Protein 4E2L (pdb70)

B-factor: mean 59.75, std 11.51, range [29.61, 111.66]

Foldseek 3Di:
DKKKFKWFQDDDVLCVVVVVPQVPVVVLVDHDHDDSVVLVVQLLVLLPDLVLQLVQLVPDVVNVPVVVVVVVSVVQSVFWDWAWDPPGTMIMTMGDDDALVVGLVSRLSSSVVSQVVSLVVRLVVVVVSLVVVLVVLVVVLVVVQVVVVVVLVVVLVLLVVLLVVLVVVVFADADDDRRDHRHHNVVSVVVSVVSVPDDGPCVPPPVSVVSVVSSVVSVVDDRDRDDGGSIDTPGRIDRD/DKWKFKWFQDDPVLCVVVVVQCVLVVVLVDNDDDDLVNLLVVLVVLLPDLVNLLVLQVPDPLNVVVVCVVVVSVVQSVQWDKDWDPPGTMIMTMGDDPALVVRLVSRLSSSVSSQVVSLVVVLVVVVVSLVVVLVVLVVVLVVVQVVLVVVLVVVLVLLVVLLVVLVVVVFADADDDRRDQRRGNPNSVVVSVVSVPDDGPVVPDPPSVVSVVSSVCSVVDDRDRDDGGSIDTPGRTDRD/DKKKFKWFQDDPVQCVLVVVQQVLVVVLVDHDDDPSVVLLVQLVVCQPDLVNQLVLLVVDPVNPVVPVVQPPVCVVVVSVVQSVQWDWAWDPPGTMIMTMGDDDALVVRQVSRLSSSVSSQVVSLVVSQVVVVVSLVVVLVVLVVVLVVVQVVLVVVLVVVLVLLVVLLVVLVVVVFADADDDRRDQNRHNVVSPVVSVVSVPDDGSCPPPDVSVVSVVSSVSSVVRDDDRDRGGSIDTPGRIDRD/DKKKFKWFQDDPVQCVVVVVQQVVVVVLVQRDDDDRVNLLVVLVVCLPPLVNLLVLLVPPVVNVVVVCVVVVSVVQSVQWDKAWPDPDGTMIMTMGDDDALVVRLVSSVSSSVVSQVVSLVVVVVVVVVSLVVVLVVLVVVLVVVQVVVVVVLVVVLVLLVVLLVVLVVVPFQPADPRHDNRNGNPVSVVVSVVSVPDDGSCPPPVVSVVSVVSNVVSVVDDDDSDRGGSIDTPGRTDRD/DKWKFKWFQDDVVLCVVVCVLQVVVVVLVANDDLDSVVLLVVLVVLLPDLVLQLVQQCPPPVNVPVVVVVVVSVVQSVQWDKAWDPPGTMIMTMGDDPALVVGLVSSVSSSVVSQVVSLVVSVVVVVVSLVVVQVVLVVVLVVVQVVQVVVLVVVLVLLVVLLVVLVVVPFADADVDDRRDNRRGNVRSVVVNVVSVVDDGSVPPPPVSVVSVVSSVVSVVRDRDSDDGGSIDTPGRIDRD/DKWKFKWFQDDDVLCVVVVVLQVLVVVLVFHDDDDSVNLLVVLVVQLPDLVVQLVQLVPDPVNVPPPDVCNVVVSVVQSVQWDKAWPPCDDGTMMMTIGDDDALVVGLVSRLSSSVVSQVVSLVVVLVVVVVSLVVVLVVLVVVLVVVQVVLVVVLVVVLVLLVVLLVVLVVVPFQAADDDRRDVNHHNPVSVVVSVVSVPDDGSCVPDVVSVVSVVSSVSSVVDDRDRDDGGSIDTPGRTDRD/DKKKFKWFQDDPVLCVVVVVLCVLVVVLVQNDDDDSVNLLVQLVVLLPDLVLQLVLQVPDPVNVVVVCVVVVSVVQSVQWDKDWDPPGTMIMTMGDDDALVCRLVSGLSSSVVSQVVSLVVVLVVVVVSLVVVLVVLVVVLVVVQVVVVVVLVVVLVLLVVLLVVLVVVPFQPADDDRRDNRRGNVVSVVVSVVSVPDDGPCVPPVVSVVSVVSSVSSVVDDRDSDDGGSIDTPGRIDRD/DKKKFKWFFDDVVQCVVVVVLCVLVVVLVQRDDDDRRNLQVQLVVCLPDLVLQLVLQVVPPVNPVVVCVVVVSVVQSVQWDKAWPPCDDGTMIMIMGDDDALVVRQVSVLSSSVVSQVVSLVVVVVVVVVSLVVCLVVLVVVLVVVQVVLVVVLVVVLVLLVVLLVVLVVVVFAPADDDRRDNRNHNPNSVVVSVVSVVDDGSVVVPPVSVVSVVSSVCSVVDDDDRDDGGSIDTPGRIDRD/DKWKWKWFQDDDVLCVVVVVLQVLVVVLVQRDDDDSVNLLVQLVVLQPDLVLQLVQCVPDPVNVVVVCVVVVSVVQSVQWDKAFPPCDPGTMMMTMGDDDAQVVGLPSSQSSSVSSQVVSLVVVQVVVQVSLVVVLVPLVVVLVVVQVVLVVVLVVVLVLLVVLLVVLVVVVFADADDDRRDNNRHNVVSVVVNVVSVPDPGSCVPPPVSVVSVVSSVSSVVDDGDSDDGGSIDTPGRTDRD

GO terms:
  GO:0042802 identical protein binding (F, IPI)

Structure (mmCIF, N/CA/C/O backbone):
data_4E2L
#
_entry.id   4E2L
#
_cell.length_a   208.307
_cell.length_b   141.257
_cell.length_c   136.888
_cell.angle_alpha   90.000
_cell.angle_beta   107.030
_cell.angle_gamma   90.000
#
_symmetry.space_group_name_H-M   'C 1 2 1'
#
loop_
_atom_site.group_PDB
_atom_site.id
_atom_site.type_symbol
_atom_site.label_atom_id
_atom_site.label_alt_id
_atom_site.label_comp_id
_atom_site.label_asym_id
_atom_site.label_entity_id
_atom_site.label_seq_id
_atom_site.pdbx_PDB_ins_code
_atom_site.Cartn_x
_atom_site.Cartn_y
_atom_site.Cartn_z
_atom_site.occupancy
_atom_site.B_iso_or_equiv
_atom_site.auth_seq_id
_atom_site.auth_comp_id
_atom_site.auth_asym_id
_atom_site.auth_atom_id
_atom_site.pdbx_PDB_model_num
ATOM 1 N N . TRP A 1 9 ? -4.053 11.194 -3.552 1.00 55.02 65 TRP A N 1
ATOM 2 C CA . TRP A 1 9 ? -3.163 10.350 -4.365 1.00 58.31 65 TRP A CA 1
ATOM 3 C C . TRP A 1 9 ? -3.845 9.437 -5.467 1.00 53.24 65 TRP A C 1
ATOM 4 O O . TRP A 1 9 ? -3.459 9.513 -6.631 1.00 51.76 65 TRP A O 1
ATOM 15 N N . THR A 1 10 ? -4.848 8.612 -5.147 1.00 50.08 66 THR A N 1
ATOM 16 C CA . THR A 1 10 ? -5.393 7.674 -6.165 1.00 51.02 66 THR A CA 1
ATOM 17 C C . THR A 1 10 ? -6.915 7.633 -6.412 1.00 45.81 66 THR A C 1
ATOM 18 O O . THR A 1 10 ? -7.697 7.368 -5.499 1.00 43.30 66 THR A O 1
ATOM 22 N N . SER A 1 11 ? -7.308 7.833 -7.673 1.00 45.92 67 SER A N 1
ATOM 23 C CA . SER A 1 11 ? -8.713 7.780 -8.109 1.00 42.79 67 SER A CA 1
ATOM 24 C C . SER A 1 11 ? -9.066 6.480 -8.864 1.00 44.73 67 SER A C 1
ATOM 25 O O . SER A 1 11 ? -8.288 5.983 -9.691 1.00 43.20 67 SER A O 1
ATOM 28 N N . ALA A 1 12 ? -10.246 5.932 -8.587 1.00 43.97 68 ALA A N 1
ATOM 29 C CA . ALA A 1 12 ? -10.662 4.691 -9.236 1.00 45.74 68 ALA A CA 1
ATOM 30 C C . ALA A 1 12 ? -12.076 4.756 -9.819 1.00 48.77 68 ALA A C 1
ATOM 31 O O . ALA A 1 12 ? -12.880 5.605 -9.433 1.00 47.52 68 ALA A O 1
ATOM 33 N N . ALA A 1 13 ? -12.365 3.841 -10.745 1.00 45.51 69 ALA A N 1
ATOM 34 C CA . ALA A 1 13 ? -13.682 3.721 -11.350 1.00 41.82 69 ALA A CA 1
ATOM 35 C C . ALA A 1 13 ? -14.046 2.263 -11.458 1.00 45.29 69 ALA A C 1
ATOM 36 O O . ALA A 1 13 ? -13.226 1.463 -11.906 1.00 48.15 69 ALA A O 1
ATOM 38 N N . VAL A 1 14 ? -15.266 1.904 -11.071 1.00 42.46 70 VAL A N 1
ATOM 39 C CA . VAL A 1 14 ? -15.713 0.524 -11.267 1.00 42.69 70 VAL A CA 1
ATOM 40 C C . VAL A 1 14 ? -16.670 0.388 -12.431 1.00 47.30 70 VAL A C 1
ATOM 41 O O . VAL A 1 14 ? -17.783 0.924 -12.415 1.00 48.29 70 VAL A O 1
ATOM 45 N N . VAL A 1 15 ? -16.232 -0.384 -13.419 1.00 49.16 71 VAL A N 1
ATOM 46 C CA . VAL A 1 15 ? -16.824 -0.413 -14.749 1.00 42.20 71 VAL A CA 1
ATOM 47 C C . VAL A 1 15 ? -17.423 -1.793 -15.080 1.00 43.76 71 VAL A C 1
ATOM 48 O O . VAL A 1 15 ? -16.786 -2.821 -14.868 1.00 45.19 71 VAL A O 1
ATOM 52 N N . THR A 1 16 ? -18.658 -1.808 -15.574 1.00 47.47 72 THR A N 1
ATOM 53 C CA . THR A 1 16 ? -19.352 -3.041 -15.994 1.00 49.61 72 THR A CA 1
ATOM 54 C C . THR A 1 16 ? -19.871 -2.916 -17.445 1.00 48.18 72 THR A C 1
ATOM 55 O O . THR A 1 16 ? -20.043 -1.804 -17.936 1.00 46.16 72 THR A O 1
ATOM 59 N N . PRO A 1 17 ? -20.099 -4.053 -18.143 1.00 50.40 73 PRO A N 1
ATOM 60 C CA . PRO A 1 17 ? -20.724 -4.062 -19.479 1.00 51.31 73 PRO A CA 1
ATOM 61 C C . PRO A 1 17 ? -22.111 -3.428 -19.500 1.00 51.66 73 PRO A C 1
ATOM 62 O O . PRO A 1 17 ? -22.924 -3.732 -18.621 1.00 52.99 73 PRO A O 1
ATOM 66 N N . PRO A 1 18 ? -22.372 -2.562 -20.502 1.00 50.79 74 PRO A N 1
ATOM 67 C CA . PRO A 1 18 ? -23.503 -1.627 -20.477 1.00 49.13 74 PRO A CA 1
ATOM 68 C C . PRO A 1 18 ? -24.840 -2.339 -20.535 1.00 57.71 74 PRO A C 1
ATOM 69 O O . PRO A 1 18 ? -24.949 -3.457 -21.036 1.00 57.32 74 PRO A O 1
ATOM 73 N N . GLU A 1 19 ? -25.859 -1.677 -20.010 1.00 60.21 75 GLU A N 1
ATOM 74 C CA . GLU A 1 19 ? -27.168 -2.285 -19.862 1.00 65.68 75 GLU A CA 1
ATOM 75 C C . GLU A 1 19 ? -28.106 -1.915 -21.006 1.00 61.44 75 GLU A C 1
ATOM 76 O O . GLU A 1 19 ? -27.874 -0.916 -21.673 1.00 59.17 75 GLU A O 1
ATOM 82 N N . PRO A 1 20 ? -29.182 -2.706 -21.216 1.00 64.94 76 PRO A N 1
ATOM 83 C CA . PRO A 1 20 ? -30.029 -2.567 -22.407 1.00 62.50 76 PRO A CA 1
ATOM 84 C C . PRO A 1 20 ? -30.467 -1.124 -22.667 1.00 64.38 76 PRO A C 1
ATOM 85 O O . PRO A 1 20 ? -30.222 -0.594 -23.754 1.00 62.85 76 PRO A O 1
ATOM 89 N N . VAL A 1 21 ? -31.093 -0.494 -21.682 1.00 61.00 77 VAL A N 1
ATOM 90 C CA . VAL A 1 21 ? -31.603 0.859 -21.867 1.00 57.76 77 VAL A CA 1
ATOM 91 C C . VAL A 1 21 ? -30.597 1.805 -22.521 1.00 58.61 77 VAL A C 1
ATOM 92 O O . VAL A 1 21 ? -30.992 2.751 -23.190 1.00 61.31 77 VAL A O 1
ATOM 96 N N . GLN A 1 22 ? -29.303 1.564 -22.320 1.00 61.09 78 GLN A N 1
ATOM 97 C CA . GLN A 1 22 ? -28.260 2.404 -22.924 1.00 61.23 78 GLN A CA 1
ATOM 98 C C . GLN A 1 22 ? -28.112 2.160 -24.420 1.00 60.03 78 GLN A C 1
ATOM 99 O O . GLN A 1 22 ? -27.312 2.811 -25.089 1.00 59.35 78 GLN A O 1
ATOM 105 N N . TRP A 1 23 ? -28.853 1.186 -24.927 1.00 57.89 79 TRP A N 1
ATOM 106 C CA . TRP A 1 23 ? -28.623 0.674 -26.264 1.00 57.85 79 TRP A CA 1
ATOM 107 C C . TRP A 1 23 ? -29.746 1.082 -27.211 1.00 64.43 79 TRP A C 1
ATOM 108 O O . TRP A 1 23 ? -29.747 0.699 -28.375 1.00 66.45 79 TRP A O 1
ATOM 119 N N . GLN A 1 24 ? -30.689 1.874 -26.711 1.00 62.89 80 GLN A N 1
ATOM 120 C CA . GLN A 1 24 ? -31.933 2.127 -27.423 1.00 60.35 80 GLN A CA 1
ATOM 121 C C . GLN A 1 24 ? -31.816 2.959 -28.717 1.00 68.05 80 GLN A C 1
ATOM 122 O O . GLN A 1 24 ? -32.539 2.699 -29.677 1.00 67.62 80 GLN A O 1
ATOM 128 N N . GLU A 1 25 ? -30.920 3.946 -28.762 1.00 68.00 81 GLU A N 1
ATOM 129 C CA . GLU A 1 25 ? -30.681 4.676 -30.015 1.00 62.79 81 GLU A CA 1
ATOM 130 C C . GLU A 1 25 ? -29.915 3.817 -31.017 1.00 65.06 81 GLU A C 1
ATOM 131 O O . GLU A 1 25 ? -29.989 4.040 -32.223 1.00 69.83 81 GLU A O 1
ATOM 137 N N . LEU A 1 26 ? -29.193 2.828 -30.498 1.00 68.64 82 LEU A N 1
ATOM 138 C CA . LEU A 1 26 ? -28.532 1.820 -31.315 1.00 68.22 82 LEU A CA 1
ATOM 139 C C . LEU A 1 26 ? -29.523 0.754 -31.796 1.00 73.70 82 LEU A C 1
ATOM 140 O O . LEU A 1 26 ? -29.287 0.100 -32.815 1.00 77.67 82 LEU A O 1
ATOM 145 N N . GLU A 1 27 ? -30.619 0.562 -31.065 1.00 71.23 83 GLU A N 1
ATOM 146 C CA . GLU A 1 27 ? -31.606 -0.432 -31.471 1.00 70.40 83 GLU A CA 1
ATOM 147 C C . GLU A 1 27 ? -32.624 0.170 -32.422 1.00 69.22 83 GLU A C 1
ATOM 148 O O . GLU A 1 27 ? -33.369 -0.558 -33.063 1.00 72.73 83 GLU A O 1
ATOM 154 N N . LYS A 1 28 ? -32.656 1.498 -32.506 1.00 68.79 84 LYS A N 1
ATOM 155 C CA . LYS A 1 28 ? -33.497 2.180 -33.484 1.00 66.57 84 LYS A CA 1
ATOM 156 C C . LYS A 1 28 ? -32.798 2.187 -34.836 1.00 67.23 84 LYS A C 1
ATOM 157 O O . LYS A 1 28 ? -33.435 2.054 -35.862 1.00 68.39 84 LYS A O 1
ATOM 161 N N . THR A 1 29 ? -31.478 2.294 -34.832 1.00 71.78 85 THR A N 1
ATOM 162 C CA . THR A 1 29 ? -30.723 2.243 -36.083 1.00 75.54 85 THR A CA 1
ATOM 163 C C . THR A 1 29 ? -30.528 0.818 -36.638 1.00 73.22 85 THR A C 1
ATOM 164 O O . THR A 1 29 ? -30.235 0.651 -37.812 1.00 74.39 85 THR A O 1
ATOM 168 N N . PHE A 1 30 ? -30.689 -0.209 -35.815 1.00 70.64 86 PHE A N 1
ATOM 169 C CA . PHE A 1 30 ? -30.564 -1.573 -36.330 1.00 77.50 86 PHE A CA 1
ATOM 170 C C . PHE A 1 30 ? -31.893 -2.177 -36.837 1.00 74.08 86 PHE A C 1
ATOM 171 O O . PHE A 1 30 ? -31.885 -3.145 -37.590 1.00 75.58 86 PHE A O 1
ATOM 179 N N . THR A 1 31 ? -33.024 -1.621 -36.418 1.00 68.47 87 THR A N 1
ATOM 180 C CA . THR A 1 31 ? -34.323 -2.084 -36.894 1.00 73.14 87 THR A CA 1
ATOM 181 C C . THR A 1 31 ? -34.506 -1.504 -38.307 1.00 74.47 87 THR A C 1
ATOM 182 O O . THR A 1 31 ? -34.992 -0.378 -38.490 1.00 73.67 87 THR A O 1
ATOM 186 N N . LYS A 1 32 ? -34.106 -2.302 -39.300 1.00 74.71 88 LYS A N 1
ATOM 187 C CA . LYS A 1 32 ? -33.497 -1.783 -40.529 1.00 74.07 88 LYS A CA 1
ATOM 188 C C . LYS A 1 32 ? -32.289 -1.029 -40.012 1.00 81.63 88 LYS A C 1
ATOM 189 O O . LYS A 1 32 ? -32.444 -0.156 -39.155 1.00 85.59 88 LYS A O 1
ATOM 191 N N . LEU A 1 33 ? -31.091 -1.347 -40.494 1.00 78.71 89 LEU A N 1
ATOM 192 C CA . LEU A 1 33 ? -30.875 -2.210 -41.644 1.00 73.28 89 LEU A CA 1
ATOM 193 C C . LEU A 1 33 ? -31.541 -3.626 -41.647 1.00 64.43 89 LEU A C 1
ATOM 194 O O . LEU A 1 33 ? -31.434 -4.354 -42.631 1.00 62.95 89 LEU A O 1
ATOM 196 N N . ARG A 1 34 ? -32.216 -4.013 -40.563 1.00 65.89 90 ARG A N 1
ATOM 197 C CA . ARG A 1 34 ? -32.865 -5.333 -40.472 1.00 69.90 90 ARG A CA 1
ATOM 198 C C . ARG A 1 34 ? -34.017 -5.468 -41.492 1.00 67.74 90 ARG A C 1
ATOM 199 O O . ARG A 1 34 ? -34.182 -6.509 -42.137 1.00 57.48 90 ARG A O 1
ATOM 207 N N . VAL A 1 35 ? -34.792 -4.397 -41.637 1.00 67.94 91 VAL A N 1
ATOM 208 C CA . VAL A 1 35 ? -35.828 -4.308 -42.660 1.00 59.49 91 VAL A CA 1
ATOM 209 C C . VAL A 1 35 ? -35.235 -4.421 -44.059 1.00 56.94 91 VAL A C 1
ATOM 210 O O . VAL A 1 35 ? -35.779 -5.110 -44.911 1.00 65.14 91 VAL A O 1
ATOM 214 N N . LEU A 1 36 ? -34.122 -3.737 -44.291 1.00 56.94 92 LEU A N 1
ATOM 215 C CA . LEU A 1 36 ? -33.376 -3.854 -45.537 1.00 54.37 92 LEU A CA 1
ATOM 216 C C . LEU A 1 36 ? -32.683 -5.200 -45.653 1.00 56.08 92 LEU A C 1
ATOM 217 O O . LEU A 1 36 ? -31.783 -5.368 -46.471 1.00 56.95 92 LEU A O 1
ATOM 222 N N . ASP A 1 37 ? -33.090 -6.151 -44.825 1.00 57.30 93 ASP A N 1
ATOM 223 C CA . ASP A 1 37 ? -32.586 -7.516 -44.920 1.00 60.92 93 ASP A CA 1
ATOM 224 C C . ASP A 1 37 ? -31.153 -7.647 -44.404 1.00 59.23 93 ASP A C 1
ATOM 225 O O . ASP A 1 37 ? -30.508 -8.674 -44.589 1.00 58.10 93 ASP A O 1
ATOM 230 N N . LEU A 1 38 ? -30.658 -6.598 -43.763 1.00 60.25 94 LEU A N 1
ATOM 231 C CA . LEU A 1 38 ? -29.341 -6.640 -43.153 1.00 59.12 94 LEU A CA 1
ATOM 232 C C . LEU A 1 38 ? -29.514 -6.844 -41.655 1.00 65.11 94 LEU A C 1
ATOM 233 O O . LEU A 1 38 ? -30.050 -5.989 -40.961 1.00 67.27 94 LEU A O 1
ATOM 238 N N . ASP A 1 39 ? -29.086 -7.987 -41.141 1.00 67.55 95 ASP A N 1
ATOM 239 C CA . ASP A 1 39 ? -29.142 -8.150 -39.705 1.00 71.28 95 ASP A CA 1
ATOM 240 C C . ASP A 1 39 ? -27.762 -8.030 -39.096 1.00 67.66 95 ASP A C 1
ATOM 241 O O . ASP A 1 39 ? -26.915 -8.905 -39.237 1.00 64.73 95 ASP A O 1
ATOM 246 N N . ILE A 1 40 ? -27.538 -6.907 -38.440 1.00 71.45 96 ILE A N 1
ATOM 247 C CA . ILE A 1 40 ? -26.297 -6.697 -37.721 1.00 78.48 96 ILE A CA 1
ATOM 248 C C . ILE A 1 40 ? -26.612 -6.187 -36.323 1.00 79.33 96 ILE A C 1
ATOM 249 O O . ILE A 1 40 ? -27.777 -6.057 -35.931 1.00 84.25 96 ILE A O 1
ATOM 254 N N . LYS A 1 41 ? -25.564 -5.895 -35.575 1.00 80.62 97 LYS A N 1
ATOM 255 C CA . LYS A 1 41 ? -25.726 -5.482 -34.208 1.00 74.06 97 LYS A CA 1
ATOM 256 C C . LYS A 1 41 ? -24.373 -5.132 -33.640 1.00 69.00 97 LYS A C 1
ATOM 257 O O . LYS A 1 41 ? -23.327 -5.339 -34.268 1.00 63.83 97 LYS A O 1
ATOM 263 N N . ILE A 1 42 ? -24.427 -4.620 -32.419 1.00 70.94 98 ILE A N 1
ATOM 264 C CA . ILE A 1 42 ? -23.271 -4.256 -31.627 1.00 59.51 98 ILE A CA 1
ATOM 265 C C . ILE A 1 42 ? -23.494 -4.933 -30.275 1.00 60.61 98 ILE A C 1
ATOM 266 O O . ILE A 1 42 ? -24.348 -4.496 -29.508 1.00 60.63 98 ILE A O 1
ATOM 271 N N . ASP A 1 43 ? -22.768 -6.025 -30.014 1.00 59.96 99 ASP A N 1
ATOM 272 C CA . ASP A 1 43 ? -22.971 -6.830 -28.805 1.00 62.09 99 ASP A CA 1
ATOM 273 C C . ASP A 1 43 ? -22.429 -6.131 -27.555 1.00 63.87 99 ASP A C 1
ATOM 274 O O . ASP A 1 43 ? -21.219 -5.959 -27.407 1.00 67.09 99 ASP A O 1
ATOM 279 N N . ARG A 1 44 ? -23.323 -5.746 -26.650 1.00 60.07 100 ARG A N 1
ATOM 280 C CA . ARG A 1 44 ? -22.919 -5.045 -25.440 1.00 56.55 100 ARG A CA 1
ATOM 281 C C . ARG A 1 44 ? -21.637 -5.584 -24.810 1.00 58.22 100 ARG A C 1
ATOM 282 O O . ARG A 1 44 ? -20.711 -4.810 -24.579 1.00 56.72 100 ARG A O 1
ATOM 290 N N . THR A 1 45 ? -21.562 -6.887 -24.535 1.00 59.34 101 THR A N 1
ATOM 291 C CA . THR A 1 45 ? -20.346 -7.419 -23.911 1.00 58.86 101 THR A CA 1
ATOM 292 C C . THR A 1 45 ? -19.125 -7.325 -24.829 1.00 56.92 101 THR A C 1
ATOM 293 O O . THR A 1 45 ? -18.002 -7.177 -24.355 1.00 51.28 101 THR A O 1
ATOM 297 N N . GLU A 1 46 ? -19.335 -7.387 -26.138 1.00 57.23 102 GLU A N 1
ATOM 298 C CA . GLU A 1 46 ? -18.206 -7.249 -27.048 1.00 59.56 102 GLU A CA 1
ATOM 299 C C . GLU A 1 46 ? -17.709 -5.812 -27.107 1.00 58.30 102 GLU A C 1
ATOM 300 O O . GLU A 1 46 ? -16.510 -5.572 -27.238 1.00 60.73 102 GLU A O 1
ATOM 306 N N . ALA A 1 47 ? -18.627 -4.857 -27.005 1.00 51.95 103 ALA A N 1
ATOM 307 C CA . ALA A 1 47 ? -18.252 -3.446 -26.936 1.00 54.28 103 ALA A CA 1
ATOM 308 C C . ALA A 1 47 ? -17.418 -3.140 -25.670 1.00 53.67 103 ALA A C 1
ATOM 309 O O . ALA A 1 47 ? -16.459 -2.362 -25.706 1.00 49.03 103 ALA A O 1
ATOM 311 N N . PHE A 1 48 ? -17.795 -3.770 -24.560 1.00 53.89 104 PHE A N 1
ATOM 312 C CA . PHE A 1 48 ? -17.116 -3.610 -23.282 1.00 45.34 104 PHE A CA 1
ATOM 313 C C . PHE A 1 48 ? -15.700 -4.178 -23.316 1.00 46.99 104 PHE A C 1
ATOM 314 O O . PHE A 1 48 ? -14.757 -3.548 -22.841 1.00 42.62 104 PHE A O 1
ATOM 322 N N . ASN A 1 49 ? -15.552 -5.369 -23.890 1.00 49.15 105 ASN A N 1
ATOM 323 C CA . ASN A 1 49 ? -14.240 -5.994 -24.030 1.00 47.91 105 ASN A CA 1
ATOM 324 C C . ASN A 1 49 ? -13.320 -5.172 -24.901 1.00 42.72 105 ASN A C 1
ATOM 325 O O . ASN A 1 49 ? -12.110 -5.234 -24.767 1.00 42.31 105 ASN A O 1
ATOM 330 N N . LEU A 1 50 ? -13.907 -4.421 -25.823 1.00 46.16 106 LEU A N 1
ATOM 331 C CA . LEU A 1 50 ? -13.130 -3.578 -26.715 1.00 44.04 106 LEU A CA 1
ATOM 332 C C . LEU A 1 50 ? -12.663 -2.324 -25.968 1.00 44.12 106 LEU A C 1
ATOM 333 O O . LEU A 1 50 ? -11.601 -1.768 -26.251 1.00 44.37 106 LEU A O 1
ATOM 338 N N . PHE A 1 51 ? -13.461 -1.891 -25.000 1.00 42.05 107 PHE A N 1
ATOM 339 C CA . PHE A 1 51 ? -13.058 -0.805 -24.128 1.00 43.54 107 PHE A CA 1
ATOM 340 C C . PHE A 1 51 ? -11.837 -1.196 -23.272 1.00 47.17 107 PHE A C 1
ATOM 341 O O . PHE A 1 51 ? -10.759 -0.594 -23.380 1.00 44.61 107 PHE A O 1
ATOM 349 N N . ILE A 1 52 ? -12.020 -2.211 -22.428 1.00 45.25 108 ILE A N 1
ATOM 350 C CA . ILE A 1 52 ? -10.967 -2.710 -21.571 1.00 37.47 108 ILE A CA 1
ATOM 351 C C . ILE A 1 52 ? -9.716 -2.983 -22.383 1.00 43.93 108 ILE A C 1
ATOM 352 O O . ILE A 1 52 ? -8.609 -2.832 -21.871 1.00 48.62 108 ILE A O 1
ATOM 357 N N . LYS A 1 53 ? -9.876 -3.385 -23.641 1.00 39.11 109 LYS A N 1
ATOM 358 C CA . LYS A 1 53 ? -8.717 -3.699 -24.473 1.00 41.21 109 LYS A CA 1
ATOM 359 C C . LYS A 1 53 ? -7.957 -2.456 -24.910 1.00 46.03 109 LYS A C 1
ATOM 360 O O . LYS A 1 53 ? -6.724 -2.437 -24.902 1.00 44.40 109 LYS A O 1
ATOM 366 N N . LYS A 1 54 ? -8.695 -1.427 -25.313 1.00 45.78 110 LYS A N 1
ATOM 367 C CA . LYS A 1 54 ? -8.082 -0.176 -25.752 1.00 48.17 110 LYS A CA 1
ATOM 368 C C . LYS A 1 54 ? -7.556 0.615 -24.537 1.00 47.59 110 LYS A C 1
ATOM 369 O O . LYS A 1 54 ? -6.492 1.249 -24.592 1.00 45.05 110 LYS A O 1
ATOM 371 N N . PHE A 1 55 ? -8.297 0.544 -23.434 1.00 45.93 111 PHE A N 1
ATOM 372 C CA . PHE A 1 55 ? -7.900 1.202 -22.191 1.00 44.88 111 PHE A CA 1
ATOM 373 C C . PHE A 1 55 ? -6.595 0.625 -21.656 1.00 44.32 111 PHE A C 1
ATOM 374 O O . PHE A 1 55 ? -5.870 1.288 -20.923 1.00 47.72 111 PHE A O 1
ATOM 382 N N . GLN A 1 56 ? -6.306 -0.619 -22.011 1.00 43.77 112 GLN A N 1
ATOM 383 C CA . GLN A 1 56 ? -5.047 -1.241 -21.621 1.00 42.51 112 GLN A CA 1
ATOM 384 C C . GLN A 1 56 ? -3.985 -0.992 -22.671 1.00 41.20 112 GLN A C 1
ATOM 385 O O . GLN A 1 56 ? -2.890 -1.534 -22.584 1.00 36.58 112 GLN A O 1
ATOM 391 N N . SER A 1 57 ? -4.301 -0.210 -23.693 1.00 42.64 113 SER A N 1
ATOM 392 C CA . SER A 1 57 ? -3.299 -0.002 -24.720 1.00 44.01 113 SER A CA 1
ATOM 393 C C . SER A 1 57 ? -2.353 1.114 -24.330 1.00 47.42 113 SER A C 1
ATOM 394 O O . SER A 1 57 ? -2.758 2.280 -24.209 1.00 42.87 113 SER A O 1
ATOM 397 N N . VAL A 1 58 ? -1.092 0.737 -24.139 1.00 45.58 114 VAL A N 1
ATOM 398 C CA . VAL A 1 58 ? -0.078 1.654 -23.665 1.00 45.82 114 VAL A CA 1
ATOM 399 C C . VAL A 1 58 ? 0.200 2.764 -24.674 1.00 45.69 114 VAL A C 1
ATOM 400 O O . VAL A 1 58 ? 0.401 3.909 -24.281 1.00 45.21 114 VAL A O 1
ATOM 404 N N . SER A 1 59 ? 0.202 2.437 -25.964 1.00 41.59 115 SER A N 1
ATOM 405 C CA . SER A 1 59 ? 0.343 3.476 -26.985 1.00 43.64 115 SER A CA 1
ATOM 406 C C . SER A 1 59 ? -0.845 4.453 -26.966 1.00 43.99 115 SER A C 1
ATOM 407 O O . SER A 1 59 ? -0.667 5.670 -27.049 1.00 42.90 115 SER A O 1
ATOM 410 N N . LEU A 1 60 ? -2.057 3.927 -26.832 1.00 42.51 116 LEU A N 1
ATOM 411 C CA . LEU A 1 60 ? -3.229 4.794 -26.743 1.00 42.86 116 LEU A CA 1
ATOM 412 C C . LEU A 1 60 ? -3.206 5.676 -25.501 1.00 50.33 116 LEU A C 1
ATOM 413 O O . LEU A 1 60 ? -3.824 6.738 -25.480 1.00 55.47 116 LEU A O 1
ATOM 418 N N . LEU A 1 61 ? -2.516 5.230 -24.458 1.00 48.33 117 LEU A N 1
ATOM 419 C CA . LEU A 1 61 ? -2.426 6.016 -23.237 1.00 46.82 117 LEU A CA 1
ATOM 420 C C . LEU A 1 61 ? -1.474 7.181 -23.460 1.00 51.26 117 LEU A C 1
ATOM 421 O O . LEU A 1 61 ? -1.823 8.317 -23.175 1.00 57.74 117 LEU A O 1
ATOM 426 N N . GLU A 1 62 ? -0.283 6.901 -23.983 1.00 49.94 118 GLU A N 1
ATOM 427 C CA . GLU A 1 62 ? 0.666 7.948 -24.341 1.00 52.71 118 GLU A CA 1
ATOM 428 C C . GLU A 1 62 ? 0.097 8.938 -25.364 1.00 53.58 118 GLU A C 1
ATOM 429 O O . GLU A 1 62 ? 0.367 10.134 -25.283 1.00 55.93 118 GLU A O 1
ATOM 435 N N . GLU A 1 63 ? -0.663 8.460 -26.342 1.00 49.94 119 GLU A N 1
ATOM 436 C CA . GLU A 1 63 ? -1.295 9.405 -27.272 1.00 63.33 119 GLU A CA 1
ATOM 437 C C . GLU A 1 63 ? -2.206 10.362 -26.503 1.00 61.68 119 GLU A C 1
ATOM 438 O O . GLU A 1 63 ? -2.281 11.554 -26.818 1.00 61.31 119 GLU A O 1
ATOM 440 N N . TYR A 1 64 ? -2.884 9.840 -25.487 1.00 56.04 120 TYR A N 1
ATOM 441 C CA . TYR A 1 64 ? -3.830 10.652 -24.743 1.00 57.84 120 TYR A CA 1
ATOM 442 C C . TYR A 1 64 ? -3.134 11.655 -23.837 1.00 53.23 120 TYR A C 1
ATOM 443 O O . TYR A 1 64 ? -3.470 12.823 -23.832 1.00 56.92 120 TYR A O 1
ATOM 452 N N . LEU A 1 65 ? -2.173 11.193 -23.060 1.00 57.43 121 LEU A N 1
ATOM 453 C CA . LEU A 1 65 ? -1.393 12.087 -22.209 1.00 60.41 121 LEU A CA 1
ATOM 454 C C . LEU A 1 65 ? -0.823 13.257 -23.022 1.00 60.11 121 LEU A C 1
ATOM 455 O O . LEU A 1 65 ? -1.094 14.414 -22.721 1.00 58.68 121 LEU A O 1
ATOM 460 N N . ARG A 1 66 ? -0.046 12.946 -24.056 1.00 60.62 122 ARG A N 1
ATOM 461 C CA . ARG A 1 66 ? 0.601 13.961 -24.876 1.00 61.29 122 ARG A CA 1
ATOM 462 C C . ARG A 1 66 ? -0.407 14.960 -25.486 1.00 60.45 122 ARG A C 1
ATOM 463 O O . ARG A 1 66 ? -0.100 16.143 -25.698 1.00 60.15 122 ARG A O 1
ATOM 470 N N . SER A 1 67 ? -1.624 14.497 -25.737 1.00 59.66 123 SER A N 1
ATOM 471 C CA . SER A 1 67 ? -2.638 15.369 -26.334 1.00 63.08 123 SER A CA 1
ATOM 472 C C . SER A 1 67 ? -3.399 16.192 -25.296 1.00 62.58 123 SER A C 1
ATOM 473 O O . SER A 1 67 ? -4.051 17.171 -25.636 1.00 65.31 123 SER A O 1
ATOM 476 N N . SER A 1 68 ? -3.329 15.783 -24.036 1.00 61.45 124 SER A N 1
ATOM 477 C CA . SER A 1 68 ? -4.088 16.431 -22.968 1.00 62.14 124 SER A CA 1
ATOM 478 C C . SER A 1 68 ? -3.439 17.756 -22.631 1.00 66.93 124 SER A C 1
ATOM 479 O O . SER A 1 68 ? -2.281 17.792 -22.207 1.00 66.31 124 SER A O 1
ATOM 482 N N . PRO A 1 69 ? -4.175 18.860 -22.821 1.00 71.74 125 PRO A N 1
ATOM 483 C CA . PRO A 1 69 ? -3.559 20.136 -22.459 1.00 71.45 125 PRO A CA 1
ATOM 484 C C . PRO A 1 69 ? -3.370 20.191 -20.940 1.00 69.49 125 PRO A C 1
ATOM 485 O O . PRO A 1 69 ? -2.390 20.749 -20.445 1.00 68.75 125 PRO A O 1
ATOM 489 N N . TYR A 1 70 ? -4.291 19.573 -20.213 1.00 67.80 126 TYR A N 1
ATOM 490 C CA . TYR A 1 70 ? -4.193 19.527 -18.769 1.00 63.20 126 TYR A CA 1
ATOM 491 C C . TYR A 1 70 ? -2.882 18.883 -18.324 1.00 67.71 126 TYR A C 1
ATOM 492 O O . TYR A 1 70 ? -2.246 19.341 -17.387 1.00 76.58 126 TYR A O 1
ATOM 501 N N . VAL A 1 71 ? -2.474 17.813 -18.986 1.00 64.60 127 VAL A N 1
ATOM 502 C CA . VAL A 1 71 ? -1.232 17.156 -18.618 1.00 64.05 127 VAL A CA 1
ATOM 503 C C . VAL A 1 71 ? -0.024 17.943 -19.128 1.00 67.05 127 VAL A C 1
ATOM 504 O O . VAL A 1 71 ? 1.002 18.010 -18.466 1.00 70.68 127 VAL A O 1
ATOM 508 N N . MET A 1 72 ? -0.160 18.564 -20.294 1.00 70.75 128 MET A N 1
ATOM 509 C CA . MET A 1 72 ? 0.959 19.276 -20.921 1.00 73.87 128 MET A CA 1
ATOM 510 C C . MET A 1 72 ? 1.234 20.681 -20.349 1.00 81.42 128 MET A C 1
ATOM 511 O O . MET A 1 72 ? 1.831 21.534 -21.029 1.00 82.18 128 MET A O 1
ATOM 516 N N . ASP A 1 73 ? 0.791 20.920 -19.113 1.00 83.57 129 ASP A N 1
ATOM 517 C CA . ASP A 1 73 ? 1.118 22.151 -18.388 1.00 82.76 129 ASP A CA 1
ATOM 518 C C . ASP A 1 73 ? 2.175 21.813 -17.342 1.00 85.91 129 ASP A C 1
ATOM 519 O O . ASP A 1 73 ? 3.350 22.203 -17.453 1.00 79.82 129 ASP A O 1
ATOM 524 N N . GLN A 1 74 ? 1.740 21.070 -16.331 1.00 82.00 130 GLN A N 1
ATOM 525 C CA . GLN A 1 74 ? 2.650 20.504 -15.351 1.00 88.13 130 GLN A CA 1
ATOM 526 C C . GLN A 1 74 ? 3.697 19.630 -16.043 1.00 87.47 130 GLN A C 1
ATOM 527 O O . GLN A 1 74 ? 4.268 20.012 -17.074 1.00 82.30 130 GLN A O 1
ATOM 533 N N . LEU A 1 83 ? 13.265 18.016 -24.311 1.00 74.00 139 LEU A N 1
ATOM 534 C CA . LEU A 1 83 ? 12.733 16.676 -24.597 1.00 85.20 139 LEU A CA 1
ATOM 535 C C . LEU A 1 83 ? 13.146 15.577 -23.586 1.00 88.58 139 LEU A C 1
ATOM 536 O O . LEU A 1 83 ? 13.451 14.428 -23.957 1.00 78.50 139 LEU A O 1
ATOM 541 N N . ASP A 1 84 ? 13.155 15.941 -22.307 1.00 80.71 140 ASP A N 1
ATOM 542 C CA . ASP A 1 84 ? 13.143 14.940 -21.254 1.00 77.52 140 ASP A CA 1
ATOM 543 C C . ASP A 1 84 ? 11.690 14.542 -21.083 1.00 72.29 140 ASP A C 1
ATOM 544 O O . ASP A 1 84 ? 11.368 13.650 -20.304 1.00 69.12 140 ASP A O 1
ATOM 546 N N . LEU A 1 85 ? 10.823 15.225 -21.832 1.00 76.08 141 LEU A N 1
ATOM 547 C CA . LEU A 1 85 ? 9.378 15.026 -21.786 1.00 72.50 141 LEU A CA 1
ATOM 548 C C . LEU A 1 85 ? 9.026 13.559 -21.978 1.00 68.12 141 LEU A C 1
ATOM 549 O O . LEU A 1 85 ? 8.220 12.990 -21.231 1.00 62.76 141 LEU A O 1
ATOM 554 N N . HIS A 1 86 ? 9.636 12.948 -22.986 1.00 65.35 142 HIS A N 1
ATOM 555 C CA . HIS A 1 86 ? 9.370 11.551 -23.267 1.00 64.89 142 HIS A CA 1
ATOM 556 C C . HIS A 1 86 ? 9.403 10.718 -21.980 1.00 69.94 142 HIS A C 1
ATOM 557 O O . HIS A 1 86 ? 8.515 9.888 -21.743 1.00 65.76 142 HIS A O 1
ATOM 564 N N . ARG A 1 87 ? 10.419 10.953 -21.145 1.00 67.03 143 ARG A N 1
ATOM 565 C CA . ARG A 1 87 ? 10.586 10.196 -19.902 1.00 61.86 143 ARG A CA 1
ATOM 566 C C . ARG A 1 87 ? 9.484 10.495 -18.884 1.00 59.28 143 ARG A C 1
ATOM 567 O O . ARG A 1 87 ? 9.166 9.652 -18.041 1.00 55.99 143 ARG A O 1
ATOM 569 N N . ALA A 1 88 ? 8.901 11.690 -18.971 1.00 59.63 144 ALA A N 1
ATOM 570 C CA . ALA A 1 88 ? 7.900 12.129 -18.003 1.00 55.85 144 ALA A CA 1
ATOM 571 C C . ALA A 1 88 ? 6.571 11.495 -18.325 1.00 60.39 144 ALA A C 1
ATOM 572 O O . ALA A 1 88 ? 5.816 11.115 -17.424 1.00 60.14 144 ALA A O 1
ATOM 574 N N . ILE A 1 89 ? 6.289 11.391 -19.622 1.00 60.02 145 ILE A N 1
ATOM 575 C CA . ILE A 1 89 ? 5.087 10.725 -20.102 1.00 58.06 145 ILE A CA 1
ATOM 576 C C . ILE A 1 89 ? 5.113 9.243 -19.709 1.00 57.88 145 ILE A C 1
ATOM 577 O O . ILE A 1 89 ? 4.191 8.748 -19.061 1.00 57.61 145 ILE A O 1
ATOM 582 N N . VAL A 1 90 ? 6.181 8.548 -20.091 1.00 53.48 146 VAL A N 1
ATOM 583 C CA . VAL A 1 90 ? 6.344 7.139 -19.762 1.00 53.99 146 VAL A CA 1
ATOM 584 C C . VAL A 1 90 ? 6.183 6.866 -18.262 1.00 54.26 146 VAL A C 1
ATOM 585 O O . VAL A 1 90 ? 5.680 5.819 -17.849 1.00 49.91 146 VAL A O 1
ATOM 589 N N . ALA A 1 91 ? 6.622 7.825 -17.456 1.00 61.29 147 ALA A N 1
ATOM 590 C CA . ALA A 1 91 ? 6.496 7.750 -16.010 1.00 59.62 147 ALA A CA 1
ATOM 591 C C . ALA A 1 91 ? 5.023 7.818 -15.633 1.00 56.63 147 ALA A C 1
ATOM 592 O O . ALA A 1 91 ? 4.549 7.058 -14.788 1.00 56.85 147 ALA A O 1
ATOM 594 N N . LEU A 1 92 ? 4.298 8.734 -16.260 1.00 51.12 148 LEU A N 1
ATOM 595 C CA . LEU A 1 92 ? 2.875 8.850 -15.999 1.00 54.32 148 LEU A CA 1
ATOM 596 C C . LEU A 1 92 ? 2.108 7.603 -16.459 1.00 52.36 148 LEU A C 1
ATOM 597 O O . LEU A 1 92 ? 1.152 7.184 -15.808 1.00 46.93 148 LEU A O 1
ATOM 602 N N . SER A 1 93 ? 2.532 7.005 -17.570 1.00 51.54 149 SER A N 1
ATOM 603 C CA . SER A 1 93 ? 1.742 5.937 -18.159 1.00 54.76 149 SER A CA 1
ATOM 604 C C . SER A 1 93 ? 1.873 4.664 -17.333 1.00 55.42 149 SER A C 1
ATOM 605 O O . SER A 1 93 ? 1.070 3.734 -17.471 1.00 58.92 149 SER A O 1
ATOM 608 N N . GLU A 1 94 ? 2.867 4.646 -16.451 1.00 57.68 150 GLU A N 1
ATOM 609 C CA . GLU A 1 94 ? 3.023 3.562 -15.480 1.00 58.76 150 GLU A CA 1
ATOM 610 C C . GLU A 1 94 ? 2.077 3.701 -14.279 1.00 57.28 150 GLU A C 1
ATOM 611 O O . GLU A 1 94 ? 2.061 2.843 -13.401 1.00 55.38 150 GLU A O 1
ATOM 617 N N . LYS A 1 95 ? 1.284 4.769 -14.249 1.00 53.53 151 LYS A N 1
ATOM 618 C CA . LYS A 1 95 ? 0.400 5.015 -13.122 1.00 49.11 151 LYS A CA 1
ATOM 619 C C . LYS A 1 95 ? -1.021 4.553 -13.353 1.00 54.67 151 LYS A C 1
ATOM 620 O O . LYS A 1 95 ? -1.825 4.559 -12.406 1.00 51.29 151 LYS A O 1
ATOM 626 N N . MET A 1 96 ? -1.336 4.196 -14.608 1.00 56.37 152 MET A N 1
ATOM 627 C CA . MET A 1 96 ? -2.701 3.792 -15.020 1.00 50.26 152 MET A CA 1
ATOM 628 C C . MET A 1 96 ? -2.947 2.301 -14.851 1.00 50.95 152 MET A C 1
ATOM 629 O O . MET A 1 96 ? -2.250 1.484 -15.442 1.00 51.55 152 MET A O 1
ATOM 634 N N . LYS A 1 97 ? -3.971 1.942 -14.092 1.00 47.28 153 LYS A N 1
ATOM 635 C CA . LYS A 1 97 ? -4.220 0.534 -13.835 1.00 51.91 153 LYS A CA 1
ATOM 636 C C . LYS A 1 97 ? -5.609 0.067 -14.262 1.00 48.75 153 LYS A C 1
ATOM 637 O O . LYS A 1 97 ? -6.584 0.803 -14.123 1.00 47.30 153 LYS A O 1
ATOM 643 N N . ALA A 1 98 ? -5.687 -1.141 -14.817 1.00 47.92 154 ALA A N 1
ATOM 644 C CA . ALA A 1 98 ? -6.979 -1.777 -15.079 1.00 43.31 154 ALA A CA 1
ATOM 645 C C . ALA A 1 98 ? -6.944 -3.223 -14.548 1.00 44.31 154 ALA A C 1
ATOM 646 O O . ALA A 1 98 ? -6.011 -3.971 -14.858 1.00 41.21 154 ALA A O 1
ATOM 648 N N . VAL A 1 99 ? -7.943 -3.630 -13.766 1.00 40.11 155 VAL A N 1
ATOM 649 C CA . VAL A 1 99 ? -7.971 -5.019 -13.294 1.00 44.25 155 VAL A CA 1
ATOM 650 C C . VAL A 1 99 ? -9.345 -5.692 -13.215 1.00 45.10 155 VAL A C 1
ATOM 651 O O . VAL A 1 99 ? -10.363 -5.061 -12.974 1.00 46.01 155 VAL A O 1
ATOM 655 N N . ASP A 1 100 ? -9.344 -6.999 -13.418 1.00 48.36 156 ASP A N 1
ATOM 656 C CA . ASP A 1 100 ? -10.550 -7.804 -13.357 1.00 49.60 156 ASP A CA 1
ATOM 657 C C . ASP A 1 100 ? -10.847 -8.118 -11.880 1.00 54.94 156 ASP A C 1
ATOM 658 O O . ASP A 1 100 ? -10.015 -7.867 -11.003 1.00 43.57 156 ASP A O 1
ATOM 663 N N . ASP A 1 101 ? -12.025 -8.671 -11.596 1.00 56.88 157 ASP A N 1
ATOM 664 C CA . ASP A 1 101 ? -12.392 -8.971 -10.208 1.00 53.00 157 ASP A CA 1
ATOM 665 C C . ASP A 1 101 ? -12.888 -10.430 -9.984 1.00 53.77 157 ASP A C 1
ATOM 666 O O . ASP A 1 101 ? -13.664 -11.022 -10.769 1.00 41.68 157 ASP A O 1
ATOM 671 N N . SER A 1 111 ? -19.299 -15.398 -10.738 1.00 62.66 167 SER A N 1
ATOM 672 C CA . SER A 1 111 ? -19.589 -13.998 -10.434 1.00 68.35 167 SER A CA 1
ATOM 673 C C . SER A 1 111 ? -20.878 -13.493 -11.100 1.00 66.17 167 SER A C 1
ATOM 674 O O . SER A 1 111 ? -21.174 -13.817 -12.255 1.00 61.90 167 SER A O 1
ATOM 677 N N . LEU A 1 112 ? -21.629 -12.688 -10.350 1.00 66.16 168 LEU A N 1
ATOM 678 C CA . LEU A 1 112 ? -22.957 -12.232 -10.742 1.00 64.52 168 LEU A CA 1
ATOM 679 C C . LEU A 1 112 ? -22.934 -11.281 -11.939 1.00 62.86 168 LEU A C 1
ATOM 680 O O . LEU A 1 112 ? -23.893 -11.215 -12.708 1.00 48.35 168 LEU A O 1
ATOM 685 N N . TYR A 1 113 ? -21.848 -10.525 -12.073 1.00 60.90 169 TYR A N 1
ATOM 686 C CA . TYR A 1 113 ? -21.619 -9.740 -13.280 1.00 53.93 169 TYR A CA 1
ATOM 687 C C . TYR A 1 113 ? -20.145 -9.444 -13.447 1.00 49.68 169 TYR A C 1
ATOM 688 O O . TYR A 1 113 ? -19.399 -9.452 -12.478 1.00 53.56 169 TYR A O 1
ATOM 697 N N . THR A 1 114 ? -19.728 -9.215 -14.685 1.00 46.19 170 THR A N 1
ATOM 698 C CA . THR A 1 114 ? -18.367 -8.808 -14.965 1.00 45.79 170 THR A CA 1
ATOM 699 C C . THR A 1 114 ? -18.162 -7.426 -14.369 1.00 50.73 170 THR A C 1
ATOM 700 O O . THR A 1 114 ? -19.109 -6.642 -14.285 1.00 50.19 170 THR A O 1
ATOM 704 N N . SER A 1 115 ? -16.940 -7.131 -13.928 1.00 47.15 171 SER A N 1
ATOM 705 C CA . SER A 1 115 ? -16.629 -5.795 -13.437 1.00 43.72 171 SER A CA 1
ATOM 706 C C . SER A 1 115 ? -15.127 -5.582 -13.472 1.00 48.60 171 SER A C 1
ATOM 707 O O . SER A 1 115 ? -14.368 -6.473 -13.091 1.00 55.83 171 SER A O 1
ATOM 710 N N . TRP A 1 116 ? -14.692 -4.424 -13.963 1.00 46.38 172 TRP A N 1
ATOM 711 C CA . TRP A 1 116 ? -13.274 -4.051 -13.902 1.00 47.12 172 TRP A CA 1
ATOM 712 C C . TRP A 1 116 ? -13.035 -2.817 -13.033 1.00 49.51 172 TRP A C 1
ATOM 713 O O . TRP A 1 116 ? -13.849 -1.882 -13.039 1.00 47.82 172 TRP A O 1
ATOM 724 N N . THR A 1 117 ? -11.935 -2.823 -12.275 1.00 50.32 173 THR A N 1
ATOM 725 C CA . THR A 1 117 ? -11.482 -1.614 -11.594 1.00 43.22 173 THR A CA 1
ATOM 726 C C . THR A 1 117 ? -10.366 -0.931 -12.373 1.00 43.62 173 THR A C 1
ATOM 727 O O . THR A 1 117 ? -9.313 -1.518 -12.651 1.00 39.68 173 THR A O 1
ATOM 731 N N . LEU A 1 118 ? -10.653 0.310 -12.754 1.00 41.21 174 LEU A N 1
ATOM 732 C CA . LEU A 1 118 ? -9.711 1.181 -13.436 1.00 44.35 174 LEU A CA 1
ATOM 733 C C . LEU A 1 118 ? -9.292 2.259 -12.450 1.00 43.68 174 LEU A C 1
ATOM 734 O O . LEU A 1 118 ? -10.110 2.722 -11.657 1.00 48.36 174 LEU A O 1
ATOM 739 N N . SER A 1 119 ? -8.034 2.676 -12.498 1.00 42.70 175 SER A N 1
ATOM 740 C CA . SER A 1 119 ? -7.537 3.622 -11.501 1.00 44.40 175 SER A CA 1
ATOM 741 C C . SER A 1 119 ? -6.343 4.402 -11.993 1.00 45.20 175 SER A C 1
ATOM 742 O O . SER A 1 119 ? -5.555 3.910 -12.804 1.00 47.43 175 SER A O 1
ATOM 745 N N . PHE A 1 120 ? -6.210 5.621 -11.487 1.00 43.58 176 PHE A N 1
ATOM 746 C CA . PHE A 1 120 ? -5.056 6.452 -11.794 1.00 46.49 176 PHE A CA 1
ATOM 747 C C . PHE A 1 120 ? -4.544 7.172 -10.558 1.00 47.05 176 PHE A C 1
ATOM 748 O O . PHE A 1 120 ? -5.331 7.620 -9.719 1.00 44.80 176 PHE A O 1
ATOM 756 N N . THR A 1 121 ? -3.224 7.293 -10.451 1.00 47.75 177 THR A N 1
ATOM 757 C CA . THR A 1 121 ? -2.639 7.888 -9.246 1.00 55.97 177 THR A CA 1
ATOM 758 C C . THR A 1 121 ? -1.800 9.161 -9.506 1.00 51.37 177 THR A C 1
ATOM 759 O O . THR A 1 121 ? -1.120 9.272 -10.519 1.00 53.23 177 THR A O 1
ATOM 763 N N . ALA A 1 122 ? -1.884 10.132 -8.602 1.00 51.32 178 ALA A N 1
ATOM 764 C CA . ALA A 1 122 ? -1.184 11.405 -8.803 1.00 58.12 178 ALA A CA 1
ATOM 765 C C . ALA A 1 122 ? -0.893 12.213 -7.517 1.00 59.09 178 ALA A C 1
ATOM 766 O O . ALA A 1 122 ? -1.470 11.952 -6.459 1.00 57.12 178 ALA A O 1
ATOM 768 N N . PRO A 1 123 ? 0.007 13.205 -7.613 1.00 61.09 179 PRO A N 1
ATOM 769 C CA . PRO A 1 123 ? 0.348 14.042 -6.454 1.00 62.69 179 PRO A CA 1
ATOM 770 C C . PRO A 1 123 ? -0.882 14.666 -5.797 1.00 59.44 179 PRO A C 1
ATOM 771 O O . PRO A 1 123 ? -1.148 14.419 -4.636 1.00 60.44 179 PRO A O 1
ATOM 775 N N . THR A 1 124 ? -1.633 15.470 -6.528 1.00 64.92 180 THR A N 1
ATOM 776 C CA . THR A 1 124 ? -2.866 16.017 -5.972 1.00 70.68 180 THR A CA 1
ATOM 777 C C . THR A 1 124 ? -4.004 14.988 -6.060 1.00 70.96 180 THR A C 1
ATOM 778 O O . THR A 1 124 ? -3.840 13.913 -6.639 1.00 68.69 180 THR A O 1
ATOM 782 N N . SER A 1 125 ? -5.153 15.311 -5.478 1.00 66.72 181 SER A N 1
ATOM 783 C CA . SER A 1 125 ? -6.300 14.419 -5.538 1.00 62.84 181 SER A CA 1
ATOM 784 C C . SER A 1 125 ? -7.185 14.754 -6.731 1.00 62.18 181 SER A C 1
ATOM 785 O O . SER A 1 125 ? -7.769 13.861 -7.338 1.00 56.96 181 SER A O 1
ATOM 788 N N . GLU A 1 126 ? -7.293 16.043 -7.055 1.00 63.69 182 GLU A N 1
ATOM 789 C CA . GLU A 1 126 ? -8.049 16.471 -8.231 1.00 60.22 182 GLU A CA 1
ATOM 790 C C . GLU A 1 126 ? -7.309 16.103 -9.507 1.00 60.81 182 GLU A C 1
ATOM 791 O O . GLU A 1 126 ? -7.931 15.737 -10.496 1.00 62.27 182 GLU A O 1
ATOM 793 N N . GLU A 1 127 ? -5.983 16.187 -9.490 1.00 63.63 183 GLU A N 1
ATOM 794 C CA . GLU A 1 127 ? -5.214 15.774 -10.656 1.00 63.11 183 GLU A CA 1
ATOM 795 C C . GLU A 1 127 ? -5.429 14.291 -10.971 1.00 60.56 183 GLU A C 1
ATOM 796 O O . GLU A 1 127 ? -5.380 13.877 -12.125 1.00 60.68 183 GLU A O 1
ATOM 802 N N . ALA A 1 128 ? -5.676 13.486 -9.947 1.00 62.06 184 ALA A N 1
ATOM 803 C CA . ALA A 1 128 ? -5.922 12.069 -10.178 1.00 56.65 184 ALA A CA 1
ATOM 804 C C . ALA A 1 128 ? -7.276 11.837 -10.855 1.00 52.86 184 ALA A C 1
ATOM 805 O O . ALA A 1 128 ? -7.352 11.189 -11.893 1.00 51.23 184 ALA A O 1
ATOM 807 N N . GLN A 1 129 ? -8.341 12.372 -10.268 1.00 51.40 185 GLN A N 1
ATOM 808 C CA . GLN A 1 129 ? -9.677 12.168 -10.803 1.00 46.34 185 GLN A CA 1
ATOM 809 C C . GLN A 1 129 ? -9.841 12.740 -12.205 1.00 50.39 185 GLN A C 1
ATOM 810 O O . GLN A 1 129 ? -10.477 12.121 -13.054 1.00 48.44 185 GLN A O 1
ATOM 816 N N . THR A 1 130 ? -9.277 13.912 -12.476 1.00 52.76 186 THR A N 1
ATOM 817 C CA . THR A 1 130 ? -9.421 14.431 -13.828 1.00 50.52 186 THR A CA 1
ATOM 818 C C . THR A 1 130 ? -8.608 13.627 -14.839 1.00 46.62 186 THR A C 1
ATOM 819 O O . THR A 1 130 ? -9.130 13.290 -15.881 1.00 49.72 186 THR A O 1
ATOM 823 N N . VAL A 1 131 ? -7.363 13.272 -14.548 1.00 49.38 187 VAL A N 1
ATOM 824 C CA . VAL A 1 131 ? -6.621 12.484 -15.545 1.00 50.07 187 VAL A CA 1
ATOM 825 C C . VAL A 1 131 ? -7.258 11.127 -15.889 1.00 43.37 187 VAL A C 1
ATOM 826 O O . VAL A 1 131 ? -7.250 10.731 -17.043 1.00 43.04 187 VAL A O 1
ATOM 830 N N . LEU A 1 132 ? -7.813 10.431 -14.902 1.00 42.63 188 LEU A N 1
ATOM 831 C CA . LEU A 1 132 ? -8.445 9.130 -15.135 1.00 42.66 188 LEU A CA 1
ATOM 832 C C . LEU A 1 132 ? -9.759 9.300 -15.871 1.00 43.86 188 LEU A C 1
ATOM 833 O O . LEU A 1 132 ? -9.998 8.645 -16.885 1.00 43.85 188 LEU A O 1
ATOM 838 N N . SER A 1 133 ? -10.604 10.187 -15.347 1.00 44.40 189 SER A N 1
ATOM 839 C CA . SER A 1 133 ? -11.886 10.542 -15.972 1.00 46.44 189 SER A CA 1
ATOM 840 C C . SER A 1 133 ? -11.750 10.900 -17.455 1.00 45.10 189 SER A C 1
ATOM 841 O O . SER A 1 133 ? -12.602 10.561 -18.287 1.00 45.99 189 SER A O 1
ATOM 844 N N . GLY A 1 134 ? -10.666 11.593 -17.765 1.00 40.98 190 GLY A N 1
ATOM 845 C CA . GLY A 1 134 ? -10.392 12.046 -19.104 1.00 40.31 190 GLY A CA 1
ATOM 846 C C . GLY A 1 134 ? -9.932 10.938 -20.017 1.00 44.78 190 GLY A C 1
ATOM 847 O O . GLY A 1 134 ? -10.206 10.955 -21.209 1.00 52.99 190 GLY A O 1
ATOM 848 N N . TYR A 1 135 ? -9.213 9.970 -19.479 1.00 43.81 191 TYR A N 1
ATOM 849 C CA . TYR A 1 135 ? -8.766 8.884 -20.315 1.00 43.97 191 TYR A CA 1
ATOM 850 C C . TYR A 1 135 ? -9.945 7.984 -20.658 1.00 48.37 191 TYR A C 1
ATOM 851 O O . TYR A 1 135 ? -10.115 7.586 -21.805 1.00 48.72 191 TYR A O 1
ATOM 860 N N . ILE A 1 136 ? -10.770 7.666 -19.665 1.00 48.68 192 ILE A N 1
ATOM 861 C CA . ILE A 1 136 ? -11.879 6.763 -19.925 1.00 48.12 192 ILE A CA 1
ATOM 862 C C . ILE A 1 136 ? -12.953 7.427 -20.766 1.00 49.11 192 ILE A C 1
ATOM 863 O O . ILE A 1 136 ? -13.939 6.772 -21.093 1.00 56.26 192 ILE A O 1
ATOM 868 N N . ASP A 1 137 ? -12.765 8.707 -21.121 1.00 47.82 193 ASP A N 1
ATOM 869 C CA . ASP A 1 137 ? -13.640 9.381 -22.108 1.00 48.62 193 ASP A CA 1
ATOM 870 C C . ASP A 1 137 ? -13.028 9.320 -23.494 1.00 47.30 193 ASP A C 1
ATOM 871 O O . ASP A 1 137 ? -13.725 9.110 -24.490 1.00 50.80 193 ASP A O 1
ATOM 876 N N . TYR A 1 138 ? -11.717 9.495 -23.535 1.00 41.77 194 TYR A N 1
ATOM 877 C CA . TYR A 1 138 ? -10.930 9.334 -24.745 1.00 46.25 194 TYR A CA 1
ATOM 878 C C . TYR A 1 138 ? -10.970 7.907 -25.309 1.00 47.64 194 TYR A C 1
ATOM 879 O O . TYR A 1 138 ? -10.971 7.706 -26.521 1.00 47.57 194 TYR A O 1
ATOM 888 N N . ILE A 1 139 ? -10.989 6.908 -24.444 1.00 44.04 195 ILE A N 1
ATOM 889 C CA . ILE A 1 139 ? -11.079 5.552 -24.954 1.00 47.67 195 ILE A CA 1
ATOM 890 C C . ILE A 1 139 ? -12.511 5.300 -25.399 1.00 50.43 195 ILE A C 1
ATOM 891 O O . ILE A 1 139 ? -12.743 4.834 -26.514 1.00 52.15 195 ILE A O 1
ATOM 896 N N . SER A 1 140 ? -13.476 5.631 -24.548 1.00 50.28 196 SER A N 1
ATOM 897 C CA . SER A 1 140 ? -14.870 5.468 -24.928 1.00 50.71 196 SER A CA 1
ATOM 898 C C . SER A 1 140 ? -15.141 6.159 -26.271 1.00 52.13 196 SER A C 1
ATOM 899 O O . SER A 1 140 ? -15.910 5.658 -27.093 1.00 48.08 196 SER A O 1
ATOM 902 N N . ALA A 1 141 ? -14.493 7.297 -26.501 1.00 51.55 197 ALA A N 1
ATOM 903 C CA . ALA A 1 141 ? -14.592 7.953 -27.806 1.00 52.28 197 ALA A CA 1
ATOM 904 C C . ALA A 1 141 ? -14.183 7.005 -28.927 1.00 50.26 197 ALA A C 1
ATOM 905 O O . ALA A 1 141 ? -14.891 6.879 -29.929 1.00 54.52 197 ALA A O 1
ATOM 907 N N . LEU A 1 142 ? -13.043 6.342 -28.754 1.00 44.30 198 LEU A N 1
ATOM 908 C CA . LEU A 1 142 ? -12.497 5.490 -29.792 1.00 43.60 198 LEU A CA 1
ATOM 909 C C . LEU A 1 142 ? -13.363 4.269 -30.042 1.00 48.58 198 LEU A C 1
ATOM 910 O O . LEU A 1 142 ? -13.358 3.709 -31.143 1.00 46.92 198 LEU A O 1
ATOM 915 N N . VAL A 1 143 ? -14.113 3.861 -29.023 1.00 48.12 199 VAL A N 1
ATOM 916 C CA . VAL A 1 143 ? -14.925 2.656 -29.143 1.00 48.48 199 VAL A CA 1
ATOM 917 C C . VAL A 1 143 ? -16.285 2.887 -29.819 1.00 48.15 199 VAL A C 1
ATOM 918 O O . VAL A 1 143 ? -16.821 1.965 -30.423 1.00 47.03 199 VAL A O 1
ATOM 922 N N . VAL A 1 144 ? -16.827 4.107 -29.754 1.00 51.57 200 VAL A N 1
ATOM 923 C CA . VAL A 1 144 ? -18.011 4.441 -30.562 1.00 48.45 200 VAL A CA 1
ATOM 924 C C . VAL A 1 144 ? -17.605 4.683 -32.014 1.00 49.09 200 VAL A C 1
ATOM 925 O O . VAL A 1 144 ? -18.244 4.192 -32.934 1.00 51.38 200 VAL A O 1
ATOM 929 N N . LYS A 1 145 ? -16.524 5.418 -32.220 1.00 49.51 201 LYS A N 1
ATOM 930 C CA . LYS A 1 145 ? -16.044 5.666 -33.570 1.00 48.33 201 LYS A CA 1
ATOM 931 C C . LYS A 1 145 ? -15.707 4.385 -34.340 1.00 49.83 201 LYS A C 1
ATOM 932 O O . LYS A 1 145 ? -16.041 4.286 -35.506 1.00 54.59 201 LYS A O 1
ATOM 938 N N . GLU A 1 146 ? -15.040 3.423 -33.700 1.00 51.21 202 GLU A N 1
ATOM 939 C CA . GLU A 1 146 ? -14.703 2.140 -34.331 1.00 50.81 202 GLU A CA 1
ATOM 940 C C . GLU A 1 146 ? -15.946 1.248 -34.454 1.00 54.17 202 GLU A C 1
ATOM 941 O O . GLU A 1 146 ? -16.098 0.511 -35.432 1.00 53.72 202 GLU A O 1
ATOM 947 N N . SER A 1 147 ? -16.825 1.308 -33.455 1.00 54.74 203 SER A N 1
ATOM 948 C CA . SER A 1 147 ? -18.061 0.521 -33.462 1.00 54.73 203 SER A CA 1
ATOM 949 C C . SER A 1 147 ? -18.931 0.939 -34.619 1.00 51.84 203 SER A C 1
ATOM 950 O O . SER A 1 147 ? -19.330 0.115 -35.430 1.00 52.88 203 SER A O 1
ATOM 953 N N . ILE A 1 148 ? -19.239 2.232 -34.661 1.00 51.86 204 ILE A N 1
ATOM 954 C CA . ILE A 1 148 ? -20.044 2.819 -35.722 1.00 50.91 204 ILE A CA 1
ATOM 955 C C . ILE A 1 148 ? -19.408 2.591 -37.083 1.00 49.95 204 ILE A C 1
ATOM 956 O O . ILE A 1 148 ? -20.094 2.150 -37.989 1.00 50.79 204 ILE A O 1
ATOM 961 N N . GLU A 1 149 ? -18.110 2.860 -37.233 1.00 48.59 205 GLU A N 1
ATOM 962 C CA . GLU A 1 149 ? -17.452 2.635 -38.524 1.00 48.82 205 GLU A CA 1
ATOM 963 C C . GLU A 1 149 ? -17.544 1.197 -38.966 1.00 51.60 205 GLU A C 1
ATOM 964 O O . GLU A 1 149 ? -17.380 0.879 -40.140 1.00 54.33 205 GLU A O 1
ATOM 970 N N . ASN A 1 150 ? -17.826 0.319 -38.020 1.00 54.97 206 ASN A N 1
ATOM 971 C CA . ASN A 1 150 ? -17.865 -1.102 -38.314 1.00 51.56 206 ASN A CA 1
ATOM 972 C C . ASN A 1 150 ? -19.214 -1.524 -38.834 1.00 46.59 206 ASN A C 1
ATOM 973 O O . ASN A 1 150 ? -19.286 -2.316 -39.753 1.00 48.08 206 ASN A O 1
ATOM 978 N N . VAL A 1 151 ? -20.274 -1.004 -38.220 1.00 49.80 207 VAL A N 1
ATOM 979 C CA . VAL A 1 151 ? -21.640 -1.172 -38.712 1.00 53.24 207 VAL A CA 1
ATOM 980 C C . VAL A 1 151 ? -21.809 -0.553 -40.106 1.00 50.03 207 VAL A C 1
ATOM 981 O O . VAL A 1 151 ? -22.565 -1.066 -40.921 1.00 51.05 207 VAL A O 1
ATOM 985 N N . ARG A 1 152 ? -21.093 0.536 -40.373 1.00 49.07 208 ARG A N 1
ATOM 986 C CA . ARG A 1 152 ? -21.137 1.201 -41.670 1.00 49.77 208 ARG A CA 1
ATOM 987 C C . ARG A 1 152 ? -20.407 0.392 -42.726 1.00 50.47 208 ARG A C 1
ATOM 988 O O . ARG A 1 152 ? -20.730 0.451 -43.902 1.00 49.27 208 ARG A O 1
ATOM 996 N N . ASN A 1 153 ? -19.391 -0.345 -42.314 1.00 51.25 209 ASN A N 1
ATOM 997 C CA . ASN A 1 153 ? -18.687 -1.202 -43.252 1.00 51.90 209 ASN A CA 1
ATOM 998 C C . ASN A 1 153 ? -19.553 -2.378 -43.703 1.00 52.39 209 ASN A C 1
ATOM 999 O O . ASN A 1 153 ? -19.509 -2.796 -44.861 1.00 49.26 209 ASN A O 1
ATOM 1004 N N . LYS A 1 154 ? -20.329 -2.906 -42.761 1.00 49.57 210 LYS A N 1
ATOM 1005 C CA . LYS A 1 154 ? -21.178 -4.048 -43.001 1.00 45.54 210 LYS A CA 1
ATOM 1006 C C . LYS A 1 154 ? -22.247 -3.704 -44.018 1.00 50.51 210 LYS A C 1
ATOM 1007 O O . LYS A 1 154 ? -22.617 -4.546 -44.833 1.00 48.20 210 LYS A O 1
ATOM 1013 N N . LEU A 1 155 ? -22.745 -2.466 -43.955 1.00 51.99 211 LEU A N 1
ATOM 1014 C CA . LEU A 1 155 ? -23.810 -1.985 -44.838 1.00 46.77 211 LEU A CA 1
ATOM 1015 C C . LEU A 1 155 ? -23.269 -1.623 -46.214 1.00 49.51 211 LEU A C 1
ATOM 1016 O O . LEU A 1 155 ? -23.994 -1.677 -47.201 1.00 53.04 211 LEU A O 1
ATOM 1021 N N . GLU A 1 156 ? -21.992 -1.256 -46.276 1.00 49.83 212 GLU A N 1
ATOM 1022 C CA . GLU A 1 156 ? -21.339 -0.963 -47.547 1.00 51.55 212 GLU A CA 1
ATOM 1023 C C . GLU A 1 156 ? -20.932 -2.240 -48.250 1.00 53.05 212 GLU A C 1
ATOM 1024 O O . GLU A 1 156 ? -20.616 -2.229 -49.428 1.00 55.55 212 GLU A O 1
ATOM 1030 N N . ILE A 1 157 ? -20.907 -3.343 -47.514 1.00 55.60 213 ILE A N 1
ATOM 1031 C CA . ILE A 1 157 ? -20.549 -4.625 -48.105 1.00 56.19 213 ILE A CA 1
ATOM 1032 C C . ILE A 1 157 ? -21.821 -5.313 -48.568 1.00 53.14 213 ILE A C 1
ATOM 1033 O O . ILE A 1 157 ? -21.815 -5.992 -49.583 1.00 55.40 213 ILE A O 1
ATOM 1038 N N . LYS A 1 158 ? -22.919 -5.120 -47.844 1.00 51.89 214 LYS A N 1
ATOM 1039 C CA . LYS A 1 158 ? -24.186 -5.688 -48.288 1.00 52.17 214 LYS A CA 1
ATOM 1040 C C . LYS A 1 158 ? -24.689 -4.923 -49.498 1.00 53.37 214 LYS A C 1
ATOM 1041 O O . LYS A 1 158 ? -25.225 -5.509 -50.440 1.00 50.21 214 LYS A O 1
ATOM 1047 N N . THR A 1 159 ? -24.510 -3.607 -49.461 1.00 53.74 215 THR A N 1
ATOM 1048 C CA . THR A 1 159 ? -24.961 -2.756 -50.549 1.00 56.09 215 THR A CA 1
ATOM 1049 C C . THR A 1 159 ? -24.218 -3.076 -51.827 1.00 55.11 215 THR A C 1
ATOM 1050 O O . THR A 1 159 ? -24.799 -3.036 -52.907 1.00 53.06 215 THR A O 1
ATOM 1054 N N . GLN A 1 160 ? -22.938 -3.408 -51.701 1.00 52.34 216 GLN A N 1
ATOM 1055 C CA . GLN A 1 160 ? -22.132 -3.690 -52.872 1.00 53.51 216 GLN A CA 1
ATOM 1056 C C . GLN A 1 160 ? -22.334 -5.126 -53.351 1.00 58.19 216 GLN A C 1
ATOM 1057 O O . GLN A 1 160 ? -22.096 -5.431 -54.516 1.00 58.79 216 GLN A O 1
ATOM 1063 N N . PHE A 1 161 ? -22.776 -6.010 -52.463 1.00 55.88 217 PHE A N 1
ATOM 1064 C CA . PHE A 1 161 ? -23.097 -7.364 -52.886 1.00 48.29 217 PHE A CA 1
ATOM 1065 C C . PHE A 1 161 ? -24.454 -7.401 -53.580 1.00 53.29 217 PHE A C 1
ATOM 1066 O O . PHE A 1 161 ? -24.554 -7.908 -54.689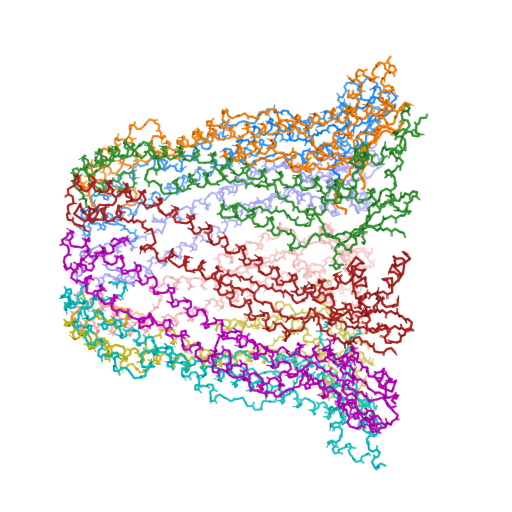 1.00 56.84 217 PHE A O 1
ATOM 1074 N N . GLU A 1 162 ? -25.501 -6.866 -52.960 1.00 50.20 218 GLU A N 1
ATOM 1075 C CA . GLU A 1 162 ? -26.799 -6.862 -53.622 1.00 50.55 218 GLU A CA 1
ATOM 1076 C C . GLU A 1 162 ? -26.725 -6.177 -55.002 1.00 52.60 218 GLU A C 1
ATOM 1077 O O . GLU A 1 162 ? -27.450 -6.567 -55.923 1.00 53.26 218 GLU A O 1
ATOM 1083 N N . LYS A 1 163 ? -25.842 -5.187 -55.143 1.00 49.58 219 LYS A N 1
ATOM 1084 C CA . LYS A 1 163 ? -25.669 -4.480 -56.410 1.00 46.68 219 LYS A CA 1
ATOM 1085 C C . LYS A 1 163 ? -25.050 -5.384 -57.430 1.00 45.68 219 LYS A C 1
ATOM 1086 O O . LYS A 1 163 ? -25.580 -5.549 -58.509 1.00 53.44 219 LYS A O 1
ATOM 1092 N N . GLU A 1 164 ? -23.929 -5.991 -57.085 1.00 49.15 220 GLU A N 1
ATOM 1093 C CA . GLU A 1 164 ? -23.195 -6.772 -58.066 1.00 48.69 220 GLU A CA 1
ATOM 1094 C C . GLU A 1 164 ? -23.959 -8.009 -58.452 1.00 47.07 220 GLU A C 1
ATOM 1095 O O . GLU A 1 164 ? -23.777 -8.499 -59.549 1.00 48.40 220 GLU A O 1
ATOM 1101 N N . LYS A 1 165 ? -24.818 -8.497 -57.558 1.00 44.81 221 LYS A N 1
ATOM 1102 C CA . LYS A 1 165 ? -25.586 -9.717 -57.789 1.00 48.89 221 LYS A CA 1
ATOM 1103 C C . LYS A 1 165 ? -26.776 -9.431 -58.695 1.00 52.35 221 LYS A C 1
ATOM 1104 O O . LYS A 1 165 ? -27.019 -10.161 -59.649 1.00 51.28 221 LYS A O 1
ATOM 1110 N N . LEU A 1 166 ? -27.513 -8.367 -58.389 1.00 51.56 222 LEU A N 1
ATOM 1111 C CA . LEU A 1 166 ? -28.586 -7.900 -59.257 1.00 49.84 222 LEU A CA 1
ATOM 1112 C C . LEU A 1 166 ? -28.086 -7.667 -60.673 1.00 50.41 222 LEU A C 1
ATOM 1113 O O . LEU A 1 166 ? -28.743 -8.064 -61.638 1.00 52.10 222 LEU A O 1
ATOM 1118 N N . ALA A 1 167 ? -26.937 -7.019 -60.813 1.00 46.56 223 ALA A N 1
ATOM 1119 C CA . ALA A 1 167 ? -26.409 -6.780 -62.145 1.00 49.04 223 ALA A CA 1
ATOM 1120 C C . ALA A 1 167 ? -26.043 -8.092 -62.830 1.00 51.62 223 ALA A C 1
ATOM 1121 O O . ALA A 1 167 ? -26.179 -8.215 -64.043 1.00 57.97 223 ALA A O 1
ATOM 1123 N N . GLN A 1 168 ? -25.610 -9.081 -62.058 1.00 48.92 224 GLN A N 1
ATOM 1124 C CA . GLN A 1 168 ? -25.242 -10.378 -62.617 1.00 48.94 224 GLN A CA 1
ATOM 1125 C C . GLN A 1 168 ? -26.455 -11.264 -62.945 1.00 55.42 224 GLN A C 1
ATOM 1126 O O . GLN A 1 168 ? -26.431 -12.032 -63.911 1.00 55.78 224 GLN A O 1
ATOM 1132 N N . ASP A 1 169 ? -27.506 -11.170 -62.133 1.00 54.60 225 ASP A N 1
ATOM 1133 C CA . ASP A 1 169 ? -28.715 -11.944 -62.387 1.00 50.13 225 ASP A CA 1
ATOM 1134 C C . ASP A 1 169 ? -29.415 -11.481 -63.647 1.00 54.51 225 ASP A C 1
ATOM 1135 O O . ASP A 1 169 ? -29.969 -12.297 -64.369 1.00 57.74 225 ASP A O 1
ATOM 1140 N N . ARG A 1 170 ? -29.377 -10.178 -63.923 1.00 58.16 226 ARG A N 1
ATOM 1141 C CA . ARG A 1 170 ? -29.961 -9.611 -65.146 1.00 49.79 226 ARG A CA 1
ATOM 1142 C C . ARG A 1 170 ? -29.324 -10.203 -66.380 1.00 45.28 226 ARG A C 1
ATOM 1143 O O . ARG A 1 170 ? -30.017 -10.716 -67.213 1.00 52.33 226 ARG A O 1
ATOM 1151 N N . ILE A 1 171 ? -28.010 -10.116 -66.513 1.00 44.70 227 ILE A N 1
ATOM 1152 C CA . ILE A 1 171 ? -27.343 -10.807 -67.607 1.00 45.05 227 ILE A CA 1
ATOM 1153 C C . ILE A 1 171 ? -27.731 -12.272 -67.664 1.00 50.67 227 ILE A C 1
ATOM 1154 O O . ILE A 1 171 ? -27.820 -12.838 -68.740 1.00 54.04 227 ILE A O 1
ATOM 1159 N N . LYS A 1 172 ? -27.933 -12.907 -66.515 1.00 53.47 228 LYS A N 1
ATOM 1160 C CA . LYS A 1 172 ? -28.211 -14.337 -66.525 1.00 52.88 228 LYS A CA 1
ATOM 1161 C C . LYS A 1 172 ? -29.582 -14.616 -67.126 1.00 55.88 228 LYS A C 1
ATOM 1162 O O . LYS A 1 172 ? -29.766 -15.651 -67.763 1.00 56.27 228 LYS A O 1
ATOM 1168 N N . MET A 1 173 ? -30.554 -13.722 -66.935 1.00 53.29 229 MET A N 1
ATOM 1169 C CA . MET A 1 173 ? -31.854 -13.965 -67.559 1.00 54.50 229 MET A CA 1
ATOM 1170 C C . MET A 1 173 ? -31.980 -13.369 -68.916 1.00 50.06 229 MET A C 1
ATOM 1171 O O . MET A 1 173 ? -32.853 -13.767 -69.662 1.00 53.89 229 MET A O 1
ATOM 1176 N N . LYS A 1 174 ? -31.184 -12.365 -69.226 1.00 43.92 230 LYS A N 1
ATOM 1177 C CA . LYS A 1 174 ? -31.087 -11.990 -70.617 1.00 49.16 230 LYS A CA 1
ATOM 1178 C C . LYS A 1 174 ? -30.621 -13.230 -71.376 1.00 51.90 230 LYS A C 1
ATOM 1179 O O . LYS A 1 174 ? -31.030 -13.469 -72.514 1.00 59.14 230 LYS A O 1
ATOM 1182 N N . ASN A 1 175 ? -29.786 -14.039 -70.740 1.00 49.13 231 ASN A N 1
ATOM 1183 C CA . ASN A 1 175 ? -29.319 -15.273 -71.368 1.00 52.29 231 ASN A CA 1
ATOM 1184 C C . ASN A 1 175 ? -30.360 -16.396 -71.493 1.00 54.41 231 ASN A C 1
ATOM 1185 O O . ASN A 1 175 ? -30.362 -17.138 -72.479 1.00 48.12 231 ASN A O 1
ATOM 1190 N N . GLN A 1 176 ? -31.233 -16.521 -70.496 1.00 55.65 232 GLN A N 1
ATOM 1191 C CA . GLN A 1 176 ? -32.335 -17.475 -70.576 1.00 56.02 232 GLN A CA 1
ATOM 1192 C C . GLN A 1 176 ? -33.387 -16.974 -71.553 1.00 56.47 232 GLN A C 1
ATOM 1193 O O . GLN A 1 176 ? -33.920 -17.755 -72.341 1.00 57.87 232 GLN A O 1
ATOM 1199 N N . LEU A 1 177 ? -33.691 -15.676 -71.484 1.00 54.24 233 LEU A N 1
ATOM 1200 C CA . LEU A 1 177 ? -34.688 -15.077 -72.356 1.00 53.49 233 LEU A CA 1
ATOM 1201 C C . LEU A 1 177 ? -34.278 -15.259 -73.824 1.00 56.72 233 LEU A C 1
ATOM 1202 O O . LEU A 1 177 ? -35.096 -15.666 -74.656 1.00 54.89 233 LEU A O 1
ATOM 1207 N N . ASP A 1 178 ? -33.016 -14.998 -74.146 1.00 49.67 234 ASP A N 1
ATOM 1208 C CA . ASP A 1 178 ? -32.577 -15.246 -75.507 1.00 51.35 234 ASP A CA 1
ATOM 1209 C C . ASP A 1 178 ? -32.731 -16.713 -75.971 1.00 53.74 234 ASP A C 1
ATOM 1210 O O . ASP A 1 178 ? -33.133 -16.961 -77.110 1.00 60.37 234 ASP A O 1
ATOM 1215 N N . ALA A 1 179 ? -32.418 -17.674 -75.107 1.00 52.12 235 ALA A N 1
ATOM 1216 C CA . ALA A 1 179 ? -32.496 -19.094 -75.469 1.00 53.24 235 ALA A CA 1
ATOM 1217 C C . ALA A 1 179 ? -33.935 -19.607 -75.620 1.00 56.03 235 ALA A C 1
ATOM 1218 O O . ALA A 1 179 ? -34.190 -20.533 -76.385 1.00 53.47 235 ALA A O 1
ATOM 1220 N N . ASN A 1 180 ? -34.859 -19.015 -74.869 1.00 55.92 236 ASN A N 1
ATOM 1221 C CA . ASN A 1 180 ? -36.278 -19.293 -75.022 1.00 55.50 236 ASN A CA 1
ATOM 1222 C C . ASN A 1 180 ? -36.822 -18.637 -76.271 1.00 58.86 236 ASN A C 1
ATOM 1223 O O . ASN A 1 180 ? -37.864 -19.037 -76.785 1.00 56.79 236 ASN A O 1
ATOM 1228 N N . ILE A 1 181 ? -36.133 -17.598 -76.734 1.00 58.66 237 ILE A N 1
ATOM 1229 C CA . ILE A 1 181 ? -36.474 -16.984 -78.003 1.00 55.27 237 ILE A CA 1
ATOM 1230 C C . ILE A 1 181 ? -36.152 -18.005 -79.086 1.00 56.71 237 ILE A C 1
ATOM 1231 O O . ILE A 1 181 ? -36.963 -18.231 -79.968 1.00 62.04 237 ILE A O 1
ATOM 1236 N N . GLN A 1 182 ? -34.990 -18.649 -79.002 1.00 54.28 238 GLN A N 1
ATOM 1237 C CA . GLN A 1 182 ? -34.606 -19.655 -79.996 1.00 54.71 238 GLN A CA 1
ATOM 1238 C C . GLN A 1 182 ? -35.520 -20.882 -79.953 1.00 55.16 238 GLN A C 1
ATOM 1239 O O . GLN A 1 182 ? -35.729 -21.573 -80.952 1.00 59.07 238 GLN A O 1
ATOM 1245 N N . ARG A 1 183 ? -36.069 -21.136 -78.781 1.00 53.93 239 ARG A N 1
ATOM 1246 C CA . ARG A 1 183 ? -36.897 -22.292 -78.567 1.00 53.74 239 ARG A CA 1
ATOM 1247 C C . ARG A 1 183 ? -38.219 -21.980 -79.216 1.00 53.38 239 ARG A C 1
ATOM 1248 O O . ARG A 1 183 ? -38.702 -22.750 -80.028 1.00 55.50 239 ARG A O 1
ATOM 1256 N N . LEU A 1 184 ? -38.784 -20.828 -78.869 1.00 52.87 240 LEU A N 1
ATOM 1257 C CA . LEU A 1 184 ? -40.061 -20.370 -79.411 1.00 51.62 240 LEU A CA 1
ATOM 1258 C C . LEU A 1 184 ? -40.020 -20.285 -80.945 1.00 54.60 240 LEU A C 1
ATOM 1259 O O . LEU A 1 184 ? -41.004 -20.552 -81.623 1.00 49.78 240 LEU A O 1
ATOM 1264 N N . ASN A 1 185 ? -38.859 -19.923 -81.472 1.00 56.83 241 ASN A N 1
ATOM 1265 C CA . ASN A 1 185 ? -38.599 -19.876 -82.903 1.00 55.07 241 ASN A CA 1
ATOM 1266 C C . ASN A 1 185 ? -38.712 -21.262 -83.533 1.00 58.71 241 ASN A C 1
ATOM 1267 O O . ASN A 1 185 ? -39.366 -21.454 -84.563 1.00 59.95 241 ASN A O 1
ATOM 1272 N N . TYR A 1 186 ? -38.068 -22.247 -82.924 1.00 58.55 242 TYR A N 1
ATOM 1273 C CA . TYR A 1 186 ? -38.205 -23.600 -83.448 1.00 57.82 242 TYR A CA 1
ATOM 1274 C C . TYR A 1 186 ? -39.619 -24.127 -83.219 1.00 56.27 242 TYR A C 1
ATOM 1275 O O . TYR A 1 186 ? -40.192 -24.750 -84.103 1.00 56.17 242 TYR A O 1
ATOM 1284 N N . SER A 1 187 ? -40.188 -23.863 -82.047 1.00 54.89 243 SER A N 1
ATOM 1285 C CA . SER A 1 187 ? -41.583 -24.212 -81.787 1.00 56.87 243 SER A CA 1
ATOM 1286 C C . SER A 1 187 ? -42.541 -23.702 -82.861 1.00 60.26 243 SER A C 1
ATOM 1287 O O . SER A 1 187 ? -43.636 -24.233 -83.001 1.00 61.91 243 SER A O 1
ATOM 1290 N N . LEU A 1 188 ? -42.146 -22.672 -83.611 1.00 60.53 244 LEU A N 1
ATOM 1291 C CA . LEU A 1 188 ? -42.995 -22.161 -84.691 1.00 56.75 244 LEU A CA 1
ATOM 1292 C C . LEU A 1 188 ? -42.944 -23.112 -85.894 1.00 56.32 244 LEU A C 1
ATOM 1293 O O . LEU A 1 188 ? -43.958 -23.702 -86.244 1.00 55.75 244 LEU A O 1
ATOM 1298 N N . ASP A 1 189 ? -41.768 -23.287 -86.496 1.00 54.86 245 ASP A N 1
ATOM 1299 C CA . ASP A 1 189 ? -41.597 -24.266 -87.576 1.00 59.40 245 ASP A CA 1
ATOM 1300 C C . ASP A 1 189 ? -42.415 -25.541 -87.363 1.00 62.49 245 ASP A C 1
ATOM 1301 O O . ASP A 1 189 ? -43.208 -25.914 -88.228 1.00 61.00 245 ASP A O 1
ATOM 1306 N N . ILE A 1 190 ? -42.214 -26.205 -86.221 1.00 58.07 246 ILE A N 1
ATOM 1307 C CA . ILE A 1 190 ? -42.978 -27.401 -85.882 1.00 55.84 246 ILE A CA 1
ATOM 1308 C C . ILE A 1 190 ? -44.482 -27.127 -85.970 1.00 59.32 246 ILE A C 1
ATOM 1309 O O . ILE A 1 190 ? -45.191 -27.802 -86.713 1.00 61.99 246 ILE A O 1
ATOM 1314 N N . ALA A 1 191 ? -44.976 -26.134 -85.241 1.00 57.51 247 ALA A N 1
ATOM 1315 C CA . ALA A 1 191 ? -46.404 -25.811 -85.308 1.00 62.85 247 ALA A CA 1
ATOM 1316 C C . ALA A 1 191 ? -46.913 -25.636 -86.761 1.00 66.08 247 ALA A C 1
ATOM 1317 O O . ALA A 1 191 ? -48.080 -25.906 -87.064 1.00 62.12 247 ALA A O 1
ATOM 1319 N N . ASN A 1 192 ? -46.022 -25.183 -87.645 1.00 63.66 248 ASN A N 1
ATOM 1320 C CA . ASN A 1 192 ? -46.309 -25.041 -89.070 1.00 62.20 248 ASN A CA 1
ATOM 1321 C C . ASN A 1 192 ? -46.272 -26.389 -89.786 1.00 66.01 248 ASN A C 1
ATOM 1322 O O . ASN A 1 192 ? -47.270 -26.825 -90.354 1.00 75.51 248 ASN A O 1
ATOM 1327 N N . ALA A 1 193 ? -45.112 -27.038 -89.773 1.00 65.27 249 ALA A N 1
ATOM 1328 C CA . ALA A 1 193 ? -44.990 -28.402 -90.288 1.00 69.52 249 ALA A CA 1
ATOM 1329 C C . ALA A 1 193 ? -46.159 -29.283 -89.840 1.00 70.03 249 ALA A C 1
ATOM 1330 O O . ALA A 1 193 ? -46.775 -29.957 -90.656 1.00 73.57 249 ALA A O 1
ATOM 1332 N N . ALA A 1 194 ? -46.457 -29.278 -88.545 1.00 67.30 250 ALA A N 1
ATOM 1333 C CA . ALA A 1 194 ? -47.599 -30.015 -88.016 1.00 67.46 250 ALA A CA 1
ATOM 1334 C C . ALA A 1 194 ? -48.927 -29.391 -88.438 1.00 69.37 250 ALA A C 1
ATOM 1335 O O . ALA A 1 194 ? -49.987 -29.979 -88.224 1.00 71.24 250 ALA A O 1
ATOM 1337 N N . GLY A 1 195 ? -48.870 -28.193 -89.014 1.00 69.04 251 GLY A N 1
ATOM 1338 C CA . GLY A 1 195 ? -50.067 -27.484 -89.443 1.00 70.29 251 GLY A CA 1
ATOM 1339 C C . GLY A 1 195 ? -51.096 -27.338 -88.336 1.00 71.07 251 GLY A C 1
ATOM 1340 O O . GLY A 1 195 ? -52.278 -27.634 -88.510 1.00 72.05 251 GLY A O 1
ATOM 1341 N N . ILE A 1 196 ? -50.644 -26.893 -87.175 1.00 72.76 252 ILE A N 1
ATOM 1342 C CA . ILE A 1 196 ? -51.556 -26.680 -86.069 1.00 73.72 252 ILE A CA 1
ATOM 1343 C C . ILE A 1 196 ? -51.587 -25.185 -85.743 1.00 71.46 252 ILE A C 1
ATOM 1344 O O . ILE A 1 196 ? -50.850 -24.699 -84.894 1.00 68.33 252 ILE A O 1
ATOM 1349 N N . LYS A 1 197 ? -52.439 -24.460 -86.458 1.00 71.08 253 LYS A N 1
ATOM 1350 C CA . LYS A 1 197 ? -52.456 -23.009 -86.391 1.00 69.50 253 LYS A CA 1
ATOM 1351 C C . LYS A 1 197 ? -53.145 -22.476 -85.136 1.00 67.04 253 LYS A C 1
ATOM 1352 O O . LYS A 1 197 ? -52.613 -21.601 -84.454 1.00 69.69 253 LYS A O 1
ATOM 1358 N N . LYS A 1 198 ? -54.331 -22.990 -84.839 1.00 65.66 254 LYS A N 1
ATOM 1359 C CA . LYS A 1 198 ? -55.056 -22.554 -83.657 1.00 68.47 254 LYS A CA 1
ATOM 1360 C C . LYS A 1 198 ? -54.673 -23.459 -82.484 1.00 70.61 254 LYS A C 1
ATOM 1361 O O . LYS A 1 198 ? -54.019 -24.483 -82.682 1.00 71.41 254 LYS A O 1
ATOM 1363 N N . PRO A 1 199 ? -55.059 -23.075 -81.256 1.00 71.53 255 PRO A N 1
ATOM 1364 C CA . PRO A 1 199 ? -54.684 -23.836 -80.052 1.00 77.73 255 PRO A CA 1
ATOM 1365 C C . PRO A 1 199 ? -55.317 -25.222 -79.938 1.00 82.15 255 PRO A C 1
ATOM 1366 O O . PRO A 1 199 ? -56.272 -25.533 -80.649 1.00 80.35 255 PRO A O 1
ATOM 1370 N N . VAL A 1 200 ? -54.781 -26.031 -79.024 1.00 86.76 256 VAL A N 1
ATOM 1371 C CA . VAL A 1 200 ? -55.194 -27.425 -78.847 1.00 86.56 256 VAL A CA 1
ATOM 1372 C C . VAL A 1 200 ? -55.922 -27.665 -77.515 1.00 86.40 256 VAL A C 1
ATOM 1373 O O . VAL A 1 200 ? -55.315 -28.008 -76.499 1.00 80.47 256 VAL A O 1
ATOM 1377 N N . ASP A 1 206 ? -45.828 -31.127 -75.832 1.00 75.19 266 ASP A N 1
ATOM 1378 C CA . ASP A 1 206 ? -44.430 -31.438 -76.148 1.00 81.82 266 ASP A CA 1
ATOM 1379 C C . ASP A 1 206 ? -43.423 -30.895 -75.115 1.00 80.50 266 ASP A C 1
ATOM 1380 O O . ASP A 1 206 ? -43.558 -29.769 -74.610 1.00 74.96 266 ASP A O 1
ATOM 1385 N N . PRO A 1 207 ? -42.396 -31.700 -74.809 1.00 83.39 267 PRO A N 1
ATOM 1386 C CA . PRO A 1 207 ? -41.432 -31.398 -73.741 1.00 80.61 267 PRO A CA 1
ATOM 1387 C C . PRO A 1 207 ? -40.331 -30.419 -74.141 1.00 77.34 267 PRO A C 1
ATOM 1388 O O . PRO A 1 207 ? -40.047 -29.502 -73.370 1.00 78.54 267 PRO A O 1
ATOM 1392 N N . ASP A 1 208 ? -39.717 -30.609 -75.307 1.00 75.97 268 ASP A N 1
ATOM 1393 C CA . ASP A 1 208 ? -38.653 -29.707 -75.748 1.00 74.75 268 ASP A CA 1
ATOM 1394 C C . ASP A 1 208 ? -39.254 -28.409 -76.291 1.00 71.88 268 ASP A C 1
ATOM 1395 O O . ASP A 1 208 ? -39.041 -27.339 -75.723 1.00 72.81 268 ASP A O 1
ATOM 1400 N N . PHE A 1 209 ? -40.014 -28.517 -77.382 1.00 67.36 269 PHE A N 1
ATOM 1401 C CA . PHE A 1 209 ? -40.617 -27.359 -78.042 1.00 63.37 269 PHE A CA 1
ATOM 1402 C C . PHE A 1 209 ? -42.152 -27.363 -77.964 1.00 65.04 269 PHE A C 1
ATOM 1403 O O . PHE A 1 209 ? -42.813 -27.976 -78.799 1.00 62.79 269 PHE A O 1
ATOM 1411 N N . SER A 1 210 ? -42.718 -26.658 -76.990 1.00 65.11 270 SER A N 1
ATOM 1412 C CA . SER A 1 210 ? -44.166 -26.643 -76.812 1.00 68.30 270 SER A CA 1
ATOM 1413 C C . SER A 1 210 ? -44.871 -26.189 -78.090 1.00 72.66 270 SER A C 1
ATOM 1414 O O . SER A 1 210 ? -44.285 -25.465 -78.901 1.00 70.32 270 SER A O 1
ATOM 1417 N N . ILE A 1 211 ? -46.130 -26.598 -78.259 1.00 73.12 271 ILE A N 1
ATOM 1418 C CA . ILE A 1 211 ? -46.843 -26.379 -79.519 1.00 68.12 271 ILE A CA 1
ATOM 1419 C C . ILE A 1 211 ? -48.335 -26.099 -79.350 1.00 66.76 271 ILE A C 1
ATOM 1420 O O . ILE A 1 211 ? -48.951 -25.456 -80.194 1.00 64.60 271 ILE A O 1
ATOM 1425 N N . SER A 1 212 ? -48.898 -26.583 -78.251 1.00 67.13 272 SER A N 1
ATOM 1426 C CA . SER A 1 212 ? -50.337 -26.551 -78.004 1.00 65.64 272 SER A CA 1
ATOM 1427 C C . SER A 1 212 ? -50.992 -25.172 -78.053 1.00 70.35 272 SER A C 1
ATOM 1428 O O . SER A 1 212 ? -52.185 -25.045 -77.800 1.00 73.59 272 SER A O 1
ATOM 1431 N N . LEU A 1 213 ? -50.213 -24.143 -78.367 1.00 76.22 273 LEU A N 1
ATOM 1432 C CA . LEU A 1 213 ? -50.733 -22.785 -78.518 1.00 72.07 273 LEU A CA 1
ATOM 1433 C C . LEU A 1 213 ? -51.205 -22.537 -79.955 1.00 71.81 273 LEU A C 1
ATOM 1434 O O . LEU A 1 213 ? -52.183 -21.825 -80.194 1.00 72.91 273 LEU A O 1
ATOM 1439 N N . GLY A 1 214 ? -50.506 -23.138 -80.912 1.00 70.28 274 GLY A N 1
ATOM 1440 C CA . GLY A 1 214 ? -50.782 -22.913 -82.319 1.00 64.07 274 GLY A CA 1
ATOM 1441 C C . GLY A 1 214 ? -49.733 -21.959 -82.831 1.00 62.57 274 GLY A C 1
ATOM 1442 O O . GLY A 1 214 ? -49.200 -21.188 -82.050 1.00 65.68 274 GLY A O 1
ATOM 1443 N N . ALA A 1 215 ? -49.415 -22.017 -84.120 1.00 66.52 275 ALA A N 1
ATOM 1444 C CA . ALA A 1 215 ? -48.437 -21.103 -84.700 1.00 62.41 275 ALA A CA 1
ATOM 1445 C C . ALA A 1 215 ? -49.030 -19.706 -84.806 1.00 64.65 275 ALA A C 1
ATOM 1446 O O . ALA A 1 215 ? -48.299 -18.725 -84.960 1.00 61.05 275 ALA A O 1
ATOM 1448 N N . ASP A 1 216 ? -50.354 -19.611 -84.721 1.00 66.93 276 ASP A N 1
ATOM 1449 C CA . ASP A 1 216 ? -50.995 -18.299 -84.703 1.00 68.43 276 ASP A CA 1
ATOM 1450 C C . ASP A 1 216 ? -50.611 -17.551 -83.419 1.00 60.59 276 ASP A C 1
ATOM 1451 O O . ASP A 1 216 ? -50.056 -16.454 -83.472 1.00 57.86 276 ASP A O 1
ATOM 1453 N N . GLY A 1 217 ? -50.887 -18.159 -82.270 1.00 62.30 277 GLY A N 1
ATOM 1454 C CA . GLY A 1 217 ? -50.432 -17.621 -80.993 1.00 62.08 277 GLY A CA 1
ATOM 1455 C C . GLY A 1 217 ? -48.920 -17.604 -80.750 1.00 55.47 277 GLY A C 1
ATOM 1456 O O . GLY A 1 217 ? -48.405 -16.673 -80.146 1.00 52.93 277 GLY A O 1
ATOM 1457 N N . ILE A 1 218 ? -48.211 -18.631 -81.206 1.00 53.82 278 ILE A N 1
ATOM 1458 C CA . ILE A 1 218 ? -46.771 -18.723 -81.011 1.00 53.87 278 ILE A CA 1
ATOM 1459 C C . ILE A 1 218 ? -46.041 -17.558 -81.630 1.00 54.65 278 ILE A C 1
ATOM 1460 O O . ILE A 1 218 ? -45.063 -17.058 -81.075 1.00 59.44 278 ILE A O 1
ATOM 1465 N N . GLU A 1 219 ? -46.500 -17.124 -82.789 1.00 57.83 279 GLU A N 1
ATOM 1466 C CA . GLU A 1 219 ? -45.777 -16.086 -83.509 1.00 60.22 279 GLU A CA 1
ATOM 1467 C C . GLU A 1 219 ? -45.964 -14.727 -82.852 1.00 52.37 279 GLU A C 1
ATOM 1468 O O . GLU A 1 219 ? -45.114 -13.846 -82.980 1.00 53.53 279 GLU A O 1
ATOM 1474 N N . ARG A 1 220 ? -47.075 -14.564 -82.148 1.00 46.80 280 ARG A N 1
ATOM 1475 C CA . ARG A 1 220 ? -47.316 -13.336 -81.420 1.00 53.79 280 ARG A CA 1
ATOM 1476 C C . ARG A 1 220 ? -46.388 -13.325 -80.195 1.00 60.27 280 ARG A C 1
ATOM 1477 O O . ARG A 1 220 ? -45.732 -12.324 -79.891 1.00 60.65 280 ARG A O 1
ATOM 1485 N N . LYS A 1 221 ? -46.317 -14.469 -79.519 1.00 60.56 281 LYS A N 1
ATOM 1486 C CA . LYS A 1 221 ? -45.466 -14.665 -78.352 1.00 56.89 281 LYS A CA 1
ATOM 1487 C C . LYS A 1 221 ? -43.997 -14.471 -78.720 1.00 55.53 281 LYS A C 1
ATOM 1488 O O . LYS A 1 221 ? -43.240 -13.880 -77.959 1.00 53.97 281 LYS A O 1
ATOM 1494 N N . LEU A 1 222 ? -43.592 -14.956 -79.889 1.00 50.88 282 LEU A N 1
ATOM 1495 C CA . LEU A 1 222 ? -42.207 -14.778 -80.313 1.00 52.92 282 LEU A CA 1
ATOM 1496 C C . LEU A 1 222 ? -41.875 -13.303 -80.481 1.00 56.22 282 LEU A C 1
ATOM 1497 O O . LEU A 1 222 ? -40.738 -12.884 -80.278 1.00 55.99 282 LEU A O 1
ATOM 1502 N N . GLU A 1 223 ? -42.877 -12.517 -80.859 1.00 59.48 283 GLU A N 1
ATOM 1503 C CA . GLU A 1 223 ? -42.654 -11.127 -81.230 1.00 57.95 283 GLU A CA 1
ATOM 1504 C C . GLU A 1 223 ? -42.620 -10.243 -79.992 1.00 58.22 283 GLU A C 1
ATOM 1505 O O . GLU A 1 223 ? -41.879 -9.260 -79.936 1.00 57.18 283 GLU A O 1
ATOM 1511 N N . ILE A 1 224 ? -43.418 -10.620 -79.000 1.00 55.52 284 ILE A N 1
ATOM 1512 C CA . ILE A 1 224 ? -43.429 -9.969 -77.695 1.00 58.05 284 ILE A CA 1
ATOM 1513 C C . ILE A 1 224 ? -42.107 -10.095 -76.920 1.00 54.98 284 ILE A C 1
ATOM 1514 O O . ILE A 1 224 ? -41.667 -9.142 -76.279 1.00 54.27 284 ILE A O 1
ATOM 1519 N N . GLU A 1 225 ? -41.494 -11.273 -76.980 1.00 49.93 285 GLU A N 1
ATOM 1520 C CA . GLU A 1 225 ? -40.266 -11.558 -76.257 1.00 51.36 285 GLU A CA 1
ATOM 1521 C C . GLU A 1 225 ? -39.039 -10.996 -76.958 1.00 56.01 285 GLU A C 1
ATOM 1522 O O . GLU A 1 225 ? -38.000 -10.742 -76.323 1.00 53.20 285 GLU A O 1
ATOM 1528 N N . LYS A 1 226 ? -39.150 -10.807 -78.270 1.00 56.64 286 LYS A N 1
ATOM 1529 C CA . LYS A 1 226 ? -38.097 -10.112 -79.005 1.00 57.70 286 LYS A CA 1
ATOM 1530 C C . LYS A 1 226 ? -38.138 -8.596 -78.693 1.00 55.90 286 LYS A C 1
ATOM 1531 O O . LYS A 1 226 ? -37.134 -7.893 -78.820 1.00 51.39 286 LYS A O 1
ATOM 1537 N N . ALA A 1 227 ? -39.308 -8.121 -78.262 1.00 56.22 287 ALA A N 1
ATOM 1538 C CA . ALA A 1 227 ? -39.559 -6.708 -77.967 1.00 52.88 287 ALA A CA 1
ATOM 1539 C C . ALA A 1 227 ? -39.196 -6.323 -76.520 1.00 58.79 287 ALA A C 1
ATOM 1540 O O . ALA A 1 227 ? -39.362 -5.160 -76.098 1.00 52.06 287 ALA A O 1
ATOM 1542 N N . VAL A 1 228 ? -38.704 -7.303 -75.766 1.00 54.65 288 VAL A N 1
ATOM 1543 C CA . VAL A 1 228 ? -38.342 -7.083 -74.377 1.00 54.01 288 VAL A CA 1
ATOM 1544 C C . VAL A 1 228 ? -37.041 -6.299 -74.289 1.00 57.79 288 VAL A C 1
ATOM 1545 O O . VAL A 1 228 ? -36.043 -6.634 -74.930 1.00 57.33 288 VAL A O 1
ATOM 1549 N N . THR A 1 229 ? -37.076 -5.236 -73.498 1.00 55.21 289 THR A N 1
ATOM 1550 C CA . THR A 1 229 ? -35.996 -4.269 -73.470 1.00 56.72 289 THR A CA 1
ATOM 1551 C C . THR A 1 229 ? -35.310 -4.329 -72.120 1.00 56.94 289 THR A C 1
ATOM 1552 O O . THR A 1 229 ? -34.088 -4.280 -72.031 1.00 54.34 289 THR A O 1
ATOM 1556 N N . ASP A 1 230 ? -36.131 -4.445 -71.081 1.00 59.22 290 ASP A N 1
ATOM 1557 C CA . ASP A 1 230 ? -35.689 -4.532 -69.701 1.00 56.13 290 ASP A CA 1
ATOM 1558 C C . ASP A 1 230 ? -36.224 -5.826 -69.091 1.00 56.18 290 ASP A C 1
ATOM 1559 O O . ASP A 1 230 ? -37.432 -5.965 -68.887 1.00 59.74 290 ASP A O 1
ATOM 1564 N N . VAL A 1 231 ? -35.334 -6.773 -68.804 1.00 53.92 291 VAL A N 1
ATOM 1565 C CA . VAL A 1 231 ? -35.748 -8.078 -68.263 1.00 54.85 291 VAL A CA 1
ATOM 1566 C C . VAL A 1 231 ? -36.631 -7.970 -67.009 1.00 52.86 291 VAL A C 1
ATOM 1567 O O . VAL A 1 231 ? -37.265 -8.933 -66.593 1.00 53.12 291 VAL A O 1
ATOM 1571 N N . ALA A 1 232 ? -36.671 -6.794 -66.405 1.00 53.62 292 ALA A N 1
ATOM 1572 C CA . ALA A 1 232 ? -37.415 -6.634 -65.167 1.00 57.61 292 ALA A CA 1
ATOM 1573 C C . ALA A 1 232 ? -38.863 -6.249 -65.407 1.00 55.15 292 ALA A C 1
ATOM 1574 O O . ALA A 1 232 ? -39.638 -6.138 -64.461 1.00 57.95 292 ALA A O 1
ATOM 1576 N N . GLU A 1 233 ? -39.231 -6.028 -66.663 1.00 60.06 293 GLU A N 1
ATOM 1577 C CA . GLU A 1 233 ? -40.581 -5.550 -66.954 1.00 62.63 293 GLU A CA 1
ATOM 1578 C C . GLU A 1 233 ? -41.589 -6.656 -66.695 1.00 62.65 293 GLU A C 1
ATOM 1579 O O . GLU A 1 233 ? -42.729 -6.404 -66.294 1.00 63.87 293 GLU A O 1
ATOM 1585 N N . LEU A 1 234 ? -41.152 -7.889 -66.908 1.00 60.26 294 LEU A N 1
ATOM 1586 C CA . LEU A 1 234 ? -42.014 -9.030 -66.684 1.00 62.94 294 LEU A CA 1
ATOM 1587 C C . LEU A 1 234 ? -41.685 -9.746 -65.376 1.00 65.03 294 LEU A C 1
ATOM 1588 O O . LEU A 1 234 ? -42.318 -10.738 -65.020 1.00 64.71 294 LEU A O 1
ATOM 1593 N N . ASN A 1 235 ? -40.709 -9.218 -64.648 1.00 63.55 295 ASN A N 1
ATOM 1594 C CA . ASN A 1 235 ? -40.195 -9.898 -63.471 1.00 58.30 295 ASN A CA 1
ATOM 1595 C C . ASN A 1 235 ? -40.357 -9.101 -62.160 1.00 59.69 295 ASN A C 1
ATOM 1596 O O . ASN A 1 235 ? -39.669 -8.103 -61.919 1.00 59.85 295 ASN A O 1
ATOM 1601 N N . GLY A 1 236 ? -41.288 -9.546 -61.323 1.00 59.03 296 GLY A N 1
ATOM 1602 C CA . GLY A 1 236 ? -41.490 -8.945 -60.019 1.00 55.30 296 GLY A CA 1
ATOM 1603 C C . GLY A 1 236 ? -40.266 -9.020 -59.122 1.00 56.99 296 GLY A C 1
ATOM 1604 O O . GLY A 1 236 ? -39.901 -8.025 -58.505 1.00 56.56 296 GLY A O 1
ATOM 1605 N N . GLU A 1 237 ? -39.638 -10.194 -59.034 1.00 62.09 297 GLU A N 1
ATOM 1606 C CA . GLU A 1 237 ? -38.490 -10.390 -58.140 1.00 60.88 297 GLU A CA 1
ATOM 1607 C C . GLU A 1 237 ? -37.457 -9.313 -58.396 1.00 58.95 297 GLU A C 1
ATOM 1608 O O . GLU A 1 237 ? -37.080 -8.580 -57.474 1.00 59.88 297 GLU A O 1
ATOM 1614 N N . LEU A 1 238 ? -37.019 -9.269 -59.661 1.00 57.47 298 LEU A N 1
ATOM 1615 C CA . LEU A 1 238 ? -36.075 -8.324 -60.249 1.00 51.53 298 LEU A CA 1
ATOM 1616 C C . LEU A 1 238 ? -36.453 -6.900 -59.959 1.00 52.01 298 LEU A C 1
ATOM 1617 O O . LEU A 1 238 ? -35.603 -6.017 -59.901 1.00 50.42 298 LEU A O 1
ATOM 1622 N N . ARG A 1 239 ? -37.746 -6.673 -59.778 1.00 58.17 299 ARG A N 1
ATOM 1623 C CA . ARG A 1 239 ? -38.230 -5.313 -59.583 1.00 60.40 299 ARG A CA 1
ATOM 1624 C C . ARG A 1 239 ? -37.981 -4.929 -58.150 1.00 52.35 299 ARG A C 1
ATOM 1625 O O . ARG A 1 239 ? -37.352 -3.917 -57.868 1.00 51.60 299 ARG A O 1
ATOM 1628 N N . ASN A 1 240 ? -38.467 -5.767 -57.248 1.00 50.86 300 ASN A N 1
ATOM 1629 C CA . ASN A 1 240 ? -38.244 -5.550 -55.839 1.00 50.44 300 ASN A CA 1
ATOM 1630 C C . ASN A 1 240 ? -36.780 -5.639 -55.412 1.00 49.36 300 ASN A C 1
ATOM 1631 O O . ASN A 1 240 ? -36.376 -4.972 -54.468 1.00 51.27 300 ASN A O 1
ATOM 1636 N N . ARG A 1 241 ? -35.983 -6.435 -56.114 1.00 43.82 301 ARG A N 1
ATOM 1637 C CA . ARG A 1 241 ? -34.539 -6.433 -55.922 1.00 43.98 301 ARG A CA 1
ATOM 1638 C C . ARG A 1 241 ? -33.884 -5.083 -56.246 1.00 47.94 301 ARG A C 1
ATOM 1639 O O . ARG A 1 241 ? -33.026 -4.606 -55.505 1.00 46.25 301 ARG A O 1
ATOM 1647 N N . GLN A 1 242 ? -34.267 -4.467 -57.357 1.00 52.39 302 GLN A N 1
ATOM 1648 C CA . GLN A 1 242 ? -33.797 -3.105 -57.639 1.00 55.77 302 GLN A CA 1
ATOM 1649 C C . GLN A 1 242 ? -34.143 -2.163 -56.473 1.00 54.53 302 GLN A C 1
ATOM 1650 O O . GLN A 1 242 ? -33.329 -1.310 -56.076 1.00 52.82 302 GLN A O 1
ATOM 1656 N N . TYR A 1 243 ? -35.350 -2.334 -55.935 1.00 48.80 303 TYR A N 1
ATOM 1657 C CA . TYR A 1 243 ? -35.865 -1.502 -54.854 1.00 51.13 303 TYR A CA 1
ATOM 1658 C C . TYR A 1 243 ? -35.019 -1.665 -53.583 1.00 53.06 303 TYR A C 1
ATOM 1659 O O . TYR A 1 243 ? -34.765 -0.699 -52.857 1.00 48.89 303 TYR A O 1
ATOM 1668 N N . LEU A 1 244 ? -34.587 -2.898 -53.327 1.00 50.67 304 LEU A N 1
ATOM 1669 C CA . LEU A 1 244 ? -33.669 -3.176 -52.237 1.00 47.16 304 LEU A CA 1
ATOM 1670 C C . LEU A 1 244 ? -32.373 -2.396 -52.423 1.00 50.64 304 LEU A C 1
ATOM 1671 O O . LEU A 1 244 ? -32.017 -1.559 -51.593 1.00 55.75 304 LEU A O 1
ATOM 1676 N N . VAL A 1 245 ? -31.669 -2.666 -53.513 1.00 45.51 305 VAL A N 1
ATOM 1677 C CA . VAL A 1 245 ? -30.466 -1.911 -53.837 1.00 48.71 305 VAL A CA 1
ATOM 1678 C C . VAL A 1 245 ? -30.631 -0.372 -53.761 1.00 53.09 305 VAL A C 1
ATOM 1679 O O . VAL A 1 245 ? -29.674 0.350 -53.482 1.00 51.71 305 VAL A O 1
ATOM 1683 N N . GLU A 1 246 ? -31.832 0.138 -53.998 1.00 50.68 306 GLU A N 1
ATOM 1684 C CA . GLU A 1 246 ? -32.018 1.575 -53.898 1.00 51.50 306 GLU A CA 1
ATOM 1685 C C . GLU A 1 246 ? -32.148 1.944 -52.437 1.00 50.50 306 GLU A C 1
ATOM 1686 O O . GLU A 1 246 ? -31.496 2.868 -51.978 1.00 53.05 306 GLU A O 1
ATOM 1692 N N . GLN A 1 247 ? -32.994 1.227 -51.707 1.00 47.23 307 GLN A N 1
ATOM 1693 C CA . GLN A 1 247 ? -33.140 1.470 -50.269 1.00 58.13 307 GLN A CA 1
ATOM 1694 C C . GLN A 1 247 ? -31.837 1.342 -49.457 1.00 56.56 307 GLN A C 1
ATOM 1695 O O . GLN A 1 247 ? -31.603 2.114 -48.523 1.00 52.10 307 GLN A O 1
ATOM 1701 N N . LEU A 1 248 ? -31.009 0.364 -49.821 1.00 53.08 308 LEU A N 1
ATOM 1702 C CA . LEU A 1 248 ? -29.694 0.163 -49.212 1.00 49.93 308 LEU A CA 1
ATOM 1703 C C . LEU A 1 248 ? -28.783 1.352 -49.463 1.00 48.32 308 LEU A C 1
ATOM 1704 O O . LEU A 1 248 ? -28.223 1.931 -48.527 1.00 53.54 308 LEU A O 1
ATOM 1709 N N . THR A 1 249 ? -28.631 1.697 -50.737 1.00 49.40 309 THR A N 1
ATOM 1710 C CA . THR A 1 249 ? -27.839 2.846 -51.173 1.00 51.41 309 THR A CA 1
ATOM 1711 C C . THR A 1 249 ? -28.222 4.170 -50.506 1.00 49.69 309 THR A C 1
ATOM 1712 O O . THR A 1 249 ? -27.351 4.983 -50.201 1.00 51.53 309 THR A O 1
ATOM 1716 N N . LYS A 1 250 ? -29.513 4.372 -50.268 1.00 45.51 310 LYS A N 1
ATOM 1717 C CA . LYS A 1 250 ? -29.996 5.592 -49.631 1.00 47.86 310 LYS A CA 1
ATOM 1718 C C . LYS A 1 250 ? -29.750 5.592 -48.118 1.00 58.15 310 LYS A C 1
ATOM 1719 O O . LYS A 1 250 ? -29.359 6.613 -47.540 1.00 59.33 310 LYS A O 1
ATOM 1722 N N . ALA A 1 251 ? -29.975 4.442 -47.484 1.00 58.29 311 ALA A N 1
ATOM 1723 C CA . ALA A 1 251 ? -29.841 4.295 -46.033 1.00 51.12 311 ALA A CA 1
ATOM 1724 C C . ALA A 1 251 ? -28.452 4.682 -45.508 1.00 56.96 311 ALA A C 1
ATOM 1725 O O . ALA A 1 251 ? -27.428 4.430 -46.167 1.00 54.86 311 ALA A O 1
ATOM 1727 N N . ASN A 1 252 ? -28.451 5.288 -44.314 1.00 55.77 312 ASN A N 1
ATOM 1728 C CA . ASN A 1 252 ? -27.273 5.889 -43.678 1.00 55.23 312 ASN A CA 1
ATOM 1729 C C . ASN A 1 252 ? -27.162 5.458 -42.223 1.00 59.24 312 ASN A C 1
ATOM 1730 O O . ASN A 1 252 ? -28.180 5.315 -41.545 1.00 61.16 312 ASN A O 1
ATOM 1735 N N . ILE A 1 253 ? -25.941 5.266 -41.727 1.00 53.37 313 ILE A N 1
ATOM 1736 C CA . ILE A 1 253 ? -25.767 5.122 -40.284 1.00 57.04 313 ILE A CA 1
ATOM 1737 C C . ILE A 1 253 ? -25.260 6.439 -39.723 1.00 57.37 313 ILE A C 1
ATOM 1738 O O . ILE A 1 253 ? -24.128 6.836 -39.993 1.00 55.32 313 ILE A O 1
ATOM 1743 N N . ASN A 1 254 ? -26.096 7.116 -38.947 1.00 60.40 314 ASN A N 1
ATOM 1744 C CA . ASN A 1 254 ? -25.747 8.424 -38.391 1.00 68.33 314 ASN A CA 1
ATOM 1745 C C . ASN A 1 254 ? -24.903 8.343 -37.093 1.00 67.01 314 ASN A C 1
ATOM 1746 O O . ASN A 1 254 ? -24.872 7.303 -36.434 1.00 64.99 314 ASN A O 1
ATOM 1751 N N . ASP A 1 255 ? -24.201 9.426 -36.748 1.00 67.22 315 ASP A N 1
ATOM 1752 C CA . ASP A 1 255 ? -23.345 9.443 -35.551 1.00 68.00 315 ASP A CA 1
ATOM 1753 C C . ASP A 1 255 ? -24.152 9.340 -34.250 1.00 66.96 315 ASP A C 1
ATOM 1754 O O . ASP A 1 255 ? -24.565 10.350 -33.674 1.00 65.31 315 ASP A O 1
ATOM 1759 N N . VAL A 1 256 ? -24.375 8.112 -33.795 1.00 63.30 316 VAL A N 1
ATOM 1760 C CA . VAL A 1 256 ? -25.099 7.885 -32.561 1.00 62.33 316 VAL A CA 1
ATOM 1761 C C . VAL A 1 256 ? -24.079 7.825 -31.455 1.00 71.96 316 VAL A C 1
ATOM 1762 O O . VAL A 1 256 ? -22.960 7.346 -31.661 1.00 71.98 316 VAL A O 1
ATOM 1766 N N . ASN A 1 257 ? -24.451 8.309 -30.276 1.00 76.09 317 ASN A N 1
ATOM 1767 C CA . ASN A 1 257 ? -23.576 8.148 -29.127 1.00 70.37 317 ASN A CA 1
ATOM 1768 C C . ASN A 1 257 ? -24.107 7.103 -28.150 1.00 70.28 317 ASN A C 1
ATOM 1769 O O . ASN A 1 257 ? -25.322 6.973 -27.934 1.00 67.24 317 ASN A O 1
ATOM 1774 N N . PHE A 1 258 ? -23.174 6.333 -27.601 1.00 64.85 318 PHE A N 1
ATOM 1775 C CA . PHE A 1 258 ? -23.458 5.362 -26.560 1.00 56.38 318 PHE A CA 1
ATOM 1776 C C . PHE A 1 258 ? -22.174 5.258 -25.765 1.00 58.08 318 PHE A C 1
ATOM 1777 O O . PHE A 1 258 ? -21.131 5.750 -26.204 1.00 55.45 318 PHE A O 1
ATOM 1785 N N . THR A 1 259 ? -22.269 4.626 -24.597 1.00 55.26 319 THR A N 1
ATOM 1786 C CA . THR A 1 259 ? -21.146 4.403 -23.708 1.00 49.08 319 THR A CA 1
ATOM 1787 C C . THR A 1 259 ? -20.909 2.902 -23.585 1.00 51.00 319 THR A C 1
ATOM 1788 O O . THR A 1 259 ? -21.777 2.169 -23.095 1.00 54.95 319 THR A O 1
ATOM 1792 N N . PRO A 1 260 ? -19.737 2.425 -24.014 1.00 46.30 320 PRO A N 1
ATOM 1793 C CA . PRO A 1 260 ? -19.584 0.966 -24.056 1.00 43.45 320 PRO A CA 1
ATOM 1794 C C . PRO A 1 260 ? -19.513 0.301 -22.673 1.00 46.85 320 PRO A C 1
ATOM 1795 O O . PRO A 1 260 ? -19.041 -0.824 -22.594 1.00 51.10 320 PRO A O 1
ATOM 1799 N N . PHE A 1 261 ? -19.963 0.972 -21.614 1.00 45.63 321 PHE A N 1
ATOM 1800 C CA . PHE A 1 261 ? -19.918 0.418 -20.252 1.00 45.69 321 PHE A CA 1
ATOM 1801 C C . PHE A 1 261 ? -20.973 1.086 -19.373 1.00 46.90 321 PHE A C 1
ATOM 1802 O O . PHE A 1 261 ? -21.663 2.007 -19.813 1.00 43.38 321 PHE A O 1
ATOM 1810 N N . LYS A 1 262 ? -21.080 0.611 -18.132 1.00 47.67 322 LYS A N 1
ATOM 1811 C CA . LYS A 1 262 ? -21.945 1.199 -17.111 1.00 44.45 322 LYS A CA 1
ATOM 1812 C C . LYS A 1 262 ? -21.097 1.429 -15.867 1.00 45.47 322 LYS A C 1
ATOM 1813 O O . LYS A 1 262 ? -20.208 0.643 -15.575 1.00 46.63 322 LYS A O 1
ATOM 1819 N N . TYR A 1 263 ? -21.369 2.508 -15.144 1.00 47.02 323 TYR A N 1
ATOM 1820 C CA . TYR A 1 263 ? -20.609 2.842 -13.954 1.00 40.55 323 TYR A CA 1
ATOM 1821 C C . TYR A 1 263 ? -21.293 2.254 -12.736 1.00 42.34 323 TYR A C 1
ATOM 1822 O O . TYR A 1 263 ? -22.436 2.593 -12.413 1.00 36.79 323 TYR A O 1
ATOM 1831 N N . GLN A 1 264 ? -20.582 1.355 -12.067 1.00 48.27 324 GLN A N 1
ATOM 1832 C CA . GLN A 1 264 ? -20.876 1.033 -10.687 1.00 44.86 324 GLN A CA 1
ATOM 1833 C C . GLN A 1 264 ? -20.230 2.156 -9.897 1.00 48.34 324 GLN A C 1
ATOM 1834 O O . GLN A 1 264 ? -20.853 2.744 -9.014 1.00 50.38 324 GLN A O 1
ATOM 1840 N N . LEU A 1 265 ? -18.988 2.481 -10.255 1.00 46.60 325 LEU A N 1
ATOM 1841 C CA . LEU A 1 265 ? -18.292 3.626 -9.665 1.00 48.77 325 LEU A CA 1
ATOM 1842 C C . LEU A 1 265 ? -17.698 4.584 -10.696 1.00 50.62 325 LEU A C 1
ATOM 1843 O O . LEU A 1 265 ? -16.699 4.256 -11.352 1.00 52.59 325 LEU A O 1
ATOM 1848 N N . SER A 1 266 ? -18.294 5.770 -10.817 1.00 44.70 326 SER A N 1
ATOM 1849 C CA . SER A 1 266 ? -17.695 6.856 -11.588 1.00 42.74 326 SER A CA 1
ATOM 1850 C C . SER A 1 266 ? -16.420 7.394 -10.897 1.00 50.05 326 SER A C 1
ATOM 1851 O O . SER A 1 266 ? -16.352 7.447 -9.649 1.00 47.54 326 SER A O 1
ATOM 1854 N N . PRO A 1 267 ? -15.414 7.815 -11.698 1.00 47.61 327 PRO A N 1
ATOM 1855 C CA . PRO A 1 267 ? -14.115 8.236 -11.155 1.00 46.90 327 PRO A CA 1
ATOM 1856 C C . PRO A 1 267 ? -14.250 9.035 -9.867 1.00 46.16 327 PRO A C 1
ATOM 1857 O O . PRO A 1 267 ? -14.982 10.020 -9.786 1.00 47.86 327 PRO A O 1
ATOM 1861 N N . SER A 1 268 ? -13.530 8.581 -8.853 1.00 47.88 328 SER A N 1
ATOM 1862 C CA . SER A 1 268 ? -13.715 9.048 -7.489 1.00 46.41 328 SER A CA 1
ATOM 1863 C C . SER A 1 268 ? -12.894 10.284 -7.211 1.00 48.23 328 SER A C 1
ATOM 1864 O O . SER A 1 268 ? -11.920 10.563 -7.906 1.00 50.78 328 SER A O 1
ATOM 1867 N N . LEU A 1 269 ? -13.292 11.028 -6.190 1.00 48.47 329 LEU A N 1
ATOM 1868 C CA . LEU A 1 269 ? -12.422 12.054 -5.646 1.00 50.83 329 LEU A CA 1
ATOM 1869 C C . LEU A 1 269 ? -11.907 11.565 -4.298 1.00 52.10 329 LEU A C 1
ATOM 1870 O O . LEU A 1 269 ? -12.595 11.695 -3.289 1.00 54.85 329 LEU A O 1
ATOM 1875 N N . PRO A 1 270 ? -10.693 10.994 -4.285 1.00 50.63 330 PRO A N 1
ATOM 1876 C CA . PRO A 1 270 ? -10.148 10.197 -3.165 1.00 55.90 330 PRO A CA 1
ATOM 1877 C C . PRO A 1 270 ? -10.002 10.882 -1.783 1.00 53.72 330 PRO A C 1
ATOM 1878 O O . PRO A 1 270 ? -9.918 12.106 -1.632 1.00 53.85 330 PRO A O 1
ATOM 1882 N N . TRP B 1 9 ? -27.812 -0.948 15.690 1.00 67.77 65 TRP B N 1
ATOM 1883 C CA . TRP B 1 9 ? -26.529 -0.428 15.259 1.00 64.41 65 TRP B CA 1
ATOM 1884 C C . TRP B 1 9 ? -26.052 -1.201 14.046 1.00 60.50 65 TRP B C 1
ATOM 1885 O O . TRP B 1 9 ? -25.183 -0.746 13.312 1.00 60.05 65 TRP B O 1
ATOM 1896 N N . THR B 1 10 ? -26.625 -2.375 13.830 1.00 51.08 66 THR B N 1
ATOM 1897 C CA . THR B 1 10 ? -26.649 -2.915 12.479 1.00 57.34 66 THR B CA 1
ATOM 1898 C C . THR B 1 10 ? -28.035 -3.460 12.144 1.00 51.49 66 THR B C 1
ATOM 1899 O O . THR B 1 10 ? -28.504 -4.413 12.765 1.00 48.96 66 THR B O 1
ATOM 1903 N N . SER B 1 11 ? -28.692 -2.811 11.187 1.00 45.28 67 SER B N 1
ATOM 1904 C CA . SER B 1 11 ? -29.981 -3.256 10.701 1.00 47.23 67 SER B CA 1
ATOM 1905 C C . SER B 1 11 ? -29.716 -4.231 9.560 1.00 50.25 67 SER B C 1
ATOM 1906 O O . SER B 1 11 ? -28.752 -4.074 8.796 1.00 48.35 67 SER B O 1
ATOM 1909 N N . ALA B 1 12 ? -30.564 -5.246 9.442 1.00 49.05 68 ALA B N 1
ATOM 1910 C CA . ALA B 1 12 ? -30.363 -6.251 8.407 1.00 48.92 68 ALA B CA 1
ATOM 1911 C C . ALA B 1 12 ? -31.626 -6.606 7.657 1.00 47.05 68 ALA B C 1
ATOM 1912 O O . ALA B 1 12 ? -32.704 -6.682 8.237 1.00 50.27 68 ALA B O 1
ATOM 1914 N N . ALA B 1 13 ? -31.482 -6.819 6.355 1.00 46.77 69 ALA B N 1
ATOM 1915 C CA . ALA B 1 13 ? -32.557 -7.383 5.557 1.00 44.97 69 ALA B CA 1
ATOM 1916 C C . ALA B 1 13 ? -32.051 -8.653 4.921 1.00 44.52 69 ALA B C 1
ATOM 1917 O O . ALA B 1 13 ? -30.864 -8.761 4.599 1.00 43.32 69 ALA B O 1
ATOM 1919 N N . VAL B 1 14 ? -32.946 -9.626 4.776 1.00 45.05 70 VAL B N 1
ATOM 1920 C CA . VAL B 1 14 ? -32.679 -10.784 3.932 1.00 47.66 70 VAL B CA 1
ATOM 1921 C C . VAL B 1 14 ? -33.681 -10.766 2.771 1.00 45.05 70 VAL B C 1
ATOM 1922 O O . VAL B 1 14 ? -34.892 -10.799 2.984 1.00 44.39 70 VAL B O 1
ATOM 1926 N N . VAL B 1 15 ? -33.165 -10.691 1.548 1.00 43.23 71 VAL B N 1
ATOM 1927 C CA . VAL B 1 15 ? -34.004 -10.591 0.361 1.00 45.52 71 VAL B CA 1
ATOM 1928 C C . VAL B 1 15 ? -33.886 -11.820 -0.520 1.00 47.41 71 VAL B C 1
ATOM 1929 O O . VAL B 1 15 ? -32.821 -12.416 -0.636 1.00 52.07 71 VAL B O 1
ATOM 1933 N N . THR B 1 16 ? -34.986 -12.182 -1.160 1.00 47.34 72 THR B N 1
ATOM 1934 C CA . THR B 1 16 ? -35.015 -13.328 -2.052 1.00 51.41 72 THR B CA 1
ATOM 1935 C C . THR B 1 16 ? -35.675 -12.939 -3.387 1.00 48.24 72 THR B C 1
ATOM 1936 O O . THR B 1 16 ? -36.458 -12.002 -3.423 1.00 46.81 72 THR B O 1
ATOM 1940 N N . PRO B 1 17 ? -35.336 -13.636 -4.491 1.00 50.49 73 PRO B N 1
ATOM 1941 C CA . PRO B 1 17 ? -36.021 -13.452 -5.781 1.00 51.01 73 PRO B CA 1
ATOM 1942 C C . PRO B 1 17 ? -37.536 -13.529 -5.637 1.00 48.45 73 PRO B C 1
ATOM 1943 O O . PRO B 1 17 ? -38.034 -14.420 -4.966 1.00 52.80 73 PRO B O 1
ATOM 1947 N N . PRO B 1 18 ? -38.261 -12.609 -6.277 1.00 46.16 74 PRO B N 1
ATOM 1948 C CA . PRO B 1 18 ? -39.679 -12.379 -5.973 1.00 45.63 74 PRO B CA 1
ATOM 1949 C C . PRO B 1 18 ? -40.605 -13.500 -6.431 1.00 50.20 74 PRO B C 1
ATOM 1950 O O . PRO B 1 18 ? -40.360 -14.170 -7.442 1.00 48.12 74 PRO B O 1
ATOM 1954 N N . GLU B 1 19 ? -41.667 -13.707 -5.662 1.00 52.44 75 GLU B N 1
ATOM 1955 C CA . GLU B 1 19 ? -42.610 -14.797 -5.909 1.00 57.42 75 GLU B CA 1
ATOM 1956 C C . GLU B 1 19 ? -43.549 -14.493 -7.081 1.00 56.41 75 GLU B C 1
ATOM 1957 O O . GLU B 1 19 ? -43.838 -13.325 -7.373 1.00 54.12 75 GLU B O 1
ATOM 1963 N N . PRO B 1 20 ? -44.068 -15.548 -7.730 1.00 58.38 76 PRO B N 1
ATOM 1964 C CA . PRO B 1 20 ? -44.974 -15.392 -8.875 1.00 57.82 76 PRO B CA 1
ATOM 1965 C C . PRO B 1 20 ? -46.110 -14.389 -8.621 1.00 54.91 76 PRO B C 1
ATOM 1966 O O . PRO B 1 20 ? -46.254 -13.457 -9.401 1.00 52.93 76 PRO B O 1
ATOM 1970 N N . VAL B 1 21 ? -46.873 -14.554 -7.544 1.00 54.12 77 VAL B N 1
ATOM 1971 C CA . VAL B 1 21 ? -47.988 -13.650 -7.249 1.00 56.02 77 VAL B CA 1
ATOM 1972 C C . VAL B 1 21 ? -47.651 -12.151 -7.250 1.00 57.00 77 VAL B C 1
ATOM 1973 O O . VAL B 1 21 ? -48.551 -11.312 -7.318 1.00 53.96 77 VAL B O 1
ATOM 1977 N N . GLN B 1 22 ? -46.366 -11.815 -7.164 1.00 57.59 78 GLN B N 1
ATOM 1978 C CA . GLN B 1 22 ? -45.939 -10.416 -7.219 1.00 57.28 78 GLN B CA 1
ATOM 1979 C C . GLN B 1 22 ? -45.830 -9.923 -8.653 1.00 59.56 78 GLN B C 1
ATOM 1980 O O . GLN B 1 22 ? -45.493 -8.765 -8.896 1.00 63.27 78 GLN B O 1
ATOM 1986 N N . TRP B 1 23 ? -46.084 -10.810 -9.603 1.00 59.70 79 TRP B N 1
ATOM 1987 C CA . TRP B 1 23 ? -45.818 -10.518 -10.999 1.00 58.88 79 TRP B CA 1
ATOM 1988 C C . TRP B 1 23 ? -47.120 -10.375 -11.772 1.00 64.45 79 TRP B C 1
ATOM 1989 O O . TRP B 1 23 ? -47.106 -10.138 -12.976 1.00 68.43 79 TRP B O 1
ATOM 2000 N N . GLN B 1 24 ? -48.247 -10.501 -11.075 1.00 65.60 80 GLN B N 1
ATOM 2001 C CA . GLN B 1 24 ? -49.551 -10.541 -11.739 1.00 64.29 80 GLN B CA 1
ATOM 2002 C C . GLN B 1 24 ? -49.908 -9.268 -12.528 1.00 64.40 80 GLN B C 1
ATOM 2003 O O . GLN B 1 24 ? -50.429 -9.371 -13.625 1.00 66.02 80 GLN B O 1
ATOM 2009 N N . GLU B 1 25 ? -49.628 -8.077 -12.008 1.00 67.00 81 GLU B N 1
ATOM 2010 C CA . GLU B 1 25 ? -49.922 -6.874 -12.796 1.00 63.67 81 GLU B CA 1
ATOM 2011 C C . GLU B 1 25 ? -49.024 -6.799 -14.033 1.00 63.64 81 GLU B C 1
ATOM 2012 O O . GLU B 1 25 ? -49.440 -6.320 -15.082 1.00 69.18 81 GLU B O 1
ATOM 2014 N N . LEU B 1 26 ? -47.800 -7.293 -13.920 1.00 61.07 82 LEU B N 1
ATOM 2015 C CA . LEU B 1 26 ? -46.883 -7.293 -15.057 1.00 64.53 82 LEU B CA 1
ATOM 2016 C C . LEU B 1 26 ? -47.251 -8.366 -16.083 1.00 67.83 82 LEU B C 1
ATOM 2017 O O . LEU B 1 26 ? -46.768 -8.363 -17.220 1.00 67.22 82 LEU B O 1
ATOM 2022 N N . GLU B 1 27 ? -48.085 -9.306 -15.664 1.00 67.33 83 GLU B N 1
ATOM 2023 C CA . GLU B 1 27 ? -48.413 -10.442 -16.506 1.00 68.05 83 GLU B CA 1
ATOM 2024 C C . GLU B 1 27 ? -49.641 -10.106 -17.345 1.00 68.17 83 GLU B C 1
ATOM 2025 O O . GLU B 1 27 ? -49.760 -10.555 -18.482 1.00 72.45 83 GLU B O 1
ATOM 2031 N N . LYS B 1 28 ? -50.543 -9.303 -16.781 1.00 65.49 84 LYS B N 1
ATOM 2032 C CA . LYS B 1 28 ? -51.712 -8.813 -17.503 1.00 63.62 84 LYS B CA 1
ATOM 2033 C C . LYS B 1 28 ? -51.275 -7.888 -18.630 1.00 66.43 84 LYS B C 1
ATOM 2034 O O . LYS B 1 28 ? -51.904 -7.824 -19.679 1.00 73.60 84 LYS B O 1
ATOM 2040 N N . THR B 1 29 ? -50.179 -7.180 -18.398 1.00 71.73 85 THR B N 1
ATOM 2041 C CA . THR B 1 29 ? -49.592 -6.284 -19.384 1.00 67.58 85 THR B CA 1
ATOM 2042 C C . THR B 1 29 ? -48.885 -7.045 -20.508 1.00 66.72 85 THR B C 1
ATOM 2043 O O . THR B 1 29 ? -49.154 -6.817 -21.685 1.00 65.13 85 THR B O 1
ATOM 2047 N N . PHE B 1 30 ? -47.979 -7.948 -20.150 1.00 70.28 86 PHE B N 1
ATOM 2048 C CA . PHE B 1 30 ? -47.231 -8.685 -21.161 1.00 71.39 86 PHE B CA 1
ATOM 2049 C C . PHE B 1 30 ? -48.169 -9.551 -22.003 1.00 71.45 86 PHE B C 1
ATOM 2050 O O . PHE B 1 30 ? -47.851 -9.894 -23.142 1.00 72.58 86 PHE B O 1
ATOM 2052 N N . THR B 1 31 ? -49.330 -9.883 -21.441 1.00 70.67 87 THR B N 1
ATOM 2053 C CA . THR B 1 31 ? -50.336 -10.657 -22.159 1.00 69.83 87 THR B CA 1
ATOM 2054 C C . THR B 1 31 ? -51.050 -9.804 -23.206 1.00 69.35 87 THR B C 1
ATOM 2055 O O . THR B 1 31 ? -51.343 -10.280 -24.309 1.00 70.60 87 THR B O 1
ATOM 2059 N N . LYS B 1 32 ? -51.322 -8.547 -22.868 1.00 64.39 88 LYS B N 1
ATOM 2060 C CA . LYS B 1 32 ? -51.857 -7.615 -23.852 1.00 67.79 88 LYS B CA 1
ATOM 2061 C C . LYS B 1 32 ? -50.950 -7.581 -25.093 1.00 66.92 88 LYS B C 1
ATOM 2062 O O . LYS B 1 32 ? -51.431 -7.539 -26.231 1.00 62.61 88 LYS B O 1
ATOM 2064 N N . LEU B 1 33 ? -49.640 -7.637 -24.863 1.00 65.31 89 LEU B N 1
ATOM 2065 C CA . LEU B 1 33 ? -48.647 -7.498 -25.925 1.00 63.10 89 LEU B CA 1
ATOM 2066 C C . LEU B 1 33 ? -48.356 -8.790 -26.677 1.00 62.87 89 LEU B C 1
ATOM 2067 O O . LEU B 1 33 ? -47.934 -8.760 -27.833 1.00 57.51 89 LEU B O 1
ATOM 2072 N N . ARG B 1 34 ? -48.526 -9.918 -25.997 1.00 64.65 90 ARG B N 1
ATOM 2073 C CA . ARG B 1 34 ? -48.270 -11.213 -26.605 1.00 65.74 90 ARG B CA 1
ATOM 2074 C C . ARG B 1 34 ? -49.262 -11.359 -27.751 1.00 68.13 90 ARG B C 1
ATOM 2075 O O . ARG B 1 34 ? -48.922 -11.830 -28.840 1.00 66.48 90 ARG B O 1
ATOM 2083 N N . VAL B 1 35 ? -50.490 -10.923 -27.490 1.00 67.31 91 VAL B N 1
ATOM 2084 C CA . VAL B 1 35 ? -51.539 -10.882 -28.492 1.00 60.49 91 VAL B CA 1
ATOM 2085 C C . VAL B 1 35 ? -51.093 -10.121 -29.735 1.00 59.65 91 VAL B C 1
ATOM 2086 O O . VAL B 1 35 ? -51.386 -10.534 -30.851 1.00 72.83 91 VAL B O 1
ATOM 2090 N N . LEU B 1 36 ? -50.393 -9.010 -29.540 1.00 54.51 92 LEU B N 1
ATOM 2091 C CA . LEU B 1 36 ? -49.881 -8.201 -30.642 1.00 53.83 92 LEU B CA 1
ATOM 2092 C C . LEU B 1 36 ? -48.555 -8.755 -31.137 1.00 54.73 92 LEU B C 1
ATOM 2093 O O . LEU B 1 36 ? -47.709 -8.012 -31.639 1.00 53.02 92 LEU B O 1
ATOM 2098 N N . ASP B 1 37 ? -48.395 -10.068 -30.984 1.00 55.09 93 ASP B N 1
ATOM 2099 C CA . ASP B 1 37 ? -47.145 -10.794 -31.279 1.00 62.72 93 ASP B CA 1
ATOM 2100 C C . ASP B 1 37 ? -45.848 -10.107 -30.771 1.00 61.38 93 ASP B C 1
ATOM 2101 O O . ASP B 1 37 ? -44.832 -9.997 -31.477 1.00 54.21 93 ASP B O 1
ATOM 2106 N N . LEU B 1 38 ? -45.906 -9.661 -29.518 1.00 62.56 94 LEU B N 1
ATOM 2107 C CA . LEU B 1 38 ? -44.737 -9.149 -28.819 1.00 61.04 94 LEU B CA 1
ATOM 2108 C C . LEU B 1 38 ? -44.432 -10.019 -27.587 1.00 61.73 94 LEU B C 1
ATOM 2109 O O . LEU B 1 38 ? -44.990 -9.804 -26.506 1.00 63.41 94 LEU B O 1
ATOM 2114 N N . ASP B 1 39 ? -43.559 -11.011 -27.751 1.00 59.48 95 ASP B N 1
ATOM 2115 C CA . ASP B 1 39 ? -43.233 -11.919 -26.644 1.00 70.26 95 ASP B CA 1
ATOM 2116 C C . ASP B 1 39 ? -42.151 -11.338 -25.712 1.00 68.94 95 ASP B C 1
ATOM 2117 O O . ASP B 1 39 ? -40.954 -11.565 -25.910 1.00 61.82 95 ASP B O 1
ATOM 2122 N N . ILE B 1 40 ? -42.599 -10.602 -24.693 1.00 67.56 96 ILE B N 1
ATOM 2123 C CA . ILE B 1 40 ? -41.732 -9.788 -23.835 1.00 70.22 96 ILE B CA 1
ATOM 2124 C C . ILE B 1 40 ? -41.938 -10.127 -22.349 1.00 73.37 96 ILE B C 1
ATOM 2125 O O . ILE B 1 40 ? -43.033 -9.945 -21.798 1.00 77.59 96 ILE B O 1
ATOM 2130 N N . LYS B 1 41 ? -40.891 -10.617 -21.696 1.00 66.69 97 LYS B N 1
ATOM 2131 C CA . LYS B 1 41 ? -40.976 -10.886 -20.266 1.00 61.58 97 LYS B CA 1
ATOM 2132 C C . LYS B 1 41 ? -39.877 -10.185 -19.483 1.00 70.00 97 LYS B C 1
ATOM 2133 O O . LYS B 1 41 ? -38.813 -9.866 -20.022 1.00 69.72 97 LYS B O 1
ATOM 2139 N N . ILE B 1 42 ? -40.153 -9.955 -18.200 1.00 73.71 98 ILE B N 1
ATOM 2140 C CA . ILE B 1 42 ? -39.159 -9.533 -17.221 1.00 60.61 98 ILE B CA 1
ATOM 2141 C C . ILE B 1 42 ? -38.919 -10.723 -16.300 1.00 58.52 98 ILE B C 1
ATOM 2142 O O . ILE B 1 42 ? -39.764 -11.038 -15.466 1.00 59.85 98 ILE B O 1
ATOM 2147 N N . ASP B 1 43 ? -37.792 -11.405 -16.472 1.00 56.78 99 ASP B N 1
ATOM 2148 C CA . ASP B 1 43 ? -37.460 -12.558 -15.635 1.00 57.28 99 ASP B CA 1
ATOM 2149 C C . ASP B 1 43 ? -37.333 -12.122 -14.165 1.00 59.26 99 ASP B C 1
ATOM 2150 O O . ASP B 1 43 ? -36.590 -11.195 -13.861 1.00 59.15 99 ASP B O 1
ATOM 2155 N N . ARG B 1 44 ? -38.060 -12.771 -13.257 1.00 55.77 100 ARG B N 1
ATOM 2156 C CA . ARG B 1 44 ? -38.002 -12.394 -11.853 1.00 51.46 100 ARG B CA 1
ATOM 2157 C C . ARG B 1 44 ? -36.576 -12.513 -11.295 1.00 54.74 100 ARG B C 1
ATOM 2158 O O . ARG B 1 44 ? -36.155 -11.681 -10.496 1.00 52.24 100 ARG B O 1
ATOM 2166 N N . THR B 1 45 ? -35.838 -13.545 -11.706 1.00 51.87 101 THR B N 1
ATOM 2167 C CA . THR B 1 45 ? -34.459 -13.703 -11.253 1.00 55.84 101 THR B CA 1
ATOM 2168 C C . THR B 1 45 ? -33.526 -12.672 -11.880 1.00 58.90 101 THR B C 1
ATOM 2169 O O . THR B 1 45 ? -32.531 -12.274 -11.267 1.00 58.56 101 THR B O 1
ATOM 2173 N N . GLU B 1 46 ? -33.844 -12.225 -13.089 1.00 58.03 102 GLU B N 1
ATOM 2174 C CA . GLU B 1 46 ? -33.078 -11.137 -13.692 1.00 56.97 102 GLU B CA 1
ATOM 2175 C C . GLU B 1 46 ? -33.284 -9.807 -12.955 1.00 54.69 102 GLU B C 1
ATOM 2176 O O . GLU B 1 46 ? -32.316 -9.093 -12.693 1.00 54.13 102 GLU B O 1
ATOM 2179 N N . ALA B 1 47 ? -34.529 -9.484 -12.612 1.00 50.81 103 ALA B N 1
ATOM 2180 C CA . ALA B 1 47 ? -34.813 -8.274 -11.848 1.00 49.35 103 ALA B CA 1
ATOM 2181 C C . ALA B 1 47 ? -34.179 -8.356 -10.456 1.00 54.32 103 ALA B C 1
ATOM 2182 O O . ALA B 1 47 ? -33.657 -7.369 -9.928 1.00 49.25 103 ALA B O 1
ATOM 2184 N N . PHE B 1 48 ? -34.217 -9.539 -9.856 1.00 55.91 104 PHE B N 1
ATOM 2185 C CA . PHE B 1 48 ? -33.532 -9.713 -8.591 1.00 52.60 104 PHE B CA 1
ATOM 2186 C C . PHE B 1 48 ? -32.039 -9.419 -8.738 1.00 52.98 104 PHE B C 1
ATOM 2187 O O . PHE B 1 48 ? -31.465 -8.727 -7.898 1.00 51.45 104 PHE B O 1
ATOM 2195 N N . ASN B 1 49 ? -31.410 -9.917 -9.801 1.00 51.97 105 ASN B N 1
ATOM 2196 C CA . ASN B 1 49 ? -29.980 -9.663 -9.993 1.00 53.64 105 ASN B CA 1
ATOM 2197 C C . ASN B 1 49 ? -29.630 -8.202 -10.264 1.00 54.27 105 ASN B C 1
ATOM 2198 O O . ASN B 1 49 ? -28.662 -7.678 -9.710 1.00 56.23 105 ASN B O 1
ATOM 2203 N N . LEU B 1 50 ? -30.410 -7.543 -11.108 1.00 49.68 106 LEU B N 1
ATOM 2204 C CA . LEU B 1 50 ? -30.185 -6.135 -11.352 1.00 45.29 106 LEU B CA 1
ATOM 2205 C C . LEU B 1 50 ? -30.408 -5.356 -10.064 1.00 49.18 106 LEU B C 1
ATOM 2206 O O . LEU B 1 50 ? -29.756 -4.336 -9.845 1.00 51.91 106 LEU B O 1
ATOM 2211 N N . PHE B 1 51 ? -31.322 -5.824 -9.211 1.00 48.30 107 PHE B N 1
ATOM 2212 C CA . PHE B 1 51 ? -31.505 -5.189 -7.901 1.00 47.83 107 PHE B CA 1
ATOM 2213 C C . PHE B 1 51 ? -30.198 -5.181 -7.094 1.00 46.64 107 PHE B C 1
ATOM 2214 O O . PHE B 1 51 ? -29.761 -4.130 -6.630 1.00 44.33 107 PHE B O 1
ATOM 2222 N N . ILE B 1 52 ? -29.579 -6.354 -6.946 1.00 47.04 108 ILE B N 1
ATOM 2223 C CA . ILE B 1 52 ? -28.317 -6.490 -6.217 1.00 45.14 108 ILE B CA 1
ATOM 2224 C C . ILE B 1 52 ? -27.182 -5.764 -6.926 1.00 44.97 108 ILE B C 1
ATOM 2225 O O . ILE B 1 52 ? -26.286 -5.249 -6.275 1.00 47.01 108 ILE B O 1
ATOM 2230 N N . LYS B 1 53 ? -27.214 -5.704 -8.253 1.00 45.48 109 LYS B N 1
ATOM 2231 C CA . LYS B 1 53 ? -26.183 -4.966 -8.985 1.00 48.88 109 LYS B CA 1
ATOM 2232 C C . LYS B 1 53 ? -26.247 -3.474 -8.662 1.00 47.99 109 LYS B C 1
ATOM 2233 O O . LYS B 1 53 ? -25.227 -2.832 -8.408 1.00 44.49 109 LYS B O 1
ATOM 2239 N N . LYS B 1 54 ? -27.450 -2.913 -8.675 1.00 50.04 110 LYS B N 1
ATOM 2240 C CA . LYS B 1 54 ? -27.586 -1.492 -8.365 1.00 50.68 110 LYS B CA 1
ATOM 2241 C C . LYS B 1 54 ? -27.214 -1.290 -6.907 1.00 45.50 110 LYS B C 1
ATOM 2242 O O . LYS B 1 54 ? -26.346 -0.483 -6.581 1.00 47.61 110 LYS B O 1
ATOM 2244 N N . PHE B 1 55 ? -27.843 -2.061 -6.031 1.00 45.94 111 PHE B N 1
ATOM 2245 C CA . PHE B 1 55 ? -27.564 -1.964 -4.597 1.00 48.57 111 PHE B CA 1
ATOM 2246 C C . PHE B 1 55 ? -26.080 -1.941 -4.250 1.00 44.59 111 PHE B C 1
ATOM 2247 O O . PHE B 1 55 ? -25.679 -1.225 -3.353 1.00 42.73 111 PHE B O 1
ATOM 2255 N N . GLN B 1 56 ? -25.270 -2.722 -4.952 1.00 44.24 112 GLN B N 1
ATOM 2256 C CA . GLN B 1 56 ? -23.826 -2.689 -4.738 1.00 42.85 112 GLN B CA 1
ATOM 2257 C C . GLN B 1 56 ? -23.130 -1.485 -5.369 1.00 45.87 112 GLN B C 1
ATOM 2258 O O . GLN B 1 56 ? -21.902 -1.408 -5.356 1.00 44.11 112 GLN B O 1
ATOM 2264 N N . SER B 1 57 ? -23.887 -0.549 -5.934 1.00 44.93 113 SER B N 1
ATOM 2265 C CA . SER B 1 57 ? -23.240 0.554 -6.638 1.00 46.74 113 SER B CA 1
ATOM 2266 C C . SER B 1 57 ? -22.892 1.740 -5.735 1.00 52.96 113 SER B C 1
ATOM 2267 O O . SER B 1 57 ? -23.766 2.439 -5.222 1.00 49.21 113 SER B O 1
ATOM 2270 N N . VAL B 1 58 ? -21.596 1.962 -5.556 1.00 52.88 114 VAL B N 1
ATOM 2271 C CA . VAL B 1 58 ? -21.132 3.032 -4.699 1.00 51.71 114 VAL B CA 1
ATOM 2272 C C . VAL B 1 58 ? -21.676 4.352 -5.196 1.00 52.50 114 VAL B C 1
ATOM 2273 O O . VAL B 1 58 ? -22.235 5.123 -4.420 1.00 56.07 114 VAL B O 1
ATOM 2277 N N . SER B 1 59 ? -21.516 4.611 -6.491 1.00 53.15 115 SER B N 1
ATOM 2278 C CA . SER B 1 59 ? -22.031 5.845 -7.086 1.00 50.04 115 SER B CA 1
ATOM 2279 C C . SER B 1 59 ? -23.501 6.058 -6.739 1.00 48.41 115 SER B C 1
ATOM 2280 O O . SER B 1 59 ? -23.875 7.112 -6.233 1.00 50.03 115 SER B O 1
ATOM 2283 N N . LEU B 1 60 ? -24.323 5.044 -6.985 1.00 48.54 116 LEU B N 1
ATOM 2284 C CA . LEU B 1 60 ? -25.747 5.122 -6.664 1.00 51.58 116 LEU B CA 1
ATOM 2285 C C . LEU B 1 60 ? -25.992 5.349 -5.175 1.00 54.86 116 LEU B C 1
ATOM 2286 O O . LEU B 1 60 ? -26.906 6.082 -4.795 1.00 58.04 116 LEU B O 1
ATOM 2291 N N . LEU B 1 61 ? -25.182 4.717 -4.330 1.00 50.77 117 LEU B N 1
ATOM 2292 C CA . LEU B 1 61 ? -25.359 4.824 -2.884 1.00 51.05 117 LEU B CA 1
ATOM 2293 C C . LEU B 1 61 ? -25.072 6.249 -2.385 1.00 50.42 117 LEU B C 1
ATOM 2294 O O . LEU B 1 61 ? -25.808 6.771 -1.547 1.00 48.56 117 LEU B O 1
ATOM 2299 N N . GLU B 1 62 ? -24.012 6.871 -2.900 1.00 51.92 118 GLU B N 1
ATOM 2300 C CA . GLU B 1 62 ? -23.662 8.218 -2.498 1.00 54.75 118 GLU B CA 1
ATOM 2301 C C . GLU B 1 62 ? -24.718 9.196 -2.984 1.00 60.03 118 GLU B C 1
ATOM 2302 O O . GLU B 1 62 ? -25.072 10.143 -2.290 1.00 61.85 118 GLU B O 1
ATOM 2308 N N . GLU B 1 63 ? -25.205 8.987 -4.198 1.00 56.02 119 GLU B N 1
ATOM 2309 C CA . GLU B 1 63 ? -26.318 9.797 -4.671 1.00 62.37 119 GLU B CA 1
ATOM 2310 C C . GLU B 1 63 ? -27.460 9.726 -3.677 1.00 61.94 119 GLU B C 1
ATOM 2311 O O . GLU B 1 63 ? -27.891 10.755 -3.166 1.00 67.63 119 GLU B O 1
ATOM 2317 N N . TYR B 1 64 ? -27.940 8.518 -3.389 1.00 58.31 120 TYR B N 1
ATOM 2318 C CA . TYR B 1 64 ? -28.995 8.353 -2.392 1.00 59.02 120 TYR B CA 1
ATOM 2319 C C . TYR B 1 64 ? -28.705 9.133 -1.094 1.00 57.82 120 TYR B C 1
ATOM 2320 O O . TYR B 1 64 ? -29.545 9.915 -0.624 1.00 56.59 120 TYR B O 1
ATOM 2329 N N . LEU B 1 65 ? -27.518 8.932 -0.529 1.00 56.76 121 LEU B N 1
ATOM 2330 C CA . LEU B 1 65 ? -27.143 9.610 0.714 1.00 59.92 121 LEU B CA 1
ATOM 2331 C C . LEU B 1 65 ? -27.145 11.135 0.586 1.00 62.69 121 LEU B C 1
ATOM 2332 O O . LEU B 1 65 ? -27.745 11.830 1.409 1.00 63.40 121 LEU B O 1
ATOM 2337 N N . ARG B 1 66 ? -26.488 11.653 -0.450 1.00 65.72 122 ARG B N 1
ATOM 2338 C CA . ARG B 1 66 ? -26.413 13.100 -0.644 1.00 65.26 122 ARG B CA 1
ATOM 2339 C C . ARG B 1 66 ? -27.786 13.704 -0.862 1.00 57.18 122 ARG B C 1
ATOM 2340 O O . ARG B 1 66 ? -27.992 14.877 -0.596 1.00 60.56 122 ARG B O 1
ATOM 2348 N N . SER B 1 67 ? -28.733 12.895 -1.308 1.00 55.76 123 SER B N 1
ATOM 2349 C CA . SER B 1 67 ? -30.049 13.420 -1.635 1.00 62.34 123 SER B CA 1
ATOM 2350 C C . SER B 1 67 ? -31.107 13.090 -0.594 1.00 65.10 123 SER B C 1
ATOM 2351 O O . SER B 1 67 ? -32.214 13.607 -0.655 1.00 68.19 123 SER B O 1
ATOM 2354 N N . SER B 1 68 ? -30.790 12.220 0.351 1.00 64.08 124 SER B N 1
ATOM 2355 C CA . SER B 1 68 ? -31.725 11.974 1.440 1.00 67.80 124 SER B CA 1
ATOM 2356 C C . SER B 1 68 ? -31.687 13.142 2.415 1.00 75.43 124 SER B C 1
ATOM 2357 O O . SER B 1 68 ? -30.607 13.593 2.806 1.00 72.58 124 SER B O 1
ATOM 2360 N N . PRO B 1 69 ? -32.869 13.635 2.818 1.00 79.82 125 PRO B N 1
ATOM 2361 C CA . PRO B 1 69 ? -32.914 14.683 3.843 1.00 75.51 125 PRO B CA 1
ATOM 2362 C C . PRO B 1 69 ? -32.528 14.106 5.202 1.00 75.97 125 PRO B C 1
ATOM 2363 O O . PRO B 1 69 ? -31.855 14.775 5.994 1.00 84.20 125 PRO B O 1
ATOM 2367 N N . TYR B 1 70 ? -32.935 12.867 5.459 1.00 72.65 126 TYR B N 1
ATOM 2368 C CA . TYR B 1 70 ? -32.683 12.242 6.750 1.00 70.71 126 TYR B CA 1
ATOM 2369 C C . TYR B 1 70 ? -31.203 12.067 7.033 1.00 72.23 126 TYR B C 1
ATOM 2370 O O . TYR B 1 70 ? -30.785 12.111 8.186 1.00 79.16 126 TYR B O 1
ATOM 2379 N N . VAL B 1 71 ? -30.410 11.866 5.989 1.00 73.15 127 VAL B N 1
ATOM 2380 C CA . VAL B 1 71 ? -28.962 11.765 6.152 1.00 70.61 127 VAL B CA 1
ATOM 2381 C C . VAL B 1 71 ? -28.291 13.140 6.232 1.00 77.46 127 VAL B C 1
ATOM 2382 O O . VAL B 1 71 ? -27.301 13.314 6.941 1.00 84.38 127 VAL B O 1
ATOM 2386 N N . MET B 1 72 ? -28.844 14.124 5.531 1.00 77.20 128 MET B N 1
ATOM 2387 C CA . MET B 1 72 ? -28.205 15.433 5.457 1.00 79.63 128 MET B CA 1
ATOM 2388 C C . MET B 1 72 ? -28.354 16.240 6.737 1.00 89.40 128 MET B C 1
ATOM 2389 O O . MET B 1 72 ? -27.384 16.851 7.191 1.00 98.86 128 MET B O 1
ATOM 2394 N N . ASP B 1 73 ? -29.543 16.244 7.334 1.00 85.36 129 ASP B N 1
ATOM 2395 C CA . ASP B 1 73 ? -29.690 16.885 8.641 1.00 92.45 129 ASP B CA 1
ATOM 2396 C C . ASP B 1 73 ? -28.477 16.506 9.526 1.00 94.29 129 ASP B C 1
ATOM 2397 O O . ASP B 1 73 ? -27.790 17.377 10.092 1.00 90.05 129 ASP B O 1
ATOM 2399 N N . GLN B 1 74 ? -28.212 15.200 9.590 1.00 92.07 130 GLN B N 1
ATOM 2400 C CA . GLN B 1 74 ? -27.122 14.635 10.363 1.00 90.92 130 GLN B CA 1
ATOM 2401 C C . GLN B 1 74 ? -25.855 14.512 9.533 1.00 87.32 130 GLN B C 1
ATOM 2402 O O . GLN B 1 74 ? -25.365 15.490 8.973 1.00 81.03 130 GLN B O 1
ATOM 2408 N N . LEU B 1 83 ? -17.072 22.012 3.360 1.00 65.88 139 LEU B N 1
ATOM 2409 C CA . LEU B 1 83 ? -17.315 20.842 2.511 1.00 83.54 139 LEU B CA 1
ATOM 2410 C C . LEU B 1 83 ? -16.437 19.640 2.892 1.00 89.23 139 LEU B C 1
ATOM 2411 O O . LEU B 1 83 ? -15.815 18.990 2.030 1.00 84.84 139 LEU B O 1
ATOM 2413 N N . ASP B 1 84 ? -16.394 19.371 4.198 1.00 80.65 140 ASP B N 1
ATOM 2414 C CA . ASP B 1 84 ? -15.955 18.090 4.735 1.00 77.48 140 ASP B CA 1
ATOM 2415 C C . ASP B 1 84 ? -17.050 17.043 4.493 1.00 79.73 140 ASP B C 1
ATOM 2416 O O . ASP B 1 84 ? -16.987 15.925 5.002 1.00 74.12 140 ASP B O 1
ATOM 2421 N N . LEU B 1 85 ? -18.062 17.429 3.717 1.00 86.50 141 LEU B N 1
ATOM 2422 C CA . LEU B 1 85 ? -19.226 16.592 3.459 1.00 74.53 141 LEU B CA 1
ATOM 2423 C C . LEU B 1 85 ? -18.846 15.347 2.670 1.00 75.07 141 LEU B C 1
ATOM 2424 O O . LEU B 1 85 ? -19.143 14.230 3.084 1.00 76.53 141 LEU B O 1
ATOM 2429 N N . HIS B 1 86 ? -18.196 15.548 1.530 1.00 72.93 142 HIS B N 1
ATOM 2430 C CA . HIS B 1 86 ? -17.670 14.445 0.733 1.00 67.95 142 HIS B CA 1
ATOM 2431 C C . HIS B 1 86 ? -16.978 13.355 1.581 1.00 71.85 142 HIS B C 1
ATOM 2432 O O . HIS B 1 86 ? -17.150 12.164 1.304 1.00 70.79 142 HIS B O 1
ATOM 2439 N N . ARG B 1 87 ? -16.222 13.756 2.611 1.00 69.43 143 ARG B N 1
ATOM 2440 C CA . ARG B 1 87 ? -15.514 12.812 3.495 1.00 67.43 143 ARG B CA 1
ATOM 2441 C C . ARG B 1 87 ? -16.447 12.054 4.429 1.00 63.20 143 ARG B C 1
ATOM 2442 O O . ARG B 1 87 ? -16.145 10.941 4.853 1.00 58.69 143 ARG B O 1
ATOM 2450 N N . ALA B 1 88 ? -17.564 12.680 4.776 1.00 63.66 144 ALA B N 1
ATOM 2451 C CA . ALA B 1 88 ? -18.555 12.052 5.635 1.00 62.59 144 ALA B CA 1
ATOM 2452 C C . ALA B 1 88 ? -19.357 11.043 4.827 1.00 61.20 144 ALA B C 1
ATOM 2453 O O . ALA B 1 88 ? -19.613 9.921 5.280 1.00 52.74 144 ALA B O 1
ATOM 2455 N N . ILE B 1 89 ? -19.735 11.462 3.619 1.00 59.10 145 ILE B N 1
ATOM 2456 C CA . ILE B 1 89 ? -20.501 10.630 2.706 1.00 61.17 145 ILE B CA 1
ATOM 2457 C C . ILE B 1 89 ? -19.715 9.407 2.244 1.00 62.66 145 ILE B C 1
ATOM 2458 O O . ILE B 1 89 ? -20.295 8.331 2.057 1.00 61.64 145 ILE B O 1
ATOM 2463 N N . VAL B 1 90 ? -18.404 9.564 2.064 1.00 59.96 146 VAL B N 1
ATOM 2464 C CA . VAL B 1 90 ? -17.552 8.427 1.716 1.00 57.66 146 VAL B CA 1
ATOM 2465 C C . VAL B 1 90 ? -17.474 7.436 2.865 1.00 55.60 146 VAL B C 1
ATOM 2466 O O . VAL B 1 90 ? -17.255 6.243 2.656 1.00 54.37 146 VAL B O 1
ATOM 2470 N N . ALA B 1 91 ? -17.677 7.938 4.080 1.00 59.33 147 ALA B N 1
ATOM 2471 C CA . ALA B 1 91 ? -17.544 7.119 5.283 1.00 61.05 147 ALA B CA 1
ATOM 2472 C C . ALA B 1 91 ? -18.809 6.322 5.544 1.00 58.69 147 ALA B C 1
ATOM 2473 O O . ALA B 1 91 ? -18.754 5.118 5.783 1.00 59.36 147 ALA B O 1
ATOM 2475 N N . LEU B 1 92 ? -19.951 7.001 5.504 1.00 59.23 148 LEU B N 1
ATOM 2476 C CA . LEU B 1 92 ? -21.238 6.318 5.573 1.00 58.74 148 LEU B CA 1
ATOM 2477 C C . LEU B 1 92 ? -21.333 5.238 4.496 1.00 55.93 148 LEU B C 1
ATOM 2478 O O . LEU B 1 92 ? -21.865 4.156 4.734 1.00 52.77 148 LEU B O 1
ATOM 2483 N N . SER B 1 93 ? -20.790 5.536 3.319 1.00 55.11 149 SER B N 1
ATOM 2484 C CA . SER B 1 93 ? -20.881 4.631 2.182 1.00 55.14 149 SER B CA 1
ATOM 2485 C C . SER B 1 93 ? -20.084 3.335 2.388 1.00 56.69 149 SER B C 1
ATOM 2486 O O . SER B 1 93 ? -20.247 2.365 1.636 1.00 58.36 149 SER B O 1
ATOM 2489 N N . GLU B 1 94 ? -19.233 3.315 3.410 1.00 59.80 150 GLU B N 1
ATOM 2490 C CA . GLU B 1 94 ? -18.476 2.108 3.742 1.00 57.56 150 GLU B CA 1
ATOM 2491 C C . GLU B 1 94 ? -19.229 1.208 4.742 1.00 59.79 150 GLU B C 1
ATOM 2492 O O . GLU B 1 94 ? -18.763 0.122 5.084 1.00 65.37 150 GLU B O 1
ATOM 2498 N N . LYS B 1 95 ? -20.403 1.645 5.190 1.00 59.28 151 LYS B N 1
ATOM 2499 C CA . LYS B 1 95 ? -21.177 0.869 6.161 1.00 55.94 151 LYS B CA 1
ATOM 2500 C C . LYS B 1 95 ? -22.351 0.098 5.549 1.00 54.81 151 LYS B C 1
ATOM 2501 O O . LYS B 1 95 ? -23.021 -0.667 6.248 1.00 54.40 151 LYS B O 1
ATOM 2507 N N . MET B 1 96 ? -22.597 0.313 4.254 1.00 56.41 152 MET B N 1
ATOM 2508 C CA . MET B 1 96 ? -23.540 -0.502 3.475 1.00 52.30 152 MET B CA 1
ATOM 2509 C C . MET B 1 96 ? -22.829 -1.746 2.997 1.00 53.52 152 MET B C 1
ATOM 2510 O O . MET B 1 96 ? -21.725 -1.664 2.439 1.00 52.15 152 MET B O 1
ATOM 2515 N N . LYS B 1 97 ? -23.459 -2.895 3.212 1.00 50.24 153 LYS B N 1
ATOM 2516 C CA . LYS B 1 97 ? -22.881 -4.155 2.780 1.00 50.34 153 LYS B CA 1
ATOM 2517 C C . LYS B 1 97 ? -23.945 -5.046 2.185 1.00 48.25 153 LYS B C 1
ATOM 2518 O O . LYS B 1 97 ? -25.120 -4.988 2.575 1.00 45.80 153 LYS B O 1
ATOM 2524 N N . ALA B 1 98 ? -23.526 -5.856 1.219 1.00 49.83 154 ALA B N 1
ATOM 2525 C CA . ALA B 1 98 ? -24.387 -6.895 0.658 1.00 50.04 154 ALA B CA 1
ATOM 2526 C C . ALA B 1 98 ? -23.600 -8.209 0.448 1.00 49.98 154 ALA B C 1
ATOM 2527 O O . ALA B 1 98 ? -22.632 -8.257 -0.325 1.00 48.54 154 ALA B O 1
ATOM 2529 N N . VAL B 1 99 ? -23.996 -9.260 1.166 1.00 42.44 155 VAL B N 1
ATOM 2530 C CA . VAL B 1 99 ? -23.387 -10.565 0.977 1.00 43.41 155 VAL B CA 1
ATOM 2531 C C . VAL B 1 99 ? -24.402 -11.610 0.515 1.00 50.58 155 VAL B C 1
ATOM 2532 O O . VAL B 1 99 ? -25.571 -11.586 0.917 1.00 51.50 155 VAL B O 1
ATOM 2536 N N . ASP B 1 100 ? -23.936 -12.530 -0.326 1.00 46.85 156 ASP B N 1
ATOM 2537 C CA . ASP B 1 100 ? -24.725 -13.678 -0.749 1.00 45.00 156 ASP B CA 1
ATOM 2538 C C . ASP B 1 100 ? -24.562 -14.851 0.229 1.00 50.92 156 ASP B C 1
ATOM 2539 O O . ASP B 1 100 ? -23.446 -15.293 0.510 1.00 57.17 156 ASP B O 1
ATOM 2544 N N . ASP B 1 101 ? -25.674 -15.368 0.739 1.00 50.22 157 ASP B N 1
ATOM 2545 C CA . ASP B 1 101 ? -25.616 -16.397 1.785 1.00 51.25 157 ASP B CA 1
ATOM 2546 C C . ASP B 1 101 ? -25.054 -17.775 1.357 1.00 54.76 157 ASP B C 1
ATOM 2547 O O . ASP B 1 101 ? -24.994 -18.135 0.152 1.00 55.79 157 ASP B O 1
ATOM 2552 N N . SER B 1 111 ? -28.579 -25.560 -2.394 1.00 78.43 167 SER B N 1
ATOM 2553 C CA . SER B 1 111 ? -29.244 -24.458 -1.700 1.00 77.58 167 SER B CA 1
ATOM 2554 C C . SER B 1 111 ? -30.672 -24.304 -2.191 1.00 71.69 167 SER B C 1
ATOM 2555 O O . SER B 1 111 ? -30.899 -24.072 -3.377 1.00 72.31 167 SER B O 1
ATOM 2558 N N . LEU B 1 112 ? -31.631 -24.415 -1.277 1.00 67.33 168 LEU B N 1
ATOM 2559 C CA . LEU B 1 112 ? -33.038 -24.412 -1.659 1.00 61.67 168 LEU B CA 1
ATOM 2560 C C . LEU B 1 112 ? -33.366 -23.238 -2.572 1.00 63.23 168 LEU B C 1
ATOM 2561 O O . LEU B 1 112 ? -33.606 -23.432 -3.761 1.00 64.38 168 LEU B O 1
ATOM 2566 N N . TYR B 1 113 ? -33.361 -22.024 -2.022 1.00 66.16 169 TYR B N 1
ATOM 2567 C CA . TYR B 1 113 ? -33.610 -20.806 -2.806 1.00 58.80 169 TYR B CA 1
ATOM 2568 C C . TYR B 1 113 ? -32.413 -19.866 -2.710 1.00 55.85 169 TYR B C 1
ATOM 2569 O O . TYR B 1 113 ? -31.523 -20.087 -1.898 1.00 56.87 169 TYR B O 1
ATOM 2578 N N . THR B 1 114 ? -32.382 -18.832 -3.547 1.00 49.69 170 THR B N 1
ATOM 2579 C CA . THR B 1 114 ? -31.301 -17.855 -3.508 1.00 51.88 170 THR B CA 1
ATOM 2580 C C . THR B 1 114 ? -31.667 -16.724 -2.572 1.00 54.83 170 THR B C 1
ATOM 2581 O O . THR B 1 114 ? -32.804 -16.264 -2.599 1.00 53.82 170 THR B O 1
ATOM 2585 N N . SER B 1 115 ? -30.719 -16.285 -1.740 1.00 46.83 171 SER B N 1
ATOM 2586 C CA . SER B 1 115 ? -30.991 -15.187 -0.812 1.00 45.77 171 SER B CA 1
ATOM 2587 C C . SER B 1 115 ? -29.750 -14.377 -0.430 1.00 50.71 171 SER B C 1
ATOM 2588 O O . SER B 1 115 ? -28.661 -14.927 -0.223 1.00 48.98 171 SER B O 1
ATOM 2591 N N . TRP B 1 116 ? -29.927 -13.060 -0.356 1.00 48.54 172 TRP B N 1
ATOM 2592 C CA . TRP B 1 116 ? -28.842 -12.144 -0.017 1.00 50.27 172 TRP B CA 1
ATOM 2593 C C . TRP B 1 116 ? -29.183 -11.391 1.263 1.00 50.04 172 TRP B C 1
ATOM 2594 O O . TRP B 1 116 ? -30.343 -11.058 1.512 1.00 48.79 172 TRP B O 1
ATOM 2605 N N . THR B 1 117 ? -28.166 -11.138 2.078 1.00 48.97 173 THR B N 1
ATOM 2606 C CA . THR B 1 117 ? -28.347 -10.361 3.290 1.00 46.97 173 THR B CA 1
ATOM 2607 C C . THR B 1 117 ? -27.770 -8.970 3.074 1.00 47.50 173 THR B C 1
ATOM 2608 O O . THR B 1 117 ? -26.591 -8.825 2.739 1.00 49.15 173 THR B O 1
ATOM 2612 N N . LEU B 1 118 ? -28.621 -7.957 3.240 1.00 43.90 174 LEU B N 1
ATOM 2613 C CA . LEU B 1 118 ? -28.218 -6.562 3.114 1.00 45.30 174 LEU B CA 1
ATOM 2614 C C . LEU B 1 118 ? -28.187 -5.906 4.486 1.00 46.00 174 LEU B C 1
ATOM 2615 O O . LEU B 1 118 ? -29.108 -6.068 5.295 1.00 43.23 174 LEU B O 1
ATOM 2620 N N . SER B 1 119 ? -27.129 -5.149 4.735 1.00 45.29 175 SER B N 1
ATOM 2621 C CA . SER B 1 119 ? -26.918 -4.568 6.046 1.00 47.70 175 SER B CA 1
ATOM 2622 C C . SER B 1 119 ? -26.358 -3.161 5.974 1.00 47.85 175 SER B C 1
ATOM 2623 O O . SER B 1 119 ? -25.704 -2.768 4.999 1.00 45.25 175 SER B O 1
ATOM 2626 N N . PHE B 1 120 ? -26.612 -2.418 7.041 1.00 51.29 176 PHE B N 1
ATOM 2627 C CA . PHE B 1 120 ? -26.023 -1.103 7.250 1.00 50.75 176 PHE B CA 1
ATOM 2628 C C . PHE B 1 120 ? -25.825 -0.852 8.738 1.00 54.11 176 PHE B C 1
ATOM 2629 O O . PHE B 1 120 ? -26.657 -1.240 9.563 1.00 52.29 176 PHE B O 1
ATOM 2637 N N . THR B 1 121 ? -24.726 -0.193 9.083 1.00 55.13 177 THR B N 1
ATOM 2638 C CA . THR B 1 121 ? -24.439 0.067 10.484 1.00 59.58 177 THR B CA 1
ATOM 2639 C C . THR B 1 121 ? -24.371 1.572 10.776 1.00 58.50 177 THR B C 1
ATOM 2640 O O . THR B 1 121 ? -23.676 2.317 10.078 1.00 58.72 177 THR B O 1
ATOM 2644 N N . ALA B 1 122 ? -25.102 2.009 11.803 1.00 60.61 178 ALA B N 1
ATOM 2645 C CA . ALA B 1 122 ? -25.078 3.408 12.255 1.00 62.60 178 ALA B CA 1
ATOM 2646 C C . ALA B 1 122 ? -25.003 3.566 13.787 1.00 59.40 178 ALA B C 1
ATOM 2647 O O . ALA B 1 122 ? -25.311 2.651 14.543 1.00 62.60 178 ALA B O 1
ATOM 2649 N N . PRO B 1 123 ? -24.582 4.740 14.252 1.00 62.12 179 PRO B N 1
ATOM 2650 C CA . PRO B 1 123 ? -24.437 4.976 15.691 1.00 65.84 179 PRO B CA 1
ATOM 2651 C C . PRO B 1 123 ? -25.696 4.696 16.504 1.00 63.57 179 PRO B C 1
ATOM 2652 O O . PRO B 1 123 ? -25.597 4.280 17.648 1.00 69.93 179 PRO B O 1
ATOM 2656 N N . THR B 1 124 ? -26.862 4.938 15.933 1.00 64.17 180 THR B N 1
ATOM 2657 C CA . THR B 1 124 ? -28.117 4.682 16.623 1.00 65.99 180 THR B CA 1
ATOM 2658 C C . THR B 1 124 ? -28.722 3.489 15.925 1.00 66.94 180 THR B C 1
ATOM 2659 O O . THR B 1 124 ? -28.303 3.171 14.821 1.00 69.52 180 THR B O 1
ATOM 2663 N N . SER B 1 125 ? -29.699 2.828 16.541 1.00 65.71 181 SER B N 1
ATOM 2664 C CA . SER B 1 125 ? -30.341 1.685 15.895 1.00 59.90 181 SER B CA 1
ATOM 2665 C C . SER B 1 125 ? -31.475 2.108 14.957 1.00 63.53 181 SER B C 1
ATOM 2666 O O . SER B 1 125 ? -31.695 1.477 13.924 1.00 61.30 181 SER B O 1
ATOM 2669 N N . GLU B 1 126 ? -32.198 3.165 15.315 1.00 63.88 182 GLU B N 1
ATOM 2670 C CA . GLU B 1 126 ? -33.264 3.668 14.453 1.00 65.19 182 GLU B CA 1
ATOM 2671 C C . GLU B 1 126 ? -32.691 4.417 13.257 1.00 62.36 182 GLU B C 1
ATOM 2672 O O . GLU B 1 126 ? -33.392 4.669 12.280 1.00 59.69 182 GLU B O 1
ATOM 2678 N N . GLU B 1 127 ? -31.419 4.784 13.335 1.00 62.45 183 GLU B N 1
ATOM 2679 C CA . GLU B 1 127 ? -30.759 5.354 12.175 1.00 62.10 183 GLU B CA 1
ATOM 2680 C C . GLU B 1 127 ? -30.372 4.209 11.259 1.00 61.25 183 GLU B C 1
ATOM 2681 O O . GLU B 1 127 ? -30.645 4.233 10.062 1.00 61.54 183 GLU B O 1
ATOM 2687 N N . ALA B 1 128 ? -29.744 3.195 11.837 1.00 59.76 184 ALA B N 1
ATOM 2688 C CA . ALA B 1 128 ? -29.310 2.033 11.079 1.00 56.81 184 ALA B CA 1
ATOM 2689 C C . ALA B 1 128 ? -30.423 1.422 10.211 1.00 57.17 184 ALA B C 1
ATOM 2690 O O . ALA B 1 128 ? -30.178 1.069 9.065 1.00 58.89 184 ALA B O 1
ATOM 2692 N N . GLN B 1 129 ? -31.634 1.289 10.754 1.00 56.13 185 GLN B N 1
ATOM 2693 C CA . GLN B 1 129 ? -32.746 0.683 10.017 1.00 51.85 185 GLN B CA 1
ATOM 2694 C C . GLN B 1 129 ? -33.366 1.631 8.994 1.00 54.61 185 GLN B C 1
ATOM 2695 O O . GLN B 1 129 ? -33.659 1.231 7.876 1.00 52.75 185 GLN B O 1
ATOM 2701 N N . THR B 1 130 ? -33.574 2.880 9.386 1.00 56.10 186 THR B N 1
ATOM 2702 C CA . THR B 1 130 ? -34.110 3.885 8.479 1.00 54.26 186 THR B CA 1
ATOM 2703 C C . THR B 1 130 ? -33.221 4.125 7.241 1.00 56.28 186 THR B C 1
ATOM 2704 O O . THR B 1 130 ? -33.728 4.211 6.123 1.00 54.26 186 THR B O 1
ATOM 2708 N N . VAL B 1 131 ? -31.906 4.215 7.414 1.00 53.96 187 VAL B N 1
ATOM 2709 C CA . VAL B 1 131 ? -31.052 4.383 6.241 1.00 51.28 187 VAL B CA 1
ATOM 2710 C C . VAL B 1 131 ? -30.937 3.116 5.388 1.00 50.86 187 VAL B C 1
ATOM 2711 O O . VAL B 1 131 ? -30.805 3.201 4.178 1.00 51.19 187 VAL B O 1
ATOM 2715 N N . LEU B 1 132 ? -31.015 1.935 5.984 1.00 49.22 188 LEU B N 1
ATOM 2716 C CA . LEU B 1 132 ? -31.066 0.749 5.130 1.00 52.91 188 LEU B CA 1
ATOM 2717 C C . LEU B 1 132 ? -32.409 0.640 4.385 1.00 53.26 188 LEU B C 1
ATOM 2718 O O . LEU B 1 132 ? -32.431 0.549 3.159 1.00 53.68 188 LEU B O 1
ATOM 2723 N N . SER B 1 133 ? -33.512 0.652 5.132 1.00 53.00 189 SER B N 1
ATOM 2724 C CA . SER B 1 133 ? -34.868 0.723 4.573 1.00 48.10 189 SER B CA 1
ATOM 2725 C C . SER B 1 133 ? -34.990 1.677 3.382 1.00 54.06 189 SER B C 1
ATOM 2726 O O . SER B 1 133 ? -35.578 1.332 2.352 1.00 50.99 189 SER B O 1
ATOM 2729 N N . GLY B 1 134 ? -34.461 2.887 3.538 1.00 52.74 190 GLY B N 1
ATOM 2730 C CA . GLY B 1 134 ? -34.581 3.906 2.516 1.00 46.37 190 GLY B CA 1
ATOM 2731 C C . GLY B 1 134 ? -33.720 3.653 1.292 1.00 48.69 190 GLY B C 1
ATOM 2732 O O . GLY B 1 134 ? -34.116 3.985 0.180 1.00 52.84 190 GLY B O 1
ATOM 2733 N N . TYR B 1 135 ? -32.542 3.072 1.479 1.00 47.88 191 TYR B N 1
ATOM 2734 C CA . TYR B 1 135 ? -31.676 2.796 0.342 1.00 47.90 191 TYR B CA 1
ATOM 2735 C C . TYR B 1 135 ? -32.203 1.623 -0.476 1.00 48.17 191 TYR B C 1
ATOM 2736 O O . TYR B 1 135 ? -31.974 1.539 -1.678 1.00 47.74 191 TYR B O 1
ATOM 2745 N N . ILE B 1 136 ? -32.905 0.715 0.187 1.00 49.41 192 ILE B N 1
ATOM 2746 C CA . ILE B 1 136 ? -33.575 -0.383 -0.493 1.00 45.96 192 ILE B CA 1
ATOM 2747 C C . ILE B 1 136 ? -34.701 0.152 -1.378 1.00 49.17 192 ILE B C 1
ATOM 2748 O O . ILE B 1 136 ? -34.822 -0.236 -2.538 1.00 51.07 192 ILE B O 1
ATOM 2753 N N . ASP B 1 137 ? -35.508 1.063 -0.841 1.00 48.46 193 ASP B N 1
ATOM 2754 C CA . ASP B 1 137 ? -36.605 1.643 -1.602 1.00 47.20 193 ASP B CA 1
ATOM 2755 C C . ASP B 1 137 ? -36.095 2.540 -2.714 1.00 48.15 193 ASP B C 1
ATOM 2756 O O . ASP B 1 137 ? -36.698 2.617 -3.766 1.00 46.38 193 ASP B O 1
ATOM 2761 N N . TYR B 1 138 ? -34.980 3.220 -2.494 1.00 47.60 194 TYR B N 1
ATOM 2762 C CA . TYR B 1 138 ? -34.402 4.041 -3.555 1.00 47.38 194 TYR B CA 1
ATOM 2763 C C . TYR B 1 138 ? -33.900 3.173 -4.709 1.00 47.90 194 TYR B C 1
ATOM 2764 O O . TYR B 1 138 ? -34.021 3.551 -5.872 1.00 48.79 194 TYR B O 1
ATOM 2773 N N . ILE B 1 139 ? -33.332 2.013 -4.386 1.00 45.16 195 ILE B N 1
ATOM 2774 C CA . ILE B 1 139 ? -32.850 1.093 -5.409 1.00 45.00 195 ILE B CA 1
ATOM 2775 C C . ILE B 1 139 ? -34.009 0.369 -6.091 1.00 48.92 195 ILE B C 1
ATOM 2776 O O . ILE B 1 139 ? -34.064 0.276 -7.318 1.00 49.82 195 ILE B O 1
ATOM 2781 N N . SER B 1 140 ? -34.941 -0.129 -5.290 1.00 47.95 196 SER B N 1
ATOM 2782 C CA . SER B 1 140 ? -36.130 -0.787 -5.813 1.00 49.61 196 SER B CA 1
ATOM 2783 C C . SER B 1 140 ? -36.887 0.090 -6.830 1.00 51.97 196 SER B C 1
ATOM 2784 O O . SER B 1 140 ? -37.512 -0.418 -7.772 1.00 49.08 196 SER B O 1
ATOM 2787 N N . ALA B 1 141 ? -36.823 1.402 -6.621 1.00 48.48 197 ALA B N 1
ATOM 2788 C CA . ALA B 1 141 ? -37.482 2.368 -7.485 1.00 48.47 197 ALA B CA 1
ATOM 2789 C C . ALA B 1 141 ? -36.751 2.496 -8.812 1.00 49.77 197 ALA B C 1
ATOM 2790 O O . ALA B 1 141 ? -37.374 2.544 -9.873 1.00 50.20 197 ALA B O 1
ATOM 2792 N N . LEU B 1 142 ? -35.428 2.567 -8.751 1.00 48.37 198 LEU B N 1
ATOM 2793 C CA . LEU B 1 142 ? -34.619 2.616 -9.961 1.00 49.95 198 LEU B CA 1
ATOM 2794 C C . LEU B 1 142 ? -34.903 1.410 -10.834 1.00 51.95 198 LEU B C 1
ATOM 2795 O O . LEU B 1 142 ? -35.149 1.534 -12.034 1.00 48.95 198 LEU B O 1
ATOM 2800 N N . VAL B 1 143 ? -34.862 0.233 -10.223 1.00 52.18 199 VAL B N 1
ATOM 2801 C CA . VAL B 1 143 ? -35.036 -0.989 -10.989 1.00 53.21 199 VAL B CA 1
ATOM 2802 C C . VAL B 1 143 ? -36.428 -1.070 -11.609 1.00 53.93 199 VAL B C 1
ATOM 2803 O O . VAL B 1 143 ? -36.570 -1.555 -12.727 1.00 55.13 199 VAL B O 1
ATOM 2807 N N . VAL B 1 144 ? -37.446 -0.583 -10.899 1.00 55.03 200 VAL B N 1
ATOM 2808 C CA . VAL B 1 144 ? -38.801 -0.560 -11.455 1.00 54.52 200 VAL B CA 1
ATOM 2809 C C . VAL B 1 144 ? -38.918 0.436 -12.606 1.00 53.66 200 VAL B C 1
ATOM 2810 O O . VAL B 1 144 ? -39.595 0.167 -13.585 1.00 58.05 200 VAL B O 1
ATOM 2814 N N . LYS B 1 145 ? -38.245 1.574 -12.505 1.00 55.27 201 LYS B N 1
ATOM 2815 C CA . LYS B 1 145 ? -38.262 2.531 -13.605 1.00 53.16 201 LYS B CA 1
ATOM 2816 C C . LYS B 1 145 ? -37.541 1.953 -14.834 1.00 52.48 201 LYS B C 1
ATOM 2817 O O . LYS B 1 145 ? -38.141 1.825 -15.892 1.00 59.08 201 LYS B O 1
ATOM 2823 N N . GLU B 1 146 ? -36.275 1.581 -14.693 1.00 52.74 202 GLU B N 1
ATOM 2824 C CA . GLU B 1 146 ? -35.541 0.918 -15.774 1.00 57.56 202 GLU B CA 1
ATOM 2825 C C . GLU B 1 146 ? -36.321 -0.199 -16.479 1.00 59.29 202 GLU B C 1
ATOM 2826 O O . GLU B 1 146 ? -36.295 -0.293 -17.703 1.00 58.77 202 GLU B O 1
ATOM 2832 N N . SER B 1 147 ? -36.984 -1.053 -15.699 1.00 57.91 203 SER B N 1
ATOM 2833 C CA . SER B 1 147 ? -37.667 -2.242 -16.214 1.00 53.16 203 SER B CA 1
ATOM 2834 C C . SER B 1 147 ? -38.887 -1.874 -17.039 1.00 58.59 203 SER B C 1
ATOM 2835 O O . SER B 1 147 ? -39.184 -2.512 -18.037 1.00 59.31 203 SER B O 1
ATOM 2838 N N . ILE B 1 148 ? -39.601 -0.851 -16.584 1.00 61.14 204 ILE B N 1
ATOM 2839 C CA . ILE B 1 148 ? -40.754 -0.307 -17.279 1.00 52.70 204 ILE B CA 1
ATOM 2840 C C . ILE B 1 148 ? -40.325 0.414 -18.551 1.00 56.63 204 ILE B C 1
ATOM 2841 O O . ILE B 1 148 ? -41.030 0.393 -19.548 1.00 62.08 204 ILE B O 1
ATOM 2846 N N . GLU B 1 149 ? -39.157 1.035 -18.535 1.00 59.90 205 GLU B N 1
ATOM 2847 C CA . GLU B 1 149 ? -38.646 1.679 -19.741 1.00 58.40 205 GLU B CA 1
ATOM 2848 C C . GLU B 1 149 ? -38.075 0.678 -20.763 1.00 59.38 205 GLU B C 1
ATOM 2849 O O . GLU B 1 149 ? -38.082 0.927 -21.959 1.00 59.43 205 GLU B O 1
ATOM 2855 N N . ASN B 1 150 ? -37.569 -0.452 -20.289 1.00 61.75 206 ASN B N 1
ATOM 2856 C CA . ASN B 1 150 ? -37.043 -1.471 -21.184 1.00 61.72 206 ASN B CA 1
ATOM 2857 C C . ASN B 1 150 ? -38.147 -2.003 -22.066 1.00 63.01 206 ASN B C 1
ATOM 2858 O O . ASN B 1 150 ? -37.960 -2.164 -23.265 1.00 65.86 206 ASN B O 1
ATOM 2863 N N . VAL B 1 151 ? -39.293 -2.287 -21.453 1.00 59.37 207 VAL B N 1
ATOM 2864 C CA . VAL B 1 151 ? -40.448 -2.844 -22.145 1.00 59.62 207 VAL B CA 1
ATOM 2865 C C . VAL B 1 151 ? -41.042 -1.841 -23.151 1.00 66.24 207 VAL B C 1
ATOM 2866 O O . VAL B 1 151 ? -41.409 -2.223 -24.263 1.00 64.64 207 VAL B O 1
ATOM 2870 N N . ARG B 1 152 ? -41.136 -0.567 -22.769 1.00 62.72 208 ARG B N 1
ATOM 2871 C CA . ARG B 1 152 ? -41.574 0.449 -23.708 1.00 58.44 208 ARG B CA 1
ATOM 2872 C C . ARG B 1 152 ? -40.595 0.510 -24.854 1.00 60.07 208 ARG B C 1
ATOM 2873 O O . ARG B 1 152 ? -40.977 0.622 -26.000 1.00 60.75 208 ARG B O 1
ATOM 2881 N N . ASN B 1 153 ? -39.316 0.438 -24.537 1.00 61.23 209 ASN B N 1
ATOM 2882 C CA . ASN B 1 153 ? -38.303 0.467 -25.573 1.00 63.30 209 ASN B CA 1
ATOM 2883 C C . ASN B 1 153 ? -38.509 -0.624 -26.618 1.00 61.67 209 ASN B C 1
ATOM 2884 O O . ASN B 1 153 ? -38.288 -0.413 -27.809 1.00 63.86 209 ASN B O 1
ATOM 2889 N N . LYS B 1 154 ? -38.953 -1.791 -26.165 1.00 63.78 210 LYS B N 1
ATOM 2890 C CA . LYS B 1 154 ? -39.209 -2.924 -27.048 1.00 61.91 210 LYS B CA 1
ATOM 2891 C C . LYS B 1 154 ? -40.469 -2.703 -27.871 1.00 58.19 210 LYS B C 1
ATOM 2892 O O . LYS B 1 154 ? -40.545 -3.185 -28.994 1.00 63.91 210 LYS B O 1
ATOM 2898 N N . LEU B 1 155 ? -41.438 -1.964 -27.324 1.00 54.61 211 LEU B N 1
ATOM 2899 C CA . LEU B 1 155 ? -42.668 -1.638 -28.048 1.00 56.33 211 LEU B CA 1
ATOM 2900 C C . LEU B 1 155 ? -42.400 -0.619 -29.168 1.00 59.16 211 LEU B C 1
ATOM 2901 O O . LEU B 1 155 ? -42.926 -0.741 -30.275 1.00 61.81 211 LEU B O 1
ATOM 2906 N N . GLU B 1 156 ? -41.574 0.378 -28.876 1.00 57.59 212 GLU B N 1
ATOM 2907 C CA . GLU B 1 156 ? -41.153 1.350 -29.876 1.00 59.31 212 GLU B CA 1
ATOM 2908 C C . GLU B 1 156 ? -40.245 0.734 -30.950 1.00 62.16 212 GLU B C 1
ATOM 2909 O O . GLU B 1 156 ? -40.065 1.296 -32.023 1.00 66.52 212 GLU B O 1
ATOM 2915 N N . ILE B 1 157 ? -39.656 -0.415 -30.672 1.00 61.33 213 ILE B N 1
ATOM 2916 C CA . ILE B 1 157 ? -38.848 -1.061 -31.692 1.00 63.40 213 ILE B CA 1
ATOM 2917 C C . ILE B 1 157 ? -39.753 -1.947 -32.532 1.00 62.47 213 ILE B C 1
ATOM 2918 O O . ILE B 1 157 ? -39.595 -2.035 -33.746 1.00 63.43 213 ILE B O 1
ATOM 2923 N N . LYS B 1 158 ? -40.703 -2.591 -31.860 1.00 58.81 214 LYS B N 1
ATOM 2924 C CA . LYS B 1 158 ? -41.710 -3.417 -32.504 1.00 60.37 214 LYS B CA 1
ATOM 2925 C C . LYS B 1 158 ? -42.618 -2.583 -33.438 1.00 61.37 214 LYS B C 1
ATOM 2926 O O . LYS B 1 158 ? -42.705 -2.865 -34.635 1.00 56.03 214 LYS B O 1
ATOM 2932 N N . THR B 1 159 ? -43.280 -1.559 -32.897 1.00 58.98 215 THR B N 1
ATOM 2933 C CA . THR B 1 159 ? -44.114 -0.695 -33.721 1.00 53.87 215 THR B CA 1
ATOM 2934 C C . THR B 1 159 ? -43.295 -0.111 -34.847 1.00 56.04 215 THR B C 1
ATOM 2935 O O . THR B 1 159 ? -43.763 -0.049 -35.975 1.00 58.05 215 THR B O 1
ATOM 2939 N N . GLN B 1 160 ? -42.071 0.320 -34.562 1.00 55.29 216 GLN B N 1
ATOM 2940 C CA . GLN B 1 160 ? -41.251 0.848 -35.640 1.00 57.05 216 GLN B CA 1
ATOM 2941 C C . GLN B 1 160 ? -41.100 -0.191 -36.733 1.00 62.50 216 GLN B C 1
ATOM 2942 O O . GLN B 1 160 ? -41.482 0.043 -37.883 1.00 65.28 216 GLN B O 1
ATOM 2948 N N . PHE B 1 161 ? -40.550 -1.344 -36.377 1.00 57.84 217 PHE B N 1
ATOM 2949 C CA . PHE B 1 161 ? -40.337 -2.384 -37.365 1.00 56.04 217 PHE B CA 1
ATOM 2950 C C . PHE B 1 161 ? -41.547 -2.613 -38.282 1.00 60.08 217 PHE B C 1
ATOM 2951 O O . PHE B 1 161 ? -41.440 -2.430 -39.487 1.00 60.77 217 PHE B O 1
ATOM 2959 N N . GLU B 1 162 ? -42.687 -2.996 -37.703 1.00 61.28 218 GLU B N 1
ATOM 2960 C CA . GLU B 1 162 ? -43.900 -3.365 -38.451 1.00 56.30 218 GLU B CA 1
ATOM 2961 C C . GLU B 1 162 ? -44.403 -2.311 -39.447 1.00 55.70 218 GLU B C 1
ATOM 2962 O O . GLU B 1 162 ? -45.006 -2.675 -40.459 1.00 58.60 218 GLU B O 1
ATOM 2968 N N . LYS B 1 163 ? -44.174 -1.028 -39.162 1.00 52.03 219 LYS B N 1
ATOM 2969 C CA . LYS B 1 163 ? -44.609 0.045 -40.050 1.00 50.98 219 LYS B CA 1
ATOM 2970 C C . LYS B 1 163 ? -43.718 0.148 -41.253 1.00 53.82 219 LYS B C 1
ATOM 2971 O O . LYS B 1 163 ? -44.194 0.336 -42.363 1.00 53.08 219 LYS B O 1
ATOM 2977 N N . GLU B 1 164 ? -42.415 0.051 -41.029 1.00 57.22 220 GLU B N 1
ATOM 2978 C CA . GLU B 1 164 ? -41.460 0.153 -42.132 1.00 60.01 220 GLU B CA 1
ATOM 2979 C C . GLU B 1 164 ? -41.522 -1.072 -43.027 1.00 54.68 220 GLU B C 1
ATOM 2980 O O . GLU B 1 164 ? -41.172 -1.004 -44.197 1.00 53.74 220 GLU B O 1
ATOM 2986 N N . LYS B 1 165 ? -41.952 -2.192 -42.464 1.00 50.92 221 LYS B N 1
ATOM 2987 C CA . LYS B 1 165 ? -42.006 -3.432 -43.199 1.00 54.72 221 LYS B CA 1
ATOM 2988 C C . LYS B 1 165 ? -43.226 -3.420 -44.075 1.00 58.78 221 LYS B C 1
ATOM 2989 O O . LYS B 1 165 ? -43.146 -3.851 -45.224 1.00 58.27 221 LYS B O 1
ATOM 2995 N N . LEU B 1 166 ? -44.355 -2.929 -43.569 1.00 54.67 222 LEU B N 1
ATOM 2996 C CA . LEU B 1 166 ? -45.501 -2.851 -44.468 1.00 57.12 222 LEU B CA 1
ATOM 2997 C C . LEU B 1 166 ? -45.293 -1.793 -45.545 1.00 53.70 222 LEU B C 1
ATOM 2998 O O . LEU B 1 166 ? -45.492 -2.066 -46.724 1.00 59.39 222 LEU B O 1
ATOM 3003 N N . ALA B 1 167 ? -44.856 -0.610 -45.149 1.00 49.71 223 ALA B N 1
ATOM 3004 C CA . ALA B 1 167 ? -44.504 0.407 -46.118 1.00 51.06 223 ALA B CA 1
ATOM 3005 C C . ALA B 1 167 ? -43.636 -0.210 -47.203 1.00 55.75 223 ALA B C 1
ATOM 3006 O O . ALA B 1 167 ? -43.774 0.109 -48.383 1.00 64.92 223 ALA B O 1
ATOM 3008 N N . GLN B 1 168 ? -42.762 -1.120 -46.811 1.00 52.78 224 GLN B N 1
ATOM 3009 C CA . GLN B 1 168 ? -41.840 -1.717 -47.756 1.00 55.43 224 GLN B CA 1
ATOM 3010 C C . GLN B 1 168 ? -42.481 -2.861 -48.543 1.00 61.39 224 GLN B C 1
ATOM 3011 O O . GLN B 1 168 ? -42.120 -3.098 -49.691 1.00 63.00 224 GLN B O 1
ATOM 3017 N N . ASP B 1 169 ? -43.422 -3.576 -47.929 1.00 62.62 225 ASP B N 1
ATOM 3018 C CA . ASP B 1 169 ? -44.112 -4.672 -48.611 1.00 58.15 225 ASP B CA 1
ATOM 3019 C C . ASP B 1 169 ? -45.199 -4.099 -49.521 1.00 64.01 225 ASP B C 1
ATOM 3020 O O . ASP B 1 169 ? -45.611 -4.727 -50.495 1.00 67.33 225 ASP B O 1
ATOM 3025 N N . ARG B 1 170 ? -45.655 -2.892 -49.220 1.00 62.01 226 ARG B N 1
ATOM 3026 C CA . ARG B 1 170 ? -46.657 -2.253 -50.061 1.00 61.55 226 ARG B CA 1
ATOM 3027 C C . ARG B 1 170 ? -46.086 -1.826 -51.420 1.00 59.64 226 ARG B C 1
ATOM 3028 O O . ARG B 1 170 ? -46.751 -1.923 -52.439 1.00 62.41 226 ARG B O 1
ATOM 3036 N N . ILE B 1 171 ? -44.849 -1.351 -51.416 1.00 59.89 227 ILE B N 1
ATOM 3037 C CA . ILE B 1 171 ? -44.131 -1.024 -52.637 1.00 53.70 227 ILE B CA 1
ATOM 3038 C C . ILE B 1 171 ? -43.652 -2.287 -53.361 1.00 57.16 227 ILE B C 1
ATOM 3039 O O . ILE B 1 171 ? -43.202 -2.222 -54.495 1.00 57.39 227 ILE B O 1
ATOM 3044 N N . LYS B 1 172 ? -43.732 -3.440 -52.709 1.00 59.09 228 LYS B N 1
ATOM 3045 C CA . LYS B 1 172 ? -43.319 -4.679 -53.359 1.00 60.28 228 LYS B CA 1
ATOM 3046 C C . LYS B 1 172 ? -44.550 -5.325 -53.981 1.00 63.83 228 LYS B C 1
ATOM 3047 O O . LYS B 1 172 ? -44.464 -5.984 -55.019 1.00 65.89 228 LYS B O 1
ATOM 3053 N N . MET B 1 173 ? -45.698 -5.131 -53.340 1.00 63.39 229 MET B N 1
ATOM 3054 C CA . MET B 1 173 ? -46.951 -5.606 -53.903 1.00 62.32 229 MET B CA 1
ATOM 3055 C C . MET B 1 173 ? -47.288 -4.759 -55.123 1.00 65.05 229 MET B C 1
ATOM 3056 O O . MET B 1 173 ? -47.645 -5.301 -56.174 1.00 67.93 229 MET B O 1
ATOM 3061 N N . LYS B 1 174 ? -47.163 -3.439 -54.997 1.00 56.88 230 LYS B N 1
ATOM 3062 C CA . LYS B 1 174 ? -47.372 -2.578 -56.151 1.00 56.46 230 LYS B CA 1
ATOM 3063 C C . LYS B 1 174 ? -46.467 -3.005 -57.306 1.00 58.19 230 LYS B C 1
ATOM 3064 O O . LYS B 1 174 ? -46.941 -3.251 -58.405 1.00 61.55 230 LYS B O 1
ATOM 3070 N N . ASN B 1 175 ? -45.173 -3.134 -57.066 1.00 55.73 231 ASN B N 1
ATOM 3071 C CA . ASN B 1 175 ? -44.286 -3.566 -58.136 1.00 56.22 231 ASN B CA 1
ATOM 3072 C C . ASN B 1 175 ? -44.661 -4.889 -58.791 1.00 59.39 231 ASN B C 1
ATOM 3073 O O . ASN B 1 175 ? -44.467 -5.057 -59.989 1.00 55.94 231 ASN B O 1
ATOM 3078 N N . GLN B 1 176 ? -45.164 -5.838 -58.006 1.00 59.80 232 GLN B N 1
ATOM 3079 C CA . GLN B 1 176 ? -45.551 -7.137 -58.544 1.00 59.65 232 GLN B CA 1
ATOM 3080 C C . GLN B 1 176 ? -46.803 -6.989 -59.401 1.00 61.87 232 GLN B C 1
ATOM 3081 O O . GLN B 1 176 ? -46.864 -7.489 -60.523 1.00 60.36 232 GLN B O 1
ATOM 3087 N N . LEU B 1 177 ? -47.802 -6.297 -58.867 1.00 60.83 233 LEU B N 1
ATOM 3088 C CA . LEU B 1 177 ? -48.990 -5.964 -59.632 1.00 56.06 233 LEU B CA 1
ATOM 3089 C C . LEU B 1 177 ? -48.615 -5.317 -60.970 1.00 57.69 233 LEU B C 1
ATOM 3090 O O . LEU B 1 177 ? -49.211 -5.629 -62.010 1.00 59.12 233 LEU B O 1
ATOM 3095 N N . ASP B 1 178 ? -47.620 -4.437 -60.946 1.00 53.50 234 ASP B N 1
ATOM 3096 C CA . ASP B 1 178 ? -47.109 -3.845 -62.175 1.00 52.90 234 ASP B CA 1
ATOM 3097 C C . ASP B 1 178 ? -46.572 -4.835 -63.204 1.00 54.59 234 ASP B C 1
ATOM 3098 O O . ASP B 1 178 ? -46.851 -4.694 -64.384 1.00 61.18 234 ASP B O 1
ATOM 3103 N N . ALA B 1 179 ? -45.831 -5.843 -62.774 1.00 54.40 235 ALA B N 1
ATOM 3104 C CA . ALA B 1 179 ? -45.307 -6.822 -63.724 1.00 56.07 235 ALA B CA 1
ATOM 3105 C C . ALA B 1 179 ? -46.419 -7.767 -64.164 1.00 59.17 235 ALA B C 1
ATOM 3106 O O . ALA B 1 179 ? -46.357 -8.362 -65.239 1.00 57.02 235 ALA B O 1
ATOM 3108 N N . ASN B 1 180 ? -47.445 -7.874 -63.325 1.00 58.79 236 ASN B N 1
ATOM 3109 C CA . ASN B 1 180 ? -48.606 -8.708 -63.598 1.00 60.01 236 ASN B CA 1
ATOM 3110 C C . ASN B 1 180 ? -49.541 -8.046 -64.586 1.00 61.95 236 ASN B C 1
ATOM 3111 O O . ASN B 1 180 ? -50.249 -8.714 -65.345 1.00 61.91 236 ASN B O 1
ATOM 3116 N N . ILE B 1 181 ? -49.555 -6.723 -64.566 1.00 60.09 237 ILE B N 1
ATOM 3117 C CA . ILE B 1 181 ? -50.268 -5.997 -65.592 1.00 56.58 237 ILE B CA 1
ATOM 3118 C C . ILE B 1 181 ? -49.515 -6.156 -66.910 1.00 53.76 237 ILE B C 1
ATOM 3119 O O . ILE B 1 181 ? -50.094 -6.602 -67.879 1.00 57.79 237 ILE B O 1
ATOM 3124 N N . GLN B 1 182 ? -48.227 -5.844 -66.951 1.00 51.06 238 GLN B N 1
ATOM 3125 C CA . GLN B 1 182 ? -47.484 -6.006 -68.194 1.00 49.26 238 GLN B CA 1
ATOM 3126 C C . GLN B 1 182 ? -47.602 -7.412 -68.741 1.00 52.87 238 GLN B C 1
ATOM 3127 O O . GLN B 1 182 ? -47.430 -7.630 -69.928 1.00 54.24 238 GLN B O 1
ATOM 3133 N N . ARG B 1 183 ? -47.881 -8.379 -67.880 1.00 55.71 239 ARG B N 1
ATOM 3134 C CA . ARG B 1 183 ? -47.988 -9.757 -68.342 1.00 58.00 239 ARG B CA 1
ATOM 3135 C C . ARG B 1 183 ? -49.372 -9.992 -68.958 1.00 54.58 239 ARG B C 1
ATOM 3136 O O . ARG B 1 183 ? -49.498 -10.579 -70.020 1.00 52.72 239 ARG B O 1
ATOM 3144 N N . LEU B 1 184 ? -50.397 -9.521 -68.267 1.00 52.18 240 LEU B N 1
ATOM 3145 C CA . LEU B 1 184 ? -51.766 -9.594 -68.720 1.00 50.85 240 LEU B CA 1
ATOM 3146 C C . LEU B 1 184 ? -51.902 -8.818 -70.027 1.00 57.51 240 LEU B C 1
ATOM 3147 O O . LEU B 1 184 ? -52.671 -9.185 -70.914 1.00 56.90 240 LEU B O 1
ATOM 3152 N N . ASN B 1 185 ? -51.155 -7.730 -70.145 1.00 57.87 241 ASN B N 1
ATOM 3153 C CA . ASN B 1 185 ? -51.136 -6.954 -71.373 1.00 58.12 241 ASN B CA 1
ATOM 3154 C C . ASN B 1 185 ? -50.701 -7.841 -72.550 1.00 56.80 241 ASN B C 1
ATOM 3155 O O . ASN B 1 185 ? -51.332 -7.853 -73.604 1.00 56.78 241 ASN B O 1
ATOM 3160 N N . TYR B 1 186 ? -49.621 -8.591 -72.359 1.00 57.88 242 TYR B N 1
ATOM 3161 C CA . TYR B 1 186 ? -49.134 -9.510 -73.391 1.00 60.29 242 TYR B CA 1
ATOM 3162 C C . TYR B 1 186 ? -49.992 -10.781 -73.504 1.00 57.80 242 TYR B C 1
ATOM 3163 O O . TYR B 1 186 ? -49.738 -11.633 -74.352 1.00 57.77 242 TYR B O 1
ATOM 3172 N N . SER B 1 187 ? -51.004 -10.900 -72.651 1.00 56.32 243 SER B N 1
ATOM 3173 C CA . SER B 1 187 ? -51.917 -12.040 -72.680 1.00 56.09 243 SER B CA 1
ATOM 3174 C C . SER B 1 187 ? -53.062 -11.709 -73.615 1.00 58.24 243 SER B C 1
ATOM 3175 O O . SER B 1 187 ? -53.427 -12.513 -74.471 1.00 58.96 243 SER B O 1
ATOM 3178 N N . LEU B 1 188 ? -53.620 -10.513 -73.440 1.00 61.68 244 LEU B N 1
ATOM 3179 C CA . LEU B 1 188 ? -54.606 -9.971 -74.361 1.00 55.72 244 LEU B CA 1
ATOM 3180 C C . LEU B 1 188 ? -54.106 -10.121 -75.778 1.00 52.17 244 LEU B C 1
ATOM 3181 O O . LEU B 1 188 ? -54.772 -10.727 -76.600 1.00 54.94 244 LEU B O 1
ATOM 3186 N N . ASP B 1 189 ? -52.922 -9.587 -76.054 1.00 49.19 245 ASP B N 1
ATOM 3187 C CA . ASP B 1 189 ? -52.365 -9.619 -77.405 1.00 54.89 245 ASP B CA 1
ATOM 3188 C C . ASP B 1 189 ? -52.183 -11.024 -77.988 1.00 62.74 245 ASP B C 1
ATOM 3189 O O . ASP B 1 189 ? -52.281 -11.202 -79.204 1.00 65.39 245 ASP B O 1
ATOM 3194 N N . ILE B 1 190 ? -51.908 -12.016 -77.142 1.00 62.37 246 ILE B N 1
ATOM 3195 C CA . ILE B 1 190 ? -51.758 -13.386 -77.634 1.00 57.67 246 ILE B CA 1
ATOM 3196 C C . ILE B 1 190 ? -53.109 -14.103 -77.710 1.00 59.08 246 ILE B C 1
ATOM 3197 O O . ILE B 1 190 ? -53.305 -14.944 -78.579 1.00 62.25 246 ILE B O 1
ATOM 3202 N N . ALA B 1 191 ? -54.049 -13.758 -76.830 1.00 59.79 247 ALA B N 1
ATOM 3203 C CA . ALA B 1 191 ? -55.411 -14.299 -76.938 1.00 61.40 247 ALA B CA 1
ATOM 3204 C C . ALA B 1 191 ? -56.055 -13.898 -78.276 1.00 64.28 247 ALA B C 1
ATOM 3205 O O . ALA B 1 191 ? -56.703 -14.712 -78.936 1.00 64.07 247 ALA B O 1
ATOM 3207 N N . ASN B 1 192 ? -55.859 -12.640 -78.672 1.00 63.25 248 ASN B N 1
ATOM 3208 C CA . ASN B 1 192 ? -56.377 -12.124 -79.936 1.00 58.61 248 ASN B CA 1
ATOM 3209 C C . ASN B 1 192 ? -55.649 -12.655 -81.161 1.00 61.22 248 ASN B C 1
ATOM 3210 O O . ASN B 1 192 ? -56.217 -12.710 -82.235 1.00 69.76 248 ASN B O 1
ATOM 3215 N N . ALA B 1 193 ? -54.390 -13.036 -81.012 1.00 64.34 249 ALA B N 1
ATOM 3216 C CA . ALA B 1 193 ? -53.634 -13.539 -82.147 1.00 61.06 249 ALA B CA 1
ATOM 3217 C C . ALA B 1 193 ? -53.943 -15.003 -82.405 1.00 61.36 249 ALA B C 1
ATOM 3218 O O . ALA B 1 193 ? -53.461 -15.578 -83.369 1.00 63.57 249 ALA B O 1
ATOM 3220 N N . ALA B 1 194 ? -54.736 -15.614 -81.540 1.00 62.81 250 ALA B N 1
ATOM 3221 C CA . ALA B 1 194 ? -55.066 -17.022 -81.708 1.00 64.20 250 ALA B CA 1
ATOM 3222 C C . ALA B 1 194 ? -56.567 -17.146 -81.657 1.00 62.95 250 ALA B C 1
ATOM 3223 O O . ALA B 1 194 ? -57.119 -18.240 -81.593 1.00 65.40 250 ALA B O 1
ATOM 3225 N N . GLY B 1 195 ? -57.225 -15.996 -81.666 1.00 64.63 251 GLY B N 1
ATOM 3226 C CA . GLY B 1 195 ? -58.667 -15.943 -81.783 1.00 69.36 251 GLY B CA 1
ATOM 3227 C C . GLY B 1 195 ? -59.404 -16.743 -80.731 1.00 73.96 251 GLY B C 1
ATOM 3228 O O . GLY B 1 195 ? -60.347 -17.475 -81.046 1.00 82.46 251 GLY B O 1
ATOM 3229 N N . ILE B 1 196 ? -58.965 -16.624 -79.484 1.00 66.01 252 ILE B N 1
ATOM 3230 C CA . ILE B 1 196 ? -59.742 -17.130 -78.366 1.00 69.61 252 ILE B CA 1
ATOM 3231 C C . ILE B 1 196 ? -60.338 -15.932 -77.657 1.00 71.22 252 ILE B C 1
ATOM 3232 O O . ILE B 1 196 ? -59.629 -15.165 -77.008 1.00 70.62 252 ILE B O 1
ATOM 3237 N N . LYS B 1 197 ? -61.642 -15.753 -77.800 1.00 73.99 253 LYS B N 1
ATOM 3238 C CA . LYS B 1 197 ? -62.277 -14.549 -77.293 1.00 73.18 253 LYS B CA 1
ATOM 3239 C C . LYS B 1 197 ? -63.254 -14.902 -76.183 1.00 72.84 253 LYS B C 1
ATOM 3240 O O . LYS B 1 197 ? -63.670 -14.050 -75.417 1.00 76.06 253 LYS B O 1
ATOM 3246 N N . LYS B 1 198 ? -63.616 -16.171 -76.094 1.00 76.05 254 LYS B N 1
ATOM 3247 C CA . LYS B 1 198 ? -64.370 -16.649 -74.945 1.00 79.01 254 LYS B CA 1
ATOM 3248 C C . LYS B 1 198 ? -63.486 -17.663 -74.212 1.00 79.91 254 LYS B C 1
ATOM 3249 O O . LYS B 1 198 ? -62.488 -18.130 -74.777 1.00 75.83 254 LYS B O 1
ATOM 3255 N N . PRO B 1 199 ? -63.822 -17.969 -72.942 1.00 77.60 255 PRO B N 1
ATOM 3256 C CA . PRO B 1 199 ? -63.068 -18.883 -72.071 1.00 69.66 255 PRO B CA 1
ATOM 3257 C C . PRO B 1 199 ? -62.622 -20.190 -72.741 1.00 77.03 255 PRO B C 1
ATOM 3258 O O . PRO B 1 199 ? -62.802 -20.378 -73.944 1.00 79.16 255 PRO B O 1
ATOM 3262 N N . VAL B 1 200 ? -62.032 -21.085 -71.955 1.00 80.14 256 VAL B N 1
ATOM 3263 C CA . VAL B 1 200 ? -61.605 -22.391 -72.450 1.00 81.52 256 VAL B CA 1
ATOM 3264 C C . VAL B 1 200 ? -61.999 -23.512 -71.484 1.00 85.65 256 VAL B C 1
ATOM 3265 O O . VAL B 1 200 ? -61.517 -23.577 -70.346 1.00 75.32 256 VAL B O 1
ATOM 3269 N N . ASP B 1 206 ? -51.208 -22.310 -71.017 1.00 52.71 266 ASP B N 1
ATOM 3270 C CA . ASP B 1 206 ? -49.880 -21.734 -71.285 1.00 76.97 266 ASP B CA 1
ATOM 3271 C C . ASP B 1 206 ? -49.187 -21.109 -70.048 1.00 76.80 266 ASP B C 1
ATOM 3272 O O . ASP B 1 206 ? -49.780 -20.298 -69.339 1.00 76.41 266 ASP B O 1
ATOM 3277 N N . PRO B 1 207 ? -47.916 -21.481 -69.795 1.00 76.03 267 PRO B N 1
ATOM 3278 C CA . PRO B 1 207 ? -47.219 -21.193 -68.525 1.00 73.74 267 PRO B CA 1
ATOM 3279 C C . PRO B 1 207 ? -46.848 -19.719 -68.286 1.00 75.40 267 PRO B C 1
ATOM 3280 O O . PRO B 1 207 ? -46.924 -19.263 -67.145 1.00 70.28 267 PRO B O 1
ATOM 3284 N N . ASP B 1 208 ? -46.461 -18.992 -69.335 1.00 77.22 268 ASP B N 1
ATOM 3285 C CA . ASP B 1 208 ? -46.053 -17.592 -69.186 1.00 71.24 268 ASP B CA 1
ATOM 3286 C C . ASP B 1 208 ? -47.240 -16.638 -69.280 1.00 69.00 268 ASP B C 1
ATOM 3287 O O . ASP B 1 208 ? -47.555 -15.926 -68.327 1.00 71.19 268 ASP B O 1
ATOM 3292 N N . PHE B 1 209 ? -47.892 -16.622 -70.437 1.00 70.18 269 PHE B N 1
ATOM 3293 C CA . PHE B 1 209 ? -49.030 -15.742 -70.656 1.00 64.33 269 PHE B CA 1
ATOM 3294 C C . PHE B 1 209 ? -50.293 -16.597 -70.711 1.00 66.35 269 PHE B C 1
ATOM 3295 O O . PHE B 1 209 ? -50.562 -17.259 -71.710 1.00 62.62 269 PHE B O 1
ATOM 3303 N N . SER B 1 210 ? -51.050 -16.616 -69.619 1.00 66.00 270 SER B N 1
ATOM 3304 C CA . SER B 1 210 ? -52.257 -17.442 -69.553 1.00 67.18 270 SER B CA 1
ATOM 3305 C C . SER B 1 210 ? -53.371 -16.875 -70.437 1.00 70.73 270 SER B C 1
ATOM 3306 O O . SER B 1 210 ? -53.790 -15.727 -70.265 1.00 67.83 270 SER B O 1
ATOM 3309 N N . ILE B 1 211 ? -53.868 -17.690 -71.360 1.00 72.11 271 ILE B N 1
ATOM 3310 C CA . ILE B 1 211 ? -54.831 -17.241 -72.358 1.00 66.39 271 ILE B CA 1
ATOM 3311 C C . ILE B 1 211 ? -56.243 -17.756 -72.045 1.00 65.66 271 ILE B C 1
ATOM 3312 O O . ILE B 1 211 ? -57.233 -17.199 -72.502 1.00 60.03 271 ILE B O 1
ATOM 3317 N N . SER B 1 212 ? -56.311 -18.823 -71.254 1.00 71.12 272 SER B N 1
ATOM 3318 C CA . SER B 1 212 ? -57.567 -19.467 -70.891 1.00 69.91 272 SER B CA 1
ATOM 3319 C C . SER B 1 212 ? -58.755 -18.512 -70.893 1.00 67.88 272 SER B C 1
ATOM 3320 O O . SER B 1 212 ? -59.585 -18.559 -71.785 1.00 72.50 272 SER B O 1
ATOM 3323 N N . LEU B 1 213 ? -58.830 -17.634 -69.898 1.00 67.13 273 LEU B N 1
ATOM 3324 C CA . LEU B 1 213 ? -59.962 -16.709 -69.756 1.00 68.04 273 LEU B CA 1
ATOM 3325 C C . LEU B 1 213 ? -60.496 -16.186 -71.112 1.00 68.21 273 LEU B C 1
ATOM 3326 O O . LEU B 1 213 ? -61.692 -15.886 -71.270 1.00 70.12 273 LEU B O 1
ATOM 3331 N N . GLY B 1 214 ? -59.600 -16.087 -72.091 1.00 63.81 274 GLY B N 1
ATOM 3332 C CA . GLY B 1 214 ? -59.952 -15.571 -73.401 1.00 67.32 274 GLY B CA 1
ATOM 3333 C C . GLY B 1 214 ? -60.072 -14.060 -73.506 1.00 69.20 274 GLY B C 1
ATOM 3334 O O . GLY B 1 214 ? -60.477 -13.374 -72.566 1.00 66.43 274 GLY B O 1
ATOM 3335 N N . ALA B 1 215 ? -59.741 -13.555 -74.689 1.00 67.73 275 ALA B N 1
ATOM 3336 C CA . ALA B 1 215 ? -59.677 -12.122 -74.970 1.00 71.09 275 ALA B CA 1
ATOM 3337 C C . ALA B 1 215 ? -60.780 -11.241 -74.352 1.00 71.49 275 ALA B C 1
ATOM 3338 O O . ALA B 1 215 ? -60.566 -10.052 -74.132 1.00 70.50 275 ALA B O 1
ATOM 3340 N N . ASP B 1 216 ? -61.946 -11.810 -74.063 1.00 71.72 276 ASP B N 1
ATOM 3341 C CA . ASP B 1 216 ? -63.047 -11.032 -73.483 1.00 70.48 276 ASP B CA 1
ATOM 3342 C C . ASP B 1 216 ? -62.885 -10.769 -71.982 1.00 68.85 276 ASP B C 1
ATOM 3343 O O . ASP B 1 216 ? -63.038 -9.635 -71.531 1.00 62.49 276 ASP B O 1
ATOM 3348 N N . GLY B 1 217 ? -62.611 -11.826 -71.216 1.00 67.50 277 GLY B N 1
ATOM 3349 C CA . GLY B 1 217 ? -62.347 -11.686 -69.796 1.00 67.76 277 GLY B CA 1
ATOM 3350 C C . GLY B 1 217 ? -61.035 -10.950 -69.540 1.00 65.13 277 GLY B C 1
ATOM 3351 O O . GLY B 1 217 ? -61.011 -9.931 -68.852 1.00 59.63 277 GLY B O 1
ATOM 3352 N N . ILE B 1 218 ? -59.945 -11.468 -70.099 1.00 62.95 278 ILE B N 1
ATOM 3353 C CA . ILE B 1 218 ? -58.640 -10.820 -70.044 1.00 59.23 278 ILE B CA 1
ATOM 3354 C C . ILE B 1 218 ? -58.710 -9.320 -70.308 1.00 62.86 278 ILE B C 1
ATOM 3355 O O . ILE B 1 218 ? -57.780 -8.595 -69.969 1.00 63.69 278 ILE B O 1
ATOM 3360 N N . GLU B 1 219 ? -59.800 -8.846 -70.911 1.00 61.62 279 GLU B N 1
ATOM 3361 C CA . GLU B 1 219 ? -59.932 -7.410 -71.202 1.00 65.37 279 GLU B CA 1
ATOM 3362 C C . GLU B 1 219 ? -60.572 -6.616 -70.055 1.00 64.49 279 GLU B C 1
ATOM 3363 O O . GLU B 1 219 ? -60.089 -5.535 -69.682 1.00 64.39 279 GLU B O 1
ATOM 3369 N N . ARG B 1 220 ? -61.658 -7.145 -69.501 1.00 61.87 280 ARG B N 1
ATOM 3370 C CA . ARG B 1 220 ? -62.295 -6.508 -68.352 1.00 66.24 280 ARG B CA 1
ATOM 3371 C C . ARG B 1 220 ? -61.343 -6.592 -67.152 1.00 62.93 280 ARG B C 1
ATOM 3372 O O . ARG B 1 220 ? -61.242 -5.666 -66.340 1.00 60.24 280 ARG B O 1
ATOM 3380 N N . LYS B 1 221 ? -60.627 -7.710 -67.085 1.00 62.79 281 LYS B N 1
ATOM 3381 C CA . LYS B 1 221 ? -59.647 -7.978 -66.048 1.00 60.25 281 LYS B CA 1
ATOM 3382 C C . LYS B 1 221 ? -58.445 -7.066 -66.231 1.00 62.17 281 LYS B C 1
ATOM 3383 O O . LYS B 1 221 ? -58.012 -6.412 -65.281 1.00 62.61 281 LYS B O 1
ATOM 3389 N N . LEU B 1 222 ? -57.901 -7.015 -67.444 1.00 58.47 282 LEU B N 1
ATOM 3390 C CA . LEU B 1 222 ? -56.727 -6.181 -67.683 1.00 59.13 282 LEU B CA 1
ATOM 3391 C C . LEU B 1 222 ? -56.988 -4.780 -67.184 1.00 57.28 282 LEU B C 1
ATOM 3392 O O . LEU B 1 222 ? -56.059 -4.033 -66.913 1.00 56.41 282 LEU B O 1
ATOM 3397 N N . GLU B 1 223 ? -58.262 -4.436 -67.046 1.00 55.67 283 GLU B N 1
ATOM 3398 C CA . GLU B 1 223 ? -58.626 -3.066 -66.766 1.00 59.61 283 GLU B CA 1
ATOM 3399 C C . GLU B 1 223 ? -59.142 -2.808 -65.361 1.00 63.11 283 GLU B C 1
ATOM 3400 O O . GLU B 1 223 ? -59.192 -1.660 -64.925 1.00 65.73 283 GLU B O 1
ATOM 3406 N N . ILE B 1 224 ? -59.537 -3.859 -64.656 1.00 62.93 284 ILE B N 1
ATOM 3407 C CA . ILE B 1 224 ? -59.814 -3.732 -63.227 1.00 62.71 284 ILE B CA 1
ATOM 3408 C C . ILE B 1 224 ? -58.490 -3.612 -62.467 1.00 60.05 284 ILE B C 1
ATOM 3409 O O . ILE B 1 224 ? -58.381 -2.891 -61.458 1.00 54.06 284 ILE B O 1
ATOM 3414 N N . GLU B 1 225 ? -57.485 -4.306 -62.991 1.00 54.74 285 GLU B N 1
ATOM 3415 C CA . GLU B 1 225 ? -56.134 -4.234 -62.471 1.00 57.00 285 GLU B CA 1
ATOM 3416 C C . GLU B 1 225 ? -55.433 -2.918 -62.778 1.00 62.22 285 GLU B C 1
ATOM 3417 O O . GLU B 1 225 ? -54.453 -2.578 -62.121 1.00 64.11 285 GLU B O 1
ATOM 3423 N N . LYS B 1 226 ? -55.898 -2.188 -63.786 1.00 62.92 286 LYS B N 1
ATOM 3424 C CA . LYS B 1 226 ? -55.289 -0.899 -64.091 1.00 57.09 286 LYS B CA 1
ATOM 3425 C C . LYS B 1 226 ? -55.890 0.214 -63.218 1.00 54.45 286 LYS B C 1
ATOM 3426 O O . LYS B 1 226 ? -55.325 1.301 -63.112 1.00 51.10 286 LYS B O 1
ATOM 3432 N N . ALA B 1 227 ? -57.016 -0.079 -62.571 1.00 54.54 287 ALA B N 1
ATOM 3433 C CA . ALA B 1 227 ? -57.718 0.906 -61.757 1.00 51.58 287 ALA B CA 1
ATOM 3434 C C . ALA B 1 227 ? -57.448 0.763 -60.252 1.00 65.42 287 ALA B C 1
ATOM 3435 O O . ALA B 1 227 ? -57.923 1.594 -59.467 1.00 63.77 287 ALA B O 1
ATOM 3437 N N . VAL B 1 228 ? -56.705 -0.265 -59.832 1.00 64.15 288 VAL B N 1
ATOM 3438 C CA . VAL B 1 228 ? -56.342 -0.359 -58.411 1.00 65.74 288 VAL B CA 1
ATOM 3439 C C . VAL B 1 228 ? -55.447 0.800 -57.985 1.00 68.03 288 VAL B C 1
ATOM 3440 O O . VAL B 1 228 ? -54.508 1.176 -58.694 1.00 63.06 288 VAL B O 1
ATOM 3444 N N . THR B 1 229 ? -55.776 1.376 -56.832 1.00 70.76 289 THR B N 1
ATOM 3445 C CA . THR B 1 229 ? -55.070 2.547 -56.337 1.00 73.18 289 THR B CA 1
ATOM 3446 C C . THR B 1 229 ? -54.254 2.171 -55.122 1.00 71.30 289 THR B C 1
ATOM 3447 O O . THR B 1 229 ? -53.129 2.637 -54.975 1.00 76.68 289 THR B O 1
ATOM 3451 N N . ASP B 1 230 ? -54.814 1.333 -54.250 1.00 71.29 290 ASP B N 1
ATOM 3452 C CA . ASP B 1 230 ? -54.006 0.705 -53.195 1.00 72.19 290 ASP B CA 1
ATOM 3453 C C . ASP B 1 230 ? -54.116 -0.814 -53.229 1.00 62.63 290 ASP B C 1
ATOM 3454 O O . ASP B 1 230 ? -55.213 -1.380 -53.215 1.00 60.29 290 ASP B O 1
ATOM 3459 N N . VAL B 1 231 ? -52.961 -1.461 -53.289 1.00 57.70 291 VAL B N 1
ATOM 3460 C CA . VAL B 1 231 ? -52.885 -2.916 -53.300 1.00 59.31 291 VAL B CA 1
ATOM 3461 C C . VAL B 1 231 ? -53.618 -3.579 -52.121 1.00 58.73 291 VAL B C 1
ATOM 3462 O O . VAL B 1 231 ? -53.896 -4.771 -52.147 1.00 62.00 291 VAL B O 1
ATOM 3466 N N . ALA B 1 232 ? -53.942 -2.797 -51.101 1.00 62.42 292 ALA B N 1
ATOM 3467 C CA . ALA B 1 232 ? -54.600 -3.316 -49.906 1.00 65.30 292 ALA B CA 1
ATOM 3468 C C . ALA B 1 232 ? -56.062 -3.723 -50.127 1.00 68.39 292 ALA B C 1
ATOM 3469 O O . ALA B 1 232 ? -56.650 -4.415 -49.294 1.00 70.46 292 ALA B O 1
ATOM 3471 N N . GLU B 1 233 ? -56.644 -3.289 -51.239 1.00 67.13 293 GLU B N 1
ATOM 3472 C CA . GLU B 1 233 ? -58.049 -3.562 -51.538 1.00 66.17 293 GLU B CA 1
ATOM 3473 C C . GLU B 1 233 ? -58.319 -5.051 -51.745 1.00 62.50 293 GLU B C 1
ATOM 3474 O O . GLU B 1 233 ? -59.313 -5.595 -51.259 1.00 58.34 293 GLU B O 1
ATOM 3480 N N . LEU B 1 234 ? -57.425 -5.702 -52.477 1.00 61.22 294 LEU B N 1
ATOM 3481 C CA . LEU B 1 234 ? -57.565 -7.117 -52.776 1.00 63.63 294 LEU B CA 1
ATOM 3482 C C . LEU B 1 234 ? -56.536 -7.951 -52.030 1.00 70.94 294 LEU B C 1
ATOM 3483 O O . LEU B 1 234 ? -55.784 -8.714 -52.648 1.00 73.17 294 LEU B O 1
ATOM 3488 N N . ASN B 1 235 ? -56.505 -7.815 -50.706 1.00 72.09 295 ASN B N 1
ATOM 3489 C CA . ASN B 1 235 ? -55.471 -8.472 -49.907 1.00 71.20 295 ASN B CA 1
ATOM 3490 C C . ASN B 1 235 ? -55.723 -8.405 -48.399 1.00 67.36 295 ASN B C 1
ATOM 3491 O O . ASN B 1 235 ? -55.375 -7.420 -47.755 1.00 65.44 295 ASN B O 1
ATOM 3496 N N . GLY B 1 236 ? -56.323 -9.457 -47.845 1.00 68.90 296 GLY B N 1
ATOM 3497 C CA . GLY B 1 236 ? -56.612 -9.514 -46.422 1.00 64.18 296 GLY B CA 1
ATOM 3498 C C . GLY B 1 236 ? -55.351 -9.310 -45.603 1.00 65.72 296 GLY B C 1
ATOM 3499 O O . GLY B 1 236 ? -55.341 -8.546 -44.627 1.00 64.29 296 GLY B O 1
ATOM 3500 N N . GLU B 1 237 ? -54.277 -9.984 -46.008 1.00 65.06 297 GLU B N 1
ATOM 3501 C CA . GLU B 1 237 ? -52.983 -9.853 -45.333 1.00 66.33 297 GLU B CA 1
ATOM 3502 C C . GLU B 1 237 ? -52.579 -8.393 -45.057 1.00 58.49 297 GLU B C 1
ATOM 3503 O O . GLU B 1 237 ? -52.544 -7.981 -43.915 1.00 54.69 297 GLU B O 1
ATOM 3509 N N . LEU B 1 238 ? -52.296 -7.624 -46.104 1.00 59.17 298 LEU B N 1
ATOM 3510 C CA . LEU B 1 238 ? -51.951 -6.212 -45.979 1.00 53.08 298 LEU B CA 1
ATOM 3511 C C . LEU B 1 238 ? -52.940 -5.390 -45.181 1.00 54.41 298 LEU B C 1
ATOM 3512 O O . LEU B 1 238 ? -52.555 -4.394 -44.591 1.00 57.33 298 LEU B O 1
ATOM 3517 N N . ARG B 1 239 ? -54.214 -5.757 -45.180 1.00 55.42 299 ARG B N 1
ATOM 3518 C CA . ARG B 1 239 ? -55.178 -4.979 -44.404 1.00 59.54 299 ARG B CA 1
ATOM 3519 C C . ARG B 1 239 ? -55.014 -5.339 -42.949 1.00 60.03 299 ARG B C 1
ATOM 3520 O O . ARG B 1 239 ? -54.958 -4.471 -42.083 1.00 63.04 299 ARG B O 1
ATOM 3528 N N . ASN B 1 240 ? -54.931 -6.633 -42.680 1.00 61.29 300 ASN B N 1
ATOM 3529 C CA . ASN B 1 240 ? -54.632 -7.090 -41.331 1.00 61.46 300 ASN B CA 1
ATOM 3530 C C . ASN B 1 240 ? -53.301 -6.550 -40.782 1.00 57.48 300 ASN B C 1
ATOM 3531 O O . ASN B 1 240 ? -53.197 -6.229 -39.594 1.00 59.15 300 ASN B O 1
ATOM 3536 N N . ARG B 1 241 ? -52.289 -6.444 -41.642 1.00 56.45 301 ARG B N 1
ATOM 3537 C CA . ARG B 1 241 ? -50.991 -5.916 -41.220 1.00 55.73 301 ARG B CA 1
ATOM 3538 C C . ARG B 1 241 ? -51.099 -4.469 -40.772 1.00 55.78 301 ARG B C 1
ATOM 3539 O O . ARG B 1 241 ? -50.435 -4.074 -39.820 1.00 45.50 301 ARG B O 1
ATOM 3547 N N . GLN B 1 242 ? -51.956 -3.688 -41.432 1.00 56.47 302 GLN B N 1
ATOM 3548 C CA . GLN B 1 242 ? -52.231 -2.329 -40.960 1.00 55.23 302 GLN B CA 1
ATOM 3549 C C . GLN B 1 242 ? -52.973 -2.330 -39.622 1.00 53.29 302 GLN B C 1
ATOM 3550 O O . GLN B 1 242 ? -52.797 -1.430 -38.811 1.00 55.35 302 GLN B O 1
ATOM 3556 N N . TYR B 1 243 ? -53.802 -3.338 -39.391 1.00 53.17 303 TYR B N 1
ATOM 3557 C CA . TYR B 1 243 ? -54.500 -3.459 -38.117 1.00 55.17 303 TYR B CA 1
ATOM 3558 C C . TYR B 1 243 ? -53.514 -3.612 -36.946 1.00 59.84 303 TYR B C 1
ATOM 3559 O O . TYR B 1 243 ? -53.670 -2.979 -35.893 1.00 59.67 303 TYR B O 1
ATOM 3568 N N . LEU B 1 244 ? -52.513 -4.470 -37.145 1.00 57.27 304 LEU B N 1
ATOM 3569 C CA . LEU B 1 244 ? -51.429 -4.679 -36.194 1.00 55.32 304 LEU B CA 1
ATOM 3570 C C . LEU B 1 244 ? -50.704 -3.366 -35.940 1.00 53.46 304 LEU B C 1
ATOM 3571 O O . LEU B 1 244 ? -50.704 -2.846 -34.828 1.00 58.18 304 LEU B O 1
ATOM 3576 N N . VAL B 1 245 ? -50.085 -2.842 -36.990 1.00 48.01 305 VAL B N 1
ATOM 3577 C CA . VAL B 1 245 ? -49.383 -1.581 -36.928 1.00 48.89 305 VAL B CA 1
ATOM 3578 C C . VAL B 1 245 ? -50.251 -0.485 -36.315 1.00 53.50 305 VAL B C 1
ATOM 3579 O O . VAL B 1 245 ? -49.744 0.558 -35.903 1.00 54.76 305 VAL B O 1
ATOM 3583 N N . GLU B 1 246 ? -51.554 -0.720 -36.238 1.00 49.53 306 GLU B N 1
ATOM 3584 C CA . GLU B 1 246 ? -52.434 0.225 -35.571 1.00 52.89 306 GLU B CA 1
ATOM 3585 C C . GLU B 1 246 ? -52.456 0.035 -34.055 1.00 59.91 306 GLU B C 1
ATOM 3586 O O . GLU B 1 246 ? -52.076 0.940 -33.307 1.00 56.52 306 GLU B O 1
ATOM 3592 N N . GLN B 1 247 ? -52.898 -1.140 -33.612 1.00 61.92 307 GLN B N 1
ATOM 3593 C CA . GLN B 1 247 ? -52.904 -1.490 -32.190 1.00 62.69 307 GLN B CA 1
ATOM 3594 C C . GLN B 1 247 ? -51.558 -1.235 -31.504 1.00 62.40 307 GLN B C 1
ATOM 3595 O O . GLN B 1 247 ? -51.515 -0.723 -30.386 1.00 61.68 307 GLN B O 1
ATOM 3601 N N . LEU B 1 248 ? -50.472 -1.601 -32.181 1.00 59.91 308 LEU B N 1
ATOM 3602 C CA . LEU B 1 248 ? -49.113 -1.352 -31.707 1.00 57.34 308 LEU B CA 1
ATOM 3603 C C . LEU B 1 248 ? -48.855 0.134 -31.477 1.00 58.30 308 LEU B C 1
ATOM 3604 O O . LEU B 1 248 ? -48.122 0.525 -30.563 1.00 61.61 308 LEU B O 1
ATOM 3609 N N . THR B 1 249 ? -49.444 0.973 -32.317 1.00 62.58 309 THR B N 1
ATOM 3610 C CA . THR B 1 249 ? -49.275 2.412 -32.162 1.00 61.43 309 THR B CA 1
ATOM 3611 C C . THR B 1 249 ? -50.183 2.989 -31.073 1.00 58.95 309 THR B C 1
ATOM 3612 O O . THR B 1 249 ? -49.861 4.004 -30.493 1.00 69.04 309 THR B O 1
ATOM 3616 N N . LYS B 1 250 ? -51.298 2.339 -30.770 1.00 58.73 310 LYS B N 1
ATOM 3617 C CA . LYS B 1 250 ? -52.223 2.915 -29.808 1.00 63.10 310 LYS B CA 1
ATOM 3618 C C . LYS B 1 250 ? -52.041 2.279 -28.440 1.00 69.24 310 LYS B C 1
ATOM 3619 O O . LYS B 1 250 ? -52.616 2.738 -27.450 1.00 73.60 310 LYS B O 1
ATOM 3625 N N . ALA B 1 251 ? -51.210 1.238 -28.389 1.00 72.77 311 ALA B N 1
ATOM 3626 C CA . ALA B 1 251 ? -50.910 0.532 -27.135 1.00 69.80 311 ALA B CA 1
ATOM 3627 C C . ALA B 1 251 ? -49.943 1.296 -26.224 1.00 71.01 311 ALA B C 1
ATOM 3628 O O . ALA B 1 251 ? -48.981 1.919 -26.703 1.00 66.87 311 ALA B O 1
ATOM 3630 N N . ASN B 1 252 ? -50.216 1.213 -24.917 1.00 70.95 312 ASN B N 1
ATOM 3631 C CA . ASN B 1 252 ? -49.468 1.913 -23.868 1.00 67.26 312 ASN B CA 1
ATOM 3632 C C . ASN B 1 252 ? -48.938 0.938 -22.832 1.00 67.82 312 ASN B C 1
ATOM 3633 O O . ASN B 1 252 ? -49.644 0.009 -22.456 1.00 69.89 312 ASN B O 1
ATOM 3638 N N . ILE B 1 253 ? -47.697 1.134 -22.381 1.00 68.41 313 ILE B N 1
ATOM 3639 C CA . ILE B 1 253 ? -47.227 0.456 -21.167 1.00 66.82 313 ILE B CA 1
ATOM 3640 C C . ILE B 1 253 ? -47.378 1.432 -20.015 1.00 69.04 313 ILE B C 1
ATOM 3641 O O . ILE B 1 253 ? -46.733 2.486 -19.975 1.00 69.03 313 ILE B O 1
ATOM 3646 N N . ASN B 1 254 ? -48.254 1.094 -19.085 1.00 67.62 314 ASN B N 1
ATOM 3647 C CA . ASN B 1 254 ? -48.542 1.993 -17.985 1.00 71.31 314 ASN B CA 1
ATOM 3648 C C . ASN B 1 254 ? -47.682 1.679 -16.757 1.00 76.79 314 ASN B C 1
ATOM 3649 O O . ASN B 1 254 ? -47.466 0.513 -16.426 1.00 71.73 314 ASN B O 1
ATOM 3654 N N . ASP B 1 255 ? -47.180 2.724 -16.103 1.00 76.33 315 ASP B N 1
ATOM 3655 C CA . ASP B 1 255 ? -46.359 2.573 -14.908 1.00 73.92 315 ASP B CA 1
ATOM 3656 C C . ASP B 1 255 ? -46.910 1.475 -13.999 1.00 74.55 315 ASP B C 1
ATOM 3657 O O . ASP B 1 255 ? -47.910 1.672 -13.308 1.00 73.64 315 ASP B O 1
ATOM 3662 N N . VAL B 1 256 ? -46.264 0.311 -14.027 1.00 75.20 316 VAL B N 1
ATOM 3663 C CA . VAL B 1 256 ? -46.600 -0.795 -13.134 1.00 69.85 316 VAL B CA 1
ATOM 3664 C C . VAL B 1 256 ? -45.729 -0.652 -11.903 1.00 71.11 316 VAL B C 1
ATOM 3665 O O . VAL B 1 256 ? -44.615 -0.135 -11.991 1.00 70.14 316 VAL B O 1
ATOM 3669 N N . ASN B 1 257 ? -46.232 -1.105 -10.760 1.00 71.13 317 ASN B N 1
ATOM 3670 C CA . ASN B 1 257 ? -45.495 -0.980 -9.514 1.00 69.65 317 ASN B CA 1
ATOM 3671 C C . ASN B 1 257 ? -45.166 -2.327 -8.874 1.00 65.49 317 ASN B C 1
ATOM 3672 O O . ASN B 1 257 ? -45.976 -2.883 -8.136 1.00 68.89 317 ASN B O 1
ATOM 3677 N N . PHE B 1 258 ? -43.975 -2.847 -9.145 1.00 59.75 318 PHE B N 1
ATOM 3678 C CA . PHE B 1 258 ? -43.575 -4.137 -8.580 1.00 59.52 318 PHE B CA 1
ATOM 3679 C C . PHE B 1 258 ? -42.362 -4.059 -7.612 1.00 58.16 318 PHE B C 1
ATOM 3680 O O . PHE B 1 258 ? -41.856 -2.975 -7.306 1.00 60.09 318 PHE B O 1
ATOM 3688 N N . THR B 1 259 ? -41.913 -5.216 -7.126 1.00 55.72 319 THR B N 1
ATOM 3689 C CA . THR B 1 259 ? -40.786 -5.281 -6.200 1.00 47.74 319 THR B CA 1
ATOM 3690 C C . THR B 1 259 ? -39.796 -6.372 -6.615 1.00 49.31 319 THR B C 1
ATOM 3691 O O . THR B 1 259 ? -40.064 -7.567 -6.463 1.00 50.31 319 THR B O 1
ATOM 3695 N N . PRO B 1 260 ? -38.629 -5.960 -7.120 1.00 47.09 320 PRO B N 1
ATOM 3696 C CA . PRO B 1 260 ? -37.653 -6.865 -7.752 1.00 45.04 320 PRO B CA 1
ATOM 3697 C C . PRO B 1 260 ? -37.155 -7.967 -6.837 1.00 45.62 320 PRO B C 1
ATOM 3698 O O . PRO B 1 260 ? -36.255 -8.705 -7.238 1.00 43.24 320 PRO B O 1
ATOM 3702 N N . PHE B 1 261 ? -37.718 -8.043 -5.629 1.00 47.46 321 PHE B N 1
ATOM 3703 C CA . PHE B 1 261 ? -37.340 -9.024 -4.610 1.00 46.56 321 PHE B CA 1
ATOM 3704 C C . PHE B 1 261 ? -38.512 -9.353 -3.679 1.00 48.41 321 PHE B C 1
ATOM 3705 O O . PHE B 1 261 ? -39.611 -8.796 -3.800 1.00 47.12 321 PHE B O 1
ATOM 3713 N N . LYS B 1 262 ? -38.237 -10.259 -2.742 1.00 47.45 322 LYS B N 1
ATOM 3714 C CA . LYS B 1 262 ? -39.182 -10.732 -1.738 1.00 46.16 322 LYS B CA 1
ATOM 3715 C C . LYS B 1 262 ? -38.463 -10.763 -0.379 1.00 48.68 322 LYS B C 1
ATOM 3716 O O . LYS B 1 262 ? -37.343 -11.268 -0.268 1.00 48.64 322 LYS B O 1
ATOM 3722 N N . TYR B 1 263 ? -39.098 -10.212 0.649 1.00 49.63 323 TYR B N 1
ATOM 3723 C CA . TYR B 1 263 ? -38.517 -10.195 1.995 1.00 46.61 323 TYR B CA 1
ATOM 3724 C C . TYR B 1 263 ? -38.620 -11.530 2.765 1.00 45.32 323 TYR B C 1
ATOM 3725 O O . TYR B 1 263 ? -39.711 -12.072 2.964 1.00 42.97 323 TYR B O 1
ATOM 3734 N N . GLN B 1 264 ? -37.474 -12.057 3.195 1.00 47.34 324 GLN B N 1
ATOM 3735 C CA . GLN B 1 264 ? -37.462 -13.040 4.274 1.00 45.36 324 GLN B CA 1
ATOM 3736 C C . GLN B 1 264 ? -37.457 -12.225 5.564 1.00 46.92 324 GLN B C 1
ATOM 3737 O O . GLN B 1 264 ? -38.279 -12.436 6.457 1.00 46.33 324 GLN B O 1
ATOM 3743 N N . LEU B 1 265 ? -36.539 -11.262 5.625 1.00 46.19 325 LEU B N 1
ATOM 3744 C CA . LEU B 1 265 ? -36.412 -10.361 6.765 1.00 47.43 325 LEU B CA 1
ATOM 3745 C C . LEU B 1 265 ? -36.513 -8.912 6.314 1.00 48.25 325 LEU B C 1
ATOM 3746 O O . LEU B 1 265 ? -35.593 -8.404 5.674 1.00 50.26 325 LEU B O 1
ATOM 3751 N N . SER B 1 266 ? -37.612 -8.235 6.634 1.00 47.04 326 SER B N 1
ATOM 3752 C CA . SER B 1 266 ? -37.652 -6.794 6.380 1.00 49.94 326 SER B CA 1
ATOM 3753 C C . SER B 1 266 ? -36.567 -6.134 7.239 1.00 52.53 326 SER B C 1
ATOM 3754 O O . SER B 1 266 ? -36.181 -6.679 8.286 1.00 49.98 326 SER B O 1
ATOM 3757 N N . PRO B 1 267 ? -36.051 -4.975 6.790 1.00 53.11 327 PRO B N 1
ATOM 3758 C CA . PRO B 1 267 ? -34.931 -4.358 7.506 1.00 52.85 327 PRO B CA 1
ATOM 3759 C C . PRO B 1 267 ? -35.256 -4.256 8.989 1.00 55.42 327 PRO B C 1
ATOM 3760 O O . PRO B 1 267 ? -36.307 -3.707 9.366 1.00 51.82 327 PRO B O 1
ATOM 3764 N N . SER B 1 268 ? -34.354 -4.810 9.802 1.00 50.92 328 SER B N 1
ATOM 3765 C CA . SER B 1 268 ? -34.585 -5.033 11.223 1.00 48.62 328 SER B CA 1
ATOM 3766 C C . SER B 1 268 ? -34.478 -3.750 12.024 1.00 51.97 328 SER B C 1
ATOM 3767 O O . SER B 1 268 ? -33.966 -2.734 11.532 1.00 49.51 328 SER B O 1
ATOM 3770 N N . LEU B 1 269 ? -34.991 -3.811 13.253 1.00 54.34 329 LEU B N 1
ATOM 3771 C CA . LEU B 1 269 ? -34.713 -2.810 14.279 1.00 53.43 329 LEU B CA 1
ATOM 3772 C C . LEU B 1 269 ? -33.767 -3.462 15.250 1.00 49.12 329 LEU B C 1
ATOM 3773 O O . LEU B 1 269 ? -34.201 -4.179 16.133 1.00 52.65 329 LEU B O 1
ATOM 3778 N N . PRO B 1 270 ? -32.466 -3.215 15.082 1.00 54.85 330 PRO B N 1
ATOM 3779 C CA . PRO B 1 270 ? -31.384 -3.906 15.796 1.00 58.72 330 PRO B CA 1
ATOM 3780 C C . PRO B 1 270 ? -31.307 -3.482 17.251 1.00 57.43 330 PRO B C 1
ATOM 3781 O O . PRO B 1 270 ? -31.833 -2.417 17.573 1.00 58.80 330 PRO B O 1
ATOM 3785 N N . TRP C 1 9 ? -39.912 -28.916 26.928 1.00 66.29 65 TRP C N 1
ATOM 3786 C CA . TRP C 1 9 ? -38.724 -28.099 26.734 1.00 62.34 65 TRP C CA 1
ATOM 3787 C C . TRP C 1 9 ? -38.330 -27.930 25.240 1.00 53.99 65 TRP C C 1
ATOM 3788 O O . TRP C 1 9 ? -38.097 -26.819 24.782 1.00 54.43 65 TRP C O 1
ATOM 3799 N N . THR C 1 10 ? -38.256 -29.020 24.483 1.00 52.63 66 THR C N 1
ATOM 3800 C CA . THR C 1 10 ? -38.060 -28.929 23.032 1.00 51.49 66 THR C CA 1
ATOM 3801 C C . THR C 1 10 ? -39.031 -29.815 22.256 1.00 51.83 66 THR C C 1
ATOM 3802 O O . THR C 1 10 ? -38.949 -31.039 22.327 1.00 42.96 66 THR C O 1
ATOM 3806 N N . SER C 1 11 ? -39.940 -29.179 21.511 1.00 56.53 67 SER C N 1
ATOM 3807 C CA . SER C 1 11 ? -40.908 -29.886 20.672 1.00 52.26 67 SER C CA 1
ATOM 3808 C C . SER C 1 11 ? -40.367 -30.027 19.252 1.00 52.22 67 SER C C 1
ATOM 3809 O O . SER C 1 11 ? -39.832 -29.076 18.675 1.00 53.59 67 SER C O 1
ATOM 3812 N N . ALA C 1 12 ? -40.491 -31.221 18.692 1.00 48.08 68 ALA C N 1
ATOM 3813 C CA . ALA C 1 12 ? -40.056 -31.440 17.329 1.00 48.14 68 ALA C CA 1
ATOM 3814 C C . ALA C 1 12 ? -41.222 -31.920 16.465 1.00 53.34 68 ALA C C 1
ATOM 3815 O O . ALA C 1 12 ? -42.174 -32.518 16.969 1.00 51.95 68 ALA C O 1
ATOM 3817 N N . ALA C 1 13 ? -41.154 -31.628 15.168 1.00 51.54 69 ALA C N 1
ATOM 3818 C CA . ALA C 1 13 ? -42.025 -32.271 14.197 1.00 48.98 69 ALA C CA 1
ATOM 3819 C C . ALA C 1 13 ? -41.170 -32.599 12.994 1.00 47.73 69 ALA C C 1
ATOM 3820 O O . ALA C 1 13 ? -40.240 -31.858 12.667 1.00 49.54 69 ALA C O 1
ATOM 3822 N N . VAL C 1 14 ? -41.450 -33.729 12.361 1.00 41.56 70 VAL C N 1
ATOM 3823 C CA . VAL C 1 14 ? -40.693 -34.115 11.185 1.00 46.70 70 VAL C CA 1
ATOM 3824 C C . VAL C 1 14 ? -41.609 -34.024 9.978 1.00 49.76 70 VAL C C 1
ATOM 3825 O O . VAL C 1 14 ? -42.767 -34.438 10.012 1.00 49.09 70 VAL C O 1
ATOM 3829 N N . VAL C 1 15 ? -41.086 -33.461 8.908 1.00 48.00 71 VAL C N 1
ATOM 3830 C CA . VAL C 1 15 ? -41.957 -32.967 7.874 1.00 53.26 71 VAL C CA 1
ATOM 3831 C C . VAL C 1 15 ? -41.466 -33.404 6.503 1.00 55.88 71 VAL C C 1
ATOM 3832 O O . VAL C 1 15 ? -40.263 -33.616 6.299 1.00 52.09 71 VAL C O 1
ATOM 3836 N N . THR C 1 16 ? -42.407 -33.566 5.578 1.00 53.67 72 THR C N 1
ATOM 3837 C CA . THR C 1 16 ? -42.104 -34.229 4.319 1.00 56.95 72 THR C CA 1
ATOM 3838 C C . THR C 1 16 ? -43.030 -33.752 3.209 1.00 54.07 72 THR C C 1
ATOM 3839 O O . THR C 1 16 ? -44.166 -33.375 3.481 1.00 53.03 72 THR C O 1
ATOM 3843 N N . PRO C 1 17 ? -42.539 -33.744 1.954 1.00 54.81 73 PRO C N 1
ATOM 3844 C CA . PRO C 1 17 ? -43.382 -33.377 0.803 1.00 54.01 73 PRO C CA 1
ATOM 3845 C C . PRO C 1 17 ? -44.655 -34.208 0.825 1.00 54.74 73 PRO C C 1
ATOM 3846 O O . PRO C 1 17 ? -44.572 -35.395 1.135 1.00 56.26 73 PRO C O 1
ATOM 3850 N N . PRO C 1 18 ? -45.812 -33.594 0.524 1.00 52.84 74 PRO C N 1
ATOM 3851 C CA . PRO C 1 18 ? -47.134 -34.219 0.678 1.00 51.74 74 PRO C CA 1
ATOM 3852 C C . PRO C 1 18 ? -47.290 -35.386 -0.274 1.00 57.44 74 PRO C C 1
ATOM 3853 O O . PRO C 1 18 ? -46.598 -35.410 -1.291 1.00 58.55 74 PRO C O 1
ATOM 3857 N N . GLU C 1 19 ? -48.172 -36.334 0.044 1.00 59.45 75 GLU C N 1
ATOM 3858 C CA . GLU C 1 19 ? -48.363 -37.520 -0.799 1.00 61.39 75 GLU C CA 1
ATOM 3859 C C . GLU C 1 19 ? -49.574 -37.344 -1.720 1.00 62.66 75 GLU C C 1
ATOM 3860 O O . GLU C 1 19 ? -50.498 -36.594 -1.390 1.00 60.54 75 GLU C O 1
ATOM 3866 N N . PRO C 1 20 ? -49.571 -38.027 -2.883 1.00 66.55 76 PRO C N 1
ATOM 3867 C CA . PRO C 1 20 ? -50.650 -37.903 -3.876 1.00 58.98 76 PRO C CA 1
ATOM 3868 C C . PRO C 1 20 ? -52.041 -37.936 -3.259 1.00 54.36 76 PRO C C 1
ATOM 3869 O O . PRO C 1 20 ? -52.883 -37.121 -3.605 1.00 55.24 76 PRO C O 1
ATOM 3873 N N . VAL C 1 21 ? -52.280 -38.858 -2.344 1.00 52.59 77 VAL C N 1
ATOM 3874 C CA . VAL C 1 21 ? -53.616 -38.999 -1.777 1.00 56.24 77 VAL C CA 1
ATOM 3875 C C . VAL C 1 21 ? -54.193 -37.721 -1.135 1.00 59.81 77 VAL C C 1
ATOM 3876 O O . VAL C 1 21 ? -55.391 -37.643 -0.868 1.00 62.42 77 VAL C O 1
ATOM 3880 N N . GLN C 1 22 ? -53.356 -36.713 -0.914 1.00 60.52 78 GLN C N 1
ATOM 3881 C CA . GLN C 1 22 ? -53.809 -35.486 -0.256 1.00 61.69 78 GLN C CA 1
ATOM 3882 C C . GLN C 1 22 ? -54.278 -34.444 -1.252 1.00 65.09 78 GLN C C 1
ATOM 3883 O O . GLN C 1 22 ? -54.933 -33.457 -0.891 1.00 63.27 78 GLN C O 1
ATOM 3889 N N . TRP C 1 23 ? -53.907 -34.667 -2.504 1.00 63.05 79 TRP C N 1
ATOM 3890 C CA . TRP C 1 23 ? -54.082 -33.679 -3.542 1.00 58.40 79 TRP C CA 1
ATOM 3891 C C . TRP C 1 23 ? -55.460 -33.789 -4.178 1.00 65.56 79 TRP C C 1
ATOM 3892 O O . TRP C 1 23 ? -55.883 -32.883 -4.873 1.00 69.95 79 TRP C O 1
ATOM 3903 N N . GLN C 1 24 ? -56.169 -34.880 -3.891 1.00 68.61 80 GLN C N 1
ATOM 3904 C CA . GLN C 1 24 ? -57.417 -35.235 -4.575 1.00 66.65 80 GLN C CA 1
ATOM 3905 C C . GLN C 1 24 ? -58.415 -34.098 -4.796 1.00 73.77 80 GLN C C 1
ATOM 3906 O O . GLN C 1 24 ? -59.088 -34.044 -5.825 1.00 73.05 80 GLN C O 1
ATOM 3912 N N . GLU C 1 25 ? -58.538 -33.222 -3.808 1.00 74.69 81 GLU C N 1
ATOM 3913 C CA . GLU C 1 25 ? -59.411 -32.055 -3.880 1.00 66.77 81 GLU C CA 1
ATOM 3914 C C . GLU C 1 25 ? -58.871 -31.071 -4.910 1.00 65.04 81 GLU C C 1
ATOM 3915 O O . GLU C 1 25 ? -59.622 -30.421 -5.622 1.00 73.30 81 GLU C O 1
ATOM 3921 N N . LEU C 1 26 ? -57.551 -30.983 -4.986 1.00 66.10 82 LEU C N 1
ATOM 3922 C CA . LEU C 1 26 ? -56.862 -30.098 -5.916 1.00 69.47 82 LEU C CA 1
ATOM 3923 C C . LEU C 1 26 ? -56.822 -30.656 -7.331 1.00 72.63 82 LEU C C 1
ATOM 3924 O O . LEU C 1 26 ? -56.620 -29.915 -8.291 1.00 74.98 82 LEU C O 1
ATOM 3929 N N . GLU C 1 27 ? -56.979 -31.969 -7.452 1.00 73.08 83 GLU C N 1
ATOM 3930 C CA . GLU C 1 27 ? -56.970 -32.618 -8.755 1.00 75.19 83 GLU C CA 1
ATOM 3931 C C . GLU C 1 27 ? -58.373 -32.622 -9.382 1.00 71.99 83 GLU C C 1
ATOM 3932 O O . GLU C 1 27 ? -58.520 -32.851 -10.583 1.00 69.87 83 GLU C O 1
ATOM 3938 N N . LYS C 1 28 ? -59.391 -32.356 -8.564 1.00 68.52 84 LYS C N 1
ATOM 3939 C CA . LYS C 1 28 ? -60.771 -32.264 -9.034 1.00 69.92 84 LYS C CA 1
ATOM 3940 C C . LYS C 1 28 ? -61.069 -30.854 -9.515 1.00 74.53 84 LYS C C 1
ATOM 3941 O O . LYS C 1 28 ? -62.159 -30.544 -10.001 1.00 74.86 84 LYS C O 1
ATOM 3947 N N . THR C 1 29 ? -60.074 -29.997 -9.375 1.00 73.48 85 THR C N 1
ATOM 3948 C CA . THR C 1 29 ? -60.201 -28.616 -9.779 1.00 73.07 85 THR C CA 1
ATOM 3949 C C . THR C 1 29 ? -59.403 -28.422 -11.055 1.00 71.66 85 THR C C 1
ATOM 3950 O O . THR C 1 29 ? -59.903 -27.846 -12.012 1.00 77.22 85 THR C O 1
ATOM 3954 N N . PHE C 1 30 ? -58.175 -28.931 -11.077 1.00 71.35 86 PHE C N 1
ATOM 3955 C CA . PHE C 1 30 ? -57.319 -28.848 -12.263 1.00 78.41 86 PHE C CA 1
ATOM 3956 C C . PHE C 1 30 ? -57.908 -29.502 -13.527 1.00 77.86 86 PHE C C 1
ATOM 3957 O O . PHE C 1 30 ? -57.414 -29.271 -14.637 1.00 78.44 86 PHE C O 1
ATOM 3965 N N . THR C 1 31 ? -58.940 -30.328 -13.356 1.00 75.16 87 THR C N 1
ATOM 3966 C CA . THR C 1 31 ? -59.524 -31.053 -14.481 1.00 76.83 87 THR C CA 1
ATOM 3967 C C . THR C 1 31 ? -60.573 -30.216 -15.188 1.00 77.95 87 THR C C 1
ATOM 3968 O O . THR C 1 31 ? -60.566 -30.108 -16.415 1.00 76.83 87 THR C O 1
ATOM 3972 N N . LYS C 1 32 ? -61.484 -29.626 -14.420 1.00 75.14 88 LYS C N 1
ATOM 3973 C CA . LYS C 1 32 ? -62.495 -28.773 -15.025 1.00 69.94 88 LYS C CA 1
ATOM 3974 C C . LYS C 1 32 ? -61.789 -27.686 -15.841 1.00 70.79 88 LYS C C 1
ATOM 3975 O O . LYS C 1 32 ? -62.404 -27.016 -16.667 1.00 68.49 88 LYS C O 1
ATOM 3981 N N . LEU C 1 33 ? -60.480 -27.555 -15.627 1.00 69.98 89 LEU C N 1
ATOM 3982 C CA . LEU C 1 33 ? -59.655 -26.608 -16.363 1.00 69.24 89 LEU C CA 1
ATOM 3983 C C . LEU C 1 33 ? -58.838 -27.286 -17.449 1.00 68.26 89 LEU C C 1
ATOM 3984 O O . LEU C 1 33 ? -58.392 -26.644 -18.389 1.00 70.05 89 LEU C O 1
ATOM 3989 N N . ARG C 1 34 ? -58.615 -28.582 -17.310 1.00 69.28 90 ARG C N 1
ATOM 3990 C CA . ARG C 1 34 ? -57.887 -29.325 -18.329 1.00 77.93 90 ARG C CA 1
ATOM 3991 C C . ARG C 1 34 ? -58.803 -29.663 -19.526 1.00 75.85 90 ARG C C 1
ATOM 3992 O O . ARG C 1 34 ? -58.349 -29.764 -20.671 1.00 72.37 90 ARG C O 1
ATOM 4000 N N . VAL C 1 35 ? -60.093 -29.835 -19.253 1.00 71.70 91 VAL C N 1
ATOM 4001 C CA . VAL C 1 35 ? -61.067 -29.953 -20.319 1.00 68.48 91 VAL C CA 1
ATOM 4002 C C . VAL C 1 35 ? -60.968 -28.707 -21.193 1.00 71.46 91 VAL C C 1
ATOM 4003 O O . VAL C 1 35 ? -60.967 -28.813 -22.423 1.00 73.64 91 VAL C O 1
ATOM 4007 N N . LEU C 1 36 ? -60.878 -27.538 -20.552 1.00 67.83 92 LEU C N 1
ATOM 4008 C CA . LEU C 1 36 ? -60.758 -26.250 -21.247 1.00 64.27 92 LEU C CA 1
ATOM 4009 C C . LEU C 1 36 ? -59.340 -25.995 -21.738 1.00 66.76 92 LEU C C 1
ATOM 4010 O O . LEU C 1 36 ? -58.939 -24.848 -21.900 1.00 61.34 92 LEU C O 1
ATOM 4015 N N . ASP C 1 37 ? -58.589 -27.079 -21.937 1.00 72.96 93 ASP C N 1
ATOM 4016 C CA . ASP C 1 37 ? -57.222 -27.063 -22.482 1.00 75.81 93 ASP C CA 1
ATOM 4017 C C . ASP C 1 37 ? -56.168 -26.246 -21.701 1.00 82.69 93 ASP C C 1
ATOM 4018 O O . ASP C 1 37 ? -55.096 -25.937 -22.230 1.00 86.61 93 ASP C O 1
ATOM 4023 N N . LEU C 1 38 ? -56.467 -25.907 -20.447 1.00 81.68 94 LEU C N 1
ATOM 4024 C CA . LEU C 1 38 ? -55.511 -25.200 -19.591 1.00 73.13 94 LEU C CA 1
ATOM 4025 C C . LEU C 1 38 ? -54.852 -26.169 -18.606 1.00 80.66 94 LEU C C 1
ATOM 4026 O O . LEU C 1 38 ? -55.502 -26.711 -17.701 1.00 81.28 94 LEU C O 1
ATOM 4031 N N . ASP C 1 39 ? -53.556 -26.397 -18.789 1.00 80.24 95 ASP C N 1
ATOM 4032 C CA . ASP C 1 39 ? -52.833 -27.306 -17.911 1.00 80.36 95 ASP C CA 1
ATOM 4033 C C . ASP C 1 39 ? -52.127 -26.583 -16.772 1.00 81.19 95 ASP C C 1
ATOM 4034 O O . ASP C 1 39 ? -51.032 -26.047 -16.943 1.00 81.29 95 ASP C O 1
ATOM 4039 N N . ILE C 1 40 ? -52.765 -26.581 -15.606 1.00 80.61 96 ILE C N 1
ATOM 4040 C CA . ILE C 1 40 ? -52.178 -26.001 -14.405 1.00 84.36 96 ILE C CA 1
ATOM 4041 C C . ILE C 1 40 ? -52.021 -27.062 -13.328 1.00 82.14 96 ILE C C 1
ATOM 4042 O O . ILE C 1 40 ? -52.857 -27.958 -13.190 1.00 81.28 96 ILE C O 1
ATOM 4047 N N . LYS C 1 41 ? -50.939 -26.946 -12.569 1.00 78.21 97 LYS C N 1
ATOM 4048 C CA . LYS C 1 41 ? -50.653 -27.869 -11.489 1.00 77.37 97 LYS C CA 1
ATOM 4049 C C . LYS C 1 41 ? -50.157 -27.040 -10.307 1.00 78.51 97 LYS C C 1
ATOM 4050 O O . LYS C 1 41 ? -49.721 -25.897 -10.484 1.00 77.03 97 LYS C O 1
ATOM 4056 N N . ILE C 1 42 ? -50.283 -27.594 -9.103 1.00 75.40 98 ILE C N 1
ATOM 4057 C CA . ILE C 1 42 ? -49.522 -27.134 -7.958 1.00 64.72 98 ILE C CA 1
ATOM 4058 C C . ILE C 1 42 ? -48.594 -28.293 -7.668 1.00 64.26 98 ILE C C 1
ATOM 4059 O O . ILE C 1 42 ? -49.025 -29.291 -7.101 1.00 66.88 98 ILE C O 1
ATOM 4064 N N . ASP C 1 43 ? -47.337 -28.189 -8.086 1.00 65.68 99 ASP C N 1
ATOM 4065 C CA . ASP C 1 43 ? -46.390 -29.277 -7.870 1.00 67.59 99 ASP C CA 1
ATOM 4066 C C . ASP C 1 43 ? -46.275 -29.539 -6.364 1.00 64.96 99 ASP C C 1
ATOM 4067 O O . ASP C 1 43 ? -46.040 -28.615 -5.593 1.00 61.59 99 ASP C O 1
ATOM 4072 N N . ARG C 1 44 ? -46.476 -30.784 -5.940 1.00 64.78 100 ARG C N 1
ATOM 4073 C CA . ARG C 1 44 ? -46.445 -31.098 -4.511 1.00 62.35 100 ARG C CA 1
ATOM 4074 C C . ARG C 1 44 ? -45.104 -30.762 -3.861 1.00 56.22 100 ARG C C 1
ATOM 4075 O O . ARG C 1 44 ? -45.076 -30.293 -2.740 1.00 55.69 100 ARG C O 1
ATOM 4083 N N . THR C 1 45 ? -44.002 -30.976 -4.572 1.00 58.07 101 THR C N 1
ATOM 4084 C CA . THR C 1 45 ? -42.678 -30.672 -4.041 1.00 59.88 101 THR C CA 1
ATOM 4085 C C . THR C 1 45 ? -42.478 -29.163 -3.932 1.00 56.45 101 THR C C 1
ATOM 4086 O O . THR C 1 45 ? -42.014 -28.636 -2.925 1.00 54.39 101 THR C O 1
ATOM 4090 N N . GLU C 1 46 ? -42.830 -28.484 -5.005 1.00 56.85 102 GLU C N 1
ATOM 4091 C CA . GLU C 1 46 ? -42.761 -27.040 -5.104 1.00 57.38 102 GLU C CA 1
ATOM 4092 C C . GLU C 1 46 ? -43.613 -26.350 -4.023 1.00 56.15 102 GLU C C 1
ATOM 4093 O O . GLU C 1 46 ? -43.359 -25.204 -3.678 1.00 57.73 102 GLU C O 1
ATOM 4099 N N . ALA C 1 47 ? -44.618 -27.047 -3.492 1.00 51.59 103 ALA C N 1
ATOM 4100 C CA . ALA C 1 47 ? -45.522 -26.488 -2.485 1.00 44.46 103 ALA C CA 1
ATOM 4101 C C . ALA C 1 47 ? -44.945 -26.712 -1.102 1.00 54.64 103 ALA C C 1
ATOM 4102 O O . ALA C 1 47 ? -45.270 -26.009 -0.136 1.00 52.10 103 ALA C O 1
ATOM 4104 N N . PHE C 1 48 ? -44.103 -27.733 -1.020 1.00 53.31 104 PHE C N 1
ATOM 4105 C CA . PHE C 1 48 ? -43.382 -28.055 0.188 1.00 49.65 104 PHE C CA 1
ATOM 4106 C C . PHE C 1 48 ? -42.224 -27.085 0.326 1.00 48.88 104 PHE C C 1
ATOM 4107 O O . PHE C 1 48 ? -42.060 -26.464 1.359 1.00 48.02 104 PHE C O 1
ATOM 4115 N N . ASN C 1 49 ? -41.434 -26.957 -0.734 1.00 48.60 105 ASN C N 1
ATOM 4116 C CA . ASN C 1 49 ? -40.304 -26.049 -0.745 1.00 47.47 105 ASN C CA 1
ATOM 4117 C C . ASN C 1 49 ? -40.722 -24.618 -0.427 1.00 52.02 105 ASN C C 1
ATOM 4118 O O . ASN C 1 49 ? -39.900 -23.807 0.018 1.00 46.29 105 ASN C O 1
ATOM 4123 N N . LEU C 1 50 ? -41.999 -24.308 -0.666 1.00 51.09 106 LEU C N 1
ATOM 4124 C CA . LEU C 1 50 ? -42.530 -22.993 -0.343 1.00 43.52 106 LEU C CA 1
ATOM 4125 C C . LEU C 1 50 ? -42.960 -22.964 1.111 1.00 46.85 106 LEU C C 1
ATOM 4126 O O . LEU C 1 50 ? -42.858 -21.938 1.765 1.00 51.78 106 LEU C O 1
ATOM 4131 N N . PHE C 1 51 ? -43.431 -24.092 1.627 1.00 49.18 107 PHE C N 1
ATOM 4132 C CA . PHE C 1 51 ? -43.679 -24.204 3.062 1.00 44.92 107 PHE C CA 1
ATOM 4133 C C . PHE C 1 51 ? -42.413 -23.993 3.860 1.00 42.27 107 PHE C C 1
ATOM 4134 O O . PHE C 1 51 ? -42.435 -23.300 4.854 1.00 42.96 107 PHE C O 1
ATOM 4142 N N . ILE C 1 52 ? -41.319 -24.609 3.429 1.00 41.22 108 ILE C N 1
ATOM 4143 C CA . ILE C 1 52 ? -40.060 -24.523 4.153 1.00 44.48 108 ILE C CA 1
ATOM 4144 C C . ILE C 1 52 ? -39.425 -23.136 4.054 1.00 49.72 108 ILE C C 1
ATOM 4145 O O . ILE C 1 52 ? -38.826 -22.645 5.024 1.00 46.59 108 ILE C O 1
ATOM 4150 N N . LYS C 1 53 ? -39.573 -22.500 2.896 1.00 47.17 109 LYS C N 1
ATOM 4151 C CA . LYS C 1 53 ? -39.085 -21.138 2.714 1.00 47.40 109 LYS C CA 1
ATOM 4152 C C . LYS C 1 53 ? -39.865 -20.137 3.568 1.00 47.68 109 LYS C C 1
ATOM 4153 O O . LYS C 1 53 ? -39.278 -19.305 4.268 1.00 48.02 109 LYS C O 1
ATOM 4159 N N . LYS C 1 54 ? -41.187 -20.205 3.521 1.00 43.73 110 LYS C N 1
ATOM 4160 C CA . LYS C 1 54 ? -41.974 -19.326 4.373 1.00 46.94 110 LYS C CA 1
ATOM 4161 C C . LYS C 1 54 ? -41.731 -19.532 5.878 1.00 44.35 110 LYS C C 1
ATOM 4162 O O . LYS C 1 54 ? -41.825 -18.598 6.660 1.00 46.01 110 LYS C O 1
ATOM 4168 N N . PHE C 1 55 ? -41.413 -20.760 6.269 1.00 46.31 111 PHE C N 1
ATOM 4169 C CA . PHE C 1 55 ? -41.182 -21.114 7.669 1.00 45.07 111 PHE C CA 1
ATOM 4170 C C . PHE C 1 55 ? -39.841 -20.587 8.153 1.00 46.32 111 PHE C C 1
ATOM 4171 O O . PHE C 1 55 ? -39.724 -20.206 9.297 1.00 49.25 111 PHE C O 1
ATOM 4179 N N . GLN C 1 56 ? -38.839 -20.574 7.281 1.00 45.68 112 GLN C N 1
ATOM 4180 C CA . GLN C 1 56 ? -37.546 -19.975 7.581 1.00 41.81 112 GLN C CA 1
ATOM 4181 C C . GLN C 1 56 ? -37.571 -18.428 7.598 1.00 49.00 112 GLN C C 1
ATOM 4182 O O . GLN C 1 56 ? -36.533 -17.773 7.772 1.00 48.54 112 GLN C O 1
ATOM 4188 N N . SER C 1 57 ? -38.752 -17.840 7.429 1.00 47.41 113 SER C N 1
ATOM 4189 C CA . SER C 1 57 ? -38.853 -16.381 7.386 1.00 49.49 113 SER C CA 1
ATOM 4190 C C . SER C 1 57 ? -38.918 -15.748 8.772 1.00 48.41 113 SER C C 1
ATOM 4191 O O . SER C 1 57 ? -39.934 -15.879 9.456 1.00 50.31 113 SER C O 1
ATOM 4194 N N . VAL C 1 58 ? -37.861 -15.040 9.177 1.00 42.35 114 VAL C N 1
ATOM 4195 C CA . VAL C 1 58 ? -37.858 -14.422 10.509 1.00 49.22 114 VAL C CA 1
ATOM 4196 C C . VAL C 1 58 ? -38.990 -13.401 10.646 1.00 49.40 114 VAL C C 1
ATOM 4197 O O . VAL C 1 58 ? -39.687 -13.361 11.663 1.00 50.06 114 VAL C O 1
ATOM 4201 N N . SER C 1 59 ? -39.162 -12.574 9.619 1.00 50.27 115 SER C N 1
ATOM 4202 C CA . SER C 1 59 ? -40.222 -11.571 9.608 1.00 50.88 115 SER C CA 1
ATOM 4203 C C . SER C 1 59 ? -41.600 -12.239 9.746 1.00 51.91 115 SER C C 1
ATOM 4204 O O . SER C 1 59 ? -42.464 -11.754 10.478 1.00 53.50 115 SER C O 1
ATOM 4207 N N . LEU C 1 60 ? -41.800 -13.358 9.055 1.00 46.73 116 LEU C N 1
ATOM 4208 C CA . LEU C 1 60 ? -43.045 -14.101 9.185 1.00 48.03 116 LEU C CA 1
ATOM 4209 C C . LEU C 1 60 ? -43.235 -14.657 10.587 1.00 53.96 116 LEU C C 1
ATOM 4210 O O . LEU C 1 60 ? -44.350 -14.640 11.126 1.00 56.67 116 LEU C O 1
ATOM 4215 N N . LEU C 1 61 ? -42.140 -15.163 11.159 1.00 52.74 117 LEU C N 1
ATOM 4216 C CA . LEU C 1 61 ? -42.121 -15.691 12.522 1.00 49.59 117 LEU C CA 1
ATOM 4217 C C . LEU C 1 61 ? -42.536 -14.618 13.530 1.00 53.01 117 LEU C C 1
ATOM 4218 O O . LEU C 1 61 ? -43.496 -14.807 14.284 1.00 50.22 117 LEU C O 1
ATOM 4223 N N . GLU C 1 62 ? -41.800 -13.501 13.532 1.00 54.56 118 GLU C N 1
ATOM 4224 C CA . GLU C 1 62 ? -42.099 -12.371 14.403 1.00 53.07 118 GLU C CA 1
ATOM 4225 C C . GLU C 1 62 ? -43.580 -12.035 14.268 1.00 53.04 118 GLU C C 1
ATOM 4226 O O . GLU C 1 62 ? -44.286 -11.892 15.261 1.00 53.60 118 GLU C O 1
ATOM 4232 N N . GLU C 1 63 ? -44.058 -11.931 13.034 1.00 51.14 119 GLU C N 1
ATOM 4233 C CA . GLU C 1 63 ? -45.450 -11.571 12.804 1.00 57.69 119 GLU C CA 1
ATOM 4234 C C . GLU C 1 63 ? -46.400 -12.555 13.488 1.00 58.98 119 GLU C C 1
ATOM 4235 O O . GLU C 1 63 ? -47.303 -12.139 14.221 1.00 58.67 119 GLU C O 1
ATOM 4241 N N . TYR C 1 64 ? -46.201 -13.852 13.247 1.00 56.08 120 TYR C N 1
ATOM 4242 C CA . TYR C 1 64 ? -46.997 -14.867 13.927 1.00 51.44 120 TYR C CA 1
ATOM 4243 C C . TYR C 1 64 ? -46.968 -14.688 15.447 1.00 55.70 120 TYR C C 1
ATOM 4244 O O . TYR C 1 64 ? -48.012 -14.734 16.096 1.00 56.90 120 TYR C O 1
ATOM 4253 N N . LEU C 1 65 ? -45.782 -14.501 16.026 1.00 53.12 121 LEU C N 1
ATOM 4254 C CA . LEU C 1 65 ? -45.704 -14.341 17.479 1.00 56.05 121 LEU C CA 1
ATOM 4255 C C . LEU C 1 65 ? -46.546 -13.136 17.923 1.00 59.66 121 LEU C C 1
ATOM 4256 O O . LEU C 1 65 ? -47.464 -13.279 18.720 1.00 61.43 121 LEU C O 1
ATOM 4261 N N . ARG C 1 66 ? -46.254 -11.958 17.386 1.00 56.89 122 ARG C N 1
ATOM 4262 C CA . ARG C 1 66 ? -47.051 -10.782 17.704 1.00 63.01 122 ARG C CA 1
ATOM 4263 C C . ARG C 1 66 ? -48.535 -11.044 17.484 1.00 61.95 122 ARG C C 1
ATOM 4264 O O . ARG C 1 66 ? -49.393 -10.394 18.078 1.00 65.96 122 ARG C O 1
ATOM 4272 N N . SER C 1 67 ? -48.845 -11.977 16.603 1.00 56.86 123 SER C N 1
ATOM 4273 C CA . SER C 1 67 ? -50.233 -12.253 16.303 1.00 54.62 123 SER C CA 1
ATOM 4274 C C . SER C 1 67 ? -50.901 -13.010 17.448 1.00 59.52 123 SER C C 1
ATOM 4275 O O . SER C 1 67 ? -52.019 -12.694 17.842 1.00 55.65 123 SER C O 1
ATOM 4278 N N . SER C 1 68 ? -50.184 -13.989 17.996 1.00 62.77 124 SER C N 1
ATOM 4279 C CA . SER C 1 68 ? -50.747 -14.975 18.925 1.00 64.49 124 SER C CA 1
ATOM 4280 C C . SER C 1 68 ? -51.023 -14.502 20.355 1.00 67.62 124 SER C C 1
ATOM 4281 O O . SER C 1 68 ? -50.113 -14.077 21.063 1.00 69.71 124 SER C O 1
ATOM 4284 N N . PRO C 1 69 ? -52.286 -14.614 20.793 1.00 70.81 125 PRO C N 1
ATOM 4285 C CA . PRO C 1 69 ? -52.715 -14.320 22.166 1.00 69.73 125 PRO C CA 1
ATOM 4286 C C . PRO C 1 69 ? -51.940 -15.136 23.202 1.00 67.27 125 PRO C C 1
ATOM 4287 O O . PRO C 1 69 ? -51.526 -14.596 24.224 1.00 67.27 125 PRO C O 1
ATOM 4291 N N . TYR C 1 70 ? -51.753 -16.424 22.925 1.00 68.54 126 TYR C N 1
ATOM 4292 C CA . TYR C 1 70 ? -51.034 -17.347 23.810 1.00 66.34 126 TYR C CA 1
ATOM 4293 C C . TYR C 1 70 ? -49.590 -16.912 24.065 1.00 67.94 126 TYR C C 1
ATOM 4294 O O . TYR C 1 70 ? -49.123 -16.908 25.203 1.00 66.46 126 TYR C O 1
ATOM 4303 N N . VAL C 1 71 ? -48.880 -16.554 23.006 1.00 67.79 127 VAL C N 1
ATOM 4304 C CA . VAL C 1 71 ? -47.513 -16.101 23.154 1.00 67.35 127 VAL C CA 1
ATOM 4305 C C . VAL C 1 71 ? -47.478 -14.684 23.734 1.00 69.83 127 VAL C C 1
ATOM 4306 O O . VAL C 1 71 ? -46.458 -14.250 24.252 1.00 70.14 127 VAL C O 1
ATOM 4310 N N . MET C 1 72 ? -48.599 -13.973 23.684 1.00 71.19 128 MET C N 1
ATOM 4311 C CA . MET C 1 72 ? -48.590 -12.586 24.138 1.00 73.08 128 MET C CA 1
ATOM 4312 C C . MET C 1 72 ? -49.417 -12.315 25.378 1.00 78.20 128 MET C C 1
ATOM 4313 O O . MET C 1 72 ? -49.752 -11.171 25.657 1.00 77.29 128 MET C O 1
ATOM 4318 N N . ASP C 1 73 ? -49.766 -13.371 26.103 1.00 84.36 129 ASP C N 1
ATOM 4319 C CA . ASP C 1 73 ? -50.177 -13.219 27.493 1.00 88.50 129 ASP C CA 1
ATOM 4320 C C . ASP C 1 73 ? -48.890 -13.047 28.290 1.00 83.21 129 ASP C C 1
ATOM 4321 O O . ASP C 1 73 ? -48.760 -12.132 29.097 1.00 83.10 129 ASP C O 1
ATOM 4323 N N . GLN C 1 74 ? -47.931 -13.929 28.020 1.00 80.60 130 GLN C N 1
ATOM 4324 C CA . GLN C 1 74 ? -46.674 -13.979 28.745 1.00 84.08 130 GLN C CA 1
ATOM 4325 C C . GLN C 1 74 ? -45.764 -12.771 28.468 1.00 87.53 130 GLN C C 1
ATOM 4326 O O . GLN C 1 74 ? -44.574 -12.816 28.774 1.00 95.88 130 GLN C O 1
ATOM 4328 N N . LEU C 1 75 ? -46.303 -11.690 27.909 1.00 78.34 131 LEU C N 1
ATOM 4329 C CA . LEU C 1 75 ? -45.476 -10.507 27.692 1.00 73.69 131 LEU C CA 1
ATOM 4330 C C . LEU C 1 75 ? -45.944 -9.234 28.432 1.00 77.08 131 LEU C C 1
ATOM 4331 O O . LEU C 1 75 ? -45.354 -8.160 28.270 1.00 75.65 131 LEU C O 1
ATOM 4333 N N . LYS C 1 76 ? -46.985 -9.359 29.258 1.00 78.22 132 LYS C N 1
ATOM 4334 C CA . LYS C 1 76 ? -47.289 -8.338 30.277 1.00 76.72 132 LYS C CA 1
ATOM 4335 C C . LYS C 1 76 ? -46.325 -8.455 31.484 1.00 81.43 132 LYS C C 1
ATOM 4336 O O . LYS C 1 76 ? -46.564 -7.897 32.564 1.00 72.54 132 LYS C O 1
ATOM 4338 N N . GLU C 1 77 ? -45.244 -9.204 31.290 1.00 78.32 133 GLU C N 1
ATOM 4339 C CA . GLU C 1 77 ? -44.184 -9.309 32.277 1.00 69.67 133 GLU C CA 1
ATOM 4340 C C . GLU C 1 77 ? -42.979 -8.506 31.810 1.00 68.19 133 GLU C C 1
ATOM 4341 O O . GLU C 1 77 ? -41.954 -8.456 32.493 1.00 59.31 133 GLU C O 1
ATOM 4343 N N . ALA C 1 78 ? -43.114 -7.883 30.637 1.00 70.74 134 ALA C N 1
ATOM 4344 C CA . ALA C 1 78 ? -42.000 -7.193 29.988 1.00 67.11 134 ALA C CA 1
ATOM 4345 C C . ALA C 1 78 ? -42.089 -5.666 30.139 1.00 65.99 134 ALA C C 1
ATOM 4346 O O . ALA C 1 78 ? -43.188 -5.116 30.271 1.00 67.92 134 ALA C O 1
ATOM 4348 N N . LYS C 1 79 ? -40.924 -5.008 30.119 1.00 65.28 135 LYS C N 1
ATOM 4349 C CA . LYS C 1 79 ? -40.755 -3.578 30.462 1.00 70.41 135 LYS C CA 1
ATOM 4350 C C . LYS C 1 79 ? -39.506 -3.352 31.342 1.00 68.67 135 LYS C C 1
ATOM 4351 O O . LYS C 1 79 ? -38.959 -2.242 31.380 1.00 56.60 135 LYS C O 1
ATOM 4353 N N . GLU C 1 82 ? -43.069 -0.009 27.028 1.00 70.45 138 GLU C N 1
ATOM 4354 C CA . GLU C 1 82 ? -42.006 -0.725 27.690 1.00 71.85 138 GLU C CA 1
ATOM 4355 C C . GLU C 1 82 ? -41.216 -1.518 26.648 1.00 74.38 138 GLU C C 1
ATOM 4356 O O . GLU C 1 82 ? -40.728 -2.585 26.973 1.00 75.15 138 GLU C O 1
ATOM 4362 N N . LEU C 1 83 ? -41.102 -1.019 25.409 1.00 79.22 139 LEU C N 1
ATOM 4363 C CA . LEU C 1 83 ? -40.649 -1.803 24.215 1.00 69.31 139 LEU C CA 1
ATOM 4364 C C . LEU C 1 83 ? -40.204 -3.252 24.413 1.00 71.46 139 LEU C C 1
ATOM 4365 O O . LEU C 1 83 ? -40.496 -4.097 23.566 1.00 74.00 139 LEU C O 1
ATOM 4370 N N . ASP C 1 84 ? -39.431 -3.515 25.469 1.00 62.75 140 ASP C N 1
ATOM 4371 C CA . ASP C 1 84 ? -38.761 -4.810 25.692 1.00 65.61 140 ASP C CA 1
ATOM 4372 C C . ASP C 1 84 ? -39.416 -6.011 25.021 1.00 65.45 140 ASP C C 1
ATOM 4373 O O . ASP C 1 84 ? -38.718 -6.945 24.624 1.00 68.27 140 ASP C O 1
ATOM 4375 N N . LEU C 1 85 ? -40.747 -6.006 24.964 1.00 61.96 141 LEU C N 1
ATOM 4376 C CA . LEU C 1 85 ? -41.490 -6.823 24.016 1.00 59.29 141 LEU C CA 1
ATOM 4377 C C . LEU C 1 85 ? -40.658 -7.193 22.787 1.00 58.34 141 LEU C C 1
ATOM 4378 O O . LEU C 1 85 ? -40.449 -8.369 22.503 1.00 58.36 141 LEU C O 1
ATOM 4383 N N . HIS C 1 86 ? -40.163 -6.195 22.069 1.00 58.11 142 HIS C N 1
ATOM 4384 C CA . HIS C 1 86 ? -39.366 -6.468 20.879 1.00 57.86 142 HIS C CA 1
ATOM 4385 C C . HIS C 1 86 ? -38.074 -7.253 21.138 1.00 59.30 142 HIS C C 1
ATOM 4386 O O . HIS C 1 86 ? -37.586 -7.938 20.249 1.00 61.89 142 HIS C O 1
ATOM 4393 N N . ARG C 1 87 ? -37.507 -7.162 22.336 1.00 62.46 143 ARG C N 1
ATOM 4394 C CA . ARG C 1 87 ? -36.308 -7.958 22.623 1.00 61.26 143 ARG C CA 1
ATOM 4395 C C . ARG C 1 87 ? -36.630 -9.386 23.027 1.00 58.80 143 ARG C C 1
ATOM 4396 O O . ARG C 1 87 ? -35.835 -10.288 22.786 1.00 59.06 143 ARG C O 1
ATOM 4404 N N . ALA C 1 88 ? -37.806 -9.595 23.607 1.00 59.69 144 ALA C N 1
ATOM 4405 C CA . ALA C 1 88 ? -38.295 -10.950 23.844 1.00 59.87 144 ALA C CA 1
ATOM 4406 C C . ALA C 1 88 ? -38.618 -11.655 22.527 1.00 59.16 144 ALA C C 1
ATOM 4407 O O . ALA C 1 88 ? -38.273 -12.824 22.345 1.00 56.36 144 ALA C O 1
ATOM 4409 N N . ILE C 1 89 ? -39.292 -10.939 21.622 1.00 60.01 145 ILE C N 1
ATOM 4410 C CA . ILE C 1 89 ? -39.709 -11.498 20.338 1.00 57.53 145 ILE C CA 1
ATOM 4411 C C . ILE C 1 89 ? -38.507 -11.926 19.520 1.00 58.07 145 ILE C C 1
ATOM 4412 O O . ILE C 1 89 ? -38.475 -13.037 18.994 1.00 58.44 145 ILE C O 1
ATOM 4417 N N . VAL C 1 90 ? -37.517 -11.049 19.410 1.00 55.82 146 VAL C N 1
ATOM 4418 C CA . VAL C 1 90 ? -36.258 -11.438 18.786 1.00 59.36 146 VAL C CA 1
ATOM 4419 C C . VAL C 1 90 ? -35.647 -12.608 19.556 1.00 55.16 146 VAL C C 1
ATOM 4420 O O . VAL C 1 90 ? -34.879 -13.399 19.017 1.00 52.88 146 VAL C O 1
ATOM 4424 N N . ALA C 1 91 ? -36.014 -12.735 20.820 1.00 52.55 147 ALA C N 1
ATOM 4425 C CA . ALA C 1 91 ? -35.485 -13.830 21.612 1.00 55.94 147 ALA C CA 1
ATOM 4426 C C . ALA C 1 91 ? -36.144 -15.137 21.204 1.00 55.09 147 ALA C C 1
ATOM 4427 O O . ALA C 1 91 ? -35.468 -16.072 20.776 1.00 57.74 147 ALA C O 1
ATOM 4429 N N . LEU C 1 92 ? -37.463 -15.203 21.340 1.00 51.91 148 LEU C N 1
ATOM 4430 C CA . LEU C 1 92 ? -38.203 -16.419 21.013 1.00 51.24 148 LEU C CA 1
ATOM 4431 C C . LEU C 1 92 ? -37.899 -16.962 19.601 1.00 53.23 148 LEU C C 1
ATOM 4432 O O . LEU C 1 92 ? -37.719 -18.164 19.423 1.00 48.64 148 LEU C O 1
ATOM 4437 N N . SER C 1 93 ? -37.831 -16.073 18.611 1.00 53.69 149 SER C N 1
ATOM 4438 C CA . SER C 1 93 ? -37.520 -16.469 17.240 1.00 52.14 149 SER C CA 1
ATOM 4439 C C . SER C 1 93 ? -36.141 -17.121 17.075 1.00 53.71 149 SER C C 1
ATOM 4440 O O . SER C 1 93 ? -35.906 -17.816 16.096 1.00 60.67 149 SER C O 1
ATOM 4443 N N . GLU C 1 94 ? -35.214 -16.892 17.993 1.00 49.36 150 GLU C N 1
ATOM 4444 C CA . GLU C 1 94 ? -33.931 -17.563 17.874 1.00 53.30 150 GLU C CA 1
ATOM 4445 C C . GLU C 1 94 ? -34.093 -19.015 18.329 1.00 57.71 150 GLU C C 1
ATOM 4446 O O . GLU C 1 94 ? -33.178 -19.822 18.214 1.00 59.15 150 GLU C O 1
ATOM 4448 N N . LYS C 1 95 ? -35.281 -19.351 18.818 1.00 53.67 151 LYS C N 1
ATOM 4449 C CA . LYS C 1 95 ? -35.528 -20.683 19.350 1.00 49.56 151 LYS C CA 1
ATOM 4450 C C . LYS C 1 95 ? -36.348 -21.588 18.422 1.00 56.49 151 LYS C C 1
ATOM 4451 O O . LYS C 1 95 ? -36.569 -22.763 18.743 1.00 53.55 151 LYS C O 1
ATOM 4453 N N . MET C 1 96 ? -36.810 -21.028 17.296 1.00 56.47 152 MET C N 1
ATOM 4454 C CA . MET C 1 96 ? -37.521 -21.762 16.239 1.00 46.59 152 MET C CA 1
ATOM 4455 C C . MET C 1 96 ? -36.527 -22.211 15.200 1.00 50.69 152 MET C C 1
ATOM 4456 O O . MET C 1 96 ? -35.782 -21.383 14.672 1.00 56.48 152 MET C O 1
ATOM 4461 N N . LYS C 1 97 ? -36.526 -23.500 14.871 1.00 47.25 153 LYS C N 1
ATOM 4462 C CA . LYS C 1 97 ? -35.479 -24.035 14.010 1.00 45.68 153 LYS C CA 1
ATOM 4463 C C . LYS C 1 97 ? -36.010 -25.000 12.948 1.00 48.08 153 LYS C C 1
ATOM 4464 O O . LYS C 1 97 ? -36.902 -25.815 13.208 1.00 48.83 153 LYS C O 1
ATOM 4466 N N . ALA C 1 98 ? -35.447 -24.912 11.749 1.00 46.12 154 ALA C N 1
ATOM 4467 C CA . ALA C 1 98 ? -35.777 -25.860 10.691 1.00 48.20 154 ALA C CA 1
ATOM 4468 C C . ALA C 1 98 ? -34.510 -26.514 10.147 1.00 44.12 154 ALA C C 1
ATOM 4469 O O . ALA C 1 98 ? -33.580 -25.829 9.711 1.00 40.58 154 ALA C O 1
ATOM 4471 N N . VAL C 1 99 ? -34.465 -27.838 10.159 1.00 40.93 155 VAL C N 1
ATOM 4472 C CA . VAL C 1 99 ? -33.308 -28.505 9.585 1.00 48.86 155 VAL C CA 1
ATOM 4473 C C . VAL C 1 99 ? -33.646 -29.561 8.520 1.00 53.56 155 VAL C C 1
ATOM 4474 O O . VAL C 1 99 ? -34.625 -30.316 8.633 1.00 51.02 155 VAL C O 1
ATOM 4478 N N . ASP C 1 100 ? -32.819 -29.592 7.479 1.00 52.68 156 ASP C N 1
ATOM 4479 C CA . ASP C 1 100 ? -32.910 -30.620 6.446 1.00 57.03 156 ASP C CA 1
ATOM 4480 C C . ASP C 1 100 ? -32.012 -31.832 6.761 1.00 56.84 156 ASP C C 1
ATOM 4481 O O . ASP C 1 100 ? -30.852 -31.675 7.132 1.00 55.58 156 ASP C O 1
ATOM 4486 N N . ASP C 1 101 ? -32.537 -33.039 6.590 1.00 52.04 157 ASP C N 1
ATOM 4487 C CA . ASP C 1 101 ? -31.838 -34.226 7.072 1.00 50.98 157 ASP C CA 1
ATOM 4488 C C . ASP C 1 101 ? -30.903 -34.893 6.054 1.00 48.71 157 ASP C C 1
ATOM 4489 O O . ASP C 1 101 ? -30.541 -34.323 5.013 1.00 46.44 157 ASP C O 1
ATOM 4494 N N . SER C 1 111 ? -30.827 -40.377 -1.581 1.00 64.32 167 SER C N 1
ATOM 4495 C CA . SER C 1 111 ? -31.651 -40.583 -0.379 1.00 68.89 167 SER C CA 1
ATOM 4496 C C . SER C 1 111 ? -33.130 -40.824 -0.696 1.00 69.17 167 SER C C 1
ATOM 4497 O O . SER C 1 111 ? -33.644 -40.299 -1.687 1.00 65.39 167 SER C O 1
ATOM 4500 N N . LEU C 1 112 ? -33.814 -41.589 0.160 1.00 59.58 168 LEU C N 1
ATOM 4501 C CA . LEU C 1 112 ? -35.077 -42.217 -0.231 1.00 62.46 168 LEU C CA 1
ATOM 4502 C C . LEU C 1 112 ? -36.295 -41.290 -0.261 1.00 63.57 168 LEU C C 1
ATOM 4503 O O . LEU C 1 112 ? -37.096 -41.345 -1.190 1.00 61.29 168 LEU C O 1
ATOM 4508 N N . TYR C 1 113 ? -36.455 -40.455 0.752 1.00 64.63 169 TYR C N 1
ATOM 4509 C CA . TYR C 1 113 ? -37.429 -39.369 0.647 1.00 61.36 169 TYR C CA 1
ATOM 4510 C C . TYR C 1 113 ? -36.852 -38.097 1.270 1.00 60.57 169 TYR C C 1
ATOM 4511 O O . TYR C 1 113 ? -35.850 -38.139 1.973 1.00 60.54 169 TYR C O 1
ATOM 4520 N N . THR C 1 114 ? -37.477 -36.966 0.987 1.00 57.69 170 THR C N 1
ATOM 4521 C CA . THR C 1 114 ? -37.034 -35.689 1.518 1.00 55.89 170 THR C CA 1
ATOM 4522 C C . THR C 1 114 ? -37.708 -35.423 2.849 1.00 56.33 170 THR C C 1
ATOM 4523 O O . THR C 1 114 ? -38.913 -35.613 2.992 1.00 56.21 170 THR C O 1
ATOM 4527 N N . SER C 1 115 ? -36.934 -34.983 3.829 1.00 50.94 171 SER C N 1
ATOM 4528 C CA . SER C 1 115 ? -37.503 -34.751 5.142 1.00 51.73 171 SER C CA 1
ATOM 4529 C C . SER C 1 115 ? -36.792 -33.619 5.882 1.00 51.88 171 SER C C 1
ATOM 4530 O O . SER C 1 115 ? -35.565 -33.522 5.862 1.00 51.21 171 SER C O 1
ATOM 4533 N N . TRP C 1 116 ? -37.579 -32.749 6.509 1.00 50.59 172 TRP C N 1
ATOM 4534 C CA . TRP C 1 116 ? -37.035 -31.667 7.322 1.00 53.75 172 TRP C CA 1
ATOM 4535 C C . TRP C 1 116 ? -37.529 -31.818 8.751 1.00 53.04 172 TRP C C 1
ATOM 4536 O O . TRP C 1 116 ? -38.675 -32.213 8.972 1.00 52.02 172 TRP C O 1
ATOM 4547 N N . THR C 1 117 ? -36.667 -31.512 9.717 1.00 48.08 173 THR C N 1
ATOM 4548 C CA . THR C 1 117 ? -37.075 -31.523 11.119 1.00 46.77 173 THR C CA 1
ATOM 4549 C C . THR C 1 117 ? -37.320 -30.101 11.609 1.00 46.57 173 THR C C 1
ATOM 4550 O O . THR C 1 117 ? -36.484 -29.214 11.426 1.00 47.20 173 THR C O 1
ATOM 4554 N N . LEU C 1 118 ? -38.480 -29.884 12.215 1.00 46.44 174 LEU C N 1
ATOM 4555 C CA . LEU C 1 118 ? -38.863 -28.550 12.674 1.00 50.32 174 LEU C CA 1
ATOM 4556 C C . LEU C 1 118 ? -39.029 -28.551 14.179 1.00 52.65 174 LEU C C 1
ATOM 4557 O O . LEU C 1 118 ? -39.781 -29.367 14.727 1.00 52.94 174 LEU C O 1
ATOM 4562 N N . SER C 1 119 ? -38.367 -27.608 14.840 1.00 48.68 175 SER C N 1
ATOM 4563 C CA . SER C 1 119 ? -38.309 -27.608 16.291 1.00 51.66 175 SER C CA 1
ATOM 4564 C C . SER C 1 119 ? -38.510 -26.234 16.895 1.00 49.08 175 SER C C 1
ATOM 4565 O O . SER C 1 119 ? -38.093 -25.225 16.333 1.00 48.87 175 SER C O 1
ATOM 4568 N N . PHE C 1 120 ? -39.148 -26.217 18.058 1.00 50.27 176 PHE C N 1
ATOM 4569 C CA . PHE C 1 120 ? -39.228 -25.027 18.892 1.00 47.52 176 PHE C CA 1
ATOM 4570 C C . PHE C 1 120 ? -38.984 -25.403 20.337 1.00 55.28 176 PHE C C 1
ATOM 4571 O O . PHE C 1 120 ? -39.568 -26.372 20.848 1.00 50.70 176 PHE C O 1
ATOM 4579 N N . THR C 1 121 ? -38.125 -24.620 20.993 1.00 58.54 177 THR C N 1
ATOM 4580 C CA . THR C 1 121 ? -37.748 -24.876 22.379 1.00 53.91 177 THR C CA 1
ATOM 4581 C C . THR C 1 121 ? -38.274 -23.785 23.327 1.00 46.81 177 THR C C 1
ATOM 4582 O O . THR C 1 121 ? -38.153 -22.607 23.044 1.00 46.14 177 THR C O 1
ATOM 4586 N N . ALA C 1 122 ? -38.904 -24.200 24.423 1.00 51.04 178 ALA C N 1
ATOM 4587 C CA . ALA C 1 122 ? -39.524 -23.274 25.374 1.00 55.80 178 ALA C CA 1
ATOM 4588 C C . ALA C 1 122 ? -39.558 -23.832 26.816 1.00 59.50 178 ALA C C 1
ATOM 4589 O O . ALA C 1 122 ? -39.548 -25.041 27.011 1.00 63.48 178 ALA C O 1
ATOM 4591 N N . PRO C 1 123 ? -39.559 -22.942 27.828 1.00 62.60 179 PRO C N 1
ATOM 4592 C CA . PRO C 1 123 ? -39.684 -23.229 29.261 1.00 60.22 179 PRO C CA 1
ATOM 4593 C C . PRO C 1 123 ? -40.403 -24.526 29.643 1.00 63.20 179 PRO C C 1
ATOM 4594 O O . PRO C 1 123 ? -39.777 -25.382 30.265 1.00 64.74 179 PRO C O 1
ATOM 4598 N N . THR C 1 124 ? -41.683 -24.657 29.309 1.00 60.50 180 THR C N 1
ATOM 4599 C CA . THR C 1 124 ? -42.441 -25.887 29.577 1.00 63.36 180 THR C CA 1
ATOM 4600 C C . THR C 1 124 ? -42.629 -26.747 28.308 1.00 62.85 180 THR C C 1
ATOM 4601 O O . THR C 1 124 ? -42.586 -26.238 27.194 1.00 60.15 180 THR C O 1
ATOM 4605 N N . SER C 1 125 ? -42.844 -28.047 28.471 1.00 62.32 181 SER C N 1
ATOM 4606 C CA . SER C 1 125 ? -42.994 -28.916 27.308 1.00 61.57 181 SER C CA 1
ATOM 4607 C C . SER C 1 125 ? -44.284 -28.583 26.600 1.00 65.59 181 SER C C 1
ATOM 4608 O O . SER C 1 125 ? -44.361 -28.618 25.369 1.00 65.79 181 SER C O 1
ATOM 4611 N N . GLU C 1 126 ? -45.299 -28.252 27.386 1.00 66.05 182 GLU C N 1
ATOM 4612 C CA . GLU C 1 126 ? -46.597 -27.867 26.839 1.00 66.35 182 GLU C CA 1
ATOM 4613 C C . GLU C 1 126 ? -46.615 -26.483 26.166 1.00 62.40 182 GLU C C 1
ATOM 4614 O O . GLU C 1 126 ? -47.557 -26.155 25.465 1.00 64.72 182 GLU C O 1
ATOM 4620 N N . GLU C 1 127 ? -45.586 -25.669 26.388 1.00 62.38 183 GLU C N 1
ATOM 4621 C CA . GLU C 1 127 ? -45.443 -24.439 25.622 1.00 58.61 183 GLU C CA 1
ATOM 4622 C C . GLU C 1 127 ? -44.856 -24.811 24.272 1.00 59.86 183 GLU C C 1
ATOM 4623 O O . GLU C 1 127 ? -45.457 -24.533 23.233 1.00 59.01 183 GLU C O 1
ATOM 4625 N N . ALA C 1 128 ? -43.694 -25.466 24.294 1.00 60.13 184 ALA C N 1
ATOM 4626 C CA . ALA C 1 128 ? -42.999 -25.875 23.070 1.00 56.58 184 ALA C CA 1
ATOM 4627 C C . ALA C 1 128 ? -43.911 -26.574 22.065 1.00 59.37 184 ALA C C 1
ATOM 4628 O O . ALA C 1 128 ? -43.748 -26.415 20.859 1.00 57.92 184 ALA C O 1
ATOM 4630 N N . GLN C 1 129 ? -44.871 -27.351 22.549 1.00 58.05 185 GLN C N 1
ATOM 4631 C CA . GLN C 1 129 ? -45.827 -27.934 21.632 1.00 53.58 185 GLN C CA 1
ATOM 4632 C C . GLN C 1 129 ? -46.697 -26.840 21.055 1.00 54.54 185 GLN C C 1
ATOM 4633 O O . GLN C 1 129 ? -46.576 -26.519 19.882 1.00 61.04 185 GLN C O 1
ATOM 4639 N N . THR C 1 130 ? -47.569 -26.245 21.855 1.00 53.63 186 THR C N 1
ATOM 4640 C CA . THR C 1 130 ? -48.542 -25.341 21.247 1.00 57.37 186 THR C CA 1
ATOM 4641 C C . THR C 1 130 ? -47.944 -24.252 20.316 1.00 57.37 186 THR C C 1
ATOM 4642 O O . THR C 1 130 ? -48.529 -23.957 19.272 1.00 59.82 186 THR C O 1
ATOM 4646 N N . VAL C 1 131 ? -46.790 -23.677 20.662 1.00 53.01 187 VAL C N 1
ATOM 4647 C CA . VAL C 1 131 ? -46.189 -22.635 19.818 1.00 48.39 187 VAL C CA 1
ATOM 4648 C C . VAL C 1 131 ? -45.708 -23.159 18.472 1.00 49.76 187 VAL C C 1
ATOM 4649 O O . VAL C 1 131 ? -45.794 -22.460 17.475 1.00 54.39 187 VAL C O 1
ATOM 4653 N N . LEU C 1 132 ? -45.198 -24.384 18.438 1.00 51.95 188 LEU C N 1
ATOM 4654 C CA . LEU C 1 132 ? -44.767 -24.991 17.181 1.00 47.36 188 LEU C CA 1
ATOM 4655 C C . LEU C 1 132 ? -45.962 -25.420 16.354 1.00 50.90 188 LEU C C 1
ATOM 4656 O O . LEU C 1 132 ? -46.017 -25.170 15.156 1.00 52.29 188 LEU C O 1
ATOM 4661 N N . SER C 1 133 ? -46.927 -26.078 16.980 1.00 50.36 189 SER C N 1
ATOM 4662 C CA . SER C 1 133 ? -48.141 -26.430 16.254 1.00 51.05 189 SER C CA 1
ATOM 4663 C C . SER C 1 133 ? -48.886 -25.177 15.731 1.00 50.71 189 SER C C 1
ATOM 4664 O O . SER C 1 133 ? -49.344 -25.141 14.598 1.00 48.90 189 SER C O 1
ATOM 4667 N N . GLY C 1 134 ? -49.000 -24.142 16.550 1.00 51.67 190 GLY C N 1
ATOM 4668 C CA . GLY C 1 134 ? -49.654 -22.930 16.104 1.00 51.57 190 GLY C CA 1
ATOM 4669 C C . GLY C 1 134 ? -48.944 -22.240 14.949 1.00 49.78 190 GLY C C 1
ATOM 4670 O O . GLY C 1 134 ? -49.587 -21.604 14.124 1.00 46.24 190 GLY C O 1
ATOM 4671 N N . TYR C 1 135 ? -47.619 -22.354 14.897 1.00 47.10 191 TYR C N 1
ATOM 4672 C CA . TYR C 1 135 ? -46.829 -21.689 13.869 1.00 43.31 191 TYR C CA 1
ATOM 4673 C C . TYR C 1 135 ? -46.798 -22.473 12.568 1.00 46.59 191 TYR C C 1
ATOM 4674 O O . TYR C 1 135 ? -46.646 -21.900 11.495 1.00 45.94 191 TYR C O 1
ATOM 4683 N N . ILE C 1 136 ? -46.903 -23.792 12.660 1.00 48.06 192 ILE C N 1
ATOM 4684 C CA . ILE C 1 136 ? -46.894 -24.626 11.466 1.00 46.23 192 ILE C CA 1
ATOM 4685 C C . ILE C 1 136 ? -48.220 -24.409 10.738 1.00 44.26 192 ILE C C 1
ATOM 4686 O O . ILE C 1 136 ? -48.262 -24.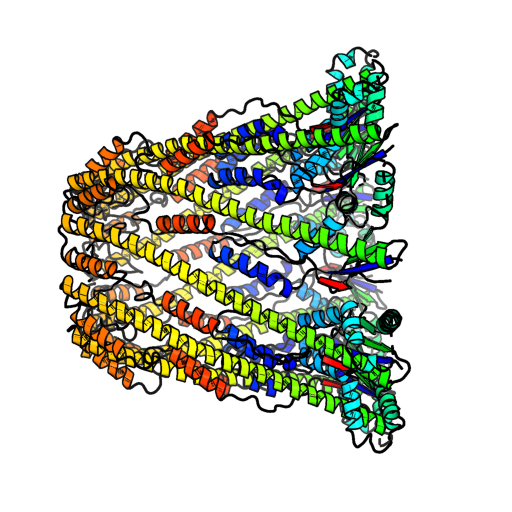309 9.517 1.00 43.23 192 ILE C O 1
ATOM 4691 N N . ASP C 1 137 ? -49.285 -24.273 11.515 1.00 42.36 193 ASP C N 1
ATOM 4692 C CA . ASP C 1 137 ? -50.588 -23.899 10.991 1.00 46.39 193 ASP C CA 1
ATOM 4693 C C . ASP C 1 137 ? -50.587 -22.530 10.340 1.00 45.52 193 ASP C C 1
ATOM 4694 O O . ASP C 1 137 ? -51.175 -22.329 9.292 1.00 49.81 193 ASP C O 1
ATOM 4699 N N . TYR C 1 138 ? -49.950 -21.575 10.985 1.00 46.72 194 TYR C N 1
ATOM 4700 C CA . TYR C 1 138 ? -49.892 -20.235 10.456 1.00 43.07 194 TYR C CA 1
ATOM 4701 C C . TYR C 1 138 ? -49.215 -20.206 9.077 1.00 48.03 194 TYR C C 1
ATOM 4702 O O . TYR C 1 138 ? -49.730 -19.576 8.151 1.00 52.89 194 TYR C O 1
ATOM 4711 N N . ILE C 1 139 ? -48.088 -20.894 8.919 1.00 42.12 195 ILE C N 1
ATOM 4712 C CA . ILE C 1 139 ? -47.367 -20.844 7.649 1.00 44.73 195 ILE C CA 1
ATOM 4713 C C . ILE C 1 139 ? -48.095 -21.662 6.588 1.00 53.81 195 ILE C C 1
ATOM 4714 O O . ILE C 1 139 ? -48.159 -21.282 5.418 1.00 53.51 195 ILE C O 1
ATOM 4719 N N . SER C 1 140 ? -48.642 -22.798 7.006 1.00 55.68 196 SER C N 1
ATOM 4720 C CA . SER C 1 140 ? -49.468 -23.621 6.132 1.00 47.76 196 SER C CA 1
ATOM 4721 C C . SER C 1 140 ? -50.569 -22.801 5.477 1.00 48.40 196 SER C C 1
ATOM 4722 O O . SER C 1 140 ? -50.734 -22.838 4.263 1.00 51.29 196 SER C O 1
ATOM 4725 N N . ALA C 1 141 ? -51.330 -22.077 6.290 1.00 47.78 197 ALA C N 1
ATOM 4726 C CA . ALA C 1 141 ? -52.429 -21.253 5.804 1.00 48.54 197 ALA C CA 1
ATOM 4727 C C . ALA C 1 141 ? -51.962 -20.250 4.747 1.00 52.82 197 ALA C C 1
ATOM 4728 O O . ALA C 1 141 ? -52.681 -19.960 3.796 1.00 53.65 197 ALA C O 1
ATOM 4730 N N . LEU C 1 142 ? -50.753 -19.726 4.916 1.00 55.71 198 LEU C N 1
ATOM 4731 C CA . LEU C 1 142 ? -50.185 -18.768 3.972 1.00 50.53 198 LEU C CA 1
ATOM 4732 C C . LEU C 1 142 ? -49.801 -19.437 2.646 1.00 53.54 198 LEU C C 1
ATOM 4733 O O . LEU C 1 142 ? -49.983 -18.854 1.583 1.00 60.02 198 LEU C O 1
ATOM 4738 N N . VAL C 1 143 ? -49.277 -20.657 2.702 1.00 50.71 199 VAL C N 1
ATOM 4739 C CA . VAL C 1 143 ? -48.938 -21.397 1.484 1.00 53.97 199 VAL C CA 1
ATOM 4740 C C . VAL C 1 143 ? -50.202 -21.704 0.655 1.00 56.36 199 VAL C C 1
ATOM 4741 O O . VAL C 1 143 ? -50.268 -21.390 -0.534 1.00 55.29 199 VAL C O 1
ATOM 4745 N N . VAL C 1 144 ? -51.198 -22.315 1.294 1.00 54.24 200 VAL C N 1
ATOM 4746 C CA . VAL C 1 144 ? -52.502 -22.520 0.683 1.00 51.49 200 VAL C CA 1
ATOM 4747 C C . VAL C 1 144 ? -53.056 -21.228 0.067 1.00 57.44 200 VAL C C 1
ATOM 4748 O O . VAL C 1 144 ? -53.400 -21.202 -1.112 1.00 60.88 200 VAL C O 1
ATOM 4752 N N . LYS C 1 145 ? -53.143 -20.155 0.845 1.00 55.64 201 LYS C N 1
ATOM 4753 C CA . LYS C 1 145 ? -53.624 -18.894 0.290 1.00 53.33 201 LYS C CA 1
ATOM 4754 C C . LYS C 1 145 ? -52.833 -18.524 -0.962 1.00 53.38 201 LYS C C 1
ATOM 4755 O O . LYS C 1 145 ? -53.399 -18.434 -2.048 1.00 56.78 201 LYS C O 1
ATOM 4757 N N . GLU C 1 146 ? -51.528 -18.330 -0.821 1.00 51.01 202 GLU C N 1
ATOM 4758 C CA . GLU C 1 146 ? -50.712 -17.907 -1.955 1.00 54.03 202 GLU C CA 1
ATOM 4759 C C . GLU C 1 146 ? -50.835 -18.866 -3.143 1.00 57.45 202 GLU C C 1
ATOM 4760 O O . GLU C 1 146 ? -50.901 -18.431 -4.294 1.00 58.71 202 GLU C O 1
ATOM 4766 N N . SER C 1 147 ? -50.886 -20.166 -2.858 1.00 58.31 203 SER C N 1
ATOM 4767 C CA . SER C 1 147 ? -50.964 -21.201 -3.902 1.00 56.08 203 SER C CA 1
ATOM 4768 C C . SER C 1 147 ? -52.285 -21.223 -4.695 1.00 49.87 203 SER C C 1
ATOM 4769 O O . SER C 1 147 ? -52.266 -21.409 -5.900 1.00 48.95 203 SER C O 1
ATOM 4772 N N . ILE C 1 148 ? -53.412 -21.038 -4.015 1.00 49.51 204 ILE C N 1
ATOM 4773 C CA . ILE C 1 148 ? -54.717 -20.908 -4.668 1.00 53.54 204 ILE C CA 1
ATOM 4774 C C . ILE C 1 148 ? -54.852 -19.605 -5.488 1.00 61.67 204 ILE C C 1
ATOM 4775 O O . ILE C 1 148 ? -55.446 -19.593 -6.574 1.00 61.67 204 ILE C O 1
ATOM 4780 N N . GLU C 1 149 ? -54.303 -18.514 -4.966 1.00 60.71 205 GLU C N 1
ATOM 4781 C CA . GLU C 1 149 ? -54.238 -17.262 -5.706 1.00 59.64 205 GLU C CA 1
ATOM 4782 C C . GLU C 1 149 ? -53.423 -17.443 -6.986 1.00 59.29 205 GLU C C 1
ATOM 4783 O O . GLU C 1 149 ? -53.739 -16.874 -8.019 1.00 61.95 205 GLU C O 1
ATOM 4789 N N . ASN C 1 150 ? -52.369 -18.240 -6.906 1.00 58.52 206 ASN C N 1
ATOM 4790 C CA . ASN C 1 150 ? -51.511 -18.510 -8.049 1.00 58.77 206 ASN C CA 1
ATOM 4791 C C . ASN C 1 150 ? -52.258 -19.112 -9.231 1.00 61.24 206 ASN C C 1
ATOM 4792 O O . ASN C 1 150 ? -52.028 -18.755 -10.391 1.00 60.41 206 ASN C O 1
ATOM 4797 N N . VAL C 1 151 ? -53.124 -20.069 -8.917 1.00 61.27 207 VAL C N 1
ATOM 4798 C CA . VAL C 1 151 ? -53.892 -20.791 -9.904 1.00 56.25 207 VAL C CA 1
ATOM 4799 C C . VAL C 1 151 ? -54.882 -19.822 -10.520 1.00 59.87 207 VAL C C 1
ATOM 4800 O O . VAL C 1 151 ? -54.973 -19.707 -11.744 1.00 56.32 207 VAL C O 1
ATOM 4804 N N . ARG C 1 152 ? -55.593 -19.105 -9.652 1.00 59.58 208 ARG C N 1
ATOM 4805 C CA . ARG C 1 152 ? -56.522 -18.074 -10.072 1.00 53.38 208 ARG C CA 1
ATOM 4806 C C . ARG C 1 152 ? -55.857 -17.105 -11.035 1.00 56.88 208 ARG C C 1
ATOM 4807 O O . ARG C 1 152 ? -56.473 -16.682 -12.007 1.00 61.39 208 ARG C O 1
ATOM 4815 N N . ASN C 1 153 ? -54.601 -16.760 -10.781 1.00 56.25 209 ASN C N 1
ATOM 4816 C CA . ASN C 1 153 ? -53.873 -15.858 -11.672 1.00 59.22 209 ASN C CA 1
ATOM 4817 C C . ASN C 1 153 ? -53.585 -16.496 -13.039 1.00 58.97 209 ASN C C 1
ATOM 4818 O O . ASN C 1 153 ? -53.583 -15.825 -14.067 1.00 60.13 209 ASN C O 1
ATOM 4823 N N . LYS C 1 154 ? -53.322 -17.792 -13.063 1.00 59.56 210 LYS C N 1
ATOM 4824 C CA . LYS C 1 154 ? -53.121 -18.441 -14.349 1.00 61.69 210 LYS C CA 1
ATOM 4825 C C . LYS C 1 154 ? -54.417 -18.482 -15.153 1.00 56.97 210 LYS C C 1
ATOM 4826 O O . LYS C 1 154 ? -54.400 -18.319 -16.367 1.00 55.39 210 LYS C O 1
ATOM 4832 N N . LEU C 1 155 ? -55.536 -18.670 -14.458 1.00 57.40 211 LEU C N 1
ATOM 4833 C CA . LEU C 1 155 ? -56.864 -18.669 -15.079 1.00 57.76 211 LEU C CA 1
ATOM 4834 C C . LEU C 1 155 ? -57.237 -17.297 -15.654 1.00 59.12 211 LEU C C 1
ATOM 4835 O O . LEU C 1 155 ? -57.723 -17.194 -16.782 1.00 60.27 211 LEU C O 1
ATOM 4840 N N . GLU C 1 156 ? -57.016 -16.246 -14.874 1.00 57.25 212 GLU C N 1
ATOM 4841 C CA . GLU C 1 156 ? -57.287 -14.896 -15.337 1.00 56.15 212 GLU C CA 1
ATOM 4842 C C . GLU C 1 156 ? -56.466 -14.586 -16.585 1.00 56.41 212 GLU C C 1
ATOM 4843 O O . GLU C 1 156 ? -57.002 -14.131 -17.584 1.00 64.08 212 GLU C O 1
ATOM 4849 N N . ILE C 1 157 ? -55.168 -14.847 -16.536 1.00 57.55 213 ILE C N 1
ATOM 4850 C CA . ILE C 1 157 ? -54.292 -14.581 -17.678 1.00 60.15 213 ILE C CA 1
ATOM 4851 C C . ILE C 1 157 ? -54.707 -15.402 -18.896 1.00 57.35 213 ILE C C 1
ATOM 4852 O O . ILE C 1 157 ? -54.553 -14.974 -20.047 1.00 53.09 213 ILE C O 1
ATOM 4857 N N . LYS C 1 158 ? -55.240 -16.587 -18.633 1.00 57.75 214 LYS C N 1
ATOM 4858 C CA . LYS C 1 158 ? -55.688 -17.456 -19.704 1.00 57.81 214 LYS C CA 1
ATOM 4859 C C . LYS C 1 158 ? -56.976 -16.901 -20.294 1.00 60.17 214 LYS C C 1
ATOM 4860 O O . LYS C 1 158 ? -57.061 -16.658 -21.498 1.00 61.96 214 LYS C O 1
ATOM 4866 N N . THR C 1 159 ? -57.973 -16.681 -19.445 1.00 57.89 215 THR C N 1
ATOM 4867 C CA . THR C 1 159 ? -59.207 -16.069 -19.906 1.00 57.71 215 THR C CA 1
ATOM 4868 C C . THR C 1 159 ? -58.906 -14.811 -20.709 1.00 59.02 215 THR C C 1
ATOM 4869 O O . THR C 1 159 ? -59.334 -14.696 -21.846 1.00 62.11 215 THR C O 1
ATOM 4873 N N . GLN C 1 160 ? -58.164 -13.872 -20.130 1.00 60.92 216 GLN C N 1
ATOM 4874 C CA . GLN C 1 160 ? -57.881 -12.624 -20.829 1.00 60.19 216 GLN C CA 1
ATOM 4875 C C . GLN C 1 160 ? -57.243 -12.855 -22.193 1.00 59.47 216 GLN C C 1
ATOM 4876 O O . GLN C 1 160 ? -57.711 -12.325 -23.191 1.00 65.76 216 GLN C O 1
ATOM 4882 N N . PHE C 1 161 ? -56.181 -13.644 -22.245 1.00 54.88 217 PHE C N 1
ATOM 4883 C CA . PHE C 1 161 ? -55.492 -13.879 -23.505 1.00 54.36 217 PHE C CA 1
ATOM 4884 C C . PHE C 1 161 ? -56.416 -14.445 -24.588 1.00 61.96 217 PHE C C 1
ATOM 4885 O O . PHE C 1 161 ? -56.424 -13.976 -25.729 1.00 63.49 217 PHE C O 1
ATOM 4893 N N . GLU C 1 162 ? -57.189 -15.464 -24.230 1.00 63.03 218 GLU C N 1
ATOM 4894 C CA . GLU C 1 162 ? -58.157 -16.057 -25.153 1.00 63.48 218 GLU C CA 1
ATOM 4895 C C . GLU C 1 162 ? -59.232 -15.079 -25.642 1.00 60.03 218 GLU C C 1
ATOM 4896 O O . GLU C 1 162 ? -59.720 -15.190 -26.762 1.00 61.56 218 GLU C O 1
ATOM 4902 N N . LYS C 1 163 ? -59.602 -14.139 -24.784 1.00 57.15 219 LYS C N 1
ATOM 4903 C CA . LYS C 1 163 ? -60.641 -13.175 -25.082 1.00 58.25 219 LYS C CA 1
ATOM 4904 C C . LYS C 1 163 ? -60.092 -12.114 -26.026 1.00 61.58 219 LYS C C 1
ATOM 4905 O O . LYS C 1 163 ? -60.752 -11.694 -26.983 1.00 61.25 219 LYS C O 1
ATOM 4908 N N . GLU C 1 164 ? -58.870 -11.679 -25.772 1.00 59.66 220 GLU C N 1
ATOM 4909 C CA . GLU C 1 164 ? -58.302 -10.638 -26.607 1.00 62.15 220 GLU C CA 1
ATOM 4910 C C . GLU C 1 164 ? -57.836 -11.214 -27.941 1.00 59.61 220 GLU C C 1
ATOM 4911 O O . GLU C 1 164 ? -57.719 -10.499 -28.923 1.00 58.50 220 GLU C O 1
ATOM 4913 N N . LYS C 1 165 ? -57.576 -12.510 -27.985 1.00 58.60 221 LYS C N 1
ATOM 4914 C CA . LYS C 1 165 ? -57.121 -13.102 -29.231 1.00 62.77 221 LYS C CA 1
ATOM 4915 C C . LYS C 1 165 ? -58.296 -13.287 -30.172 1.00 64.36 221 LYS C C 1
ATOM 4916 O O . LYS C 1 165 ? -58.140 -13.166 -31.379 1.00 64.15 221 LYS C O 1
ATOM 4922 N N . LEU C 1 166 ? -59.466 -13.586 -29.610 1.00 64.72 222 LEU C N 1
ATOM 4923 C CA . LEU C 1 166 ? -60.699 -13.720 -30.386 1.00 62.33 222 LEU C CA 1
ATOM 4924 C C . LEU C 1 166 ? -61.087 -12.364 -30.964 1.00 65.49 222 LEU C C 1
ATOM 4925 O O . LEU C 1 166 ? -61.217 -12.213 -32.180 1.00 66.89 222 LEU C O 1
ATOM 4930 N N . ALA C 1 167 ? -61.261 -11.382 -30.080 1.00 64.74 223 ALA C N 1
ATOM 4931 C CA . ALA C 1 167 ? -61.600 -10.026 -30.488 1.00 58.51 223 ALA C CA 1
ATOM 4932 C C . ALA C 1 167 ? -60.729 -9.570 -31.653 1.00 61.84 223 ALA C C 1
ATOM 4933 O O . ALA C 1 167 ? -61.198 -8.863 -32.544 1.00 72.12 223 ALA C O 1
ATOM 4935 N N . GLN C 1 168 ? -59.473 -9.996 -31.672 1.00 59.98 224 GLN C N 1
ATOM 4936 C CA . GLN C 1 168 ? -58.565 -9.610 -32.753 1.00 63.74 224 GLN C CA 1
ATOM 4937 C C . GLN C 1 168 ? -58.698 -10.506 -34.005 1.00 62.66 224 GLN C C 1
ATOM 4938 O O . GLN C 1 168 ? -58.381 -10.076 -35.111 1.00 64.94 224 GLN C O 1
ATOM 4944 N N . ASP C 1 169 ? -59.179 -11.731 -33.843 1.00 57.71 225 ASP C N 1
ATOM 4945 C CA . ASP C 1 169 ? -59.359 -12.582 -35.001 1.00 62.96 225 ASP C CA 1
ATOM 4946 C C . ASP C 1 169 ? -60.720 -12.325 -35.665 1.00 67.82 225 ASP C C 1
ATOM 4947 O O . ASP C 1 169 ? -60.808 -12.206 -36.887 1.00 65.32 225 ASP C O 1
ATOM 4952 N N . ARG C 1 170 ? -61.767 -12.181 -34.860 1.00 65.13 226 ARG C N 1
ATOM 4953 C CA . ARG C 1 170 ? -63.044 -11.701 -35.380 1.00 59.15 226 ARG C CA 1
ATOM 4954 C C . ARG C 1 170 ? -62.814 -10.512 -36.324 1.00 66.01 226 ARG C C 1
ATOM 4955 O O . ARG C 1 170 ? -63.491 -10.377 -37.341 1.00 68.47 226 ARG C O 1
ATOM 4963 N N . ILE C 1 171 ? -61.856 -9.649 -35.999 1.00 66.51 227 ILE C N 1
ATOM 4964 C CA . ILE C 1 171 ? -61.582 -8.487 -36.843 1.00 65.62 227 ILE C CA 1
ATOM 4965 C C . ILE C 1 171 ? -60.765 -8.857 -38.072 1.00 65.86 227 ILE C C 1
ATOM 4966 O O . ILE C 1 171 ? -61.010 -8.347 -39.159 1.00 67.60 227 ILE C O 1
ATOM 4971 N N . LYS C 1 172 ? -59.790 -9.740 -37.913 1.00 62.95 228 LYS C N 1
ATOM 4972 C CA . LYS C 1 172 ? -58.998 -10.135 -39.065 1.00 63.59 228 LYS C CA 1
ATOM 4973 C C . LYS C 1 172 ? -59.879 -10.829 -40.115 1.00 65.84 228 LYS C C 1
ATOM 4974 O O . LYS C 1 172 ? -59.587 -10.775 -41.308 1.00 64.93 228 LYS C O 1
ATOM 4978 N N . MET C 1 173 ? -60.954 -11.475 -39.658 1.00 67.81 229 MET C N 1
ATOM 4979 C CA . MET C 1 173 ? -61.906 -12.146 -40.543 1.00 62.31 229 MET C CA 1
ATOM 4980 C C . MET C 1 173 ? -62.612 -11.105 -41.368 1.00 65.16 229 MET C C 1
ATOM 4981 O O . MET C 1 173 ? -62.589 -11.165 -42.592 1.00 67.78 229 MET C O 1
ATOM 4985 N N . LYS C 1 174 ? -63.237 -10.146 -40.687 1.00 66.80 230 LYS C N 1
ATOM 4986 C CA . LYS C 1 174 ? -63.924 -9.044 -41.351 1.00 63.39 230 LYS C CA 1
ATOM 4987 C C . LYS C 1 174 ? -63.070 -8.453 -42.473 1.00 65.42 230 LYS C C 1
ATOM 4988 O O . LYS C 1 174 ? -63.588 -8.126 -43.537 1.00 66.54 230 LYS C O 1
ATOM 4991 N N . ASN C 1 175 ? -61.763 -8.334 -42.254 1.00 62.97 231 ASN C N 1
ATOM 4992 C CA . ASN C 1 175 ? -60.873 -7.834 -43.305 1.00 65.87 231 ASN C CA 1
ATOM 4993 C C . ASN C 1 175 ? -60.735 -8.773 -44.504 1.00 65.24 231 ASN C C 1
ATOM 4994 O O . ASN C 1 175 ? -60.718 -8.333 -45.652 1.00 65.21 231 ASN C O 1
ATOM 4999 N N . GLN C 1 176 ? -60.625 -10.066 -44.232 1.00 63.92 232 GLN C N 1
ATOM 5000 C CA . GLN C 1 176 ? -60.607 -11.063 -45.295 1.00 66.68 232 GLN C CA 1
ATOM 5001 C C . GLN C 1 176 ? -61.940 -11.140 -46.044 1.00 61.73 232 GLN C C 1
ATOM 5002 O O . GLN C 1 176 ? -61.963 -11.298 -47.259 1.00 59.44 232 GLN C O 1
ATOM 5008 N N . LEU C 1 177 ? -63.038 -11.026 -45.306 1.00 56.49 233 LEU C N 1
ATOM 5009 C CA . LEU C 1 177 ? -64.362 -10.962 -45.896 1.00 61.86 233 LEU C CA 1
ATOM 5010 C C . LEU C 1 177 ? -64.508 -9.712 -46.785 1.00 64.80 233 LEU C C 1
ATOM 5011 O O . LEU C 1 177 ? -65.046 -9.786 -47.883 1.00 57.10 233 LEU C O 1
ATOM 5016 N N . ASP C 1 178 ? -64.018 -8.568 -46.314 1.00 65.77 234 ASP C N 1
ATOM 5017 C CA . ASP C 1 178 ? -64.010 -7.363 -47.138 1.00 61.32 234 ASP C CA 1
ATOM 5018 C C . ASP C 1 178 ? -63.112 -7.503 -48.364 1.00 63.24 234 ASP C C 1
ATOM 5019 O O . ASP C 1 178 ? -63.569 -7.321 -49.485 1.00 68.52 234 ASP C O 1
ATOM 5024 N N . ALA C 1 179 ? -61.840 -7.822 -48.164 1.00 64.03 235 ALA C N 1
ATOM 5025 C CA . ALA C 1 179 ? -60.957 -8.094 -49.297 1.00 67.38 235 ALA C CA 1
ATOM 5026 C C . ALA C 1 179 ? -61.634 -9.026 -50.305 1.00 69.49 235 ALA C C 1
ATOM 5027 O O . ALA C 1 179 ? -61.448 -8.884 -51.516 1.00 64.81 235 ALA C O 1
ATOM 5029 N N . ASN C 1 180 ? -62.420 -9.977 -49.801 1.00 67.67 236 ASN C N 1
ATOM 5030 C CA . ASN C 1 180 ? -63.067 -10.966 -50.663 1.00 67.89 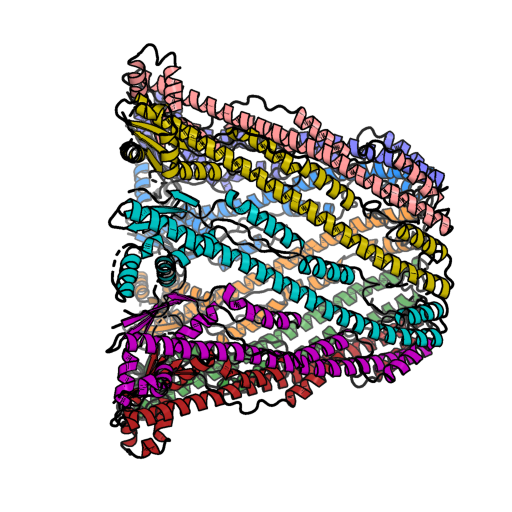236 ASN C CA 1
ATOM 5031 C C . ASN C 1 180 ? -64.268 -10.414 -51.434 1.00 66.96 236 ASN C C 1
ATOM 5032 O O . ASN C 1 180 ? -64.395 -10.638 -52.632 1.00 69.04 236 ASN C O 1
ATOM 5037 N N . ILE C 1 181 ? -65.138 -9.691 -50.745 1.00 64.67 237 ILE C N 1
ATOM 5038 C CA . ILE C 1 181 ? -66.202 -8.960 -51.405 1.00 64.82 237 ILE C CA 1
ATOM 5039 C C . ILE C 1 181 ? -65.683 -8.127 -52.600 1.00 68.47 237 ILE C C 1
ATOM 5040 O O . ILE C 1 181 ? -66.235 -8.208 -53.692 1.00 68.65 237 ILE C O 1
ATOM 5045 N N . GLN C 1 182 ? -64.624 -7.342 -52.414 1.00 70.14 238 GLN C N 1
ATOM 5046 C CA . GLN C 1 182 ? -64.041 -6.614 -53.546 1.00 68.07 238 GLN C CA 1
ATOM 5047 C C . GLN C 1 182 ? -63.582 -7.567 -54.637 1.00 66.86 238 GLN C C 1
ATOM 5048 O O . GLN C 1 182 ? -63.617 -7.227 -55.811 1.00 71.95 238 GLN C O 1
ATOM 5054 N N . ARG C 1 183 ? -63.127 -8.752 -54.251 1.00 65.82 239 ARG C N 1
ATOM 5055 C CA . ARG C 1 183 ? -62.652 -9.711 -55.231 1.00 64.06 239 ARG C CA 1
ATOM 5056 C C . ARG C 1 183 ? -63.850 -10.317 -55.948 1.00 66.44 239 ARG C C 1
ATOM 5057 O O . ARG C 1 183 ? -63.830 -10.489 -57.167 1.00 66.68 239 ARG C O 1
ATOM 5065 N N . LEU C 1 184 ? -64.899 -10.616 -55.184 1.00 68.87 240 LEU C N 1
ATOM 5066 C CA . LEU C 1 184 ? -66.111 -11.226 -55.724 1.00 68.96 240 LEU C CA 1
ATOM 5067 C C . LEU C 1 184 ? -66.788 -10.236 -56.655 1.00 67.22 240 LEU C C 1
ATOM 5068 O O . LEU C 1 184 ? -67.287 -10.589 -57.721 1.00 68.31 240 LEU C O 1
ATOM 5073 N N . ASN C 1 185 ? -66.775 -8.983 -56.233 1.00 66.86 241 ASN C N 1
ATOM 5074 C CA . ASN C 1 185 ? -67.291 -7.869 -57.007 1.00 64.54 241 ASN C CA 1
ATOM 5075 C C . ASN C 1 185 ? -66.620 -7.680 -58.376 1.00 65.23 241 ASN C C 1
ATOM 5076 O O . ASN C 1 185 ? -67.281 -7.349 -59.346 1.00 68.70 241 ASN C O 1
ATOM 5081 N N . TYR C 1 186 ? -65.313 -7.890 -58.464 1.00 65.09 242 TYR C N 1
ATOM 5082 C CA . TYR C 1 186 ? -64.634 -7.808 -59.753 1.00 62.79 242 TYR C CA 1
ATOM 5083 C C . TYR C 1 186 ? -64.735 -9.104 -60.530 1.00 65.71 242 TYR C C 1
ATOM 5084 O O . TYR C 1 186 ? -64.289 -9.179 -61.669 1.00 67.16 242 TYR C O 1
ATOM 5093 N N . SER C 1 187 ? -65.289 -10.140 -59.914 1.00 68.47 243 SER C N 1
ATOM 5094 C CA . SER C 1 187 ? -65.537 -11.382 -60.640 1.00 69.01 243 SER C CA 1
ATOM 5095 C C . SER C 1 187 ? -66.883 -11.271 -61.351 1.00 65.14 243 SER C C 1
ATOM 5096 O O . SER C 1 187 ? -67.050 -11.721 -62.487 1.00 63.00 243 SER C O 1
ATOM 5099 N N . LEU C 1 188 ? -67.831 -10.643 -60.668 1.00 65.98 244 LEU C N 1
ATOM 5100 C CA . LEU C 1 188 ? -69.109 -10.305 -61.258 1.00 66.79 244 LEU C CA 1
ATOM 5101 C C . LEU C 1 188 ? -68.917 -9.576 -62.580 1.00 66.67 244 LEU C C 1
ATOM 5102 O O . LEU C 1 188 ? -69.611 -9.865 -63.540 1.00 70.33 244 LEU C O 1
ATOM 5107 N N . ASP C 1 189 ? -67.975 -8.642 -62.633 1.00 64.89 245 ASP C N 1
ATOM 5108 C CA . ASP C 1 189 ? -67.699 -7.916 -63.872 1.00 64.50 245 ASP C CA 1
ATOM 5109 C C . ASP C 1 189 ? -66.943 -8.728 -64.936 1.00 65.16 245 ASP C C 1
ATOM 5110 O O . ASP C 1 189 ? -67.234 -8.601 -66.123 1.00 65.99 245 ASP C O 1
ATOM 5115 N N . ILE C 1 190 ? -65.983 -9.556 -64.530 1.00 62.54 246 ILE C N 1
ATOM 5116 C CA . ILE C 1 190 ? -65.265 -10.376 -65.506 1.00 63.65 246 ILE C CA 1
ATOM 5117 C C . ILE C 1 190 ? -66.142 -11.510 -66.009 1.00 70.10 246 ILE C C 1
ATOM 5118 O O . ILE C 1 190 ? -66.069 -11.892 -67.182 1.00 74.20 246 ILE C O 1
ATOM 5123 N N . ALA C 1 191 ? -66.975 -12.051 -65.125 1.00 69.29 247 ALA C N 1
ATOM 5124 C CA . ALA C 1 191 ? -67.993 -13.009 -65.553 1.00 71.68 247 ALA C CA 1
ATOM 5125 C C . ALA C 1 191 ? -68.798 -12.415 -66.724 1.00 69.43 247 ALA C C 1
ATOM 5126 O O . ALA C 1 191 ? -68.719 -12.897 -67.853 1.00 69.26 247 ALA C O 1
ATOM 5128 N N . ASN C 1 192 ? -69.551 -11.357 -66.430 1.00 64.24 248 ASN C N 1
ATOM 5129 C CA . ASN C 1 192 ? -70.297 -10.588 -67.420 1.00 63.44 248 ASN C CA 1
ATOM 5130 C C . ASN C 1 192 ? -69.571 -10.374 -68.752 1.00 70.54 248 ASN C C 1
ATOM 5131 O O . ASN C 1 192 ? -70.005 -10.886 -69.771 1.00 80.68 248 ASN C O 1
ATOM 5136 N N . ALA C 1 193 ? -68.478 -9.620 -68.761 1.00 74.16 249 ALA C N 1
ATOM 5137 C CA . ALA C 1 193 ? -67.779 -9.330 -70.016 1.00 68.96 249 ALA C CA 1
ATOM 5138 C C . ALA C 1 193 ? -67.295 -10.560 -70.813 1.00 70.90 249 ALA C C 1
ATOM 5139 O O . ALA C 1 193 ? -66.909 -10.417 -71.969 1.00 73.80 249 ALA C O 1
ATOM 5141 N N . ALA C 1 194 ? -67.307 -11.756 -70.221 1.00 73.38 250 ALA C N 1
ATOM 5142 C CA . ALA C 1 194 ? -66.938 -12.969 -70.972 1.00 75.08 250 ALA C CA 1
ATOM 5143 C C . ALA C 1 194 ? -68.153 -13.770 -71.465 1.00 82.26 250 ALA C C 1
ATOM 5144 O O . ALA C 1 194 ? -68.002 -14.825 -72.094 1.00 84.22 250 ALA C O 1
ATOM 5146 N N . GLY C 1 195 ? -69.350 -13.261 -71.179 1.00 77.75 251 GLY C N 1
ATOM 5147 C CA . GLY C 1 195 ? -70.587 -13.908 -71.576 1.00 75.96 251 GLY C CA 1
ATOM 5148 C C . GLY C 1 195 ? -71.090 -14.952 -70.588 1.00 82.24 251 GLY C C 1
ATOM 5149 O O . GLY C 1 195 ? -72.290 -15.260 -70.553 1.00 77.46 251 GLY C O 1
ATOM 5150 N N . ILE C 1 196 ? -70.182 -15.496 -69.776 1.00 83.49 252 ILE C N 1
ATOM 5151 C CA . ILE C 1 196 ? -70.525 -16.605 -68.887 1.00 74.67 252 ILE C CA 1
ATOM 5152 C C . ILE C 1 196 ? -71.581 -16.267 -67.850 1.00 75.46 252 ILE C C 1
ATOM 5153 O O . ILE C 1 196 ? -71.260 -15.818 -66.747 1.00 72.21 252 ILE C O 1
ATOM 5158 N N . LYS C 1 197 ? -72.840 -16.492 -68.215 1.00 79.52 253 LYS C N 1
ATOM 5159 C CA . LYS C 1 197 ? -73.957 -16.191 -67.336 1.00 80.53 253 LYS C CA 1
ATOM 5160 C C . LYS C 1 197 ? -74.254 -17.390 -66.424 1.00 77.32 253 LYS C C 1
ATOM 5161 O O . LYS C 1 197 ? -74.413 -17.216 -65.221 1.00 79.95 253 LYS C O 1
ATOM 5163 N N . LYS C 1 198 ? -74.290 -18.601 -66.975 1.00 72.97 254 LYS C N 1
ATOM 5164 C CA . LYS C 1 198 ? -74.578 -19.768 -66.146 1.00 78.26 254 LYS C CA 1
ATOM 5165 C C . LYS C 1 198 ? -73.335 -20.573 -65.755 1.00 77.08 254 LYS C C 1
ATOM 5166 O O . LYS C 1 198 ? -72.290 -20.472 -66.396 1.00 72.46 254 LYS C O 1
ATOM 5169 N N . PRO C 1 199 ? -73.449 -21.366 -64.672 1.00 78.08 255 PRO C N 1
ATOM 5170 C CA . PRO C 1 199 ? -72.424 -22.307 -64.199 1.00 76.59 255 PRO C CA 1
ATOM 5171 C C . PRO C 1 199 ? -71.719 -23.032 -65.344 1.00 82.43 255 PRO C C 1
ATOM 5172 O O . PRO C 1 199 ? -72.365 -23.528 -66.267 1.00 83.02 255 PRO C O 1
ATOM 5176 N N . VAL C 1 200 ? -70.397 -23.104 -65.271 1.00 81.82 256 VAL C N 1
ATOM 5177 C CA . VAL C 1 200 ? -69.606 -23.712 -66.329 1.00 82.28 256 VAL C CA 1
ATOM 5178 C C . VAL C 1 200 ? -69.353 -25.185 -66.030 1.00 80.86 256 VAL C C 1
ATOM 5179 O O . VAL C 1 200 ? -69.016 -25.551 -64.903 1.00 79.81 256 VAL C O 1
ATOM 5183 N N . ASP C 1 206 ? -60.165 -19.729 -63.132 1.00 73.25 266 ASP C N 1
ATOM 5184 C CA . ASP C 1 206 ? -59.393 -18.492 -62.964 1.00 86.81 266 ASP C CA 1
ATOM 5185 C C . ASP C 1 206 ? -58.732 -18.396 -61.571 1.00 90.41 266 ASP C C 1
ATOM 5186 O O . ASP C 1 206 ? -59.375 -18.698 -60.558 1.00 88.58 266 ASP C O 1
ATOM 5191 N N . PRO C 1 207 ? -57.449 -17.963 -61.521 1.00 89.80 267 PRO C N 1
ATOM 5192 C CA . PRO C 1 207 ? -56.626 -17.935 -60.300 1.00 83.98 267 PRO C CA 1
ATOM 5193 C C . PRO C 1 207 ? -56.922 -16.741 -59.401 1.00 85.37 267 PRO C C 1
ATOM 5194 O O . PRO C 1 207 ? -56.964 -16.904 -58.182 1.00 82.14 267 PRO C O 1
ATOM 5198 N N . ASP C 1 208 ? -57.123 -15.566 -59.998 1.00 89.50 268 ASP C N 1
ATOM 5199 C CA . ASP C 1 208 ? -57.282 -14.319 -59.245 1.00 84.59 268 ASP C CA 1
ATOM 5200 C C . ASP C 1 208 ? -58.738 -13.897 -59.060 1.00 79.56 268 ASP C C 1
ATOM 5201 O O . ASP C 1 208 ? -59.098 -13.363 -58.011 1.00 78.14 268 ASP C O 1
ATOM 5206 N N . PHE C 1 209 ? -59.560 -14.126 -60.083 1.00 78.46 269 PHE C N 1
ATOM 5207 C CA . PHE C 1 209 ? -60.990 -13.833 -60.007 1.00 77.94 269 PHE C CA 1
ATOM 5208 C C . PHE C 1 209 ? -61.802 -14.971 -60.632 1.00 81.07 269 PHE C C 1
ATOM 5209 O O . PHE C 1 209 ? -62.196 -14.877 -61.796 1.00 79.37 269 PHE C O 1
ATOM 5217 N N . SER C 1 210 ? -62.070 -16.038 -59.881 1.00 82.00 270 SER C N 1
ATOM 5218 C CA . SER C 1 210 ? -62.779 -17.188 -60.463 1.00 85.13 270 SER C CA 1
ATOM 5219 C C . SER C 1 210 ? -64.224 -16.851 -60.875 1.00 77.97 270 SER C C 1
ATOM 5220 O O . SER C 1 210 ? -64.973 -16.252 -60.098 1.00 73.73 270 SER C O 1
ATOM 5223 N N . ILE C 1 211 ? -64.593 -17.241 -62.100 1.00 76.93 271 ILE C N 1
ATOM 5224 C CA . ILE C 1 211 ? -65.911 -16.943 -62.686 1.00 74.84 271 ILE C CA 1
ATOM 5225 C C . ILE C 1 211 ? -66.748 -18.214 -62.882 1.00 73.95 271 ILE C C 1
ATOM 5226 O O . ILE C 1 211 ? -67.928 -18.130 -63.212 1.00 69.23 271 ILE C O 1
ATOM 5231 N N . SER C 1 212 ? -66.124 -19.373 -62.667 1.00 73.89 272 SER C N 1
ATOM 5232 C CA . SER C 1 212 ? -66.797 -20.664 -62.681 1.00 67.64 272 SER C CA 1
ATOM 5233 C C . SER C 1 212 ? -68.295 -20.595 -62.458 1.00 68.72 272 SER C C 1
ATOM 5234 O O . SER C 1 212 ? -69.073 -20.998 -63.311 1.00 75.54 272 SER C O 1
ATOM 5237 N N . LEU C 1 213 ? -68.692 -20.104 -61.294 1.00 65.69 273 LEU C N 1
ATOM 5238 C CA . LEU C 1 213 ? -70.097 -20.106 -60.889 1.00 66.53 273 LEU C CA 1
ATOM 5239 C C . LEU C 1 213 ? -71.016 -19.313 -61.835 1.00 72.69 273 LEU C C 1
ATOM 5240 O O . LEU C 1 213 ? -72.243 -19.444 -61.781 1.00 74.75 273 LEU C O 1
ATOM 5245 N N . GLY C 1 214 ? -70.438 -18.488 -62.699 1.00 70.07 274 GLY C N 1
ATOM 5246 C CA . GLY C 1 214 ? -71.242 -17.714 -63.628 1.00 72.83 274 GLY C CA 1
ATOM 5247 C C . GLY C 1 214 ? -72.057 -16.603 -62.985 1.00 74.37 274 GLY C C 1
ATOM 5248 O O . GLY C 1 214 ? -72.529 -16.727 -61.851 1.00 72.53 274 GLY C O 1
ATOM 5249 N N . ALA C 1 215 ? -72.247 -15.529 -63.749 1.00 75.46 275 ALA C N 1
ATOM 5250 C CA . ALA C 1 215 ? -72.840 -14.278 -63.270 1.00 77.38 275 ALA C CA 1
ATOM 5251 C C . ALA C 1 215 ? -74.121 -14.362 -62.417 1.00 75.48 275 ALA C C 1
ATOM 5252 O O . ALA C 1 215 ? -74.265 -13.600 -61.462 1.00 78.24 275 ALA C O 1
ATOM 5254 N N . ASP C 1 216 ? -75.054 -15.253 -62.744 1.00 75.02 276 ASP C N 1
ATOM 5255 C CA . ASP C 1 216 ? -76.311 -15.290 -61.988 1.00 78.47 276 ASP C CA 1
ATOM 5256 C C . ASP C 1 216 ? -76.069 -15.785 -60.567 1.00 73.07 276 ASP C C 1
ATOM 5257 O O . ASP C 1 216 ? -76.667 -15.287 -59.605 1.00 65.71 276 ASP C O 1
ATOM 5262 N N . GLY C 1 217 ? -75.191 -16.776 -60.451 1.00 73.90 277 GLY C N 1
ATOM 5263 C CA . GLY C 1 217 ? -74.740 -17.236 -59.155 1.00 73.29 277 GLY C CA 1
ATOM 5264 C C . GLY C 1 217 ? -73.959 -16.142 -58.442 1.00 75.02 277 GLY C C 1
ATOM 5265 O O . GLY C 1 217 ? -74.392 -15.615 -57.409 1.00 70.18 277 GLY C O 1
ATOM 5266 N N . ILE C 1 218 ? -72.816 -15.783 -59.018 1.00 70.65 278 ILE C N 1
ATOM 5267 C CA . ILE C 1 218 ? -71.897 -14.842 -58.395 1.00 68.21 278 ILE C CA 1
ATOM 5268 C C . ILE C 1 218 ? -72.571 -13.580 -57.877 1.00 70.43 278 ILE C C 1
ATOM 5269 O O . ILE C 1 218 ? -72.041 -12.912 -56.985 1.00 72.52 278 ILE C O 1
ATOM 5274 N N . GLU C 1 219 ? -73.736 -13.253 -58.424 1.00 67.92 279 GLU C N 1
ATOM 5275 C CA . GLU C 1 219 ? -74.422 -12.030 -58.025 1.00 71.66 279 GLU C CA 1
ATOM 5276 C C . GLU C 1 219 ? -75.207 -12.193 -56.719 1.00 68.46 279 GLU C C 1
ATOM 5277 O O . GLU C 1 219 ? -75.207 -11.293 -55.885 1.00 68.53 279 GLU C O 1
ATOM 5279 N N . ARG C 1 220 ? -75.881 -13.327 -56.542 1.00 66.95 280 ARG C N 1
ATOM 5280 C CA . ARG C 1 220 ? -76.658 -13.549 -55.326 1.00 68.77 280 ARG C CA 1
ATOM 5281 C C . ARG C 1 220 ? -75.653 -13.745 -54.196 1.00 72.34 280 ARG C C 1
ATOM 5282 O O . ARG C 1 220 ? -75.826 -13.224 -53.093 1.00 75.11 280 ARG C O 1
ATOM 5290 N N . LYS C 1 221 ? -74.584 -14.477 -54.499 1.00 69.96 281 LYS C N 1
ATOM 5291 C CA . LYS C 1 221 ? -73.476 -14.700 -53.576 1.00 66.80 281 LYS C CA 1
ATOM 5292 C C . LYS C 1 221 ? -72.848 -13.386 -53.119 1.00 70.98 281 LYS C C 1
ATOM 5293 O O . LYS C 1 221 ? -72.606 -13.195 -51.930 1.00 72.51 281 LYS C O 1
ATOM 5299 N N . LEU C 1 222 ? -72.584 -12.478 -54.053 1.00 67.26 282 LEU C N 1
ATOM 5300 C CA . LEU C 1 222 ? -72.005 -11.194 -53.685 1.00 63.55 282 LEU C CA 1
ATOM 5301 C C . LEU C 1 222 ? -72.905 -10.410 -52.744 1.00 65.25 282 LEU C C 1
ATOM 5302 O O . LEU C 1 222 ? -72.432 -9.543 -52.018 1.00 66.56 282 LEU C O 1
ATOM 5307 N N . GLU C 1 223 ? -74.199 -10.704 -52.743 1.00 66.59 283 GLU C N 1
ATOM 5308 C CA . GLU C 1 223 ? -75.104 -9.970 -51.857 1.00 75.05 283 GLU C CA 1
ATOM 5309 C C . GLU C 1 223 ? -75.427 -10.726 -50.562 1.00 73.18 283 GLU C C 1
ATOM 5310 O O . GLU C 1 223 ? -76.001 -10.175 -49.622 1.00 77.17 283 GLU C O 1
ATOM 5316 N N . ILE C 1 224 ? -75.032 -11.988 -50.519 1.00 69.91 284 ILE C N 1
ATOM 5317 C CA . ILE C 1 224 ? -75.029 -12.744 -49.276 1.00 73.40 284 ILE C CA 1
ATOM 5318 C C . ILE C 1 224 ? -73.856 -12.304 -48.376 1.00 73.11 284 ILE C C 1
ATOM 5319 O O . ILE C 1 224 ? -74.017 -12.091 -47.172 1.00 72.91 284 ILE C O 1
ATOM 5324 N N . GLU C 1 225 ? -72.683 -12.147 -48.981 1.00 70.78 285 GLU C N 1
ATOM 5325 C CA . GLU C 1 225 ? -71.485 -11.788 -48.248 1.00 65.81 285 GLU C CA 1
ATOM 5326 C C . GLU C 1 225 ? -71.428 -10.320 -47.921 1.00 71.67 285 GLU C C 1
ATOM 5327 O O . GLU C 1 225 ? -70.546 -9.895 -47.179 1.00 75.35 285 GLU C O 1
ATOM 5333 N N . LYS C 1 226 ? -72.345 -9.538 -48.490 1.00 75.94 286 LYS C N 1
ATOM 5334 C CA . LYS C 1 226 ? -72.461 -8.114 -48.148 1.00 74.61 286 LYS C CA 1
ATOM 5335 C C . LYS C 1 226 ? -73.432 -7.954 -46.974 1.00 72.90 286 LYS C C 1
ATOM 5336 O O . LYS C 1 226 ? -73.372 -6.980 -46.216 1.00 61.23 286 LYS C O 1
ATOM 5339 N N . ALA C 1 227 ? -74.311 -8.943 -46.825 1.00 75.36 287 ALA C N 1
ATOM 5340 C CA . ALA C 1 227 ? -75.317 -8.927 -45.775 1.00 75.14 287 ALA C CA 1
ATOM 5341 C C . ALA C 1 227 ? -74.912 -9.796 -44.586 1.00 79.50 287 ALA C C 1
ATOM 5342 O O . ALA C 1 227 ? -75.666 -9.909 -43.616 1.00 84.38 287 ALA C O 1
ATOM 5344 N N . VAL C 1 228 ? -73.734 -10.416 -44.660 1.00 76.40 288 VAL C N 1
ATOM 5345 C CA . VAL C 1 228 ? -73.147 -11.018 -43.458 1.00 83.11 288 VAL C CA 1
ATOM 5346 C C . VAL C 1 228 ? -72.802 -9.911 -42.464 1.00 82.05 288 VAL C C 1
ATOM 5347 O O . VAL C 1 228 ? -72.092 -8.952 -42.798 1.00 79.59 288 VAL C O 1
ATOM 5351 N N . THR C 1 229 ? -73.329 -10.042 -41.251 1.00 82.32 289 THR C N 1
ATOM 5352 C CA . THR C 1 229 ? -73.181 -9.015 -40.221 1.00 83.80 289 THR C CA 1
ATOM 5353 C C . THR C 1 229 ? -72.159 -9.438 -39.164 1.00 85.54 289 THR C C 1
ATOM 5354 O O . THR C 1 229 ? -71.452 -8.605 -38.587 1.00 81.37 289 THR C O 1
ATOM 5358 N N . ASP C 1 230 ? -72.086 -10.747 -38.939 1.00 85.26 290 ASP C N 1
ATOM 5359 C CA . ASP C 1 230 ? -71.252 -11.352 -37.908 1.00 76.14 290 ASP C CA 1
ATOM 5360 C C . ASP C 1 230 ? -70.438 -12.491 -38.537 1.00 75.30 290 ASP C C 1
ATOM 5361 O O . ASP C 1 230 ? -71.006 -13.468 -39.028 1.00 76.28 290 ASP C O 1
ATOM 5366 N N . VAL C 1 231 ? -69.113 -12.371 -38.520 1.00 73.80 291 VAL C N 1
ATOM 5367 C CA . VAL C 1 231 ? -68.254 -13.312 -39.240 1.00 70.21 291 VAL C CA 1
ATOM 5368 C C . VAL C 1 231 ? -68.341 -14.733 -38.697 1.00 70.66 291 VAL C C 1
ATOM 5369 O O . VAL C 1 231 ? -67.680 -15.644 -39.196 1.00 71.25 291 VAL C O 1
ATOM 5373 N N . ALA C 1 232 ? -69.156 -14.926 -37.672 1.00 69.56 292 ALA C N 1
ATOM 5374 C CA . ALA C 1 232 ? -69.197 -16.211 -37.007 1.00 70.94 292 ALA C CA 1
ATOM 5375 C C . ALA C 1 232 ? -70.415 -17.023 -37.415 1.00 73.45 292 ALA C C 1
ATOM 5376 O O . ALA C 1 232 ? -70.438 -18.238 -37.217 1.00 71.05 292 ALA C O 1
ATOM 5378 N N . GLU C 1 233 ? -71.418 -16.354 -37.987 1.00 77.89 293 GLU C N 1
ATOM 5379 C CA . GLU C 1 233 ? -72.626 -17.029 -38.479 1.00 73.42 293 GLU C CA 1
ATOM 5380 C C . GLU C 1 233 ? -72.237 -18.263 -39.272 1.00 69.15 293 GLU C C 1
ATOM 5381 O O . GLU C 1 233 ? -72.663 -19.373 -38.965 1.00 69.54 293 GLU C O 1
ATOM 5383 N N . LEU C 1 234 ? -71.394 -18.063 -40.278 1.00 70.09 294 LEU C N 1
ATOM 5384 C CA . LEU C 1 234 ? -70.947 -19.161 -41.131 1.00 72.01 294 LEU C CA 1
ATOM 5385 C C . LEU C 1 234 ? -69.857 -20.006 -40.489 1.00 69.81 294 LEU C C 1
ATOM 5386 O O . LEU C 1 234 ? -69.650 -21.163 -40.862 1.00 67.58 294 LEU C O 1
ATOM 5391 N N . ASN C 1 235 ? -69.164 -19.439 -39.511 1.00 74.57 295 ASN C N 1
ATOM 5392 C CA . ASN C 1 235 ? -67.963 -20.105 -39.016 1.00 74.45 295 ASN C CA 1
ATOM 5393 C C . ASN C 1 235 ? -68.061 -20.985 -37.751 1.00 73.95 295 ASN C C 1
ATOM 5394 O O . ASN C 1 235 ? -68.609 -20.574 -36.722 1.00 72.44 295 ASN C O 1
ATOM 5399 N N . GLY C 1 236 ? -67.511 -22.194 -37.847 1.00 72.02 296 GLY C N 1
ATOM 5400 C CA . GLY C 1 236 ? -67.580 -23.162 -36.770 1.00 70.54 296 GLY C CA 1
ATOM 5401 C C . GLY C 1 236 ? -66.543 -22.906 -35.697 1.00 70.32 296 GLY C C 1
ATOM 5402 O O . GLY C 1 236 ? -66.872 -22.868 -34.510 1.00 66.99 296 GLY C O 1
ATOM 5403 N N . GLU C 1 237 ? -65.291 -22.725 -36.111 1.00 70.94 297 GLU C N 1
ATOM 5404 C CA . GLU C 1 237 ? -64.220 -22.437 -35.161 1.00 72.28 297 GLU C CA 1
ATOM 5405 C C . GLU C 1 237 ? -64.619 -21.274 -34.259 1.00 75.77 297 GLU C C 1
ATOM 5406 O O . GLU C 1 237 ? -64.589 -21.398 -33.032 1.00 75.17 297 GLU C O 1
ATOM 5412 N N . LEU C 1 238 ? -64.985 -20.149 -34.872 1.00 71.99 298 LEU C N 1
ATOM 5413 C CA . LEU C 1 238 ? -65.312 -18.949 -34.125 1.00 68.60 298 LEU C CA 1
ATOM 5414 C C . LEU C 1 238 ? -66.497 -19.172 -33.198 1.00 71.32 298 LEU C C 1
ATOM 5415 O O . LEU C 1 238 ? -66.553 -18.571 -32.124 1.00 71.03 298 LEU C O 1
ATOM 5420 N N . ARG C 1 239 ? -67.441 -20.024 -33.604 1.00 69.45 299 ARG C N 1
ATOM 5421 C CA . ARG C 1 239 ? -68.582 -20.352 -32.737 1.00 71.53 299 ARG C CA 1
ATOM 5422 C C . ARG C 1 239 ? -68.103 -21.093 -31.486 1.00 70.14 299 ARG C C 1
ATOM 5423 O O . ARG C 1 239 ? -68.661 -20.948 -30.389 1.00 66.91 299 ARG C O 1
ATOM 5431 N N . ASN C 1 240 ? -67.044 -21.872 -31.662 1.00 69.01 300 ASN C N 1
ATOM 5432 C CA . ASN C 1 240 ? -66.473 -22.636 -30.574 1.00 64.11 300 ASN C CA 1
ATOM 5433 C C . ASN C 1 240 ? -65.467 -21.847 -29.754 1.00 66.42 300 ASN C C 1
ATOM 5434 O O . ASN C 1 240 ? -65.374 -22.037 -28.539 1.00 68.00 300 ASN C O 1
ATOM 5439 N N . ARG C 1 241 ? -64.701 -20.974 -30.399 1.00 63.20 301 ARG C N 1
ATOM 5440 C CA . ARG C 1 241 ? -63.763 -20.166 -29.639 1.00 58.45 301 ARG C CA 1
ATOM 5441 C C . ARG C 1 241 ? -64.563 -19.298 -28.676 1.00 58.76 301 ARG C C 1
ATOM 5442 O O . ARG C 1 241 ? -64.258 -19.245 -27.491 1.00 56.12 301 ARG C O 1
ATOM 5450 N N . GLN C 1 242 ? -65.623 -18.673 -29.177 1.00 59.55 302 GLN C N 1
ATOM 5451 C CA . GLN C 1 242 ? -66.562 -17.941 -28.331 1.00 61.03 302 GLN C CA 1
ATOM 5452 C C . GLN C 1 242 ? -66.950 -18.781 -27.114 1.00 59.88 302 GLN C C 1
ATOM 5453 O O . GLN C 1 242 ? -66.976 -18.296 -25.976 1.00 55.84 302 GLN C O 1
ATOM 5459 N N . TYR C 1 243 ? -67.269 -20.042 -27.374 1.00 59.12 303 TYR C N 1
ATOM 5460 C CA . TYR C 1 243 ? -67.708 -20.966 -26.341 1.00 55.62 303 TYR C CA 1
ATOM 5461 C C . TYR C 1 243 ? -66.591 -21.191 -25.319 1.00 59.11 303 TYR C C 1
ATOM 5462 O O . TYR C 1 243 ? -66.796 -21.023 -24.117 1.00 60.74 303 TYR C O 1
ATOM 5471 N N . LEU C 1 244 ? -65.410 -21.560 -25.807 1.00 57.38 304 LEU C N 1
ATOM 5472 C CA . LEU C 1 244 ? -64.213 -21.651 -24.976 1.00 57.02 304 LEU C CA 1
ATOM 5473 C C . LEU C 1 244 ? -64.089 -20.480 -23.996 1.00 55.55 304 LEU C C 1
ATOM 5474 O O . LEU C 1 244 ? -64.057 -20.677 -22.782 1.00 58.62 304 LEU C O 1
ATOM 5479 N N . VAL C 1 245 ? -64.013 -19.265 -24.522 1.00 51.16 305 VAL C N 1
ATOM 5480 C CA . VAL C 1 245 ? -63.983 -18.076 -23.680 1.00 51.96 305 VAL C CA 1
ATOM 5481 C C . VAL C 1 245 ? -65.164 -18.013 -22.699 1.00 55.19 305 VAL C C 1
ATOM 5482 O O . VAL C 1 245 ? -65.007 -17.585 -21.561 1.00 56.31 305 VAL C O 1
ATOM 5486 N N . GLU C 1 246 ? -66.348 -18.441 -23.123 1.00 59.83 306 GLU C N 1
ATOM 5487 C CA . GLU C 1 246 ? -67.497 -18.424 -22.218 1.00 58.78 306 GLU C CA 1
ATOM 5488 C C . GLU C 1 246 ? -67.289 -19.443 -21.095 1.00 62.12 306 GLU C C 1
ATOM 5489 O O . GLU C 1 246 ? -67.852 -19.322 -20.006 1.00 63.29 306 GLU C O 1
ATOM 5491 N N . GLN C 1 247 ? -66.457 -20.439 -21.366 1.00 59.08 307 GLN C N 1
ATOM 5492 C CA . GLN C 1 247 ? -66.221 -21.510 -20.417 1.00 60.24 307 GLN C CA 1
ATOM 5493 C C . GLN C 1 247 ? -65.056 -21.212 -19.466 1.00 60.86 307 GLN C C 1
ATOM 5494 O O . GLN C 1 247 ? -65.057 -21.668 -18.319 1.00 57.37 307 GLN C O 1
ATOM 5500 N N . LEU C 1 248 ? -64.078 -20.435 -19.932 1.00 58.78 308 LEU C N 1
ATOM 5501 C CA . LEU C 1 248 ? -63.029 -19.922 -19.054 1.00 53.88 308 LEU C CA 1
ATOM 5502 C C . LEU C 1 248 ? -63.608 -18.897 -18.091 1.00 57.50 308 LEU C C 1
ATOM 5503 O O . LEU C 1 248 ? -63.423 -18.985 -16.880 1.00 65.62 308 LEU C O 1
ATOM 5508 N N . THR C 1 249 ? -64.305 -17.917 -18.645 1.00 56.78 309 THR C N 1
ATOM 5509 C CA . THR C 1 249 ? -64.950 -16.881 -17.857 1.00 56.11 309 THR C CA 1
ATOM 5510 C C . THR C 1 249 ? -65.787 -17.453 -16.723 1.00 60.62 309 THR C C 1
ATOM 5511 O O . THR C 1 249 ? -65.672 -17.022 -15.570 1.00 65.91 309 THR C O 1
ATOM 5515 N N . LYS C 1 250 ? -66.627 -18.428 -17.055 1.00 62.03 310 LYS C N 1
ATOM 5516 C CA . LYS C 1 250 ? -67.629 -18.926 -16.117 1.00 64.13 310 LYS C CA 1
ATOM 5517 C C . LYS C 1 250 ? -67.049 -19.912 -15.113 1.00 61.06 310 LYS C C 1
ATOM 5518 O O . LYS C 1 250 ? -67.664 -20.179 -14.080 1.00 64.95 310 LYS C O 1
ATOM 5520 N N . ALA C 1 251 ? -65.862 -20.431 -15.416 1.00 58.19 311 ALA C N 1
ATOM 5521 C CA . ALA C 1 251 ? -65.134 -21.307 -14.486 1.00 70.77 311 ALA C CA 1
ATOM 5522 C C . ALA C 1 251 ? -64.485 -20.572 -13.302 1.00 73.12 311 ALA C C 1
ATOM 5523 O O . ALA C 1 251 ? -63.963 -19.456 -13.439 1.00 71.69 311 ALA C O 1
ATOM 5525 N N . ASN C 1 252 ? -64.511 -21.220 -12.141 1.00 72.29 312 ASN C N 1
ATOM 5526 C CA . ASN C 1 252 ? -63.859 -20.685 -10.950 1.00 73.08 312 ASN C CA 1
ATOM 5527 C C . ASN C 1 252 ? -63.052 -21.731 -10.168 1.00 69.35 312 ASN C C 1
ATOM 5528 O O . ASN C 1 252 ? -63.230 -22.935 -10.358 1.00 66.93 312 ASN C O 1
ATOM 5533 N N . ILE C 1 253 ? -62.147 -21.261 -9.312 1.00 70.68 313 ILE C N 1
ATOM 5534 C CA . ILE C 1 253 ? -61.403 -22.143 -8.414 1.00 71.84 313 ILE C CA 1
ATOM 5535 C C . ILE C 1 253 ? -61.828 -21.844 -6.982 1.00 73.55 313 ILE C C 1
ATOM 5536 O O . ILE C 1 253 ? -61.478 -20.793 -6.435 1.00 71.11 313 ILE C O 1
ATOM 5541 N N . ASN C 1 254 ? -62.589 -22.744 -6.368 1.00 73.80 314 ASN C N 1
ATOM 5542 C CA . ASN C 1 254 ? -63.089 -22.468 -5.027 1.00 81.85 314 ASN C CA 1
ATOM 5543 C C . ASN C 1 254 ? -62.017 -22.705 -3.968 1.00 81.53 314 ASN C C 1
ATOM 5544 O O . ASN C 1 254 ? -61.062 -23.438 -4.215 1.00 77.32 314 ASN C O 1
ATOM 5549 N N . ASP C 1 255 ? -62.167 -22.071 -2.804 1.00 79.60 315 ASP C N 1
ATOM 5550 C CA . ASP C 1 255 ? -61.272 -22.312 -1.674 1.00 80.08 315 ASP C CA 1
ATOM 5551 C C . ASP C 1 255 ? -61.103 -23.825 -1.404 1.00 81.99 315 ASP C C 1
ATOM 5552 O O . ASP C 1 255 ? -62.016 -24.508 -0.931 1.00 80.02 315 ASP C O 1
ATOM 5557 N N . VAL C 1 256 ? -59.937 -24.350 -1.757 1.00 73.97 316 VAL C N 1
ATOM 5558 C CA . VAL C 1 256 ? -59.613 -25.731 -1.464 1.00 72.69 316 VAL C CA 1
ATOM 5559 C C . VAL C 1 256 ? -58.597 -25.706 -0.337 1.00 70.40 316 VAL C C 1
ATOM 5560 O O . VAL C 1 256 ? -57.678 -24.891 -0.357 1.00 72.42 316 VAL C O 1
ATOM 5562 N N . ASN C 1 257 ? -58.778 -26.582 0.648 1.00 71.56 317 ASN C N 1
ATOM 5563 C CA . ASN C 1 257 ? -57.886 -26.671 1.805 1.00 68.48 317 ASN C CA 1
ATOM 5564 C C . ASN C 1 257 ? -57.008 -27.915 1.712 1.00 61.21 317 ASN C C 1
ATOM 5565 O O . ASN C 1 257 ? -57.517 -29.027 1.678 1.00 66.61 317 ASN C O 1
ATOM 5570 N N . PHE C 1 258 ? -55.695 -27.739 1.665 1.00 60.29 318 PHE C N 1
ATOM 5571 C CA . PHE C 1 258 ? -54.785 -28.889 1.674 1.00 63.27 318 PHE C CA 1
ATOM 5572 C C . PHE C 1 258 ? -53.664 -28.702 2.700 1.00 58.66 318 PHE C C 1
ATOM 5573 O O . PHE C 1 258 ? -53.803 -27.919 3.634 1.00 67.55 318 PHE C O 1
ATOM 5581 N N . THR C 1 259 ? -52.562 -29.426 2.541 1.00 54.95 319 THR C N 1
ATOM 5582 C CA . THR C 1 259 ? -51.423 -29.274 3.441 1.00 53.69 319 THR C CA 1
ATOM 5583 C C . THR C 1 259 ? -50.149 -29.427 2.635 1.00 51.42 319 THR C C 1
ATOM 5584 O O . THR C 1 259 ? -49.956 -30.451 1.993 1.00 53.84 319 THR C O 1
ATOM 5588 N N . PRO C 1 260 ? -49.277 -28.406 2.651 1.00 46.60 320 PRO C N 1
ATOM 5589 C CA . PRO C 1 260 ? -48.104 -28.444 1.771 1.00 45.05 320 PRO C CA 1
ATOM 5590 C C . PRO C 1 260 ? -47.059 -29.419 2.262 1.00 47.94 320 PRO C C 1
ATOM 5591 O O . PRO C 1 260 ? -45.911 -29.350 1.827 1.00 52.13 320 PRO C O 1
ATOM 5595 N N . PHE C 1 261 ? -47.460 -30.328 3.145 1.00 46.49 321 PHE C N 1
ATOM 5596 C CA . PHE C 1 261 ? -46.537 -31.312 3.688 1.00 48.11 321 PHE C CA 1
ATOM 5597 C C . PHE C 1 261 ? -47.280 -32.515 4.250 1.00 50.05 321 PHE C C 1
ATOM 5598 O O . PHE C 1 261 ? -48.491 -32.454 4.490 1.00 44.22 321 PHE C O 1
ATOM 5606 N N . LYS C 1 262 ? -46.523 -33.597 4.461 1.00 56.84 322 LYS C N 1
ATOM 5607 C CA . LYS C 1 262 ? -46.959 -34.803 5.176 1.00 51.53 322 LYS C CA 1
ATOM 5608 C C . LYS C 1 262 ? -46.171 -34.895 6.477 1.00 50.47 322 LYS C C 1
ATOM 5609 O O . LYS C 1 262 ? -44.961 -34.639 6.486 1.00 50.39 322 LYS C O 1
ATOM 5615 N N . TYR C 1 263 ? -46.853 -35.239 7.571 1.00 52.22 323 TYR C N 1
ATOM 5616 C CA . TYR C 1 263 ? -46.177 -35.467 8.860 1.00 50.71 323 TYR C CA 1
ATOM 5617 C C . TYR C 1 263 ? -45.612 -36.876 8.953 1.00 45.83 323 TYR C C 1
ATOM 5618 O O . TYR C 1 263 ? -46.361 -37.848 8.907 1.00 51.17 323 TYR C O 1
ATOM 5627 N N . GLN C 1 264 ? -44.296 -36.997 9.090 1.00 50.41 324 GLN C N 1
ATOM 5628 C CA . GLN C 1 264 ? -43.720 -38.245 9.615 1.00 52.96 324 GLN C CA 1
ATOM 5629 C C . GLN C 1 264 ? -43.945 -38.253 11.119 1.00 46.38 324 GLN C C 1
ATOM 5630 O O . GLN C 1 264 ? -44.235 -39.280 11.719 1.00 47.68 324 GLN C O 1
ATOM 5636 N N . LEU C 1 265 ? -43.824 -37.069 11.705 1.00 46.60 325 LEU C N 1
ATOM 5637 C CA . LEU C 1 265 ? -43.944 -36.871 13.134 1.00 47.83 325 LEU C CA 1
ATOM 5638 C C . LEU C 1 265 ? -44.645 -35.552 13.371 1.00 50.54 325 LEU C C 1
ATOM 5639 O O . LEU C 1 265 ? -44.081 -34.496 13.100 1.00 53.26 325 LEU C O 1
ATOM 5644 N N . SER C 1 266 ? -45.876 -35.609 13.868 1.00 49.68 326 SER C N 1
ATOM 5645 C CA . SER C 1 266 ? -46.573 -34.399 14.286 1.00 51.85 326 SER C CA 1
ATOM 5646 C C . SER C 1 266 ? -45.902 -33.814 15.545 1.00 52.68 326 SER C C 1
ATOM 5647 O O . SER C 1 266 ? -45.280 -34.546 16.314 1.00 50.41 326 SER C O 1
ATOM 5650 N N . PRO C 1 267 ? -46.025 -32.492 15.752 1.00 51.87 327 PRO C N 1
ATOM 5651 C CA . PRO C 1 267 ? -45.316 -31.813 16.840 1.00 50.64 327 PRO C CA 1
ATOM 5652 C C . PRO C 1 267 ? -45.386 -32.572 18.154 1.00 54.07 327 PRO C C 1
ATOM 5653 O O . PRO C 1 267 ? -46.460 -32.973 18.612 1.00 51.39 327 PRO C O 1
ATOM 5657 N N . SER C 1 268 ? -44.220 -32.742 18.766 1.00 55.42 328 SER C N 1
ATOM 5658 C CA . SER C 1 268 ? -44.085 -33.613 19.916 1.00 48.19 328 SER C CA 1
ATOM 5659 C C . SER C 1 268 ? -44.430 -32.915 21.205 1.00 49.10 328 SER C C 1
ATOM 5660 O O . SER C 1 268 ? -44.468 -31.685 21.286 1.00 48.06 328 SER C O 1
ATOM 5663 N N . LEU C 1 269 ? -44.713 -33.741 22.198 1.00 49.53 329 LEU C N 1
ATOM 5664 C CA . LEU C 1 269 ? -44.868 -33.325 23.569 1.00 49.75 329 LEU C CA 1
ATOM 5665 C C . LEU C 1 269 ? -43.732 -34.024 24.297 1.00 54.94 329 LEU C C 1
ATOM 5666 O O . LEU C 1 269 ? -43.717 -35.254 24.389 1.00 55.76 329 LEU C O 1
ATOM 5671 N N . PRO C 1 270 ? -42.751 -33.252 24.786 1.00 58.56 330 PRO C N 1
ATOM 5672 C CA . PRO C 1 270 ? -41.566 -33.864 25.399 1.00 57.29 330 PRO C CA 1
ATOM 5673 C C . PRO C 1 270 ? -41.776 -34.319 26.861 1.00 54.73 330 PRO C C 1
ATOM 5674 O O . PRO C 1 270 ? -41.511 -35.491 27.201 1.00 47.79 330 PRO C O 1
ATOM 5678 N N . TRP D 1 9 ? -32.545 -59.215 23.804 1.00 56.97 65 TRP D N 1
ATOM 5679 C CA . TRP D 1 9 ? -33.698 -59.696 23.034 1.00 61.06 65 TRP D CA 1
ATOM 5680 C C . TRP D 1 9 ? -34.125 -58.780 21.875 1.00 55.01 65 TRP D C 1
ATOM 5681 O O . TRP D 1 9 ? -34.941 -57.875 22.052 1.00 50.21 65 TRP D O 1
ATOM 5692 N N . THR D 1 10 ? -33.597 -59.037 20.687 1.00 56.43 66 THR D N 1
ATOM 5693 C CA . THR D 1 10 ? -33.945 -58.251 19.509 1.00 52.74 66 THR D CA 1
ATOM 5694 C C . THR D 1 10 ? -34.558 -59.123 18.409 1.00 55.14 66 THR D C 1
ATOM 5695 O O . THR D 1 10 ? -33.888 -60.016 17.876 1.00 51.68 66 THR D O 1
ATOM 5699 N N . SER D 1 11 ? -35.831 -58.863 18.088 1.00 55.66 67 SER D N 1
ATOM 5700 C CA . SER D 1 11 ? -36.511 -59.485 16.938 1.00 54.93 67 SER D CA 1
ATOM 5701 C C . SER D 1 11 ? -36.167 -58.747 15.639 1.00 53.79 67 SER D C 1
ATOM 5702 O O . SER D 1 11 ? -36.088 -57.517 15.614 1.00 50.70 67 SER D O 1
ATOM 5705 N N . ALA D 1 12 ? -35.961 -59.494 14.563 1.00 53.25 68 ALA D N 1
ATOM 5706 C CA . ALA D 1 12 ? -35.555 -58.887 13.301 1.00 48.68 68 ALA D CA 1
ATOM 5707 C C . ALA D 1 12 ? -36.365 -59.401 12.095 1.00 54.85 68 ALA D C 1
ATOM 5708 O O . ALA D 1 12 ? -36.855 -60.539 12.093 1.00 55.72 68 ALA D O 1
ATOM 5710 N N . ALA D 1 13 ? -36.503 -58.549 11.081 1.00 50.19 69 ALA D N 1
ATOM 5711 C CA . ALA D 1 13 ? -37.125 -58.911 9.826 1.00 41.09 69 ALA D CA 1
ATOM 5712 C C . ALA D 1 13 ? -36.285 -58.294 8.725 1.00 44.47 69 ALA D C 1
ATOM 5713 O O . ALA D 1 13 ? -35.800 -57.179 8.870 1.00 44.96 69 ALA D O 1
ATOM 5715 N N . VAL D 1 14 ? -36.079 -59.021 7.635 1.00 45.70 70 VAL D N 1
ATOM 5716 C CA . VAL D 1 14 ? -35.434 -58.444 6.448 1.00 48.19 70 VAL D CA 1
ATOM 5717 C C . VAL D 1 14 ? -36.388 -58.412 5.232 1.00 46.02 70 VAL D C 1
ATOM 5718 O O . VAL D 1 14 ? -36.730 -59.453 4.677 1.00 44.88 70 VAL D O 1
ATOM 5722 N N . VAL D 1 15 ? -36.806 -57.217 4.823 1.00 43.70 71 VAL D N 1
ATOM 5723 C CA . VAL D 1 15 ? -37.797 -57.084 3.766 1.00 43.88 71 VAL D CA 1
ATOM 5724 C C . VAL D 1 15 ? -37.216 -56.521 2.478 1.00 47.54 71 VAL D C 1
ATOM 5725 O O . VAL D 1 15 ? -36.130 -55.940 2.472 1.00 50.39 71 VAL D O 1
ATOM 5729 N N . THR D 1 16 ? -37.958 -56.702 1.390 1.00 45.77 72 THR D N 1
ATOM 5730 C CA . THR D 1 16 ? -37.451 -56.462 0.045 1.00 47.84 72 THR D CA 1
ATOM 5731 C C . THR D 1 16 ? -38.624 -56.044 -0.872 1.00 48.21 72 THR D C 1
ATOM 5732 O O . THR D 1 16 ? -39.772 -56.389 -0.591 1.00 48.99 72 THR D O 1
ATOM 5736 N N . PRO D 1 17 ? -38.357 -55.273 -1.946 1.00 49.17 73 PRO D N 1
ATOM 5737 C CA . PRO D 1 17 ? -39.429 -54.897 -2.896 1.00 54.16 73 PRO D CA 1
ATOM 5738 C C . PRO D 1 17 ? -40.214 -56.112 -3.411 1.00 52.20 73 PRO D C 1
ATOM 5739 O O . PRO D 1 17 ? -39.584 -57.094 -3.836 1.00 49.88 73 PRO D O 1
ATOM 5743 N N . PRO D 1 18 ? -41.566 -56.041 -3.379 1.00 49.65 74 PRO D N 1
ATOM 5744 C CA . PRO D 1 18 ? -42.433 -57.190 -3.668 1.00 48.20 74 PRO D CA 1
ATOM 5745 C C . PRO D 1 18 ? -42.210 -57.778 -5.049 1.00 50.85 74 PRO D C 1
ATOM 5746 O O . PRO D 1 18 ? -41.860 -57.077 -6.005 1.00 51.34 74 PRO D O 1
ATOM 5750 N N . GLU D 1 19 ? -42.415 -59.086 -5.125 1.00 51.50 75 GLU D N 1
ATOM 5751 C CA . GLU D 1 19 ? -42.078 -59.876 -6.297 1.00 53.80 75 GLU D CA 1
ATOM 5752 C C . GLU D 1 19 ? -43.295 -59.908 -7.255 1.00 52.86 75 GLU D C 1
ATOM 5753 O O . GLU D 1 19 ? -44.441 -59.862 -6.796 1.00 50.48 75 GLU D O 1
ATOM 5755 N N . PRO D 1 20 ? -43.051 -59.975 -8.584 1.00 55.94 76 PRO D N 1
ATOM 5756 C CA . PRO D 1 20 ? -44.128 -59.852 -9.578 1.00 55.39 76 PRO D CA 1
ATOM 5757 C C . PRO D 1 20 ? -45.306 -60.756 -9.257 1.00 53.32 76 PRO D C 1
ATOM 5758 O O . PRO D 1 20 ? -46.458 -60.357 -9.365 1.00 48.25 76 PRO D O 1
ATOM 5762 N N . VAL D 1 21 ? -44.998 -61.973 -8.843 1.00 52.90 77 VAL D N 1
ATOM 5763 C CA . VAL D 1 21 ? -46.021 -62.960 -8.558 1.00 56.10 77 VAL D CA 1
ATOM 5764 C C . VAL D 1 21 ? -47.100 -62.461 -7.584 1.00 57.06 77 VAL D C 1
ATOM 5765 O O . VAL D 1 21 ? -48.242 -62.914 -7.635 1.00 56.04 77 VAL D O 1
ATOM 5769 N N . GLN D 1 22 ? -46.740 -61.527 -6.707 1.00 56.58 78 GLN D N 1
ATOM 5770 C CA . GLN D 1 22 ? -47.663 -61.039 -5.677 1.00 60.31 78 GLN D CA 1
ATOM 5771 C C . GLN D 1 22 ? -48.615 -59.980 -6.213 1.00 61.93 78 GLN D C 1
ATOM 5772 O O . GLN D 1 22 ? -49.656 -59.683 -5.621 1.00 62.51 78 GLN D O 1
ATOM 5778 N N . TRP D 1 23 ? -48.232 -59.397 -7.334 1.00 58.53 79 TRP D N 1
ATOM 5779 C CA . TRP D 1 23 ? -48.987 -58.311 -7.910 1.00 61.26 79 TRP D CA 1
ATOM 5780 C C . TRP D 1 23 ? -50.194 -58.800 -8.702 1.00 65.74 79 TRP D C 1
ATOM 5781 O O . TRP D 1 23 ? -51.149 -58.060 -8.894 1.00 68.73 79 TRP D O 1
ATOM 5792 N N . GLN D 1 24 ? -50.157 -60.053 -9.142 1.00 65.46 80 GLN D N 1
ATOM 5793 C CA . GLN D 1 24 ? -51.117 -60.563 -10.123 1.00 63.35 80 GLN D CA 1
ATOM 5794 C C . GLN D 1 24 ? -52.591 -60.161 -9.936 1.00 66.23 80 GLN D C 1
ATOM 5795 O O . GLN D 1 24 ? -53.295 -59.983 -10.923 1.00 70.14 80 GLN D O 1
ATOM 5801 N N . GLU D 1 25 ? -53.067 -60.030 -8.700 1.00 65.04 81 GLU D N 1
ATOM 5802 C CA . GLU D 1 25 ? -54.469 -59.658 -8.481 1.00 68.30 81 GLU D CA 1
ATOM 5803 C C . GLU D 1 25 ? -54.717 -58.148 -8.642 1.00 68.10 81 GLU D C 1
ATOM 5804 O O . GLU D 1 25 ? -55.810 -57.697 -9.011 1.00 65.75 81 GLU D O 1
ATOM 5810 N N . LEU D 1 26 ? -53.703 -57.357 -8.334 1.00 70.64 82 LEU D N 1
ATOM 5811 C CA . LEU D 1 26 ? -53.745 -55.958 -8.701 1.00 68.74 82 LEU D CA 1
ATOM 5812 C C . LEU D 1 26 ? -53.804 -55.877 -10.216 1.00 68.59 82 LEU D C 1
ATOM 5813 O O . LEU D 1 26 ? -54.720 -55.289 -10.787 1.00 69.32 82 LEU D O 1
ATOM 5818 N N . GLU D 1 27 ? -52.803 -56.464 -10.857 1.00 67.69 83 GLU D N 1
ATOM 5819 C CA . GLU D 1 27 ? -52.688 -56.431 -12.296 1.00 66.64 83 GLU D CA 1
ATOM 5820 C C . GLU D 1 27 ? -54.005 -56.818 -12.976 1.00 67.07 83 GLU D C 1
ATOM 5821 O O . GLU D 1 27 ? -54.261 -56.412 -14.107 1.00 65.78 83 GLU D O 1
ATOM 5827 N N . LYS D 1 28 ? -54.838 -57.600 -12.292 1.00 64.17 84 LYS D N 1
ATOM 5828 C CA . LYS D 1 28 ? -56.150 -57.936 -12.837 1.00 64.43 84 LYS D CA 1
ATOM 5829 C C . LYS D 1 28 ? -57.055 -56.714 -12.881 1.00 69.37 84 LYS D C 1
ATOM 5830 O O . LYS D 1 28 ? -57.738 -56.463 -13.867 1.00 75.34 84 LYS D O 1
ATOM 5835 N N . THR D 1 29 ? -57.048 -55.948 -11.803 1.00 72.23 85 THR D N 1
ATOM 5836 C CA . THR D 1 29 ? -57.857 -54.739 -11.710 1.00 70.69 85 THR D CA 1
ATOM 5837 C C . THR D 1 29 ? -57.422 -53.637 -12.681 1.00 68.37 85 THR D C 1
ATOM 5838 O O . THR D 1 29 ? -58.260 -53.016 -13.322 1.00 66.50 85 THR D O 1
ATOM 5842 N N . PHE D 1 30 ? -56.117 -53.395 -12.783 1.00 70.73 86 PHE D N 1
ATOM 5843 C CA . PHE D 1 30 ? -55.578 -52.347 -13.660 1.00 73.81 86 PHE D CA 1
ATOM 5844 C C . PHE D 1 30 ? -55.764 -52.679 -15.134 1.00 72.49 86 PHE D C 1
ATOM 5845 O O . PHE D 1 30 ? -55.540 -51.840 -16.022 1.00 68.37 86 PHE D O 1
ATOM 5853 N N . THR D 1 31 ? -56.157 -53.920 -15.387 1.00 72.15 87 THR D N 1
ATOM 5854 C CA . THR D 1 31 ? -56.286 -54.399 -16.751 1.00 71.15 87 THR D CA 1
ATOM 5855 C C . THR D 1 31 ? -57.722 -54.277 -17.281 1.00 65.69 87 THR D C 1
ATOM 5856 O O . THR D 1 31 ? -57.920 -54.168 -18.487 1.00 64.77 87 THR D O 1
ATOM 5860 N N . LYS D 1 32 ? -58.708 -54.270 -16.384 1.00 61.88 88 LYS D N 1
ATOM 5861 C CA . LYS D 1 32 ? -60.085 -53.967 -16.771 1.00 62.21 88 LYS D CA 1
ATOM 5862 C C . LYS D 1 32 ? -60.220 -52.475 -16.971 1.00 68.07 88 LYS D C 1
ATOM 5863 O O . LYS D 1 32 ? -61.219 -52.001 -17.508 1.00 64.30 88 LYS D O 1
ATOM 5869 N N . LEU D 1 33 ? -59.193 -51.743 -16.545 1.00 67.02 89 LEU D N 1
ATOM 5870 C CA . LEU D 1 33 ? -59.157 -50.296 -16.703 1.00 61.33 89 LEU D CA 1
ATOM 5871 C C . LEU D 1 33 ? -58.268 -49.881 -17.856 1.00 57.76 89 LEU D C 1
ATOM 5872 O O . LEU D 1 33 ? -58.525 -48.874 -18.480 1.00 61.61 89 LEU D O 1
ATOM 5877 N N . ARG D 1 34 ? -57.204 -50.629 -18.125 1.00 61.50 90 ARG D N 1
ATOM 5878 C CA . ARG D 1 34 ? -56.310 -50.269 -19.225 1.00 66.86 90 ARG D CA 1
ATOM 5879 C C . ARG D 1 34 ? -57.111 -50.252 -20.531 1.00 67.31 90 ARG D C 1
ATOM 5880 O O . ARG D 1 34 ? -56.730 -49.584 -21.501 1.00 64.15 90 ARG D O 1
ATOM 5888 N N . VAL D 1 35 ? -58.233 -50.983 -20.508 1.00 65.61 91 VAL D N 1
ATOM 5889 C CA . VAL D 1 35 ? -59.178 -51.118 -21.617 1.00 65.67 91 VAL D CA 1
ATOM 5890 C C . VAL D 1 35 ? -60.072 -49.889 -21.761 1.00 63.93 91 VAL D C 1
ATOM 5891 O O . VAL D 1 35 ? -60.561 -49.571 -22.849 1.00 64.07 91 VAL D O 1
ATOM 5895 N N . LEU D 1 36 ? -60.286 -49.209 -20.645 1.00 59.42 92 LEU D N 1
ATOM 5896 C CA . LEU D 1 36 ? -61.020 -47.965 -20.635 1.00 56.76 92 LEU D CA 1
ATOM 5897 C C . LEU D 1 36 ? -60.096 -46.766 -20.876 1.00 59.32 92 LEU D C 1
ATOM 5898 O O . LEU D 1 36 ? -60.414 -45.655 -20.464 1.00 64.32 92 LEU D O 1
ATOM 5903 N N . ASP D 1 37 ? -58.954 -46.991 -21.530 1.00 58.36 93 ASP D N 1
ATOM 5904 C CA . ASP D 1 37 ? -58.038 -45.904 -21.916 1.00 62.87 93 ASP D CA 1
ATOM 5905 C C . ASP D 1 37 ? -57.397 -45.181 -20.709 1.00 63.00 93 ASP D C 1
ATOM 5906 O O . ASP D 1 37 ? -56.927 -44.039 -20.811 1.00 58.61 93 ASP D O 1
ATOM 5911 N N . LEU D 1 38 ? -57.375 -45.868 -19.573 1.00 60.32 94 LEU D N 1
ATOM 5912 C CA . LEU D 1 38 ? -56.819 -45.341 -18.334 1.00 63.16 94 LEU D CA 1
ATOM 5913 C C . LEU D 1 38 ? -55.572 -46.133 -17.941 1.00 65.20 94 LEU D C 1
ATOM 5914 O O . LEU D 1 38 ? -55.689 -47.187 -17.317 1.00 64.09 94 LEU D O 1
ATOM 5919 N N . ASP D 1 39 ? -54.382 -45.650 -18.298 1.00 64.20 95 ASP D N 1
ATOM 5920 C CA . ASP D 1 39 ? -53.183 -46.458 -18.043 1.00 72.50 95 ASP D CA 1
ATOM 5921 C C . ASP D 1 39 ? -52.607 -46.268 -16.633 1.00 69.02 95 ASP D C 1
ATOM 5922 O O . ASP D 1 39 ? -51.913 -45.298 -16.340 1.00 62.86 95 ASP D O 1
ATOM 5927 N N . ILE D 1 40 ? -52.904 -47.237 -15.775 1.00 69.09 96 ILE D N 1
ATOM 5928 C CA . ILE D 1 40 ? -52.644 -47.140 -14.348 1.00 68.70 96 ILE D CA 1
ATOM 5929 C C . ILE D 1 40 ? -51.690 -48.245 -13.892 1.00 76.01 96 ILE D C 1
ATOM 5930 O O . ILE D 1 40 ? -51.726 -49.369 -14.404 1.00 77.44 96 ILE D O 1
ATOM 5935 N N . LYS D 1 41 ? -50.851 -47.917 -12.917 1.00 74.53 97 LYS D N 1
ATOM 5936 C CA . LYS D 1 41 ? -50.010 -48.895 -12.260 1.00 67.93 97 LYS D CA 1
ATOM 5937 C C . LYS D 1 41 ? -49.851 -48.535 -10.790 1.00 68.53 97 LYS D C 1
ATOM 5938 O O . LYS D 1 41 ? -50.187 -47.419 -10.368 1.00 60.98 97 LYS D O 1
ATOM 5944 N N . ILE D 1 42 ? -49.371 -49.506 -10.011 1.00 70.81 98 ILE D N 1
ATOM 5945 C CA . ILE D 1 42 ? -48.789 -49.249 -8.697 1.00 59.84 98 ILE D CA 1
ATOM 5946 C C . ILE D 1 42 ? -47.413 -49.852 -8.785 1.00 58.94 98 ILE D C 1
ATOM 5947 O O . ILE D 1 42 ? -47.270 -51.065 -8.687 1.00 60.24 98 ILE D O 1
ATOM 5952 N N . ASP D 1 43 ? -46.401 -49.019 -8.998 1.00 59.77 99 ASP D N 1
ATOM 5953 C CA . ASP D 1 43 ? -45.049 -49.531 -9.106 1.00 63.61 99 ASP D CA 1
ATOM 5954 C C . ASP D 1 43 ? -44.774 -50.416 -7.883 1.00 64.42 99 ASP D C 1
ATOM 5955 O O . ASP D 1 43 ? -45.365 -50.220 -6.819 1.00 59.95 99 ASP D O 1
ATOM 5960 N N . ARG D 1 44 ? -43.918 -51.419 -8.044 1.00 66.55 100 ARG D N 1
ATOM 5961 C CA . ARG D 1 44 ? -43.632 -52.328 -6.946 1.00 61.31 100 ARG D CA 1
ATOM 5962 C C . ARG D 1 44 ? -42.530 -51.746 -6.075 1.00 59.33 100 ARG D C 1
ATOM 5963 O O . ARG D 1 44 ? -42.658 -51.705 -4.855 1.00 56.51 100 ARG D O 1
ATOM 5971 N N . THR D 1 45 ? -41.454 -51.278 -6.699 1.00 59.08 101 THR D N 1
ATOM 5972 C CA . THR D 1 45 ? -40.419 -50.566 -5.952 1.00 59.85 101 THR D CA 1
ATOM 5973 C C . THR D 1 45 ? -40.967 -49.306 -5.265 1.00 59.14 101 THR D C 1
ATOM 5974 O O . THR D 1 45 ? -40.371 -48.810 -4.311 1.00 58.40 101 THR D O 1
ATOM 5978 N N . GLU D 1 46 ? -42.107 -48.795 -5.722 1.00 56.83 102 GLU D N 1
ATOM 5979 C CA . GLU D 1 46 ? -42.686 -47.613 -5.080 1.00 59.00 102 GLU D CA 1
ATOM 5980 C C . GLU D 1 46 ? -43.638 -47.938 -3.930 1.00 55.15 102 GLU D C 1
ATOM 5981 O O . GLU D 1 46 ? -43.767 -47.156 -2.991 1.00 53.08 102 GLU D O 1
ATOM 5987 N N . ALA D 1 47 ? -44.309 -49.080 -3.995 1.00 50.60 103 ALA D N 1
ATOM 5988 C CA . ALA D 1 47 ? -45.139 -49.497 -2.869 1.00 53.23 103 ALA D CA 1
ATOM 5989 C C . ALA D 1 47 ? -44.215 -49.829 -1.693 1.00 55.29 103 ALA D C 1
ATOM 5990 O O . ALA D 1 47 ? -44.462 -49.448 -0.537 1.00 50.87 103 ALA D O 1
ATOM 5992 N N . PHE D 1 48 ? -43.141 -50.543 -2.010 1.00 53.99 104 PHE D N 1
ATOM 5993 C CA . PHE D 1 48 ? -42.125 -50.874 -1.040 1.00 48.43 104 PHE D CA 1
ATOM 5994 C C . PHE D 1 48 ? -41.570 -49.598 -0.438 1.00 48.51 104 PHE D C 1
ATOM 5995 O O . PHE D 1 48 ? -41.657 -49.401 0.771 1.00 47.91 104 PHE D O 1
ATOM 6003 N N . ASN D 1 49 ? -41.016 -48.731 -1.286 1.00 50.55 105 ASN D N 1
ATOM 6004 C CA . ASN D 1 49 ? -40.443 -47.463 -0.832 1.00 51.99 105 ASN D CA 1
ATOM 6005 C C . ASN D 1 49 ? -41.394 -46.655 0.047 1.00 49.87 105 ASN D C 1
ATOM 6006 O O . ASN D 1 49 ? -40.960 -45.955 0.952 1.00 55.60 105 ASN D O 1
ATOM 6011 N N . LEU D 1 50 ? -42.688 -46.755 -0.215 1.00 45.57 106 LEU D N 1
ATOM 6012 C CA . LEU D 1 50 ? -43.675 -46.070 0.606 1.00 46.35 106 LEU D CA 1
ATOM 6013 C C . LEU D 1 50 ? -43.875 -46.777 1.943 1.00 49.36 106 LEU D C 1
ATOM 6014 O O . LEU D 1 50 ? -44.103 -46.133 2.970 1.00 51.44 106 LEU D O 1
ATOM 6019 N N . PHE D 1 51 ? -43.816 -48.106 1.920 1.00 51.78 107 PHE D N 1
ATOM 6020 C CA . PHE D 1 51 ? -43.898 -48.913 3.136 1.00 48.54 107 PHE D CA 1
ATOM 6021 C C . PHE D 1 51 ? -42.816 -48.500 4.132 1.00 47.56 107 PHE D C 1
ATOM 6022 O O . PHE D 1 51 ? -43.121 -48.154 5.277 1.00 46.05 107 PHE D O 1
ATOM 6030 N N . ILE D 1 52 ? -41.558 -48.557 3.688 1.00 46.30 108 ILE D N 1
ATOM 6031 C CA . ILE D 1 52 ? -40.431 -48.156 4.517 1.00 44.93 108 ILE D CA 1
ATOM 6032 C C . ILE D 1 52 ? -40.722 -46.785 5.107 1.00 45.42 108 ILE D C 1
ATOM 6033 O O . ILE D 1 52 ? -40.645 -46.609 6.309 1.00 43.42 108 ILE D O 1
ATOM 6038 N N . LYS D 1 53 ? -41.093 -45.822 4.269 1.00 47.22 109 LYS D N 1
ATOM 6039 C CA . LYS D 1 53 ? -41.387 -44.477 4.761 1.00 48.99 109 LYS D CA 1
ATOM 6040 C C . LYS D 1 53 ? -42.440 -44.461 5.867 1.00 46.03 109 LYS D C 1
ATOM 6041 O O . LYS D 1 53 ? -42.205 -43.914 6.942 1.00 46.45 109 LYS D O 1
ATOM 6047 N N . LYS D 1 54 ? -43.610 -45.037 5.609 1.00 45.86 110 LYS D N 1
ATOM 6048 C CA . LYS D 1 54 ? -44.645 -45.070 6.638 1.00 46.77 110 LYS D CA 1
ATOM 6049 C C . LYS D 1 54 ? -44.141 -45.641 7.950 1.00 42.81 110 LYS D C 1
ATOM 6050 O O . LYS D 1 54 ? -44.444 -45.123 9.005 1.00 36.65 110 LYS D O 1
ATOM 6056 N N . PHE D 1 55 ? -43.389 -46.730 7.846 1.00 43.82 111 PHE D N 1
ATOM 6057 C CA . PHE D 1 55 ? -42.786 -47.452 8.977 1.00 45.03 111 PHE D CA 1
ATOM 6058 C C . PHE D 1 55 ? -41.909 -46.548 9.841 1.00 46.57 111 PHE D C 1
ATOM 6059 O O . PHE D 1 55 ? -42.184 -46.357 11.015 1.00 42.50 111 PHE D O 1
ATOM 6067 N N . GLN D 1 56 ? -40.854 -46.003 9.242 1.00 41.43 112 GLN D N 1
ATOM 6068 C CA . GLN D 1 56 ? -40.048 -44.966 9.840 1.00 37.64 112 GLN D CA 1
ATOM 6069 C C . GLN D 1 56 ? -40.836 -43.774 10.402 1.00 46.30 112 GLN D C 1
ATOM 6070 O O . GLN D 1 56 ? -40.259 -42.721 10.678 1.00 52.99 112 GLN D O 1
ATOM 6076 N N . SER D 1 57 ? -42.140 -43.894 10.576 1.00 46.61 113 SER D N 1
ATOM 6077 C CA . SER D 1 57 ? -42.880 -42.731 11.056 1.00 49.29 113 SER D CA 1
ATOM 6078 C C . SER D 1 57 ? -43.163 -42.823 12.533 1.00 47.92 113 SER D C 1
ATOM 6079 O O . SER D 1 57 ? -43.962 -43.658 12.968 1.00 47.14 113 SER D O 1
ATOM 6082 N N . VAL D 1 58 ? -42.518 -41.950 13.298 1.00 47.45 114 VAL D N 1
ATOM 6083 C CA . VAL D 1 58 ? -42.618 -42.030 14.751 1.00 53.46 114 VAL D CA 1
ATOM 6084 C C . VAL D 1 58 ? -44.062 -41.816 15.174 1.00 53.65 114 VAL D C 1
ATOM 6085 O O . VAL D 1 58 ? -44.519 -42.390 16.164 1.00 56.25 114 VAL D O 1
ATOM 6089 N N . SER D 1 59 ? -44.781 -41.000 14.413 1.00 46.00 115 SER D N 1
ATOM 6090 C CA . SER D 1 59 ? -46.187 -40.762 14.702 1.00 51.42 115 SER D CA 1
ATOM 6091 C C . SER D 1 59 ? -47.040 -42.006 14.425 1.00 55.33 115 SER D C 1
ATOM 6092 O O . SER D 1 59 ? -47.959 -42.302 15.184 1.00 58.22 115 SER D O 1
ATOM 6095 N N . LEU D 1 60 ? -46.733 -42.738 13.353 1.00 52.02 116 LEU D N 1
ATOM 6096 C CA . LEU D 1 60 ? -47.524 -43.921 12.990 1.00 56.41 116 LEU D CA 1
ATOM 6097 C C . LEU D 1 60 ? -47.341 -45.041 13.993 1.00 60.22 116 LEU D C 1
ATOM 6098 O O . LEU D 1 60 ? -48.258 -45.821 14.264 1.00 62.27 116 LEU D O 1
ATOM 6103 N N . LEU D 1 61 ? -46.132 -45.116 14.522 1.00 56.30 117 LEU D N 1
ATOM 6104 C CA . LEU D 1 61 ? -45.765 -46.141 15.478 1.00 58.59 117 LEU D CA 1
ATOM 6105 C C . LEU D 1 61 ? -46.443 -45.908 16.818 1.00 62.46 117 LEU D C 1
ATOM 6106 O O . LEU D 1 61 ? -47.028 -46.830 17.376 1.00 61.15 117 LEU D O 1
ATOM 6111 N N . GLU D 1 62 ? -46.352 -44.681 17.337 1.00 64.03 118 GLU D N 1
ATOM 6112 C CA . GLU D 1 62 ? -47.049 -44.322 18.567 1.00 62.58 118 GLU D CA 1
ATOM 6113 C C . GLU D 1 62 ? -48.524 -44.647 18.406 1.00 65.91 118 GLU D C 1
ATOM 6114 O O . GLU D 1 62 ? -49.170 -45.146 19.319 1.00 71.03 118 GLU D O 1
ATOM 6120 N N . GLU D 1 63 ? -49.060 -44.365 17.232 1.00 60.65 119 GLU D N 1
ATOM 6121 C CA . GLU D 1 63 ? -50.457 -44.655 17.003 1.00 69.30 119 GLU D CA 1
ATOM 6122 C C . GLU D 1 63 ? -50.690 -46.156 17.186 1.00 70.15 119 GLU D C 1
ATOM 6123 O O . GLU D 1 63 ? -51.608 -46.562 17.893 1.00 73.42 119 GLU D O 1
ATOM 6129 N N . TYR D 1 64 ? -49.835 -46.971 16.575 1.00 68.32 120 TYR D N 1
ATOM 6130 C CA . TYR D 1 64 ? -49.891 -48.430 16.721 1.00 65.78 120 TYR D CA 1
ATOM 6131 C C . TYR D 1 64 ? -49.862 -48.929 18.174 1.00 67.37 120 TYR D C 1
ATOM 6132 O O . TYR D 1 64 ? -50.779 -49.614 18.639 1.00 67.80 120 TYR D O 1
ATOM 6141 N N . LEU D 1 65 ? -48.781 -48.612 18.872 1.00 65.74 121 LEU D N 1
ATOM 6142 C CA . LEU D 1 65 ? -48.635 -49.000 20.267 1.00 65.86 121 LEU D CA 1
ATOM 6143 C C . LEU D 1 65 ? -49.877 -48.650 21.077 1.00 67.62 121 LEU D C 1
ATOM 6144 O O . LEU D 1 65 ? -50.459 -49.508 21.732 1.00 67.57 121 LEU D O 1
ATOM 6149 N N . ARG D 1 66 ? -50.297 -47.393 21.002 1.00 72.52 122 ARG D N 1
ATOM 6150 C CA . ARG D 1 66 ? -51.383 -46.902 21.848 1.00 76.27 122 ARG D CA 1
ATOM 6151 C C . ARG D 1 66 ? -52.713 -47.607 21.604 1.00 70.72 122 ARG D C 1
ATOM 6152 O O . ARG D 1 66 ? -53.612 -47.552 22.441 1.00 68.86 122 ARG D O 1
ATOM 6160 N N . SER D 1 67 ? -52.833 -48.281 20.469 1.00 68.72 123 SER D N 1
ATOM 6161 C CA . SER D 1 67 ? -54.094 -48.920 20.118 1.00 72.67 123 SER D CA 1
ATOM 6162 C C . SER D 1 67 ? -54.059 -50.461 20.146 1.00 74.56 123 SER D C 1
ATOM 6163 O O . SER D 1 67 ? -55.081 -51.105 20.395 1.00 71.76 123 SER D O 1
ATOM 6166 N N . SER D 1 68 ? -52.896 -51.053 19.892 1.00 71.30 124 SER D N 1
ATOM 6167 C CA . SER D 1 68 ? -52.743 -52.492 20.103 1.00 74.99 124 SER D CA 1
ATOM 6168 C C . SER D 1 68 ? -52.965 -52.849 21.579 1.00 78.00 124 SER D C 1
ATOM 6169 O O . SER D 1 68 ? -52.229 -52.385 22.448 1.00 69.65 124 SER D O 1
ATOM 6172 N N . PRO D 1 69 ? -53.967 -53.703 21.858 1.00 80.98 125 PRO D N 1
ATOM 6173 C CA . PRO D 1 69 ? -54.404 -54.002 23.223 1.00 78.65 125 PRO D CA 1
ATOM 6174 C C . PRO D 1 69 ? -53.395 -54.904 23.926 1.00 78.37 125 PRO D C 1
ATOM 6175 O O . PRO D 1 69 ? -53.404 -54.979 25.158 1.00 78.71 125 PRO D O 1
ATOM 6179 N N . TYR D 1 70 ? -52.553 -55.585 23.145 1.00 76.07 126 TYR D N 1
ATOM 6180 C CA . TYR D 1 70 ? -51.429 -56.364 23.676 1.00 78.69 126 TYR D CA 1
ATOM 6181 C C . TYR D 1 70 ? -50.430 -55.456 24.398 1.00 78.85 126 TYR D C 1
ATOM 6182 O O . TYR D 1 70 ? -50.215 -55.588 25.602 1.00 81.00 126 TYR D O 1
ATOM 6191 N N . VAL D 1 71 ? -49.833 -54.530 23.651 1.00 77.08 127 VAL D N 1
ATOM 6192 C CA . VAL D 1 71 ? -48.941 -53.526 24.215 1.00 72.09 127 VAL D CA 1
ATOM 6193 C C . VAL D 1 71 ? -49.590 -52.781 25.377 1.00 74.52 127 VAL D C 1
ATOM 6194 O O . VAL D 1 71 ? -48.916 -52.408 26.340 1.00 79.19 127 VAL D O 1
ATOM 6198 N N . MET D 1 72 ? -50.899 -52.576 25.286 1.00 73.88 128 MET D N 1
ATOM 6199 C CA . MET D 1 72 ? -51.645 -51.879 26.329 1.00 78.93 128 MET D CA 1
ATOM 6200 C C . MET D 1 72 ? -51.843 -52.751 27.567 1.00 82.51 128 MET D C 1
ATOM 6201 O O . MET D 1 72 ? -52.425 -52.305 28.558 1.00 82.12 128 MET D O 1
ATOM 6206 N N . ASP D 1 73 ? -51.368 -53.994 27.505 1.00 84.41 129 ASP D N 1
ATOM 6207 C CA . ASP D 1 73 ? -51.290 -54.844 28.696 1.00 84.11 129 ASP D CA 1
A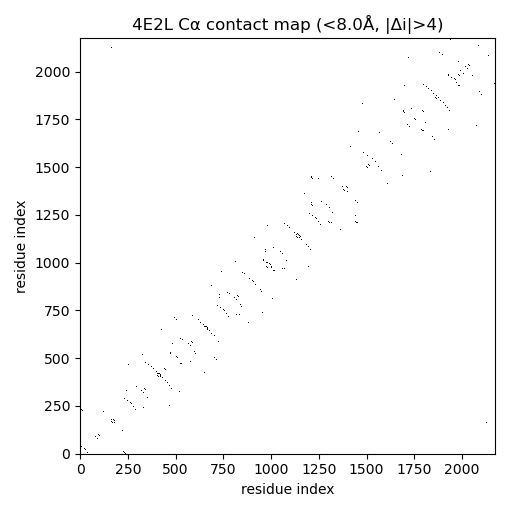TOM 6208 C C . ASP D 1 73 ? -50.100 -54.422 29.572 1.00 82.72 129 ASP D C 1
ATOM 6209 O O . ASP D 1 73 ? -50.285 -53.983 30.712 1.00 82.56 129 ASP D O 1
ATOM 6211 N N . GLN D 1 74 ? -48.887 -54.547 29.030 1.00 83.58 130 GLN D N 1
ATOM 6212 C CA . GLN D 1 74 ? -47.679 -54.029 29.681 1.00 84.11 130 GLN D CA 1
ATOM 6213 C C . GLN D 1 74 ? -47.672 -52.489 29.704 1.00 82.72 130 GLN D C 1
ATOM 6214 O O . GLN D 1 74 ? -48.425 -51.844 30.444 1.00 73.81 130 GLN D O 1
ATOM 6220 N N . LEU D 1 83 ? -50.388 -41.385 34.123 1.00 85.20 139 LEU D N 1
ATOM 6221 C CA . LEU D 1 83 ? -50.261 -40.697 32.846 1.00 96.70 139 LEU D CA 1
ATOM 6222 C C . LEU D 1 83 ? -48.875 -40.893 32.244 1.00 98.32 139 LEU D C 1
ATOM 6223 O O . LEU D 1 83 ? -48.561 -40.336 31.176 1.00 96.66 139 LEU D O 1
ATOM 6228 N N . ASP D 1 84 ? -48.044 -41.684 32.924 1.00 96.07 140 ASP D N 1
ATOM 6229 C CA . ASP D 1 84 ? -46.701 -41.998 32.422 1.00 91.92 140 ASP D CA 1
ATOM 6230 C C . ASP D 1 84 ? -46.781 -42.832 31.135 1.00 89.84 140 ASP D C 1
ATOM 6231 O O . ASP D 1 84 ? -45.769 -43.021 30.447 1.00 87.58 140 ASP D O 1
ATOM 6236 N N . LEU D 1 85 ? -47.984 -43.330 30.829 1.00 83.58 141 LEU D N 1
ATOM 6237 C CA . LEU D 1 85 ? -48.276 -43.968 29.548 1.00 86.48 141 LEU D CA 1
ATOM 6238 C C . LEU D 1 85 ? -47.519 -43.271 28.425 1.00 82.27 141 LEU D C 1
ATOM 6239 O O . LEU D 1 85 ? -46.882 -43.918 27.590 1.00 76.90 141 LEU D O 1
ATOM 6241 N N . HIS D 1 86 ? -47.580 -41.946 28.414 1.00 75.56 142 HIS D N 1
ATOM 6242 C CA . HIS D 1 86 ? -46.872 -41.205 27.397 1.00 73.95 142 HIS D CA 1
ATOM 6243 C C . HIS D 1 86 ? -45.402 -41.618 27.303 1.00 72.69 142 HIS D C 1
ATOM 6244 O O . HIS D 1 86 ? -44.979 -42.120 26.265 1.00 72.84 142 HIS D O 1
ATOM 6251 N N . ARG D 1 87 ? -44.619 -41.420 28.363 1.00 72.21 143 ARG D N 1
ATOM 6252 C CA . ARG D 1 87 ? -43.192 -41.763 28.281 1.00 75.70 143 ARG D CA 1
ATOM 6253 C C . ARG D 1 87 ? -42.972 -43.258 28.070 1.00 73.43 143 ARG D C 1
ATOM 6254 O O . ARG D 1 87 ? -42.017 -43.667 27.409 1.00 70.95 143 ARG D O 1
ATOM 6262 N N . ALA D 1 88 ? -43.858 -44.075 28.624 1.00 73.74 144 ALA D N 1
ATOM 6263 C CA . ALA D 1 88 ? -43.815 -45.503 28.345 1.00 69.09 144 ALA D CA 1
ATOM 6264 C C . ALA D 1 88 ? -43.753 -45.683 26.834 1.00 69.80 144 ALA D C 1
ATOM 6265 O O . ALA D 1 88 ? -42.918 -46.432 26.306 1.00 64.26 144 ALA D O 1
ATOM 6267 N N . ILE D 1 89 ? -44.656 -44.970 26.159 1.00 71.02 145 ILE D N 1
ATOM 6268 C CA . ILE D 1 89 ? -44.807 -45.015 24.709 1.00 66.62 145 ILE D CA 1
ATOM 6269 C C . ILE D 1 89 ? -43.564 -44.487 24.018 1.00 65.45 145 ILE D C 1
ATOM 6270 O O . ILE D 1 89 ? -42.959 -45.187 23.199 1.00 64.78 145 ILE D O 1
ATOM 6275 N N . VAL D 1 90 ? -43.188 -43.254 24.351 1.00 60.79 146 VAL D N 1
ATOM 6276 C CA . VAL D 1 90 ? -42.014 -42.637 23.756 1.00 58.54 146 VAL D CA 1
ATOM 6277 C C . VAL D 1 90 ? -40.815 -43.541 23.945 1.00 59.15 146 VAL D C 1
ATOM 6278 O O . VAL D 1 90 ? -39.867 -43.497 23.168 1.00 63.21 146 VAL D O 1
ATOM 6282 N N . ALA D 1 91 ? -40.861 -44.382 24.970 1.00 58.15 147 ALA D N 1
ATOM 6283 C CA . ALA D 1 91 ? -39.737 -45.266 25.229 1.00 62.21 147 ALA D CA 1
ATOM 6284 C C . ALA D 1 91 ? -39.799 -46.495 24.319 1.00 62.38 147 ALA D C 1
ATOM 6285 O O . ALA D 1 91 ? -38.825 -46.835 23.637 1.00 61.44 147 ALA D O 1
ATOM 6287 N N . LEU D 1 92 ? -40.943 -47.158 24.296 1.00 55.66 148 LEU D N 1
ATOM 6288 C CA . LEU D 1 92 ? -41.100 -48.262 23.376 1.00 58.51 148 LEU D CA 1
ATOM 6289 C C . LEU D 1 92 ? -40.677 -47.872 21.961 1.00 57.60 148 LEU D C 1
ATOM 6290 O O . LEU D 1 92 ? -39.904 -48.587 21.326 1.00 56.27 148 LEU D O 1
ATOM 6295 N N . SER D 1 93 ? -41.156 -46.727 21.486 1.00 51.69 149 SER D N 1
ATOM 6296 C CA . SER D 1 93 ? -40.980 -46.370 20.083 1.00 60.71 149 SER D CA 1
ATOM 6297 C C . SER D 1 93 ? -39.540 -46.028 19.690 1.00 62.28 149 SER D C 1
ATOM 6298 O O . SER D 1 93 ? -39.226 -45.916 18.496 1.00 63.24 149 SER D O 1
ATOM 6301 N N . GLU D 1 94 ? -38.662 -45.858 20.674 1.00 61.24 150 GLU D N 1
ATOM 6302 C CA . GLU D 1 94 ? -37.246 -45.629 20.375 1.00 61.89 150 GLU D CA 1
ATOM 6303 C C . GLU D 1 94 ? -36.588 -46.979 20.033 1.00 59.24 150 GLU D C 1
ATOM 6304 O O . GLU D 1 94 ? -35.538 -47.035 19.402 1.00 59.82 150 GLU D O 1
ATOM 6306 N N . LYS D 1 95 ? -37.246 -48.067 20.416 1.00 58.53 151 LYS D N 1
ATOM 6307 C CA . LYS D 1 95 ? -36.697 -49.392 20.209 1.00 54.08 151 LYS D CA 1
ATOM 6308 C C . LYS D 1 95 ? -36.949 -49.968 18.809 1.00 61.43 151 LYS D C 1
ATOM 6309 O O . LYS D 1 95 ? -36.475 -51.074 18.505 1.00 60.24 151 LYS D O 1
ATOM 6315 N N . MET D 1 96 ? -37.708 -49.240 17.975 1.00 59.70 152 MET D N 1
ATOM 6316 C CA . MET D 1 96 ? -37.996 -49.653 16.580 1.00 50.77 152 MET D CA 1
ATOM 6317 C C . MET D 1 96 ? -36.963 -49.112 15.629 1.00 48.68 152 MET D C 1
ATOM 6318 O O . MET D 1 96 ? -36.658 -47.935 15.679 1.00 57.09 152 MET D O 1
ATOM 6323 N N . LYS D 1 97 ? -36.441 -49.928 14.733 1.00 46.57 153 LYS D N 1
ATOM 6324 C CA . LYS D 1 97 ? -35.474 -49.384 13.794 1.00 51.11 153 LYS D CA 1
ATOM 6325 C C . LYS D 1 97 ? -35.648 -49.902 12.386 1.00 55.17 153 LYS D C 1
ATOM 6326 O O . LYS D 1 97 ? -36.215 -50.980 12.175 1.00 58.27 153 LYS D O 1
ATOM 6332 N N . ALA D 1 98 ? -35.177 -49.126 11.418 1.00 52.98 154 ALA D N 1
ATOM 6333 C CA . ALA D 1 98 ? -35.173 -49.574 10.037 1.00 51.68 154 ALA D CA 1
ATOM 6334 C C . ALA D 1 98 ? -33.825 -49.214 9.463 1.00 53.45 154 ALA D C 1
ATOM 6335 O O . ALA D 1 98 ? -33.333 -48.106 9.674 1.00 57.18 154 ALA D O 1
ATOM 6337 N N . VAL D 1 99 ? -33.228 -50.149 8.739 1.00 49.46 155 VAL D N 1
ATOM 6338 C CA . VAL D 1 99 ? -31.883 -49.946 8.233 1.00 52.32 155 VAL D CA 1
ATOM 6339 C C . VAL D 1 99 ? -31.784 -50.466 6.822 1.00 52.86 155 VAL D C 1
ATOM 6340 O O . VAL D 1 99 ? -32.242 -51.560 6.516 1.00 53.28 155 VAL D O 1
ATOM 6344 N N . ASP D 1 100 ? -31.176 -49.670 5.964 1.00 50.51 156 ASP D N 1
ATOM 6345 C CA . ASP D 1 100 ? -30.914 -50.085 4.611 1.00 55.05 156 ASP D CA 1
ATOM 6346 C C . ASP D 1 100 ? -29.574 -50.786 4.533 1.00 60.50 156 ASP D C 1
ATOM 6347 O O . ASP D 1 100 ? -28.529 -50.168 4.694 1.00 71.17 156 ASP D O 1
ATOM 6352 N N . ASP D 1 101 ? -29.602 -52.087 4.279 1.00 56.55 157 ASP D N 1
ATOM 6353 C CA . ASP D 1 101 ? -28.383 -52.836 3.965 1.00 55.20 157 ASP D CA 1
ATOM 6354 C C . ASP D 1 101 ? -27.789 -52.262 2.662 1.00 64.64 157 ASP D C 1
ATOM 6355 O O . ASP D 1 101 ? -28.262 -52.531 1.554 1.00 71.41 157 ASP D O 1
ATOM 6360 N N . ASN D 1 102 ? -26.745 -51.459 2.810 1.00 71.46 158 ASN D N 1
ATOM 6361 C CA . ASN D 1 102 ? -26.176 -50.631 1.732 1.00 73.32 158 ASN D CA 1
ATOM 6362 C C . ASN D 1 102 ? -26.218 -49.134 2.142 1.00 74.59 158 ASN D C 1
ATOM 6363 O O . ASN D 1 102 ? -25.542 -48.694 3.096 1.00 65.67 158 ASN D O 1
ATOM 6365 N N . SER D 1 111 ? -24.899 -53.801 -5.820 1.00 49.96 167 SER D N 1
ATOM 6366 C CA . SER D 1 111 ? -25.913 -54.455 -4.993 1.00 62.43 167 SER D CA 1
ATOM 6367 C C . SER D 1 111 ? -26.998 -55.163 -5.815 1.00 67.81 167 SER D C 1
ATOM 6368 O O . SER D 1 111 ? -27.741 -54.515 -6.558 1.00 67.49 167 SER D O 1
ATOM 6371 N N . LEU D 1 112 ? -27.093 -56.485 -5.662 1.00 64.19 168 LEU D N 1
ATOM 6372 C CA . LEU D 1 112 ? -28.050 -57.306 -6.419 1.00 62.07 168 LEU D CA 1
ATOM 6373 C C . LEU D 1 112 ? -29.508 -56.868 -6.295 1.00 58.27 168 LEU D C 1
ATOM 6374 O O . LEU D 1 112 ? -30.135 -56.451 -7.262 1.00 49.68 168 LEU D O 1
ATOM 6379 N N . TYR D 1 113 ? -30.054 -56.997 -5.099 1.00 57.23 169 TYR D N 1
ATOM 6380 C CA . TYR D 1 113 ? -31.424 -56.589 -4.859 1.00 57.06 169 TYR D CA 1
ATOM 6381 C C . TYR D 1 113 ? -31.461 -55.589 -3.710 1.00 59.60 169 TYR D C 1
ATOM 6382 O O . TYR D 1 113 ? -30.477 -55.440 -2.974 1.00 60.96 169 TYR D O 1
ATOM 6391 N N . THR D 1 114 ? -32.588 -54.899 -3.558 1.00 52.01 170 THR D N 1
ATOM 6392 C CA . THR D 1 114 ? -32.751 -53.970 -2.449 1.00 50.99 170 THR D CA 1
ATOM 6393 C C . THR D 1 114 ? -33.274 -54.697 -1.202 1.00 52.55 170 THR D C 1
ATOM 6394 O O . THR D 1 114 ? -34.248 -55.445 -1.295 1.00 49.12 170 THR D O 1
ATOM 6398 N N . SER D 1 115 ? -32.616 -54.508 -0.052 1.00 44.63 171 SER D N 1
ATOM 6399 C CA . SER D 1 115 ? -33.129 -55.076 1.199 1.00 45.03 171 SER D CA 1
ATOM 6400 C C . SER D 1 115 ? -32.975 -54.146 2.404 1.00 52.19 171 SER D C 1
ATOM 6401 O O . SER D 1 115 ? -32.023 -53.373 2.493 1.00 55.69 171 SER D O 1
ATOM 6404 N N . TRP D 1 116 ? -33.929 -54.229 3.326 1.00 48.73 172 TRP D N 1
ATOM 6405 C CA . TRP D 1 116 ? -33.954 -53.380 4.509 1.00 50.51 172 TRP D CA 1
ATOM 6406 C C . TRP D 1 116 ? -34.131 -54.255 5.743 1.00 49.83 172 TRP D C 1
ATOM 6407 O O . TRP D 1 116 ? -35.004 -55.112 5.753 1.00 49.94 172 TRP D O 1
ATOM 6418 N N . THR D 1 117 ? -33.327 -54.048 6.782 1.00 48.35 173 THR D N 1
ATOM 6419 C CA . THR D 1 117 ? -33.527 -54.791 8.026 1.00 47.57 173 THR D CA 1
ATOM 6420 C C . THR D 1 117 ? -34.404 -54.030 8.994 1.00 48.23 173 THR D C 1
ATOM 6421 O O . THR D 1 117 ? -34.133 -52.872 9.310 1.00 52.67 173 THR D O 1
ATOM 6425 N N . LEU D 1 118 ? -35.451 -54.687 9.476 1.00 46.45 174 LEU D N 1
ATOM 6426 C CA . LEU D 1 118 ? -36.307 -54.113 10.511 1.00 51.99 174 LEU D CA 1
ATOM 6427 C C . LEU D 1 118 ? -36.021 -54.765 11.869 1.00 49.84 174 LEU D C 1
ATOM 6428 O O . LEU D 1 118 ? -35.698 -55.949 11.938 1.00 51.59 174 LEU D O 1
ATOM 6433 N N . SER D 1 119 ? -36.136 -54.009 12.952 1.00 45.61 175 SER D N 1
ATOM 6434 C CA . SER D 1 119 ? -35.857 -54.590 14.263 1.00 49.75 175 SER D CA 1
ATOM 6435 C C . SER D 1 119 ? -36.560 -53.914 15.407 1.00 48.87 175 SER D C 1
ATOM 6436 O O . SER D 1 119 ? -36.865 -52.725 15.377 1.00 50.77 175 SER D O 1
ATOM 6439 N N . PHE D 1 120 ? -36.807 -54.705 16.432 1.00 46.94 176 PHE D N 1
ATOM 6440 C CA . PHE D 1 120 ? -37.436 -54.197 17.618 1.00 47.30 176 PHE D CA 1
ATOM 6441 C C . PHE D 1 120 ? -37.012 -55.080 18.741 1.00 51.78 176 PHE D C 1
ATOM 6442 O O . PHE D 1 120 ? -37.081 -56.305 18.646 1.00 53.19 176 PHE D O 1
ATOM 6450 N N . THR D 1 121 ? -36.554 -54.442 19.805 1.00 55.45 177 THR D N 1
ATOM 6451 C CA . THR D 1 121 ? -35.999 -55.152 20.931 1.00 51.27 177 THR D CA 1
ATOM 6452 C C . THR D 1 121 ? -36.853 -54.917 22.171 1.00 50.17 177 THR D C 1
ATOM 6453 O O . THR D 1 121 ? -37.385 -53.827 22.390 1.00 45.54 177 THR D O 1
ATOM 6457 N N . ALA D 1 122 ? -36.990 -55.957 22.979 1.00 54.67 178 ALA D N 1
ATOM 6458 C CA . ALA D 1 122 ? -37.836 -55.878 24.160 1.00 59.65 178 ALA D CA 1
ATOM 6459 C C . ALA D 1 122 ? -37.449 -56.910 25.244 1.00 56.50 178 ALA D C 1
ATOM 6460 O O . ALA D 1 122 ? -36.586 -57.758 25.019 1.00 50.07 178 ALA D O 1
ATOM 6462 N N . PRO D 1 123 ? -38.069 -56.812 26.434 1.00 58.28 179 PRO D N 1
ATOM 6463 C CA . PRO D 1 123 ? -37.832 -57.707 27.576 1.00 57.28 179 PRO D CA 1
ATOM 6464 C C . PRO D 1 123 ? -37.901 -59.203 27.269 1.00 61.90 179 PRO D C 1
ATOM 6465 O O . PRO D 1 123 ? -37.015 -59.935 27.668 1.00 55.35 179 PRO D O 1
ATOM 6469 N N . THR D 1 124 ? -38.942 -59.649 26.580 1.00 66.65 180 THR D N 1
ATOM 6470 C CA . THR D 1 124 ? -39.107 -61.069 26.258 1.00 63.70 180 THR D CA 1
ATOM 6471 C C . THR D 1 124 ? -38.677 -61.397 24.818 1.00 59.77 180 THR D C 1
ATOM 6472 O O . THR D 1 124 ? -38.622 -60.512 23.971 1.00 60.60 180 THR D O 1
ATOM 6476 N N . SER D 1 125 ? -38.394 -62.659 24.522 1.00 59.75 181 SER D N 1
ATOM 6477 C CA . SER D 1 125 ? -38.125 -63.013 23.135 1.00 62.02 181 SER D CA 1
ATOM 6478 C C . SER D 1 125 ? -39.413 -62.871 22.341 1.00 61.57 181 SER D C 1
ATOM 6479 O O . SER D 1 125 ? -39.422 -62.394 21.202 1.00 58.48 181 SER D O 1
ATOM 6482 N N . GLU D 1 126 ? -40.509 -63.280 22.963 1.00 60.13 182 GLU D N 1
ATOM 6483 C CA . GLU D 1 126 ? -41.791 -63.284 22.294 1.00 60.74 182 GLU D CA 1
ATOM 6484 C C . GLU D 1 126 ? -42.389 -61.895 22.180 1.00 64.46 182 GLU D C 1
ATOM 6485 O O . GLU D 1 126 ? -43.123 -61.625 21.229 1.00 65.73 182 GLU D O 1
ATOM 6491 N N . GLU D 1 127 ? -42.114 -61.017 23.142 1.00 64.12 183 GLU D N 1
ATOM 6492 C CA . GLU D 1 127 ? -42.652 -59.664 23.046 1.00 61.74 183 GLU D CA 1
ATOM 6493 C C . GLU D 1 127 ? -41.996 -58.937 21.867 1.00 60.35 183 GLU D C 1
ATOM 6494 O O . GLU D 1 127 ? -42.672 -58.272 21.076 1.00 59.96 183 GLU D O 1
ATOM 6500 N N . ALA D 1 128 ? -40.685 -59.091 21.728 1.00 55.72 184 ALA D N 1
ATOM 6501 C CA . ALA D 1 128 ? -39.972 -58.494 20.596 1.00 57.95 184 ALA D CA 1
ATOM 6502 C C . ALA D 1 128 ? -40.530 -58.881 19.214 1.00 56.09 184 ALA D C 1
ATOM 6503 O O . ALA D 1 128 ? -40.597 -58.050 18.322 1.00 55.45 184 ALA D O 1
ATOM 6505 N N . GLN D 1 129 ? -40.925 -60.137 19.042 1.00 56.72 185 GLN D N 1
ATOM 6506 C CA . GLN D 1 129 ? -41.441 -60.612 17.766 1.00 48.72 185 GLN D CA 1
ATOM 6507 C C . GLN D 1 129 ? -42.894 -60.190 17.572 1.00 55.49 185 GLN D C 1
ATOM 6508 O O . GLN D 1 129 ? -43.298 -59.746 16.489 1.00 52.17 185 GLN D O 1
ATOM 6514 N N . THR D 1 130 ? -43.684 -60.328 18.627 1.00 55.60 186 THR D N 1
ATOM 6515 C CA . THR D 1 130 ? -45.095 -59.971 18.564 1.00 54.19 186 THR D CA 1
ATOM 6516 C C . THR D 1 130 ? -45.329 -58.494 18.213 1.00 54.55 186 THR D C 1
ATOM 6517 O O . THR D 1 130 ? -46.198 -58.174 17.416 1.00 52.81 186 THR D O 1
ATOM 6521 N N . VAL D 1 131 ? -44.560 -57.590 18.809 1.00 58.70 187 VAL D N 1
ATOM 6522 C CA . VAL D 1 131 ? -44.726 -56.169 18.515 1.00 52.27 187 VAL D CA 1
ATOM 6523 C C . VAL D 1 131 ? -44.246 -55.837 17.104 1.00 50.99 187 VAL D C 1
ATOM 6524 O O . VAL D 1 131 ? -44.985 -55.226 16.339 1.00 51.34 187 VAL D O 1
ATOM 6528 N N . LEU D 1 132 ? -43.030 -56.255 16.755 1.00 48.89 188 LEU D N 1
ATOM 6529 C CA . LEU D 1 132 ? -42.505 -56.063 15.398 1.00 44.84 188 LEU D CA 1
ATOM 6530 C C . LEU D 1 132 ? -43.422 -56.567 14.283 1.00 50.08 188 LEU D C 1
ATOM 6531 O O . LEU D 1 132 ? -43.568 -55.915 13.259 1.00 51.20 188 LEU D O 1
ATOM 6536 N N . SER D 1 133 ? -44.012 -57.745 14.457 1.00 52.62 189 SER D N 1
ATOM 6537 C CA . SER D 1 133 ? -44.955 -58.240 13.464 1.00 52.60 189 SER D CA 1
ATOM 6538 C C . SER D 1 133 ? -46.225 -57.414 13.528 1.00 56.17 189 SER D C 1
ATOM 6539 O O . SER D 1 133 ? -46.684 -56.897 12.514 1.00 59.11 189 SER D O 1
ATOM 6542 N N . GLY D 1 134 ? -46.792 -57.280 14.720 1.00 54.02 190 GLY D N 1
ATOM 6543 C CA . GLY D 1 134 ? -47.961 -56.439 14.894 1.00 55.28 190 GLY D CA 1
ATOM 6544 C C . GLY D 1 134 ? -47.835 -55.116 14.158 1.00 53.18 190 GLY D C 1
ATOM 6545 O O . GLY D 1 134 ? -48.803 -54.638 13.577 1.00 54.08 190 GLY D O 1
ATOM 6546 N N . TYR D 1 135 ? -46.641 -54.531 14.176 1.00 52.39 191 TYR D N 1
ATOM 6547 C CA . TYR D 1 135 ? -46.403 -53.259 13.521 1.00 50.20 191 TYR D CA 1
ATOM 6548 C C . TYR D 1 135 ? -46.351 -53.456 12.009 1.00 53.44 191 TYR D C 1
ATOM 6549 O O . TYR D 1 135 ? -47.160 -52.880 11.280 1.00 53.93 191 TYR D O 1
ATOM 6558 N N . ILE D 1 136 ? -45.416 -54.268 11.527 1.00 47.92 192 ILE D N 1
ATOM 6559 C CA . ILE D 1 136 ? -45.334 -54.513 10.086 1.00 49.23 192 ILE D CA 1
ATOM 6560 C C . ILE D 1 136 ? -46.718 -54.799 9.442 1.00 49.08 192 ILE D C 1
ATOM 6561 O O . ILE D 1 136 ? -47.033 -54.249 8.397 1.00 52.43 192 ILE D O 1
ATOM 6566 N N . ASP D 1 137 ? -47.544 -55.635 10.069 1.00 49.65 193 ASP D N 1
ATOM 6567 C CA . ASP D 1 137 ? -48.922 -55.842 9.615 1.00 46.29 193 ASP D CA 1
ATOM 6568 C C . ASP D 1 137 ? -49.694 -54.539 9.577 1.00 50.02 193 ASP D C 1
ATOM 6569 O O . ASP D 1 137 ? -50.433 -54.274 8.639 1.00 49.55 193 ASP D O 1
ATOM 6574 N N . TYR D 1 138 ? -49.534 -53.731 10.618 1.00 51.35 194 TYR D N 1
ATOM 6575 C CA . TYR D 1 138 ? -50.193 -52.430 10.699 1.00 51.39 194 TYR D CA 1
ATOM 6576 C C . TYR D 1 138 ? -49.782 -51.466 9.574 1.00 51.43 194 TYR D C 1
ATOM 6577 O O . TYR D 1 138 ? -50.622 -50.760 9.030 1.00 53.69 194 TYR D O 1
ATOM 6586 N N . ILE D 1 139 ? -48.504 -51.439 9.216 1.00 46.58 195 ILE D N 1
ATOM 6587 C CA . ILE D 1 139 ? -48.053 -50.555 8.148 1.00 46.87 195 ILE D CA 1
ATOM 6588 C C . ILE D 1 139 ? -48.429 -51.081 6.749 1.00 51.40 195 ILE D C 1
ATOM 6589 O O . ILE D 1 139 ? -48.881 -50.322 5.882 1.00 43.62 195 ILE D O 1
ATOM 6594 N N . SER D 1 140 ? -48.269 -52.385 6.542 1.00 52.60 196 SER D N 1
ATOM 6595 C CA . SER D 1 140 ? -48.759 -53.030 5.322 1.00 53.36 196 SER D CA 1
ATOM 6596 C C . SER D 1 140 ? -50.234 -52.654 5.024 1.00 51.14 196 SER D C 1
ATOM 6597 O O . SER D 1 140 ? -50.592 -52.318 3.889 1.00 50.10 196 SER D O 1
ATOM 6600 N N . ALA D 1 141 ? -51.071 -52.701 6.059 1.00 50.68 197 ALA D N 1
ATOM 6601 C CA . ALA D 1 141 ? -52.491 -52.379 5.941 1.00 51.34 197 ALA D CA 1
ATOM 6602 C C . ALA D 1 141 ? -52.704 -50.954 5.439 1.00 56.64 197 ALA D C 1
ATOM 6603 O O . ALA D 1 141 ? -53.382 -50.739 4.425 1.00 57.04 197 ALA D O 1
ATOM 6605 N N . LEU D 1 142 ? -52.140 -49.985 6.158 1.00 50.87 198 LEU D N 1
ATOM 6606 C CA . LEU D 1 142 ? -52.170 -48.598 5.717 1.00 50.39 198 LEU D CA 1
ATOM 6607 C C . LEU D 1 142 ? -51.660 -48.423 4.285 1.00 52.81 198 LEU D C 1
ATOM 6608 O O . LEU D 1 142 ? -52.204 -47.617 3.540 1.00 53.45 198 LEU D O 1
ATOM 6613 N N . VAL D 1 143 ? -50.637 -49.178 3.887 1.00 54.16 199 VAL D N 1
ATOM 6614 C CA . VAL D 1 143 ? -50.119 -49.064 2.521 1.00 50.39 199 VAL D CA 1
ATOM 6615 C C . VAL D 1 143 ? -51.123 -49.579 1.484 1.00 56.19 199 VAL D C 1
ATOM 6616 O O . VAL D 1 143 ? -51.341 -48.925 0.456 1.00 54.47 199 VAL D O 1
ATOM 6620 N N . VAL D 1 144 ? -51.748 -50.731 1.745 1.00 56.07 200 VAL D N 1
ATOM 6621 C CA . VAL D 1 144 ? -52.756 -51.237 0.801 1.00 59.69 200 VAL D CA 1
ATOM 6622 C C . VAL D 1 144 ? -54.024 -50.384 0.790 1.00 55.96 200 VAL D C 1
ATOM 6623 O O . VAL D 1 144 ? -54.715 -50.331 -0.216 1.00 57.58 200 VAL D O 1
ATOM 6627 N N . LYS D 1 145 ? -54.333 -49.721 1.897 1.00 50.25 201 LYS D N 1
ATOM 6628 C CA . LYS D 1 145 ? -55.541 -48.913 1.947 1.00 52.30 201 LYS D CA 1
ATOM 6629 C C . LYS D 1 145 ? -55.393 -47.610 1.152 1.00 56.19 201 LYS D C 1
ATOM 6630 O O . LYS D 1 145 ? -56.240 -47.265 0.311 1.00 60.92 201 LYS D O 1
ATOM 6636 N N . GLU D 1 146 ? -54.314 -46.891 1.419 1.00 56.17 202 GLU D N 1
ATOM 6637 C CA . GLU D 1 146 ? -53.976 -45.696 0.656 1.00 57.17 202 GLU D CA 1
ATOM 6638 C C . GLU D 1 146 ? -53.779 -46.007 -0.826 1.00 52.74 202 GLU D C 1
ATOM 6639 O O . GLU D 1 146 ? -54.140 -45.219 -1.687 1.00 56.47 202 GLU D O 1
ATOM 6645 N N . SER D 1 147 ? -53.173 -47.145 -1.121 1.00 50.97 203 SER D N 1
ATOM 6646 C CA . SER D 1 147 ? -52.780 -47.415 -2.489 1.00 54.82 203 SER D CA 1
ATOM 6647 C C . SER D 1 147 ? -53.983 -47.638 -3.404 1.00 57.83 203 SER D C 1
ATOM 6648 O O . SER D 1 147 ? -54.042 -47.063 -4.492 1.00 55.64 203 SER D O 1
ATOM 6651 N N . ILE D 1 148 ? -54.945 -48.452 -2.975 1.00 54.95 204 ILE D N 1
ATOM 6652 C CA . ILE D 1 148 ? -56.170 -48.576 -3.749 1.00 56.28 204 ILE D CA 1
ATOM 6653 C C . ILE D 1 148 ? -56.970 -47.270 -3.703 1.00 62.47 204 ILE D C 1
ATOM 6654 O O . ILE D 1 148 ? -57.745 -46.997 -4.618 1.00 65.23 204 ILE D O 1
ATOM 6659 N N . GLU D 1 149 ? -56.790 -46.440 -2.678 1.00 62.12 205 GLU D N 1
ATOM 6660 C CA . GLU D 1 149 ? -57.469 -45.141 -2.740 1.00 64.47 205 GLU D CA 1
ATOM 6661 C C . GLU D 1 149 ? -56.896 -44.249 -3.833 1.00 58.07 205 GLU D C 1
ATOM 6662 O O . GLU D 1 149 ? -57.632 -43.598 -4.555 1.00 62.68 205 GLU D O 1
ATOM 6668 N N . ASN D 1 150 ? -55.585 -44.270 -3.981 1.00 55.43 206 ASN D N 1
ATOM 6669 C CA . ASN D 1 150 ? -54.943 -43.625 -5.106 1.00 58.07 206 ASN D CA 1
ATOM 6670 C C . ASN D 1 150 ? -55.525 -44.061 -6.426 1.00 58.53 206 ASN D C 1
ATOM 6671 O O . ASN D 1 150 ? -55.696 -43.255 -7.331 1.00 59.87 206 ASN D O 1
ATOM 6676 N N . VAL D 1 151 ? -55.804 -45.353 -6.550 1.00 64.19 207 VAL D N 1
ATOM 6677 C CA . VAL D 1 151 ? -56.305 -45.892 -7.810 1.00 56.14 207 VAL D CA 1
ATOM 6678 C C . VAL D 1 151 ? -57.754 -45.479 -8.018 1.00 53.69 207 VAL D C 1
ATOM 6679 O O . VAL D 1 151 ? -58.118 -45.063 -9.105 1.00 52.27 207 VAL D O 1
ATOM 6683 N N . ARG D 1 152 ? -58.564 -45.560 -6.966 1.00 55.53 208 ARG D N 1
ATOM 6684 C CA . ARG D 1 152 ? -59.956 -45.142 -7.055 1.00 54.64 208 ARG D CA 1
ATOM 6685 C C . ARG D 1 152 ? -60.055 -43.687 -7.452 1.00 62.95 208 ARG D C 1
ATOM 6686 O O . ARG D 1 152 ? -60.949 -43.315 -8.225 1.00 61.13 208 ARG D O 1
ATOM 6694 N N . ASN D 1 153 ? -59.144 -42.872 -6.915 1.00 59.09 209 ASN D N 1
ATOM 6695 C CA . ASN D 1 153 ? -59.038 -41.469 -7.299 1.00 55.80 209 ASN D CA 1
ATOM 6696 C C . ASN D 1 153 ? -58.679 -41.264 -8.773 1.00 57.50 209 ASN D C 1
ATOM 6697 O O . ASN D 1 153 ? -59.401 -40.576 -9.491 1.00 57.13 209 ASN D O 1
ATOM 6702 N N . LYS D 1 154 ? -57.566 -41.837 -9.226 1.00 56.25 210 LYS D N 1
ATOM 6703 C CA . LYS D 1 154 ? -57.198 -41.715 -10.634 1.00 56.03 210 LYS D CA 1
ATOM 6704 C C . LYS D 1 154 ? -58.420 -42.004 -11.515 1.00 62.69 210 LYS D C 1
ATOM 6705 O O . LYS D 1 154 ? -58.657 -41.303 -12.508 1.00 58.98 210 LYS D O 1
ATOM 6708 N N . LEU D 1 155 ? -59.201 -43.017 -11.121 1.00 58.95 211 LEU D N 1
ATOM 6709 C CA . LEU D 1 155 ? -60.451 -43.378 -11.796 1.00 58.85 211 LEU D CA 1
ATOM 6710 C C . LEU D 1 155 ? -61.514 -42.271 -11.755 1.00 61.10 211 LEU D C 1
ATOM 6711 O O . LEU D 1 155 ? -62.034 -41.869 -12.789 1.00 63.78 211 LEU D O 1
ATOM 6716 N N . GLU D 1 156 ? -61.851 -41.787 -10.568 1.00 64.26 212 GLU D N 1
ATOM 6717 C CA . GLU D 1 156 ? -62.827 -40.706 -10.466 1.00 66.10 212 GLU D CA 1
ATOM 6718 C C . GLU D 1 156 ? -62.439 -39.463 -11.270 1.00 61.16 212 GLU D C 1
ATOM 6719 O O . GLU D 1 156 ? -63.302 -38.773 -11.799 1.00 62.16 212 GLU D O 1
ATOM 6725 N N . ILE D 1 157 ? -61.147 -39.185 -11.372 1.00 58.43 213 ILE D N 1
ATOM 6726 C CA . ILE D 1 157 ? -60.703 -38.126 -12.265 1.00 61.70 213 ILE D CA 1
ATOM 6727 C C . ILE D 1 157 ? -61.021 -38.501 -13.710 1.00 62.89 213 ILE D C 1
ATOM 6728 O O . ILE D 1 157 ? -61.773 -37.791 -14.377 1.00 63.17 213 ILE D O 1
ATOM 6733 N N . LYS D 1 158 ? -60.476 -39.621 -14.187 1.00 62.64 214 LYS D N 1
ATOM 6734 C CA . LYS D 1 158 ? -60.726 -40.035 -15.565 1.00 55.13 214 LYS D CA 1
ATOM 6735 C C . LYS D 1 158 ? -62.203 -39.985 -15.874 1.00 56.37 214 LYS D C 1
ATOM 6736 O O . LYS D 1 158 ? -62.581 -39.554 -16.946 1.00 60.78 214 LYS D O 1
ATOM 6742 N N . THR D 1 159 ? -63.049 -40.409 -14.947 1.00 55.14 215 THR D N 1
ATOM 6743 C CA . THR D 1 159 ? -64.477 -40.356 -15.225 1.00 61.23 215 THR D CA 1
ATOM 6744 C C . THR D 1 159 ? -64.937 -38.931 -15.432 1.00 60.20 215 THR D C 1
ATOM 6745 O O . THR D 1 159 ? -65.313 -38.556 -16.538 1.00 66.98 215 THR D O 1
ATOM 6749 N N . GLN D 1 160 ? -64.917 -38.132 -14.377 1.00 55.99 216 GLN D N 1
ATOM 6750 C CA . GLN D 1 160 ? -65.397 -36.765 -14.495 1.00 58.74 216 GLN D CA 1
ATOM 6751 C C . GLN D 1 160 ? -64.700 -35.945 -15.605 1.00 61.31 216 GLN D C 1
ATOM 6752 O O . GLN D 1 160 ? -65.207 -34.909 -15.996 1.00 62.32 216 GLN D O 1
ATOM 6758 N N . PHE D 1 161 ? -63.566 -36.409 -16.131 1.00 62.81 217 PHE D N 1
ATOM 6759 C CA . PHE D 1 161 ? -62.908 -35.724 -17.256 1.00 58.38 217 PHE D CA 1
ATOM 6760 C C . PHE D 1 161 ? -63.419 -36.183 -18.629 1.00 61.03 217 PHE D C 1
ATOM 6761 O O . PHE D 1 161 ? -63.563 -35.377 -19.546 1.00 60.93 217 PHE D O 1
ATOM 6769 N N . GLU D 1 162 ? -63.663 -37.478 -18.788 1.00 61.68 218 GLU D N 1
ATOM 6770 C CA . GLU D 1 162 ? -64.254 -37.957 -20.032 1.00 63.48 218 GLU D CA 1
ATOM 6771 C C . GLU D 1 162 ? -65.670 -37.462 -20.102 1.00 62.99 218 GLU D C 1
ATOM 6772 O O . GLU D 1 162 ? -66.184 -37.177 -21.182 1.00 62.18 218 GLU D O 1
ATOM 6778 N N . LYS D 1 163 ? -66.285 -37.338 -18.932 1.00 58.84 219 LYS D N 1
ATOM 6779 C CA . LYS D 1 163 ? -67.637 -36.818 -18.831 1.00 57.64 219 LYS D CA 1
ATOM 6780 C C . LYS D 1 163 ? -67.738 -35.341 -19.225 1.00 56.45 219 LYS D C 1
ATOM 6781 O O . LYS D 1 163 ? -68.519 -34.989 -20.100 1.00 54.44 219 LYS D O 1
ATOM 6787 N N . GLU D 1 164 ? -66.951 -34.477 -18.590 1.00 56.90 220 GLU D N 1
ATOM 6788 C CA . GLU D 1 164 ? -66.980 -33.060 -18.938 1.00 57.20 220 GLU D CA 1
ATOM 6789 C C . GLU D 1 164 ? -66.492 -32.825 -20.367 1.00 58.33 220 GLU D C 1
ATOM 6790 O O . GLU D 1 164 ? -66.962 -31.910 -21.026 1.00 54.14 220 GLU D O 1
ATOM 6792 N N . LYS D 1 165 ? -65.565 -33.650 -20.849 1.00 57.96 221 LYS D N 1
ATOM 6793 C CA . LYS D 1 165 ? -65.105 -33.531 -22.231 1.00 56.77 221 LYS D CA 1
ATOM 6794 C C . LYS D 1 165 ? -66.240 -33.758 -23.215 1.00 57.98 221 LYS D C 1
ATOM 6795 O O . LYS D 1 165 ? -66.363 -33.023 -24.191 1.00 55.64 221 LYS D O 1
ATOM 6801 N N . LEU D 1 166 ? -67.053 -34.786 -22.965 1.00 56.73 222 LEU D N 1
ATOM 6802 C CA . LEU D 1 166 ? -68.086 -35.201 -23.917 1.00 58.42 222 LEU D CA 1
ATOM 6803 C C . LEU D 1 166 ? -69.183 -34.149 -24.058 1.00 58.52 222 LEU D C 1
ATOM 6804 O O . LEU D 1 166 ? -69.532 -33.761 -25.166 1.00 56.50 222 LEU D O 1
ATOM 6809 N N . ALA D 1 167 ? -69.727 -33.697 -22.931 1.00 60.95 223 ALA D N 1
ATOM 6810 C CA . ALA D 1 167 ? -70.694 -32.602 -22.925 1.00 59.72 223 ALA D CA 1
ATOM 6811 C C . ALA D 1 167 ? -70.176 -31.439 -23.769 1.00 56.67 223 ALA D C 1
ATOM 6812 O O . ALA D 1 167 ? -70.906 -30.876 -24.590 1.00 52.32 223 ALA D O 1
ATOM 6814 N N . GLN D 1 168 ? -68.907 -31.095 -23.554 1.00 56.79 224 GLN D N 1
ATOM 6815 C CA . GLN D 1 168 ? -68.236 -30.056 -24.323 1.00 58.54 224 GLN D CA 1
ATOM 6816 C C . GLN D 1 168 ? -68.221 -30.413 -25.803 1.00 57.90 224 GLN D C 1
ATOM 6817 O O . GLN D 1 168 ? -68.760 -29.677 -26.617 1.00 62.22 224 GLN D O 1
ATOM 6823 N N . ASP D 1 169 ? -67.612 -31.541 -26.150 1.00 58.10 225 ASP D N 1
ATOM 6824 C CA . ASP D 1 169 ? -67.519 -31.957 -27.549 1.00 59.06 225 ASP D CA 1
ATOM 6825 C C . ASP D 1 169 ? -68.873 -31.987 -28.258 1.00 59.38 225 ASP D C 1
ATOM 6826 O O . ASP D 1 169 ? -68.916 -31.915 -29.471 1.00 59.23 225 ASP D O 1
ATOM 6831 N N . ARG D 1 170 ? -69.972 -32.093 -27.514 1.00 57.42 226 ARG D N 1
ATOM 6832 C CA . ARG D 1 170 ? -71.302 -32.106 -28.124 1.00 56.78 226 ARG D CA 1
ATOM 6833 C C . ARG D 1 170 ? -71.777 -30.712 -28.527 1.00 62.51 226 ARG D C 1
ATOM 6834 O O . ARG D 1 170 ? -72.422 -30.533 -29.567 1.00 63.47 226 ARG D O 1
ATOM 6842 N N . ILE D 1 171 ? -71.479 -29.732 -27.685 1.00 55.63 227 ILE D N 1
ATOM 6843 C CA . ILE D 1 171 ? -71.787 -28.360 -28.006 1.00 53.76 227 ILE D CA 1
ATOM 6844 C C . ILE D 1 171 ? -70.877 -27.907 -29.143 1.00 60.84 227 ILE D C 1
ATOM 6845 O O . ILE D 1 171 ? -71.340 -27.324 -30.121 1.00 60.54 227 ILE D O 1
ATOM 6850 N N . LYS D 1 172 ? -69.585 -28.204 -29.028 1.00 60.93 228 LYS D N 1
ATOM 6851 C CA . LYS D 1 172 ? -68.624 -27.849 -30.074 1.00 62.11 228 LYS D CA 1
ATOM 6852 C C . LYS D 1 172 ? -69.033 -28.428 -31.432 1.00 64.26 228 LYS D C 1
ATOM 6853 O O . LYS D 1 172 ? -68.508 -28.034 -32.480 1.00 61.27 228 LYS D O 1
ATOM 6859 N N . MET D 1 173 ? -69.979 -29.361 -31.397 1.00 62.10 229 MET D N 1
ATOM 6860 C CA . MET D 1 173 ? -70.509 -29.952 -32.607 1.00 59.57 229 MET D CA 1
ATOM 6861 C C . MET D 1 173 ? -71.857 -29.356 -32.946 1.00 62.27 229 MET D C 1
ATOM 6862 O O . MET D 1 173 ? -72.066 -28.928 -34.076 1.00 63.20 229 MET D O 1
ATOM 6867 N N . LYS D 1 174 ? -72.772 -29.308 -31.983 1.00 62.52 230 LYS D N 1
ATOM 6868 C CA . LYS D 1 174 ? -74.044 -28.637 -32.239 1.00 60.04 230 LYS D CA 1
ATOM 6869 C C . LYS D 1 174 ? -73.762 -27.279 -32.872 1.00 62.23 230 LYS D C 1
ATOM 6870 O O . LYS D 1 174 ? -74.468 -26.872 -33.781 1.00 64.44 230 LYS D O 1
ATOM 6872 N N . ASN D 1 175 ? -72.712 -26.600 -32.408 1.00 60.20 231 ASN D N 1
ATOM 6873 C CA . ASN D 1 175 ? -72.249 -25.355 -33.022 1.00 59.83 231 ASN D CA 1
ATOM 6874 C C . ASN D 1 175 ? -71.783 -25.529 -34.460 1.00 64.63 231 ASN D C 1
ATOM 6875 O O . ASN D 1 175 ? -72.164 -24.758 -35.346 1.00 65.37 231 ASN D O 1
ATOM 6880 N N . GLN D 1 176 ? -70.927 -26.522 -34.682 1.00 64.82 232 GLN D N 1
ATOM 6881 C CA . GLN D 1 176 ? -70.416 -26.784 -36.017 1.00 62.18 232 GLN D CA 1
ATOM 6882 C C . GLN D 1 176 ? -71.584 -27.066 -36.948 1.00 60.92 232 GLN D C 1
ATOM 6883 O O . GLN D 1 176 ? -71.521 -26.781 -38.136 1.00 62.29 232 GLN D O 1
ATOM 6889 N N . LEU D 1 177 ? -72.653 -27.606 -36.375 1.00 60.48 233 LEU D N 1
ATOM 6890 C CA . LEU D 1 177 ? -73.850 -28.002 -37.107 1.00 62.24 233 LEU D CA 1
ATOM 6891 C C . LEU D 1 177 ? -74.720 -26.803 -37.506 1.00 65.51 233 LEU D C 1
ATOM 6892 O O . LEU D 1 177 ? -75.241 -26.765 -38.616 1.00 64.74 233 LEU D O 1
ATOM 6897 N N . ASP D 1 178 ? -74.867 -25.831 -36.603 1.00 66.52 234 ASP D N 1
ATOM 6898 C CA . ASP D 1 178 ? -75.614 -24.594 -36.875 1.00 65.17 234 ASP D CA 1
ATOM 6899 C C . ASP D 1 178 ? -75.012 -23.749 -38.001 1.00 65.27 234 ASP D C 1
ATOM 6900 O O . ASP D 1 178 ? -75.735 -23.296 -38.896 1.00 68.21 234 ASP D O 1
ATOM 6905 N N . ALA D 1 179 ? -73.700 -23.527 -37.949 1.00 61.95 235 ALA D N 1
ATOM 6906 C CA . ALA D 1 179 ? -73.007 -22.764 -38.989 1.00 67.56 235 ALA D CA 1
ATOM 6907 C C . ALA D 1 179 ? -72.989 -23.508 -40.331 1.00 66.36 235 ALA D C 1
ATOM 6908 O O . ALA D 1 179 ? -72.662 -22.943 -41.377 1.00 68.07 235 ALA D O 1
ATOM 6910 N N . ASN D 1 180 ? -73.355 -24.777 -40.307 1.00 60.57 236 ASN D N 1
ATOM 6911 C CA . ASN D 1 180 ? -73.453 -25.508 -41.552 1.00 62.90 236 ASN D CA 1
ATOM 6912 C C . ASN D 1 180 ? -74.872 -25.597 -42.081 1.00 60.35 236 ASN D C 1
ATOM 6913 O O . ASN D 1 180 ? -75.086 -26.002 -43.207 1.00 60.25 236 ASN D O 1
ATOM 6918 N N . ILE D 1 181 ? -75.835 -25.212 -41.257 1.00 61.01 237 ILE D N 1
ATOM 6919 C CA . ILE D 1 181 ? -77.191 -24.985 -41.727 1.00 62.91 237 ILE D CA 1
ATOM 6920 C C . ILE D 1 181 ? -77.232 -23.614 -42.411 1.00 65.70 237 ILE D C 1
ATOM 6921 O O . ILE D 1 181 ? -77.671 -23.489 -43.544 1.00 67.62 237 ILE D O 1
ATOM 6926 N N . GLN D 1 182 ? -76.750 -22.590 -41.721 1.00 65.80 238 GLN D N 1
ATOM 6927 C CA . GLN D 1 182 ? -76.645 -21.260 -42.293 1.00 59.90 238 GLN D CA 1
ATOM 6928 C C . GLN D 1 182 ? -75.931 -21.273 -43.645 1.00 61.50 238 GLN D C 1
ATOM 6929 O O . GLN D 1 182 ? -76.243 -20.468 -44.510 1.00 71.09 238 GLN D O 1
ATOM 6935 N N . ARG D 1 183 ? -74.990 -22.195 -43.830 1.00 62.89 239 ARG D N 1
ATOM 6936 C CA . ARG D 1 183 ? -74.223 -22.293 -45.073 1.00 60.80 239 ARG D CA 1
ATOM 6937 C C . ARG D 1 183 ? -75.040 -23.011 -46.125 1.00 65.47 239 ARG D C 1
ATOM 6938 O O . ARG D 1 183 ? -75.023 -22.646 -47.300 1.00 68.70 239 ARG D O 1
ATOM 6946 N N . LEU D 1 184 ? -75.758 -24.042 -45.694 1.00 65.17 240 LEU D N 1
ATOM 6947 C CA . LEU D 1 184 ? -76.685 -24.748 -46.569 1.00 63.16 240 LEU D CA 1
ATOM 6948 C C . LEU D 1 184 ? -77.844 -23.837 -46.970 1.00 68.28 240 LEU D C 1
ATOM 6949 O O . LEU D 1 184 ? -78.327 -23.908 -48.090 1.00 69.87 240 LEU D O 1
ATOM 6954 N N . ASN D 1 185 ? -78.284 -22.982 -46.052 1.00 68.07 241 ASN D N 1
ATOM 6955 C CA . ASN D 1 185 ? -79.351 -22.031 -46.322 1.00 64.48 241 ASN D CA 1
ATOM 6956 C C . ASN D 1 185 ? -78.936 -21.059 -47.415 1.00 67.85 241 ASN D C 1
ATOM 6957 O O . ASN D 1 185 ? -79.765 -20.540 -48.155 1.00 66.64 241 ASN D O 1
ATOM 6962 N N . TYR D 1 186 ? -77.639 -20.804 -47.508 1.00 69.86 242 TYR D N 1
ATOM 6963 C CA . TYR D 1 186 ? -77.133 -19.932 -48.555 1.00 71.36 242 TYR D CA 1
ATOM 6964 C C . TYR D 1 186 ? -76.894 -20.716 -49.846 1.00 69.90 242 TYR D C 1
ATOM 6965 O O . TYR D 1 186 ? -77.276 -20.268 -50.922 1.00 71.31 242 TYR D O 1
ATOM 6974 N N . SER D 1 187 ? -76.283 -21.893 -49.745 1.00 69.04 243 SER D N 1
ATOM 6975 C CA . SER D 1 187 ? -76.090 -22.737 -50.926 1.00 72.00 243 SER D CA 1
ATOM 6976 C C . SER D 1 187 ? -77.404 -22.994 -51.689 1.00 71.43 243 SER D C 1
ATOM 6977 O O . SER D 1 187 ? -77.389 -23.326 -52.875 1.00 67.30 243 SER D O 1
ATOM 6980 N N . LEU D 1 188 ? -78.532 -22.829 -51.001 1.00 70.08 244 LEU D N 1
ATOM 6981 C CA . LEU D 1 188 ? -79.844 -22.947 -51.623 1.00 67.52 244 LEU D CA 1
ATOM 6982 C C . LEU D 1 188 ? -80.171 -21.674 -52.380 1.00 71.05 244 LEU D C 1
ATOM 6983 O O . LEU D 1 188 ? -80.763 -21.720 -53.456 1.00 73.99 244 LEU D O 1
ATOM 6988 N N . ASP D 1 189 ? -79.787 -20.538 -51.807 1.00 70.97 245 ASP D N 1
ATOM 6989 C CA . ASP D 1 189 ? -80.027 -19.239 -52.424 1.00 68.39 245 ASP D CA 1
ATOM 6990 C C . ASP D 1 189 ? -79.174 -19.017 -53.663 1.00 70.61 245 ASP D C 1
ATOM 6991 O O . ASP D 1 189 ? -79.600 -18.320 -54.579 1.00 76.90 245 ASP D O 1
ATOM 6996 N N . ILE D 1 190 ? -77.975 -19.595 -53.699 1.00 68.62 246 ILE D N 1
ATOM 6997 C CA . ILE D 1 190 ? -77.161 -19.518 -54.907 1.00 67.68 246 ILE D CA 1
ATOM 6998 C C . ILE D 1 190 ? -77.649 -20.522 -55.962 1.00 72.31 246 ILE D C 1
ATOM 6999 O O . ILE D 1 190 ? -77.633 -20.225 -57.159 1.00 72.20 246 ILE D O 1
ATOM 7004 N N . ALA D 1 191 ? -78.107 -21.691 -55.519 1.00 71.86 247 ALA D N 1
ATOM 7005 C CA . ALA D 1 191 ? -78.608 -22.716 -56.440 1.00 72.44 247 ALA D CA 1
ATOM 7006 C C . ALA D 1 191 ? -79.754 -22.197 -57.319 1.00 75.78 247 ALA D C 1
ATOM 7007 O O . ALA D 1 191 ? -79.736 -22.355 -58.539 1.00 75.13 247 ALA D O 1
ATOM 7009 N N . ASN D 1 192 ? -80.746 -21.578 -56.689 1.00 71.41 248 ASN D N 1
ATOM 7010 C CA . ASN D 1 192 ? -81.886 -21.025 -57.403 1.00 71.15 248 ASN D CA 1
ATOM 7011 C C . ASN D 1 192 ? -81.503 -19.917 -58.392 1.00 75.08 248 ASN D C 1
ATOM 7012 O O . ASN D 1 192 ? -81.900 -19.950 -59.555 1.00 74.10 248 ASN D O 1
ATOM 7017 N N . ALA D 1 193 ? -80.725 -18.947 -57.926 1.00 73.04 249 ALA D N 1
ATOM 7018 C CA . ALA D 1 193 ? -80.274 -17.851 -58.775 1.00 73.66 249 ALA D CA 1
ATOM 7019 C C . ALA D 1 193 ? -79.533 -18.305 -60.042 1.00 78.46 249 ALA D C 1
ATOM 7020 O O . ALA D 1 193 ? -79.754 -17.752 -61.120 1.00 83.82 249 ALA D O 1
ATOM 7022 N N . ALA D 1 194 ? -78.642 -19.281 -59.930 1.00 73.63 250 ALA D N 1
ATOM 7023 C CA . ALA D 1 194 ? -77.948 -19.753 -61.121 1.00 72.86 250 ALA D CA 1
ATOM 7024 C C . ALA D 1 194 ? -78.850 -20.749 -61.820 1.00 80.41 250 ALA D C 1
ATOM 7025 O O . ALA D 1 194 ? -78.574 -21.178 -62.947 1.00 83.99 250 ALA D O 1
ATOM 7027 N N . GLY D 1 195 ? -79.930 -21.116 -61.132 1.00 79.91 251 GLY D N 1
ATOM 7028 C CA . GLY D 1 195 ? -80.968 -21.970 -61.692 1.00 80.44 251 GLY D CA 1
ATOM 7029 C C . GLY D 1 195 ? -80.694 -23.467 -61.724 1.00 80.68 251 GLY D C 1
ATOM 7030 O O . GLY D 1 195 ? -81.193 -24.165 -62.605 1.00 80.50 251 GLY D O 1
ATOM 7031 N N . ILE D 1 196 ? -79.917 -23.966 -60.763 1.00 84.88 252 ILE D N 1
ATOM 7032 C CA . ILE D 1 196 ? -79.574 -25.387 -60.711 1.00 84.64 252 ILE D CA 1
ATOM 7033 C C . ILE D 1 196 ? -80.502 -26.152 -59.765 1.00 82.09 252 ILE D C 1
ATOM 7034 O O . ILE D 1 196 ? -80.268 -26.209 -58.557 1.00 75.72 252 ILE D O 1
ATOM 7039 N N . LYS D 1 197 ? -81.560 -26.727 -60.341 1.00 86.46 253 LYS D N 1
ATOM 7040 C CA . LYS D 1 197 ? -82.585 -27.454 -59.589 1.00 86.78 253 LYS D CA 1
ATOM 7041 C C . LYS D 1 197 ? -82.251 -28.941 -59.512 1.00 84.94 253 LYS D C 1
ATOM 7042 O O . LYS D 1 197 ? -82.433 -29.581 -58.476 1.00 84.29 253 LYS D O 1
ATOM 7047 N N . LYS D 1 198 ? -81.774 -29.483 -60.626 1.00 89.27 254 LYS D N 1
ATOM 7048 C CA . LYS D 1 198 ? -81.274 -30.852 -60.668 1.00 87.89 254 LYS D CA 1
ATOM 7049 C C . LYS D 1 198 ? -79.745 -30.857 -60.504 1.00 85.97 254 LYS D C 1
ATOM 7050 O O . LYS D 1 198 ? -79.078 -29.868 -60.837 1.00 82.20 254 LYS D O 1
ATOM 7055 N N . PRO D 1 199 ? -79.191 -31.964 -59.973 1.00 87.00 255 PRO D N 1
ATOM 7056 C CA . PRO D 1 199 ? -77.755 -32.151 -59.692 1.00 88.33 255 PRO D CA 1
ATOM 7057 C C . PRO D 1 199 ? -76.797 -31.788 -60.840 1.00 92.32 255 PRO D C 1
ATOM 7058 O O . PRO D 1 199 ? -77.228 -31.288 -61.886 1.00 89.04 255 PRO D O 1
ATOM 7062 N N . VAL D 1 200 ? -75.503 -32.038 -60.628 1.00 91.82 256 VAL D N 1
ATOM 7063 C CA . VAL D 1 200 ? -74.458 -31.661 -61.588 1.00 92.99 256 VAL D CA 1
ATOM 7064 C C . VAL D 1 200 ? -73.421 -32.764 -61.817 1.00 86.61 256 VAL D C 1
ATOM 7065 O O . VAL D 1 200 ? -72.721 -33.179 -60.896 1.00 79.73 256 VAL D O 1
ATOM 7069 N N . PRO D 1 207 ? -65.934 -23.968 -53.119 1.00 93.24 267 PRO D N 1
ATOM 7070 C CA . PRO D 1 207 ? -65.303 -23.848 -51.797 1.00 86.81 267 PRO D CA 1
ATOM 7071 C C . PRO D 1 207 ? -66.217 -23.200 -50.752 1.00 88.51 267 PRO D C 1
ATOM 7072 O O . PRO D 1 207 ? -66.419 -23.783 -49.681 1.00 82.13 267 PRO D O 1
ATOM 7076 N N . ASP D 1 208 ? -66.757 -22.021 -51.075 1.00 90.43 268 ASP D N 1
ATOM 7077 C CA . ASP D 1 208 ? -67.594 -21.231 -50.163 1.00 87.13 268 ASP D CA 1
ATOM 7078 C C . ASP D 1 208 ? -68.950 -21.883 -49.895 1.00 86.04 268 ASP D C 1
ATOM 7079 O O . ASP D 1 208 ? -69.260 -22.257 -48.761 1.00 86.06 268 ASP D O 1
ATOM 7084 N N . PHE D 1 209 ? -69.766 -21.982 -50.941 1.00 81.36 269 PHE D N 1
ATOM 7085 C CA . PHE D 1 209 ? -71.085 -22.597 -50.844 1.00 77.07 269 PHE D CA 1
ATOM 7086 C C . PHE D 1 209 ? -71.243 -23.538 -52.037 1.00 80.89 269 PHE D C 1
ATOM 7087 O O . PHE D 1 209 ? -71.104 -23.102 -53.185 1.00 79.15 269 PHE D O 1
ATOM 7095 N N . SER D 1 210 ? -71.536 -24.815 -51.787 1.00 82.21 270 SER D N 1
ATOM 7096 C CA . SER D 1 210 ? -71.600 -25.804 -52.879 1.00 85.04 270 SER D CA 1
ATOM 7097 C C . SER D 1 210 ? -73.004 -25.923 -53.492 1.00 78.91 270 SER D C 1
ATOM 7098 O O . SER D 1 210 ? -73.996 -26.008 -52.765 1.00 77.00 270 SER D O 1
ATOM 7101 N N . ILE D 1 211 ? -73.079 -25.929 -54.824 1.00 71.16 271 ILE D N 1
ATOM 7102 C CA . ILE D 1 211 ? -74.371 -25.921 -55.522 1.00 81.30 271 ILE D CA 1
ATOM 7103 C C . ILE D 1 211 ? -74.738 -27.254 -56.213 1.00 78.32 271 ILE D C 1
ATOM 7104 O O . ILE D 1 211 ? -75.917 -27.552 -56.412 1.00 72.81 271 ILE D O 1
ATOM 7106 N N . SER D 1 212 ? -73.723 -28.045 -56.559 1.00 77.24 272 SER D N 1
ATOM 7107 C CA . SER D 1 212 ? -73.880 -29.323 -57.271 1.00 82.94 272 SER D CA 1
ATOM 7108 C C . SER D 1 212 ? -75.168 -30.143 -57.022 1.00 85.84 272 SER D C 1
ATOM 7109 O O . SER D 1 212 ? -75.880 -30.486 -57.975 1.00 84.39 272 SER D O 1
ATOM 7112 N N . LEU D 1 213 ? -75.458 -30.477 -55.764 1.00 80.93 273 LEU D N 1
ATOM 7113 C CA . LEU D 1 213 ? -76.646 -31.281 -55.463 1.00 80.97 273 LEU D CA 1
ATOM 7114 C C . LEU D 1 213 ? -77.927 -30.676 -56.064 1.00 77.17 273 LEU D C 1
ATOM 7115 O O . LEU D 1 213 ? -78.908 -31.381 -56.295 1.00 80.63 273 LEU D O 1
ATOM 7117 N N . GLY D 1 214 ? -77.913 -29.374 -56.325 1.00 71.54 274 GLY D N 1
ATOM 7118 C CA . GLY D 1 214 ? -79.062 -28.713 -56.915 1.00 74.82 274 GLY D CA 1
ATOM 7119 C C . GLY D 1 214 ? -80.110 -28.317 -55.894 1.00 73.09 274 GLY D C 1
ATOM 7120 O O . GLY D 1 214 ? -80.218 -28.927 -54.837 1.00 75.43 274 GLY D O 1
ATOM 7121 N N . ALA D 1 215 ? -80.893 -27.294 -56.215 1.00 72.25 275 ALA D N 1
ATOM 7122 C CA . ALA D 1 215 ? -81.847 -26.735 -55.266 1.00 71.25 275 ALA D CA 1
ATOM 7123 C C . ALA D 1 215 ? -82.847 -27.766 -54.779 1.00 69.95 275 ALA D C 1
ATOM 7124 O O . ALA D 1 215 ? -83.547 -27.545 -53.794 1.00 65.91 275 ALA D O 1
ATOM 7126 N N . ASP D 1 216 ? -82.917 -28.890 -55.481 1.00 73.34 276 ASP D N 1
ATOM 7127 C CA . ASP D 1 216 ? -83.987 -29.852 -55.258 1.00 76.29 276 ASP D CA 1
ATOM 7128 C C . ASP D 1 216 ? -83.741 -30.666 -54.004 1.00 72.44 276 ASP D C 1
ATOM 7129 O O . ASP D 1 216 ? -84.629 -30.815 -53.159 1.00 67.07 276 ASP D O 1
ATOM 7131 N N . GLY D 1 217 ? -82.522 -31.184 -53.898 1.00 78.70 277 GLY D N 1
ATOM 7132 C CA . GLY D 1 217 ? -82.083 -31.925 -52.727 1.00 74.71 277 GLY D CA 1
ATOM 7133 C C . GLY D 1 217 ? -81.529 -31.035 -51.629 1.00 75.77 277 GLY D C 1
ATOM 7134 O O . GLY D 1 217 ? -81.766 -31.278 -50.443 1.00 73.33 277 GLY D O 1
ATOM 7135 N N . ILE D 1 218 ? -80.789 -30.002 -52.021 1.00 72.94 278 ILE D N 1
ATOM 7136 C CA . ILE D 1 218 ? -80.267 -29.040 -51.065 1.00 69.95 278 ILE D CA 1
ATOM 7137 C C . ILE D 1 218 ? -81.361 -28.573 -50.115 1.00 70.69 278 ILE D C 1
ATOM 7138 O O . ILE D 1 218 ? -81.087 -28.202 -48.974 1.00 75.34 278 ILE D O 1
ATOM 7143 N N . GLU D 1 219 ? -82.603 -28.590 -50.578 1.00 68.76 279 GLU D N 1
ATOM 7144 C CA . GLU D 1 219 ? -83.700 -28.126 -49.748 1.00 72.09 279 GLU D CA 1
ATOM 7145 C C . GLU D 1 219 ? -84.164 -29.226 -48.793 1.00 72.54 279 GLU D C 1
ATOM 7146 O O . GLU D 1 219 ? -84.680 -28.950 -47.709 1.00 69.06 279 GLU D O 1
ATOM 7152 N N . ARG D 1 220 ? -83.975 -30.474 -49.210 1.00 72.37 280 ARG D N 1
ATOM 7153 C CA . ARG D 1 220 ? -84.359 -31.624 -48.401 1.00 73.09 280 ARG D CA 1
ATOM 7154 C C . ARG D 1 220 ? -83.300 -31.897 -47.317 1.00 73.69 280 ARG D C 1
ATOM 7155 O O . ARG D 1 220 ? -83.638 -32.314 -46.204 1.00 71.10 280 ARG D O 1
ATOM 7163 N N . LYS D 1 221 ? -82.028 -31.650 -47.645 1.00 75.64 281 LYS D N 1
ATOM 7164 C CA . LYS D 1 221 ? -80.931 -31.703 -46.660 1.00 73.61 281 LYS D CA 1
ATOM 7165 C C . LYS D 1 221 ? -81.165 -30.675 -45.562 1.00 70.27 281 LYS D C 1
ATOM 7166 O O . LYS D 1 221 ? -81.149 -31.002 -44.376 1.00 72.36 281 LYS D O 1
ATOM 7172 N N . LEU D 1 222 ? -81.389 -29.434 -45.978 1.00 64.52 282 LEU D N 1
ATOM 7173 C CA . LEU D 1 222 ? -81.693 -28.349 -45.060 1.00 67.57 282 LEU D CA 1
ATOM 7174 C C . LEU D 1 222 ? -82.784 -28.710 -44.044 1.00 68.20 282 LEU D C 1
ATOM 7175 O O . LEU D 1 222 ? -82.603 -28.527 -42.844 1.00 66.56 282 LEU D O 1
ATOM 7180 N N . GLU D 1 223 ? -83.916 -29.222 -44.517 1.00 75.85 283 GLU D N 1
ATOM 7181 C CA . GLU D 1 223 ? -85.037 -29.510 -43.622 1.00 77.31 283 GLU D CA 1
ATOM 7182 C C . GLU D 1 223 ? -84.815 -30.817 -42.876 1.00 76.89 283 GLU D C 1
ATOM 7183 O O . GLU D 1 223 ? -85.606 -31.195 -42.006 1.00 77.07 283 GLU D O 1
ATOM 7189 N N . ILE D 1 224 ? -83.736 -31.504 -43.240 1.00 73.91 284 ILE D N 1
ATOM 7190 C CA . ILE D 1 224 ? -83.302 -32.701 -42.534 1.00 77.48 284 ILE D CA 1
ATOM 7191 C C . ILE D 1 224 ? -82.413 -32.326 -41.352 1.00 72.65 284 ILE D C 1
ATOM 7192 O O . ILE D 1 224 ? -82.617 -32.829 -40.245 1.00 70.42 284 ILE D O 1
ATOM 7197 N N . GLU D 1 225 ? -81.444 -31.439 -41.603 1.00 72.93 285 GLU D N 1
ATOM 7198 C CA . GLU D 1 225 ? -80.488 -30.973 -40.589 1.00 73.45 285 GLU D CA 1
ATOM 7199 C C . GLU D 1 225 ? -81.106 -30.064 -39.535 1.00 72.92 285 GLU D C 1
ATOM 7200 O O . GLU D 1 225 ? -80.700 -30.089 -38.379 1.00 75.64 285 GLU D O 1
ATOM 7206 N N . LYS D 1 226 ? -82.082 -29.256 -39.932 1.00 74.01 286 LYS D N 1
ATOM 7207 C CA . LYS D 1 226 ? -82.772 -28.393 -38.980 1.00 73.78 286 LYS D CA 1
ATOM 7208 C C . LYS D 1 226 ? -83.519 -29.226 -37.934 1.00 74.55 286 LYS D C 1
ATOM 7209 O O . LYS D 1 226 ? -83.649 -28.809 -36.780 1.00 78.40 286 LYS D O 1
ATOM 7211 N N . ALA D 1 227 ? -83.990 -30.407 -38.338 1.00 75.47 287 ALA D N 1
ATOM 7212 C CA . ALA D 1 227 ? -84.775 -31.284 -37.460 1.00 75.72 287 ALA D CA 1
ATOM 7213 C C . ALA D 1 227 ? -83.941 -32.285 -36.649 1.00 85.62 287 ALA D C 1
ATOM 7214 O O . ALA D 1 227 ? -84.503 -33.133 -35.947 1.00 89.31 287 ALA D O 1
ATOM 7216 N N . VAL D 1 228 ? -82.614 -32.209 -36.759 1.00 80.48 288 VAL D N 1
ATOM 7217 C CA . VAL D 1 228 ? -81.739 -33.074 -35.975 1.00 74.92 288 VAL D CA 1
ATOM 7218 C C . VAL D 1 228 ? -81.691 -32.502 -34.554 1.00 76.56 288 VAL D C 1
ATOM 7219 O O . VAL D 1 228 ? -81.456 -31.308 -34.361 1.00 76.22 288 VAL D O 1
ATOM 7223 N N . THR D 1 229 ? -81.965 -33.342 -33.563 1.00 72.40 289 THR D N 1
ATOM 7224 C CA . THR D 1 229 ? -82.111 -32.865 -32.192 1.00 75.53 289 THR D CA 1
ATOM 7225 C C . THR D 1 229 ? -81.005 -33.391 -31.279 1.00 78.97 289 THR D C 1
ATOM 7226 O O . THR D 1 229 ? -80.723 -32.823 -30.212 1.00 76.67 289 THR D O 1
ATOM 7230 N N . ASP D 1 230 ? -80.383 -34.481 -31.709 1.00 72.45 290 ASP D N 1
ATOM 7231 C CA . ASP D 1 230 ? -79.224 -35.009 -31.023 1.00 68.77 290 ASP D CA 1
ATOM 7232 C C . ASP D 1 230 ? -78.091 -35.123 -32.025 1.00 65.71 290 ASP D C 1
ATOM 7233 O O . ASP D 1 230 ? -78.237 -35.771 -33.057 1.00 70.06 290 ASP D O 1
ATOM 7238 N N . VAL D 1 231 ? -76.962 -34.493 -31.728 1.00 64.59 291 VAL D N 1
ATOM 7239 C CA . VAL D 1 231 ? -75.873 -34.430 -32.694 1.00 63.52 291 VAL D CA 1
ATOM 7240 C C . VAL D 1 231 ? -75.112 -35.746 -32.789 1.00 63.86 291 VAL D C 1
ATOM 7241 O O . VAL D 1 231 ? -74.191 -35.893 -33.596 1.00 66.40 291 VAL D O 1
ATOM 7245 N N . ALA D 1 232 ? -75.521 -36.707 -31.974 1.00 60.22 292 ALA D N 1
ATOM 7246 C CA . ALA D 1 232 ? -74.879 -38.012 -31.958 1.00 67.18 292 ALA D CA 1
ATOM 7247 C C . ALA D 1 232 ? -75.556 -39.017 -32.882 1.00 69.16 292 ALA D C 1
ATOM 7248 O O . ALA D 1 232 ? -74.920 -39.971 -33.320 1.00 69.84 292 ALA D O 1
ATOM 7250 N N . GLU D 1 233 ? -76.842 -38.808 -33.161 1.00 71.07 293 GLU D N 1
ATOM 7251 C CA . GLU D 1 233 ? -77.604 -39.666 -34.078 1.00 73.41 293 GLU D CA 1
ATOM 7252 C C . GLU D 1 233 ? -76.833 -40.023 -35.351 1.00 69.59 293 GLU D C 1
ATOM 7253 O O . GLU D 1 233 ? -76.816 -41.175 -35.776 1.00 64.86 293 GLU D O 1
ATOM 7259 N N . LEU D 1 234 ? -76.192 -39.038 -35.964 1.00 67.25 294 LEU D N 1
ATOM 7260 C CA . LEU D 1 234 ? -75.390 -39.323 -37.143 1.00 70.27 294 LEU D CA 1
ATOM 7261 C C . LEU D 1 234 ? -73.937 -39.598 -36.801 1.00 72.36 294 LEU D C 1
ATOM 7262 O O . LEU D 1 234 ? -73.244 -40.290 -37.549 1.00 76.02 294 LEU D O 1
ATOM 7267 N N . ASN D 1 235 ? -73.473 -39.060 -35.676 1.00 72.49 295 ASN D N 1
ATOM 7268 C CA . ASN D 1 235 ? -72.066 -39.187 -35.317 1.00 74.72 295 ASN D CA 1
ATOM 7269 C C . ASN D 1 235 ? -71.711 -40.429 -34.477 1.00 74.28 295 ASN D C 1
ATOM 7270 O O . ASN D 1 235 ? -72.105 -40.558 -33.314 1.00 71.31 295 ASN D O 1
ATOM 7275 N N . GLY D 1 236 ? -70.966 -41.345 -35.084 1.00 73.52 296 GLY D N 1
ATOM 7276 C CA . GLY D 1 236 ? -70.588 -42.565 -34.400 1.00 73.09 296 GLY D CA 1
ATOM 7277 C C . GLY D 1 236 ? -69.645 -42.298 -33.240 1.00 71.63 296 GLY D C 1
ATOM 7278 O O . GLY D 1 236 ? -69.790 -42.899 -32.176 1.00 67.29 296 GLY D O 1
ATOM 7279 N N . GLU D 1 237 ? -68.684 -41.395 -33.440 1.00 71.16 297 GLU D N 1
ATOM 7280 C CA . GLU D 1 237 ? -67.678 -41.127 -32.416 1.00 71.84 297 GLU D CA 1
ATOM 7281 C C . GLU D 1 237 ? -68.324 -40.679 -31.111 1.00 69.15 297 GLU D C 1
ATOM 7282 O O . GLU D 1 237 ? -67.911 -41.124 -30.041 1.00 68.83 297 GLU D O 1
ATOM 7288 N N . LEU D 1 238 ? -69.338 -39.817 -31.194 1.00 69.19 298 LEU D N 1
ATOM 7289 C CA . LEU D 1 238 ? -69.987 -39.292 -29.988 1.00 65.77 298 LEU D CA 1
ATOM 7290 C C . LEU D 1 238 ? -71.022 -40.254 -29.364 1.00 65.02 298 LEU D C 1
ATOM 7291 O O . LEU D 1 238 ? -71.610 -39.944 -28.324 1.00 60.36 298 LEU D O 1
ATOM 7293 N N . ARG D 1 239 ? -71.240 -41.412 -29.990 1.00 65.22 299 ARG D N 1
ATOM 7294 C CA . ARG D 1 239 ? -72.018 -42.482 -29.359 1.00 63.88 299 ARG D CA 1
ATOM 7295 C C . ARG D 1 239 ? -71.043 -43.395 -28.617 1.00 63.75 299 ARG D C 1
ATOM 7296 O O . ARG D 1 239 ? -71.356 -43.977 -27.573 1.00 60.66 299 ARG D O 1
ATOM 7298 N N . ASN D 1 240 ? -69.844 -43.508 -29.167 1.00 61.19 300 ASN D N 1
ATOM 7299 C CA . ASN D 1 240 ? -68.800 -44.265 -28.516 1.00 54.54 300 ASN D CA 1
ATOM 7300 C C . ASN D 1 240 ? -68.234 -43.506 -27.318 1.00 61.14 300 ASN D C 1
ATOM 7301 O O . ASN D 1 240 ? -68.070 -44.090 -26.251 1.00 63.55 300 ASN D O 1
ATOM 7306 N N . ARG D 1 241 ? -67.934 -42.214 -27.481 1.00 61.64 301 ARG D N 1
ATOM 7307 C CA . ARG D 1 241 ? -67.535 -41.397 -26.333 1.00 57.85 301 ARG D CA 1
ATOM 7308 C C . ARG D 1 241 ? -68.576 -41.590 -25.223 1.00 54.75 301 ARG D C 1
ATOM 7309 O O . ARG D 1 241 ? -68.228 -41.826 -24.080 1.00 51.85 301 ARG D O 1
ATOM 7317 N N . GLN D 1 242 ? -69.858 -41.526 -25.564 1.00 58.82 302 GLN D N 1
ATOM 7318 C CA . GLN D 1 242 ? -70.908 -41.761 -24.572 1.00 59.66 302 GLN D CA 1
ATOM 7319 C C . GLN D 1 242 ? -70.775 -43.131 -23.921 1.00 60.09 302 GLN D C 1
ATOM 7320 O O . GLN D 1 242 ? -70.989 -43.286 -22.716 1.00 57.69 302 GLN D O 1
ATOM 7326 N N . TYR D 1 243 ? -70.450 -44.130 -24.732 1.00 59.22 303 TYR D N 1
ATOM 7327 C CA . TYR D 1 243 ? -70.301 -45.487 -24.234 1.00 54.64 303 TYR D CA 1
ATOM 7328 C C . TYR D 1 243 ? -69.149 -45.589 -23.227 1.00 58.01 303 TYR D C 1
ATOM 7329 O O . TYR D 1 243 ? -69.328 -46.105 -22.116 1.00 58.47 303 TYR D O 1
ATOM 7338 N N . LEU D 1 244 ? -67.970 -45.102 -23.616 1.00 57.31 304 LEU D N 1
ATOM 7339 C CA . LEU D 1 244 ? -66.836 -45.008 -22.703 1.00 51.69 304 LEU D CA 1
ATOM 7340 C C . LEU D 1 244 ? -67.313 -44.519 -21.344 1.00 49.09 304 LEU D C 1
ATOM 7341 O O . LEU D 1 244 ? -67.182 -45.215 -20.358 1.00 50.74 304 LEU D O 1
ATOM 7346 N N . VAL D 1 245 ? -67.901 -43.331 -21.306 1.00 49.10 305 VAL D N 1
ATOM 7347 C CA . VAL D 1 245 ? -68.336 -42.723 -20.055 1.00 46.98 305 VAL D CA 1
ATOM 7348 C C . VAL D 1 245 ? -69.326 -43.556 -19.256 1.00 49.74 305 VAL D C 1
ATOM 7349 O O . VAL D 1 245 ? -69.439 -43.392 -18.049 1.00 54.48 305 VAL D O 1
ATOM 7353 N N . GLU D 1 246 ? -70.063 -44.442 -19.903 1.00 47.13 306 GLU D N 1
ATOM 7354 C CA . GLU D 1 246 ? -71.051 -45.199 -19.154 1.00 49.80 306 GLU D CA 1
ATOM 7355 C C . GLU D 1 246 ? -70.387 -46.396 -18.481 1.00 56.10 306 GLU D C 1
ATOM 7356 O O . GLU D 1 246 ? -70.816 -46.854 -17.419 1.00 52.91 306 GLU D O 1
ATOM 7358 N N . GLN D 1 247 ? -69.333 -46.898 -19.114 1.00 55.71 307 GLN D N 1
ATOM 7359 C CA . GLN D 1 247 ? -68.504 -47.935 -18.517 1.00 55.88 307 GLN D CA 1
ATOM 7360 C C . GLN D 1 247 ? -67.714 -47.360 -17.348 1.00 57.67 307 GLN D C 1
ATOM 7361 O O . GLN D 1 247 ? -67.802 -47.854 -16.226 1.00 57.71 307 GLN D O 1
ATOM 7367 N N . LEU D 1 248 ? -66.945 -46.312 -17.631 1.00 54.16 308 LEU D N 1
ATOM 7368 C CA . LEU D 1 248 ? -66.120 -45.653 -16.640 1.00 51.56 308 LEU D CA 1
ATOM 7369 C C . LEU D 1 248 ? -66.903 -45.429 -15.367 1.00 53.87 308 LEU D C 1
ATOM 7370 O O . LEU D 1 248 ? -66.488 -45.854 -14.294 1.00 61.42 308 LEU D O 1
ATOM 7375 N N . THR D 1 249 ? -68.042 -44.769 -15.475 1.00 53.05 309 THR D N 1
ATOM 7376 C CA . THR D 1 249 ? -68.863 -44.547 -14.300 1.00 55.24 309 THR D CA 1
ATOM 7377 C C . THR D 1 249 ? -69.124 -45.867 -13.591 1.00 60.72 309 THR D C 1
ATOM 7378 O O . THR D 1 249 ? -68.892 -45.988 -12.384 1.00 71.89 309 THR D O 1
ATOM 7382 N N . LYS D 1 250 ? -69.559 -46.866 -14.355 1.00 56.54 310 LYS D N 1
ATOM 7383 C CA . LYS D 1 250 ? -70.016 -48.130 -13.794 1.00 54.36 310 LYS D CA 1
ATOM 7384 C C . LYS D 1 250 ? -68.895 -49.043 -13.258 1.00 61.92 310 LYS D C 1
ATOM 7385 O O . LYS D 1 250 ? -69.168 -49.971 -12.497 1.00 61.99 310 LYS D O 1
ATOM 7387 N N . ALA D 1 251 ? -67.645 -48.776 -13.638 1.00 64.82 311 ALA D N 1
ATOM 7388 C CA . ALA D 1 251 ? -66.496 -49.530 -13.114 1.00 57.80 311 ALA D CA 1
ATOM 7389 C C . ALA D 1 251 ? -66.250 -49.242 -11.634 1.00 64.25 311 ALA D C 1
ATOM 7390 O O . ALA D 1 251 ? -66.565 -48.152 -11.131 1.00 60.55 311 ALA D O 1
ATOM 7392 N N . ASN D 1 252 ? -65.685 -50.237 -10.950 1.00 71.95 312 ASN D N 1
ATOM 7393 C CA . ASN D 1 252 ? -65.399 -50.184 -9.513 1.00 65.61 312 ASN D CA 1
ATOM 7394 C C . ASN D 1 252 ? -64.080 -50.873 -9.186 1.00 65.20 312 ASN D C 1
ATOM 7395 O O . ASN D 1 252 ? -63.858 -52.010 -9.597 1.00 69.93 312 ASN D O 1
ATOM 7400 N N . ILE D 1 253 ? -63.210 -50.191 -8.447 1.00 65.53 313 ILE D N 1
ATOM 7401 C CA . ILE D 1 253 ? -61.973 -50.807 -7.976 1.00 65.10 313 ILE D CA 1
ATOM 7402 C C . ILE D 1 253 ? -62.252 -51.437 -6.616 1.00 68.71 313 ILE D C 1
ATOM 7403 O O . ILE D 1 253 ? -62.518 -50.731 -5.645 1.00 69.18 313 ILE D O 1
ATOM 7408 N N . ASN D 1 254 ? -62.216 -52.768 -6.559 1.00 75.40 314 ASN D N 1
ATOM 7409 C CA . ASN D 1 254 ? -62.616 -53.499 -5.348 1.00 79.77 314 ASN D CA 1
ATOM 7410 C C . ASN D 1 254 ? -61.465 -53.929 -4.439 1.00 78.10 314 ASN D C 1
ATOM 7411 O O . ASN D 1 254 ? -60.461 -54.438 -4.930 1.00 80.62 314 ASN D O 1
ATOM 7416 N N . ASP D 1 255 ? -61.625 -53.717 -3.127 1.00 72.89 315 ASP D N 1
ATOM 7417 C CA . ASP D 1 255 ? -60.595 -54.014 -2.107 1.00 76.32 315 ASP D CA 1
ATOM 7418 C C . ASP D 1 255 ? -59.604 -55.157 -2.397 1.00 71.14 315 ASP D C 1
ATOM 7419 O O . ASP D 1 255 ? -59.773 -56.257 -1.892 1.00 68.81 315 ASP D O 1
ATOM 7424 N N . VAL D 1 256 ? -58.555 -54.873 -3.170 1.00 73.96 316 VAL D N 1
ATOM 7425 C CA . VAL D 1 256 ? -57.535 -55.868 -3.526 1.00 74.19 316 VAL D CA 1
ATOM 7426 C C . VAL D 1 256 ? -56.473 -55.937 -2.446 1.00 75.34 316 VAL D C 1
ATOM 7427 O O . VAL D 1 256 ? -55.742 -54.975 -2.233 1.00 78.74 316 VAL D O 1
ATOM 7431 N N . ASN D 1 257 ? -56.356 -57.069 -1.774 1.00 76.23 317 ASN D N 1
ATOM 7432 C CA . ASN D 1 257 ? -55.333 -57.203 -0.751 1.00 71.64 317 ASN D CA 1
ATOM 7433 C C . ASN D 1 257 ? -53.983 -57.647 -1.337 1.00 70.35 317 ASN D C 1
ATOM 7434 O O . ASN D 1 257 ? -53.928 -58.533 -2.197 1.00 71.54 317 ASN D O 1
ATOM 7439 N N . PHE D 1 258 ? -52.900 -57.022 -0.884 1.00 64.08 318 PHE D N 1
ATOM 7440 C CA . PHE D 1 258 ? -51.551 -57.450 -1.266 1.00 61.20 318 PHE D CA 1
ATOM 7441 C C . PHE D 1 258 ? -50.534 -57.167 -0.160 1.00 61.73 318 PHE D C 1
ATOM 7442 O O . PHE D 1 258 ? -50.907 -56.874 0.980 1.00 66.21 318 PHE D O 1
ATOM 7450 N N . THR D 1 259 ? -49.251 -57.281 -0.491 1.00 57.17 319 THR D N 1
ATOM 7451 C CA . THR D 1 259 ? -48.188 -56.946 0.451 1.00 52.99 319 THR D CA 1
ATOM 7452 C C . THR D 1 259 ? -47.066 -56.197 -0.247 1.00 48.23 319 THR D C 1
ATOM 7453 O O . THR D 1 259 ? -46.471 -56.708 -1.194 1.00 47.37 319 THR D O 1
ATOM 7457 N N . PRO D 1 260 ? -46.774 -54.977 0.224 1.00 47.16 320 PRO D N 1
ATOM 7458 C CA . PRO D 1 260 ? -45.798 -54.106 -0.439 1.00 46.66 320 PRO D CA 1
ATOM 7459 C C . PRO D 1 260 ? -44.340 -54.513 -0.211 1.00 48.76 320 PRO D C 1
ATOM 7460 O O . PRO D 1 260 ? -43.464 -53.662 -0.392 1.00 47.76 320 PRO D O 1
ATOM 7464 N N . PHE D 1 261 ? -44.095 -55.774 0.165 1.00 45.00 321 PHE D N 1
ATOM 7465 C CA . PHE D 1 261 ? -42.736 -56.321 0.301 1.00 46.03 321 PHE D CA 1
ATOM 7466 C C . PHE D 1 261 ? -42.728 -57.851 0.231 1.00 47.17 321 PHE D C 1
ATOM 7467 O O . PHE D 1 261 ? -43.765 -58.496 0.394 1.00 44.52 321 PHE D O 1
ATOM 7475 N N . LYS D 1 262 ? -41.542 -58.412 -0.010 1.00 47.01 322 LYS D N 1
ATOM 7476 C CA . LYS D 1 262 ? -41.260 -59.839 0.148 1.00 45.85 322 LYS D CA 1
ATOM 7477 C C . LYS D 1 262 ? -40.365 -59.981 1.381 1.00 51.30 322 LYS D C 1
ATOM 7478 O O . LYS D 1 262 ? -39.505 -59.122 1.597 1.00 50.67 322 LYS D O 1
ATOM 7484 N N . TYR D 1 263 ? -40.555 -61.034 2.189 1.00 50.31 323 TYR D N 1
ATOM 7485 C CA . TYR D 1 263 ? -39.624 -61.331 3.296 1.00 41.39 323 TYR D CA 1
ATOM 7486 C C . TYR D 1 263 ? -38.454 -62.160 2.830 1.00 42.29 323 TYR D C 1
ATOM 7487 O O . TYR D 1 263 ? -38.620 -63.301 2.396 1.00 45.73 323 TYR D O 1
ATOM 7496 N N . GLN D 1 264 ? -37.262 -61.601 2.945 1.00 45.04 324 GLN D N 1
ATOM 7497 C CA . GLN D 1 264 ? -36.066 -62.423 2.968 1.00 46.41 324 GLN D CA 1
ATOM 7498 C C . GLN D 1 264 ? -35.994 -63.184 4.300 1.00 46.70 324 GLN D C 1
ATOM 7499 O O . GLN D 1 264 ? -35.597 -64.349 4.333 1.00 47.82 324 GLN D O 1
ATOM 7505 N N . LEU D 1 265 ? -36.411 -62.525 5.384 1.00 45.42 325 LEU D N 1
ATOM 7506 C CA . LEU D 1 265 ? -36.481 -63.129 6.717 1.00 44.81 325 LEU D CA 1
ATOM 7507 C C . LEU D 1 265 ? -37.670 -62.562 7.474 1.00 43.99 325 LEU D C 1
ATOM 7508 O O . LEU D 1 265 ? -37.657 -61.408 7.857 1.00 51.88 325 LEU D O 1
ATOM 7513 N N . SER D 1 266 ? -38.701 -63.363 7.686 1.00 43.09 326 SER D N 1
ATOM 7514 C CA . SER D 1 266 ? -39.876 -62.913 8.422 1.00 44.03 326 SER D CA 1
ATOM 7515 C C . SER D 1 266 ? -39.491 -62.720 9.869 1.00 45.66 326 SER D C 1
ATOM 7516 O O . SER D 1 266 ? -38.509 -63.301 10.302 1.00 52.92 326 SER D O 1
ATOM 7519 N N . PRO D 1 267 ? -40.262 -61.918 10.631 1.00 48.02 327 PRO D N 1
ATOM 7520 C CA . PRO D 1 267 ? -39.925 -61.591 12.026 1.00 49.67 327 PRO D CA 1
ATOM 7521 C C . PRO D 1 267 ? -39.509 -62.808 12.844 1.00 54.65 327 PRO D C 1
ATOM 7522 O O . PRO D 1 267 ? -40.215 -63.831 12.886 1.00 51.06 327 PRO D O 1
ATOM 7526 N N . SER D 1 268 ? -38.357 -62.675 13.497 1.00 51.18 328 SER D N 1
ATOM 7527 C CA . SER D 1 268 ? -37.674 -63.813 14.076 1.00 51.50 328 SER D CA 1
ATOM 7528 C C . SER D 1 268 ? -38.129 -64.084 15.495 1.00 50.70 328 SER D C 1
ATOM 7529 O O . SER D 1 268 ? -38.651 -63.205 16.171 1.00 50.48 328 SER D O 1
ATOM 7532 N N . LEU D 1 269 ? -37.949 -65.322 15.930 1.00 54.32 329 LEU D N 1
ATOM 7533 C CA . LEU D 1 269 ? -37.865 -65.599 17.361 1.00 64.14 329 LEU D CA 1
ATOM 7534 C C . LEU D 1 269 ? -36.385 -65.532 17.750 1.00 57.56 329 LEU D C 1
ATOM 7535 O O . LEU D 1 269 ? -35.562 -66.286 17.228 1.00 59.02 329 LEU D O 1
ATOM 7540 N N . PRO D 1 270 ? -36.042 -64.600 18.641 1.00 55.24 330 PRO D N 1
ATOM 7541 C CA . PRO D 1 270 ? -34.664 -64.238 19.008 1.00 54.08 330 PRO D CA 1
ATOM 7542 C C . PRO D 1 270 ? -33.853 -65.340 19.710 1.00 50.96 330 PRO D C 1
ATOM 7543 O O . PRO D 1 270 ? -34.338 -66.072 20.583 1.00 48.37 330 PRO D O 1
ATOM 7547 N N . TRP E 1 9 ? -14.324 -79.368 6.938 1.00 63.08 65 TRP E N 1
ATOM 7548 C CA . TRP E 1 9 ? -15.451 -79.842 6.143 1.00 58.12 65 TRP E CA 1
ATOM 7549 C C . TRP E 1 9 ? -16.372 -78.710 5.619 1.00 58.48 65 TRP E C 1
ATOM 7550 O O . TRP E 1 9 ? -17.479 -78.476 6.126 1.00 58.59 65 TRP E O 1
ATOM 7561 N N . THR E 1 10 ? -15.877 -78.001 4.607 1.00 51.72 66 THR E N 1
ATOM 7562 C CA . THR E 1 10 ? -16.680 -77.058 3.835 1.00 52.59 66 THR E CA 1
ATOM 7563 C C . THR E 1 10 ? -16.913 -77.611 2.419 1.00 49.25 66 THR E C 1
ATOM 7564 O O . THR E 1 10 ? -15.959 -77.829 1.660 1.00 39.67 66 THR E O 1
ATOM 7568 N N . SER E 1 11 ? -18.171 -77.857 2.058 1.00 50.05 67 SER E N 1
ATOM 7569 C CA . SER E 1 11 ? -18.480 -78.177 0.662 1.00 54.43 67 SER E CA 1
ATOM 7570 C C . SER E 1 11 ? -18.738 -76.894 -0.146 1.00 50.10 67 SER E C 1
ATOM 7571 O O . SER E 1 11 ? -19.439 -75.975 0.309 1.00 43.83 67 SER E O 1
ATOM 7574 N N . ALA E 1 12 ? -18.135 -76.826 -1.328 1.00 50.23 68 ALA E N 1
ATOM 7575 C CA . ALA E 1 12 ? -18.263 -75.635 -2.168 1.00 55.30 68 ALA E CA 1
ATOM 7576 C C . ALA E 1 12 ? -18.953 -75.934 -3.502 1.00 49.41 68 ALA E C 1
ATOM 7577 O O . ALA E 1 12 ? -18.718 -76.978 -4.105 1.00 48.13 68 ALA E O 1
ATOM 7579 N N . ALA E 1 13 ? -19.813 -75.018 -3.944 1.00 50.44 69 ALA E N 1
ATOM 7580 C CA . ALA E 1 13 ? -20.316 -75.030 -5.316 1.00 49.51 69 ALA E CA 1
ATOM 7581 C C . ALA E 1 13 ? -19.941 -73.719 -5.959 1.00 48.54 69 ALA E C 1
ATOM 7582 O O . ALA E 1 13 ? -19.918 -72.694 -5.293 1.00 49.18 69 ALA E O 1
ATOM 7584 N N . VAL E 1 14 ? -19.626 -73.751 -7.248 1.00 51.62 70 VAL E N 1
ATOM 7585 C CA . VAL E 1 14 ? -19.487 -72.513 -8.010 1.00 49.14 70 VAL E CA 1
ATOM 7586 C C . VAL E 1 14 ? -20.571 -72.426 -9.092 1.00 49.50 70 VAL E C 1
ATOM 7587 O O . VAL E 1 14 ? -20.726 -73.312 -9.922 1.00 49.10 70 VAL E O 1
ATOM 7591 N N . VAL E 1 15 ? -21.303 -71.325 -9.080 1.00 51.08 71 VAL E N 1
ATOM 7592 C CA . VAL E 1 15 ? -22.554 -71.219 -9.799 1.00 43.62 71 VAL E CA 1
ATOM 7593 C C . VAL E 1 15 ? -22.539 -70.007 -10.727 1.00 48.33 71 VAL E C 1
ATOM 7594 O O . VAL E 1 15 ? -22.052 -68.946 -10.355 1.00 50.84 71 VAL E O 1
ATOM 7598 N N . THR E 1 16 ? -23.063 -70.183 -11.943 1.00 54.18 72 THR E N 1
ATOM 7599 C CA . THR E 1 16 ? -22.998 -69.189 -13.022 1.00 48.48 72 THR E CA 1
ATOM 7600 C C . THR E 1 16 ? -24.389 -69.006 -13.661 1.00 45.62 72 THR E C 1
ATOM 7601 O O . THR E 1 16 ? -25.244 -69.868 -13.518 1.00 45.84 72 THR E O 1
ATOM 7605 N N . PRO E 1 17 ? -24.635 -67.883 -14.356 1.00 47.68 73 PRO E N 1
ATOM 7606 C CA . PRO E 1 17 ? -25.928 -67.739 -15.053 1.00 50.68 73 PRO E CA 1
ATOM 7607 C C . PRO E 1 17 ? -25.979 -68.682 -16.251 1.00 51.18 73 PRO E C 1
ATOM 7608 O O . PRO E 1 17 ? -24.944 -68.808 -16.921 1.00 49.12 73 PRO E O 1
ATOM 7612 N N . PRO E 1 18 ? -27.149 -69.327 -16.510 1.00 51.98 74 PRO E N 1
ATOM 7613 C CA . PRO E 1 18 ? -27.294 -70.471 -17.432 1.00 48.45 74 PRO E CA 1
ATOM 7614 C C . PRO E 1 18 ? -26.921 -70.202 -18.880 1.00 50.72 74 PRO E C 1
ATOM 7615 O O . PRO E 1 18 ? -27.137 -69.098 -19.373 1.00 50.97 74 PRO E O 1
ATOM 7619 N N . GLU E 1 19 ? -26.340 -71.215 -19.526 1.00 53.93 75 GLU E N 1
ATOM 7620 C CA . GLU E 1 19 ? -25.980 -71.172 -20.945 1.00 58.19 75 GLU E CA 1
ATOM 7621 C C . GLU E 1 19 ? -27.237 -71.189 -21.817 1.00 63.49 75 GLU E C 1
ATOM 7622 O O . GLU E 1 19 ? -28.290 -71.685 -21.393 1.00 59.42 75 GLU E O 1
ATOM 7628 N N . PRO E 1 20 ? -27.137 -70.672 -23.055 1.00 65.49 76 PRO E N 1
ATOM 7629 C CA . PRO E 1 20 ? -28.374 -70.673 -23.830 1.00 61.88 76 PRO E CA 1
ATOM 7630 C C . PRO E 1 20 ? -28.893 -72.103 -23.991 1.00 64.53 76 PRO E C 1
ATOM 7631 O O . PRO E 1 20 ? -30.102 -72.310 -23.855 1.00 66.76 76 PRO E O 1
ATOM 7635 N N . VAL E 1 21 ? -28.011 -73.077 -24.215 1.00 56.26 77 VAL E N 1
ATOM 7636 C CA . VAL E 1 21 ? -28.475 -74.439 -24.464 1.00 57.76 77 VAL E CA 1
ATOM 7637 C C . VAL E 1 21 ? -29.311 -75.026 -23.327 1.00 59.37 77 VAL E C 1
ATOM 7638 O O . VAL E 1 21 ? -29.839 -76.128 -23.441 1.00 59.16 77 VAL E O 1
ATOM 7642 N N . GLN E 1 22 ? -29.439 -74.292 -22.230 1.00 62.93 78 GLN E N 1
ATOM 7643 C CA . GLN E 1 22 ? -30.294 -74.751 -21.139 1.00 66.53 78 GLN E CA 1
ATOM 7644 C C . GLN E 1 22 ? -31.715 -74.173 -21.253 1.00 62.83 78 GLN E C 1
ATOM 7645 O O . GLN E 1 22 ? -32.633 -74.588 -20.545 1.00 60.16 78 GLN E O 1
ATOM 7647 N N . TRP E 1 23 ? -31.892 -73.239 -22.179 1.00 62.41 79 TRP E N 1
ATOM 7648 C CA . TRP E 1 23 ? -33.167 -72.543 -22.324 1.00 67.32 79 TRP E CA 1
ATOM 7649 C C . TRP E 1 23 ? -34.028 -73.066 -23.483 1.00 66.56 79 TRP E C 1
ATOM 7650 O O . TRP E 1 23 ? -35.118 -72.549 -23.722 1.00 66.11 79 TRP E O 1
ATOM 7661 N N . GLN E 1 24 ? -33.553 -74.091 -24.190 1.00 67.18 80 GLN E N 1
ATOM 7662 C CA . GLN E 1 24 ? -34.237 -74.577 -25.400 1.00 69.70 80 GLN E CA 1
ATOM 7663 C C . GLN E 1 24 ? -35.668 -75.095 -25.177 1.00 68.34 80 GLN E C 1
ATOM 7664 O O . GLN E 1 24 ? -36.602 -74.648 -25.832 1.00 62.48 80 GLN E O 1
ATOM 7670 N N . GLU E 1 25 ? -35.836 -76.048 -24.269 1.00 70.08 81 GLU E N 1
ATOM 7671 C CA . GLU E 1 25 ? -37.170 -76.499 -23.902 1.00 64.85 81 GLU E CA 1
ATOM 7672 C C . GLU E 1 25 ? -38.078 -75.325 -23.600 1.00 65.77 81 GLU E C 1
ATOM 7673 O O . GLU E 1 25 ? -39.251 -75.342 -23.938 1.00 71.01 81 GLU E O 1
ATOM 7679 N N . LEU E 1 26 ? -37.542 -74.306 -22.942 1.00 67.82 82 LEU E N 1
ATOM 7680 C CA . LEU E 1 26 ? -38.322 -73.104 -22.674 1.00 68.86 82 LEU E CA 1
ATOM 7681 C C . LEU E 1 26 ? -38.641 -72.377 -23.979 1.00 69.59 82 LEU E C 1
ATOM 7682 O O . LEU E 1 26 ? -39.796 -72.048 -24.267 1.00 68.72 82 LEU E O 1
ATOM 7687 N N . GLU E 1 27 ? -37.607 -72.139 -24.775 1.00 72.13 83 GLU E N 1
ATOM 7688 C CA . GLU E 1 27 ? -37.739 -71.333 -25.983 1.00 71.54 83 GLU E CA 1
ATOM 7689 C C . GLU E 1 27 ? -38.679 -71.960 -27.036 1.00 68.34 83 GLU E C 1
ATOM 7690 O O . GLU E 1 27 ? -38.877 -71.375 -28.093 1.00 72.15 83 GLU E O 1
ATOM 7696 N N . LYS E 1 28 ? -39.245 -73.132 -26.732 1.00 65.82 84 LYS E N 1
ATOM 7697 C CA . LYS E 1 28 ? -40.276 -73.752 -27.554 1.00 65.41 84 LYS E CA 1
ATOM 7698 C C . LYS E 1 28 ? -41.605 -73.176 -27.120 1.00 72.76 84 LYS E C 1
ATOM 7699 O O . LYS E 1 28 ? -42.186 -72.328 -27.813 1.00 78.45 84 LYS E O 1
ATOM 7705 N N . THR E 1 29 ? -42.072 -73.652 -25.967 1.00 69.42 85 THR E N 1
ATOM 7706 C CA . THR E 1 29 ? -43.211 -73.073 -25.250 1.00 71.70 85 THR E CA 1
ATOM 7707 C C . THR E 1 29 ? -43.341 -71.556 -25.504 1.00 74.55 85 THR E C 1
ATOM 7708 O O . THR E 1 29 ? -44.406 -71.071 -25.905 1.00 73.21 85 THR E O 1
ATOM 7712 N N . PHE E 1 30 ? -42.255 -70.810 -25.308 1.00 71.86 86 PHE E N 1
ATOM 7713 C CA . PHE E 1 30 ? -42.319 -69.358 -25.435 1.00 78.75 86 PHE E CA 1
ATOM 7714 C C . PHE E 1 30 ? -42.600 -68.970 -26.901 1.00 73.36 86 PHE E C 1
ATOM 7715 O O . PHE E 1 30 ? -43.307 -68.000 -27.181 1.00 72.75 86 PHE E O 1
ATOM 7717 N N . THR E 1 31 ? -42.062 -69.766 -27.820 1.00 72.13 87 THR E N 1
ATOM 7718 C CA . THR E 1 31 ? -42.250 -69.573 -29.253 1.00 71.82 87 THR E CA 1
ATOM 7719 C C . THR E 1 31 ? -43.716 -69.739 -29.684 1.00 71.69 87 THR E C 1
ATOM 7720 O O . THR E 1 31 ? -44.231 -68.926 -30.451 1.00 67.16 87 THR E O 1
ATOM 7724 N N . LYS E 1 32 ? -44.383 -70.784 -29.195 1.00 70.95 88 LYS E N 1
ATOM 7725 C CA . LYS E 1 32 ? -45.809 -70.972 -29.470 1.00 66.91 88 LYS E CA 1
ATOM 7726 C C . LYS E 1 32 ? -46.598 -69.722 -29.073 1.00 70.95 88 LYS E C 1
ATOM 7727 O O . LYS E 1 32 ? -47.592 -69.367 -29.722 1.00 72.19 88 LYS E O 1
ATOM 7729 N N . LEU E 1 33 ? -46.145 -69.054 -28.012 1.00 69.05 89 LEU E N 1
ATOM 7730 C CA . LEU E 1 33 ? -46.819 -67.864 -27.500 1.00 63.96 89 LEU E CA 1
ATOM 7731 C C . LEU E 1 33 ? -46.502 -66.636 -28.332 1.00 62.94 89 LEU E C 1
ATOM 7732 O O . LEU E 1 33 ? -47.288 -65.695 -28.373 1.00 64.27 89 LEU E O 1
ATOM 7737 N N . ARG E 1 34 ? -45.346 -66.646 -28.988 1.00 64.00 90 ARG E N 1
ATOM 7738 C CA . ARG E 1 34 ? -44.943 -65.533 -29.843 1.00 66.34 90 ARG E CA 1
ATOM 7739 C C . ARG E 1 34 ? -45.905 -65.383 -31.020 1.00 62.76 90 ARG E C 1
ATOM 7740 O O . ARG E 1 34 ? -46.434 -64.303 -31.262 1.00 62.33 90 ARG E O 1
ATOM 7748 N N . VAL E 1 35 ? -46.103 -66.485 -31.738 1.00 59.42 91 VAL E N 1
ATOM 7749 C CA . VAL E 1 35 ? -47.146 -66.650 -32.749 1.00 60.43 91 VAL E CA 1
ATOM 7750 C C . VAL E 1 35 ? -48.495 -65.974 -32.435 1.00 60.52 91 VAL E C 1
ATOM 7751 O O . VAL E 1 35 ? -49.211 -65.539 -33.343 1.00 57.14 91 VAL E O 1
ATOM 7755 N N . LEU E 1 36 ? -48.839 -65.893 -31.155 1.00 59.78 92 LEU E N 1
ATOM 7756 C CA . LEU E 1 36 ? -50.075 -65.249 -30.731 1.00 57.72 92 LEU E CA 1
ATOM 7757 C C . LEU E 1 36 ? -49.861 -63.808 -30.271 1.00 60.52 92 LEU E C 1
ATOM 7758 O O . LEU E 1 36 ? -50.603 -63.319 -29.416 1.00 61.62 92 LEU E O 1
ATOM 7763 N N . ASP E 1 37 ? -48.856 -63.139 -30.839 1.00 62.35 93 ASP E N 1
ATOM 7764 C CA . ASP E 1 37 ? -48.561 -61.726 -30.549 1.00 65.04 93 ASP E CA 1
ATOM 7765 C C . ASP E 1 37 ? -48.328 -61.439 -29.055 1.00 65.29 93 ASP E C 1
ATOM 7766 O O . ASP E 1 37 ? -48.873 -60.479 -28.504 1.00 64.43 93 ASP E O 1
ATOM 7768 N N . LEU E 1 38 ? -47.525 -62.275 -28.404 1.00 68.46 94 LEU E N 1
ATOM 7769 C CA . LEU E 1 38 ? -47.242 -62.122 -26.976 1.00 68.84 94 LEU E CA 1
ATOM 7770 C C . LEU E 1 38 ? -45.742 -62.293 -26.713 1.00 69.80 94 LEU E C 1
ATOM 7771 O O . LEU E 1 38 ? -45.256 -63.418 -26.591 1.00 68.66 94 LEU E O 1
ATOM 7776 N N . ASP E 1 39 ? -45.009 -61.186 -26.627 1.00 67.40 95 ASP E N 1
ATOM 7777 C CA . ASP E 1 39 ? -43.554 -61.271 -26.521 1.00 78.94 95 ASP E CA 1
ATOM 7778 C C . ASP E 1 39 ? -43.057 -61.437 -25.082 1.00 75.36 95 ASP E C 1
ATOM 7779 O O . ASP E 1 39 ? -42.632 -60.468 -24.455 1.00 72.14 95 ASP E O 1
ATOM 7784 N N . ILE E 1 40 ? -43.107 -62.673 -24.579 1.00 73.64 96 ILE E N 1
ATOM 7785 C CA . ILE E 1 40 ? -42.616 -62.999 -23.237 1.00 76.43 96 ILE E CA 1
ATOM 7786 C C . ILE E 1 40 ? -41.288 -63.771 -23.254 1.00 78.74 96 ILE E C 1
ATOM 7787 O O . ILE E 1 40 ? -41.120 -64.756 -23.984 1.00 80.78 96 ILE E O 1
ATOM 7792 N N . LYS E 1 41 ? -40.346 -63.306 -22.443 1.00 78.31 97 LYS E N 1
ATOM 7793 C CA . LYS E 1 41 ? -39.118 -64.038 -22.187 1.00 70.86 97 LYS E CA 1
ATOM 7794 C C . LYS E 1 41 ? -39.126 -64.460 -20.716 1.00 74.20 97 LYS E C 1
ATOM 7795 O O . LYS E 1 41 ? -39.959 -63.986 -19.937 1.00 74.10 97 LYS E O 1
ATOM 7797 N N . ILE E 1 42 ? -38.237 -65.386 -20.354 1.00 76.73 98 ILE E N 1
ATOM 7798 C CA . ILE E 1 42 ? -37.759 -65.518 -18.976 1.00 65.57 98 ILE E CA 1
ATOM 7799 C C . ILE E 1 42 ? -36.269 -65.296 -19.104 1.00 61.32 98 ILE E C 1
ATOM 7800 O O . ILE E 1 42 ? -35.583 -66.104 -19.725 1.00 63.30 98 ILE E O 1
ATOM 7805 N N . ASP E 1 43 ? -35.769 -64.189 -18.567 1.00 56.57 99 ASP E N 1
ATOM 7806 C CA . ASP E 1 43 ? -34.380 -63.843 -18.811 1.00 57.63 99 ASP E CA 1
ATOM 7807 C C . ASP E 1 43 ? -33.452 -64.798 -18.077 1.00 56.77 99 ASP E C 1
ATOM 7808 O O . ASP E 1 43 ? -33.651 -65.065 -16.898 1.00 57.43 99 ASP E O 1
ATOM 7813 N N . ARG E 1 44 ? -32.447 -65.325 -18.775 1.00 57.80 100 ARG E N 1
ATOM 7814 C CA . ARG E 1 44 ? -31.485 -66.220 -18.139 1.00 58.15 100 ARG E CA 1
ATOM 7815 C C . ARG E 1 44 ? -30.868 -65.483 -16.953 1.00 58.72 100 ARG E C 1
ATOM 7816 O O . ARG E 1 44 ? -30.927 -65.952 -15.823 1.00 55.62 100 ARG E O 1
ATOM 7824 N N . THR E 1 45 ? -30.329 -64.295 -17.195 1.00 59.99 101 THR E N 1
ATOM 7825 C CA . THR E 1 45 ? -29.714 -63.546 -16.107 1.00 63.15 101 THR E CA 1
ATOM 7826 C C . THR E 1 45 ? -30.710 -63.085 -15.010 1.00 60.67 101 THR E C 1
ATOM 7827 O O . THR E 1 45 ? -30.306 -62.888 -13.864 1.00 59.65 101 THR E O 1
ATOM 7831 N N . GLU E 1 46 ? -31.996 -62.939 -15.333 1.00 58.42 102 GLU E N 1
ATOM 7832 C CA . GLU E 1 46 ? -32.992 -62.643 -14.289 1.00 60.31 102 GLU E CA 1
ATOM 7833 C C . GLU E 1 46 ? -33.126 -63.830 -13.359 1.00 55.30 102 GLU E C 1
ATOM 7834 O O . GLU E 1 46 ? -33.272 -63.674 -12.151 1.00 54.95 102 GLU E O 1
ATOM 7840 N N . ALA E 1 47 ? -33.111 -65.022 -13.937 1.00 53.90 103 ALA E N 1
ATOM 7841 C CA . ALA E 1 47 ? -33.434 -66.216 -13.177 1.00 55.35 103 ALA E CA 1
ATOM 7842 C C . ALA E 1 47 ? -32.248 -66.656 -12.329 1.00 53.44 103 ALA E C 1
ATOM 7843 O O . ALA E 1 47 ? -32.403 -67.360 -11.331 1.00 53.26 103 ALA E O 1
ATOM 7845 N N . PHE E 1 48 ? -31.058 -66.242 -12.733 1.00 49.76 104 PHE E N 1
ATOM 7846 C CA . PHE E 1 48 ? -29.887 -66.563 -11.961 1.00 47.55 104 PHE E CA 1
ATOM 7847 C C . PHE E 1 48 ? -29.813 -65.597 -10.793 1.00 51.99 104 PHE E C 1
ATOM 7848 O O . PHE E 1 48 ? -29.444 -65.976 -9.686 1.00 55.44 104 PHE E O 1
ATOM 7856 N N . ASN E 1 49 ? -30.174 -64.345 -11.054 1.00 52.32 105 ASN E N 1
ATOM 7857 C CA . ASN E 1 49 ? -30.250 -63.321 -10.025 1.00 49.56 105 ASN E CA 1
ATOM 7858 C C . ASN E 1 49 ? -31.392 -63.577 -9.044 1.00 47.89 105 ASN E C 1
ATOM 7859 O O . ASN E 1 49 ? -31.347 -63.132 -7.909 1.00 50.84 105 ASN E O 1
ATOM 7864 N N . LEU E 1 50 ? -32.422 -64.294 -9.467 1.00 48.03 106 LEU E N 1
ATOM 7865 C CA . LEU E 1 50 ? -33.497 -64.618 -8.542 1.00 47.90 106 LEU E CA 1
ATOM 7866 C C . LEU E 1 50 ? -33.042 -65.777 -7.656 1.00 51.30 106 LEU E C 1
ATOM 7867 O O . LEU E 1 50 ? -33.326 -65.811 -6.447 1.00 47.25 106 LEU E O 1
ATOM 7872 N N . PHE E 1 51 ? -32.323 -66.720 -8.267 1.00 50.88 107 PHE E N 1
ATOM 7873 C CA . PHE E 1 51 ? -31.785 -67.867 -7.546 1.00 47.85 107 PHE E CA 1
ATOM 7874 C C . PHE E 1 51 ? -30.960 -67.422 -6.337 1.00 48.30 107 PHE E C 1
ATOM 7875 O O . PHE E 1 51 ? -31.202 -67.869 -5.214 1.00 47.77 107 PHE E O 1
ATOM 7883 N N . ILE E 1 52 ? -29.988 -66.545 -6.582 1.00 47.95 108 ILE E N 1
ATOM 7884 C CA . ILE E 1 52 ? -29.178 -65.958 -5.524 1.00 43.81 108 ILE E CA 1
ATOM 7885 C C . ILE E 1 52 ? -30.055 -65.349 -4.431 1.00 43.32 108 ILE E C 1
ATOM 7886 O O . ILE E 1 52 ? -29.947 -65.715 -3.271 1.00 47.51 108 ILE E O 1
ATOM 7891 N N . LYS E 1 53 ? -30.944 -64.440 -4.797 1.00 45.55 109 LYS E N 1
ATOM 7892 C CA . LYS E 1 53 ? -31.832 -63.806 -3.816 1.00 50.45 109 LYS E CA 1
ATOM 7893 C C . LYS E 1 53 ? -32.647 -64.778 -2.941 1.00 48.08 109 LYS E C 1
ATOM 7894 O O . LYS E 1 53 ? -32.917 -64.481 -1.788 1.00 48.30 109 LYS E O 1
ATOM 7900 N N . LYS E 1 54 ? -33.073 -65.911 -3.492 1.00 50.49 110 LYS E N 1
ATOM 7901 C CA . LYS E 1 54 ? -33.841 -66.884 -2.714 1.00 52.09 110 LYS E CA 1
ATOM 7902 C C . LYS E 1 54 ? -32.886 -67.669 -1.811 1.00 48.13 110 LYS E C 1
ATOM 7903 O O . LYS E 1 54 ? -33.177 -67.913 -0.637 1.00 44.10 110 LYS E O 1
ATOM 7909 N N . PHE E 1 55 ? -31.754 -68.069 -2.389 1.00 46.85 111 PHE E N 1
ATOM 7910 C CA . PHE E 1 55 ? -30.708 -68.814 -1.688 1.00 50.48 111 PHE E CA 1
ATOM 7911 C C . PHE E 1 55 ? -30.223 -68.054 -0.470 1.00 48.59 111 PHE E C 1
ATOM 7912 O O . PHE E 1 55 ? -29.907 -68.644 0.553 1.00 48.76 111 PHE E O 1
ATOM 7920 N N . GLN E 1 56 ? -30.160 -66.736 -0.600 1.00 46.96 112 GLN E N 1
ATOM 7921 C CA . GLN E 1 56 ? -29.759 -65.875 0.493 1.00 46.17 112 GLN E CA 1
ATOM 7922 C C . GLN E 1 56 ? -30.878 -65.630 1.496 1.00 45.65 112 GLN E C 1
ATOM 7923 O O . GLN E 1 56 ? -30.701 -64.861 2.423 1.00 49.22 112 GLN E O 1
ATOM 7929 N N . SER E 1 57 ? -32.030 -66.267 1.331 1.00 47.56 113 SER E N 1
ATOM 7930 C CA . SER E 1 57 ? -33.143 -65.976 2.233 1.00 48.09 113 SER E CA 1
ATOM 7931 C C . SER E 1 57 ? -33.166 -66.872 3.451 1.00 46.67 113 SER E C 1
ATOM 7932 O O . SER E 1 57 ? -33.459 -68.062 3.345 1.00 45.43 113 SER E O 1
ATOM 7935 N N . VAL E 1 58 ? -32.900 -66.275 4.608 1.00 44.73 114 VAL E N 1
ATOM 7936 C CA . VAL E 1 58 ? -32.746 -67.032 5.842 1.00 51.21 114 VAL E CA 1
ATOM 7937 C C . VAL E 1 58 ? -34.002 -67.820 6.179 1.00 49.06 114 VAL E C 1
ATOM 7938 O O . VAL E 1 58 ? -33.913 -68.957 6.630 1.00 48.37 114 VAL E O 1
ATOM 7942 N N . SER E 1 59 ? -35.164 -67.222 5.942 1.00 48.29 115 SER E N 1
ATOM 7943 C CA . SER E 1 59 ? -36.423 -67.918 6.172 1.00 48.20 115 SER E CA 1
ATOM 7944 C C . SER E 1 59 ? -36.514 -69.159 5.293 1.00 49.29 115 SER E C 1
ATOM 7945 O O . SER E 1 59 ? -37.024 -70.192 5.721 1.00 48.62 115 SER E O 1
ATOM 7948 N N . LEU E 1 60 ? -36.009 -69.062 4.068 1.00 49.93 116 LEU E N 1
ATOM 7949 C CA . LEU E 1 60 ? -36.023 -70.220 3.177 1.00 54.80 116 LEU E CA 1
ATOM 7950 C C . LEU E 1 60 ? -35.049 -71.330 3.615 1.00 50.65 116 LEU E C 1
ATOM 7951 O O . LEU E 1 60 ? -35.362 -72.512 3.480 1.00 50.13 116 LEU E O 1
ATOM 7956 N N . LEU E 1 61 ? -33.884 -70.950 4.137 1.00 49.45 117 LEU E N 1
ATOM 7957 C CA . LEU E 1 61 ? -32.946 -71.924 4.713 1.00 49.96 117 LEU E CA 1
ATOM 7958 C C . LEU E 1 61 ? -33.567 -72.672 5.898 1.00 50.04 117 LEU E C 1
ATOM 7959 O O . LEU E 1 61 ? -33.398 -73.875 6.024 1.00 47.36 117 LEU E O 1
ATOM 7964 N N . GLU E 1 62 ? -34.285 -71.955 6.761 1.00 51.14 118 GLU E N 1
ATOM 7965 C CA . GLU E 1 62 ? -34.978 -72.578 7.886 1.00 50.53 118 GLU E CA 1
ATOM 7966 C C . GLU E 1 62 ? -36.107 -73.487 7.406 1.00 54.84 118 GLU E C 1
ATOM 7967 O O . GLU E 1 62 ? -36.226 -74.616 7.865 1.00 58.27 118 GLU E O 1
ATOM 7973 N N . GLU E 1 63 ? -36.935 -73.003 6.483 1.00 55.20 119 GLU E N 1
ATOM 7974 C CA . GLU E 1 63 ? -38.028 -73.822 5.943 1.00 58.29 119 GLU E CA 1
ATOM 7975 C C . GLU E 1 63 ? -37.493 -75.108 5.330 1.00 58.54 119 GLU E C 1
ATOM 7976 O O . GLU E 1 63 ? -38.142 -76.146 5.400 1.00 61.55 119 GLU E O 1
ATOM 7978 N N . TYR E 1 64 ? -36.306 -75.030 4.735 1.00 54.99 120 TYR E N 1
ATOM 7979 C CA . TYR E 1 64 ? -35.655 -76.199 4.153 1.00 53.95 120 TYR E CA 1
ATOM 7980 C C . TYR E 1 64 ? -35.123 -77.162 5.204 1.00 55.88 120 TYR E C 1
ATOM 7981 O O . TYR E 1 64 ? -35.335 -78.365 5.120 1.00 60.62 120 TYR E O 1
ATOM 7990 N N . LEU E 1 65 ? -34.418 -76.628 6.189 1.00 56.55 121 LEU E N 1
ATOM 7991 C CA . LEU E 1 65 ? -33.775 -77.465 7.184 1.00 57.51 121 LEU E CA 1
ATOM 7992 C C . LEU E 1 65 ? -34.794 -78.229 8.009 1.00 61.29 121 LEU E C 1
ATOM 7993 O O . LEU E 1 65 ? -34.693 -79.445 8.126 1.00 69.69 121 LEU E O 1
ATOM 7998 N N . ARG E 1 66 ? -35.774 -77.534 8.575 1.00 57.83 122 ARG E N 1
ATOM 7999 C CA . ARG E 1 66 ? -36.727 -78.189 9.465 1.00 59.50 122 ARG E CA 1
ATOM 8000 C C . ARG E 1 66 ? -37.568 -79.244 8.724 1.00 69.12 122 ARG E C 1
ATOM 8001 O O . ARG E 1 66 ? -38.296 -80.034 9.345 1.00 68.95 122 ARG E O 1
ATOM 8003 N N . SER E 1 67 ? -37.437 -79.272 7.398 1.00 64.85 123 SER E N 1
ATOM 8004 C CA . SER E 1 67 ? -38.222 -80.186 6.570 1.00 67.92 123 SER E CA 1
ATOM 8005 C C . SER E 1 67 ? -37.404 -81.264 5.866 1.00 68.75 123 SER E C 1
ATOM 8006 O O . SER E 1 67 ? -37.954 -82.279 5.427 1.00 69.51 123 SER E O 1
ATOM 8009 N N . SER E 1 68 ? -36.100 -81.044 5.748 1.00 66.67 124 SER E N 1
ATOM 8010 C CA . SER E 1 68 ? -35.196 -82.099 5.289 1.00 73.39 124 SER E CA 1
ATOM 8011 C C . SER E 1 68 ? -35.169 -83.236 6.312 1.00 74.13 124 SER E C 1
ATOM 8012 O O . SER E 1 68 ? -34.771 -83.034 7.455 1.00 65.05 124 SER E O 1
ATOM 8015 N N . PRO E 1 69 ? -35.604 -84.440 5.901 1.00 79.94 125 PRO E N 1
ATOM 8016 C CA . PRO E 1 69 ? -35.644 -85.579 6.822 1.00 76.45 125 PRO E CA 1
ATOM 8017 C C . PRO E 1 69 ? -34.230 -85.925 7.250 1.00 72.42 125 PRO E C 1
ATOM 8018 O O . PRO E 1 69 ? -33.991 -86.295 8.401 1.00 75.88 125 PRO E O 1
ATOM 8022 N N . TYR E 1 70 ? -33.302 -85.793 6.305 1.00 72.80 126 TYR E N 1
ATOM 8023 C CA . TYR E 1 70 ? -31.897 -86.131 6.512 1.00 72.52 126 TYR E CA 1
ATOM 8024 C C . TYR E 1 70 ? -31.278 -85.292 7.624 1.00 71.85 126 TYR E C 1
ATOM 8025 O O . TYR E 1 70 ? -30.617 -85.814 8.516 1.00 76.07 126 TYR E O 1
ATOM 8034 N N . VAL E 1 71 ? -31.502 -83.987 7.556 1.00 69.98 127 VAL E N 1
ATOM 8035 C CA . VAL E 1 71 ? -31.007 -83.053 8.555 1.00 69.34 127 VAL E CA 1
ATOM 8036 C C . VAL E 1 71 ? -31.707 -83.191 9.913 1.00 73.27 127 VAL E C 1
ATOM 8037 O O . VAL E 1 71 ? -31.043 -83.268 10.949 1.00 80.41 127 VAL E O 1
ATOM 8041 N N . MET E 1 72 ? -33.038 -83.234 9.906 1.00 68.40 128 MET E N 1
ATOM 8042 C CA . MET E 1 72 ? -33.820 -83.349 11.140 1.00 72.58 128 MET E CA 1
ATOM 8043 C C . MET E 1 72 ? -33.489 -84.575 12.001 1.00 81.46 128 MET E C 1
ATOM 8044 O O . MET E 1 72 ? -33.835 -84.616 13.186 1.00 80.16 128 MET E O 1
ATOM 8049 N N . ASP E 1 73 ? -32.824 -85.565 11.411 1.00 84.20 129 ASP E N 1
ATOM 8050 C CA . ASP E 1 73 ? -32.518 -86.804 12.123 1.00 86.64 129 ASP E CA 1
ATOM 8051 C C . ASP E 1 73 ? -31.633 -86.580 13.358 1.00 85.44 129 ASP E C 1
ATOM 8052 O O . ASP E 1 73 ? -31.897 -87.147 14.425 1.00 86.79 129 ASP E O 1
ATOM 8057 N N . GLN E 1 74 ? -30.599 -85.749 13.222 1.00 86.11 130 GLN E N 1
ATOM 8058 C CA . GLN E 1 74 ? -29.685 -85.477 14.345 1.00 89.86 130 GLN E CA 1
ATOM 8059 C C . GLN E 1 74 ? -30.094 -84.280 15.208 1.00 82.80 130 GLN E C 1
ATOM 8060 O O . GLN E 1 74 ? -30.787 -84.436 16.219 1.00 77.00 130 GLN E O 1
ATOM 8066 N N . LEU E 1 83 ? -38.052 -79.116 23.207 1.00 90.49 139 LEU E N 1
ATOM 8067 C CA . LEU E 1 83 ? -37.911 -78.342 21.978 1.00 97.75 139 LEU E CA 1
ATOM 8068 C C . LEU E 1 83 ? -36.763 -77.327 22.091 1.00 97.75 139 LEU E C 1
ATOM 8069 O O . LEU E 1 83 ? -36.930 -76.175 22.550 1.00 91.92 139 LEU E O 1
ATOM 8074 N N . ASP E 1 84 ? -35.585 -77.784 21.676 1.00 94.78 140 ASP E N 1
ATOM 8075 C CA . ASP E 1 84 ? -34.433 -76.909 21.542 1.00 91.86 140 ASP E CA 1
ATOM 8076 C C . ASP E 1 84 ? -34.078 -76.837 20.080 1.00 89.12 140 ASP E C 1
ATOM 8077 O O . ASP E 1 84 ? -33.082 -76.209 19.733 1.00 84.35 140 ASP E O 1
ATOM 8082 N N . LEU E 1 85 ? -34.875 -77.498 19.234 1.00 89.74 141 LEU E N 1
ATOM 8083 C CA . LEU E 1 85 ? -34.639 -77.524 17.791 1.00 81.78 141 LEU E CA 1
ATOM 8084 C C . LEU E 1 85 ? -34.256 -76.115 17.344 1.00 70.47 141 LEU E C 1
ATOM 8085 O O . LEU E 1 85 ? -33.349 -75.911 16.554 1.00 66.68 141 LEU E O 1
ATOM 8087 N N . HIS E 1 86 ? -34.942 -75.144 17.910 1.00 66.84 142 HIS E N 1
ATOM 8088 C CA . HIS E 1 86 ? -34.790 -73.776 17.516 1.00 72.05 142 HIS E CA 1
ATOM 8089 C C . HIS E 1 86 ? -33.339 -73.256 17.431 1.00 70.53 142 HIS E C 1
ATOM 8090 O O . HIS E 1 86 ? -32.885 -72.816 16.359 1.00 65.72 142 HIS E O 1
ATOM 8097 N N . ARG E 1 87 ? -32.610 -73.266 18.547 1.00 75.18 143 ARG E N 1
ATOM 8098 C CA . ARG E 1 87 ? -31.221 -72.789 18.516 1.00 67.80 143 ARG E CA 1
ATOM 8099 C C . ARG E 1 87 ? -30.375 -73.599 17.532 1.00 65.78 143 ARG E C 1
ATOM 8100 O O . ARG E 1 87 ? -29.405 -73.082 16.975 1.00 63.38 143 ARG E O 1
ATOM 8102 N N . ALA E 1 88 ? -30.763 -74.860 17.328 1.00 64.20 144 ALA E N 1
ATOM 8103 C CA . ALA E 1 88 ? -30.052 -75.793 16.462 1.00 59.12 144 ALA E CA 1
ATOM 8104 C C . ALA E 1 88 ? -30.100 -75.312 15.018 1.00 64.56 144 ALA E C 1
ATOM 8105 O O . ALA E 1 88 ? -29.077 -75.236 14.334 1.00 63.03 144 ALA E O 1
ATOM 8107 N N . ILE E 1 89 ? -31.312 -74.994 14.569 1.00 66.66 145 ILE E N 1
ATOM 8108 C CA . ILE E 1 89 ? -31.568 -74.524 13.214 1.00 60.89 145 ILE E CA 1
ATOM 8109 C C . ILE E 1 89 ? -30.879 -73.181 12.939 1.00 59.44 145 ILE E C 1
ATOM 8110 O O . ILE E 1 89 ? -30.141 -73.043 11.958 1.00 55.41 145 ILE E O 1
ATOM 8115 N N . VAL E 1 90 ? -31.114 -72.205 13.816 1.00 59.64 146 VAL E N 1
ATOM 8116 C CA . VAL E 1 90 ? -30.485 -70.885 13.711 1.00 59.79 146 VAL E CA 1
ATOM 8117 C C . VAL E 1 90 ? -28.966 -71.002 13.625 1.00 54.12 146 VAL E C 1
ATOM 8118 O O . VAL E 1 90 ? -28.298 -70.169 13.015 1.00 52.45 146 VAL E O 1
ATOM 8122 N N . ALA E 1 91 ? -28.428 -72.047 14.242 1.00 57.57 147 ALA E N 1
ATOM 8123 C CA . ALA E 1 91 ? -26.992 -72.298 14.221 1.00 54.00 147 ALA E CA 1
ATOM 8124 C C . ALA E 1 91 ? -26.562 -72.645 12.814 1.00 52.27 147 ALA E C 1
ATOM 8125 O O . ALA E 1 91 ? -25.808 -71.911 12.193 1.00 48.82 147 ALA E O 1
ATOM 8127 N N . LEU E 1 92 ? -27.067 -73.777 12.325 1.00 59.16 148 LEU E N 1
ATOM 8128 C CA . LEU E 1 92 ? -26.740 -74.325 11.002 1.00 53.95 148 LEU E CA 1
ATOM 8129 C C . LEU E 1 92 ? -26.842 -73.299 9.880 1.00 59.54 148 LEU E C 1
ATOM 8130 O O . LEU E 1 92 ? -25.947 -73.181 9.026 1.00 55.60 148 LEU E O 1
ATOM 8135 N N . SER E 1 93 ? -27.945 -72.559 9.890 1.00 57.55 149 SER E N 1
ATOM 8136 C CA . SER E 1 93 ? -28.139 -71.485 8.948 1.00 50.83 149 SER E CA 1
ATOM 8137 C C . SER E 1 93 ? -26.909 -70.577 8.899 1.00 51.98 149 SER E C 1
ATOM 8138 O O . SER E 1 93 ? -26.474 -70.187 7.825 1.00 58.68 149 SER E O 1
ATOM 8141 N N . GLU E 1 94 ? -26.337 -70.238 10.048 1.00 52.56 150 GLU E N 1
ATOM 8142 C CA . GLU E 1 94 ? -25.197 -69.316 10.047 1.00 55.65 150 GLU E CA 1
ATOM 8143 C C . GLU E 1 94 ? -24.014 -69.875 9.243 1.00 51.68 150 GLU E C 1
ATOM 8144 O O . GLU E 1 94 ? -23.082 -69.142 8.902 1.00 45.60 150 GLU E O 1
ATOM 8146 N N . LYS E 1 95 ? -24.066 -71.162 8.910 1.00 46.96 151 LYS E N 1
ATOM 8147 C CA . LYS E 1 95 ? -22.965 -71.767 8.173 1.00 47.30 151 LYS E CA 1
ATOM 8148 C C . LYS E 1 95 ? -23.193 -71.923 6.651 1.00 51.27 151 LYS E C 1
ATOM 8149 O O . LYS E 1 95 ? -22.287 -72.374 5.936 1.00 47.83 151 LYS E O 1
ATOM 8151 N N . MET E 1 96 ? -24.392 -71.543 6.177 1.00 55.72 152 MET E N 1
ATOM 8152 C CA . MET E 1 96 ? -24.747 -71.446 4.730 1.00 52.76 152 MET E CA 1
ATOM 8153 C C . MET E 1 96 ? -24.365 -70.106 4.121 1.00 56.40 152 MET E C 1
ATOM 8154 O O . MET E 1 96 ? -24.897 -69.054 4.512 1.00 57.14 152 MET E O 1
ATOM 8159 N N . LYS E 1 97 ? -23.477 -70.131 3.138 1.00 52.82 153 LYS E N 1
ATOM 8160 C CA . LYS E 1 97 ? -22.899 -68.880 2.664 1.00 55.45 153 LYS E CA 1
ATOM 8161 C C . LYS E 1 97 ? -22.891 -68.784 1.136 1.00 51.17 153 LYS E C 1
ATOM 8162 O O . LYS E 1 97 ? -22.761 -69.801 0.446 1.00 51.97 153 LYS E O 1
ATOM 8164 N N . ALA E 1 98 ? -23.031 -67.562 0.616 1.00 49.74 154 ALA E N 1
ATOM 8165 C CA . ALA E 1 98 ? -22.961 -67.306 -0.833 1.00 52.81 154 ALA E CA 1
ATOM 8166 C C . ALA E 1 98 ? -22.285 -65.964 -1.143 1.00 48.70 154 ALA E C 1
ATOM 8167 O O . ALA E 1 98 ? -22.776 -64.908 -0.732 1.00 49.38 154 ALA E O 1
ATOM 8169 N N . VAL E 1 99 ? -21.177 -65.994 -1.878 1.00 42.66 155 VAL E N 1
ATOM 8170 C CA . VAL E 1 99 ? -20.504 -64.743 -2.233 1.00 47.91 155 VAL E CA 1
ATOM 8171 C C . VAL E 1 99 ? -20.284 -64.529 -3.734 1.00 47.16 155 VAL E C 1
ATOM 8172 O O . VAL E 1 99 ? -20.109 -65.468 -4.487 1.00 49.38 155 VAL E O 1
ATOM 8176 N N . ASP E 1 100 ? -20.297 -63.277 -4.162 1.00 50.88 156 ASP E N 1
ATOM 8177 C CA . ASP E 1 100 ? -19.862 -62.925 -5.504 1.00 48.20 156 ASP E CA 1
ATOM 8178 C C . ASP E 1 100 ? -18.353 -63.220 -5.582 1.00 52.20 156 ASP E C 1
ATOM 8179 O O . ASP E 1 100 ? -17.633 -63.068 -4.586 1.00 50.01 156 ASP E O 1
ATOM 8184 N N . ASP E 1 101 ? -17.887 -63.675 -6.744 1.00 48.43 157 ASP E N 1
ATOM 8185 C CA . ASP E 1 101 ? -16.486 -64.050 -6.933 1.00 45.95 157 ASP E CA 1
ATOM 8186 C C . ASP E 1 101 ? -15.640 -62.848 -7.349 1.00 46.23 157 ASP E C 1
ATOM 8187 O O . ASP E 1 101 ? -16.144 -61.898 -7.979 1.00 54.63 157 ASP E O 1
ATOM 8192 N N . SER E 1 111 ? -14.609 -58.716 -15.139 1.00 70.00 167 SER E N 1
ATOM 8193 C CA . SER E 1 111 ? -14.771 -60.174 -15.067 1.00 73.14 167 SER E CA 1
ATOM 8194 C C . SER E 1 111 ? -15.320 -60.769 -16.373 1.00 74.37 167 SER E C 1
ATOM 8195 O O . SER E 1 111 ? -16.229 -60.202 -17.001 1.00 68.67 167 SER E O 1
ATOM 8198 N N . LEU E 1 112 ? -14.777 -61.920 -16.767 1.00 68.86 168 LEU E N 1
ATOM 8199 C CA . LEU E 1 112 ? -15.148 -62.548 -18.034 1.00 56.99 168 LEU E CA 1
ATOM 8200 C C . LEU E 1 112 ? -16.530 -63.187 -17.989 1.00 53.85 168 LEU E C 1
ATOM 8201 O O . LEU E 1 112 ? -17.087 -63.528 -19.020 1.00 54.76 168 LEU E O 1
ATOM 8206 N N . TYR E 1 113 ? -17.078 -63.359 -16.794 1.00 57.62 169 TYR E N 1
ATOM 8207 C CA . TYR E 1 113 ? -18.441 -63.860 -16.635 1.00 55.25 169 TYR E CA 1
ATOM 8208 C C . TYR E 1 113 ? -18.827 -63.746 -15.171 1.00 52.51 169 TYR E C 1
ATOM 8209 O O . TYR E 1 113 ? -17.954 -63.608 -14.326 1.00 52.67 169 TYR E O 1
ATOM 8218 N N . THR E 1 114 ? -20.122 -63.773 -14.870 1.00 46.90 170 THR E N 1
ATOM 8219 C CA . THR E 1 114 ? -20.562 -63.767 -13.477 1.00 48.33 170 THR E CA 1
ATOM 8220 C C . THR E 1 114 ? -20.351 -65.139 -12.865 1.00 52.38 170 THR E C 1
ATOM 8221 O O . THR E 1 114 ? -20.642 -66.142 -13.517 1.00 54.23 170 THR E O 1
ATOM 8225 N N . SER E 1 115 ? -19.841 -65.189 -11.630 1.00 51.29 171 SER E N 1
ATOM 8226 C CA . SER E 1 115 ? -19.725 -66.444 -10.874 1.00 50.64 171 SER E CA 1
ATOM 8227 C C . SER E 1 115 ? -19.812 -66.224 -9.372 1.00 46.66 171 SER E C 1
ATOM 8228 O O . SER E 1 115 ? -19.181 -65.338 -8.831 1.00 44.65 171 SER E O 1
ATOM 8231 N N . TRP E 1 116 ? -20.619 -67.037 -8.711 1.00 47.92 172 TRP E N 1
ATOM 8232 C CA . TRP E 1 116 ? -20.739 -66.985 -7.272 1.00 47.96 172 TRP E CA 1
ATOM 8233 C C . TRP E 1 116 ? -20.238 -68.298 -6.717 1.00 50.19 172 TRP E C 1
ATOM 8234 O O . TRP E 1 116 ? -20.377 -69.326 -7.373 1.00 51.03 172 TRP E O 1
ATOM 8245 N N . THR E 1 117 ? -19.626 -68.250 -5.531 1.00 46.57 173 THR E N 1
ATOM 8246 C CA . THR E 1 117 ? -19.299 -69.445 -4.771 1.00 44.64 173 THR E CA 1
ATOM 8247 C C . THR E 1 117 ? -20.321 -69.667 -3.667 1.00 48.44 173 THR E C 1
ATOM 8248 O O . THR E 1 117 ? -20.532 -68.797 -2.816 1.00 48.89 173 THR E O 1
ATOM 8252 N N . LEU E 1 118 ? -20.957 -70.836 -3.697 1.00 50.90 174 LEU E N 1
ATOM 8253 C CA . LEU E 1 118 ? -21.852 -71.278 -2.629 1.00 53.20 174 LEU E CA 1
ATOM 8254 C C . LEU E 1 118 ? -21.145 -72.320 -1.766 1.00 50.05 174 LEU E C 1
ATOM 8255 O O . LEU E 1 118 ? -20.541 -73.257 -2.285 1.00 50.30 174 LEU E O 1
ATOM 8260 N N . SER E 1 119 ? -21.227 -72.180 -0.452 1.00 47.43 175 SER E N 1
ATOM 8261 C CA . SER E 1 119 ? -20.574 -73.154 0.412 1.00 48.46 175 SER E CA 1
ATOM 8262 C C . SER E 1 119 ? -21.417 -73.504 1.615 1.00 45.93 175 SER E C 1
ATOM 8263 O O . SER E 1 119 ? -22.289 -72.733 2.027 1.00 46.63 175 SER E O 1
ATOM 8266 N N . PHE E 1 120 ? -21.156 -74.692 2.147 1.00 45.41 176 PHE E N 1
ATOM 8267 C CA . PHE E 1 120 ? -21.705 -75.119 3.424 1.00 47.83 176 PHE E CA 1
ATOM 8268 C C . PHE E 1 120 ? -20.653 -75.872 4.236 1.00 54.73 176 PHE E C 1
ATOM 8269 O O . PHE E 1 120 ? -19.767 -76.520 3.668 1.00 54.37 176 PHE E O 1
ATOM 8277 N N . THR E 1 121 ? -20.758 -75.774 5.561 1.00 53.91 177 THR E N 1
ATOM 8278 C CA . THR E 1 121 ? -19.799 -76.379 6.484 1.00 53.94 177 THR E CA 1
ATOM 8279 C C . THR E 1 121 ? -20.518 -77.276 7.487 1.00 52.69 177 THR E C 1
ATOM 8280 O O . THR E 1 121 ? -21.506 -76.873 8.107 1.00 52.65 177 THR E O 1
ATOM 8284 N N . ALA E 1 122 ? -20.020 -78.491 7.663 1.00 54.36 178 ALA E N 1
ATOM 8285 C CA . ALA E 1 122 ? -20.642 -79.396 8.617 1.00 58.60 178 ALA E CA 1
ATOM 8286 C C . ALA E 1 122 ? -19.623 -80.301 9.298 1.00 55.56 178 ALA E C 1
ATOM 8287 O O . ALA E 1 122 ? -18.457 -80.351 8.893 1.00 49.45 178 ALA E O 1
ATOM 8289 N N . PRO E 1 123 ? -20.066 -81.000 10.355 1.00 62.56 179 PRO E N 1
ATOM 8290 C CA . PRO E 1 123 ? -19.237 -81.928 11.130 1.00 58.88 179 PRO E CA 1
ATOM 8291 C C . PRO E 1 123 ? -18.593 -82.971 10.236 1.00 58.61 179 PRO E C 1
ATOM 8292 O O . PRO E 1 123 ? -17.380 -83.134 10.281 1.00 56.65 179 PRO E O 1
ATOM 8296 N N . THR E 1 124 ? -19.385 -83.671 9.432 1.00 60.71 180 THR E N 1
ATOM 8297 C CA . THR E 1 124 ? -18.819 -84.680 8.541 1.00 62.88 180 THR E CA 1
ATOM 8298 C C . THR E 1 124 ? -18.635 -84.068 7.148 1.00 62.26 180 THR E C 1
ATOM 8299 O O . THR E 1 124 ? -19.033 -82.933 6.916 1.00 60.52 180 THR E O 1
ATOM 8303 N N . SER E 1 125 ? -18.017 -84.793 6.227 1.00 60.83 181 SER E N 1
ATOM 8304 C CA . SER E 1 125 ? -17.807 -84.240 4.892 1.00 55.19 181 SER E CA 1
ATOM 8305 C C . SER E 1 125 ? -18.880 -84.668 3.889 1.00 60.08 181 SER E C 1
ATOM 8306 O O . SER E 1 125 ? -19.118 -83.990 2.900 1.00 61.65 181 SER E O 1
ATOM 8309 N N . GLU E 1 126 ? -19.505 -85.810 4.137 1.00 62.16 182 GLU E N 1
ATOM 8310 C CA . GLU E 1 126 ? -20.700 -86.196 3.418 1.00 53.21 182 GLU E CA 1
ATOM 8311 C C . GLU E 1 126 ? -21.846 -85.341 3.914 1.00 59.89 182 GLU E C 1
ATOM 8312 O O . GLU E 1 126 ? -22.697 -84.935 3.143 1.00 66.24 182 GLU E O 1
ATOM 8318 N N . GLU E 1 127 ? -21.886 -85.059 5.208 1.00 64.09 183 GLU E N 1
ATOM 8319 C CA . GLU E 1 127 ? -22.968 -84.235 5.724 1.00 65.60 183 GLU E CA 1
ATOM 8320 C C . GLU E 1 127 ? -22.896 -82.855 5.072 1.00 62.60 183 GLU E C 1
ATOM 8321 O O . GLU E 1 127 ? -23.918 -82.280 4.717 1.00 60.28 183 GLU E O 1
ATOM 8327 N N . ALA E 1 128 ? -21.684 -82.336 4.892 1.00 63.93 184 ALA E N 1
ATOM 8328 C CA . ALA E 1 128 ? -21.506 -81.023 4.271 1.00 57.74 184 ALA E CA 1
ATOM 8329 C C . ALA E 1 128 ? -22.041 -81.004 2.851 1.00 56.21 184 ALA E C 1
ATOM 8330 O O . ALA E 1 128 ? -22.963 -80.252 2.558 1.00 64.18 184 ALA E O 1
ATOM 8332 N N . GLN E 1 129 ? -21.483 -81.833 1.972 1.00 55.59 185 GLN E N 1
ATOM 8333 C CA . GLN E 1 129 ? -21.944 -81.884 0.576 1.00 52.16 185 GLN E CA 1
ATOM 8334 C C . GLN E 1 129 ? -23.423 -82.201 0.382 1.00 47.25 185 GLN E C 1
ATOM 8335 O O . GLN E 1 129 ? -24.069 -81.611 -0.468 1.00 48.22 185 GLN E O 1
ATOM 8341 N N . THR E 1 130 ? -23.974 -83.135 1.139 1.00 47.22 186 THR E N 1
ATOM 8342 C CA . THR E 1 130 ? -25.372 -83.447 0.888 1.00 49.92 186 THR E CA 1
ATOM 8343 C C . THR E 1 130 ? -26.298 -82.272 1.232 1.00 47.03 186 THR E C 1
ATOM 8344 O O . THR E 1 130 ? -27.176 -81.955 0.461 1.00 48.03 186 THR E O 1
ATOM 8348 N N . VAL E 1 131 ? -26.073 -81.598 2.351 1.00 48.57 187 VAL E N 1
ATOM 8349 C CA . VAL E 1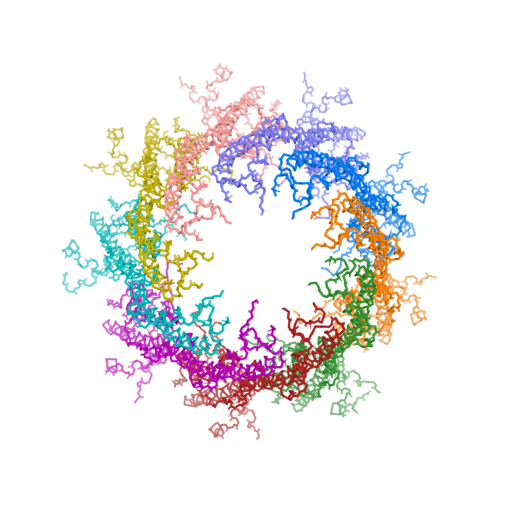 131 ? -26.934 -80.480 2.753 1.00 50.75 187 VAL E CA 1
ATOM 8350 C C . VAL E 1 131 ? -26.892 -79.317 1.742 1.00 49.30 187 VAL E C 1
ATOM 8351 O O . VAL E 1 131 ? -27.914 -78.658 1.502 1.00 44.42 187 VAL E O 1
ATOM 8355 N N . LEU E 1 132 ? -25.715 -79.076 1.158 1.00 47.10 188 LEU E N 1
ATOM 8356 C CA . LEU E 1 132 ? -25.542 -78.054 0.126 1.00 44.53 188 LEU E CA 1
ATOM 8357 C C . LEU E 1 132 ? -26.378 -78.401 -1.098 1.00 52.41 188 LEU E C 1
ATOM 8358 O O . LEU E 1 132 ? -27.257 -77.627 -1.490 1.00 55.16 188 LEU E O 1
ATOM 8363 N N . SER E 1 133 ? -26.105 -79.569 -1.691 1.00 51.80 189 SER E N 1
ATOM 8364 C CA . SER E 1 133 ? -26.916 -80.131 -2.783 1.00 46.52 189 SER E CA 1
ATOM 8365 C C . SER E 1 133 ? -28.423 -80.027 -2.534 1.00 44.31 189 SER E C 1
ATOM 8366 O O . SER E 1 133 ? -29.158 -79.478 -3.340 1.00 48.17 189 SER E O 1
ATOM 8369 N N . GLY E 1 134 ? -28.872 -80.559 -1.409 1.00 42.38 190 GLY E N 1
ATOM 8370 C CA . GLY E 1 134 ? -30.262 -80.470 -1.014 1.00 47.22 190 GLY E CA 1
ATOM 8371 C C . GLY E 1 134 ? -30.858 -79.068 -1.020 1.00 51.13 190 GLY E C 1
ATOM 8372 O O . GLY E 1 134 ? -32.022 -78.872 -1.362 1.00 52.49 190 GLY E O 1
ATOM 8373 N N . TYR E 1 135 ? -30.071 -78.078 -0.634 1.00 50.75 191 TYR E N 1
ATOM 8374 C CA . TYR E 1 135 ? -30.586 -76.723 -0.593 1.00 48.79 191 TYR E CA 1
ATOM 8375 C C . TYR E 1 135 ? -30.535 -76.094 -1.972 1.00 49.76 191 TYR E C 1
ATOM 8376 O O . TYR E 1 135 ? -31.481 -75.433 -2.382 1.00 52.19 191 TYR E O 1
ATOM 8385 N N . ILE E 1 136 ? -29.437 -76.296 -2.694 1.00 47.57 192 ILE E N 1
ATOM 8386 C CA . ILE E 1 136 ? -29.361 -75.784 -4.050 1.00 48.10 192 ILE E CA 1
ATOM 8387 C C . ILE E 1 136 ? -30.615 -76.225 -4.779 1.00 47.32 192 ILE E C 1
ATOM 8388 O O . ILE E 1 136 ? -31.346 -75.401 -5.310 1.00 45.50 192 ILE E O 1
ATOM 8393 N N . ASP E 1 137 ? -30.886 -77.526 -4.743 1.00 48.80 193 ASP E N 1
ATOM 8394 C CA . ASP E 1 137 ? -32.047 -78.098 -5.422 1.00 48.60 193 ASP E CA 1
ATOM 8395 C C . ASP E 1 137 ? -33.374 -77.523 -4.921 1.00 46.67 193 ASP E C 1
ATOM 8396 O O . ASP E 1 137 ? -34.236 -77.192 -5.708 1.00 51.44 193 ASP E O 1
ATOM 8401 N N . TYR E 1 138 ? -33.541 -77.410 -3.616 1.00 45.79 194 TYR E N 1
ATOM 8402 C CA . TYR E 1 138 ? -34.771 -76.861 -3.049 1.00 50.12 194 TYR E CA 1
ATOM 8403 C C . TYR E 1 138 ? -35.024 -75.396 -3.472 1.00 53.06 194 TYR E C 1
ATOM 8404 O O . TYR E 1 138 ? -36.161 -75.004 -3.744 1.00 50.30 194 TYR E O 1
ATOM 8413 N N . ILE E 1 139 ? -33.968 -74.591 -3.527 1.00 48.40 195 ILE E N 1
ATOM 8414 C CA . ILE E 1 139 ? -34.103 -73.235 -4.034 1.00 49.44 195 ILE E CA 1
ATOM 8415 C C . ILE E 1 139 ? -34.329 -73.282 -5.543 1.00 52.55 195 ILE E C 1
ATOM 8416 O O . ILE E 1 139 ? -35.236 -72.640 -6.070 1.00 51.71 195 ILE E O 1
ATOM 8421 N N . SER E 1 140 ? -33.498 -74.052 -6.231 1.00 49.42 196 SER E N 1
ATOM 8422 C CA . SER E 1 140 ? -33.623 -74.227 -7.664 1.00 48.33 196 SER E CA 1
ATOM 8423 C C . SER E 1 140 ? -35.079 -74.468 -8.089 1.00 52.18 196 SER E C 1
ATOM 8424 O O . SER E 1 140 ? -35.574 -73.852 -9.038 1.00 48.40 196 SER E O 1
ATOM 8427 N N . ALA E 1 141 ? -35.764 -75.363 -7.386 1.00 51.84 197 ALA E N 1
ATOM 8428 C CA . ALA E 1 141 ? -37.150 -75.687 -7.712 1.00 49.46 197 ALA E CA 1
ATOM 8429 C C . ALA E 1 141 ? -38.143 -74.623 -7.224 1.00 54.88 197 ALA E C 1
ATOM 8430 O O . ALA E 1 141 ? -39.310 -74.621 -7.605 1.00 59.56 197 ALA E O 1
ATOM 8432 N N . LEU E 1 142 ? -37.690 -73.714 -6.377 1.00 56.99 198 LEU E N 1
ATOM 8433 C CA . LEU E 1 142 ? -38.543 -72.594 -6.024 1.00 55.73 198 LEU E CA 1
ATOM 8434 C C . LEU E 1 142 ? -38.543 -71.623 -7.189 1.00 53.73 198 LEU E C 1
ATOM 8435 O O . LEU E 1 142 ? -39.601 -71.265 -7.697 1.00 53.73 198 LEU E O 1
ATOM 8440 N N . VAL E 1 143 ? -37.351 -71.234 -7.635 1.00 51.91 199 VAL E N 1
ATOM 8441 C CA . VAL E 1 143 ? -37.237 -70.360 -8.793 1.00 52.65 199 VAL E CA 1
ATOM 8442 C C . VAL E 1 143 ? -37.986 -70.883 -10.023 1.00 51.51 199 VAL E C 1
ATOM 8443 O O . VAL E 1 143 ? -38.923 -70.218 -10.455 1.00 51.44 199 VAL E O 1
ATOM 8447 N N . VAL E 1 144 ? -37.642 -72.053 -10.572 1.00 54.72 200 VAL E N 1
ATOM 8448 C CA . VAL E 1 144 ? -38.348 -72.481 -11.797 1.00 54.74 200 VAL E CA 1
ATOM 8449 C C . VAL E 1 144 ? -39.857 -72.417 -11.621 1.00 51.71 200 VAL E C 1
ATOM 8450 O O . VAL E 1 144 ? -40.546 -72.070 -12.549 1.00 54.54 200 VAL E O 1
ATOM 8454 N N . LYS E 1 145 ? -40.368 -72.715 -10.430 1.00 51.91 201 LYS E N 1
ATOM 8455 C CA . LYS E 1 145 ? -41.816 -72.744 -10.228 1.00 49.87 201 LYS E CA 1
ATOM 8456 C C . LYS E 1 145 ? -42.456 -71.354 -10.194 1.00 54.19 201 LYS E C 1
ATOM 8457 O O . LYS E 1 145 ? -43.560 -71.137 -10.728 1.00 58.77 201 LYS E O 1
ATOM 8463 N N . GLU E 1 146 ? -41.768 -70.401 -9.582 1.00 55.76 202 GLU E N 1
ATOM 8464 C CA . GLU E 1 146 ? -42.205 -69.009 -9.674 1.00 59.60 202 GLU E CA 1
ATOM 8465 C C . GLU E 1 146 ? -42.043 -68.506 -11.109 1.00 56.56 202 GLU E C 1
ATOM 8466 O O . GLU E 1 146 ? -42.978 -67.970 -11.690 1.00 54.93 202 GLU E O 1
ATOM 8472 N N . SER E 1 147 ? -40.836 -68.671 -11.645 1.00 51.10 203 SER E N 1
ATOM 8473 C CA . SER E 1 147 ? -40.514 -68.353 -13.015 1.00 47.85 203 SER E CA 1
ATOM 8474 C C . SER E 1 147 ? -41.613 -68.704 -14.017 1.00 55.56 203 SER E C 1
ATOM 8475 O O . SER E 1 147 ? -41.966 -67.856 -14.836 1.00 61.64 203 SER E O 1
ATOM 8478 N N . ILE E 1 148 ? -42.147 -69.931 -13.996 1.00 52.52 204 ILE E N 1
ATOM 8479 C CA . ILE E 1 148 ? -43.203 -70.263 -14.969 1.00 55.93 204 ILE E CA 1
ATOM 8480 C C . ILE E 1 148 ? -44.582 -69.794 -14.517 1.00 54.42 204 ILE E C 1
ATOM 8481 O O . ILE E 1 148 ? -45.465 -69.610 -15.341 1.00 55.33 204 ILE E O 1
ATOM 8486 N N . GLU E 1 149 ? -44.764 -69.593 -13.217 1.00 55.46 205 GLU E N 1
ATOM 8487 C CA . GLU E 1 149 ? -45.994 -68.963 -12.722 1.00 61.06 205 GLU E CA 1
ATOM 8488 C C . GLU E 1 149 ? -46.135 -67.493 -13.190 1.00 60.82 205 GLU E C 1
ATOM 8489 O O . GLU E 1 149 ? -47.242 -66.949 -13.289 1.00 56.23 205 GLU E O 1
ATOM 8495 N N . ASN E 1 150 ? -44.996 -66.859 -13.455 1.00 59.02 206 ASN E N 1
ATOM 8496 C CA . ASN E 1 150 ? -44.952 -65.561 -14.102 1.00 56.88 206 ASN E CA 1
ATOM 8497 C C . ASN E 1 150 ? -45.605 -65.612 -15.463 1.00 57.41 206 ASN E C 1
ATOM 8498 O O . ASN E 1 150 ? -46.569 -64.893 -15.748 1.00 53.94 206 ASN E O 1
ATOM 8503 N N . VAL E 1 151 ? -45.032 -66.452 -16.316 1.00 56.44 207 VAL E N 1
ATOM 8504 C CA . VAL E 1 151 ? -45.518 -66.601 -17.666 1.00 55.76 207 VAL E CA 1
ATOM 8505 C C . VAL E 1 151 ? -47.022 -66.884 -17.651 1.00 51.93 207 VAL E C 1
ATOM 8506 O O . VAL E 1 151 ? -47.776 -66.141 -18.265 1.00 46.74 207 VAL E O 1
ATOM 8510 N N . ARG E 1 152 ? -47.461 -67.916 -16.924 1.00 50.31 208 ARG E N 1
ATOM 8511 C CA . ARG E 1 152 ? -48.897 -68.190 -16.801 1.00 49.64 208 ARG E CA 1
ATOM 8512 C C . ARG E 1 152 ? -49.684 -66.953 -16.393 1.00 53.39 208 ARG E C 1
ATOM 8513 O O . ARG E 1 152 ? -50.803 -66.761 -16.841 1.00 53.60 208 ARG E O 1
ATOM 8521 N N . ASN E 1 153 ? -49.124 -66.124 -15.521 1.00 56.96 209 ASN E N 1
ATOM 8522 C CA . ASN E 1 153 ? -49.808 -64.889 -15.145 1.00 54.83 209 ASN E CA 1
ATOM 8523 C C . ASN E 1 153 ? -49.887 -63.898 -16.310 1.00 58.34 209 ASN E C 1
ATOM 8524 O O . ASN E 1 153 ? -50.957 -63.367 -16.620 1.00 58.02 209 ASN E O 1
ATOM 8529 N N . LYS E 1 154 ? -48.762 -63.669 -16.976 1.00 55.76 210 LYS E N 1
ATOM 8530 C CA . LYS E 1 154 ? -48.759 -62.767 -18.111 1.00 50.42 210 LYS E CA 1
ATOM 8531 C C . LYS E 1 154 ? -49.790 -63.176 -19.156 1.00 54.34 210 LYS E C 1
ATOM 8532 O O . LYS E 1 154 ? -50.570 -62.351 -19.621 1.00 60.76 210 LYS E O 1
ATOM 8538 N N . LEU E 1 155 ? -49.816 -64.457 -19.494 1.00 59.59 211 LEU E N 1
ATOM 8539 C CA . LEU E 1 155 ? -50.801 -65.011 -20.419 1.00 51.62 211 LEU E CA 1
ATOM 8540 C C . LEU E 1 155 ? -52.233 -64.840 -19.929 1.00 52.70 211 LEU E C 1
ATOM 8541 O O . LEU E 1 155 ? -53.113 -64.597 -20.727 1.00 61.48 211 LEU E O 1
ATOM 8546 N N . GLU E 1 156 ? -52.489 -64.980 -18.636 1.00 52.30 212 GLU E N 1
ATOM 8547 C CA . GLU E 1 156 ? -53.843 -64.771 -18.143 1.00 54.54 212 GLU E CA 1
ATOM 8548 C C . GLU E 1 156 ? -54.222 -63.284 -18.184 1.00 60.54 212 GLU E C 1
ATOM 8549 O O . GLU E 1 156 ? -55.404 -62.930 -18.161 1.00 65.00 212 GLU E O 1
ATOM 8555 N N . ILE E 1 157 ? -53.213 -62.419 -18.256 1.00 57.67 213 ILE E N 1
ATOM 8556 C CA . ILE E 1 157 ? -53.427 -60.975 -18.365 1.00 57.52 213 ILE E CA 1
ATOM 8557 C C . ILE E 1 157 ? -53.733 -60.588 -19.822 1.00 57.13 213 ILE E C 1
ATOM 8558 O O . ILE E 1 157 ? -54.736 -59.925 -20.106 1.00 56.80 213 ILE E O 1
ATOM 8563 N N . LYS E 1 158 ? -52.874 -61.024 -20.742 1.00 56.35 214 LYS E N 1
ATOM 8564 C CA . LYS E 1 158 ? -53.064 -60.758 -22.167 1.00 55.68 214 LYS E CA 1
ATOM 8565 C C . LYS E 1 158 ? -54.380 -61.374 -22.640 1.00 59.17 214 LYS E C 1
ATOM 8566 O O . LYS E 1 158 ? -55.064 -60.798 -23.479 1.00 61.79 214 LYS E O 1
ATOM 8572 N N . THR E 1 159 ? -54.751 -62.523 -22.080 1.00 54.93 215 THR E N 1
ATOM 8573 C CA . THR E 1 159 ? -55.984 -63.180 -22.481 1.00 57.11 215 THR E CA 1
ATOM 8574 C C . THR E 1 159 ? -57.191 -62.311 -22.231 1.00 58.82 215 THR E C 1
ATOM 8575 O O . THR E 1 159 ? -57.814 -61.854 -23.174 1.00 60.07 215 THR E O 1
ATOM 8579 N N . GLN E 1 160 ? -57.535 -62.067 -20.975 1.00 60.05 216 GLN E N 1
ATOM 8580 C CA . GLN E 1 160 ? -58.770 -61.324 -20.730 1.00 67.63 216 GLN E CA 1
ATOM 8581 C C . GLN E 1 160 ? -58.653 -59.779 -20.930 1.00 68.45 216 GLN E C 1
ATOM 8582 O O . GLN E 1 160 ? -59.570 -59.016 -20.610 1.00 68.42 216 GLN E O 1
ATOM 8588 N N . PHE E 1 161 ? -57.537 -59.333 -21.506 1.00 63.09 217 PHE E N 1
ATOM 8589 C CA . PHE E 1 161 ? -57.468 -57.987 -22.071 1.00 60.04 217 PHE E CA 1
ATOM 8590 C C . PHE E 1 161 ? -57.978 -58.006 -23.525 1.00 62.80 217 PHE E C 1
ATOM 8591 O O . PHE E 1 161 ? -58.963 -57.353 -23.851 1.00 60.82 217 PHE E O 1
ATOM 8599 N N . GLU E 1 162 ? -57.298 -58.758 -24.389 1.00 64.13 218 GLU E N 1
ATOM 8600 C CA . GLU E 1 162 ? -57.731 -58.972 -25.763 1.00 55.46 218 GLU E CA 1
ATOM 8601 C C . GLU E 1 162 ? -59.222 -59.248 -25.820 1.00 58.25 218 GLU E C 1
ATOM 8602 O O . GLU E 1 162 ? -59.916 -58.838 -26.754 1.00 61.01 218 GLU E O 1
ATOM 8608 N N . LYS E 1 163 ? -59.705 -59.924 -24.789 1.00 54.94 219 LYS E N 1
ATOM 8609 C CA . LYS E 1 163 ? -61.054 -60.453 -24.749 1.00 55.90 219 LYS E CA 1
ATOM 8610 C C . LYS E 1 163 ? -62.089 -59.430 -24.288 1.00 60.80 219 LYS E C 1
ATOM 8611 O O . LYS E 1 163 ? -63.262 -59.537 -24.647 1.00 64.84 219 LYS E O 1
ATOM 8615 N N . GLU E 1 164 ? -61.674 -58.439 -23.504 1.00 63.17 220 GLU E N 1
ATOM 8616 C CA . GLU E 1 164 ? -62.591 -57.342 -23.181 1.00 62.37 220 GLU E CA 1
ATOM 8617 C C . GLU E 1 164 ? -62.512 -56.251 -24.234 1.00 59.93 220 GLU E C 1
ATOM 8618 O O . GLU E 1 164 ? -63.509 -55.603 -24.521 1.00 58.59 220 GLU E O 1
ATOM 8624 N N . LYS E 1 165 ? -61.323 -56.059 -24.800 1.00 58.70 221 LYS E N 1
ATOM 8625 C CA . LYS E 1 165 ? -61.134 -55.142 -25.910 1.00 57.83 221 LYS E CA 1
ATOM 8626 C C . LYS E 1 165 ? -62.041 -55.572 -27.044 1.00 61.55 221 LYS E C 1
ATOM 8627 O O . LYS E 1 165 ? -62.790 -54.758 -27.592 1.00 60.05 221 LYS E O 1
ATOM 8633 N N . LEU E 1 166 ? -61.977 -56.855 -27.395 1.00 61.84 222 LEU E N 1
ATOM 8634 C CA . LEU E 1 166 ? -62.821 -57.371 -28.465 1.00 58.18 222 LEU E CA 1
ATOM 8635 C C . LEU E 1 166 ? -64.279 -57.050 -28.184 1.00 56.58 222 LEU E C 1
ATOM 8636 O O . LEU E 1 166 ? -64.915 -56.365 -28.966 1.00 61.14 222 LEU E O 1
ATOM 8641 N N . ALA E 1 167 ? -64.804 -57.529 -27.064 1.00 53.47 223 ALA E N 1
ATOM 8642 C CA . ALA E 1 167 ? -66.180 -57.226 -26.689 1.00 53.21 223 ALA E CA 1
ATOM 8643 C C . ALA E 1 167 ? -66.483 -55.729 -26.802 1.00 56.97 223 ALA E C 1
ATOM 8644 O O . ALA E 1 167 ? -67.557 -55.337 -27.263 1.00 55.57 223 ALA E O 1
ATOM 8646 N N . GLN E 1 168 ? -65.531 -54.902 -26.374 1.00 58.32 224 GLN E N 1
ATOM 8647 C CA . GLN E 1 168 ? -65.691 -53.454 -26.404 1.00 56.65 224 GLN E CA 1
ATOM 8648 C C . GLN E 1 168 ? -65.710 -53.001 -27.848 1.00 57.62 224 GLN E C 1
ATOM 8649 O O . GLN E 1 168 ? -66.618 -52.292 -28.269 1.00 58.50 224 GLN E O 1
ATOM 8655 N N . ASP E 1 169 ? -64.704 -53.415 -28.611 1.00 58.59 225 ASP E N 1
ATOM 8656 C CA . ASP E 1 169 ? -64.593 -52.980 -30.002 1.00 57.83 225 ASP E CA 1
ATOM 8657 C C . ASP E 1 169 ? -65.808 -53.420 -30.847 1.00 59.04 225 ASP E C 1
ATOM 8658 O O . ASP E 1 169 ? -66.210 -52.721 -31.776 1.00 59.13 225 ASP E O 1
ATOM 8663 N N . ARG E 1 170 ? -66.417 -54.549 -30.489 1.00 61.48 226 ARG E N 1
ATOM 8664 C CA . ARG E 1 170 ? -67.645 -55.004 -31.145 1.00 58.81 226 ARG E CA 1
ATOM 8665 C C . ARG E 1 170 ? -68.790 -54.032 -30.912 1.00 57.45 226 ARG E C 1
ATOM 8666 O O . ARG E 1 170 ? -69.448 -53.612 -31.854 1.00 63.19 226 ARG E O 1
ATOM 8674 N N . ILE E 1 171 ? -69.050 -53.691 -29.656 1.00 54.62 227 ILE E N 1
ATOM 8675 C CA . ILE E 1 171 ? -70.118 -52.751 -29.355 1.00 52.85 227 ILE E CA 1
ATOM 8676 C C . ILE E 1 171 ? -69.804 -51.425 -30.020 1.00 57.82 227 ILE E C 1
ATOM 8677 O O . ILE E 1 171 ? -70.702 -50.717 -30.478 1.00 57.91 227 ILE E O 1
ATOM 8682 N N . LYS E 1 172 ? -68.520 -51.095 -30.083 1.00 56.51 228 LYS E N 1
ATOM 8683 C CA . LYS E 1 172 ? -68.103 -49.839 -30.691 1.00 60.24 228 LYS E CA 1
ATOM 8684 C C . LYS E 1 172 ? -68.418 -49.836 -32.190 1.00 62.36 228 LYS E C 1
ATOM 8685 O O . LYS E 1 172 ? -68.396 -48.788 -32.833 1.00 65.92 228 LYS E O 1
ATOM 8687 N N . MET E 1 173 ? -68.727 -51.014 -32.728 1.00 61.33 229 MET E N 1
ATOM 8688 C CA . MET E 1 173 ? -69.000 -51.194 -34.152 1.00 60.61 229 MET E CA 1
ATOM 8689 C C . MET E 1 173 ? -70.492 -51.194 -34.435 1.00 60.35 229 MET E C 1
ATOM 8690 O O . MET E 1 173 ? -70.926 -50.709 -35.472 1.00 57.67 229 MET E O 1
ATOM 8695 N N . LYS E 1 174 ? -71.273 -51.758 -33.521 1.00 58.24 230 LYS E N 1
ATOM 8696 C CA . LYS E 1 174 ? -72.718 -51.766 -33.674 1.00 58.52 230 LYS E CA 1
ATOM 8697 C C . LYS E 1 174 ? -73.277 -50.364 -33.449 1.00 67.04 230 LYS E C 1
ATOM 8698 O O . LYS E 1 174 ? -74.483 -50.148 -33.558 1.00 69.67 230 LYS E O 1
ATOM 8700 N N . ASN E 1 175 ? -72.401 -49.412 -33.128 1.00 63.82 231 ASN E N 1
ATOM 8701 C CA . ASN E 1 175 ? -72.808 -48.019 -32.948 1.00 58.53 231 ASN E CA 1
ATOM 8702 C C . ASN E 1 175 ? -72.398 -47.140 -34.117 1.00 61.75 231 ASN E C 1
ATOM 8703 O O . ASN E 1 175 ? -73.065 -46.160 -34.435 1.00 56.95 231 ASN E O 1
ATOM 8708 N N . GLN E 1 176 ? -71.282 -47.480 -34.744 1.00 62.10 232 GLN E N 1
ATOM 8709 C CA . GLN E 1 176 ? -70.917 -46.840 -35.985 1.00 62.27 232 GLN E CA 1
ATOM 8710 C C . GLN E 1 176 ? -71.896 -47.345 -37.051 1.00 70.35 232 GLN E C 1
ATOM 8711 O O . GLN E 1 176 ? -72.346 -46.570 -37.909 1.00 66.84 232 GLN E O 1
ATOM 8717 N N . LEU E 1 177 ? -72.234 -48.637 -36.983 1.00 65.84 233 LEU E N 1
ATOM 8718 C CA . LEU E 1 177 ? -73.221 -49.218 -37.887 1.00 59.06 233 LEU E CA 1
ATOM 8719 C C . LEU E 1 177 ? -74.547 -48.477 -37.760 1.00 64.89 233 LEU E C 1
ATOM 8720 O O . LEU E 1 177 ? -75.133 -48.088 -38.774 1.00 67.76 233 LEU E O 1
ATOM 8725 N N . ASP E 1 178 ? -75.011 -48.254 -36.531 1.00 62.43 234 ASP E N 1
ATOM 8726 C CA . ASP E 1 178 ? -76.290 -47.559 -36.327 1.00 64.35 234 ASP E CA 1
ATOM 8727 C C . ASP E 1 178 ? -76.302 -46.105 -36.782 1.00 63.78 234 ASP E C 1
ATOM 8728 O O . ASP E 1 178 ? -77.350 -45.576 -37.140 1.00 68.06 234 ASP E O 1
ATOM 8733 N N . ALA E 1 179 ? -75.143 -45.462 -36.759 1.00 60.95 235 ALA E N 1
ATOM 8734 C CA . ALA E 1 179 ? -75.029 -44.085 -37.210 1.00 65.14 235 ALA E CA 1
ATOM 8735 C C . ALA E 1 179 ? -74.921 -44.054 -38.721 1.00 69.17 235 ALA E C 1
ATOM 8736 O O . ALA E 1 179 ? -75.314 -43.081 -39.355 1.00 70.48 235 ALA E O 1
ATOM 8738 N N . ASN E 1 180 ? -74.366 -45.120 -39.289 1.00 69.39 236 ASN E N 1
ATOM 8739 C CA . ASN E 1 180 ? -74.281 -45.267 -40.735 1.00 70.63 236 ASN E CA 1
ATOM 8740 C C . ASN E 1 180 ? -75.656 -45.598 -41.313 1.00 72.47 236 ASN E C 1
ATOM 8741 O O . ASN E 1 180 ? -75.964 -45.243 -42.453 1.00 72.56 236 ASN E O 1
ATOM 8746 N N . ILE E 1 181 ? -76.476 -46.283 -40.520 1.00 69.86 237 ILE E N 1
ATOM 8747 C CA . ILE E 1 181 ? -77.848 -46.563 -40.909 1.00 64.78 237 ILE E CA 1
ATOM 8748 C C . ILE E 1 181 ? -78.631 -45.258 -40.972 1.00 71.53 237 ILE E C 1
ATOM 8749 O O . ILE E 1 181 ? -79.378 -45.013 -41.919 1.00 73.99 237 ILE E O 1
ATOM 8754 N N . GLN E 1 182 ? -78.461 -44.407 -39.970 1.00 67.64 238 GLN E N 1
ATOM 8755 C CA . GLN E 1 182 ? -79.184 -43.146 -39.970 1.00 64.57 238 GLN E CA 1
ATOM 8756 C C . GLN E 1 182 ? -78.808 -42.287 -41.173 1.00 65.99 238 GLN E C 1
ATOM 8757 O O . GLN E 1 182 ? -79.678 -41.727 -41.828 1.00 65.91 238 GLN E O 1
ATOM 8763 N N . ARG E 1 183 ? -77.517 -42.198 -41.475 1.00 65.73 239 ARG E N 1
ATOM 8764 C CA . ARG E 1 183 ? -77.068 -41.377 -42.594 1.00 67.15 239 ARG E CA 1
ATOM 8765 C C . ARG E 1 183 ? -77.478 -41.997 -43.948 1.00 73.85 239 ARG E C 1
ATOM 8766 O O . ARG E 1 183 ? -77.660 -41.285 -44.940 1.00 72.24 239 ARG E O 1
ATOM 8768 N N . LEU E 1 184 ? -77.638 -43.318 -43.990 1.00 72.87 240 LEU E N 1
ATOM 8769 C CA . LEU E 1 184 ? -78.166 -43.970 -45.191 1.00 71.23 240 LEU E CA 1
ATOM 8770 C C . LEU E 1 184 ? -79.649 -43.653 -45.338 1.00 70.68 240 LEU E C 1
ATOM 8771 O O . LEU E 1 184 ? -80.127 -43.333 -46.424 1.00 74.67 240 LEU E O 1
ATOM 8776 N N . ASN E 1 185 ? -80.368 -43.743 -44.228 1.00 70.11 241 ASN E N 1
ATOM 8777 C CA . ASN E 1 185 ? -81.796 -43.463 -44.197 1.00 70.24 241 ASN E CA 1
ATOM 8778 C C . ASN E 1 185 ? -82.181 -42.048 -44.651 1.00 71.75 241 ASN E C 1
ATOM 8779 O O . ASN E 1 185 ? -83.249 -41.839 -45.230 1.00 67.26 241 ASN E O 1
ATOM 8784 N N . TYR E 1 186 ? -81.322 -41.073 -44.367 1.00 75.50 242 TYR E N 1
ATOM 8785 C CA . TYR E 1 186 ? -81.569 -39.709 -44.818 1.00 72.40 242 TYR E CA 1
ATOM 8786 C C . TYR E 1 186 ? -80.997 -39.517 -46.216 1.00 70.63 242 TYR E C 1
ATOM 8787 O O . TYR E 1 186 ? -81.458 -38.654 -46.949 1.00 75.90 242 TYR E O 1
ATOM 8796 N N . SER E 1 187 ? -79.990 -40.306 -46.582 1.00 69.40 243 SER E N 1
ATOM 8797 C CA . SER E 1 187 ? -79.479 -40.291 -47.953 1.00 70.23 243 SER E CA 1
ATOM 8798 C C . SER E 1 187 ? -80.521 -40.816 -48.927 1.00 71.05 243 SER E C 1
ATOM 8799 O O . SER E 1 187 ? -80.457 -40.538 -50.121 1.00 74.37 243 SER E O 1
ATOM 8802 N N . LEU E 1 188 ? -81.478 -41.580 -48.409 1.00 70.73 244 LEU E N 1
ATOM 8803 C CA . LEU E 1 188 ? -82.621 -42.010 -49.201 1.00 69.86 244 LEU E CA 1
ATOM 8804 C C . LEU E 1 188 ? -83.478 -40.809 -49.585 1.00 70.50 244 LEU E C 1
ATOM 8805 O O . LEU E 1 188 ? -83.679 -40.538 -50.762 1.00 77.36 244 LEU E O 1
ATOM 8810 N N . ASP E 1 189 ? -83.968 -40.086 -48.584 1.00 71.92 245 ASP E N 1
ATOM 8811 C CA . ASP E 1 189 ? -84.864 -38.950 -48.800 1.00 75.13 245 ASP E CA 1
ATOM 8812 C C . ASP E 1 189 ? -84.248 -37.844 -49.645 1.00 72.77 245 ASP E C 1
ATOM 8813 O O . ASP E 1 189 ? -84.965 -37.124 -50.328 1.00 75.87 245 ASP E O 1
ATOM 8818 N N . ILE E 1 190 ? -82.927 -37.713 -49.603 1.00 66.58 246 ILE E N 1
ATOM 8819 C CA . ILE E 1 190 ? -82.233 -36.760 -50.467 1.00 69.55 246 ILE E CA 1
ATOM 8820 C C . ILE E 1 190 ? -82.000 -37.318 -51.889 1.00 72.66 246 ILE E C 1
ATOM 8821 O O . ILE E 1 190 ? -81.818 -36.562 -52.838 1.00 69.40 246 ILE E O 1
ATOM 8826 N N . ALA E 1 191 ? -82.033 -38.639 -52.044 1.00 76.43 247 ALA E N 1
ATOM 8827 C CA . ALA E 1 191 ? -81.990 -39.242 -53.382 1.00 77.80 247 ALA E CA 1
ATOM 8828 C C . ALA E 1 191 ? -83.335 -39.076 -54.102 1.00 76.69 247 ALA E C 1
ATOM 8829 O O . ALA E 1 191 ? -83.384 -38.710 -55.284 1.00 74.08 247 ALA E O 1
ATOM 8831 N N . ASN E 1 192 ? -84.418 -39.343 -53.375 1.00 70.73 248 ASN E N 1
ATOM 8832 C CA . ASN E 1 192 ? -85.771 -39.153 -53.881 1.00 74.10 248 ASN E CA 1
ATOM 8833 C C . ASN E 1 192 ? -86.104 -37.700 -54.246 1.00 78.13 248 ASN E C 1
ATOM 8834 O O . ASN E 1 192 ? -86.639 -37.431 -55.319 1.00 76.60 248 ASN E O 1
ATOM 8839 N N . ALA E 1 193 ? -85.804 -36.765 -53.353 1.00 75.79 249 ALA E N 1
ATOM 8840 C CA . ALA E 1 193 ? -86.113 -35.375 -53.623 1.00 68.46 249 ALA E CA 1
ATOM 8841 C C . ALA E 1 193 ? -85.368 -34.877 -54.857 1.00 75.65 249 ALA E C 1
ATOM 8842 O O . ALA E 1 193 ? -85.949 -34.188 -55.689 1.00 82.43 249 ALA E O 1
ATOM 8844 N N . ALA E 1 194 ? -84.094 -35.231 -54.992 1.00 75.07 250 ALA E N 1
ATOM 8845 C CA . ALA E 1 194 ? -83.297 -34.752 -56.127 1.00 79.30 250 ALA E CA 1
ATOM 8846 C C . ALA E 1 194 ? -83.724 -35.393 -57.441 1.00 79.50 250 ALA E C 1
ATOM 8847 O O . ALA E 1 194 ? -83.366 -34.920 -58.523 1.00 78.31 250 ALA E O 1
ATOM 8849 N N . GLY E 1 195 ? -84.484 -36.477 -57.339 1.00 79.69 251 GLY E N 1
ATOM 8850 C CA . GLY E 1 195 ? -84.980 -37.179 -58.512 1.00 84.35 251 GLY E CA 1
ATOM 8851 C C . GLY E 1 195 ? -83.987 -38.165 -59.107 1.00 81.88 251 GLY E C 1
ATOM 8852 O O . GLY E 1 195 ? -84.102 -38.538 -60.276 1.00 73.30 251 GLY E O 1
ATOM 8853 N N . ILE E 1 196 ? -83.006 -38.581 -58.305 1.00 87.52 252 ILE E N 1
ATOM 8854 C CA . ILE E 1 196 ? -82.024 -39.567 -58.743 1.00 82.93 252 ILE E CA 1
ATOM 8855 C C . ILE E 1 196 ? -82.494 -40.964 -58.355 1.00 81.28 252 ILE E C 1
ATOM 8856 O O . ILE E 1 196 ? -82.529 -41.301 -57.175 1.00 78.87 252 ILE E O 1
ATOM 8861 N N . LYS E 1 197 ? -82.883 -41.768 -59.342 1.00 78.41 253 LYS E N 1
ATOM 8862 C CA . LYS E 1 197 ? -83.373 -43.105 -59.044 1.00 78.27 253 LYS E CA 1
ATOM 8863 C C . LYS E 1 197 ? -82.321 -44.172 -59.361 1.00 82.08 253 LYS E C 1
ATOM 8864 O O . LYS E 1 197 ? -82.048 -45.047 -58.543 1.00 85.10 253 LYS E O 1
ATOM 8866 N N . LYS E 1 198 ? -81.723 -44.100 -60.543 1.00 82.48 254 LYS E N 1
ATOM 8867 C CA . LYS E 1 198 ? -80.617 -44.989 -60.877 1.00 78.40 254 LYS E CA 1
ATOM 8868 C C . LYS E 1 198 ? -79.337 -44.223 -60.560 1.00 72.69 254 LYS E C 1
ATOM 8869 O O . LYS E 1 198 ? -79.405 -43.034 -60.278 1.00 76.19 254 LYS E O 1
ATOM 8871 N N . PRO E 1 199 ? -78.176 -44.904 -60.578 1.00 76.42 255 PRO E N 1
ATOM 8872 C CA . PRO E 1 199 ? -76.838 -44.360 -60.271 1.00 77.84 255 PRO E CA 1
ATOM 8873 C C . PRO E 1 199 ? -76.451 -43.050 -60.984 1.00 82.95 255 PRO E C 1
ATOM 8874 O O . PRO E 1 199 ? -77.280 -42.458 -61.675 1.00 87.82 255 PRO E O 1
ATOM 8878 N N . VAL E 1 200 ? -75.203 -42.606 -60.808 1.00 86.25 256 VAL E N 1
ATOM 8879 C CA . VAL E 1 200 ? -74.723 -41.366 -61.436 1.00 89.65 256 VAL E CA 1
ATOM 8880 C C . VAL E 1 200 ? -73.274 -41.454 -61.914 1.00 90.51 256 VAL E C 1
ATOM 8881 O O . VAL E 1 200 ? -72.429 -42.081 -61.274 1.00 81.87 256 VAL E O 1
ATOM 8885 N N . TYR E 1 201 ? -73.002 -40.791 -63.037 1.00 98.47 257 TYR E N 1
ATOM 8886 C CA . TYR E 1 201 ? -71.701 -40.856 -63.707 1.00 99.06 257 TYR E CA 1
ATOM 8887 C C . TYR E 1 201 ? -70.753 -39.739 -63.268 1.00 87.25 257 TYR E C 1
ATOM 8888 O O . TYR E 1 201 ? -70.744 -39.338 -62.108 1.00 77.98 257 TYR E O 1
ATOM 8890 N N . ASP E 1 206 ? -71.598 -36.285 -52.633 1.00 74.66 266 ASP E N 1
ATOM 8891 C CA . ASP E 1 206 ? -71.752 -35.461 -51.432 1.00 87.61 266 ASP E CA 1
ATOM 8892 C C . ASP E 1 206 ? -71.025 -36.060 -50.211 1.00 88.24 266 ASP E C 1
ATOM 8893 O O . ASP E 1 206 ? -71.119 -37.263 -49.958 1.00 88.08 266 ASP E O 1
ATOM 8898 N N . PRO E 1 207 ? -70.294 -35.215 -49.457 1.00 88.72 267 PRO E N 1
ATOM 8899 C CA . PRO E 1 207 ? -69.499 -35.630 -48.287 1.00 92.54 267 PRO E CA 1
ATOM 8900 C C . PRO E 1 207 ? -70.347 -36.135 -47.116 1.00 94.00 267 PRO E C 1
ATOM 8901 O O . PRO E 1 207 ? -70.010 -37.172 -46.522 1.00 92.92 267 PRO E O 1
ATOM 8905 N N . ASP E 1 208 ? -71.412 -35.403 -46.783 1.00 89.41 268 ASP E N 1
ATOM 8906 C CA . ASP E 1 208 ? -72.303 -35.788 -45.688 1.00 85.10 268 ASP E CA 1
ATOM 8907 C C . ASP E 1 208 ? -73.121 -37.025 -46.044 1.00 83.78 268 ASP E C 1
ATOM 8908 O O . ASP E 1 208 ? -72.861 -38.118 -45.547 1.00 80.53 268 ASP E O 1
ATOM 8913 N N . PHE E 1 209 ? -74.106 -36.842 -46.916 1.00 85.63 269 PHE E N 1
ATOM 8914 C CA . PHE E 1 209 ? -74.965 -37.937 -47.351 1.00 82.54 269 PHE E CA 1
ATOM 8915 C C . PHE E 1 209 ? -74.654 -38.327 -48.792 1.00 81.73 269 PHE E C 1
ATOM 8916 O O . PHE E 1 209 ? -74.979 -37.589 -49.725 1.00 79.96 269 PHE E O 1
ATOM 8924 N N . SER E 1 210 ? -74.022 -39.480 -48.980 1.00 79.12 270 SER E N 1
ATOM 8925 C CA . SER E 1 210 ? -73.743 -39.955 -50.332 1.00 80.62 270 SER E CA 1
ATOM 8926 C C . SER E 1 210 ? -75.063 -40.226 -51.052 1.00 84.87 270 SER E C 1
ATOM 8927 O O . SER E 1 210 ? -76.046 -40.671 -50.445 1.00 83.12 270 SER E O 1
ATOM 8930 N N . ILE E 1 211 ? -75.082 -39.952 -52.349 1.00 84.13 271 ILE E N 1
ATOM 8931 C CA . ILE E 1 211 ? -76.306 -40.054 -53.124 1.00 77.91 271 ILE E CA 1
ATOM 8932 C C . ILE E 1 211 ? -76.009 -40.787 -54.429 1.00 73.98 271 ILE E C 1
ATOM 8933 O O . ILE E 1 211 ? -76.902 -41.320 -55.073 1.00 71.17 271 ILE E O 1
ATOM 8938 N N . SER E 1 212 ? -74.727 -40.804 -54.785 1.00 77.57 272 SER E N 1
ATOM 8939 C CA . SER E 1 212 ? -74.192 -41.470 -55.972 1.00 76.78 272 SER E CA 1
ATOM 8940 C C . SER E 1 212 ? -74.957 -42.744 -56.406 1.00 80.16 272 SER E C 1
ATOM 8941 O O . SER E 1 212 ? -75.375 -42.880 -57.563 1.00 75.03 272 SER E O 1
ATOM 8944 N N . LEU E 1 213 ? -75.140 -43.670 -55.473 1.00 77.75 273 LEU E N 1
ATOM 8945 C CA . LEU E 1 213 ? -75.795 -44.940 -55.768 1.00 75.56 273 LEU E CA 1
ATOM 8946 C C . LEU E 1 213 ? -77.229 -44.774 -56.296 1.00 72.46 273 LEU E C 1
ATOM 8947 O O . LEU E 1 213 ? -77.724 -45.598 -57.063 1.00 74.42 273 LEU E O 1
ATOM 8952 N N . GLY E 1 214 ? -77.900 -43.711 -55.883 1.00 69.26 274 GLY E N 1
ATOM 8953 C CA . GLY E 1 214 ? -79.278 -43.515 -56.282 1.00 73.41 274 GLY E CA 1
ATOM 8954 C C . GLY E 1 214 ? -80.251 -44.338 -55.463 1.00 74.97 274 GLY E C 1
ATOM 8955 O O . GLY E 1 214 ? -79.945 -45.459 -55.063 1.00 74.52 274 GLY E O 1
ATOM 8956 N N . ALA E 1 215 ? -81.435 -43.773 -55.234 1.00 77.09 275 ALA E N 1
ATOM 8957 C CA . ALA E 1 215 ? -82.454 -44.351 -54.352 1.00 77.98 275 ALA E CA 1
ATOM 8958 C C . ALA E 1 215 ? -82.773 -45.835 -54.566 1.00 78.01 275 ALA E C 1
ATOM 8959 O O . ALA E 1 215 ? -82.987 -46.564 -53.595 1.00 79.60 275 ALA E O 1
ATOM 8961 N N . ASP E 1 216 ? -82.822 -46.281 -55.817 1.00 75.97 276 ASP E N 1
ATOM 8962 C CA . ASP E 1 216 ? -83.000 -47.706 -56.084 1.00 82.62 276 ASP E CA 1
ATOM 8963 C C . ASP E 1 216 ? -81.948 -48.484 -55.305 1.00 84.55 276 ASP E C 1
ATOM 8964 O O . ASP E 1 216 ? -82.273 -49.290 -54.421 1.00 79.49 276 ASP E O 1
ATOM 8969 N N . GLY E 1 217 ? -80.685 -48.219 -55.637 1.00 84.00 277 GLY E N 1
ATOM 8970 C CA . GLY E 1 217 ? -79.554 -48.788 -54.923 1.00 78.51 277 GLY E CA 1
ATOM 8971 C C . GLY E 1 217 ? -79.601 -48.557 -53.425 1.00 73.59 277 GLY E C 1
ATOM 8972 O O . GLY E 1 217 ? -79.637 -49.517 -52.653 1.00 72.96 277 GLY E O 1
ATOM 8973 N N . ILE E 1 218 ? -79.601 -47.290 -53.015 1.00 73.41 278 ILE E N 1
ATOM 8974 C CA . ILE E 1 218 ? -79.665 -46.926 -51.596 1.00 70.88 278 ILE E CA 1
ATOM 8975 C C . ILE E 1 218 ? -80.704 -47.719 -50.786 1.00 72.28 278 ILE E C 1
ATOM 8976 O O . ILE E 1 218 ? -80.389 -48.270 -49.738 1.00 72.26 278 ILE E O 1
ATOM 8981 N N . GLU E 1 219 ? -81.937 -47.790 -51.271 1.00 75.55 279 GLU E N 1
ATOM 8982 C CA . GLU E 1 219 ? -83.027 -48.352 -50.474 1.00 72.71 279 GLU E CA 1
ATOM 8983 C C . GLU E 1 219 ? -82.881 -49.841 -50.145 1.00 70.80 279 GLU E C 1
ATOM 8984 O O . GLU E 1 219 ? -83.613 -50.365 -49.303 1.00 69.44 279 GLU E O 1
ATOM 8990 N N . ARG E 1 220 ? -81.964 -50.523 -50.828 1.00 67.29 280 ARG E N 1
ATOM 8991 C CA . ARG E 1 220 ? -81.741 -51.952 -50.608 1.00 68.43 280 ARG E CA 1
ATOM 8992 C C . ARG E 1 220 ? -80.511 -52.125 -49.711 1.00 77.43 280 ARG E C 1
ATOM 8993 O O . ARG E 1 220 ? -80.433 -53.052 -48.892 1.00 70.70 280 ARG E O 1
ATOM 9001 N N . LYS E 1 221 ? -79.552 -51.218 -49.882 1.00 73.33 281 LYS E N 1
ATOM 9002 C CA . LYS E 1 221 ? -78.399 -51.130 -49.008 1.00 63.97 281 LYS E CA 1
ATOM 9003 C C . LYS E 1 221 ? -78.894 -50.792 -47.607 1.00 70.96 281 LYS E C 1
ATOM 9004 O O . LYS E 1 221 ? -78.319 -51.233 -46.604 1.00 74.55 281 LYS E O 1
ATOM 9010 N N . LEU E 1 222 ? -79.981 -50.028 -47.549 1.00 66.18 282 LEU E N 1
ATOM 9011 C CA . LEU E 1 222 ? -80.587 -49.615 -46.288 1.00 68.12 282 LEU E CA 1
ATOM 9012 C C . LEU E 1 222 ? -81.212 -50.791 -45.552 1.00 70.04 282 LEU E C 1
ATOM 9013 O O . LEU E 1 222 ? -81.084 -50.906 -44.338 1.00 74.23 282 LEU E O 1
ATOM 9018 N N . GLU E 1 223 ? -81.899 -51.661 -46.275 1.00 66.56 283 GLU E N 1
ATOM 9019 C CA . GLU E 1 223 ? -82.583 -52.761 -45.622 1.00 67.83 283 GLU E CA 1
ATOM 9020 C C . GLU E 1 223 ? -81.628 -53.916 -45.357 1.00 70.42 283 GLU E C 1
ATOM 9021 O O . GLU E 1 223 ? -81.936 -54.803 -44.566 1.00 73.31 283 GLU E O 1
ATOM 9027 N N . ILE E 1 224 ? -80.471 -53.904 -46.014 1.00 70.85 284 ILE E N 1
ATOM 9028 C CA . ILE E 1 224 ? -79.453 -54.934 -45.787 1.00 67.36 284 ILE E CA 1
ATOM 9029 C C . ILE E 1 224 ? -78.696 -54.646 -44.495 1.00 67.82 284 ILE E C 1
ATOM 9030 O O . ILE E 1 224 ? -78.561 -55.519 -43.639 1.00 64.21 284 ILE E O 1
ATOM 9035 N N . GLU E 1 225 ? -78.207 -53.419 -44.352 1.00 67.64 285 GLU E N 1
ATOM 9036 C CA . GLU E 1 225 ? -77.561 -53.020 -43.107 1.00 68.38 285 GLU E CA 1
ATOM 9037 C C . GLU E 1 225 ? -78.539 -53.151 -41.927 1.00 65.17 285 GLU E C 1
ATOM 9038 O O . GLU E 1 225 ? -78.243 -53.833 -40.954 1.00 65.75 285 GLU E O 1
ATOM 9044 N N . LYS E 1 226 ? -79.709 -52.528 -42.030 1.00 64.91 286 LYS E N 1
ATOM 9045 C CA . LYS E 1 226 ? -80.772 -52.674 -41.027 1.00 64.30 286 LYS E CA 1
ATOM 9046 C C . LYS E 1 226 ? -81.011 -54.121 -40.588 1.00 63.52 286 LYS E C 1
ATOM 9047 O O . LYS E 1 226 ? -81.456 -54.377 -39.471 1.00 59.04 286 LYS E O 1
ATOM 9053 N N . ALA E 1 227 ? -80.742 -55.054 -41.493 1.00 66.92 287 ALA E N 1
ATOM 9054 C CA . ALA E 1 227 ? -81.030 -56.465 -41.279 1.00 64.55 287 ALA E CA 1
ATOM 9055 C C . ALA E 1 227 ? -79.847 -57.172 -40.620 1.00 69.21 287 ALA E C 1
ATOM 9056 O O . ALA E 1 227 ? -79.979 -58.299 -40.103 1.00 64.82 287 ALA E O 1
ATOM 9058 N N . VAL E 1 228 ? -78.690 -56.510 -40.656 1.00 64.12 288 VAL E N 1
ATOM 9059 C CA . VAL E 1 228 ? -77.464 -57.089 -40.121 1.00 65.39 288 VAL E CA 1
ATOM 9060 C C . VAL E 1 228 ? -77.525 -57.211 -38.594 1.00 70.20 288 VAL E C 1
ATOM 9061 O O . VAL E 1 228 ? -78.108 -56.370 -37.889 1.00 62.78 288 VAL E O 1
ATOM 9065 N N . THR E 1 229 ? -76.935 -58.291 -38.102 1.00 71.18 289 THR E N 1
ATOM 9066 C CA . THR E 1 229 ? -77.182 -58.739 -36.745 1.00 75.13 289 THR E CA 1
ATOM 9067 C C . THR E 1 229 ? -75.869 -59.055 -36.030 1.00 72.47 289 THR E C 1
ATOM 9068 O O . THR E 1 229 ? -75.785 -58.959 -34.809 1.00 76.31 289 THR E O 1
ATOM 9072 N N . ASP E 1 230 ? -74.847 -59.417 -36.803 1.00 71.92 290 ASP E N 1
ATOM 9073 C CA . ASP E 1 230 ? -73.520 -59.700 -36.264 1.00 71.66 290 ASP E CA 1
ATOM 9074 C C . ASP E 1 230 ? -72.502 -58.830 -36.989 1.00 68.96 290 ASP E C 1
ATOM 9075 O O . ASP E 1 230 ? -72.288 -58.996 -38.193 1.00 66.93 290 ASP E O 1
ATOM 9080 N N . VAL E 1 231 ? -71.879 -57.913 -36.250 1.00 64.76 291 VAL E N 1
ATOM 9081 C CA . VAL E 1 231 ? -70.951 -56.940 -36.827 1.00 64.44 291 VAL E CA 1
ATOM 9082 C C . VAL E 1 231 ? -69.691 -57.568 -37.415 1.00 64.04 291 VAL E C 1
ATOM 9083 O O . VAL E 1 231 ? -68.901 -56.898 -38.084 1.00 64.57 291 VAL E O 1
ATOM 9087 N N . ALA E 1 232 ? -69.512 -58.857 -37.164 1.00 62.44 292 ALA E N 1
ATOM 9088 C CA . ALA E 1 232 ? -68.349 -59.576 -37.658 1.00 62.72 292 ALA E CA 1
ATOM 9089 C C . ALA E 1 232 ? -68.620 -60.295 -38.982 1.00 66.92 292 ALA E C 1
ATOM 9090 O O . ALA E 1 232 ? -67.714 -60.890 -39.571 1.00 64.82 292 ALA E O 1
ATOM 9092 N N . GLU E 1 233 ? -69.865 -60.247 -39.448 1.00 67.02 293 GLU E N 1
ATOM 9093 C CA . GLU E 1 233 ? -70.218 -60.911 -40.692 1.00 63.66 293 GLU E CA 1
ATOM 9094 C C . GLU E 1 233 ? -69.475 -60.296 -41.879 1.00 65.29 293 GLU E C 1
ATOM 9095 O O . GLU E 1 233 ? -68.953 -61.015 -42.728 1.00 66.80 293 GLU E O 1
ATOM 9097 N N . LEU E 1 234 ? -69.407 -58.971 -41.928 1.00 62.12 294 LEU E N 1
ATOM 9098 C CA . LEU E 1 234 ? -68.778 -58.303 -43.062 1.00 65.66 294 LEU E CA 1
ATOM 9099 C C . LEU E 1 234 ? -67.352 -57.809 -42.788 1.00 66.90 294 LEU E C 1
ATOM 9100 O O . LEU E 1 234 ? -66.621 -57.455 -43.716 1.00 68.64 294 LEU E O 1
ATOM 9105 N N . ASN E 1 235 ? -66.955 -57.802 -41.519 1.00 67.15 295 ASN E N 1
ATOM 9106 C CA . ASN E 1 235 ? -65.638 -57.300 -41.128 1.00 64.33 295 ASN E CA 1
ATOM 9107 C C . ASN E 1 235 ? -64.601 -58.394 -40.852 1.00 60.92 295 ASN E C 1
ATOM 9108 O O . ASN E 1 235 ? -64.720 -59.121 -39.879 1.00 60.28 295 ASN E O 1
ATOM 9113 N N . GLY E 1 236 ? -63.575 -58.477 -41.695 1.00 62.79 296 GLY E N 1
ATOM 9114 C CA . GLY E 1 236 ? -62.553 -59.502 -41.590 1.00 54.99 296 GLY E CA 1
ATOM 9115 C C . GLY E 1 236 ? -61.673 -59.354 -40.365 1.00 64.91 296 GLY E C 1
ATOM 9116 O O . GLY E 1 236 ? -61.285 -60.348 -39.732 1.00 62.96 296 GLY E O 1
ATOM 9117 N N . GLU E 1 237 ? -61.342 -58.114 -40.018 1.00 65.81 297 GLU E N 1
ATOM 9118 C CA . GLU E 1 237 ? -60.573 -57.880 -38.798 1.00 65.04 297 GLU E CA 1
ATOM 9119 C C . GLU E 1 237 ? -61.286 -58.541 -37.627 1.00 58.71 297 GLU E C 1
ATOM 9120 O O . GLU E 1 237 ? -60.757 -59.478 -37.039 1.00 60.23 297 GLU E O 1
ATOM 9122 N N . LEU E 1 238 ? -62.495 -58.075 -37.316 1.00 54.65 298 LEU E N 1
ATOM 9123 C CA . LEU E 1 238 ? -63.239 -58.586 -36.171 1.00 54.93 298 LEU E CA 1
ATOM 9124 C C . LEU E 1 238 ? -63.307 -60.103 -36.157 1.00 60.53 298 LEU E C 1
ATOM 9125 O O . LEU E 1 238 ? -63.311 -60.717 -35.082 1.00 56.29 298 LEU E O 1
ATOM 9130 N N . ARG E 1 239 ? -63.353 -60.712 -37.340 1.00 58.42 299 ARG E N 1
ATOM 9131 C CA . ARG E 1 239 ? -63.234 -62.164 -37.417 1.00 58.92 299 ARG E CA 1
ATOM 9132 C C . ARG E 1 239 ? -61.862 -62.620 -36.879 1.00 62.43 299 ARG E C 1
ATOM 9133 O O . ARG E 1 239 ? -61.786 -63.460 -35.980 1.00 58.36 299 ARG E O 1
ATOM 9141 N N . ASN E 1 240 ? -60.782 -62.051 -37.406 1.00 61.59 300 ASN E N 1
ATOM 9142 C CA . ASN E 1 240 ? -59.450 -62.489 -37.010 1.00 56.29 300 ASN E CA 1
ATOM 9143 C C . ASN E 1 240 ? -59.101 -62.209 -35.560 1.00 59.97 300 ASN E C 1
ATOM 9144 O O . ASN E 1 240 ? -58.329 -62.949 -34.942 1.00 58.41 300 ASN E O 1
ATOM 9149 N N . ARG E 1 241 ? -59.672 -61.152 -35.001 1.00 60.19 301 ARG E N 1
ATOM 9150 C CA . ARG E 1 241 ? -59.480 -60.914 -33.582 1.00 53.56 301 ARG E CA 1
ATOM 9151 C C . ARG E 1 241 ? -60.178 -62.026 -32.807 1.00 51.97 301 ARG E C 1
ATOM 9152 O O . ARG E 1 241 ? -59.598 -62.609 -31.908 1.00 52.24 301 ARG E O 1
ATOM 9160 N N . GLN E 1 242 ? -61.399 -62.371 -33.195 1.00 56.12 302 GLN E N 1
ATOM 9161 C CA . GLN E 1 242 ? -62.086 -63.493 -32.558 1.00 56.76 302 GLN E CA 1
ATOM 9162 C C . GLN E 1 242 ? -61.293 -64.816 -32.602 1.00 58.07 302 GLN E C 1
ATOM 9163 O O . GLN E 1 242 ? -61.397 -65.632 -31.687 1.00 56.24 302 GLN E O 1
ATOM 9169 N N . TYR E 1 243 ? -60.511 -65.022 -33.661 1.00 54.62 303 TYR E N 1
ATOM 9170 C CA . TYR E 1 243 ? -59.630 -66.183 -33.764 1.00 51.04 303 TYR E CA 1
ATOM 9171 C C . TYR E 1 243 ? -58.438 -66.079 -32.796 1.00 56.99 303 TYR E C 1
ATOM 9172 O O . TYR E 1 243 ? -58.071 -67.064 -32.145 1.00 53.60 303 TYR E O 1
ATOM 9181 N N . LEU E 1 244 ? -57.840 -64.888 -32.706 1.00 56.92 304 LEU E N 1
ATOM 9182 C CA . LEU E 1 244 ? -56.749 -64.639 -31.770 1.00 52.18 304 LEU E CA 1
ATOM 9183 C C . LEU E 1 244 ? -57.227 -64.836 -30.331 1.00 50.24 304 LEU E C 1
ATOM 9184 O O . LEU E 1 244 ? -56.631 -65.606 -29.591 1.00 52.02 304 LEU E O 1
ATOM 9186 N N . VAL E 1 245 ? -58.309 -64.172 -29.937 1.00 48.18 305 VAL E N 1
ATOM 9187 C CA . VAL E 1 245 ? -58.842 -64.339 -28.584 1.00 47.66 305 VAL E CA 1
ATOM 9188 C C . VAL E 1 245 ? -59.150 -65.806 -28.253 1.00 54.08 305 VAL E C 1
ATOM 9189 O O . VAL E 1 245 ? -59.010 -66.229 -27.109 1.00 54.54 305 VAL E O 1
ATOM 9193 N N . GLU E 1 246 ? -59.594 -66.576 -29.244 1.00 55.74 306 GLU E N 1
ATOM 9194 C CA . GLU E 1 246 ? -59.903 -67.975 -29.028 1.00 50.70 306 GLU E CA 1
ATOM 9195 C C . GLU E 1 246 ? -58.633 -68.785 -28.779 1.00 52.65 306 GLU E C 1
ATOM 9196 O O . GLU E 1 246 ? -58.572 -69.601 -27.876 1.00 50.87 306 GLU E O 1
ATOM 9202 N N . GLN E 1 247 ? -57.622 -68.568 -29.605 1.00 51.59 307 GLN E N 1
ATOM 9203 C CA . GLN E 1 247 ? -56.369 -69.290 -29.449 1.00 50.84 307 GLN E CA 1
ATOM 9204 C C . GLN E 1 247 ? -55.775 -69.025 -28.089 1.00 56.49 307 GLN E C 1
ATOM 9205 O O . GLN E 1 247 ? -55.314 -69.953 -27.424 1.00 58.68 307 GLN E O 1
ATOM 9211 N N . LEU E 1 248 ? -55.772 -67.748 -27.702 1.00 53.91 308 LEU E N 1
ATOM 9212 C CA . LEU E 1 248 ? -55.209 -67.265 -26.445 1.00 51.16 308 LEU E CA 1
ATOM 9213 C C . LEU E 1 248 ? -55.910 -67.918 -25.270 1.00 51.89 308 LEU E C 1
ATOM 9214 O O . LEU E 1 248 ? -55.266 -68.351 -24.322 1.00 58.25 308 LEU E O 1
ATOM 9219 N N . THR E 1 249 ? -57.233 -67.984 -25.336 1.00 49.87 309 THR E N 1
ATOM 9220 C CA . THR E 1 249 ? -58.025 -68.721 -24.359 1.00 54.02 309 THR E CA 1
ATOM 9221 C C . THR E 1 249 ? -57.575 -70.177 -24.162 1.00 56.73 309 THR E C 1
ATOM 9222 O O . THR E 1 249 ? -57.694 -70.738 -23.068 1.00 60.82 309 THR E O 1
ATOM 9226 N N . LYS E 1 250 ? -57.052 -70.773 -25.225 1.00 53.49 310 LYS E N 1
ATOM 9227 C CA . LYS E 1 250 ? -56.626 -72.162 -25.210 1.00 56.53 310 LYS E CA 1
ATOM 9228 C C . LYS E 1 250 ? -55.195 -72.311 -24.781 1.00 60.98 310 LYS E C 1
ATOM 9229 O O . LYS E 1 250 ? -54.810 -73.329 -24.214 1.00 64.14 310 LYS E O 1
ATOM 9235 N N . ALA E 1 251 ? -54.398 -71.301 -25.093 1.00 60.08 311 ALA E N 1
ATOM 9236 C CA . ALA E 1 251 ? -52.974 -71.382 -24.876 1.00 59.14 311 ALA E CA 1
ATOM 9237 C C . ALA E 1 251 ? -52.745 -71.903 -23.469 1.00 62.13 311 ALA E C 1
ATOM 9238 O O . ALA E 1 251 ? -53.474 -71.554 -22.528 1.00 57.87 311 ALA E O 1
ATOM 9240 N N . ASN E 1 252 ? -51.766 -72.792 -23.360 1.00 63.91 312 ASN E N 1
ATOM 9241 C CA . ASN E 1 252 ? -51.399 -73.401 -22.094 1.00 72.10 312 ASN E CA 1
ATOM 9242 C C . ASN E 1 252 ? -49.881 -73.318 -21.924 1.00 71.09 312 ASN E C 1
ATOM 9243 O O . ASN E 1 252 ? -49.143 -73.347 -22.917 1.00 76.78 312 ASN E O 1
ATOM 9248 N N . ILE E 1 253 ? -49.394 -73.198 -20.694 1.00 54.21 313 ILE E N 1
ATOM 9249 C CA . ILE E 1 253 ? -47.948 -73.317 -20.505 1.00 61.60 313 ILE E CA 1
ATOM 9250 C C . ILE E 1 253 ? -47.693 -74.493 -19.579 1.00 63.49 313 ILE E C 1
ATOM 9251 O O . ILE E 1 253 ? -48.185 -74.525 -18.449 1.00 62.31 313 ILE E O 1
ATOM 9256 N N . ASN E 1 254 ? -46.957 -75.485 -20.060 1.00 63.35 314 ASN E N 1
ATOM 9257 C CA . ASN E 1 254 ? -46.788 -76.693 -19.260 1.00 70.33 314 ASN E CA 1
ATOM 9258 C C . ASN E 1 254 ? -45.528 -76.741 -18.389 1.00 77.34 314 ASN E C 1
ATOM 9259 O O . ASN E 1 254 ? -44.440 -76.360 -18.827 1.00 77.00 314 ASN E O 1
ATOM 9264 N N . ASP E 1 255 ? -45.702 -77.197 -17.148 1.00 76.09 315 ASP E N 1
ATOM 9265 C CA . ASP E 1 255 ? -44.605 -77.345 -16.196 1.00 71.14 315 ASP E CA 1
ATOM 9266 C C . ASP E 1 255 ? -43.321 -77.758 -16.895 1.00 67.47 315 ASP E C 1
ATOM 9267 O O . ASP E 1 255 ? -43.072 -78.937 -17.083 1.00 73.83 315 ASP E O 1
ATOM 9272 N N . VAL E 1 256 ? -42.510 -76.791 -17.294 1.00 67.26 316 VAL E N 1
ATOM 9273 C CA . VAL E 1 256 ? -41.229 -77.107 -17.900 1.00 67.77 316 VAL E CA 1
ATOM 9274 C C . VAL E 1 256 ? -40.171 -77.121 -16.813 1.00 69.13 316 VAL E C 1
ATOM 9275 O O . VAL E 1 256 ? -40.214 -76.327 -15.873 1.00 68.83 316 VAL E O 1
ATOM 9279 N N . ASN E 1 257 ? -39.224 -78.037 -16.928 1.00 66.03 317 ASN E N 1
ATOM 9280 C CA . ASN E 1 257 ? -38.105 -78.025 -16.014 1.00 67.94 317 ASN E CA 1
ATOM 9281 C C . ASN E 1 257 ? -36.874 -77.429 -16.672 1.00 65.51 317 ASN E C 1
ATOM 9282 O O . ASN E 1 257 ? -36.567 -77.716 -17.833 1.00 66.08 317 ASN E O 1
ATOM 9287 N N . PHE E 1 258 ? -36.194 -76.571 -15.923 1.00 60.95 318 PHE E N 1
ATOM 9288 C CA . PHE E 1 258 ? -34.911 -76.022 -16.330 1.00 55.67 318 PHE E CA 1
ATOM 9289 C C . PHE E 1 258 ? -34.172 -75.785 -15.030 1.00 55.82 318 PHE E C 1
ATOM 9290 O O . PHE E 1 258 ? -34.699 -76.096 -13.970 1.00 60.81 318 PHE E O 1
ATOM 9298 N N . THR E 1 259 ? -32.962 -75.244 -15.103 1.00 55.69 319 THR E N 1
ATOM 9299 C CA . THR E 1 259 ? -32.205 -74.892 -13.908 1.00 50.02 319 THR E CA 1
ATOM 9300 C C . THR E 1 259 ? -31.611 -73.488 -14.045 1.00 49.42 319 THR E C 1
ATOM 9301 O O . THR E 1 259 ? -30.855 -73.231 -14.980 1.00 50.82 319 THR E O 1
ATOM 9305 N N . PRO E 1 260 ? -31.936 -72.575 -13.105 1.00 48.47 320 PRO E N 1
ATOM 9306 C CA . PRO E 1 260 ? -31.610 -71.154 -13.299 1.00 42.85 320 PRO E CA 1
ATOM 9307 C C . PRO E 1 260 ? -30.140 -70.822 -13.141 1.00 42.53 320 PRO E C 1
ATOM 9308 O O . PRO E 1 260 ? -29.812 -69.696 -12.810 1.00 46.18 320 PRO E O 1
ATOM 9312 N N . PHE E 1 261 ? -29.267 -71.785 -13.393 1.00 41.79 321 PHE E N 1
ATOM 9313 C CA . PHE E 1 261 ? -27.833 -71.547 -13.346 1.00 43.59 321 PHE E CA 1
ATOM 9314 C C . PHE E 1 261 ? -27.107 -72.669 -14.069 1.00 42.70 321 PHE E C 1
ATOM 9315 O O . PHE E 1 261 ? -27.706 -73.687 -14.438 1.00 37.57 321 PHE E O 1
ATOM 9323 N N . LYS E 1 262 ? -25.808 -72.475 -14.263 1.00 45.27 322 LYS E N 1
ATOM 9324 C CA . LYS E 1 262 ? -24.927 -73.562 -14.660 1.00 45.37 322 LYS E CA 1
ATOM 9325 C C . LYS E 1 262 ? -23.772 -73.732 -13.666 1.00 45.91 322 LYS E C 1
ATOM 9326 O O . LYS E 1 262 ? -23.105 -72.759 -13.319 1.00 46.99 322 LYS E O 1
ATOM 9332 N N . TYR E 1 263 ? -23.530 -74.966 -13.227 1.00 46.99 323 TYR E N 1
ATOM 9333 C CA . TYR E 1 263 ? -22.357 -75.279 -12.395 1.00 44.51 323 TYR E CA 1
ATOM 9334 C C . TYR E 1 263 ? -21.032 -75.082 -13.131 1.00 41.38 323 TYR E C 1
ATOM 9335 O O . TYR E 1 263 ? -20.774 -75.669 -14.180 1.00 38.62 323 TYR E O 1
ATOM 9344 N N . GLN E 1 264 ? -20.171 -74.267 -12.554 1.00 43.16 324 GLN E N 1
ATOM 9345 C CA . GLN E 1 264 ? -18.766 -74.336 -12.913 1.00 47.48 324 GLN E CA 1
ATOM 9346 C C . GLN E 1 264 ? -18.101 -75.457 -12.092 1.00 44.88 324 GLN E C 1
ATOM 9347 O O . GLN E 1 264 ? -17.147 -76.112 -12.525 1.00 40.95 324 GLN E O 1
ATOM 9353 N N . LEU E 1 265 ? -18.654 -75.671 -10.904 1.00 44.30 325 LEU E N 1
ATOM 9354 C CA . LEU E 1 265 ? -18.278 -76.765 -10.031 1.00 47.23 325 LEU E CA 1
ATOM 9355 C C . LEU E 1 265 ? -19.522 -77.170 -9.247 1.00 49.04 325 LEU E C 1
ATOM 9356 O O . LEU E 1 265 ? -20.088 -76.342 -8.524 1.00 50.17 325 LEU E O 1
ATOM 9361 N N . SER E 1 266 ? -19.959 -78.423 -9.399 1.00 45.34 326 SER E N 1
ATOM 9362 C CA . SER E 1 266 ? -21.044 -78.967 -8.574 1.00 43.70 326 SER E CA 1
ATOM 9363 C C . SER E 1 266 ? -20.513 -79.231 -7.159 1.00 45.68 326 SER E C 1
ATOM 9364 O O . SER E 1 266 ? -19.307 -79.380 -6.991 1.00 46.26 326 SER E O 1
ATOM 9367 N N . PRO E 1 267 ? -21.407 -79.286 -6.146 1.00 46.75 327 PRO E N 1
ATOM 9368 C CA . PRO E 1 267 ? -21.027 -79.379 -4.728 1.00 48.58 327 PRO E CA 1
ATOM 9369 C C . PRO E 1 267 ? -19.961 -80.450 -4.420 1.00 52.92 327 PRO E C 1
ATOM 9370 O O . PRO E 1 267 ? -20.139 -81.645 -4.700 1.00 52.66 327 PRO E O 1
ATOM 9374 N N . SER E 1 268 ? -18.864 -79.981 -3.823 1.00 51.77 328 SER E N 1
ATOM 9375 C CA . SER E 1 268 ? -17.662 -80.756 -3.567 1.00 47.73 328 SER E CA 1
ATOM 9376 C C . SER E 1 268 ? -17.875 -81.846 -2.560 1.00 51.35 328 SER E C 1
ATOM 9377 O O . SER E 1 268 ? -18.795 -81.789 -1.743 1.00 50.12 328 SER E O 1
ATOM 9380 N N . LEU E 1 269 ? -16.995 -82.839 -2.630 1.00 54.86 329 LEU E N 1
ATOM 9381 C CA . LEU E 1 269 ? -16.747 -83.757 -1.522 1.00 57.41 329 LEU E CA 1
ATOM 9382 C C . LEU E 1 269 ? -15.313 -83.511 -1.072 1.00 54.01 329 LEU E C 1
ATOM 9383 O O . LEU E 1 269 ? -14.381 -84.035 -1.682 1.00 55.06 329 LEU E O 1
ATOM 9388 N N . PRO E 1 270 ? -15.130 -82.697 -0.017 1.00 51.35 330 PRO E N 1
ATOM 9389 C CA . PRO E 1 270 ? -13.793 -82.218 0.371 1.00 52.27 330 PRO E CA 1
ATOM 9390 C C . PRO E 1 270 ? -12.861 -83.311 0.921 1.00 44.41 330 PRO E C 1
ATOM 9391 O O . PRO E 1 270 ? -13.319 -84.155 1.691 1.00 42.20 330 PRO E O 1
ATOM 9395 N N . TRP F 1 9 ? 8.519 -78.970 -15.836 1.00 58.65 65 TRP F N 1
ATOM 9396 C CA . TRP F 1 9 ? 7.582 -80.040 -15.552 1.00 56.63 65 TRP F CA 1
ATOM 9397 C C . TRP F 1 9 ? 6.289 -79.337 -15.216 1.00 59.62 65 TRP F C 1
ATOM 9398 O O . TRP F 1 9 ? 5.359 -79.902 -14.619 1.00 58.93 65 TRP F O 1
ATOM 9409 N N . THR F 1 10 ? 6.289 -78.052 -15.552 1.00 53.27 66 THR F N 1
ATOM 9410 C CA . THR F 1 10 ? 5.065 -77.348 -15.860 1.00 54.90 66 THR F CA 1
ATOM 9411 C C . THR F 1 10 ? 5.031 -77.143 -17.386 1.00 56.96 66 THR F C 1
ATOM 9412 O O . THR F 1 10 ? 6.007 -76.651 -17.969 1.00 51.47 66 THR F O 1
ATOM 9416 N N . SER F 1 11 ? 3.938 -77.566 -18.036 1.00 55.13 67 SER F N 1
ATOM 9417 C CA . SER F 1 11 ? 3.784 -77.389 -19.486 1.00 48.78 67 SER F CA 1
ATOM 9418 C C . SER F 1 11 ? 2.791 -76.274 -19.783 1.00 51.61 67 SER F C 1
ATOM 9419 O O . SER F 1 11 ? 1.751 -76.154 -19.129 1.00 51.71 67 SER F O 1
ATOM 9422 N N . ALA F 1 12 ? 3.120 -75.459 -20.777 1.00 50.55 68 ALA F N 1
ATOM 9423 C CA . ALA F 1 12 ? 2.386 -74.230 -21.016 1.00 46.76 68 ALA F CA 1
ATOM 9424 C C . ALA F 1 12 ? 1.869 -74.133 -22.434 1.00 45.73 68 ALA F C 1
ATOM 9425 O O . ALA F 1 12 ? 2.551 -74.489 -23.390 1.00 45.46 68 ALA F O 1
ATOM 9427 N N . ALA F 1 13 ? 0.653 -73.630 -22.546 1.00 42.74 69 ALA F N 1
ATOM 9428 C CA . ALA F 1 13 ? 0.110 -73.226 -23.816 1.00 44.69 69 ALA F CA 1
ATOM 9429 C C . ALA F 1 13 ? -0.232 -71.736 -23.739 1.00 47.30 69 ALA F C 1
ATOM 9430 O O . ALA F 1 13 ? -0.773 -71.268 -22.728 1.00 46.61 69 ALA F O 1
ATOM 9432 N N . VAL F 1 14 ? 0.075 -70.972 -24.780 1.00 44.52 70 VAL F N 1
ATOM 9433 C CA . VAL F 1 14 ? -0.563 -69.666 -24.861 1.00 46.41 70 VAL F CA 1
ATOM 9434 C C . VAL F 1 14 ? -1.549 -69.595 -26.021 1.00 46.08 70 VAL F C 1
ATOM 9435 O O . VAL F 1 14 ? -1.251 -69.980 -27.146 1.00 44.36 70 VAL F O 1
ATOM 9439 N N . VAL F 1 15 ? -2.729 -69.079 -25.696 1.00 44.76 71 VAL F N 1
ATOM 9440 C CA . VAL F 1 15 ? -3.946 -69.302 -26.447 1.00 42.39 71 VAL F CA 1
ATOM 9441 C C . VAL F 1 15 ? -4.685 -67.980 -26.714 1.00 47.65 71 VAL F C 1
ATOM 9442 O O . VAL F 1 15 ? -5.040 -67.255 -25.793 1.00 51.53 71 VAL F O 1
ATOM 9446 N N . THR F 1 16 ? -4.903 -67.676 -27.989 1.00 50.72 72 THR F N 1
ATOM 9447 C CA . THR F 1 16 ? -5.539 -66.435 -28.446 1.00 47.10 72 THR F CA 1
ATOM 9448 C C . THR F 1 16 ? -6.884 -66.747 -29.116 1.00 44.71 72 THR F C 1
ATOM 9449 O O . THR F 1 16 ? -7.105 -67.873 -29.537 1.00 47.17 72 THR F O 1
ATOM 9453 N N . PRO F 1 17 ? -7.785 -65.758 -29.231 1.00 42.07 73 PRO F N 1
ATOM 9454 C CA . PRO F 1 17 ? -9.080 -66.008 -29.871 1.00 46.52 73 PRO F CA 1
ATOM 9455 C C . PRO F 1 17 ? -8.903 -66.312 -31.368 1.00 44.97 73 PRO F C 1
ATOM 9456 O O . PRO F 1 17 ? -7.953 -65.831 -31.989 1.00 46.19 73 PRO F O 1
ATOM 9460 N N . PRO F 1 18 ? -9.809 -67.111 -31.945 1.00 45.16 74 PRO F N 1
ATOM 9461 C CA . PRO F 1 18 ? -9.551 -67.719 -33.258 1.00 46.77 74 PRO F CA 1
ATOM 9462 C C . PRO F 1 18 ? -9.648 -66.733 -34.416 1.00 51.94 74 PRO F C 1
ATOM 9463 O O . PRO F 1 18 ? -10.566 -65.901 -34.468 1.00 48.89 74 PRO F O 1
ATOM 9467 N N . GLU F 1 19 ? -8.701 -66.840 -35.344 1.00 51.22 75 GLU F N 1
ATOM 9468 C CA . GLU F 1 19 ? -8.694 -65.995 -36.533 1.00 54.52 75 GLU F CA 1
ATOM 9469 C C . GLU F 1 19 ? -9.775 -66.420 -37.543 1.00 60.11 75 GLU F C 1
ATOM 9470 O O . GLU F 1 19 ? -10.273 -67.561 -37.486 1.00 58.62 75 GLU F O 1
ATOM 9476 N N . PRO F 1 20 ? -10.140 -65.509 -38.471 1.00 55.86 76 PRO F N 1
ATOM 9477 C CA . PRO F 1 20 ? -11.104 -65.756 -39.558 1.00 52.96 76 PRO F CA 1
ATOM 9478 C C . PRO F 1 20 ? -10.895 -67.067 -40.344 1.00 50.75 76 PRO F C 1
ATOM 9479 O O . PRO F 1 20 ? -11.822 -67.879 -40.381 1.00 49.18 76 PRO F O 1
ATOM 9483 N N . VAL F 1 21 ? -9.722 -67.263 -40.950 1.00 51.08 77 VAL F N 1
ATOM 9484 C CA . VAL F 1 21 ? -9.454 -68.446 -41.777 1.00 50.30 77 VAL F CA 1
ATOM 9485 C C . VAL F 1 21 ? -10.014 -69.716 -41.167 1.00 52.73 77 VAL F C 1
ATOM 9486 O O . VAL F 1 21 ? -10.386 -70.639 -41.880 1.00 57.32 77 VAL F O 1
ATOM 9490 N N . GLN F 1 22 ? -10.053 -69.768 -39.842 1.00 54.57 78 GLN F N 1
ATOM 9491 C CA . GLN F 1 22 ? -10.537 -70.945 -39.131 1.00 53.43 78 GLN F CA 1
ATOM 9492 C C . GLN F 1 22 ? -12.068 -71.032 -39.125 1.00 51.08 78 GLN F C 1
ATOM 9493 O O . GLN F 1 22 ? -12.642 -72.017 -38.675 1.00 49.06 78 GLN F O 1
ATOM 9499 N N . TRP F 1 23 ? -12.725 -69.991 -39.610 1.00 47.89 79 TRP F N 1
ATOM 9500 C CA . TRP F 1 23 ? -14.154 -69.856 -39.415 1.00 50.02 79 TRP F CA 1
ATOM 9501 C C . TRP F 1 23 ? -14.924 -70.085 -40.722 1.00 56.57 79 TRP F C 1
ATOM 9502 O O . TRP F 1 23 ? -16.156 -69.993 -40.767 1.00 54.74 79 TRP F O 1
ATOM 9513 N N . GLN F 1 24 ? -14.185 -70.392 -41.784 1.00 58.81 80 GLN F N 1
ATOM 9514 C CA . GLN F 1 24 ? -14.764 -70.507 -43.118 1.00 53.06 80 GLN F CA 1
ATOM 9515 C C . GLN F 1 24 ? -15.859 -71.576 -43.178 1.00 55.93 80 GLN F C 1
ATOM 9516 O O . GLN F 1 24 ? -16.981 -71.281 -43.583 1.00 56.10 80 GLN F O 1
ATOM 9522 N N . GLU F 1 25 ? -15.550 -72.804 -42.760 1.00 55.89 81 GLU F N 1
ATOM 9523 C CA . GLU F 1 25 ? -16.565 -73.851 -42.717 1.00 50.83 81 GLU F CA 1
ATOM 9524 C C . GLU F 1 25 ? -17.786 -73.377 -41.952 1.00 52.06 81 GLU F C 1
ATOM 9525 O O . GLU F 1 25 ? -18.907 -73.484 -42.429 1.00 62.01 81 GLU F O 1
ATOM 9528 N N . LEU F 1 26 ? -17.576 -72.833 -40.768 1.00 53.48 82 LEU F N 1
ATOM 9529 C CA . LEU F 1 26 ? -18.685 -72.249 -40.033 1.00 57.68 82 LEU F CA 1
ATOM 9530 C C . LEU F 1 26 ? -19.466 -71.203 -40.845 1.00 57.58 82 LEU F C 1
ATOM 9531 O O . LEU F 1 26 ? -20.692 -71.119 -40.764 1.00 56.22 82 LEU F O 1
ATOM 9536 N N . GLU F 1 27 ? -18.756 -70.407 -41.630 1.00 55.27 83 GLU F N 1
ATOM 9537 C CA . GLU F 1 27 ? -19.393 -69.297 -42.321 1.00 60.74 83 GLU F CA 1
ATOM 9538 C C . GLU F 1 27 ? -20.251 -69.721 -43.526 1.00 60.31 83 GLU F C 1
ATOM 9539 O O . GLU F 1 27 ? -21.286 -69.111 -43.791 1.00 59.85 83 GLU F O 1
ATOM 9545 N N . LYS F 1 28 ? -19.824 -70.757 -44.244 1.00 58.31 84 LYS F N 1
ATOM 9546 C CA . LYS F 1 28 ? -20.679 -71.406 -45.232 1.00 57.87 84 LYS F CA 1
ATOM 9547 C C . LYS F 1 28 ? -22.015 -71.837 -44.605 1.00 60.34 84 LYS F C 1
ATOM 9548 O O . LYS F 1 28 ? -23.095 -71.500 -45.102 1.00 58.91 84 LYS F O 1
ATOM 9554 N N . THR F 1 29 ? -21.926 -72.580 -43.506 1.00 56.80 85 THR F N 1
ATOM 9555 C CA . THR F 1 29 ? -23.095 -73.072 -42.779 1.00 56.13 85 THR F CA 1
ATOM 9556 C C . THR F 1 29 ? -24.034 -71.960 -42.253 1.00 58.07 85 THR F C 1
ATOM 9557 O O . THR F 1 29 ? -25.185 -72.215 -41.898 1.00 57.56 85 THR F O 1
ATOM 9561 N N . PHE F 1 30 ? -23.546 -70.727 -42.210 1.00 59.00 86 PHE F N 1
ATOM 9562 C CA . PHE F 1 30 ? -24.343 -69.605 -41.718 1.00 60.84 86 PHE F CA 1
ATOM 9563 C C . PHE F 1 30 ? -24.988 -68.838 -42.874 1.00 63.98 86 PHE F C 1
ATOM 9564 O O . PHE F 1 30 ? -26.088 -68.292 -42.751 1.00 64.57 86 PHE F O 1
ATOM 9572 N N . THR F 1 31 ? -24.273 -68.780 -43.992 1.00 63.00 87 THR F N 1
ATOM 9573 C CA . THR F 1 31 ? -24.772 -68.161 -45.206 1.00 60.48 87 THR F CA 1
ATOM 9574 C C . THR F 1 31 ? -25.984 -68.941 -45.748 1.00 61.81 87 THR F C 1
ATOM 9575 O O . THR F 1 31 ? -26.946 -68.350 -46.246 1.00 56.20 87 THR F O 1
ATOM 9579 N N . LYS F 1 32 ? -25.939 -70.268 -45.639 1.00 57.15 88 LYS F N 1
ATOM 9580 C CA . LYS F 1 32 ? -27.066 -71.083 -46.069 1.00 55.19 88 LYS F CA 1
ATOM 9581 C C . LYS F 1 32 ? -28.324 -70.763 -45.271 1.00 56.08 88 LYS F C 1
ATOM 9582 O O . LYS F 1 32 ? -29.426 -70.884 -45.798 1.00 59.55 88 LYS F O 1
ATOM 9584 N N . LEU F 1 33 ? -28.182 -70.354 -44.012 1.00 54.24 89 LEU F N 1
ATOM 9585 C CA . LEU F 1 33 ? -29.368 -70.032 -43.211 1.00 53.90 89 LEU F CA 1
ATOM 9586 C C . LEU F 1 33 ? -29.789 -68.584 -43.388 1.00 57.29 89 LEU F C 1
ATOM 9587 O O . LEU F 1 33 ? -30.956 -68.234 -43.196 1.00 54.51 89 LEU F O 1
ATOM 9592 N N . ARG F 1 34 ? -28.833 -67.740 -43.755 1.00 59.27 90 ARG F N 1
ATOM 9593 C CA . ARG F 1 34 ? -29.136 -66.339 -43.977 1.00 61.10 90 ARG F CA 1
ATOM 9594 C C . ARG F 1 34 ? -30.189 -66.257 -45.079 1.00 56.53 90 ARG F C 1
ATOM 9595 O O . ARG F 1 34 ? -31.177 -65.528 -44.968 1.00 50.47 90 ARG F O 1
ATOM 9603 N N . VAL F 1 35 ? -29.960 -67.046 -46.127 1.00 59.40 91 VAL F N 1
ATOM 9604 C CA . VAL F 1 35 ? -30.873 -67.206 -47.258 1.00 53.41 91 VAL F CA 1
ATOM 9605 C C . VAL F 1 35 ? -32.283 -67.627 -46.838 1.00 52.66 91 VAL F C 1
ATOM 9606 O O . VAL F 1 35 ? -33.261 -67.187 -47.426 1.00 53.84 91 VAL F O 1
ATOM 9610 N N . LEU F 1 36 ? -32.386 -68.467 -45.816 1.00 54.27 92 LEU F N 1
ATOM 9611 C CA . LEU F 1 36 ? -33.685 -68.862 -45.274 1.00 54.84 92 LEU F CA 1
ATOM 9612 C C . LEU F 1 36 ? -34.214 -67.908 -44.179 1.00 52.12 92 LEU F C 1
ATOM 9613 O O . LEU F 1 36 ? -34.909 -68.335 -43.254 1.00 47.38 92 LEU F O 1
ATOM 9618 N N . ASP F 1 37 ? -33.903 -66.618 -44.305 1.00 53.05 93 ASP F N 1
ATOM 9619 C CA . ASP F 1 37 ? -34.258 -65.606 -43.296 1.00 56.87 93 ASP F CA 1
ATOM 9620 C C . ASP F 1 37 ? -33.891 -66.056 -41.870 1.00 60.50 93 ASP F C 1
ATOM 9621 O O . ASP F 1 37 ? -34.742 -66.149 -40.981 1.00 60.44 93 ASP F O 1
ATOM 9623 N N . LEU F 1 38 ? -32.614 -66.336 -41.656 1.00 58.14 94 LEU F N 1
ATOM 9624 C CA . LEU F 1 38 ? -32.162 -66.788 -40.355 1.00 55.99 94 LEU F CA 1
ATOM 9625 C C . LEU F 1 38 ? -30.743 -66.263 -40.097 1.00 62.10 94 LEU F C 1
ATOM 9626 O O . LEU F 1 38 ? -29.752 -66.877 -40.511 1.00 62.99 94 LEU F O 1
ATOM 9631 N N . ASP F 1 39 ? -30.628 -65.123 -39.429 1.00 56.53 95 ASP F N 1
ATOM 9632 C CA . ASP F 1 39 ? -29.294 -64.567 -39.253 1.00 64.83 95 ASP F CA 1
ATOM 9633 C C . ASP F 1 39 ? -28.636 -64.973 -37.920 1.00 62.41 95 ASP F C 1
ATOM 9634 O O . ASP F 1 39 ? -29.036 -64.527 -36.845 1.00 61.46 95 ASP F O 1
ATOM 9639 N N . ILE F 1 40 ? -27.616 -65.821 -38.013 1.00 59.40 96 ILE F N 1
ATOM 9640 C CA . ILE F 1 40 ? -27.001 -66.439 -36.844 1.00 57.28 96 ILE F CA 1
ATOM 9641 C C . ILE F 1 40 ? -25.480 -66.316 -36.893 1.00 62.26 96 ILE F C 1
ATOM 9642 O O . ILE F 1 40 ? -24.857 -66.615 -37.905 1.00 69.66 96 ILE F O 1
ATOM 9647 N N . LYS F 1 41 ? -24.879 -65.862 -35.801 1.00 62.58 97 LYS F N 1
ATOM 9648 C CA . LYS F 1 41 ? -23.425 -65.898 -35.670 1.00 64.12 97 LYS F CA 1
ATOM 9649 C C . LYS F 1 41 ? -23.027 -66.582 -34.353 1.00 68.63 97 LYS F C 1
ATOM 9650 O O . LYS F 1 41 ? -23.729 -66.471 -33.340 1.00 69.84 97 LYS F O 1
ATOM 9652 N N . ILE F 1 42 ? -21.932 -67.333 -34.378 1.00 61.14 98 ILE F N 1
ATOM 9653 C CA . ILE F 1 42 ? -21.174 -67.536 -33.159 1.00 61.85 98 ILE F CA 1
ATOM 9654 C C . ILE F 1 42 ? -19.940 -66.660 -33.352 1.00 60.69 98 ILE F C 1
ATOM 9655 O O . ILE F 1 42 ? -19.220 -66.792 -34.345 1.00 55.07 98 ILE F O 1
ATOM 9660 N N . ASP F 1 43 ? -19.749 -65.710 -32.444 1.00 54.08 99 ASP F N 1
ATOM 9661 C CA . ASP F 1 43 ? -18.671 -64.749 -32.588 1.00 54.45 99 ASP F CA 1
ATOM 9662 C C . ASP F 1 43 ? -17.345 -65.447 -32.289 1.00 57.64 99 ASP F C 1
ATOM 9663 O O . ASP F 1 43 ? -17.287 -66.302 -31.414 1.00 52.28 99 ASP F O 1
ATOM 9668 N N . ARG F 1 44 ? -16.288 -65.110 -33.025 1.00 56.31 100 ARG F N 1
ATOM 9669 C CA . ARG F 1 44 ? -14.982 -65.690 -32.743 1.00 52.09 100 ARG F CA 1
ATOM 9670 C C . ARG F 1 44 ? -14.571 -65.359 -31.309 1.00 54.80 100 ARG F C 1
ATOM 9671 O O . ARG F 1 44 ? -14.049 -66.222 -30.599 1.00 55.73 100 ARG F O 1
ATOM 9679 N N . THR F 1 45 ? -14.818 -64.133 -30.851 1.00 51.85 101 THR F N 1
ATOM 9680 C CA . THR F 1 45 ? -14.450 -63.824 -29.470 1.00 58.44 101 THR F CA 1
ATOM 9681 C C . THR F 1 45 ? -15.409 -64.425 -28.428 1.00 56.66 101 THR F C 1
ATOM 9682 O O . THR F 1 45 ? -14.951 -64.862 -27.368 1.00 53.41 101 THR F O 1
ATOM 9686 N N . GLU F 1 46 ? -16.712 -64.481 -28.710 1.00 53.48 102 GLU F N 1
ATOM 9687 C CA . GLU F 1 46 ? -17.609 -65.149 -27.757 1.00 56.01 102 GLU F CA 1
ATOM 9688 C C . GLU F 1 46 ? -17.304 -66.647 -27.604 1.00 56.39 102 GLU F C 1
ATOM 9689 O O . GLU F 1 46 ? -17.568 -67.228 -26.561 1.00 57.88 102 GLU F O 1
ATOM 9695 N N . ALA F 1 47 ? -16.749 -67.269 -28.641 1.00 51.43 103 ALA F N 1
ATOM 9696 C CA . ALA F 1 47 ? -16.356 -68.679 -28.538 1.00 49.47 103 ALA F CA 1
ATOM 9697 C C . ALA F 1 47 ? -15.121 -68.821 -27.668 1.00 50.55 103 ALA F C 1
ATOM 9698 O O . ALA F 1 47 ? -15.087 -69.674 -26.782 1.00 48.35 103 ALA F O 1
ATOM 9700 N N . PHE F 1 48 ? -14.104 -68.006 -27.942 1.00 50.14 104 PHE F N 1
ATOM 9701 C CA . PHE F 1 48 ? -12.873 -68.023 -27.164 1.00 47.15 104 PHE F CA 1
ATOM 9702 C C . PHE F 1 48 ? -13.168 -67.843 -25.682 1.00 47.22 104 PHE F C 1
ATOM 9703 O O . PHE F 1 48 ? -12.636 -68.569 -24.842 1.00 47.81 104 PHE F O 1
ATOM 9711 N N . ASN F 1 49 ? -14.017 -66.876 -25.357 1.00 48.90 105 ASN F N 1
ATOM 9712 C CA . ASN F 1 49 ? -14.445 -66.701 -23.976 1.00 49.59 105 ASN F CA 1
ATOM 9713 C C . ASN F 1 49 ? -15.156 -67.942 -23.428 1.00 49.62 105 ASN F C 1
ATOM 9714 O O . ASN F 1 49 ? -15.027 -68.258 -22.251 1.00 55.07 105 ASN F O 1
ATOM 9719 N N . LEU F 1 50 ? -15.896 -68.651 -24.272 1.00 47.90 106 LEU F N 1
ATOM 9720 C CA . LEU F 1 50 ? -16.574 -69.858 -23.823 1.00 43.00 106 LEU F CA 1
ATOM 9721 C C . LEU F 1 50 ? -15.583 -70.990 -23.599 1.00 44.63 106 LEU F C 1
ATOM 9722 O O . LEU F 1 50 ? -15.823 -71.861 -22.773 1.00 46.17 106 LEU F O 1
ATOM 9727 N N . PHE F 1 51 ? -14.479 -70.980 -24.346 1.00 45.35 107 PHE F N 1
ATOM 9728 C CA . PHE F 1 51 ? -13.388 -71.939 -24.144 1.00 45.06 107 PHE F CA 1
ATOM 9729 C C . PHE F 1 51 ? -12.764 -71.757 -22.766 1.00 46.71 107 PHE F C 1
ATOM 9730 O O . PHE F 1 51 ? -12.671 -72.696 -21.977 1.00 44.23 107 PHE F O 1
ATOM 9738 N N . ILE F 1 52 ? -12.337 -70.531 -22.489 1.00 44.44 108 ILE F N 1
ATOM 9739 C CA . ILE F 1 52 ? -11.836 -70.175 -21.175 1.00 45.64 108 ILE F CA 1
ATOM 9740 C C . ILE F 1 52 ? -12.802 -70.560 -20.042 1.00 46.57 108 ILE F C 1
ATOM 9741 O O . ILE F 1 52 ? -12.442 -71.349 -19.172 1.00 45.19 108 ILE F O 1
ATOM 9746 N N . LYS F 1 53 ? -14.024 -70.032 -20.052 1.00 44.55 109 LYS F N 1
ATOM 9747 C CA . LYS F 1 53 ? -14.971 -70.336 -18.973 1.00 48.07 109 LYS F CA 1
ATOM 9748 C C . LYS F 1 53 ? -15.166 -71.829 -18.705 1.00 49.26 109 LYS F C 1
ATOM 9749 O O . LYS F 1 53 ? -15.455 -72.225 -17.574 1.00 49.75 109 LYS F O 1
ATOM 9755 N N . LYS F 1 54 ? -15.040 -72.656 -19.738 1.00 47.62 110 LYS F N 1
ATOM 9756 C CA . LYS F 1 54 ? -15.184 -74.099 -19.546 1.00 50.33 110 LYS F CA 1
ATOM 9757 C C . LYS F 1 54 ? -13.866 -74.695 -19.069 1.00 45.57 110 LYS F C 1
ATOM 9758 O O . LYS F 1 54 ? -13.850 -75.580 -18.219 1.00 46.03 110 LYS F O 1
ATOM 9764 N N . PHE F 1 55 ? -12.762 -74.193 -19.611 1.00 45.35 111 PHE F N 1
ATOM 9765 C CA . PHE F 1 55 ? -11.438 -74.664 -19.219 1.00 44.86 111 PHE F CA 1
ATOM 9766 C C . PHE F 1 55 ? -11.213 -74.456 -17.731 1.00 48.42 111 PHE F C 1
ATOM 9767 O O . PHE F 1 55 ? -10.496 -75.218 -17.081 1.00 48.26 111 PHE F O 1
ATOM 9775 N N . GLN F 1 56 ? -11.830 -73.398 -17.216 1.00 48.13 112 GLN F N 1
ATOM 9776 C CA . GLN F 1 56 ? -11.757 -73.033 -15.815 1.00 45.68 112 GLN F CA 1
ATOM 9777 C C . GLN F 1 56 ? -12.732 -73.820 -14.952 1.00 49.36 112 GLN F C 1
ATOM 9778 O O . GLN F 1 56 ? -12.763 -73.649 -13.732 1.00 51.51 112 GLN F O 1
ATOM 9784 N N . SER F 1 57 ? -13.538 -74.678 -15.565 1.00 44.49 113 SER F N 1
ATOM 9785 C CA . SER F 1 57 ? -14.468 -75.455 -14.769 1.00 44.89 113 SER F CA 1
ATOM 9786 C C . SER F 1 57 ? -13.743 -76.598 -14.069 1.00 49.43 113 SER F C 1
ATOM 9787 O O . SER F 1 57 ? -13.032 -77.386 -14.697 1.00 46.78 113 SER F O 1
ATOM 9790 N N . VAL F 1 58 ? -13.926 -76.677 -12.757 1.00 48.07 114 VAL F N 1
ATOM 9791 C CA . VAL F 1 58 ? -13.262 -77.699 -11.976 1.00 52.53 114 VAL F CA 1
ATOM 9792 C C . VAL F 1 58 ? -13.985 -79.021 -12.169 1.00 52.45 114 VAL F C 1
ATOM 9793 O O . VAL F 1 58 ? -13.338 -80.077 -12.287 1.00 53.54 114 VAL F O 1
ATOM 9797 N N . SER F 1 59 ? -15.318 -78.960 -12.207 1.00 46.20 115 SER F N 1
ATOM 9798 C CA . SER F 1 59 ? -16.114 -80.168 -12.372 1.00 44.68 115 SER F CA 1
ATOM 9799 C C . SER F 1 59 ? -15.789 -80.813 -13.700 1.00 43.50 115 SER F C 1
ATOM 9800 O O . SER F 1 59 ? -15.730 -82.025 -13.798 1.00 44.40 115 SER F O 1
ATOM 9803 N N . LEU F 1 60 ? -15.562 -80.000 -14.724 1.00 43.31 116 LEU F N 1
ATOM 9804 C CA . LEU F 1 60 ? -15.163 -80.561 -16.010 1.00 51.02 116 LEU F CA 1
ATOM 9805 C C . LEU F 1 60 ? -13.768 -81.186 -15.907 1.00 50.46 116 LEU F C 1
ATOM 9806 O O . LEU F 1 60 ? -13.556 -82.319 -16.338 1.00 50.11 116 LEU F O 1
ATOM 9811 N N . LEU F 1 61 ? -12.827 -80.455 -15.314 1.00 51.13 117 LEU F N 1
ATOM 9812 C CA . LEU F 1 61 ? -11.468 -80.961 -15.150 1.00 49.24 117 LEU F CA 1
ATOM 9813 C C . LEU F 1 61 ? -11.512 -82.308 -14.460 1.00 50.85 117 LEU F C 1
ATOM 9814 O O . LEU F 1 61 ? -10.799 -83.228 -14.847 1.00 50.34 117 LEU F O 1
ATOM 9819 N N . GLU F 1 62 ? -12.365 -82.420 -13.445 1.00 51.19 118 GLU F N 1
ATOM 9820 C CA . GLU F 1 62 ? -12.562 -83.690 -12.753 1.00 52.25 118 GLU F CA 1
ATOM 9821 C C . GLU F 1 62 ? -13.047 -84.762 -13.726 1.00 53.36 118 GLU F C 1
ATOM 9822 O O . GLU F 1 62 ? -12.351 -85.743 -13.958 1.00 56.21 118 GLU F O 1
ATOM 9828 N N . GLU F 1 63 ? -14.225 -84.557 -14.308 1.00 55.07 119 GLU F N 1
ATOM 9829 C CA . GLU F 1 63 ? -14.758 -85.466 -15.326 1.00 58.38 119 GLU F CA 1
ATOM 9830 C C . GLU F 1 63 ? -13.708 -85.891 -16.364 1.00 59.92 119 GLU F C 1
ATOM 9831 O O . GLU F 1 63 ? -13.620 -87.077 -16.703 1.00 62.42 119 GLU F O 1
ATOM 9833 N N . TYR F 1 64 ? -12.914 -84.937 -16.859 1.00 56.39 120 TYR F N 1
ATOM 9834 C CA . TYR F 1 64 ? -11.874 -85.250 -17.846 1.00 55.95 120 TYR F CA 1
ATOM 9835 C C . TYR F 1 64 ? -10.787 -86.152 -17.282 1.00 57.98 120 TYR F C 1
ATOM 9836 O O . TYR F 1 64 ? -10.400 -87.135 -17.916 1.00 61.23 120 TYR F O 1
ATOM 9845 N N . LEU F 1 65 ? -10.273 -85.811 -16.105 1.00 56.91 121 LEU F N 1
ATOM 9846 C CA . LEU F 1 65 ? -9.157 -86.571 -15.542 1.00 57.87 121 LEU F CA 1
ATOM 9847 C C . LEU F 1 65 ? -9.544 -88.042 -15.355 1.00 60.51 121 LEU F C 1
ATOM 9848 O O . LEU F 1 65 ? -8.767 -88.933 -15.695 1.00 60.49 121 LEU F O 1
ATOM 9853 N N . ARG F 1 66 ? -10.755 -88.275 -14.852 1.00 63.62 122 ARG F N 1
ATOM 9854 C CA . ARG F 1 66 ? -11.266 -89.620 -14.644 1.00 66.41 122 ARG F CA 1
ATOM 9855 C C . ARG F 1 66 ? -11.415 -90.381 -15.962 1.00 67.01 122 ARG F C 1
ATOM 9856 O O . ARG F 1 66 ? -10.742 -91.382 -16.200 1.00 70.88 122 ARG F O 1
ATOM 9864 N N . SER F 1 67 ? -12.292 -89.897 -16.823 1.00 60.77 123 SER F N 1
ATOM 9865 C CA . SER F 1 67 ? -12.475 -90.495 -18.135 1.00 58.29 123 SER F CA 1
ATOM 9866 C C . SER F 1 67 ? -11.169 -90.940 -18.818 1.00 62.34 123 SER F C 1
ATOM 9867 O O . SER F 1 67 ? -11.140 -91.973 -19.472 1.00 64.86 123 SER F O 1
ATOM 9870 N N . SER F 1 68 ? -10.090 -90.179 -18.654 1.00 63.76 124 SER F N 1
ATOM 9871 C CA . SER F 1 68 ? -8.847 -90.431 -19.393 1.00 66.27 124 SER F CA 1
ATOM 9872 C C . SER F 1 68 ? -8.092 -91.672 -18.934 1.00 71.60 124 SER F C 1
ATOM 9873 O O . SER F 1 68 ? -7.785 -91.817 -17.751 1.00 70.07 124 SER F O 1
ATOM 9876 N N . PRO F 1 69 ? -7.761 -92.564 -19.881 1.00 75.81 125 PRO F N 1
ATOM 9877 C CA . PRO F 1 69 ? -6.988 -93.770 -19.566 1.00 71.71 125 PRO F CA 1
ATOM 9878 C C . PRO F 1 69 ? -5.600 -93.394 -19.058 1.00 73.52 125 PRO F C 1
ATOM 9879 O O . PRO F 1 69 ? -5.213 -93.779 -17.955 1.00 76.33 125 PRO F O 1
ATOM 9883 N N . TYR F 1 70 ? -4.871 -92.627 -19.862 1.00 72.17 126 TYR F N 1
ATOM 9884 C CA . TYR F 1 70 ? -3.497 -92.247 -19.550 1.00 68.85 126 TYR F CA 1
ATOM 9885 C C . TYR F 1 70 ? -3.305 -91.681 -18.154 1.00 69.47 126 TYR F C 1
ATOM 9886 O O . TYR F 1 70 ? -2.204 -91.725 -17.621 1.00 71.24 126 TYR F O 1
ATOM 9895 N N . VAL F 1 71 ? -4.357 -91.121 -17.575 1.00 69.64 127 VAL F N 1
ATOM 9896 C CA . VAL F 1 71 ? -4.263 -90.625 -16.211 1.00 70.94 127 VAL F CA 1
ATOM 9897 C C . VAL F 1 71 ? -4.570 -91.753 -15.242 1.00 71.34 127 VAL F C 1
ATOM 9898 O O . VAL F 1 71 ? -3.956 -91.850 -14.184 1.00 75.90 127 VAL F O 1
ATOM 9902 N N . MET F 1 72 ? -5.488 -92.629 -15.625 1.00 66.91 128 MET F N 1
ATOM 9903 C CA . MET F 1 72 ? -5.943 -93.694 -14.732 1.00 77.02 128 MET F CA 1
ATOM 9904 C C . MET F 1 72 ? -4.917 -94.769 -14.284 1.00 85.09 128 MET F C 1
ATOM 9905 O O . MET F 1 72 ? -5.073 -95.359 -13.212 1.00 87.69 128 MET F O 1
ATOM 9910 N N . ASP F 1 73 ? -3.880 -95.028 -15.078 1.00 82.07 129 ASP F N 1
ATOM 9911 C CA . ASP F 1 73 ? -2.864 -96.012 -14.690 1.00 85.06 129 ASP F CA 1
ATOM 9912 C C . ASP F 1 73 ? -1.982 -95.535 -13.516 1.00 91.68 129 ASP F C 1
ATOM 9913 O O . ASP F 1 73 ? -1.853 -96.219 -12.480 1.00 86.79 129 ASP F O 1
ATOM 9918 N N . GLN F 1 74 ? -1.386 -94.356 -13.699 1.00 90.69 130 GLN F N 1
ATOM 9919 C CA . GLN F 1 74 ? -0.432 -93.767 -12.762 1.00 91.58 130 GLN F CA 1
ATOM 9920 C C . GLN F 1 74 ? -1.106 -93.250 -11.492 1.00 91.19 130 GLN F C 1
ATOM 9921 O O . GLN F 1 74 ? -1.410 -94.023 -10.579 1.00 92.29 130 GLN F O 1
ATOM 9927 N N . ASP F 1 81 ? -3.364 -96.553 -3.660 1.00 69.65 137 ASP F N 1
ATOM 9928 C CA . ASP F 1 81 ? -4.226 -95.953 -4.670 1.00 80.65 137 ASP F CA 1
ATOM 9929 C C . ASP F 1 81 ? -5.490 -96.796 -4.901 1.00 83.31 137 ASP F C 1
ATOM 9930 O O . ASP F 1 81 ? -5.733 -97.272 -6.015 1.00 74.30 137 ASP F O 1
ATOM 9932 N N . GLU F 1 82 ? -6.272 -96.987 -3.831 1.00 86.42 138 GLU F N 1
ATOM 9933 C CA . GLU F 1 82 ? -7.604 -97.615 -3.898 1.00 83.70 138 GLU F CA 1
ATOM 9934 C C . GLU F 1 82 ? -8.703 -96.542 -4.012 1.00 84.70 138 GLU F C 1
ATOM 9935 O O . GLU F 1 82 ? -8.603 -95.655 -4.857 1.00 86.13 138 GLU F O 1
ATOM 9937 N N . LEU F 1 83 ? -9.737 -96.605 -3.169 1.00 84.40 139 LEU F N 1
ATOM 9938 C CA . LEU F 1 83 ? -10.810 -95.594 -3.199 1.00 84.61 139 LEU F CA 1
ATOM 9939 C C . LEU F 1 83 ? -10.426 -94.225 -2.557 1.00 87.21 139 LEU F C 1
ATOM 9940 O O . LEU F 1 83 ? -11.288 -93.370 -2.261 1.00 78.63 139 LEU F O 1
ATOM 9942 N N . ASP F 1 84 ? -9.122 -94.026 -2.362 1.00 82.08 140 ASP F N 1
ATOM 9943 C CA . ASP F 1 84 ? -8.577 -92.703 -2.083 1.00 76.34 140 ASP F CA 1
ATOM 9944 C C . ASP F 1 84 ? -8.442 -91.929 -3.400 1.00 67.46 140 ASP F C 1
ATOM 9945 O O . ASP F 1 84 ? -8.044 -90.770 -3.412 1.00 61.36 140 ASP F O 1
ATOM 9947 N N . LEU F 1 85 ? -8.763 -92.599 -4.505 1.00 73.53 141 LEU F N 1
ATOM 9948 C CA . LEU F 1 85 ? -8.784 -91.998 -5.839 1.00 70.08 141 LEU F CA 1
ATOM 9949 C C . LEU F 1 85 ? -9.195 -90.535 -5.756 1.00 68.52 141 LEU F C 1
ATOM 9950 O O . LEU F 1 85 ? -8.439 -89.638 -6.119 1.00 62.26 141 LEU F O 1
ATOM 9955 N N . HIS F 1 86 ? -10.411 -90.321 -5.262 1.00 68.07 142 HIS F N 1
ATOM 9956 C CA . HIS F 1 86 ? -11.011 -89.001 -5.130 1.00 62.99 142 HIS F CA 1
ATOM 9957 C C . HIS F 1 86 ? -10.046 -87.886 -4.707 1.00 60.79 142 HIS F C 1
ATOM 9958 O O . HIS F 1 86 ? -10.113 -86.764 -5.227 1.00 56.79 142 HIS F O 1
ATOM 9965 N N . ARG F 1 87 ? -9.151 -88.185 -3.771 1.00 59.74 143 ARG F N 1
ATOM 9966 C CA . ARG F 1 87 ? -8.228 -87.161 -3.283 1.00 59.03 143 ARG F CA 1
ATOM 9967 C C . ARG F 1 87 ? -7.073 -86.951 -4.251 1.00 57.32 143 ARG F C 1
ATOM 9968 O O . ARG F 1 87 ? -6.475 -85.882 -4.294 1.00 57.36 143 ARG F O 1
ATOM 9970 N N . ALA F 1 88 ? -6.757 -87.971 -5.035 1.00 57.50 144 ALA F N 1
ATOM 9971 C CA . ALA F 1 88 ? -5.692 -87.840 -6.019 1.00 58.99 144 ALA F CA 1
ATOM 9972 C C . ALA F 1 88 ? -6.166 -87.022 -7.219 1.00 58.78 144 ALA F C 1
ATOM 9973 O O . ALA F 1 88 ? -5.395 -86.262 -7.804 1.00 54.92 144 ALA F O 1
ATOM 9975 N N . ILE F 1 89 ? -7.436 -87.188 -7.587 1.00 59.84 145 ILE F N 1
ATOM 9976 C CA . ILE F 1 89 ? -8.013 -86.412 -8.672 1.00 56.14 145 ILE F CA 1
ATOM 9977 C C . ILE F 1 89 ? -8.042 -84.966 -8.234 1.00 56.34 145 ILE F C 1
ATOM 9978 O O . ILE F 1 89 ? -7.583 -84.079 -8.968 1.00 53.14 145 ILE F O 1
ATOM 9983 N N . VAL F 1 90 ? -8.558 -84.732 -7.027 1.00 57.12 146 VAL F N 1
ATOM 9984 C CA . VAL F 1 90 ? -8.628 -83.374 -6.485 1.00 56.46 146 VAL F CA 1
ATOM 9985 C C . VAL F 1 90 ? -7.241 -82.753 -6.448 1.00 52.03 146 VAL F C 1
ATOM 9986 O O . VAL F 1 90 ? -7.092 -81.546 -6.595 1.00 53.92 146 VAL F O 1
ATOM 9990 N N . ALA F 1 91 ? -6.235 -83.607 -6.294 1.00 50.58 147 ALA F N 1
ATOM 9991 C CA . ALA F 1 91 ? -4.838 -83.195 -6.237 1.00 54.79 147 ALA F CA 1
ATOM 9992 C C . ALA F 1 91 ? -4.282 -82.790 -7.597 1.00 54.49 147 ALA F C 1
ATOM 9993 O O . ALA F 1 91 ? -3.604 -81.773 -7.724 1.00 53.39 147 ALA F O 1
ATOM 9995 N N . LEU F 1 92 ? -4.542 -83.616 -8.603 1.00 58.64 148 LEU F N 1
ATOM 9996 C CA . LEU F 1 92 ? -4.156 -83.318 -9.980 1.00 58.98 148 LEU F CA 1
ATOM 9997 C C . LEU F 1 92 ? -4.851 -82.055 -10.482 1.00 56.38 148 LEU F C 1
ATOM 9998 O O . LEU F 1 92 ? -4.241 -81.232 -11.179 1.00 52.54 148 LEU F O 1
ATOM 10003 N N . SER F 1 93 ? -6.122 -81.902 -10.107 1.00 53.12 149 SER F N 1
ATOM 10004 C CA . SER F 1 93 ? -6.925 -80.769 -10.563 1.00 56.49 149 SER F CA 1
ATOM 10005 C C . SER F 1 93 ? -6.406 -79.434 -10.032 1.00 58.83 149 SER F C 1
ATOM 10006 O O . SER F 1 93 ? -6.648 -78.387 -10.641 1.00 60.15 149 SER F O 1
ATOM 10009 N N . GLU F 1 94 ? -5.698 -79.465 -8.904 1.00 56.51 150 GLU F N 1
ATOM 10010 C CA . GLU F 1 94 ? -5.116 -78.245 -8.355 1.00 55.04 150 GLU F CA 1
ATOM 10011 C C . GLU F 1 94 ? -3.954 -77.755 -9.227 1.00 53.44 150 GLU F C 1
ATOM 10012 O O . GLU F 1 94 ? -3.559 -76.599 -9.150 1.00 51.31 150 GLU F O 1
ATOM 10018 N N . LYS F 1 95 ? -3.420 -78.623 -10.077 1.00 53.58 151 LYS F N 1
ATOM 10019 C CA . LYS F 1 95 ? -2.265 -78.240 -10.887 1.00 54.25 151 LYS F CA 1
ATOM 10020 C C . LYS F 1 95 ? -2.616 -77.705 -12.275 1.00 57.30 151 LYS F C 1
ATOM 10021 O O . LYS F 1 95 ? -1.720 -77.283 -13.012 1.00 56.18 151 LYS F O 1
ATOM 10027 N N . MET F 1 96 ? -3.912 -77.740 -12.619 1.00 56.18 152 MET F N 1
ATOM 10028 C CA . MET F 1 96 ? -4.463 -77.076 -13.818 1.00 52.92 152 MET F CA 1
ATOM 10029 C C . MET F 1 96 ? -4.760 -75.618 -13.531 1.00 55.46 152 MET F C 1
ATOM 10030 O O . MET F 1 96 ? -5.386 -75.291 -12.513 1.00 56.30 152 MET F O 1
ATOM 10035 N N . LYS F 1 97 ? -4.334 -74.742 -14.435 1.00 53.05 153 LYS F N 1
ATOM 10036 C CA . LYS F 1 97 ? -4.399 -73.308 -14.161 1.00 58.27 153 LYS F CA 1
ATOM 10037 C C . LYS F 1 97 ? -4.368 -72.450 -15.422 1.00 52.63 153 LYS F C 1
ATOM 10038 O O . LYS F 1 97 ? -3.656 -72.765 -16.385 1.00 51.06 153 LYS F O 1
ATOM 10044 N N . ALA F 1 98 ? -5.126 -71.355 -15.399 1.00 48.01 154 ALA F N 1
ATOM 10045 C CA . ALA F 1 98 ? -5.297 -70.537 -16.587 1.00 45.00 154 ALA F CA 1
ATOM 10046 C C . ALA F 1 98 ? -5.284 -69.052 -16.225 1.00 44.67 154 ALA F C 1
ATOM 10047 O O . ALA F 1 98 ? -5.966 -68.620 -15.290 1.00 39.75 154 ALA F O 1
ATOM 10049 N N . VAL F 1 99 ? -4.519 -68.269 -16.982 1.00 45.18 155 VAL F N 1
ATOM 10050 C CA . VAL F 1 99 ? -4.292 -66.870 -16.628 1.00 50.49 155 VAL F CA 1
ATOM 10051 C C . VAL F 1 99 ? -4.353 -65.934 -17.833 1.00 49.84 155 VAL F C 1
ATOM 10052 O O . VAL F 1 99 ? -3.856 -66.245 -18.911 1.00 49.90 155 VAL F O 1
ATOM 10056 N N . ASP F 1 100 ? -4.965 -64.779 -17.614 1.00 49.42 156 ASP F N 1
ATOM 10057 C CA . ASP F 1 100 ? -5.056 -63.705 -18.588 1.00 47.92 156 ASP F CA 1
ATOM 10058 C C . ASP F 1 100 ? -3.730 -62.911 -18.579 1.00 53.69 156 ASP F C 1
ATOM 10059 O O . ASP F 1 100 ? -3.351 -62.357 -17.544 1.00 54.01 156 ASP F O 1
ATOM 10064 N N . ASP F 1 101 ? -3.010 -62.872 -19.699 1.00 54.52 157 ASP F N 1
ATOM 10065 C CA . ASP F 1 101 ? -1.806 -62.052 -19.768 1.00 49.53 157 ASP F CA 1
ATOM 10066 C C . ASP F 1 101 ? -2.176 -60.573 -19.684 1.00 52.85 157 ASP F C 1
ATOM 10067 O O . ASP F 1 101 ? -1.994 -59.790 -20.625 1.00 59.20 157 ASP F O 1
ATOM 10072 N N . ASN F 1 102 ? -2.753 -60.215 -18.548 1.00 59.43 158 ASN F N 1
ATOM 10073 C CA . ASN F 1 102 ? -3.165 -58.843 -18.253 1.00 66.46 158 ASN F CA 1
ATOM 10074 C C . ASN F 1 102 ? -3.320 -58.709 -16.723 1.00 69.85 158 ASN F C 1
ATOM 10075 O O . ASN F 1 102 ? -4.108 -59.454 -16.097 1.00 60.23 158 ASN F O 1
ATOM 10080 N N . ALA F 1 103 ? -2.553 -57.790 -16.126 1.00 76.98 159 ALA F N 1
ATOM 10081 C CA . ALA F 1 103 ? -2.587 -57.554 -14.680 1.00 75.68 159 ALA F CA 1
ATOM 10082 C C . ALA F 1 103 ? -3.769 -56.649 -14.313 1.00 78.40 159 ALA F C 1
ATOM 10083 O O . ALA F 1 103 ? -4.936 -57.028 -14.490 1.00 72.58 159 ALA F O 1
ATOM 10085 N N . SER F 1 111 ? -3.330 -53.092 -25.271 1.00 64.52 167 SER F N 1
ATOM 10086 C CA . SER F 1 111 ? -2.936 -54.465 -25.579 1.00 64.63 167 SER F CA 1
ATOM 10087 C C . SER F 1 111 ? -3.357 -54.912 -26.988 1.00 64.57 167 SER F C 1
ATOM 10088 O O . SER F 1 111 ? -4.536 -54.844 -27.357 1.00 63.19 167 SER F O 1
ATOM 10091 N N . LEU F 1 112 ? -2.378 -55.395 -27.752 1.00 59.78 168 LEU F N 1
ATOM 10092 C CA . LEU F 1 112 ? -2.551 -55.740 -29.164 1.00 55.45 168 LEU F CA 1
ATOM 10093 C C . LEU F 1 112 ? -3.552 -56.879 -29.463 1.00 57.09 168 LEU F C 1
ATOM 10094 O O . LEU F 1 112 ? -4.184 -56.895 -30.516 1.00 55.70 168 LEU F O 1
ATOM 10099 N N . TYR F 1 113 ? -3.687 -57.838 -28.557 1.00 56.61 169 TYR F N 1
ATOM 10100 C CA . TYR F 1 113 ? -4.671 -58.903 -28.740 1.00 56.79 169 TYR F CA 1
ATOM 10101 C C . TYR F 1 113 ? -4.891 -59.637 -27.436 1.00 50.50 169 TYR F C 1
ATOM 10102 O O . TYR F 1 113 ? -3.991 -59.683 -26.608 1.00 53.03 169 TYR F O 1
ATOM 10111 N N . THR F 1 114 ? -6.087 -60.194 -27.254 1.00 43.99 170 THR F N 1
ATOM 10112 C CA . THR F 1 114 ? -6.371 -61.049 -26.105 1.00 52.78 170 THR F CA 1
ATOM 10113 C C . THR F 1 114 ? -5.441 -62.275 -26.097 1.00 54.25 170 THR F C 1
ATOM 10114 O O . THR F 1 114 ? -5.124 -62.827 -27.157 1.00 48.90 170 THR F O 1
ATOM 10118 N N . SER F 1 115 ? -4.998 -62.693 -24.908 1.00 48.79 171 SER F N 1
ATOM 10119 C CA . SER F 1 115 ? -4.039 -63.791 -24.800 1.00 45.56 171 SER F CA 1
ATOM 10120 C C . SER F 1 115 ? -4.054 -64.436 -23.413 1.00 46.50 171 SER F C 1
ATOM 10121 O O . SER F 1 115 ? -3.827 -63.757 -22.404 1.00 49.43 171 SER F O 1
ATOM 10124 N N . TRP F 1 116 ? -4.330 -65.736 -23.353 1.00 41.34 172 TRP F N 1
ATOM 10125 C CA . TRP F 1 116 ? -4.248 -66.456 -22.078 1.00 45.78 172 TRP F CA 1
ATOM 10126 C C . TRP F 1 116 ? -3.117 -67.475 -22.051 1.00 46.94 172 TRP F C 1
ATOM 10127 O O . TRP F 1 116 ? -2.722 -68.002 -23.093 1.00 49.10 172 TRP F O 1
ATOM 10138 N N . THR F 1 117 ? -2.585 -67.726 -20.854 1.00 49.23 173 THR F N 1
ATOM 10139 C CA . THR F 1 117 ? -1.594 -68.777 -20.651 1.00 42.33 173 THR F CA 1
ATOM 10140 C C . THR F 1 117 ? -2.239 -69.914 -19.897 1.00 41.28 173 THR F C 1
ATOM 10141 O O . THR F 1 117 ? -2.846 -69.719 -18.844 1.00 40.25 173 THR F O 1
ATOM 10145 N N . LEU F 1 118 ? -2.121 -71.101 -20.475 1.00 40.23 174 LEU F N 1
ATOM 10146 C CA . LEU F 1 118 ? -2.681 -72.311 -19.907 1.00 42.75 174 LEU F CA 1
ATOM 10147 C C . LEU F 1 118 ? -1.533 -73.208 -19.509 1.00 43.59 174 LEU F C 1
ATOM 10148 O O . LEU F 1 118 ? -0.522 -73.288 -20.210 1.00 42.61 174 LEU F O 1
ATOM 10153 N N . SER F 1 119 ? -1.687 -73.890 -18.384 1.00 40.13 175 SER F N 1
ATOM 10154 C CA . SER F 1 119 ? -0.566 -74.615 -17.836 1.00 44.49 175 SER F CA 1
ATOM 10155 C C . SER F 1 119 ? -0.995 -75.758 -16.955 1.00 47.57 175 SER F C 1
ATOM 10156 O O . SER F 1 119 ? -2.029 -75.709 -16.276 1.00 48.28 175 SER F O 1
ATOM 10159 N N . PHE F 1 120 ? -0.171 -76.792 -16.988 1.00 45.24 176 PHE F N 1
ATOM 10160 C CA . PHE F 1 120 ? -0.323 -77.923 -16.112 1.00 48.38 176 PHE F CA 1
ATOM 10161 C C . PHE F 1 120 ? 1.073 -78.314 -15.700 1.00 53.03 176 PHE F C 1
ATOM 10162 O O . PHE F 1 120 ? 2.019 -78.124 -16.474 1.00 50.35 176 PHE F O 1
ATOM 10170 N N . THR F 1 121 ? 1.191 -78.839 -14.478 1.00 53.16 177 THR F N 1
ATOM 10171 C CA . THR F 1 121 ? 2.476 -79.239 -13.910 1.00 54.47 177 THR F CA 1
ATOM 10172 C C . THR F 1 121 ? 2.408 -80.678 -13.404 1.00 48.72 177 THR F C 1
ATOM 10173 O O . THR F 1 121 ? 1.430 -81.089 -12.775 1.00 45.18 177 THR F O 1
ATOM 10177 N N . ALA F 1 122 ? 3.456 -81.438 -13.681 1.00 47.06 178 ALA F N 1
ATOM 10178 C CA . ALA F 1 122 ? 3.472 -82.846 -13.322 1.00 54.15 178 ALA F CA 1
ATOM 10179 C C . ALA F 1 122 ? 4.895 -83.395 -13.176 1.00 61.28 178 ALA F C 1
ATOM 10180 O O . ALA F 1 122 ? 5.839 -82.871 -13.765 1.00 60.22 178 ALA F O 1
ATOM 10182 N N . PRO F 1 123 ? 5.042 -84.451 -12.367 1.00 60.65 179 PRO F N 1
ATOM 10183 C CA . PRO F 1 123 ? 6.293 -85.140 -12.045 1.00 58.39 179 PRO F CA 1
ATOM 10184 C C . PRO F 1 123 ? 7.208 -85.424 -13.229 1.00 57.81 179 PRO F C 1
ATOM 10185 O O . PRO F 1 123 ? 8.359 -85.036 -13.182 1.00 58.80 179 PRO F O 1
ATOM 10189 N N . THR F 1 124 ? 6.747 -86.091 -14.269 1.00 61.67 180 THR F N 1
ATOM 10190 C CA . THR F 1 124 ? 7.592 -86.138 -15.454 1.00 69.14 180 THR F CA 1
ATOM 10191 C C . THR F 1 124 ? 7.211 -85.000 -16.388 1.00 72.15 180 THR F C 1
ATOM 10192 O O . THR F 1 124 ? 6.174 -84.359 -16.210 1.00 68.44 180 THR F O 1
ATOM 10196 N N . SER F 1 125 ? 8.067 -84.739 -17.369 1.00 74.37 181 SER F N 1
ATOM 10197 C CA . SER F 1 125 ? 7.835 -83.669 -18.332 1.00 68.52 181 SER F CA 1
ATOM 10198 C C . SER F 1 125 ? 6.741 -84.054 -19.307 1.00 65.13 181 SER F C 1
ATOM 10199 O O . SER F 1 125 ? 5.794 -83.310 -19.533 1.00 63.86 181 SER F O 1
ATOM 10202 N N . GLU F 1 126 ? 6.889 -85.230 -19.890 1.00 69.89 182 GLU F N 1
ATOM 10203 C CA . GLU F 1 126 ? 5.954 -85.697 -20.887 1.00 68.82 182 GLU F CA 1
ATOM 10204 C C . GLU F 1 126 ? 4.591 -85.931 -20.248 1.00 64.82 182 GLU F C 1
ATOM 10205 O O . GLU F 1 126 ? 3.583 -85.926 -20.936 1.00 66.42 182 GLU F O 1
ATOM 10211 N N . GLU F 1 127 ? 4.553 -86.113 -18.933 1.00 64.23 183 GLU F N 1
ATOM 10212 C CA . GLU F 1 127 ? 3.282 -86.291 -18.235 1.00 63.12 183 GLU F CA 1
ATOM 10213 C C . GLU F 1 127 ? 2.565 -84.966 -17.989 1.00 67.57 183 GLU F C 1
ATOM 10214 O O . GLU F 1 127 ? 1.422 -84.957 -17.544 1.00 72.85 183 GLU F O 1
ATOM 10220 N N . ALA F 1 128 ? 3.228 -83.848 -18.278 1.00 62.74 184 ALA F N 1
ATOM 10221 C CA . ALA F 1 128 ? 2.567 -82.545 -18.225 1.00 51.86 184 ALA F CA 1
ATOM 10222 C C . ALA F 1 128 ? 1.954 -82.249 -19.583 1.00 56.92 184 ALA F C 1
ATOM 10223 O O . ALA F 1 128 ? 0.744 -82.086 -19.712 1.00 57.01 184 ALA F O 1
ATOM 10225 N N . GLN F 1 129 ? 2.808 -82.189 -20.600 1.00 55.13 185 GLN F N 1
ATOM 10226 C CA . GLN F 1 129 ? 2.375 -81.924 -21.960 1.00 50.34 185 GLN F CA 1
ATOM 10227 C C . GLN F 1 129 ? 1.204 -82.810 -22.353 1.00 48.29 185 GLN F C 1
ATOM 10228 O O . GLN F 1 129 ? 0.197 -82.327 -22.839 1.00 49.60 185 GLN F O 1
ATOM 10234 N N . THR F 1 130 ? 1.336 -84.107 -22.134 1.00 49.28 186 THR F N 1
ATOM 10235 C CA . THR F 1 130 ? 0.251 -85.026 -22.424 1.00 49.67 186 THR F CA 1
ATOM 10236 C C . THR F 1 130 ? -1.043 -84.649 -21.706 1.00 48.40 186 THR F C 1
ATOM 10237 O O . THR F 1 130 ? -2.081 -84.523 -22.335 1.00 49.80 186 THR F O 1
ATOM 10241 N N . VAL F 1 131 ? -0.999 -84.468 -20.394 1.00 49.69 187 VAL F N 1
ATOM 10242 C CA . VAL F 1 131 ? -2.239 -84.176 -19.679 1.00 49.67 187 VAL F CA 1
ATOM 10243 C C . VAL F 1 131 ? -2.859 -82.842 -20.101 1.00 47.77 187 VAL F C 1
ATOM 10244 O O . VAL F 1 131 ? -4.081 -82.739 -20.211 1.00 46.60 187 VAL F O 1
ATOM 10248 N N . LEU F 1 132 ? -2.013 -81.837 -20.335 1.00 43.80 188 LEU F N 1
ATOM 10249 C CA . LEU F 1 132 ? -2.462 -80.507 -20.745 1.00 45.02 188 LEU F CA 1
ATOM 10250 C C . LEU F 1 132 ? -3.170 -80.530 -22.112 1.00 45.49 188 LEU F C 1
ATOM 10251 O O . LEU F 1 132 ? -4.387 -80.323 -22.220 1.00 38.40 188 LEU F O 1
ATOM 10256 N N . SER F 1 133 ? -2.365 -80.771 -23.140 1.00 44.38 189 SER F N 1
ATOM 10257 C CA . SER F 1 133 ? -2.808 -80.990 -24.502 1.00 42.84 189 SER F CA 1
ATOM 10258 C C . SER F 1 133 ? -4.077 -81.848 -24.593 1.00 48.53 189 SER F C 1
ATOM 10259 O O . SER F 1 133 ? -4.954 -81.590 -25.419 1.00 42.80 189 SER F O 1
ATOM 10262 N N . GLY F 1 134 ? -4.169 -82.867 -23.741 1.00 48.88 190 GLY F N 1
ATOM 10263 C CA . GLY F 1 134 ? -5.370 -83.683 -23.636 1.00 44.56 190 GLY F CA 1
ATOM 10264 C C . GLY F 1 134 ? -6.594 -82.913 -23.157 1.00 47.33 190 GLY F C 1
ATOM 10265 O O . GLY F 1 134 ? -7.657 -83.012 -23.751 1.00 51.02 190 GLY F O 1
ATOM 10266 N N . TYR F 1 135 ? -6.451 -82.134 -22.086 1.00 50.33 191 TYR F N 1
ATOM 10267 C CA . TYR F 1 135 ? -7.568 -81.361 -21.550 1.00 47.26 191 TYR F CA 1
ATOM 10268 C C . TYR F 1 135 ? -8.010 -80.276 -22.528 1.00 49.18 191 TYR F C 1
ATOM 10269 O O . TYR F 1 135 ? -9.207 -80.064 -22.757 1.00 48.79 191 TYR F O 1
ATOM 10278 N N . ILE F 1 136 ? -7.038 -79.587 -23.107 1.00 45.38 192 ILE F N 1
ATOM 10279 C CA . ILE F 1 136 ? -7.348 -78.600 -24.118 1.00 44.66 192 ILE F CA 1
ATOM 10280 C C . ILE F 1 136 ? -8.318 -79.231 -25.139 1.00 47.58 192 ILE F C 1
ATOM 10281 O O . ILE F 1 136 ? -9.419 -78.712 -25.379 1.00 39.38 192 ILE F O 1
ATOM 10286 N N . ASP F 1 137 ? -7.932 -80.388 -25.672 1.00 48.72 193 ASP F N 1
ATOM 10287 C CA . ASP F 1 137 ? -8.759 -81.121 -26.632 1.00 48.10 193 ASP F CA 1
ATOM 10288 C C . ASP F 1 137 ? -10.151 -81.461 -26.090 1.00 48.95 193 ASP F C 1
ATOM 10289 O O . ASP F 1 137 ? -11.163 -81.050 -26.657 1.00 45.49 193 ASP F O 1
ATOM 10294 N N . TYR F 1 138 ? -10.207 -82.212 -25.000 1.00 46.15 194 TYR F N 1
ATOM 10295 C CA . TYR F 1 138 ? -11.485 -82.498 -24.365 1.00 45.30 194 TYR F CA 1
ATOM 10296 C C . TYR F 1 138 ? -12.386 -81.251 -24.209 1.00 47.93 194 TYR F C 1
ATOM 10297 O O . TYR F 1 138 ? -13.601 -81.319 -24.403 1.00 44.95 194 TYR F O 1
ATOM 10306 N N . ILE F 1 139 ? -11.812 -80.106 -23.860 1.00 47.24 195 ILE F N 1
ATOM 10307 C CA . ILE F 1 139 ? -12.664 -78.933 -23.685 1.00 47.02 195 ILE F CA 1
ATOM 10308 C C . ILE F 1 139 ? -13.082 -78.354 -25.039 1.00 49.44 195 ILE F C 1
ATOM 10309 O O . ILE F 1 139 ? -14.257 -78.097 -25.283 1.00 53.26 195 ILE F O 1
ATOM 10314 N N . SER F 1 140 ? -12.107 -78.146 -25.912 1.00 46.77 196 SER F N 1
ATOM 10315 C CA . SER F 1 140 ? -12.365 -77.670 -27.257 1.00 41.45 196 SER F CA 1
ATOM 10316 C C . SER F 1 140 ? -13.542 -78.424 -27.893 1.00 47.21 196 SER F C 1
ATOM 10317 O O . SER F 1 140 ? -14.438 -77.827 -28.508 1.00 45.77 196 SER F O 1
ATOM 10320 N N . ALA F 1 141 ? -13.547 -79.739 -27.723 1.00 43.81 197 ALA F N 1
ATOM 10321 C CA . ALA F 1 141 ? -14.595 -80.567 -28.293 1.00 43.33 197 ALA F CA 1
ATOM 10322 C C . ALA F 1 141 ? -15.937 -80.250 -27.653 1.00 48.05 197 ALA F C 1
ATOM 10323 O O . ALA F 1 141 ? -17.004 -80.452 -28.260 1.00 47.30 197 ALA F O 1
ATOM 10325 N N . LEU F 1 142 ? -15.901 -79.739 -26.433 1.00 42.72 198 LEU F N 1
ATOM 10326 C CA . LEU F 1 142 ? -17.157 -79.379 -25.806 1.00 47.86 198 LEU F CA 1
ATOM 10327 C C . LEU F 1 142 ? -17.787 -78.104 -26.354 1.00 53.22 198 LEU F C 1
ATOM 10328 O O . LEU F 1 142 ? -19.001 -78.066 -26.589 1.00 52.88 198 LEU F O 1
ATOM 10333 N N . VAL F 1 143 ? -16.987 -77.059 -26.560 1.00 51.01 199 VAL F N 1
ATOM 10334 C CA . VAL F 1 143 ? -17.571 -75.805 -27.030 1.00 49.62 199 VAL F CA 1
ATOM 10335 C C . VAL F 1 143 ? -18.162 -76.042 -28.404 1.00 46.39 199 VAL F C 1
ATOM 10336 O O . VAL F 1 143 ? -19.284 -75.648 -28.666 1.00 50.58 199 VAL F O 1
ATOM 10340 N N . VAL F 1 144 ? -17.420 -76.732 -29.259 1.00 49.75 200 VAL F N 1
ATOM 10341 C CA . VAL F 1 144 ? -17.919 -77.166 -30.561 1.00 46.88 200 VAL F CA 1
ATOM 10342 C C . VAL F 1 144 ? -19.268 -77.888 -30.465 1.00 47.96 200 VAL F C 1
ATOM 10343 O O . VAL F 1 144 ? -20.222 -77.491 -31.109 1.00 51.57 200 VAL F O 1
ATOM 10347 N N . LYS F 1 145 ? -19.354 -78.928 -29.644 1.00 49.69 201 LYS F N 1
ATOM 10348 C CA . LYS F 1 145 ? -20.611 -79.649 -29.425 1.00 49.08 201 LYS F CA 1
ATOM 10349 C C . LYS F 1 145 ? -21.772 -78.754 -28.969 1.00 50.85 201 LYS F C 1
ATOM 10350 O O . LYS F 1 145 ? -22.886 -78.884 -29.458 1.00 60.51 201 LYS F O 1
ATOM 10353 N N . GLU F 1 146 ? -21.523 -77.851 -28.030 1.00 55.06 202 GLU F N 1
ATOM 10354 C CA . GLU F 1 146 ? -22.549 -76.897 -27.607 1.00 54.35 202 GLU F CA 1
ATOM 10355 C C . GLU F 1 146 ? -22.813 -75.861 -28.688 1.00 53.96 202 GLU F C 1
ATOM 10356 O O . GLU F 1 146 ? -23.940 -75.415 -28.870 1.00 58.39 202 GLU F O 1
ATOM 10362 N N . SER F 1 147 ? -21.756 -75.471 -29.390 1.00 49.75 203 SER F N 1
ATOM 10363 C CA . SER F 1 147 ? -21.845 -74.472 -30.441 1.00 52.17 203 SER F CA 1
ATOM 10364 C C . SER F 1 147 ? -22.757 -74.860 -31.604 1.00 55.98 203 SER F C 1
ATOM 10365 O O . SER F 1 147 ? -23.651 -74.097 -31.951 1.00 55.68 203 SER F O 1
ATOM 10368 N N . ILE F 1 148 ? -22.531 -76.028 -32.209 1.00 54.28 204 ILE F N 1
ATOM 10369 C CA . ILE F 1 148 ? -23.385 -76.462 -33.308 1.00 55.40 204 ILE F CA 1
ATOM 10370 C C . ILE F 1 148 ? -24.771 -76.879 -32.820 1.00 59.83 204 ILE F C 1
ATOM 10371 O O . ILE F 1 148 ? -25.754 -76.626 -33.508 1.00 62.67 204 ILE F O 1
ATOM 10376 N N . GLU F 1 149 ? -24.876 -77.485 -31.640 1.00 56.99 205 GLU F N 1
ATOM 10377 C CA . GLU F 1 149 ? -26.208 -77.838 -31.143 1.00 60.06 205 GLU F CA 1
ATOM 10378 C C . GLU F 1 149 ? -26.976 -76.588 -30.689 1.00 60.76 205 GLU F C 1
ATOM 10379 O O . GLU F 1 149 ? -28.183 -76.617 -30.443 1.00 56.74 205 GLU F O 1
ATOM 10385 N N . ASN F 1 150 ? -26.270 -75.470 -30.624 1.00 61.15 206 ASN F N 1
ATOM 10386 C CA . ASN F 1 150 ? -26.921 -74.205 -30.347 1.00 60.83 206 ASN F CA 1
ATOM 10387 C C . ASN F 1 150 ? -27.515 -73.651 -31.620 1.00 57.61 206 ASN F C 1
ATOM 10388 O O . ASN F 1 150 ? -28.612 -73.106 -31.612 1.00 61.73 206 ASN F O 1
ATOM 10393 N N . VAL F 1 151 ? -26.768 -73.787 -32.712 1.00 54.53 207 VAL F N 1
ATOM 10394 C CA . VAL F 1 151 ? -27.260 -73.447 -34.035 1.00 55.26 207 VAL F CA 1
ATOM 10395 C C . VAL F 1 151 ? -28.499 -74.275 -34.396 1.00 55.93 207 VAL F C 1
ATOM 10396 O O . VAL F 1 151 ? -29.494 -73.738 -34.891 1.00 50.38 207 VAL F O 1
ATOM 10400 N N . ARG F 1 152 ? -28.432 -75.578 -34.126 1.00 53.89 208 ARG F N 1
ATOM 10401 C CA . ARG F 1 152 ? -29.534 -76.483 -34.417 1.00 51.29 208 ARG F CA 1
ATOM 10402 C C . ARG F 1 152 ? -30.784 -76.124 -33.629 1.00 54.64 208 ARG F C 1
ATOM 10403 O O . ARG F 1 152 ? -31.876 -76.486 -34.021 1.00 56.02 208 ARG F O 1
ATOM 10411 N N . ASN F 1 153 ? -30.642 -75.408 -32.523 1.00 56.07 209 ASN F N 1
ATOM 10412 C CA . ASN F 1 153 ? -31.823 -74.993 -31.770 1.00 58.16 209 ASN F CA 1
ATOM 10413 C C . ASN F 1 153 ? -32.479 -73.776 -32.389 1.00 60.76 209 ASN F C 1
ATOM 10414 O O . ASN F 1 153 ? -33.712 -73.643 -32.405 1.00 57.66 209 ASN F O 1
ATOM 10419 N N . LYS F 1 154 ? -31.635 -72.882 -32.888 1.00 54.92 210 LYS F N 1
ATOM 10420 C CA . LYS F 1 154 ? -32.108 -71.712 -33.593 1.00 54.69 210 LYS F CA 1
ATOM 10421 C C . LYS F 1 154 ? -32.889 -72.114 -34.860 1.00 59.96 210 LYS F C 1
ATOM 10422 O O . LYS F 1 154 ? -33.913 -71.509 -35.193 1.00 58.28 210 LYS F O 1
ATOM 10428 N N . LEU F 1 155 ? -32.410 -73.153 -35.546 1.00 56.90 211 LEU F N 1
ATOM 10429 C CA . LEU F 1 155 ? -33.055 -73.653 -36.748 1.00 55.97 211 LEU F CA 1
ATOM 10430 C C . LEU F 1 155 ? -34.425 -74.243 -36.422 1.00 61.29 211 LEU F C 1
ATOM 10431 O O . LEU F 1 155 ? -35.375 -74.104 -37.196 1.00 59.84 211 LEU F O 1
ATOM 10436 N N . GLU F 1 156 ? -34.527 -74.910 -35.277 1.00 60.48 212 GLU F N 1
ATOM 10437 C CA . GLU F 1 156 ? -35.780 -75.556 -34.917 1.00 60.21 212 GLU F CA 1
ATOM 10438 C C . GLU F 1 156 ? -36.799 -74.601 -34.288 1.00 58.95 212 GLU F C 1
ATOM 10439 O O . GLU F 1 156 ? -37.983 -74.895 -34.281 1.00 64.75 212 GLU F O 1
ATOM 10445 N N . ILE F 1 157 ? -36.365 -73.461 -33.762 1.00 58.52 213 ILE F N 1
ATOM 10446 C CA . ILE F 1 157 ? -37.347 -72.438 -33.399 1.00 62.43 213 ILE F CA 1
ATOM 10447 C C . ILE F 1 157 ? -37.814 -71.658 -34.636 1.00 58.33 213 ILE F C 1
ATOM 10448 O O . ILE F 1 157 ? -39.014 -71.472 -34.827 1.00 59.31 213 ILE F O 1
ATOM 10453 N N . LYS F 1 158 ? -36.878 -71.235 -35.485 1.00 54.01 214 LYS F N 1
ATOM 10454 C CA . LYS F 1 158 ? -37.242 -70.614 -36.761 1.00 56.10 214 LYS F CA 1
ATOM 10455 C C . LYS F 1 158 ? -38.314 -71.426 -37.512 1.00 57.87 214 LYS F C 1
ATOM 10456 O O . LYS F 1 158 ? -39.307 -70.869 -37.973 1.00 54.42 214 LYS F O 1
ATOM 10462 N N . THR F 1 159 ? -38.103 -72.738 -37.619 1.00 54.11 215 THR F N 1
ATOM 10463 C CA . THR F 1 159 ? -39.030 -73.622 -38.301 1.00 46.84 215 THR F CA 1
ATOM 10464 C C . THR F 1 159 ? -40.384 -73.700 -37.609 1.00 53.75 215 THR F C 1
ATOM 10465 O O . THR F 1 159 ? -41.406 -73.465 -38.229 1.00 53.21 215 THR F O 1
ATOM 10469 N N . GLN F 1 160 ? -40.411 -74.029 -36.325 1.00 59.81 216 GLN F N 1
ATOM 10470 C CA . GLN F 1 160 ? -41.700 -74.167 -35.657 1.00 61.00 216 GLN F CA 1
ATOM 10471 C C . GLN F 1 160 ? -42.454 -72.849 -35.675 1.00 59.78 216 GLN F C 1
ATOM 10472 O O . GLN F 1 160 ? -43.670 -72.816 -35.541 1.00 64.17 216 GLN F O 1
ATOM 10478 N N . PHE F 1 161 ? -41.728 -71.758 -35.840 1.00 58.12 217 PHE F N 1
ATOM 10479 C CA . PHE F 1 161 ? -42.363 -70.458 -35.907 1.00 57.68 217 PHE F CA 1
ATOM 10480 C C . PHE F 1 161 ? -42.989 -70.248 -37.290 1.00 62.50 217 PHE F C 1
ATOM 10481 O O . PHE F 1 161 ? -44.211 -70.160 -37.416 1.00 62.23 217 PHE F O 1
ATOM 10489 N N . GLU F 1 162 ? -42.153 -70.189 -38.326 1.00 59.69 218 GLU F N 1
ATOM 10490 C CA . GLU F 1 162 ? -42.631 -69.898 -39.667 1.00 57.34 218 GLU F CA 1
ATOM 10491 C C . GLU F 1 162 ? -43.728 -70.862 -40.049 1.00 59.10 218 GLU F C 1
ATOM 10492 O O . GLU F 1 162 ? -44.639 -70.525 -40.801 1.00 60.07 218 GLU F O 1
ATOM 10498 N N . LYS F 1 163 ? -43.640 -72.066 -39.514 1.00 54.74 219 LYS F N 1
ATOM 10499 C CA . LYS F 1 163 ? -44.659 -73.068 -39.751 1.00 54.06 219 LYS F CA 1
ATOM 10500 C C . LYS F 1 163 ? -45.945 -72.761 -38.974 1.00 57.80 219 LYS F C 1
ATOM 10501 O O . LYS F 1 163 ? -47.031 -72.760 -39.553 1.00 49.18 219 LYS F O 1
ATOM 10507 N N . GLU F 1 164 ? -45.826 -72.487 -37.674 1.00 59.00 220 GLU F N 1
ATOM 10508 C CA . GLU F 1 164 ? -46.998 -72.115 -36.874 1.00 62.48 220 GLU F CA 1
ATOM 10509 C C . GLU F 1 164 ? -47.624 -70.791 -37.331 1.00 62.75 220 GLU F C 1
ATOM 10510 O O . GLU F 1 164 ? -48.824 -70.566 -37.172 1.00 58.87 220 GLU F O 1
ATOM 10516 N N . LYS F 1 165 ? -46.798 -69.919 -37.897 1.00 62.45 221 LYS F N 1
ATOM 10517 C CA . LYS F 1 165 ? -47.260 -68.633 -38.401 1.00 61.72 221 LYS F CA 1
ATOM 10518 C C . LYS F 1 165 ? -48.074 -68.785 -39.695 1.00 63.81 221 LYS F C 1
ATOM 10519 O O . LYS F 1 165 ? -49.044 -68.051 -39.917 1.00 64.31 221 LYS F O 1
ATOM 10525 N N . LEU F 1 166 ? -47.673 -69.738 -40.538 1.00 61.97 222 LEU F N 1
ATOM 10526 C CA . LEU F 1 166 ? -48.338 -69.991 -41.819 1.00 57.57 222 LEU F CA 1
ATOM 10527 C C . LEU F 1 166 ? -49.753 -70.513 -41.586 1.00 53.10 222 LEU F C 1
ATOM 10528 O O . LEU F 1 166 ? -50.711 -69.907 -42.027 1.00 55.59 222 LEU F O 1
ATOM 10533 N N . ALA F 1 167 ? -49.873 -71.618 -40.863 1.00 53.80 223 ALA F N 1
ATOM 10534 C CA . ALA F 1 167 ? -51.169 -72.144 -40.448 1.00 51.06 223 ALA F CA 1
ATOM 10535 C C . ALA F 1 167 ? -52.129 -71.060 -39.954 1.00 54.92 223 ALA F C 1
ATOM 10536 O O . ALA F 1 167 ? -53.323 -71.082 -40.251 1.00 57.92 223 ALA F O 1
ATOM 10538 N N . GLN F 1 168 ? -51.609 -70.112 -39.191 1.00 59.08 224 GLN F N 1
ATOM 10539 C CA . GLN F 1 168 ? -52.456 -69.071 -38.633 1.00 60.75 224 GLN F CA 1
ATOM 10540 C C . GLN F 1 168 ? -52.852 -68.056 -39.697 1.00 61.19 224 GLN F C 1
ATOM 10541 O O . GLN F 1 168 ? -53.969 -67.536 -39.687 1.00 59.87 224 GLN F O 1
ATOM 10547 N N . ASP F 1 169 ? -51.939 -67.779 -40.622 1.00 60.43 225 ASP F N 1
ATOM 10548 C CA . ASP F 1 169 ? -52.226 -66.810 -41.671 1.00 59.29 225 ASP F CA 1
ATOM 10549 C C . ASP F 1 169 ? -53.115 -67.413 -42.754 1.00 59.74 225 ASP F C 1
ATOM 10550 O O . ASP F 1 169 ? -53.798 -66.694 -43.476 1.00 58.98 225 ASP F O 1
ATOM 10555 N N . ARG F 1 170 ? -53.135 -68.737 -42.837 1.00 58.37 226 ARG F N 1
ATOM 10556 C CA . ARG F 1 170 ? -54.038 -69.406 -43.753 1.00 53.70 226 ARG F CA 1
ATOM 10557 C C . ARG F 1 170 ? -55.438 -69.363 -43.204 1.00 55.81 226 ARG F C 1
ATOM 10558 O O . ARG F 1 170 ? -56.399 -69.370 -43.951 1.00 59.85 226 ARG F O 1
ATOM 10566 N N . ILE F 1 171 ? -55.564 -69.331 -41.890 1.00 55.92 227 ILE F N 1
ATOM 10567 C CA . ILE F 1 171 ? -56.881 -69.156 -41.304 1.00 53.91 227 ILE F CA 1
ATOM 10568 C C . ILE F 1 171 ? -57.286 -67.694 -41.374 1.00 55.90 227 ILE F C 1
ATOM 10569 O O . ILE F 1 171 ? -58.440 -67.375 -41.622 1.00 55.93 227 ILE F O 1
ATOM 10574 N N . LYS F 1 172 ? -56.339 -66.797 -41.139 1.00 60.33 228 LYS F N 1
ATOM 10575 C CA . LYS F 1 172 ? -56.649 -65.375 -41.207 1.00 61.40 228 LYS F CA 1
ATOM 10576 C C . LYS F 1 172 ? -57.164 -65.051 -42.612 1.00 60.01 228 LYS F C 1
ATOM 10577 O O . LYS F 1 172 ? -58.172 -64.365 -42.776 1.00 57.83 228 LYS F O 1
ATOM 10583 N N . MET F 1 173 ? -56.469 -65.576 -43.616 1.00 58.36 229 MET F N 1
ATOM 10584 C CA . MET F 1 173 ? -56.826 -65.376 -45.015 1.00 59.73 229 MET F CA 1
ATOM 10585 C C . MET F 1 173 ? -58.241 -65.844 -45.339 1.00 59.94 229 MET F C 1
ATOM 10586 O O . MET F 1 173 ? -59.019 -65.127 -45.974 1.00 64.85 229 MET F O 1
ATOM 10591 N N . LYS F 1 174 ? -58.551 -67.058 -44.907 1.00 53.34 230 LYS F N 1
ATOM 10592 C CA . LYS F 1 174 ? -59.846 -67.672 -45.138 1.00 55.73 230 LYS F CA 1
ATOM 10593 C C . LYS F 1 174 ? -60.965 -66.957 -44.382 1.00 56.78 230 LYS F C 1
ATOM 10594 O O . LYS F 1 174 ? -62.108 -66.943 -44.823 1.00 65.13 230 LYS F O 1
ATOM 10598 N N . ASN F 1 175 ? -60.638 -66.348 -43.252 1.00 57.41 231 ASN F N 1
ATOM 10599 C CA . ASN F 1 175 ? -61.632 -65.583 -42.510 1.00 59.84 231 ASN F CA 1
ATOM 10600 C C . ASN F 1 175 ? -62.068 -64.375 -43.316 1.00 58.15 231 ASN F C 1
ATOM 10601 O O . ASN F 1 175 ? -63.202 -63.915 -43.198 1.00 57.82 231 ASN F O 1
ATOM 10606 N N . GLN F 1 176 ? -61.138 -63.868 -44.124 1.00 61.36 232 GLN F N 1
ATOM 10607 C CA . GLN F 1 176 ? -61.333 -62.674 -44.944 1.00 64.85 232 GLN F CA 1
ATOM 10608 C C . GLN F 1 176 ? -62.141 -63.008 -46.182 1.00 67.28 232 GLN F C 1
ATOM 10609 O O . GLN F 1 176 ? -63.000 -62.238 -46.598 1.00 66.74 232 GLN F O 1
ATOM 10615 N N . LEU F 1 177 ? -61.838 -64.153 -46.783 1.00 65.84 233 LEU F N 1
ATOM 10616 C CA . LEU F 1 177 ? -62.648 -64.666 -47.869 1.00 65.73 233 LEU F CA 1
ATOM 10617 C C . LEU F 1 177 ? -64.110 -64.694 -47.459 1.00 66.04 233 LEU F C 1
ATOM 10618 O O . LEU F 1 177 ? -64.971 -64.222 -48.193 1.00 71.71 233 LEU F O 1
ATOM 10623 N N . ASP F 1 178 ? -64.401 -65.239 -46.287 1.00 60.92 234 ASP F N 1
ATOM 10624 C CA . ASP F 1 178 ? -65.795 -65.387 -45.895 1.00 66.32 234 ASP F CA 1
ATOM 10625 C C . ASP F 1 178 ? -66.508 -64.050 -45.675 1.00 69.84 234 ASP F C 1
ATOM 10626 O O . ASP F 1 178 ? -67.705 -63.933 -45.933 1.00 71.28 234 ASP F O 1
ATOM 10631 N N . ALA F 1 179 ? -65.774 -63.037 -45.224 1.00 68.80 235 ALA F N 1
ATOM 10632 C CA . ALA F 1 179 ? -66.342 -61.692 -45.102 1.00 68.91 235 ALA F CA 1
ATOM 10633 C C . ALA F 1 179 ? -66.608 -61.094 -46.481 1.00 68.26 235 ALA F C 1
ATOM 10634 O O . ALA F 1 179 ? -67.590 -60.387 -46.688 1.00 67.21 235 ALA F O 1
ATOM 10636 N N . ASN F 1 180 ? -65.706 -61.381 -47.410 1.00 67.66 236 ASN F N 1
ATOM 10637 C CA . ASN F 1 180 ? -65.771 -60.857 -48.761 1.00 68.50 236 ASN F CA 1
ATOM 10638 C C . ASN F 1 180 ? -66.912 -61.485 -49.540 1.00 70.54 236 ASN F C 1
ATOM 10639 O O . ASN F 1 180 ? -67.609 -60.817 -50.299 1.00 67.92 236 ASN F O 1
ATOM 10644 N N . ILE F 1 181 ? -67.079 -62.786 -49.358 1.00 67.79 237 ILE F N 1
ATOM 10645 C CA . ILE F 1 181 ? -68.186 -63.493 -49.959 1.00 61.13 237 ILE F CA 1
ATOM 10646 C C . ILE F 1 181 ? -69.492 -62.907 -49.463 1.00 62.45 237 ILE F C 1
ATOM 10647 O O . ILE F 1 181 ? -70.388 -62.646 -50.248 1.00 66.73 237 ILE F O 1
ATOM 10652 N N . GLN F 1 182 ? -69.610 -62.686 -48.161 1.00 63.24 238 GLN F N 1
ATOM 10653 C CA . GLN F 1 182 ? -70.844 -62.114 -47.640 1.00 64.02 238 GLN F CA 1
ATOM 10654 C C . GLN F 1 182 ? -71.095 -60.748 -48.260 1.00 68.79 238 GLN F C 1
ATOM 10655 O O . GLN F 1 182 ? -72.233 -60.387 -48.576 1.00 69.97 238 GLN F O 1
ATOM 10661 N N . ARG F 1 183 ? -70.014 -59.994 -48.427 1.00 70.80 239 ARG F N 1
ATOM 10662 C CA . ARG F 1 183 ? -70.073 -58.642 -48.962 1.00 68.09 239 ARG F CA 1
ATOM 10663 C C . ARG F 1 183 ? -70.502 -58.687 -50.422 1.00 70.88 239 ARG F C 1
ATOM 10664 O O . ARG F 1 183 ? -71.392 -57.954 -50.844 1.00 74.65 239 ARG F O 1
ATOM 10672 N N . LEU F 1 184 ? -69.864 -59.567 -51.183 1.00 70.65 240 LEU F N 1
ATOM 10673 C CA . LEU F 1 184 ? -70.186 -59.767 -52.581 1.00 60.05 240 LEU F CA 1
ATOM 10674 C C . LEU F 1 184 ? -71.666 -60.064 -52.682 1.00 66.69 240 LEU F C 1
ATOM 10675 O O . LEU F 1 184 ? -72.389 -59.435 -53.444 1.00 70.51 240 LEU F O 1
ATOM 10680 N N . ASN F 1 185 ? -72.120 -61.022 -51.890 1.00 68.41 241 ASN F N 1
ATOM 10681 C CA . ASN F 1 185 ? -73.529 -61.399 -51.871 1.00 69.41 241 ASN F CA 1
ATOM 10682 C C . ASN F 1 185 ? -74.440 -60.167 -51.786 1.00 69.58 241 ASN F C 1
ATOM 10683 O O . ASN F 1 185 ? -75.402 -60.036 -52.532 1.00 75.12 241 ASN F O 1
ATOM 10688 N N . TYR F 1 186 ? -74.123 -59.243 -50.902 1.00 68.36 242 TYR F N 1
ATOM 10689 C CA . TYR F 1 186 ? -74.951 -58.065 -50.793 1.00 70.89 242 TYR F CA 1
ATOM 10690 C C . TYR F 1 186 ? -74.776 -57.107 -51.971 1.00 70.98 242 TYR F C 1
ATOM 10691 O O . TYR F 1 186 ? -75.726 -56.443 -52.384 1.00 75.08 242 TYR F O 1
ATOM 10700 N N . SER F 1 187 ? -73.568 -57.037 -52.519 1.00 70.46 243 SER F N 1
ATOM 10701 C CA . SER F 1 187 ? -73.359 -56.293 -53.762 1.00 71.23 243 SER F CA 1
ATOM 10702 C C . SER F 1 187 ? -74.274 -56.815 -54.867 1.00 72.66 243 SER F C 1
ATOM 10703 O O . SER F 1 187 ? -74.714 -56.057 -55.729 1.00 71.28 243 SER F O 1
ATOM 10706 N N . LEU F 1 188 ? -74.545 -58.117 -54.827 1.00 71.46 244 LEU F N 1
ATOM 10707 C CA . LEU F 1 188 ? -75.352 -58.781 -55.831 1.00 67.37 244 LEU F CA 1
ATOM 10708 C C . LEU F 1 188 ? -76.828 -58.469 -55.664 1.00 70.84 244 LEU F C 1
ATOM 10709 O O . LEU F 1 188 ? -77.594 -58.652 -56.601 1.00 80.24 244 LEU F O 1
ATOM 10714 N N . ASP F 1 189 ? -77.243 -58.005 -54.490 1.00 65.55 245 ASP F N 1
ATOM 10715 C CA . ASP F 1 189 ? -78.637 -57.593 -54.334 1.00 66.53 245 ASP F CA 1
ATOM 10716 C C . ASP F 1 189 ? -78.815 -56.101 -54.505 1.00 71.21 245 ASP F C 1
ATOM 10717 O O . ASP F 1 189 ? -79.922 -55.642 -54.770 1.00 77.76 245 ASP F O 1
ATOM 10722 N N . ILE F 1 190 ? -77.737 -55.343 -54.334 1.00 70.00 246 ILE F N 1
ATOM 10723 C CA . ILE F 1 190 ? -77.780 -53.910 -54.594 1.00 72.91 246 ILE F CA 1
ATOM 10724 C C . ILE F 1 190 ? -77.752 -53.632 -56.109 1.00 76.40 246 ILE F C 1
ATOM 10725 O O . ILE F 1 190 ? -78.557 -52.840 -56.611 1.00 76.87 246 ILE F O 1
ATOM 10727 N N . ALA F 1 191 ? -76.851 -54.294 -56.839 1.00 74.94 247 ALA F N 1
ATOM 10728 C CA . ALA F 1 191 ? -76.754 -54.093 -58.291 1.00 73.70 247 ALA F CA 1
ATOM 10729 C C . ALA F 1 191 ? -78.072 -54.419 -58.979 1.00 76.29 247 ALA F C 1
ATOM 10730 O O . ALA F 1 191 ? -78.497 -53.701 -59.878 1.00 77.08 247 ALA F O 1
ATOM 10732 N N . ASN F 1 192 ? -78.718 -55.499 -58.544 1.00 76.17 248 ASN F N 1
ATOM 10733 C CA . ASN F 1 192 ? -80.046 -55.853 -59.044 1.00 78.81 248 ASN F CA 1
ATOM 10734 C C . ASN F 1 192 ? -81.120 -54.805 -58.718 1.00 81.32 248 ASN F C 1
ATOM 10735 O O . ASN F 1 192 ? -81.899 -54.407 -59.583 1.00 82.81 248 ASN F O 1
ATOM 10740 N N . ALA F 1 193 ? -81.154 -54.357 -57.470 1.00 82.44 249 ALA F N 1
ATOM 10741 C CA . ALA F 1 193 ? -82.090 -53.318 -57.064 1.00 80.94 249 ALA F CA 1
ATOM 10742 C C . ALA F 1 193 ? -81.873 -52.013 -57.831 1.00 79.85 249 ALA F C 1
ATOM 10743 O O . ALA F 1 193 ? -82.812 -51.249 -58.033 1.00 78.94 249 ALA F O 1
ATOM 10745 N N . ALA F 1 194 ? -80.637 -51.743 -58.242 1.00 81.58 250 ALA F N 1
ATOM 10746 C CA . ALA F 1 194 ? -80.344 -50.510 -58.975 1.00 86.31 250 ALA F CA 1
ATOM 10747 C C . ALA F 1 194 ? -80.501 -50.745 -60.473 1.00 85.28 250 ALA F C 1
ATOM 10748 O O . ALA F 1 194 ? -80.612 -49.799 -61.260 1.00 80.67 250 ALA F O 1
ATOM 10750 N N . GLY F 1 195 ? -80.516 -52.023 -60.847 1.00 85.85 251 GLY F N 1
ATOM 10751 C CA . GLY F 1 195 ? -80.747 -52.439 -62.218 1.00 82.66 251 GLY F CA 1
ATOM 10752 C C . GLY F 1 195 ? -79.477 -52.626 -63.024 1.00 83.65 251 GLY F C 1
ATOM 10753 O O . GLY F 1 195 ? -79.535 -52.991 -64.203 1.00 81.46 251 GLY F O 1
ATOM 10754 N N . ILE F 1 196 ? -78.330 -52.374 -62.392 1.00 80.99 252 ILE F N 1
ATOM 10755 C CA . ILE F 1 196 ? -77.038 -52.509 -63.061 1.00 78.14 252 ILE F CA 1
ATOM 10756 C C . ILE F 1 196 ? -76.734 -53.970 -63.390 1.00 78.78 252 ILE F C 1
ATOM 10757 O O . ILE F 1 196 ? -76.485 -54.773 -62.496 1.00 79.90 252 ILE F O 1
ATOM 10762 N N . LYS F 1 197 ? -76.768 -54.314 -64.675 1.00 80.93 253 LYS F N 1
ATOM 10763 C CA . LYS F 1 197 ? -76.571 -55.699 -65.094 1.00 79.15 253 LYS F CA 1
ATOM 10764 C C . LYS F 1 197 ? -75.284 -55.846 -65.889 1.00 79.41 253 LYS F C 1
ATOM 10765 O O . LYS F 1 197 ? -74.771 -56.950 -66.077 1.00 76.54 253 LYS F O 1
ATOM 10771 N N . LYS F 1 198 ? -74.773 -54.720 -66.363 1.00 77.52 254 LYS F N 1
ATOM 10772 C CA . LYS F 1 198 ? -73.531 -54.712 -67.100 1.00 71.75 254 LYS F CA 1
ATOM 10773 C C . LYS F 1 198 ? -72.622 -53.731 -66.405 1.00 68.03 254 LYS F C 1
ATOM 10774 O O . LYS F 1 198 ? -73.083 -52.930 -65.599 1.00 70.70 254 LYS F O 1
ATOM 10776 N N . PRO F 1 199 ? -71.324 -53.795 -66.708 1.00 68.15 255 PRO F N 1
ATOM 10777 C CA . PRO F 1 199 ? -70.288 -52.913 -66.154 1.00 73.26 255 PRO F CA 1
ATOM 10778 C C . PRO F 1 199 ? -70.558 -51.413 -66.356 1.00 78.44 255 PRO F C 1
ATOM 10779 O O . PRO F 1 199 ? -71.538 -51.055 -67.023 1.00 71.87 255 PRO F O 1
ATOM 10783 N N . VAL F 1 200 ? -69.712 -50.554 -65.777 1.00 75.34 256 VAL F N 1
ATOM 10784 C CA . VAL F 1 200 ? -69.919 -49.107 -65.888 1.00 80.45 256 VAL F CA 1
ATOM 10785 C C . VAL F 1 200 ? -68.630 -48.299 -66.109 1.00 78.95 256 VAL F C 1
ATOM 10786 O O . VAL F 1 200 ? -67.795 -48.141 -65.217 1.00 68.96 256 VAL F O 1
ATOM 10790 N N . ASP F 1 206 ? -69.049 -47.669 -55.260 1.00 76.89 266 ASP F N 1
ATOM 10791 C CA . ASP F 1 206 ? -69.509 -47.602 -53.866 1.00 85.01 266 ASP F CA 1
ATOM 10792 C C . ASP F 1 206 ? -68.478 -48.143 -52.866 1.00 86.74 266 ASP F C 1
ATOM 10793 O O . ASP F 1 206 ? -67.968 -49.268 -53.013 1.00 82.62 266 ASP F O 1
ATOM 10798 N N . PRO F 1 207 ? -68.184 -47.343 -51.827 1.00 89.29 267 PRO F N 1
ATOM 10799 C CA . PRO F 1 207 ? -67.188 -47.723 -50.816 1.00 83.56 267 PRO F CA 1
ATOM 10800 C C . PRO F 1 207 ? -67.529 -49.051 -50.126 1.00 83.71 267 PRO F C 1
ATOM 10801 O O . PRO F 1 207 ? -66.670 -49.928 -50.047 1.00 88.25 267 PRO F O 1
ATOM 10805 N N . ASP F 1 208 ? -68.766 -49.195 -49.655 1.00 81.99 268 ASP F N 1
ATOM 10806 C CA . ASP F 1 208 ? -69.177 -50.355 -48.863 1.00 79.65 268 ASP F CA 1
ATOM 10807 C C . ASP F 1 208 ? -69.488 -51.608 -49.700 1.00 78.55 268 ASP F C 1
ATOM 10808 O O . ASP F 1 208 ? -69.052 -52.713 -49.366 1.00 76.02 268 ASP F O 1
ATOM 10813 N N . PHE F 1 209 ? -70.236 -51.442 -50.786 1.00 79.81 269 PHE F N 1
ATOM 10814 C CA . PHE F 1 209 ? -70.589 -52.582 -51.631 1.00 75.22 269 PHE F CA 1
ATOM 10815 C C . PHE F 1 209 ? -70.379 -52.259 -53.101 1.00 72.57 269 PHE F C 1
ATOM 10816 O O . PHE F 1 209 ? -71.323 -51.881 -53.781 1.00 80.40 269 PHE F O 1
ATOM 10824 N N . SER F 1 210 ? -69.153 -52.420 -53.591 1.00 73.93 270 SER F N 1
ATOM 10825 C CA . SER F 1 210 ? -68.829 -52.139 -54.994 1.00 75.63 270 SER F CA 1
ATOM 10826 C C . SER F 1 210 ? -69.755 -52.884 -55.975 1.00 73.65 270 SER F C 1
ATOM 10827 O O . SER F 1 210 ? -69.842 -54.112 -55.948 1.00 69.59 270 SER F O 1
ATOM 10830 N N . ILE F 1 211 ? -70.449 -52.132 -56.831 1.00 72.89 271 ILE F N 1
ATOM 10831 C CA . ILE F 1 211 ? -71.359 -52.718 -57.819 1.00 72.15 271 ILE F CA 1
ATOM 10832 C C . ILE F 1 211 ? -70.975 -52.311 -59.243 1.00 67.82 271 ILE F C 1
ATOM 10833 O O . ILE F 1 211 ? -71.709 -52.578 -60.197 1.00 63.81 271 ILE F O 1
ATOM 10838 N N . SER F 1 212 ? -69.811 -51.677 -59.366 1.00 68.83 272 SER F N 1
ATOM 10839 C CA . SER F 1 212 ? -69.333 -51.116 -60.627 1.00 67.53 272 SER F CA 1
ATOM 10840 C C . SER F 1 212 ? -69.002 -52.182 -61.665 1.00 75.66 272 SER F C 1
ATOM 10841 O O . SER F 1 212 ? -68.545 -51.863 -62.767 1.00 78.75 272 SER F O 1
ATOM 10843 N N . LEU F 1 213 ? -69.219 -53.445 -61.312 1.00 73.06 273 LEU F N 1
ATOM 10844 C CA . LEU F 1 213 ? -68.958 -54.542 -62.234 1.00 68.56 273 LEU F CA 1
ATOM 10845 C C . LEU F 1 213 ? -70.275 -55.035 -62.831 1.00 65.59 273 LEU F C 1
ATOM 10846 O O . LEU F 1 213 ? -70.287 -55.695 -63.866 1.00 67.56 273 LEU F O 1
ATOM 10851 N N . GLY F 1 214 ? -71.385 -54.708 -62.177 1.00 63.56 274 GLY F N 1
ATOM 10852 C CA . GLY F 1 214 ? -72.691 -55.147 -62.639 1.00 69.24 274 GLY F CA 1
ATOM 10853 C C . GLY F 1 214 ? -73.005 -56.585 -62.275 1.00 68.94 274 GLY F C 1
ATOM 10854 O O . GLY F 1 214 ? -72.173 -57.469 -62.454 1.00 70.11 274 GLY F O 1
ATOM 10855 N N . ALA F 1 215 ? -74.220 -56.818 -61.787 1.00 69.67 275 ALA F N 1
ATOM 10856 C CA . ALA F 1 215 ? -74.615 -58.107 -61.210 1.00 66.27 275 ALA F CA 1
ATOM 10857 C C . ALA F 1 215 ? -74.311 -59.332 -62.060 1.00 68.36 275 ALA F C 1
ATOM 10858 O O . ALA F 1 215 ? -74.323 -60.452 -61.552 1.00 69.23 275 ALA F O 1
ATOM 10860 N N . ASP F 1 216 ? -74.060 -59.132 -63.351 1.00 72.96 276 ASP F N 1
ATOM 10861 C CA . ASP F 1 216 ? -73.766 -60.252 -64.244 1.00 75.18 276 ASP F CA 1
ATOM 10862 C C . ASP F 1 216 ? -72.397 -60.837 -63.933 1.00 70.94 276 ASP F C 1
ATOM 10863 O O . ASP F 1 216 ? -72.256 -62.034 -63.677 1.00 62.00 276 ASP F O 1
ATOM 10868 N N . GLY F 1 217 ? -71.392 -59.971 -63.962 1.00 72.48 277 GLY F N 1
ATOM 10869 C CA . GLY F 1 217 ? -70.057 -60.334 -63.535 1.00 71.33 277 GLY F CA 1
ATOM 10870 C C . GLY F 1 217 ? -70.000 -60.632 -62.047 1.00 69.82 277 GLY F C 1
ATOM 10871 O O . GLY F 1 217 ? -69.312 -61.554 -61.629 1.00 70.04 277 GLY F O 1
ATOM 10872 N N . ILE F 1 218 ? -70.717 -59.857 -61.240 1.00 68.68 278 ILE F N 1
ATOM 10873 C CA . ILE F 1 218 ? -70.775 -60.130 -59.810 1.00 64.05 278 ILE F CA 1
ATOM 10874 C C . ILE F 1 218 ? -71.231 -61.564 -59.556 1.00 68.31 278 ILE F C 1
ATOM 10875 O O . ILE F 1 218 ? -70.624 -62.279 -58.758 1.00 74.74 278 ILE F O 1
ATOM 10880 N N . GLU F 1 219 ? -72.277 -61.996 -60.253 1.00 69.20 279 GLU F N 1
ATOM 10881 C CA . GLU F 1 219 ? -72.823 -63.340 -60.069 1.00 68.81 279 GLU F CA 1
ATOM 10882 C C . GLU F 1 219 ? -71.810 -64.479 -60.346 1.00 71.80 279 GLU F C 1
ATOM 10883 O O . GLU F 1 219 ? -71.864 -65.532 -59.702 1.00 72.23 279 GLU F O 1
ATOM 10889 N N . ARG F 1 220 ? -70.897 -64.268 -61.299 1.00 69.22 280 ARG F N 1
ATOM 10890 C CA . ARG F 1 220 ? -69.804 -65.209 -61.576 1.00 66.58 280 ARG F CA 1
ATOM 10891 C C . ARG F 1 220 ? -68.681 -65.070 -60.541 1.00 68.21 280 ARG F C 1
ATOM 10892 O O . ARG F 1 220 ? -68.039 -66.055 -60.166 1.00 66.79 280 ARG F O 1
ATOM 10900 N N . LYS F 1 221 ? -68.438 -63.846 -60.085 1.00 66.43 281 LYS F N 1
ATOM 10901 C CA . LYS F 1 221 ? -67.463 -63.630 -59.026 1.00 62.74 281 LYS F CA 1
ATOM 10902 C C . LYS F 1 221 ? -67.946 -64.411 -57.825 1.00 64.98 281 LYS F C 1
ATOM 10903 O O . LYS F 1 221 ? -67.213 -65.216 -57.269 1.00 64.30 281 LYS F O 1
ATOM 10909 N N . LEU F 1 222 ? -69.197 -64.191 -57.440 1.00 64.85 282 LEU F N 1
ATOM 10910 C CA . LEU F 1 222 ? -69.726 -64.819 -56.236 1.00 66.47 282 LEU F CA 1
ATOM 10911 C C . LEU F 1 222 ? -69.606 -66.349 -56.232 1.00 66.96 282 LEU F C 1
ATOM 10912 O O . LEU F 1 222 ? -69.376 -66.950 -55.180 1.00 64.72 282 LEU F O 1
ATOM 10917 N N . GLU F 1 223 ? -69.759 -66.973 -57.402 1.00 69.14 283 GLU F N 1
ATOM 10918 C CA . GLU F 1 223 ? -69.718 -68.439 -57.512 1.00 69.52 283 GLU F CA 1
ATOM 10919 C C . GLU F 1 223 ? -68.293 -68.976 -57.678 1.00 67.77 283 GLU F C 1
ATOM 10920 O O . GLU F 1 223 ? -68.042 -70.175 -57.529 1.00 65.84 283 GLU F O 1
ATOM 10926 N N . ILE F 1 224 ? -67.372 -68.069 -57.980 1.00 62.09 284 ILE F N 1
ATOM 10927 C CA . ILE F 1 224 ? -65.960 -68.386 -58.108 1.00 60.47 284 ILE F CA 1
ATOM 10928 C C . ILE F 1 224 ? -65.258 -68.420 -56.746 1.00 63.61 284 ILE F C 1
ATOM 10929 O O . ILE F 1 224 ? -64.390 -69.259 -56.502 1.00 61.61 284 ILE F O 1
ATOM 10934 N N . GLU F 1 225 ? -65.630 -67.491 -55.871 1.00 63.11 285 GLU F N 1
ATOM 10935 C CA . GLU F 1 225 ? -65.041 -67.405 -54.547 1.00 60.82 285 GLU F CA 1
ATOM 10936 C C . GLU F 1 225 ? -65.537 -68.569 -53.721 1.00 65.18 285 GLU F C 1
ATOM 10937 O O . GLU F 1 225 ? -64.744 -69.284 -53.100 1.00 69.00 285 GLU F O 1
ATOM 10943 N N . LYS F 1 226 ? -66.850 -68.772 -53.721 1.00 62.00 286 LYS F N 1
ATOM 10944 C CA . LYS F 1 226 ? -67.429 -69.884 -52.980 1.00 59.81 286 LYS F CA 1
ATOM 10945 C C . LYS F 1 226 ? -66.748 -71.212 -53.329 1.00 56.67 286 LYS F C 1
ATOM 10946 O O . LYS F 1 226 ? -66.710 -72.127 -52.520 1.00 54.53 286 LYS F O 1
ATOM 10952 N N . ALA F 1 227 ? -66.187 -71.295 -54.530 1.00 63.05 287 ALA F N 1
ATOM 10953 C CA . ALA F 1 227 ? -65.591 -72.532 -55.032 1.00 61.31 287 ALA F CA 1
ATOM 10954 C C . ALA F 1 227 ? -64.127 -72.660 -54.615 1.00 63.96 287 ALA F C 1
ATOM 10955 O O . ALA F 1 227 ? -63.508 -73.720 -54.771 1.00 59.31 287 ALA F O 1
ATOM 10957 N N . VAL F 1 228 ? -63.574 -71.569 -54.099 1.00 62.40 288 VAL F N 1
ATOM 10958 C CA . VAL F 1 228 ? -62.191 -71.564 -53.651 1.00 65.54 288 VAL F CA 1
ATOM 10959 C C . VAL F 1 228 ? -62.031 -72.503 -52.452 1.00 69.35 288 VAL F C 1
ATOM 10960 O O . VAL F 1 228 ? -62.831 -72.455 -51.510 1.00 66.79 288 VAL F O 1
ATOM 10964 N N . THR F 1 229 ? -61.008 -73.361 -52.506 1.00 63.69 289 THR F N 1
ATOM 10965 C CA . THR F 1 229 ? -60.814 -74.423 -51.520 1.00 66.86 289 THR F CA 1
ATOM 10966 C C . THR F 1 229 ? -59.586 -74.187 -50.661 1.00 71.15 289 THR F C 1
ATOM 10967 O O . THR F 1 229 ? -59.617 -74.329 -49.436 1.00 70.32 289 THR F O 1
ATOM 10971 N N . ASP F 1 230 ? -58.501 -73.843 -51.338 1.00 68.69 290 ASP F N 1
ATOM 10972 C CA . ASP F 1 230 ? -57.217 -73.626 -50.717 1.00 62.99 290 ASP F CA 1
ATOM 10973 C C . ASP F 1 230 ? -56.838 -72.186 -50.983 1.00 63.74 290 ASP F C 1
ATOM 10974 O O . ASP F 1 230 ? -56.694 -71.792 -52.141 1.00 65.93 290 ASP F O 1
ATOM 10979 N N . VAL F 1 231 ? -56.693 -71.396 -49.922 1.00 64.87 291 VAL F N 1
ATOM 10980 C CA . VAL F 1 231 ? -56.398 -69.972 -50.087 1.00 60.73 291 VAL F CA 1
ATOM 10981 C C . VAL F 1 231 ? -55.041 -69.724 -50.728 1.00 56.76 291 VAL F C 1
ATOM 10982 O O . VAL F 1 231 ? -54.726 -68.601 -51.095 1.00 57.59 291 VAL F O 1
ATOM 10986 N N . ALA F 1 232 ? -54.250 -70.771 -50.897 1.00 57.12 292 ALA F N 1
ATOM 10987 C CA . ALA F 1 232 ? -52.940 -70.592 -51.501 1.00 61.78 292 ALA F CA 1
ATOM 10988 C C . ALA F 1 232 ? -52.921 -70.667 -53.042 1.00 62.77 292 ALA F C 1
ATOM 10989 O O . ALA F 1 232 ? -51.859 -70.574 -53.653 1.00 62.21 292 ALA F O 1
ATOM 10991 N N . GLU F 1 233 ? -54.076 -70.824 -53.684 1.00 69.86 293 GLU F N 1
ATOM 10992 C CA . GLU F 1 233 ? -54.085 -70.841 -55.153 1.00 61.56 293 GLU F CA 1
ATOM 10993 C C . GLU F 1 233 ? -54.007 -69.436 -55.733 1.00 60.08 293 GLU F C 1
ATOM 10994 O O . GLU F 1 233 ? -53.373 -69.219 -56.763 1.00 58.05 293 GLU F O 1
ATOM 11000 N N . LEU F 1 234 ? -54.612 -68.485 -55.028 1.00 58.62 294 LEU F N 1
ATOM 11001 C CA . LEU F 1 234 ? -54.659 -67.097 -55.464 1.00 54.59 294 LEU F CA 1
ATOM 11002 C C . LEU F 1 234 ? -53.524 -66.136 -55.026 1.00 54.84 294 LEU F C 1
ATOM 11003 O O . LEU F 1 234 ? -53.231 -65.189 -55.746 1.00 54.75 294 LEU F O 1
ATOM 11008 N N . ASN F 1 235 ? -52.884 -66.351 -53.872 1.00 64.54 295 ASN F N 1
ATOM 11009 C CA . ASN F 1 235 ? -51.717 -65.510 -53.493 1.00 63.39 295 ASN F CA 1
ATOM 11010 C C . ASN F 1 235 ? -50.363 -66.208 -53.365 1.00 52.60 295 ASN F C 1
ATOM 11011 O O . ASN F 1 235 ? -50.240 -67.227 -52.706 1.00 50.22 295 ASN F O 1
ATOM 11016 N N . GLY F 1 236 ? -49.355 -65.626 -54.008 1.00 55.24 296 GLY F N 1
ATOM 11017 C CA . GLY F 1 236 ? -48.028 -66.207 -54.054 1.00 56.65 296 GLY F CA 1
ATOM 11018 C C . GLY F 1 236 ? -47.278 -66.118 -52.735 1.00 61.47 296 GLY F C 1
ATOM 11019 O O . GLY F 1 236 ? -46.446 -66.983 -52.427 1.00 58.65 296 GLY F O 1
ATOM 11020 N N . GLU F 1 237 ? -47.557 -65.080 -51.949 1.00 57.15 297 GLU F N 1
ATOM 11021 C CA . GLU F 1 237 ? -46.856 -64.931 -50.687 1.00 61.49 297 GLU F CA 1
ATOM 11022 C C . GLU F 1 237 ? -47.121 -66.201 -49.897 1.00 60.34 297 GLU F C 1
ATOM 11023 O O . GLU F 1 237 ? -46.197 -66.850 -49.418 1.00 61.89 297 GLU F O 1
ATOM 11025 N N . LEU F 1 238 ? -48.388 -66.578 -49.807 1.00 56.69 298 LEU F N 1
ATOM 11026 C CA . LEU F 1 238 ? -48.771 -67.752 -49.039 1.00 52.69 298 LEU F CA 1
ATOM 11027 C C . LEU F 1 238 ? -48.190 -69.065 -49.602 1.00 54.80 298 LEU F C 1
ATOM 11028 O O . LEU F 1 238 ? -47.962 -70.021 -48.861 1.00 54.21 298 LEU F O 1
ATOM 11033 N N . ARG F 1 239 ? -47.955 -69.119 -50.911 1.00 55.93 299 ARG F N 1
ATOM 11034 C CA . ARG F 1 239 ? -47.304 -70.277 -51.521 1.00 54.18 299 ARG F CA 1
ATOM 11035 C C . ARG F 1 239 ? -45.805 -70.235 -51.287 1.00 55.20 299 ARG F C 1
ATOM 11036 O O . ARG F 1 239 ? -45.152 -71.271 -51.162 1.00 49.28 299 ARG F O 1
ATOM 11044 N N . ASN F 1 240 ? -45.255 -69.026 -51.275 1.00 55.23 300 ASN F N 1
ATOM 11045 C CA . ASN F 1 240 ? -43.842 -68.846 -51.004 1.00 51.44 300 ASN F CA 1
ATOM 11046 C C . ASN F 1 240 ? -43.502 -69.159 -49.546 1.00 52.44 300 ASN F C 1
ATOM 11047 O O . ASN F 1 240 ? -42.487 -69.793 -49.256 1.00 48.47 300 ASN F O 1
ATOM 11052 N N . ARG F 1 241 ? -44.356 -68.711 -48.632 1.00 51.97 301 ARG F N 1
ATOM 11053 C CA . ARG F 1 241 ? -44.163 -69.004 -47.223 1.00 52.98 301 ARG F CA 1
ATOM 11054 C C . ARG F 1 241 ? -44.166 -70.511 -47.038 1.00 52.38 301 ARG F C 1
ATOM 11055 O O . ARG F 1 241 ? -43.245 -71.076 -46.445 1.00 53.16 301 ARG F O 1
ATOM 11063 N N . GLN F 1 242 ? -45.183 -71.164 -47.582 1.00 51.77 302 GLN F N 1
ATOM 11064 C CA . GLN F 1 242 ? -45.186 -72.621 -47.671 1.00 53.44 302 GLN F CA 1
ATOM 11065 C C . GLN F 1 242 ? -43.835 -73.161 -48.157 1.00 48.44 302 GLN F C 1
ATOM 11066 O O . GLN F 1 242 ? -43.316 -74.126 -47.609 1.00 42.68 302 GLN F O 1
ATOM 11072 N N . TYR F 1 243 ? -43.287 -72.529 -49.192 1.00 47.40 303 TYR F N 1
ATOM 11073 C CA . TYR F 1 243 ? -42.006 -72.915 -49.757 1.00 42.54 303 TYR F CA 1
ATOM 11074 C C . TYR F 1 243 ? -40.969 -72.871 -48.672 1.00 53.07 303 TYR F C 1
ATOM 11075 O O . TYR F 1 243 ? -40.176 -73.806 -48.516 1.00 54.02 303 TYR F O 1
ATOM 11084 N N . LEU F 1 244 ? -40.965 -71.756 -47.940 1.00 52.01 304 LEU F N 1
ATOM 11085 C CA . LEU F 1 244 ? -39.960 -71.496 -46.919 1.00 48.76 304 LEU F CA 1
ATOM 11086 C C . LEU F 1 244 ? -39.983 -72.608 -45.880 1.00 47.63 304 LEU F C 1
ATOM 11087 O O . LEU F 1 244 ? -38.982 -73.279 -45.666 1.00 51.22 304 LEU F O 1
ATOM 11092 N N . VAL F 1 245 ? -41.136 -72.821 -45.257 1.00 41.76 305 VAL F N 1
ATOM 11093 C CA . VAL F 1 245 ? -41.254 -73.866 -44.262 1.00 42.78 305 VAL F CA 1
ATOM 11094 C C . VAL F 1 245 ? -40.708 -75.192 -44.760 1.00 48.99 305 VAL F C 1
ATOM 11095 O O . VAL F 1 245 ? -40.206 -75.992 -43.974 1.00 53.52 305 VAL F O 1
ATOM 11099 N N . GLU F 1 246 ? -40.788 -75.422 -46.065 1.00 45.19 306 GLU F N 1
ATOM 11100 C CA . GLU F 1 246 ? -40.227 -76.626 -46.654 1.00 47.07 306 GLU F CA 1
ATOM 11101 C C . GLU F 1 246 ? -38.688 -76.598 -46.658 1.00 51.37 306 GLU F C 1
ATOM 11102 O O . GLU F 1 246 ? -38.062 -77.508 -46.124 1.00 53.40 306 GLU F O 1
ATOM 11104 N N . GLN F 1 247 ? -38.092 -75.565 -47.259 1.00 48.41 307 GLN F N 1
ATOM 11105 C CA . GLN F 1 247 ? -36.644 -75.345 -47.228 1.00 49.22 307 GLN F CA 1
ATOM 11106 C C . GLN F 1 247 ? -36.054 -75.482 -45.810 1.00 55.56 307 GLN F C 1
ATOM 11107 O O . GLN F 1 247 ? -34.945 -76.007 -45.631 1.00 55.56 307 GLN F O 1
ATOM 11113 N N . LEU F 1 248 ? -36.775 -74.980 -44.809 1.00 49.21 308 LEU F N 1
ATOM 11114 C CA . LEU F 1 248 ? -36.284 -75.010 -43.435 1.00 51.02 308 LEU F CA 1
ATOM 11115 C C . LEU F 1 248 ? -36.378 -76.408 -42.838 1.00 56.73 308 LEU F C 1
ATOM 11116 O O . LEU F 1 248 ? -35.462 -76.869 -42.132 1.00 55.13 308 LEU F O 1
ATOM 11121 N N . THR F 1 249 ? -37.504 -77.066 -43.117 1.00 56.45 309 THR F N 1
ATOM 11122 C CA . THR F 1 249 ? -37.787 -78.402 -42.604 1.00 53.80 309 THR F CA 1
ATOM 11123 C C . THR F 1 249 ? -36.907 -79.438 -43.293 1.00 52.65 309 THR F C 1
ATOM 11124 O O . THR F 1 249 ? -37.004 -80.626 -43.021 1.00 53.57 309 THR F O 1
ATOM 11128 N N . LYS F 1 250 ? -36.044 -78.989 -44.192 1.00 50.09 310 LYS F N 1
ATOM 11129 C CA . LYS F 1 250 ? -35.139 -79.907 -44.857 1.00 56.50 310 LYS F CA 1
ATOM 11130 C C . LYS F 1 250 ? -33.709 -79.527 -44.531 1.00 62.23 310 LYS F C 1
ATOM 11131 O O . LYS F 1 250 ? -32.826 -80.388 -44.462 1.00 62.63 310 LYS F O 1
ATOM 11136 N N . ALA F 1 251 ? -33.482 -78.232 -44.332 1.00 64.63 311 ALA F N 1
ATOM 11137 C CA . ALA F 1 251 ? -32.158 -77.747 -43.965 1.00 60.01 311 ALA F CA 1
ATOM 11138 C C . ALA F 1 251 ? -31.658 -78.525 -42.767 1.00 59.29 311 ALA F C 1
ATOM 11139 O O . ALA F 1 251 ? -32.427 -78.851 -41.851 1.00 54.24 311 ALA F O 1
ATOM 11141 N N . ASN F 1 252 ? -30.364 -78.825 -42.799 1.00 64.61 312 ASN F N 1
ATOM 11142 C CA . ASN F 1 252 ? -29.687 -79.563 -41.742 1.00 66.83 312 ASN F CA 1
ATOM 11143 C C . ASN F 1 252 ? -28.335 -78.925 -41.424 1.00 69.13 312 ASN F C 1
ATOM 11144 O O . ASN F 1 252 ? -27.590 -78.587 -42.344 1.00 70.70 312 ASN F O 1
ATOM 11149 N N . ILE F 1 253 ? -28.018 -78.760 -40.137 1.00 60.81 313 ILE F N 1
ATOM 11150 C CA . ILE F 1 253 ? -26.685 -78.300 -39.750 1.00 59.52 313 ILE F CA 1
ATOM 11151 C C . ILE F 1 253 ? -25.818 -79.522 -39.544 1.00 62.41 313 ILE F C 1
ATOM 11152 O O . ILE F 1 253 ? -26.128 -80.357 -38.706 1.00 65.07 313 ILE F O 1
ATOM 11157 N N . ASN F 1 254 ? -24.723 -79.631 -40.281 1.00 61.58 314 ASN F N 1
ATOM 11158 C CA . ASN F 1 254 ? -23.872 -80.808 -40.152 1.00 65.12 314 ASN F CA 1
ATOM 11159 C C . ASN F 1 254 ? -22.757 -80.623 -39.120 1.00 63.87 314 ASN F C 1
ATOM 11160 O O . ASN F 1 254 ? -22.487 -79.505 -38.704 1.00 64.11 314 ASN F O 1
ATOM 11165 N N . ASP F 1 255 ? -22.124 -81.719 -38.702 1.00 67.62 315 ASP F N 1
ATOM 11166 C CA . ASP F 1 255 ? -21.106 -81.680 -37.640 1.00 68.58 315 ASP F CA 1
ATOM 11167 C C . ASP F 1 255 ? -19.795 -81.034 -38.082 1.00 65.97 315 ASP F C 1
ATOM 11168 O O . ASP F 1 255 ? -18.864 -81.729 -38.508 1.00 60.33 315 ASP F O 1
ATOM 11173 N N . VAL F 1 256 ? -19.720 -79.710 -37.965 1.00 65.51 316 VAL F N 1
ATOM 11174 C CA . VAL F 1 256 ? -18.533 -78.978 -38.395 1.00 64.29 316 VAL F CA 1
ATOM 11175 C C . VAL F 1 256 ? -17.466 -78.999 -37.316 1.00 62.80 316 VAL F C 1
ATOM 11176 O O . VAL F 1 256 ? -17.773 -78.861 -36.133 1.00 63.79 316 VAL F O 1
ATOM 11180 N N . ASN F 1 257 ? -16.213 -79.168 -37.730 1.00 63.89 317 ASN F N 1
ATOM 11181 C CA . ASN F 1 257 ? -15.080 -79.105 -36.804 1.00 65.02 317 ASN F CA 1
ATOM 11182 C C . ASN F 1 257 ? -14.320 -77.771 -36.876 1.00 60.49 317 ASN F C 1
ATOM 11183 O O . ASN F 1 257 ? -13.773 -77.394 -37.921 1.00 56.70 317 ASN F O 1
ATOM 11185 N N . PHE F 1 258 ? -14.307 -77.056 -35.757 1.00 58.82 318 PHE F N 1
ATOM 11186 C CA . PHE F 1 258 ? -13.555 -75.811 -35.628 1.00 53.12 318 PHE F CA 1
ATOM 11187 C C . PHE F 1 258 ? -12.927 -75.757 -34.233 1.00 53.16 318 PHE F C 1
ATOM 11188 O O . PHE F 1 258 ? -13.322 -76.490 -33.327 1.00 52.47 318 PHE F O 1
ATOM 11196 N N . THR F 1 259 ? -11.953 -74.876 -34.052 1.00 52.11 319 THR F N 1
ATOM 11197 C CA . THR F 1 259 ? -11.347 -74.713 -32.751 1.00 46.15 319 THR F CA 1
ATOM 11198 C C . THR F 1 259 ? -11.587 -73.288 -32.288 1.00 44.69 319 THR F C 1
ATOM 11199 O O . THR F 1 259 ? -11.297 -72.355 -33.031 1.00 42.57 319 THR F O 1
ATOM 11203 N N . PRO F 1 260 ? -12.118 -73.118 -31.057 1.00 44.65 320 PRO F N 1
ATOM 11204 C CA . PRO F 1 260 ? -12.479 -71.787 -30.550 1.00 40.98 320 PRO F CA 1
ATOM 11205 C C . PRO F 1 260 ? -11.266 -70.961 -30.108 1.00 42.44 320 PRO F C 1
ATOM 11206 O O . PRO F 1 260 ? -11.417 -70.049 -29.292 1.00 42.03 320 PRO F O 1
ATOM 11210 N N . PHE F 1 261 ? -10.091 -71.268 -30.650 1.00 38.05 321 PHE F N 1
ATOM 11211 C CA . PHE F 1 261 ? -8.886 -70.535 -30.312 1.00 39.62 321 PHE F CA 1
ATOM 11212 C C . PHE F 1 261 ? -7.779 -70.773 -31.332 1.00 40.67 321 PHE F C 1
ATOM 11213 O O . PHE F 1 261 ? -7.881 -71.652 -32.170 1.00 38.92 321 PHE F O 1
ATOM 11221 N N . LYS F 1 262 ? -6.710 -69.990 -31.224 1.00 42.96 322 LYS F N 1
ATOM 11222 C CA . LYS F 1 262 ? -5.527 -70.094 -32.076 1.00 43.92 322 LYS F CA 1
ATOM 11223 C C . LYS F 1 262 ? -4.280 -70.142 -31.170 1.00 46.54 322 LYS F C 1
ATOM 11224 O O . LYS F 1 262 ? -4.130 -69.294 -30.307 1.00 45.82 322 LYS F O 1
ATOM 11230 N N . TYR F 1 263 ? -3.401 -71.130 -31.343 1.00 45.00 323 TYR F N 1
ATOM 11231 C CA . TYR F 1 263 ? -2.181 -71.211 -30.528 1.00 39.17 323 TYR F CA 1
ATOM 11232 C C . TYR F 1 263 ? -1.124 -70.186 -30.957 1.00 41.53 323 TYR F C 1
ATOM 11233 O O . TYR F 1 263 ? -0.858 -69.991 -32.144 1.00 41.36 323 TYR F O 1
ATOM 11242 N N . GLN F 1 264 ? -0.522 -69.533 -29.970 1.00 49.28 324 GLN F N 1
ATOM 11243 C CA . GLN F 1 264 ? 0.724 -68.793 -30.159 1.00 49.18 324 GLN F CA 1
ATOM 11244 C C . GLN F 1 264 ? 1.824 -69.758 -29.744 1.00 47.64 324 GLN F C 1
ATOM 11245 O O . GLN F 1 264 ? 2.946 -69.738 -30.253 1.00 44.83 324 GLN F O 1
ATOM 11251 N N . LEU F 1 265 ? 1.465 -70.622 -28.808 1.00 43.40 325 LEU F N 1
ATOM 11252 C CA . LEU F 1 265 ? 2.349 -71.667 -28.363 1.00 46.03 325 LEU F CA 1
ATOM 11253 C C . LEU F 1 265 ? 1.508 -72.865 -27.961 1.00 46.64 325 LEU F C 1
ATOM 11254 O O . LEU F 1 265 ? 0.770 -72.798 -26.979 1.00 48.90 325 LEU F O 1
ATOM 11259 N N . SER F 1 266 ? 1.607 -73.955 -28.717 1.00 47.03 326 SER F N 1
ATOM 11260 C CA . SER F 1 266 ? 0.891 -75.177 -28.367 1.00 44.95 326 SER F CA 1
ATOM 11261 C C . SER F 1 266 ? 1.621 -75.827 -27.199 1.00 52.12 326 SER F C 1
ATOM 11262 O O . SER F 1 266 ? 2.816 -75.540 -26.970 1.00 45.56 326 SER F O 1
ATOM 11265 N N . PRO F 1 267 ? 0.909 -76.697 -26.451 1.00 50.12 327 PRO F N 1
ATOM 11266 C CA . PRO F 1 267 ? 1.453 -77.331 -25.246 1.00 48.22 327 PRO F CA 1
ATOM 11267 C C . PRO F 1 267 ? 2.938 -77.679 -25.366 1.00 48.62 327 PRO F C 1
ATOM 11268 O O . PRO F 1 267 ? 3.326 -78.479 -26.218 1.00 51.25 327 PRO F O 1
ATOM 11272 N N . SER F 1 268 ? 3.749 -77.062 -24.507 1.00 48.36 328 SER F N 1
ATOM 11273 C CA . SER F 1 268 ? 5.212 -77.155 -24.575 1.00 49.66 328 SER F CA 1
ATOM 11274 C C . SER F 1 268 ? 5.778 -78.440 -23.981 1.00 48.68 328 SER F C 1
ATOM 11275 O O . SER F 1 268 ? 5.154 -79.075 -23.131 1.00 47.00 328 SER F O 1
ATOM 11278 N N . LEU F 1 269 ? 6.971 -78.812 -24.436 1.00 48.50 329 LEU F N 1
ATOM 11279 C CA . LEU F 1 269 ? 7.732 -79.879 -23.796 1.00 54.57 329 LEU F CA 1
ATOM 11280 C C . LEU F 1 269 ? 8.799 -79.236 -22.885 1.00 54.20 329 LEU F C 1
ATOM 11281 O O . LEU F 1 269 ? 9.846 -78.773 -23.354 1.00 50.99 329 LEU F O 1
ATOM 11286 N N . PRO F 1 270 ? 8.522 -79.200 -21.574 1.00 53.98 330 PRO F N 1
ATOM 11287 C CA . PRO F 1 270 ? 9.254 -78.302 -20.675 1.00 53.18 330 PRO F CA 1
ATOM 11288 C C . PRO F 1 270 ? 10.728 -78.661 -20.463 1.00 48.34 330 PRO F C 1
ATOM 11289 O O . PRO F 1 270 ? 11.170 -79.751 -20.807 1.00 46.15 330 PRO F O 1
ATOM 11293 N N . TRP G 1 9 ? 27.196 -58.523 -32.223 1.00 56.35 65 TRP G N 1
ATOM 11294 C CA . TRP G 1 9 ? 26.640 -59.868 -32.188 1.00 54.50 65 TRP G CA 1
ATOM 11295 C C . TRP G 1 9 ? 25.152 -59.913 -31.758 1.00 53.13 65 TRP G C 1
ATOM 11296 O O . TRP G 1 9 ? 24.631 -60.948 -31.355 1.00 53.79 65 TRP G O 1
ATOM 11307 N N . THR G 1 10 ? 24.483 -58.764 -31.866 1.00 59.49 66 THR G N 1
ATOM 11308 C CA . THR G 1 10 ? 23.011 -58.670 -31.860 1.00 56.61 66 THR G CA 1
ATOM 11309 C C . THR G 1 10 ? 22.516 -57.861 -33.065 1.00 51.38 66 THR G C 1
ATOM 11310 O O . THR G 1 10 ? 22.871 -56.695 -33.191 1.00 48.61 66 THR G O 1
ATOM 11314 N N . SER G 1 11 ? 21.711 -58.472 -33.944 1.00 53.40 67 SER G N 1
ATOM 11315 C CA . SER G 1 11 ? 21.124 -57.761 -35.101 1.00 48.57 67 SER G CA 1
ATOM 11316 C C . SER G 1 11 ? 19.739 -57.172 -34.803 1.00 45.69 67 SER G C 1
ATOM 11317 O O . SER G 1 11 ? 18.923 -57.759 -34.081 1.00 42.87 67 SER G O 1
ATOM 11320 N N . ALA G 1 12 ? 19.482 -55.997 -35.360 1.00 45.72 68 ALA G N 1
ATOM 11321 C CA . ALA G 1 12 ? 18.191 -55.351 -35.160 1.00 48.45 68 ALA G CA 1
ATOM 11322 C C . ALA G 1 12 ? 17.495 -54.924 -36.465 1.00 50.28 68 ALA G C 1
ATOM 11323 O O . ALA G 1 12 ? 18.145 -54.562 -37.445 1.00 51.87 68 ALA G O 1
ATOM 11325 N N . ALA G 1 13 ? 16.168 -54.964 -36.466 1.00 44.17 69 ALA G N 1
ATOM 11326 C CA . ALA G 1 13 ? 15.413 -54.316 -37.521 1.00 46.33 69 ALA G CA 1
ATOM 11327 C C . ALA G 1 13 ? 14.333 -53.430 -36.921 1.00 47.86 69 ALA G C 1
ATOM 11328 O O . ALA G 1 13 ? 13.751 -53.773 -35.892 1.00 48.13 69 ALA G O 1
ATOM 11330 N N . VAL G 1 14 ? 14.070 -52.290 -37.558 1.00 43.35 70 VAL G N 1
ATOM 11331 C CA . VAL G 1 14 ? 12.939 -51.462 -37.153 1.00 47.95 70 VAL G CA 1
ATOM 11332 C C . VAL G 1 14 ? 11.886 -51.485 -38.238 1.00 42.88 70 VAL G C 1
ATOM 11333 O O . VAL G 1 14 ? 12.205 -51.404 -39.414 1.00 43.44 70 VAL G O 1
ATOM 11337 N N . VAL G 1 15 ? 10.628 -51.555 -37.828 1.00 43.39 71 VAL G N 1
ATOM 11338 C CA . VAL G 1 15 ? 9.574 -52.040 -38.704 1.00 45.81 71 VAL G CA 1
ATOM 11339 C C . VAL G 1 15 ? 8.218 -51.366 -38.435 1.00 48.34 71 VAL G C 1
ATOM 11340 O O . VAL G 1 15 ? 7.704 -51.469 -37.325 1.00 53.31 71 VAL G O 1
ATOM 11344 N N . THR G 1 16 ? 7.652 -50.664 -39.426 1.00 45.46 72 THR G N 1
ATOM 11345 C CA . THR G 1 16 ? 6.353 -49.961 -39.265 1.00 48.74 72 THR G CA 1
ATOM 11346 C C . THR G 1 16 ? 5.279 -50.541 -40.192 1.00 48.99 72 THR G C 1
ATOM 11347 O O . THR G 1 16 ? 5.601 -51.354 -41.047 1.00 52.64 72 THR G O 1
ATOM 11351 N N . PRO G 1 17 ? 3.998 -50.139 -40.031 1.00 49.08 73 PRO G N 1
ATOM 11352 C CA . PRO G 1 17 ? 3.009 -50.579 -41.027 1.00 50.49 73 PRO G CA 1
ATOM 11353 C C . PRO G 1 17 ? 3.380 -50.137 -42.444 1.00 52.32 73 PRO G C 1
ATOM 11354 O O . PRO G 1 17 ? 4.101 -49.150 -42.605 1.00 52.78 73 PRO G O 1
ATOM 11358 N N . PRO G 1 18 ? 2.896 -50.868 -43.461 1.00 49.32 74 PRO G N 1
ATOM 11359 C CA . PRO G 1 18 ? 3.345 -50.700 -44.850 1.00 48.51 74 PRO G CA 1
ATOM 11360 C C . PRO G 1 18 ? 2.683 -49.503 -45.474 1.00 50.22 74 PRO G C 1
ATOM 11361 O O . PRO G 1 18 ? 1.579 -49.135 -45.072 1.00 52.33 74 PRO G O 1
ATOM 11365 N N . GLU G 1 19 ? 3.348 -48.893 -46.441 1.00 49.47 75 GLU G N 1
ATOM 11366 C CA . GLU G 1 19 ? 2.813 -47.672 -47.020 1.00 53.53 75 GLU G CA 1
ATOM 11367 C C . GLU G 1 19 ? 1.886 -47.922 -48.222 1.00 61.35 75 GLU G C 1
ATOM 11368 O O . GLU G 1 19 ? 1.994 -48.949 -48.900 1.00 57.84 75 GLU G O 1
ATOM 11374 N N . PRO G 1 20 ? 0.964 -46.977 -48.487 1.00 62.91 76 PRO G N 1
ATOM 11375 C CA . PRO G 1 20 ? 0.064 -47.050 -49.637 1.00 58.92 76 PRO G CA 1
ATOM 11376 C C . PRO G 1 20 ? 0.739 -47.596 -50.894 1.00 55.89 76 PRO G C 1
ATOM 11377 O O . PRO G 1 20 ? 0.249 -48.542 -51.508 1.00 55.57 76 PRO G O 1
ATOM 11381 N N . VAL G 1 21 ? 1.867 -47.016 -51.265 1.00 57.72 77 VAL G N 1
ATOM 11382 C CA . VAL G 1 21 ? 2.500 -47.376 -52.522 1.00 57.34 77 VAL G CA 1
ATOM 11383 C C . VAL G 1 21 ? 2.928 -48.846 -52.580 1.00 64.17 77 VAL G C 1
ATOM 11384 O O . VAL G 1 21 ? 3.243 -49.361 -53.651 1.00 64.33 77 VAL G O 1
ATOM 11388 N N . GLN G 1 22 ? 2.931 -49.529 -51.438 1.00 63.46 78 GLN G N 1
ATOM 11389 C CA . GLN G 1 22 ? 3.238 -50.961 -51.429 1.00 63.47 78 GLN G CA 1
ATOM 11390 C C . GLN G 1 22 ? 1.989 -51.849 -51.650 1.00 60.31 78 GLN G C 1
ATOM 11391 O O . GLN G 1 22 ? 2.074 -53.077 -51.661 1.00 55.17 78 GLN G O 1
ATOM 11393 N N . TRP G 1 23 ? 0.838 -51.219 -51.842 1.00 55.75 79 TRP G N 1
ATOM 11394 C CA . TRP G 1 23 ? -0.424 -51.934 -51.812 1.00 55.49 79 TRP G CA 1
ATOM 11395 C C . TRP G 1 23 ? -1.055 -52.026 -53.190 1.00 64.18 79 TRP G C 1
ATOM 11396 O O . TRP G 1 23 ? -2.205 -52.431 -53.319 1.00 66.72 79 TRP G O 1
ATOM 11407 N N . GLN G 1 24 ? -0.317 -51.660 -54.225 1.00 63.21 80 GLN G N 1
ATOM 11408 C CA . GLN G 1 24 ? -0.962 -51.432 -55.507 1.00 66.56 80 GLN G CA 1
ATOM 11409 C C . GLN G 1 24 ? -1.541 -52.720 -56.154 1.00 73.47 80 GLN G C 1
ATOM 11410 O O . GLN G 1 24 ? -2.649 -52.710 -56.729 1.00 67.37 80 GLN G O 1
ATOM 11416 N N . GLU G 1 25 ? -0.815 -53.831 -56.031 1.00 73.06 81 GLU G N 1
ATOM 11417 C CA . GLU G 1 25 ? -1.257 -55.079 -56.652 1.00 65.86 81 GLU G CA 1
ATOM 11418 C C . GLU G 1 25 ? -2.554 -55.541 -56.035 1.00 64.94 81 GLU G C 1
ATOM 11419 O O . GLU G 1 25 ? -3.461 -55.966 -56.741 1.00 73.21 81 GLU G O 1
ATOM 11425 N N . LEU G 1 26 ? -2.649 -55.454 -54.717 1.00 62.45 82 LEU G N 1
ATOM 11426 C CA . LEU G 1 26 ? -3.882 -55.829 -54.051 1.00 69.09 82 LEU G CA 1
ATOM 11427 C C . LEU G 1 26 ? -5.056 -54.969 -54.523 1.00 68.08 82 LEU G C 1
ATOM 11428 O O . LEU G 1 26 ? -6.123 -55.499 -54.838 1.00 66.49 82 LEU G O 1
ATOM 11433 N N . GLU G 1 27 ? -4.843 -53.653 -54.580 1.00 67.62 83 GLU G N 1
ATOM 11434 C CA . GLU G 1 27 ? -5.900 -52.688 -54.904 1.00 70.03 83 GLU G CA 1
ATOM 11435 C C . GLU G 1 27 ? -6.518 -52.867 -56.295 1.00 65.77 83 GLU G C 1
ATOM 11436 O O . GLU G 1 27 ? -7.644 -52.433 -56.546 1.00 62.58 83 GLU G O 1
ATOM 11442 N N . LYS G 1 28 ? -5.769 -53.488 -57.196 1.00 61.33 84 LYS G N 1
ATOM 11443 C CA . LYS G 1 28 ? -6.297 -53.856 -58.488 1.00 63.80 84 LYS G CA 1
ATOM 11444 C C . LYS G 1 28 ? -7.315 -54.972 -58.319 1.00 69.74 84 LYS G C 1
ATOM 11445 O O . LYS G 1 28 ? -8.468 -54.845 -58.723 1.00 72.75 84 LYS G O 1
ATOM 11451 N N . THR G 1 29 ? -6.868 -56.069 -57.723 1.00 66.58 85 THR G N 1
ATOM 11452 C CA . THR G 1 29 ? -7.728 -57.185 -57.360 1.00 66.87 85 THR G CA 1
ATOM 11453 C C . THR G 1 29 ? -8.974 -56.733 -56.594 1.00 63.85 85 THR G C 1
ATOM 11454 O O . THR G 1 29 ? -10.068 -57.231 -56.824 1.00 62.35 85 THR G O 1
ATOM 11458 N N . PHE G 1 30 ? -8.802 -55.792 -55.677 1.00 64.67 86 PHE G N 1
ATOM 11459 C CA . PHE G 1 30 ? -9.912 -55.318 -54.859 1.00 68.36 86 PHE G CA 1
ATOM 11460 C C . PHE G 1 30 ? -10.820 -54.434 -55.672 1.00 67.88 86 PHE G C 1
ATOM 11461 O O . PHE G 1 30 ? -11.908 -54.067 -55.219 1.00 70.43 86 PHE G O 1
ATOM 11469 N N . THR G 1 31 ? -10.354 -54.071 -56.866 1.00 68.87 87 THR G N 1
ATOM 11470 C CA . THR G 1 31 ? -11.145 -53.262 -57.801 1.00 67.96 87 THR G CA 1
ATOM 11471 C C . THR G 1 31 ? -12.053 -54.144 -58.675 1.00 61.69 87 THR G C 1
ATOM 11472 O O . THR G 1 31 ? -13.221 -53.818 -58.857 1.00 60.45 87 THR G O 1
ATOM 11476 N N . LYS G 1 32 ? -11.512 -55.247 -59.200 1.00 59.29 88 LYS G N 1
ATOM 11477 C CA . LYS G 1 32 ? -12.301 -56.218 -59.929 1.00 60.02 88 LYS G CA 1
ATOM 11478 C C . LYS G 1 32 ? -13.461 -56.722 -59.071 1.00 64.13 88 LYS G C 1
ATOM 11479 O O . LYS G 1 32 ? -14.607 -56.783 -59.522 1.00 62.36 88 LYS G O 1
ATOM 11485 N N . LEU G 1 33 ? -13.162 -57.083 -57.830 1.00 59.65 89 LEU G N 1
ATOM 11486 C CA . LEU G 1 33 ? -14.193 -57.548 -56.908 1.00 57.64 89 LEU G CA 1
ATOM 11487 C C . LEU G 1 33 ? -15.101 -56.382 -56.561 1.00 53.77 89 LEU G C 1
ATOM 11488 O O . LEU G 1 33 ? -16.283 -56.553 -56.285 1.00 53.18 89 LEU G O 1
ATOM 11493 N N . ARG G 1 34 ? -14.561 -55.180 -56.632 1.00 55.25 90 ARG G N 1
ATOM 11494 C CA . ARG G 1 34 ? -15.390 -54.018 -56.393 1.00 65.41 90 ARG G CA 1
ATOM 11495 C C . ARG G 1 34 ? -16.478 -53.959 -57.481 1.00 56.67 90 ARG G C 1
ATOM 11496 O O . ARG G 1 34 ? -17.677 -53.895 -57.197 1.00 51.95 90 ARG G O 1
ATOM 11499 N N . VAL G 1 35 ? -16.025 -54.036 -58.727 1.00 51.23 91 VAL G N 1
ATOM 11500 C CA . VAL G 1 35 ? -16.911 -54.063 -59.887 1.00 57.21 91 VAL G CA 1
ATOM 11501 C C . VAL G 1 35 ? -18.023 -55.118 -59.740 1.00 56.06 91 VAL G C 1
ATOM 11502 O O . VAL G 1 35 ? -19.130 -54.919 -60.233 1.00 59.51 91 VAL G O 1
ATOM 11506 N N . LEU G 1 36 ? -17.717 -56.224 -59.062 1.00 56.83 92 LEU G N 1
ATOM 11507 C CA . LEU G 1 36 ? -18.656 -57.317 -58.797 1.00 52.02 92 LEU G CA 1
ATOM 11508 C C . LEU G 1 36 ? -19.521 -57.043 -57.577 1.00 52.28 92 LEU G C 1
ATOM 11509 O O . LEU G 1 36 ? -20.155 -57.951 -57.052 1.00 50.63 92 LEU G O 1
ATOM 11514 N N . ASP G 1 37 ? -19.518 -55.793 -57.124 1.00 54.03 93 ASP G N 1
ATOM 11515 C CA . ASP G 1 37 ? -20.197 -55.372 -55.891 1.00 59.26 93 ASP G CA 1
ATOM 11516 C C . ASP G 1 37 ? -19.756 -56.111 -54.588 1.00 61.80 93 ASP G C 1
ATOM 11517 O O . ASP G 1 37 ? -20.551 -56.316 -53.662 1.00 61.71 93 ASP G O 1
ATOM 11522 N N . LEU G 1 38 ? -18.476 -56.483 -54.519 1.00 62.97 94 LEU G N 1
ATOM 11523 C CA . LEU G 1 38 ? -17.886 -57.079 -53.311 1.00 61.12 94 LEU G CA 1
ATOM 11524 C C . LEU G 1 38 ? -16.838 -56.123 -52.693 1.00 59.57 94 LEU G C 1
ATOM 11525 O O . LEU G 1 38 ? -15.682 -56.099 -53.118 1.00 58.85 94 LEU G O 1
ATOM 11530 N N . ASP G 1 39 ? -17.240 -55.331 -51.702 1.00 57.04 95 ASP G N 1
ATOM 11531 C CA . ASP G 1 39 ? -16.329 -54.339 -51.127 1.00 70.06 95 ASP G CA 1
ATOM 11532 C C . ASP G 1 39 ? -15.341 -54.985 -50.140 1.00 65.78 95 ASP G C 1
ATOM 11533 O O . ASP G 1 39 ? -15.612 -55.117 -48.947 1.00 58.40 95 ASP G O 1
ATOM 11535 N N . ILE G 1 40 ? -14.190 -55.388 -50.666 1.00 65.31 96 ILE G N 1
ATOM 11536 C CA . ILE G 1 40 ? -13.239 -56.196 -49.917 1.00 65.81 96 ILE G CA 1
ATOM 11537 C C . ILE G 1 40 ? -11.901 -55.505 -49.827 1.00 71.01 96 ILE G C 1
ATOM 11538 O O . ILE G 1 40 ? -11.410 -54.960 -50.817 1.00 72.21 96 ILE G O 1
ATOM 11543 N N . LYS G 1 41 ? -11.317 -55.534 -48.632 1.00 74.43 97 LYS G N 1
ATOM 11544 C CA . LYS G 1 41 ? -10.006 -54.934 -48.391 1.00 72.86 97 LYS G CA 1
ATOM 11545 C C . LYS G 1 41 ? -9.221 -55.672 -47.301 1.00 73.11 97 LYS G C 1
ATOM 11546 O O . LYS G 1 41 ? -9.792 -56.315 -46.413 1.00 72.01 97 LYS G O 1
ATOM 11552 N N . ILE G 1 42 ? -7.902 -55.583 -47.389 1.00 70.87 98 ILE G N 1
ATOM 11553 C CA . ILE G 1 42 ? -7.049 -55.874 -46.254 1.00 65.28 98 ILE G CA 1
ATOM 11554 C C . ILE G 1 42 ? -6.592 -54.511 -45.688 1.00 61.11 98 ILE G C 1
ATOM 11555 O O . ILE G 1 42 ? -6.018 -53.702 -46.418 1.00 57.12 98 ILE G O 1
ATOM 11560 N N . ASP G 1 43 ? -6.859 -54.229 -44.412 1.00 61.72 99 ASP G N 1
ATOM 11561 C CA . ASP G 1 43 ? -6.357 -52.977 -43.836 1.00 63.59 99 ASP G CA 1
ATOM 11562 C C . ASP G 1 43 ? -4.839 -53.027 -43.634 1.00 62.01 99 ASP G C 1
ATOM 11563 O O . ASP G 1 43 ? -4.326 -53.979 -43.050 1.00 63.31 99 ASP G O 1
ATOM 11568 N N . ARG G 1 44 ? -4.129 -52.007 -44.122 1.00 61.86 100 ARG G N 1
ATOM 11569 C CA . ARG G 1 44 ? -2.666 -51.975 -44.073 1.00 56.08 100 ARG G CA 1
ATOM 11570 C C . ARG G 1 44 ? -2.140 -52.123 -42.646 1.00 58.13 100 ARG G C 1
ATOM 11571 O O . ARG G 1 44 ? -1.057 -52.668 -42.440 1.00 57.72 100 ARG G O 1
ATOM 11579 N N . THR G 1 45 ? -2.901 -51.638 -41.666 1.00 58.37 101 THR G N 1
ATOM 11580 C CA . THR G 1 45 ? -2.503 -51.763 -40.264 1.00 58.28 101 THR G CA 1
ATOM 11581 C C . THR G 1 45 ? -2.901 -53.129 -39.707 1.00 58.32 101 THR G C 1
ATOM 11582 O O . THR G 1 45 ? -2.158 -53.721 -38.924 1.00 60.80 101 THR G O 1
ATOM 11586 N N . GLU G 1 46 ? -4.069 -53.627 -40.102 1.00 57.23 102 GLU G N 1
ATOM 11587 C CA . GLU G 1 46 ? -4.489 -54.968 -39.715 1.00 54.21 102 GLU G CA 1
ATOM 11588 C C . GLU G 1 46 ? -3.464 -56.007 -40.214 1.00 56.24 102 GLU G C 1
ATOM 11589 O O . GLU G 1 46 ? -3.165 -56.988 -39.519 1.00 52.59 102 GLU G O 1
ATOM 11591 N N . ALA G 1 47 ? -2.906 -55.784 -41.405 1.00 54.33 103 ALA G N 1
ATOM 11592 C CA . ALA G 1 47 ? -1.872 -56.680 -41.922 1.00 51.37 103 ALA G CA 1
ATOM 11593 C C . ALA G 1 47 ? -0.625 -56.626 -41.046 1.00 53.89 103 ALA G C 1
ATOM 11594 O O . ALA G 1 47 ? -0.154 -57.662 -40.578 1.00 52.54 103 ALA G O 1
ATOM 11596 N N . PHE G 1 48 ? -0.097 -55.420 -40.838 1.00 51.97 104 PHE G N 1
ATOM 11597 C CA . PHE G 1 48 ? 1.071 -55.202 -39.981 1.00 48.96 104 PHE G CA 1
ATOM 11598 C C . PHE G 1 48 ? 0.864 -55.779 -38.591 1.00 48.59 104 PHE G C 1
ATOM 11599 O O . PHE G 1 48 ? 1.679 -56.571 -38.109 1.00 46.92 104 PHE G O 1
ATOM 11607 N N . ASN G 1 49 ? -0.217 -55.359 -37.942 1.00 46.90 105 ASN G N 1
ATOM 11608 C CA . ASN G 1 49 ? -0.605 -55.928 -36.662 1.00 49.40 105 ASN G CA 1
ATOM 11609 C C . ASN G 1 49 ? -0.474 -57.456 -36.636 1.00 53.40 105 ASN G C 1
ATOM 11610 O O . ASN G 1 49 ? 0.137 -58.029 -35.718 1.00 45.55 105 ASN G O 1
ATOM 11615 N N . LEU G 1 50 ? -1.057 -58.109 -37.644 1.00 53.57 106 LEU G N 1
ATOM 11616 C CA . LEU G 1 50 ? -0.987 -59.562 -37.755 1.00 47.89 106 LEU G CA 1
ATOM 11617 C C . LEU G 1 50 ? 0.453 -60.060 -37.868 1.00 44.47 106 LEU G C 1
ATOM 11618 O O . LEU G 1 50 ? 0.795 -61.079 -37.290 1.00 44.25 106 LEU G O 1
ATOM 11623 N N . PHE G 1 51 ? 1.286 -59.346 -38.621 1.00 45.99 107 PHE G N 1
ATOM 11624 C CA . PHE G 1 51 ? 2.709 -59.674 -38.725 1.00 47.26 107 PHE G CA 1
ATOM 11625 C C . PHE G 1 51 ? 3.391 -59.722 -37.371 1.00 46.43 107 PHE G C 1
ATOM 11626 O O . PHE G 1 51 ? 4.168 -60.641 -37.101 1.00 46.06 107 PHE G O 1
ATOM 11634 N N . ILE G 1 52 ? 3.122 -58.721 -36.537 1.00 40.89 108 ILE G N 1
ATOM 11635 C CA . ILE G 1 52 ? 3.677 -58.712 -35.188 1.00 47.02 108 ILE G CA 1
ATOM 11636 C C . ILE G 1 52 ? 3.211 -59.908 -34.341 1.00 45.36 108 ILE G C 1
ATOM 11637 O O . ILE G 1 52 ? 4.026 -60.575 -33.719 1.00 45.70 108 ILE G O 1
ATOM 11642 N N . LYS G 1 53 ? 1.911 -60.174 -34.321 1.00 44.44 109 LYS G N 1
ATOM 11643 C CA . LYS G 1 53 ? 1.375 -61.327 -33.613 1.00 43.00 109 LYS G CA 1
ATOM 11644 C C . LYS G 1 53 ? 2.047 -62.647 -34.015 1.00 44.26 109 LYS G C 1
ATOM 11645 O O . LYS G 1 53 ? 2.425 -63.444 -33.160 1.00 44.76 109 LYS G O 1
ATOM 11651 N N . LYS G 1 54 ? 2.187 -62.887 -35.312 1.00 40.63 110 LYS G N 1
ATOM 11652 C CA . LYS G 1 54 ? 2.773 -64.131 -35.778 1.00 42.72 110 LYS G CA 1
ATOM 11653 C C . LYS G 1 54 ? 4.241 -64.207 -35.403 1.00 44.45 110 LYS G C 1
ATOM 11654 O O . LYS G 1 54 ? 4.759 -65.260 -35.057 1.00 49.48 110 LYS G O 1
ATOM 11660 N N . PHE G 1 55 ? 4.911 -63.075 -35.468 1.00 43.41 111 PHE G N 1
ATOM 11661 C CA . PHE G 1 55 ? 6.317 -62.999 -35.116 1.00 44.00 111 PHE G CA 1
ATOM 11662 C C . PHE G 1 55 ? 6.524 -63.285 -33.637 1.00 44.14 111 PHE G C 1
ATOM 11663 O O . PHE G 1 55 ? 7.590 -63.714 -33.237 1.00 47.10 111 PHE G O 1
ATOM 11671 N N . GLN G 1 56 ? 5.497 -63.025 -32.835 1.00 44.51 112 GLN G N 1
ATOM 11672 C CA . GLN G 1 56 ? 5.519 -63.281 -31.402 1.00 45.98 112 GLN G CA 1
ATOM 11673 C C . GLN G 1 56 ? 5.134 -64.729 -31.043 1.00 47.96 112 GLN G C 1
ATOM 11674 O O . GLN G 1 56 ? 5.260 -65.151 -29.897 1.00 46.01 112 GLN G O 1
ATOM 11680 N N . SER G 1 57 ? 4.662 -65.499 -32.010 1.00 48.10 113 SER G N 1
ATOM 11681 C CA . SER G 1 57 ? 4.315 -66.886 -31.712 1.00 48.95 113 SER G CA 1
ATOM 11682 C C . SER G 1 57 ? 5.569 -67.739 -31.548 1.00 51.92 113 SER G C 1
ATOM 11683 O O . SER G 1 57 ? 6.289 -67.987 -32.528 1.00 48.40 113 SER G O 1
ATOM 11686 N N . VAL G 1 58 ? 5.825 -68.189 -30.315 1.00 49.60 114 VAL G N 1
ATOM 11687 C CA . VAL G 1 58 ? 6.988 -69.037 -30.055 1.00 48.86 114 VAL G CA 1
ATOM 11688 C C . VAL G 1 58 ? 6.919 -70.323 -30.889 1.00 51.37 114 VAL G C 1
ATOM 11689 O O . VAL G 1 58 ? 7.932 -70.780 -31.421 1.00 54.18 114 VAL G O 1
ATOM 11693 N N . SER G 1 59 ? 5.732 -70.911 -31.001 1.00 45.50 115 SER G N 1
ATOM 11694 C CA . SER G 1 59 ? 5.571 -72.089 -31.846 1.00 49.35 115 SER G CA 1
ATOM 11695 C C . SER G 1 59 ? 6.003 -71.830 -33.291 1.00 49.13 115 SER G C 1
ATOM 11696 O O . SER G 1 59 ? 6.502 -72.726 -33.971 1.00 47.27 115 SER G O 1
ATOM 11699 N N . LEU G 1 60 ? 5.814 -70.609 -33.773 1.00 47.14 116 LEU G N 1
ATOM 11700 C CA . LEU G 1 60 ? 6.240 -70.333 -35.134 1.00 51.89 116 LEU G CA 1
ATOM 11701 C C . LEU G 1 60 ? 7.741 -70.233 -35.158 1.00 53.79 116 LEU G C 1
ATOM 11702 O O . LEU G 1 60 ? 8.388 -70.781 -36.045 1.00 59.04 116 LEU G O 1
ATOM 11707 N N . LEU G 1 61 ? 8.299 -69.539 -34.178 1.00 47.68 117 LEU G N 1
ATOM 11708 C CA . LEU G 1 61 ? 9.742 -69.413 -34.107 1.00 50.98 117 LEU G CA 1
ATOM 11709 C C . LEU G 1 61 ? 10.367 -70.796 -34.143 1.00 53.24 117 LEU G C 1
ATOM 11710 O O . LEU G 1 61 ? 11.298 -71.043 -34.898 1.00 54.44 117 LEU G O 1
ATOM 11715 N N . GLU G 1 62 ? 9.837 -71.703 -33.334 1.00 52.98 118 GLU G N 1
ATOM 11716 C CA . GLU G 1 62 ? 10.428 -73.024 -33.215 1.00 55.10 118 GLU G CA 1
ATOM 11717 C C . GLU G 1 62 ? 10.327 -73.762 -34.530 1.00 56.45 118 GLU G C 1
ATOM 11718 O O . GLU G 1 62 ? 11.298 -74.344 -34.993 1.00 56.96 118 GLU G O 1
ATOM 11724 N N . GLU G 1 63 ? 9.144 -73.713 -35.134 1.00 61.19 119 GLU G N 1
ATOM 11725 C CA . GLU G 1 63 ? 8.913 -74.308 -36.451 1.00 64.29 119 GLU G CA 1
ATOM 11726 C C . GLU G 1 63 ? 9.874 -73.762 -37.505 1.00 65.42 119 GLU G C 1
ATOM 11727 O O . GLU G 1 63 ? 10.403 -74.520 -38.32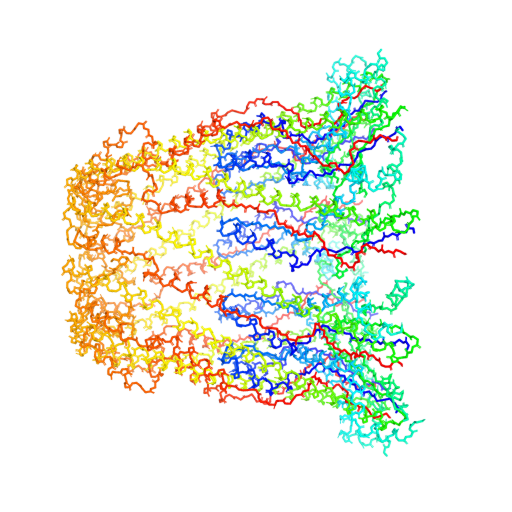1 1.00 67.01 119 GLU G O 1
ATOM 11733 N N . TYR G 1 64 ? 10.091 -72.447 -37.489 1.00 63.62 120 TYR G N 1
ATOM 11734 C CA . TYR G 1 64 ? 11.021 -71.812 -38.421 1.00 62.39 120 TYR G CA 1
ATOM 11735 C C . TYR G 1 64 ? 12.446 -72.309 -38.182 1.00 60.01 120 TYR G C 1
ATOM 11736 O O . TYR G 1 64 ? 13.165 -72.662 -39.120 1.00 58.72 120 TYR G O 1
ATOM 11745 N N . LEU G 1 65 ? 12.842 -72.339 -36.915 1.00 62.12 121 LEU G N 1
ATOM 11746 C CA . LEU G 1 65 ? 14.207 -72.703 -36.556 1.00 60.78 121 LEU G CA 1
ATOM 11747 C C . LEU G 1 65 ? 14.494 -74.155 -36.918 1.00 60.38 121 LEU G C 1
ATOM 11748 O O . LEU G 1 65 ? 15.503 -74.451 -37.558 1.00 58.58 121 LEU G O 1
ATOM 11753 N N . ARG G 1 66 ? 13.590 -75.051 -36.528 1.00 64.71 122 ARG G N 1
ATOM 11754 C CA . ARG G 1 66 ? 13.762 -76.477 -36.802 1.00 67.51 122 ARG G CA 1
ATOM 11755 C C . ARG G 1 66 ? 13.781 -76.750 -38.303 1.00 67.12 122 ARG G C 1
ATOM 11756 O O . ARG G 1 66 ? 14.347 -77.748 -38.740 1.00 71.02 122 ARG G O 1
ATOM 11758 N N . SER G 1 67 ? 13.190 -75.859 -39.093 1.00 62.36 123 SER G N 1
ATOM 11759 C CA . SER G 1 67 ? 13.067 -76.114 -40.527 1.00 69.05 123 SER G CA 1
ATOM 11760 C C . SER G 1 67 ? 14.099 -75.355 -41.357 1.00 71.22 123 SER G C 1
ATOM 11761 O O . SER G 1 67 ? 14.141 -75.476 -42.584 1.00 71.34 123 SER G O 1
ATOM 11764 N N . SER G 1 68 ? 14.926 -74.559 -40.697 1.00 68.86 124 SER G N 1
ATOM 11765 C CA . SER G 1 68 ? 15.918 -73.783 -41.421 1.00 73.00 124 SER G CA 1
ATOM 11766 C C . SER G 1 68 ? 17.172 -74.604 -41.606 1.00 77.13 124 SER G C 1
ATOM 11767 O O . SER G 1 68 ? 17.746 -75.070 -40.632 1.00 81.06 124 SER G O 1
ATOM 11770 N N . PRO G 1 69 ? 17.609 -74.779 -42.860 1.00 82.38 125 PRO G N 1
ATOM 11771 C CA . PRO G 1 69 ? 18.883 -75.464 -43.108 1.00 81.78 125 PRO G CA 1
ATOM 11772 C C . PRO G 1 69 ? 20.073 -74.715 -42.493 1.00 82.74 125 PRO G C 1
ATOM 11773 O O . PRO G 1 69 ? 21.054 -75.357 -42.103 1.00 81.28 125 PRO G O 1
ATOM 11777 N N . TYR G 1 70 ? 19.987 -73.387 -42.396 1.00 82.56 126 TYR G N 1
ATOM 11778 C CA . TYR G 1 70 ? 21.097 -72.603 -41.852 1.00 81.25 126 TYR G CA 1
ATOM 11779 C C . TYR G 1 70 ? 21.312 -72.830 -40.352 1.00 79.12 126 TYR G C 1
ATOM 11780 O O . TYR G 1 70 ? 22.417 -73.158 -39.923 1.00 79.56 126 TYR G O 1
ATOM 11789 N N . VAL G 1 71 ? 20.257 -72.648 -39.566 1.00 76.71 127 VAL G N 1
ATOM 11790 C CA . VAL G 1 71 ? 20.322 -72.882 -38.129 1.00 75.41 127 VAL G CA 1
ATOM 11791 C C . VAL G 1 71 ? 20.801 -74.297 -37.804 1.00 78.36 127 VAL G C 1
ATOM 11792 O O . VAL G 1 71 ? 21.590 -74.497 -36.878 1.00 76.19 127 VAL G O 1
ATOM 11796 N N . MET G 1 72 ? 20.331 -75.271 -38.581 1.00 78.70 128 MET G N 1
ATOM 11797 C CA . MET G 1 72 ? 20.509 -76.681 -38.237 1.00 81.13 128 MET G CA 1
ATOM 11798 C C . MET G 1 72 ? 21.963 -77.117 -38.114 1.00 86.29 128 MET G C 1
ATOM 11799 O O . MET G 1 72 ? 22.302 -77.870 -37.197 1.00 94.37 128 MET G O 1
ATOM 11804 N N . ASP G 1 73 ? 22.827 -76.653 -39.013 1.00 83.70 129 ASP G N 1
ATOM 11805 C CA . ASP G 1 73 ? 24.252 -76.987 -38.915 1.00 90.60 129 ASP G CA 1
ATOM 11806 C C . ASP G 1 73 ? 24.742 -76.883 -37.452 1.00 99.09 129 ASP G C 1
ATOM 11807 O O . ASP G 1 73 ? 25.453 -77.768 -36.934 1.00 96.25 129 ASP G O 1
ATOM 11812 N N . GLN G 1 74 ? 24.342 -75.788 -36.805 1.00 93.35 130 GLN G N 1
ATOM 11813 C CA . GLN G 1 74 ? 24.784 -75.461 -35.468 1.00 88.70 130 GLN G CA 1
ATOM 11814 C C . GLN G 1 74 ? 23.622 -75.499 -34.487 1.00 84.17 130 GLN G C 1
ATOM 11815 O O . GLN G 1 74 ? 22.950 -76.514 -34.327 1.00 75.50 130 GLN G O 1
ATOM 11821 N N . LEU G 1 83 ? 19.738 -86.334 -28.742 1.00 72.48 139 LEU G N 1
ATOM 11822 C CA . LEU G 1 83 ? 18.673 -85.416 -29.144 1.00 87.35 139 LEU G CA 1
ATOM 11823 C C . LEU G 1 83 ? 18.403 -84.308 -28.103 1.00 88.77 139 LEU G C 1
ATOM 11824 O O . LEU G 1 83 ? 17.261 -84.090 -27.673 1.00 84.45 139 LEU G O 1
ATOM 11826 N N . ASP G 1 84 ? 19.469 -83.613 -27.709 1.00 84.43 140 ASP G N 1
ATOM 11827 C CA . ASP G 1 84 ? 19.342 -82.381 -26.938 1.00 80.56 140 ASP G CA 1
ATOM 11828 C C . ASP G 1 84 ? 18.893 -81.231 -27.859 1.00 76.49 140 ASP G C 1
ATOM 11829 O O . ASP G 1 84 ? 18.740 -80.092 -27.423 1.00 71.51 140 ASP G O 1
ATOM 11831 N N . LEU G 1 85 ? 18.675 -81.540 -29.135 1.00 79.00 141 LEU G N 1
ATOM 11832 C CA . LEU G 1 85 ? 18.267 -80.539 -30.122 1.00 76.34 141 LEU G CA 1
ATOM 11833 C C . LEU G 1 85 ? 17.126 -79.661 -29.624 1.00 69.44 141 LEU G C 1
ATOM 11834 O O . LEU G 1 85 ? 17.118 -78.446 -29.834 1.00 60.78 141 LEU G O 1
ATOM 11839 N N . HIS G 1 86 ? 16.167 -80.292 -28.959 1.00 71.71 142 HIS G N 1
ATOM 11840 C CA . HIS G 1 86 ? 15.025 -79.581 -28.406 1.00 68.23 142 HIS G CA 1
ATOM 11841 C C . HIS G 1 86 ? 15.448 -78.453 -27.453 1.00 64.06 142 HIS G C 1
ATOM 11842 O O . HIS G 1 86 ? 14.850 -77.374 -27.459 1.00 62.45 142 HIS G O 1
ATOM 11849 N N . ARG G 1 87 ? 16.479 -78.710 -26.644 1.00 61.51 143 ARG G N 1
ATOM 11850 C CA . ARG G 1 87 ? 16.997 -77.723 -25.684 1.00 60.27 143 ARG G CA 1
ATOM 11851 C C . ARG G 1 87 ? 17.833 -76.619 -26.348 1.00 57.04 143 ARG G C 1
ATOM 11852 O O . ARG G 1 87 ? 17.770 -75.467 -25.939 1.00 53.91 143 ARG G O 1
ATOM 11854 N N . ALA G 1 88 ? 18.604 -76.968 -27.375 1.00 59.58 144 ALA G N 1
ATOM 11855 C CA . ALA G 1 88 ? 19.300 -75.962 -28.180 1.00 56.23 144 ALA G CA 1
ATOM 11856 C C . ALA G 1 88 ? 18.305 -75.050 -28.933 1.00 59.78 144 ALA G C 1
ATOM 11857 O O . ALA G 1 88 ? 18.549 -73.846 -29.097 1.00 55.13 144 ALA G O 1
ATOM 11859 N N . ILE G 1 89 ? 17.192 -75.627 -29.392 1.00 57.10 145 ILE G N 1
ATOM 11860 C CA . ILE G 1 89 ? 16.146 -74.831 -30.023 1.00 59.58 145 ILE G CA 1
ATOM 11861 C C . ILE G 1 89 ? 15.529 -73.903 -28.981 1.00 61.04 145 ILE G C 1
ATOM 11862 O O . ILE G 1 89 ? 15.574 -72.673 -29.119 1.00 60.18 145 ILE G O 1
ATOM 11867 N N . VAL G 1 90 ? 14.963 -74.486 -27.932 1.00 55.14 146 VAL G N 1
ATOM 11868 C CA . VAL G 1 90 ? 14.227 -73.683 -26.977 1.00 55.24 146 VAL G CA 1
ATOM 11869 C C . VAL G 1 90 ? 15.087 -72.531 -26.462 1.00 56.07 146 VAL G C 1
ATOM 11870 O O . VAL G 1 90 ? 14.559 -71.515 -26.014 1.00 60.30 146 VAL G O 1
ATOM 11874 N N . ALA G 1 91 ? 16.408 -72.667 -26.569 1.00 58.54 147 ALA G N 1
ATOM 11875 C CA . ALA G 1 91 ? 17.326 -71.620 -26.092 1.00 61.95 147 ALA G CA 1
ATOM 11876 C C . ALA G 1 91 ? 17.548 -70.544 -27.144 1.00 59.93 147 ALA G C 1
ATOM 11877 O O . ALA G 1 91 ? 17.787 -69.386 -26.813 1.00 63.28 147 ALA G O 1
ATOM 11879 N N . LEU G 1 92 ? 17.491 -70.932 -28.412 1.00 60.29 148 LEU G N 1
ATOM 11880 C CA . LEU G 1 92 ? 17.543 -69.955 -29.485 1.00 59.96 148 LEU G CA 1
ATOM 11881 C C . LEU G 1 92 ? 16.240 -69.160 -29.518 1.00 59.08 148 LEU G C 1
ATOM 11882 O O . LEU G 1 92 ? 16.253 -67.945 -29.693 1.00 56.88 148 LEU G O 1
ATOM 11887 N N . SER G 1 93 ? 15.124 -69.848 -29.299 1.00 58.28 149 SER G N 1
ATOM 11888 C CA . SER G 1 93 ? 13.819 -69.201 -29.236 1.00 59.63 149 SER G CA 1
ATOM 11889 C C . SER G 1 93 ? 13.754 -68.070 -28.205 1.00 68.35 149 SER G C 1
ATOM 11890 O O . SER G 1 93 ? 12.847 -67.237 -28.258 1.00 72.93 149 SER G O 1
ATOM 11893 N N . GLU G 1 94 ? 14.699 -68.040 -27.266 1.00 63.24 150 GLU G N 1
ATOM 11894 C CA . GLU G 1 94 ? 14.691 -67.010 -26.224 1.00 66.34 150 GLU G CA 1
ATOM 11895 C C . GLU G 1 94 ? 15.470 -65.763 -26.624 1.00 65.47 150 GLU G C 1
ATOM 11896 O O . GLU G 1 94 ? 15.442 -64.758 -25.911 1.00 68.42 150 GLU G O 1
ATOM 11902 N N . LYS G 1 95 ? 16.170 -65.825 -27.753 1.00 61.25 151 LYS G N 1
ATOM 11903 C CA . LYS G 1 95 ? 16.975 -64.690 -28.209 1.00 60.85 151 LYS G CA 1
ATOM 11904 C C . LYS G 1 95 ? 16.304 -63.828 -29.284 1.00 56.83 151 LYS G C 1
ATOM 11905 O O . LYS G 1 95 ? 16.907 -62.882 -29.780 1.00 52.87 151 LYS G O 1
ATOM 11911 N N . MET G 1 96 ? 15.068 -64.175 -29.647 1.00 60.28 152 MET G N 1
ATOM 11912 C CA . MET G 1 96 ? 14.242 -63.375 -30.565 1.00 58.11 152 MET G CA 1
ATOM 11913 C C . MET G 1 96 ? 13.288 -62.540 -29.744 1.00 57.18 152 MET G C 1
ATOM 11914 O O . MET G 1 96 ? 12.657 -63.043 -28.809 1.00 63.19 152 MET G O 1
ATOM 11919 N N . LYS G 1 97 ? 13.156 -61.274 -30.107 1.00 52.67 153 LYS G N 1
ATOM 11920 C CA . LYS G 1 97 ? 12.381 -60.359 -29.296 1.00 55.44 153 LYS G CA 1
ATOM 11921 C C . LYS G 1 97 ? 11.732 -59.287 -30.172 1.00 50.69 153 LYS G C 1
ATOM 11922 O O . LYS G 1 97 ? 12.261 -58.928 -31.234 1.00 46.92 153 LYS G O 1
ATOM 11928 N N . ALA G 1 98 ? 10.549 -58.838 -29.763 1.00 50.84 154 ALA G N 1
ATOM 11929 C CA . ALA G 1 98 ? 9.879 -57.739 -30.448 1.00 49.85 154 ALA G CA 1
ATOM 11930 C C . ALA G 1 98 ? 9.331 -56.773 -29.409 1.00 50.28 154 ALA G C 1
ATOM 11931 O O . ALA G 1 98 ? 8.644 -57.184 -28.468 1.00 48.89 154 ALA G O 1
ATOM 11933 N N . VAL G 1 99 ? 9.644 -55.490 -29.580 1.00 51.04 155 VAL G N 1
ATOM 11934 C CA . VAL G 1 99 ? 9.143 -54.453 -28.680 1.00 49.47 155 VAL G CA 1
ATOM 11935 C C . VAL G 1 99 ? 8.489 -53.310 -29.449 1.00 46.55 155 VAL G C 1
ATOM 11936 O O . VAL G 1 99 ? 8.946 -52.936 -30.528 1.00 47.17 155 VAL G O 1
ATOM 11940 N N . ASP G 1 100 ? 7.410 -52.776 -28.888 1.00 46.29 156 ASP G N 1
ATOM 11941 C CA . ASP G 1 100 ? 6.761 -51.564 -29.387 1.00 47.33 156 ASP G CA 1
ATOM 11942 C C . ASP G 1 100 ? 7.485 -50.335 -28.820 1.00 49.70 156 ASP G C 1
ATOM 11943 O O . ASP G 1 100 ? 7.799 -50.305 -27.631 1.00 55.43 156 ASP G O 1
ATOM 11948 N N . ASP G 1 101 ? 7.756 -49.318 -29.632 1.00 43.06 157 ASP G N 1
ATOM 11949 C CA . ASP G 1 101 ? 8.560 -48.192 -29.141 1.00 44.23 157 ASP G CA 1
ATOM 11950 C C . ASP G 1 101 ? 7.775 -47.105 -28.390 1.00 42.05 157 ASP G C 1
ATOM 11951 O O . ASP G 1 101 ? 6.581 -47.244 -28.096 1.00 44.19 157 ASP G O 1
ATOM 11956 N N . SER G 1 111 ? 1.602 -40.584 -30.727 1.00 54.74 167 SER G N 1
ATOM 11957 C CA . SER G 1 111 ? 2.897 -40.584 -31.429 1.00 61.91 167 SER G CA 1
ATOM 11958 C C . SER G 1 111 ? 2.802 -40.515 -32.956 1.00 62.70 167 SER G C 1
ATOM 11959 O O . SER G 1 111 ? 1.747 -40.818 -33.538 1.00 60.01 167 SER G O 1
ATOM 11962 N N . LEU G 1 112 ? 3.912 -40.134 -33.598 1.00 59.18 168 LEU G N 1
ATOM 11963 C CA . LEU G 1 112 ? 3.912 -39.862 -35.041 1.00 55.85 168 LEU G CA 1
ATOM 11964 C C . LEU G 1 112 ? 3.495 -41.063 -35.887 1.00 56.82 168 LEU G C 1
ATOM 11965 O O . LEU G 1 112 ? 2.545 -40.970 -36.652 1.00 51.96 168 LEU G O 1
ATOM 11970 N N . TYR G 1 113 ? 4.208 -42.180 -35.750 1.00 62.49 169 TYR G N 1
ATOM 11971 C CA . TYR G 1 113 ? 3.913 -43.381 -36.532 1.00 56.94 169 TYR G CA 1
ATOM 11972 C C . TYR G 1 113 ? 4.285 -44.641 -35.745 1.00 54.43 169 TYR G C 1
ATOM 11973 O O . TYR G 1 113 ? 5.323 -44.666 -35.075 1.00 53.88 169 TYR G O 1
ATOM 11982 N N . THR G 1 114 ? 3.434 -45.669 -35.836 1.00 52.60 170 THR G N 1
ATOM 11983 C CA . THR G 1 114 ? 3.637 -46.958 -35.163 1.00 46.35 170 THR G CA 1
ATOM 11984 C C . THR G 1 114 ? 4.950 -47.578 -35.580 1.00 47.55 170 THR G C 1
ATOM 11985 O O . THR G 1 114 ? 5.283 -47.591 -36.762 1.00 51.81 170 THR G O 1
ATOM 11989 N N . SER G 1 115 ? 5.676 -48.134 -34.620 1.00 41.50 171 SER G N 1
ATOM 11990 C CA . SER G 1 115 ? 7.022 -48.602 -34.886 1.00 43.18 171 SER G CA 1
ATOM 11991 C C . SER G 1 115 ? 7.340 -49.751 -33.945 1.00 47.79 171 SER G C 1
ATOM 11992 O O . SER G 1 115 ? 7.044 -49.669 -32.754 1.00 50.84 171 SER G O 1
ATOM 11995 N N . TRP G 1 116 ? 7.911 -50.830 -34.476 1.00 43.89 172 TRP G N 1
ATOM 11996 C CA . TRP G 1 116 ? 8.371 -51.938 -33.641 1.00 44.83 172 TRP G CA 1
ATOM 11997 C C . TRP G 1 116 ? 9.819 -52.263 -33.955 1.00 46.96 172 TRP G C 1
ATOM 11998 O O . TRP G 1 116 ? 10.211 -52.306 -35.120 1.00 50.49 172 TRP G O 1
ATOM 12009 N N . THR G 1 117 ? 10.614 -52.491 -32.916 1.00 44.97 173 THR G N 1
ATOM 12010 C CA . THR G 1 117 ? 11.965 -52.984 -33.112 1.00 43.58 173 THR G CA 1
ATOM 12011 C C . THR G 1 117 ? 11.942 -54.496 -32.934 1.00 42.00 173 THR G C 1
ATOM 12012 O O . THR G 1 117 ? 11.321 -55.015 -32.005 1.00 41.43 173 THR G O 1
ATOM 12016 N N . LEU G 1 118 ? 12.598 -55.186 -33.860 1.00 42.46 174 LEU G N 1
ATOM 12017 C CA . LEU G 1 118 ? 12.706 -56.637 -33.852 1.00 46.21 174 LEU G CA 1
ATOM 12018 C C . LEU G 1 118 ? 14.180 -56.983 -33.753 1.00 50.73 174 LEU G C 1
ATOM 12019 O O . LEU G 1 118 ? 15.011 -56.393 -34.458 1.00 48.43 174 LEU G O 1
ATOM 12024 N N . SER G 1 119 ? 14.504 -57.954 -32.904 1.00 48.37 175 SER G N 1
ATOM 12025 C CA . SER G 1 119 ? 15.902 -58.250 -32.610 1.00 51.35 175 SER G CA 1
ATOM 12026 C C . SER G 1 119 ? 16.147 -59.714 -32.338 1.00 48.75 175 SER G C 1
ATOM 12027 O O . SER G 1 119 ? 15.328 -60.404 -31.728 1.00 50.82 175 SER G O 1
ATOM 12030 N N . PHE G 1 120 ? 17.295 -60.174 -32.797 1.00 45.99 176 PHE G N 1
ATOM 12031 C CA . PHE G 1 120 ? 17.764 -61.494 -32.468 1.00 46.31 176 PHE G CA 1
ATOM 12032 C C . PHE G 1 120 ? 19.256 -61.400 -32.265 1.00 53.87 176 PHE G C 1
ATOM 12033 O O . PHE G 1 120 ? 19.955 -60.774 -33.064 1.00 51.84 176 PHE G O 1
ATOM 12041 N N . THR G 1 121 ? 19.750 -62.021 -31.196 1.00 57.81 177 THR G N 1
ATOM 12042 C CA . THR G 1 121 ? 21.177 -61.963 -30.891 1.00 56.91 177 THR G CA 1
ATOM 12043 C C . THR G 1 121 ? 21.811 -63.345 -30.988 1.00 55.55 177 THR G C 1
ATOM 12044 O O . THR G 1 121 ? 21.128 -64.351 -30.785 1.00 55.46 177 THR G O 1
ATOM 12048 N N . ALA G 1 122 ? 23.100 -63.376 -31.327 1.00 56.34 178 ALA G N 1
ATOM 12049 C CA . ALA G 1 122 ? 23.844 -64.621 -31.466 1.00 61.01 178 ALA G CA 1
ATOM 12050 C C . ALA G 1 122 ? 25.362 -64.386 -31.353 1.00 60.72 178 ALA G C 1
ATOM 12051 O O . ALA G 1 122 ? 25.806 -63.242 -31.367 1.00 57.32 178 ALA G O 1
ATOM 12053 N N . PRO G 1 123 ? 26.152 -65.474 -31.219 1.00 64.03 179 PRO G N 1
ATOM 12054 C CA . PRO G 1 123 ? 27.621 -65.494 -31.261 1.00 58.92 179 PRO G CA 1
ATOM 12055 C C . PRO G 1 123 ? 28.226 -64.563 -32.310 1.00 58.14 179 PRO G C 1
ATOM 12056 O O . PRO G 1 123 ? 28.421 -63.404 -32.008 1.00 61.39 179 PRO G O 1
ATOM 12060 N N . THR G 1 124 ? 28.541 -65.052 -33.501 1.00 61.90 180 THR G N 1
ATOM 12061 C CA . THR G 1 124 ? 28.933 -64.157 -34.594 1.00 63.49 180 THR G CA 1
ATOM 12062 C C . THR G 1 124 ? 27.737 -63.320 -35.065 1.00 62.09 180 THR G C 1
ATOM 12063 O O . THR G 1 124 ? 26.596 -63.758 -34.950 1.00 61.49 180 THR G O 1
ATOM 12067 N N . SER G 1 125 ? 27.994 -62.121 -35.587 1.00 60.01 181 SER G N 1
ATOM 12068 C CA . SER G 1 125 ? 26.912 -61.200 -35.946 1.00 62.17 181 SER G CA 1
ATOM 12069 C C . SER G 1 125 ? 26.193 -61.609 -37.240 1.00 63.29 181 SER G C 1
ATOM 12070 O O . SER G 1 125 ? 24.973 -61.513 -37.352 1.00 58.39 181 SER G O 1
ATOM 12073 N N . GLU G 1 126 ? 26.968 -62.069 -38.209 1.00 62.29 182 GLU G N 1
ATOM 12074 C CA . GLU G 1 126 ? 26.432 -62.617 -39.437 1.00 59.40 182 GLU G CA 1
ATOM 12075 C C . GLU G 1 126 ? 25.369 -63.687 -39.149 1.00 56.16 182 GLU G C 1
ATOM 12076 O O . GLU G 1 126 ? 24.455 -63.878 -39.949 1.00 56.31 182 GLU G O 1
ATOM 12082 N N . GLU G 1 127 ? 25.478 -64.372 -38.009 1.00 61.96 183 GLU G N 1
ATOM 12083 C CA . GLU G 1 127 ? 24.454 -65.337 -37.606 1.00 61.69 183 GLU G CA 1
ATOM 12084 C C . GLU G 1 127 ? 23.275 -64.577 -37.061 1.00 58.35 183 GLU G C 1
ATOM 12085 O O . GLU G 1 127 ? 22.138 -64.868 -37.377 1.00 59.28 183 GLU G O 1
ATOM 12091 N N . ALA G 1 128 ? 23.557 -63.606 -36.207 1.00 56.80 184 ALA G N 1
ATOM 12092 C CA . ALA G 1 128 ? 22.506 -62.735 -35.719 1.00 56.32 184 ALA G CA 1
ATOM 12093 C C . ALA G 1 128 ? 21.637 -62.321 -36.894 1.00 49.51 184 ALA G C 1
ATOM 12094 O O . ALA G 1 128 ? 20.437 -62.542 -36.882 1.00 46.51 184 ALA G O 1
ATOM 12096 N N . GLN G 1 129 ? 22.269 -61.730 -37.905 1.00 51.01 185 GLN G N 1
ATOM 12097 C CA . GLN G 1 129 ? 21.569 -61.151 -39.038 1.00 50.44 185 GLN G CA 1
ATOM 12098 C C . GLN G 1 129 ? 20.934 -62.227 -39.942 1.00 54.52 185 GLN G C 1
ATOM 12099 O O . GLN G 1 129 ? 19.781 -62.079 -40.359 1.00 49.92 185 GLN G O 1
ATOM 12105 N N . THR G 1 130 ? 21.669 -63.297 -40.246 1.00 51.92 186 THR G N 1
ATOM 12106 C CA . THR G 1 130 ? 21.109 -64.362 -41.069 1.00 49.99 186 THR G CA 1
ATOM 12107 C C . THR G 1 130 ? 19.872 -64.963 -40.430 1.00 50.00 186 THR G C 1
ATOM 12108 O O . THR G 1 130 ? 18.864 -65.155 -41.103 1.00 55.83 186 THR G O 1
ATOM 12112 N N . VAL G 1 131 ? 19.943 -65.274 -39.143 1.00 46.86 187 VAL G N 1
ATOM 12113 C CA . VAL G 1 131 ? 18.799 -65.867 -38.465 1.00 48.51 187 VAL G CA 1
ATOM 12114 C C . VAL G 1 131 ? 17.649 -64.856 -38.347 1.00 49.09 187 VAL G C 1
ATOM 12115 O O . VAL G 1 131 ? 16.485 -65.245 -38.342 1.00 49.47 187 VAL G O 1
ATOM 12119 N N . LEU G 1 132 ? 17.956 -63.565 -38.268 1.00 44.38 188 LEU G N 1
ATOM 12120 C CA . LEU G 1 132 ? 16.893 -62.589 -38.048 1.00 43.45 188 LEU G CA 1
ATOM 12121 C C . LEU G 1 132 ? 16.084 -62.374 -39.306 1.00 48.18 188 LEU G C 1
ATOM 12122 O O . LEU G 1 132 ? 14.882 -62.631 -39.320 1.00 53.17 188 LEU G O 1
ATOM 12127 N N . SER G 1 133 ? 16.731 -61.904 -40.370 1.00 49.07 189 SER G N 1
ATOM 12128 C CA . SER G 1 133 ? 16.012 -61.607 -41.611 1.00 49.50 189 SER G CA 1
ATOM 12129 C C . SER G 1 133 ? 15.261 -62.842 -42.100 1.00 52.16 189 SER G C 1
ATOM 12130 O O . SER G 1 133 ? 14.143 -62.747 -42.619 1.00 48.86 189 SER G O 1
ATOM 12133 N N . GLY G 1 134 ? 15.885 -64.003 -41.925 1.00 46.88 190 GLY G N 1
ATOM 12134 C CA . GLY G 1 134 ? 15.267 -65.251 -42.310 1.00 51.76 190 GLY G CA 1
ATOM 12135 C C . GLY G 1 134 ? 13.935 -65.492 -41.622 1.00 52.47 190 GLY G C 1
ATOM 12136 O O . GLY G 1 134 ? 13.027 -66.088 -42.199 1.00 48.86 190 GLY G O 1
ATOM 12137 N N . TYR G 1 135 ? 13.812 -65.050 -40.379 1.00 48.30 191 TYR G N 1
ATOM 12138 C CA . TYR G 1 135 ? 12.586 -65.302 -39.650 1.00 48.28 191 TYR G CA 1
ATOM 12139 C C . TYR G 1 135 ? 11.545 -64.287 -40.073 1.00 49.07 191 TYR G C 1
ATOM 12140 O O . TYR G 1 135 ? 10.357 -64.578 -40.101 1.00 50.30 191 TYR G O 1
ATOM 12149 N N . ILE G 1 136 ? 11.998 -63.089 -40.403 1.00 47.05 192 ILE G N 1
ATOM 12150 C CA . ILE G 1 136 ? 11.088 -62.052 -40.819 1.00 46.54 192 ILE G CA 1
ATOM 12151 C C . ILE G 1 136 ? 10.409 -62.482 -42.126 1.00 53.69 192 ILE G C 1
ATOM 12152 O O . ILE G 1 136 ? 9.181 -62.374 -42.273 1.00 53.62 192 ILE G O 1
ATOM 12157 N N . ASP G 1 137 ? 11.211 -62.998 -43.056 1.00 52.05 193 ASP G N 1
ATOM 12158 C CA . ASP G 1 137 ? 10.712 -63.517 -44.321 1.00 46.72 193 ASP G CA 1
ATOM 12159 C C . ASP G 1 137 ? 9.709 -64.630 -44.096 1.00 48.17 193 ASP G C 1
ATOM 12160 O O . ASP G 1 137 ? 8.694 -64.709 -44.774 1.00 53.74 193 ASP G O 1
ATOM 12165 N N . TYR G 1 138 ? 10.015 -65.497 -43.144 1.00 49.16 194 TYR G N 1
ATOM 12166 C CA . TYR G 1 138 ? 9.155 -66.608 -42.788 1.00 47.55 194 TYR G CA 1
ATOM 12167 C C . TYR G 1 138 ? 7.795 -66.119 -42.332 1.00 49.38 194 TYR G C 1
ATOM 12168 O O . TYR G 1 138 ? 6.773 -66.617 -42.788 1.00 53.66 194 TYR G O 1
ATOM 12177 N N . ILE G 1 139 ? 7.771 -65.150 -41.427 1.00 45.92 195 ILE G N 1
ATOM 12178 C CA . ILE G 1 139 ? 6.498 -64.648 -40.938 1.00 47.08 195 ILE G CA 1
ATOM 12179 C C . ILE G 1 139 ? 5.764 -63.855 -42.014 1.00 49.50 195 ILE G C 1
ATOM 12180 O O . ILE G 1 139 ? 4.555 -64.011 -42.182 1.00 48.86 195 ILE G O 1
ATOM 12185 N N . SER G 1 140 ? 6.493 -63.026 -42.756 1.00 50.43 196 SER G N 1
ATOM 12186 C CA . SER G 1 140 ? 5.903 -62.286 -43.882 1.00 50.07 196 SER G CA 1
ATOM 12187 C C . SER G 1 140 ? 5.198 -63.225 -44.868 1.00 49.24 196 SER G C 1
ATOM 12188 O O . SER G 1 140 ? 4.070 -62.967 -45.295 1.00 45.30 196 SER G O 1
ATOM 12191 N N . ALA G 1 141 ? 5.880 -64.310 -45.219 1.00 45.48 197 ALA G N 1
ATOM 12192 C CA . ALA G 1 141 ? 5.299 -65.362 -46.029 1.00 48.50 197 ALA G CA 1
ATOM 12193 C C . ALA G 1 141 ? 3.959 -65.854 -45.467 1.00 53.53 197 ALA G C 1
ATOM 12194 O O . ALA G 1 141 ? 2.950 -65.909 -46.199 1.00 53.03 197 ALA G O 1
ATOM 12196 N N . LEU G 1 142 ? 3.947 -66.210 -44.182 1.00 45.64 198 LEU G N 1
ATOM 12197 C CA . LEU G 1 142 ? 2.738 -66.725 -43.546 1.00 45.95 198 LEU G CA 1
ATOM 12198 C C . LEU G 1 142 ? 1.574 -65.745 -43.577 1.00 51.43 198 LEU G C 1
ATOM 12199 O O . LEU G 1 142 ? 0.413 -66.151 -43.540 1.00 55.72 198 LEU G O 1
ATOM 12204 N N . VAL G 1 143 ? 1.869 -64.457 -43.650 1.00 46.12 199 VAL G N 1
ATOM 12205 C CA . VAL G 1 143 ? 0.808 -63.476 -43.535 1.00 48.70 199 VAL G CA 1
ATOM 12206 C C . VAL G 1 143 ? 0.273 -63.033 -44.906 1.00 55.47 199 VAL G C 1
ATOM 12207 O O . VAL G 1 143 ? -0.906 -62.681 -45.032 1.00 54.12 199 VAL G O 1
ATOM 12211 N N . VAL G 1 144 ? 1.114 -63.074 -45.939 1.00 55.83 200 VAL G N 1
ATOM 12212 C CA . VAL G 1 144 ? 0.588 -62.897 -47.292 1.00 52.72 200 VAL G CA 1
ATOM 12213 C C . VAL G 1 144 ? -0.255 -64.118 -47.695 1.00 53.73 200 VAL G C 1
ATOM 12214 O O . VAL G 1 144 ? -1.200 -63.976 -48.464 1.00 58.62 200 VAL G O 1
ATOM 12218 N N . LYS G 1 145 ? 0.063 -65.306 -47.178 1.00 47.63 201 LYS G N 1
ATOM 12219 C CA . LYS G 1 145 ? -0.749 -66.473 -47.499 1.00 47.13 201 LYS G CA 1
ATOM 12220 C C . LYS G 1 145 ? -2.105 -66.320 -46.818 1.00 51.07 201 LYS G C 1
ATOM 12221 O O . LYS G 1 145 ? -3.139 -66.315 -47.491 1.00 54.40 201 LYS G O 1
ATOM 12223 N N . GLU G 1 146 ? -2.106 -66.167 -45.495 1.00 52.79 202 GLU G N 1
ATOM 12224 C CA . GLU G 1 146 ? -3.360 -66.069 -44.745 1.00 54.94 202 GLU G CA 1
ATOM 12225 C C . GLU G 1 146 ? -4.237 -64.909 -45.197 1.00 54.53 202 GLU G C 1
ATOM 12226 O O . GLU G 1 146 ? -5.450 -65.041 -45.293 1.00 56.70 202 GLU G O 1
ATOM 12232 N N . SER G 1 147 ? -3.638 -63.756 -45.439 1.00 49.91 203 SER G N 1
ATOM 12233 C CA . SER G 1 147 ? -4.429 -62.624 -45.921 1.00 58.27 203 SER G CA 1
ATOM 12234 C C . SER G 1 147 ? -5.112 -62.875 -47.283 1.00 57.22 203 SER G C 1
ATOM 12235 O O . SER G 1 147 ? -6.273 -62.537 -47.460 1.00 55.11 203 SER G O 1
ATOM 12238 N N . ILE G 1 148 ? -4.400 -63.481 -48.228 1.00 52.29 204 ILE G N 1
ATOM 12239 C CA . ILE G 1 148 ? -4.974 -63.786 -49.530 1.00 56.48 204 ILE G CA 1
ATOM 12240 C C . ILE G 1 148 ? -6.064 -64.880 -49.465 1.00 55.08 204 ILE G C 1
ATOM 12241 O O . ILE G 1 148 ? -7.117 -64.742 -50.078 1.00 54.36 204 ILE G O 1
ATOM 12246 N N . GLU G 1 149 ? -5.798 -65.963 -48.736 1.00 55.07 205 GLU G N 1
ATOM 12247 C CA . GLU G 1 149 ? -6.808 -66.987 -48.466 1.00 53.73 205 GLU G CA 1
ATOM 12248 C C . GLU G 1 149 ? -8.022 -66.382 -47.769 1.00 53.94 205 GLU G C 1
ATOM 12249 O O . GLU G 1 149 ? -9.077 -66.999 -47.670 1.00 56.68 205 GLU G O 1
ATOM 12255 N N . ASN G 1 150 ? -7.866 -65.163 -47.280 1.00 54.34 206 ASN G N 1
ATOM 12256 C CA . ASN G 1 150 ? -8.970 -64.460 -46.659 1.00 57.02 206 ASN G CA 1
ATOM 12257 C C . ASN G 1 150 ? -9.947 -63.922 -47.717 1.00 60.00 206 ASN G C 1
ATOM 12258 O O . ASN G 1 150 ? -11.124 -64.303 -47.770 1.00 57.32 206 ASN G O 1
ATOM 12263 N N . VAL G 1 151 ? -9.448 -63.019 -48.550 1.00 54.71 207 VAL G N 1
ATOM 12264 C CA . VAL G 1 151 ? -10.194 -62.548 -49.695 1.00 57.26 207 VAL G CA 1
ATOM 12265 C C . VAL G 1 151 ? -10.902 -63.715 -50.397 1.00 55.61 207 VAL G C 1
ATOM 12266 O O . VAL G 1 151 ? -12.125 -63.698 -50.573 1.00 50.76 207 VAL G O 1
ATOM 12270 N N . ARG G 1 152 ? -10.122 -64.728 -50.777 1.00 55.35 208 ARG G N 1
ATOM 12271 C CA . ARG G 1 152 ? -10.640 -65.904 -51.470 1.00 54.94 208 ARG G CA 1
ATOM 12272 C C . ARG G 1 152 ? -11.826 -66.477 -50.741 1.00 57.03 208 ARG G C 1
ATOM 12273 O O . ARG G 1 152 ? -12.810 -66.878 -51.357 1.00 55.51 208 ARG G O 1
ATOM 12281 N N . ASN G 1 153 ? -11.728 -66.517 -49.422 1.00 56.37 209 ASN G N 1
ATOM 12282 C CA . ASN G 1 153 ? -12.858 -66.943 -48.625 1.00 57.84 209 ASN G CA 1
ATOM 12283 C C . ASN G 1 153 ? -14.009 -65.961 -48.711 1.00 54.86 209 ASN G C 1
ATOM 12284 O O . ASN G 1 153 ? -15.149 -66.370 -48.917 1.00 55.91 209 ASN G O 1
ATOM 12289 N N . LYS G 1 154 ? -13.715 -64.671 -48.571 1.00 53.32 210 LYS G N 1
ATOM 12290 C CA . LYS G 1 154 ? -14.750 -63.655 -48.739 1.00 52.41 210 LYS G CA 1
ATOM 12291 C C . LYS G 1 154 ? -15.492 -63.866 -50.049 1.00 51.71 210 LYS G C 1
ATOM 12292 O O . LYS G 1 154 ? -16.720 -63.770 -50.086 1.00 51.19 210 LYS G O 1
ATOM 12295 N N . LEU G 1 155 ? -14.741 -64.188 -51.106 1.00 50.52 211 LEU G N 1
ATOM 12296 C CA . LEU G 1 155 ? -15.305 -64.528 -52.419 1.00 51.41 211 LEU G CA 1
ATOM 12297 C C . LEU G 1 155 ? -16.213 -65.761 -52.406 1.00 51.52 211 LEU G C 1
ATOM 12298 O O . LEU G 1 155 ? -17.393 -65.651 -52.727 1.00 50.89 211 LEU G O 1
ATOM 12303 N N . GLU G 1 156 ? -15.662 -66.924 -52.051 1.00 51.10 212 GLU G N 1
ATOM 12304 C CA . GLU G 1 156 ? -16.446 -68.157 -51.977 1.00 51.20 212 GLU G CA 1
ATOM 12305 C C . GLU G 1 156 ? -17.760 -67.988 -51.196 1.00 53.10 212 GLU G C 1
ATOM 12306 O O . GLU G 1 156 ? -18.739 -68.652 -51.502 1.00 60.19 212 GLU G O 1
ATOM 12312 N N . ILE G 1 157 ? -17.807 -67.108 -50.201 1.00 51.54 213 ILE G N 1
ATOM 12313 C CA . ILE G 1 157 ? -19.067 -66.896 -49.475 1.00 52.62 213 ILE G CA 1
ATOM 12314 C C . ILE G 1 157 ? -20.053 -66.026 -50.263 1.00 51.91 213 ILE G C 1
ATOM 12315 O O . ILE G 1 157 ? -21.256 -66.295 -50.270 1.00 50.76 213 ILE G O 1
ATOM 12320 N N . LYS G 1 158 ? -19.536 -64.999 -50.935 1.00 50.92 214 LYS G N 1
ATOM 12321 C CA . LYS G 1 158 ? -20.344 -64.129 -51.800 1.00 50.95 214 LYS G CA 1
ATOM 12322 C C . LYS G 1 158 ? -20.995 -64.916 -52.974 1.00 53.58 214 LYS G C 1
ATOM 12323 O O . LYS G 1 158 ? -22.219 -64.866 -53.190 1.00 46.33 214 LYS G O 1
ATOM 12329 N N . THR G 1 159 ? -20.163 -65.648 -53.714 1.00 51.21 215 THR G N 1
ATOM 12330 C CA . THR G 1 159 ? -20.634 -66.515 -54.776 1.00 46.60 215 THR G CA 1
ATOM 12331 C C . THR G 1 159 ? -21.695 -67.451 -54.251 1.00 46.97 215 THR G C 1
ATOM 12332 O O . THR G 1 159 ? -22.741 -67.605 -54.850 1.00 41.79 215 THR G O 1
ATOM 12336 N N . GLN G 1 160 ? -21.429 -68.103 -53.133 1.00 49.85 216 GLN G N 1
ATOM 12337 C CA . GLN G 1 160 ? -22.438 -68.999 -52.599 1.00 51.22 216 GLN G CA 1
ATOM 12338 C C . GLN G 1 160 ? -23.727 -68.262 -52.226 1.00 50.30 216 GLN G C 1
ATOM 12339 O O . GLN G 1 160 ? -24.819 -68.765 -52.466 1.00 50.58 216 GLN G O 1
ATOM 12345 N N . PHE G 1 161 ? -23.618 -67.075 -51.647 1.00 45.27 217 PHE G N 1
ATOM 12346 C CA . PHE G 1 161 ? -24.829 -66.393 -51.236 1.00 47.22 217 PHE G CA 1
ATOM 12347 C C . PHE G 1 161 ? -25.730 -66.010 -52.421 1.00 57.25 217 PHE G C 1
ATOM 12348 O O . PHE G 1 161 ? -26.946 -66.234 -52.389 1.00 60.36 217 PHE G O 1
ATOM 12356 N N . GLU G 1 162 ? -25.151 -65.410 -53.458 1.00 54.49 218 GLU G N 1
ATOM 12357 C CA . GLU G 1 162 ? -25.938 -65.057 -54.634 1.00 50.16 218 GLU G CA 1
ATOM 12358 C C . GLU G 1 162 ? -26.545 -66.296 -55.276 1.00 50.05 218 GLU G C 1
ATOM 12359 O O . GLU G 1 162 ? -27.757 -66.469 -55.278 1.00 53.82 218 GLU G O 1
ATOM 12365 N N . LYS G 1 163 ? -25.693 -67.158 -55.814 1.00 48.89 219 LYS G N 1
ATOM 12366 C CA . LYS G 1 163 ? -26.122 -68.448 -56.335 1.00 43.28 219 LYS G CA 1
ATOM 12367 C C . LYS G 1 163 ? -27.282 -69.055 -55.541 1.00 49.16 219 LYS G C 1
ATOM 12368 O O . LYS G 1 163 ? -28.274 -69.489 -56.131 1.00 52.64 219 LYS G O 1
ATOM 12373 N N . GLU G 1 164 ? -27.192 -69.077 -54.214 1.00 49.36 220 GLU G N 1
ATOM 12374 C CA . GLU G 1 164 ? -28.301 -69.649 -53.436 1.00 54.58 220 GLU G CA 1
ATOM 12375 C C . GLU G 1 164 ? -29.548 -68.732 -53.377 1.00 50.76 220 GLU G C 1
ATOM 12376 O O . GLU G 1 164 ? -30.684 -69.209 -53.450 1.00 51.40 220 GLU G O 1
ATOM 12378 N N . LYS G 1 165 ? -29.335 -67.426 -53.272 1.00 46.14 221 LYS G N 1
ATOM 12379 C CA . LYS G 1 165 ? -30.435 -66.460 -53.343 1.00 54.23 221 LYS G CA 1
ATOM 12380 C C . LYS G 1 165 ? -31.224 -66.551 -54.667 1.00 52.12 221 LYS G C 1
ATOM 12381 O O . LYS G 1 165 ? -32.459 -66.524 -54.674 1.00 48.09 221 LYS G O 1
ATOM 12387 N N . LEU G 1 166 ? -30.491 -66.626 -55.778 1.00 46.92 222 LEU G N 1
ATOM 12388 C CA . LEU G 1 166 ? -31.076 -66.655 -57.113 1.00 48.20 222 LEU G CA 1
ATOM 12389 C C . LEU G 1 166 ? -31.970 -67.870 -57.245 1.00 52.55 222 LEU G C 1
ATOM 12390 O O . LEU G 1 166 ? -33.187 -67.754 -57.359 1.00 52.08 222 LEU G O 1
ATOM 12395 N N . ALA G 1 167 ? -31.338 -69.036 -57.228 1.00 50.54 223 ALA G N 1
ATOM 12396 C CA . ALA G 1 167 ? -32.031 -70.300 -57.180 1.00 47.19 223 ALA G CA 1
ATOM 12397 C C . ALA G 1 167 ? -33.314 -70.199 -56.379 1.00 47.58 223 ALA G C 1
ATOM 12398 O O . ALA G 1 167 ? -34.312 -70.809 -56.735 1.00 53.22 223 ALA G O 1
ATOM 12400 N N . GLN G 1 168 ? -33.290 -69.433 -55.297 1.00 48.21 224 GLN G N 1
ATOM 12401 C CA . GLN G 1 168 ? -34.447 -69.349 -54.418 1.00 52.08 224 GLN G CA 1
ATOM 12402 C C . GLN G 1 168 ? -35.471 -68.344 -54.916 1.00 51.16 224 GLN G C 1
ATOM 12403 O O . GLN G 1 168 ? -36.666 -68.564 -54.785 1.00 50.99 224 GLN G O 1
ATOM 12409 N N . ASP G 1 169 ? -35.001 -67.227 -55.458 1.00 51.90 225 ASP G N 1
ATOM 12410 C CA . ASP G 1 169 ? -35.905 -66.207 -55.986 1.00 56.50 225 ASP G CA 1
ATOM 12411 C C . ASP G 1 169 ? -36.644 -66.675 -57.259 1.00 54.55 225 ASP G C 1
ATOM 12412 O O . ASP G 1 169 ? -37.801 -66.311 -57.493 1.00 50.56 225 ASP G O 1
ATOM 12417 N N . ARG G 1 170 ? -35.981 -67.497 -58.065 1.00 51.02 226 ARG G N 1
ATOM 12418 C CA . ARG G 1 170 ? -36.648 -68.102 -59.196 1.00 49.86 226 ARG G CA 1
ATOM 12419 C C . ARG G 1 170 ? -37.863 -68.853 -58.686 1.00 50.15 226 ARG G C 1
ATOM 12420 O O . ARG G 1 170 ? -38.982 -68.570 -59.104 1.00 49.04 226 ARG G O 1
ATOM 12428 N N . ILE G 1 171 ? -37.646 -69.792 -57.769 1.00 43.36 227 ILE G N 1
ATOM 12429 C CA . ILE G 1 171 ? -38.740 -70.603 -57.255 1.00 41.55 227 ILE G CA 1
ATOM 12430 C C . ILE G 1 171 ? -39.796 -69.696 -56.658 1.00 45.20 227 ILE G C 1
ATOM 12431 O O . ILE G 1 171 ? -40.982 -69.983 -56.732 1.00 52.31 227 ILE G O 1
ATOM 12436 N N . LYS G 1 172 ? -39.363 -68.591 -56.073 1.00 47.32 228 LYS G N 1
ATOM 12437 C CA . LYS G 1 172 ? -40.286 -67.683 -55.409 1.00 51.80 228 LYS G CA 1
ATOM 12438 C C . LYS G 1 172 ? -41.167 -67.028 -56.459 1.00 53.40 228 LYS G C 1
ATOM 12439 O O . LYS G 1 172 ? -42.352 -66.805 -56.219 1.00 52.11 228 LYS G O 1
ATOM 12445 N N . MET G 1 173 ? -40.590 -66.751 -57.628 1.00 52.93 229 MET G N 1
ATOM 12446 C CA . MET G 1 173 ? -41.295 -66.035 -58.697 1.00 56.83 229 MET G CA 1
ATOM 12447 C C . MET G 1 173 ? -42.206 -66.918 -59.554 1.00 56.50 229 MET G C 1
ATOM 12448 O O . MET G 1 173 ? -43.351 -66.561 -59.815 1.00 53.66 229 MET G O 1
ATOM 12453 N N . LYS G 1 174 ? -41.689 -68.059 -59.995 1.00 58.18 230 LYS G N 1
ATOM 12454 C CA . LYS G 1 174 ? -42.519 -69.095 -60.590 1.00 54.67 230 LYS G CA 1
ATOM 12455 C C . LYS G 1 174 ? -43.765 -69.273 -59.722 1.00 56.41 230 LYS G C 1
ATOM 12456 O O . LYS G 1 174 ? -44.872 -69.341 -60.231 1.00 56.66 230 LYS G O 1
ATOM 12458 N N . ASN G 1 175 ? -43.584 -69.333 -58.408 1.00 54.17 231 ASN G N 1
ATOM 12459 C CA . ASN G 1 175 ? -44.718 -69.403 -57.486 1.00 55.61 231 ASN G CA 1
ATOM 12460 C C . ASN G 1 175 ? -45.812 -68.328 -57.707 1.00 55.20 231 ASN G C 1
ATOM 12461 O O . ASN G 1 175 ? -46.997 -68.651 -57.717 1.00 52.10 231 ASN G O 1
ATOM 12466 N N . GLN G 1 176 ? -45.419 -67.060 -57.861 1.00 54.63 232 GLN G N 1
ATOM 12467 C CA . GLN G 1 176 ? -46.387 -65.957 -57.967 1.00 57.75 232 GLN G CA 1
ATOM 12468 C C . GLN G 1 176 ? -47.001 -65.858 -59.386 1.00 58.61 232 GLN G C 1
ATOM 12469 O O . GLN G 1 176 ? -48.155 -65.453 -59.563 1.00 54.13 232 GLN G O 1
ATOM 12472 N N . LEU G 1 177 ? -46.214 -66.248 -60.384 1.00 57.60 233 LEU G N 1
ATOM 12473 C CA . LEU G 1 177 ? -46.690 -66.406 -61.745 1.00 50.19 233 LEU G CA 1
ATOM 12474 C C . LEU G 1 177 ? -47.782 -67.472 -61.789 1.00 54.11 233 LEU G C 1
ATOM 12475 O O . LEU G 1 177 ? -48.703 -67.393 -62.599 1.00 56.52 233 LEU G O 1
ATOM 12480 N N . ASP G 1 178 ? -47.690 -68.458 -60.904 1.00 54.75 234 ASP G N 1
ATOM 12481 C CA . ASP G 1 178 ? -48.703 -69.504 -60.823 1.00 51.42 234 ASP G CA 1
ATOM 12482 C C . ASP G 1 178 ? -49.978 -69.034 -60.146 1.00 54.59 234 ASP G C 1
ATOM 12483 O O . ASP G 1 178 ? -51.070 -69.381 -60.573 1.00 59.66 234 ASP G O 1
ATOM 12488 N N . ALA G 1 179 ? -49.855 -68.239 -59.094 1.00 54.83 235 ALA G N 1
ATOM 12489 C CA . ALA G 1 179 ? -51.038 -67.602 -58.539 1.00 57.22 235 ALA G CA 1
ATOM 12490 C C . ALA G 1 179 ? -51.688 -66.704 -59.618 1.00 60.84 235 ALA G C 1
ATOM 12491 O O . ALA G 1 179 ? -52.917 -66.679 -59.783 1.00 57.11 235 ALA G O 1
ATOM 12493 N N . ASN G 1 180 ? -50.858 -65.987 -60.367 1.00 55.54 236 ASN G N 1
ATOM 12494 C CA . ASN G 1 180 ? -51.363 -65.117 -61.419 1.00 58.56 236 ASN G CA 1
ATOM 12495 C C . ASN G 1 180 ? -52.088 -65.866 -62.513 1.00 57.25 236 ASN G C 1
ATOM 12496 O O . ASN G 1 180 ? -53.141 -65.444 -62.961 1.00 55.07 236 ASN G O 1
ATOM 12501 N N . ILE G 1 181 ? -51.515 -66.978 -62.942 1.00 57.73 237 ILE G N 1
ATOM 12502 C CA . ILE G 1 181 ? -52.153 -67.791 -63.945 1.00 53.61 237 ILE G CA 1
ATOM 12503 C C . ILE G 1 181 ? -53.487 -68.271 -63.407 1.00 56.56 237 ILE G C 1
ATOM 12504 O O . ILE G 1 181 ? -54.416 -68.474 -64.171 1.00 67.01 237 ILE G O 1
ATOM 12509 N N . GLN G 1 182 ? -53.613 -68.415 -62.094 1.00 56.71 238 GLN G N 1
ATOM 12510 C CA . GLN G 1 182 ? -54.927 -68.705 -61.522 1.00 58.31 238 GLN G CA 1
ATOM 12511 C C . GLN G 1 182 ? -55.838 -67.477 -61.444 1.00 62.78 238 GLN G C 1
ATOM 12512 O O . GLN G 1 182 ? -57.058 -67.607 -61.460 1.00 66.34 238 GLN G O 1
ATOM 12518 N N . ARG G 1 183 ? -55.266 -66.284 -61.370 1.00 61.86 239 ARG G N 1
ATOM 12519 C CA . ARG G 1 183 ? -56.120 -65.119 -61.304 1.00 62.74 239 ARG G CA 1
ATOM 12520 C C . ARG G 1 183 ? -56.648 -64.827 -62.712 1.00 63.59 239 ARG G C 1
ATOM 12521 O O . ARG G 1 183 ? -57.860 -64.766 -62.946 1.00 61.66 239 ARG G O 1
ATOM 12529 N N . LEU G 1 184 ? -55.719 -64.693 -63.651 1.00 60.40 240 LEU G N 1
ATOM 12530 C CA . LEU G 1 184 ? -56.044 -64.507 -65.052 1.00 54.33 240 LEU G CA 1
ATOM 12531 C C . LEU G 1 184 ? -57.146 -65.482 -65.465 1.00 60.13 240 LEU G C 1
ATOM 12532 O O . LEU G 1 184 ? -58.107 -65.103 -66.132 1.00 59.23 240 LEU G O 1
ATOM 12537 N N . ASN G 1 185 ? -57.019 -66.735 -65.045 1.00 62.08 241 ASN G N 1
ATOM 12538 C CA . ASN G 1 185 ? -58.018 -67.738 -65.380 1.00 62.88 241 ASN G CA 1
ATOM 12539 C C . ASN G 1 185 ? -59.415 -67.310 -64.941 1.00 63.17 241 ASN G C 1
ATOM 12540 O O . ASN G 1 185 ? -60.386 -67.544 -65.643 1.00 62.90 241 ASN G O 1
ATOM 12545 N N . TYR G 1 186 ? -59.525 -66.680 -63.780 1.00 63.60 242 TYR G N 1
ATOM 12546 C CA . TYR G 1 186 ? -60.844 -66.304 -63.287 1.00 64.46 242 TYR G CA 1
ATOM 12547 C C . TYR G 1 186 ? -61.324 -64.968 -63.864 1.00 65.13 242 TYR G C 1
ATOM 12548 O O . TYR G 1 186 ? -62.529 -64.717 -63.966 1.00 61.15 242 TYR G O 1
ATOM 12557 N N . SER G 1 187 ? -60.375 -64.114 -64.237 1.00 63.81 243 SER G N 1
ATOM 12558 C CA . SER G 1 187 ? -60.696 -62.863 -64.902 1.00 59.99 243 SER G CA 1
ATOM 12559 C C . SER G 1 187 ? -61.398 -63.165 -66.210 1.00 62.21 243 SER G C 1
ATOM 12560 O O . SER G 1 187 ? -62.326 -62.463 -66.598 1.00 61.35 243 SER G O 1
ATOM 12563 N N . LEU G 1 188 ? -60.935 -64.219 -66.880 1.00 62.52 244 LEU G N 1
ATOM 12564 C CA . LEU G 1 188 ? -61.537 -64.713 -68.117 1.00 61.57 244 LEU G CA 1
ATOM 12565 C C . LEU G 1 188 ? -63.010 -65.097 -67.931 1.00 63.30 244 LEU G C 1
ATOM 12566 O O . LEU G 1 188 ? -63.877 -64.524 -68.587 1.00 65.82 244 LEU G O 1
ATOM 12571 N N . ASP G 1 189 ? -63.289 -66.060 -67.051 1.00 59.23 245 ASP G N 1
ATOM 12572 C CA . ASP G 1 189 ? -64.668 -66.389 -66.694 1.00 62.31 245 ASP G CA 1
ATOM 12573 C C . ASP G 1 189 ? -65.499 -65.134 -66.500 1.00 65.06 245 ASP G C 1
ATOM 12574 O O . ASP G 1 189 ? -66.509 -64.948 -67.175 1.00 72.09 245 ASP G O 1
ATOM 12579 N N . ILE G 1 190 ? -65.079 -64.283 -65.571 1.00 59.36 246 ILE G N 1
ATOM 12580 C CA . ILE G 1 190 ? -65.824 -63.069 -65.267 1.00 64.01 246 ILE G CA 1
ATOM 12581 C C . ILE G 1 190 ? -65.896 -62.116 -66.461 1.00 65.81 246 ILE G C 1
ATOM 12582 O O . ILE G 1 190 ? -66.934 -61.496 -66.688 1.00 67.09 246 ILE G O 1
ATOM 12587 N N . ALA G 1 191 ? -64.816 -62.019 -67.237 1.00 65.58 247 ALA G N 1
ATOM 12588 C CA . ALA G 1 191 ? -64.857 -61.263 -68.496 1.00 66.80 247 ALA G CA 1
ATOM 12589 C C . ALA G 1 191 ? -66.051 -61.715 -69.339 1.00 67.86 247 ALA G C 1
ATOM 12590 O O . ALA G 1 191 ? -66.891 -60.902 -69.731 1.00 69.63 247 ALA G O 1
ATOM 12592 N N . ASN G 1 192 ? -66.124 -63.016 -69.607 1.00 65.86 248 ASN G N 1
ATOM 12593 C CA . ASN G 1 192 ? -67.258 -63.588 -70.321 1.00 64.31 248 ASN G CA 1
ATOM 12594 C C . ASN G 1 192 ? -68.591 -63.278 -69.630 1.00 66.56 248 ASN G C 1
ATOM 12595 O O . ASN G 1 192 ? -69.441 -62.617 -70.203 1.00 75.21 248 ASN G O 1
ATOM 12600 N N . ALA G 1 193 ? -68.767 -63.718 -68.392 1.00 66.10 249 ALA G N 1
ATOM 12601 C CA . ALA G 1 193 ? -70.013 -63.464 -67.671 1.00 65.98 249 ALA G CA 1
ATOM 12602 C C . ALA G 1 193 ? -70.533 -62.022 -67.766 1.00 67.13 249 ALA G C 1
ATOM 12603 O O . ALA G 1 193 ? -71.740 -61.792 -67.712 1.00 66.31 249 ALA G O 1
ATOM 12605 N N . ALA G 1 194 ? -69.640 -61.048 -67.890 1.00 66.40 250 ALA G N 1
ATOM 12606 C CA . ALA G 1 194 ? -70.088 -59.667 -68.028 1.00 69.33 250 ALA G CA 1
ATOM 12607 C C . ALA G 1 194 ? -70.607 -59.445 -69.445 1.00 74.19 250 ALA G C 1
ATOM 12608 O O . ALA G 1 194 ? -71.673 -58.859 -69.656 1.00 75.16 250 ALA G O 1
ATOM 12610 N N . GLY G 1 195 ? -69.852 -59.941 -70.417 1.00 69.71 251 GLY G N 1
ATOM 12611 C CA . GLY G 1 195 ? -70.121 -59.666 -71.812 1.00 70.67 251 GLY G CA 1
ATOM 12612 C C . GLY G 1 195 ? -69.068 -58.708 -72.335 1.00 76.85 251 GLY G C 1
ATOM 12613 O O . GLY G 1 195 ? -69.301 -57.945 -73.279 1.00 80.94 251 GLY G O 1
ATOM 12614 N N . ILE G 1 196 ? -67.900 -58.743 -71.702 1.00 74.29 252 ILE G N 1
ATOM 12615 C CA . ILE G 1 196 ? -66.795 -57.885 -72.089 1.00 70.71 252 ILE G CA 1
ATOM 12616 C C . ILE G 1 196 ? -65.790 -58.694 -72.888 1.00 73.35 252 ILE G C 1
ATOM 12617 O O . ILE G 1 196 ? -64.955 -59.406 -72.320 1.00 70.34 252 ILE G O 1
ATOM 12622 N N . LYS G 1 197 ? -65.893 -58.593 -74.212 1.00 72.30 253 LYS G N 1
ATOM 12623 C CA . LYS G 1 197 ? -64.990 -59.303 -75.101 1.00 69.68 253 LYS G CA 1
ATOM 12624 C C . LYS G 1 197 ? -63.881 -58.362 -75.550 1.00 69.46 253 LYS G C 1
ATOM 12625 O O . LYS G 1 197 ? -62.758 -58.787 -75.803 1.00 71.96 253 LYS G O 1
ATOM 12631 N N . LYS G 1 198 ? -64.184 -57.073 -75.630 1.00 69.46 254 LYS G N 1
ATOM 12632 C CA . LYS G 1 198 ? -63.199 -56.118 -76.123 1.00 71.33 254 LYS G CA 1
ATOM 12633 C C . LYS G 1 198 ? -62.702 -55.190 -75.025 1.00 70.05 254 LYS G C 1
ATOM 12634 O O . LYS G 1 198 ? -63.364 -55.032 -74.001 1.00 71.01 254 LYS G O 1
ATOM 12640 N N . PRO G 1 199 ? -61.524 -54.575 -75.237 1.00 71.83 255 PRO G N 1
ATOM 12641 C CA . PRO G 1 199 ? -60.895 -53.733 -74.212 1.00 68.68 255 PRO G CA 1
ATOM 12642 C C . PRO G 1 199 ? -61.764 -52.535 -73.870 1.00 72.58 255 PRO G C 1
ATOM 12643 O O . PRO G 1 199 ? -62.276 -51.858 -74.764 1.00 79.86 255 PRO G O 1
ATOM 12647 N N . VAL G 1 200 ? -61.933 -52.295 -72.576 1.00 68.82 256 VAL G N 1
ATOM 12648 C CA . VAL G 1 200 ? -62.613 -51.103 -72.059 1.00 74.37 256 VAL G CA 1
ATOM 12649 C C . VAL G 1 200 ? -62.547 -49.874 -72.982 1.00 76.27 256 VAL G C 1
ATOM 12650 O O . VAL G 1 200 ? -61.604 -49.708 -73.768 1.00 71.26 256 VAL G O 1
ATOM 12654 N N . ASP G 1 206 ? -61.792 -53.380 -61.684 1.00 70.83 266 ASP G N 1
ATOM 12655 C CA . ASP G 1 206 ? -61.981 -54.238 -60.510 1.00 81.54 266 ASP G CA 1
ATOM 12656 C C . ASP G 1 206 ? -60.653 -54.840 -59.966 1.00 84.61 266 ASP G C 1
ATOM 12657 O O . ASP G 1 206 ? -59.956 -55.586 -60.683 1.00 81.31 266 ASP G O 1
ATOM 12662 N N . PRO G 1 207 ? -60.332 -54.536 -58.685 1.00 81.48 267 PRO G N 1
ATOM 12663 C CA . PRO G 1 207 ? -59.030 -54.773 -58.049 1.00 74.97 267 PRO G CA 1
ATOM 12664 C C . PRO G 1 207 ? -58.555 -56.229 -58.055 1.00 74.47 267 PRO G C 1
ATOM 12665 O O . PRO G 1 207 ? -57.426 -56.515 -58.473 1.00 63.47 267 PRO G O 1
ATOM 12669 N N . ASP G 1 208 ? -59.403 -57.121 -57.547 1.00 77.27 268 ASP G N 1
ATOM 12670 C CA . ASP G 1 208 ? -59.137 -58.564 -57.507 1.00 78.35 268 ASP G CA 1
ATOM 12671 C C . ASP G 1 208 ? -58.872 -59.179 -58.889 1.00 78.29 268 ASP G C 1
ATOM 12672 O O . ASP G 1 208 ? -57.744 -59.556 -59.215 1.00 77.46 268 ASP G O 1
ATOM 12677 N N . PHE G 1 209 ? -59.928 -59.309 -59.687 1.00 76.24 269 PHE G N 1
ATOM 12678 C CA . PHE G 1 209 ? -59.801 -59.882 -61.020 1.00 73.81 269 PHE G CA 1
ATOM 12679 C C . PHE G 1 209 ? -59.968 -58.775 -62.056 1.00 71.55 269 PHE G C 1
ATOM 12680 O O . PHE G 1 209 ? -61.058 -58.243 -62.216 1.00 69.71 269 PHE G O 1
ATOM 12688 N N . SER G 1 210 ? -58.882 -58.411 -62.738 1.00 74.84 270 SER G N 1
ATOM 12689 C CA . SER G 1 210 ? -58.932 -57.331 -63.728 1.00 73.21 270 SER G CA 1
ATOM 12690 C C . SER G 1 210 ? -59.655 -57.773 -64.999 1.00 73.31 270 SER G C 1
ATOM 12691 O O . SER G 1 210 ? -59.327 -58.798 -65.597 1.00 70.02 270 SER G O 1
ATOM 12694 N N . ILE G 1 211 ? -60.634 -56.969 -65.402 1.00 76.58 271 ILE G N 1
ATOM 12695 C CA . ILE G 1 211 ? -61.520 -57.266 -66.522 1.00 70.04 271 ILE G CA 1
ATOM 12696 C C . ILE G 1 211 ? -61.171 -56.359 -67.705 1.00 68.57 271 ILE G C 1
ATOM 12697 O O . ILE G 1 211 ? -61.422 -56.693 -68.859 1.00 68.22 271 ILE G O 1
ATOM 12702 N N . SER G 1 212 ? -60.572 -55.214 -67.392 1.00 68.70 272 SER G N 1
ATOM 12703 C CA . SER G 1 212 ? -60.214 -54.185 -68.366 1.00 66.49 272 SER G CA 1
ATOM 12704 C C . SER G 1 212 ? -59.758 -54.684 -69.736 1.00 64.37 272 SER G C 1
ATOM 12705 O O . SER G 1 212 ? -60.201 -54.160 -70.743 1.00 71.18 272 SER G O 1
ATOM 12708 N N . LEU G 1 213 ? -58.866 -55.668 -69.790 1.00 62.26 273 LEU G N 1
ATOM 12709 C CA . LEU G 1 213 ? -58.310 -56.085 -71.081 1.00 59.92 273 LEU G CA 1
ATOM 12710 C C . LEU G 1 213 ? -59.324 -56.785 -71.987 1.00 58.14 273 LEU G C 1
ATOM 12711 O O . LEU G 1 213 ? -59.106 -56.887 -73.190 1.00 61.78 273 LEU G O 1
ATOM 12716 N N . GLY G 1 214 ? -60.419 -57.272 -71.411 1.00 59.25 274 GLY G N 1
ATOM 12717 C CA . GLY G 1 214 ? -61.450 -57.958 -72.178 1.00 64.24 274 GLY G CA 1
ATOM 12718 C C . GLY G 1 214 ? -61.135 -59.402 -72.544 1.00 65.33 274 GLY G C 1
ATOM 12719 O O . GLY G 1 214 ? -59.997 -59.746 -72.867 1.00 65.40 274 GLY G O 1
ATOM 12720 N N . ALA G 1 215 ? -62.158 -60.248 -72.502 1.00 59.85 275 ALA G N 1
ATOM 12721 C CA . ALA G 1 215 ? -62.012 -61.671 -72.802 1.00 62.12 275 ALA G CA 1
ATOM 12722 C C . ALA G 1 215 ? -61.095 -62.016 -73.983 1.00 63.15 275 ALA G C 1
ATOM 12723 O O . ALA G 1 215 ? -60.395 -63.022 -73.952 1.00 63.39 275 ALA G O 1
ATOM 12725 N N . ASP G 1 216 ? -61.112 -61.205 -75.032 1.00 65.66 276 ASP G N 1
ATOM 12726 C CA . ASP G 1 216 ? -60.352 -61.541 -76.235 1.00 66.31 276 ASP G CA 1
ATOM 12727 C C . ASP G 1 216 ? -58.855 -61.461 -76.003 1.00 66.54 276 ASP G C 1
ATOM 12728 O O . ASP G 1 216 ? -58.110 -62.352 -76.404 1.00 65.91 276 ASP G O 1
ATOM 12733 N N . GLY G 1 217 ? -58.413 -60.383 -75.367 1.00 66.86 277 GLY G N 1
ATOM 12734 C CA . GLY G 1 217 ? -57.008 -60.238 -75.044 1.00 62.25 277 GLY G CA 1
ATOM 12735 C C . GLY G 1 217 ? -56.623 -61.066 -73.829 1.00 61.19 277 GLY G C 1
ATOM 12736 O O . GLY G 1 217 ? -55.527 -61.637 -73.758 1.00 57.73 277 GLY G O 1
ATOM 12737 N N . ILE G 1 218 ? -57.531 -61.124 -72.864 1.00 59.65 278 ILE G N 1
ATOM 12738 C CA . ILE G 1 218 ? -57.284 -61.862 -71.638 1.00 57.78 278 ILE G CA 1
ATOM 12739 C C . ILE G 1 218 ? -56.966 -63.326 -71.908 1.00 59.37 278 ILE G C 1
ATOM 12740 O O . ILE G 1 218 ? -56.032 -63.865 -71.324 1.00 60.26 278 ILE G O 1
ATOM 12745 N N . GLU G 1 219 ? -57.727 -63.968 -72.791 1.00 58.84 279 GLU G N 1
ATOM 12746 C CA . GLU G 1 219 ? -57.432 -65.344 -73.163 1.00 53.20 279 GLU G CA 1
ATOM 12747 C C . GLU G 1 219 ? -56.056 -65.443 -73.817 1.00 50.16 279 GLU G C 1
ATOM 12748 O O . GLU G 1 219 ? -55.394 -66.462 -73.699 1.00 52.74 279 GLU G O 1
ATOM 12750 N N . ARG G 1 220 ? -55.612 -64.383 -74.479 1.00 49.27 280 ARG G N 1
ATOM 12751 C CA . ARG G 1 220 ? -54.286 -64.391 -75.091 1.00 53.37 280 ARG G CA 1
ATOM 12752 C C . ARG G 1 220 ? -53.143 -64.138 -74.093 1.00 59.81 280 ARG G C 1
ATOM 12753 O O . ARG G 1 220 ? -52.053 -64.719 -74.213 1.00 57.52 280 ARG G O 1
ATOM 12761 N N . LYS G 1 221 ? -53.387 -63.253 -73.128 1.00 59.57 281 LYS G N 1
ATOM 12762 C CA . LYS G 1 221 ? -52.485 -63.069 -71.991 1.00 55.38 281 LYS G CA 1
ATOM 12763 C C . LYS G 1 221 ? -52.356 -64.387 -71.214 1.00 55.31 281 LYS G C 1
ATOM 12764 O O . LYS G 1 221 ? -51.249 -64.830 -70.911 1.00 56.00 281 LYS G O 1
ATOM 12770 N N . LEU G 1 222 ? -53.500 -65.008 -70.918 1.00 55.29 282 LEU G N 1
ATOM 12771 C CA . LEU G 1 222 ? -53.588 -66.294 -70.215 1.00 52.43 282 LEU G CA 1
ATOM 12772 C C . LEU G 1 222 ? -52.900 -67.463 -70.919 1.00 53.35 282 LEU G C 1
ATOM 12773 O O . LEU G 1 222 ? -52.531 -68.442 -70.288 1.00 56.94 282 LEU G O 1
ATOM 12778 N N . GLU G 1 223 ? -52.738 -67.395 -72.227 1.00 53.36 283 GLU G N 1
ATOM 12779 C CA . GLU G 1 223 ? -52.054 -68.500 -72.873 1.00 54.82 283 GLU G CA 1
ATOM 12780 C C . GLU G 1 223 ? -50.571 -68.228 -73.052 1.00 55.62 283 GLU G C 1
ATOM 12781 O O . GLU G 1 223 ? -49.784 -69.161 -73.169 1.00 57.14 283 GLU G O 1
ATOM 12787 N N . ILE G 1 224 ? -50.198 -66.949 -73.061 1.00 56.78 284 ILE G N 1
ATOM 12788 C CA . ILE G 1 224 ? -48.784 -66.546 -73.081 1.00 55.85 284 ILE G CA 1
ATOM 12789 C C . ILE G 1 224 ? -48.073 -66.890 -71.762 1.00 56.51 284 ILE G C 1
ATOM 12790 O O . ILE G 1 224 ? -46.889 -67.266 -71.758 1.00 57.75 284 ILE G O 1
ATOM 12795 N N . GLU G 1 225 ? -48.801 -66.780 -70.650 1.00 55.44 285 GLU G N 1
ATOM 12796 C CA . GLU G 1 225 ? -48.241 -67.013 -69.317 1.00 54.10 285 GLU G CA 1
ATOM 12797 C C . GLU G 1 225 ? -48.139 -68.492 -68.973 1.00 55.81 285 GLU G C 1
ATOM 12798 O O . GLU G 1 225 ? -47.134 -68.934 -68.399 1.00 58.26 285 GLU G O 1
ATOM 12804 N N . LYS G 1 226 ? -49.179 -69.254 -69.305 1.00 52.58 286 LYS G N 1
ATOM 12805 C CA . LYS G 1 226 ? -49.128 -70.698 -69.127 1.00 48.59 286 LYS G CA 1
ATOM 12806 C C . LYS G 1 226 ? -47.958 -71.285 -69.906 1.00 47.67 286 LYS G C 1
ATOM 12807 O O . LYS G 1 226 ? -47.510 -72.388 -69.626 1.00 51.38 286 LYS G O 1
ATOM 12813 N N . ALA G 1 227 ? -47.451 -70.541 -70.877 1.00 49.11 287 ALA G N 1
ATOM 12814 C CA . ALA G 1 227 ? -46.368 -71.038 -71.719 1.00 52.87 287 ALA G CA 1
ATOM 12815 C C . ALA G 1 227 ? -44.973 -70.694 -71.188 1.00 55.95 287 ALA G C 1
ATOM 12816 O O . ALA G 1 227 ? -43.974 -71.254 -71.645 1.00 55.92 287 ALA G O 1
ATOM 12818 N N . VAL G 1 228 ? -44.905 -69.772 -70.234 1.00 55.59 288 VAL G N 1
ATOM 12819 C CA . VAL G 1 228 ? -43.626 -69.379 -69.651 1.00 57.61 288 VAL G CA 1
ATOM 12820 C C . VAL G 1 228 ? -42.898 -70.583 -69.060 1.00 57.31 288 VAL G C 1
ATOM 12821 O O . VAL G 1 228 ? -43.459 -71.320 -68.248 1.00 58.24 288 VAL G O 1
ATOM 12825 N N . THR G 1 229 ? -41.653 -70.780 -69.483 1.00 56.70 289 THR G N 1
ATOM 12826 C CA . THR G 1 229 ? -40.841 -71.908 -69.026 1.00 57.68 289 THR G CA 1
ATOM 12827 C C . THR G 1 229 ? -39.899 -71.417 -67.946 1.00 60.59 289 THR G C 1
ATOM 12828 O O . THR G 1 229 ? -39.997 -71.798 -66.779 1.00 61.86 289 THR G O 1
ATOM 12832 N N . ASP G 1 230 ? -39.008 -70.528 -68.364 1.00 63.27 290 ASP G N 1
ATOM 12833 C CA . ASP G 1 230 ? -37.974 -69.943 -67.526 1.00 59.28 290 ASP G CA 1
ATOM 12834 C C . ASP G 1 230 ? -38.465 -68.561 -67.095 1.00 62.27 290 ASP G C 1
ATOM 12835 O O . ASP G 1 230 ? -38.865 -67.761 -67.947 1.00 62.83 290 ASP G O 1
ATOM 12840 N N . VAL G 1 231 ? -38.460 -68.268 -65.795 1.00 56.70 291 VAL G N 1
ATOM 12841 C CA . VAL G 1 231 ? -39.063 -67.013 -65.343 1.00 51.07 291 VAL G CA 1
ATOM 12842 C C . VAL G 1 231 ? -38.150 -65.813 -65.528 1.00 53.31 291 VAL G C 1
ATOM 12843 O O . VAL G 1 231 ? -38.470 -64.725 -65.075 1.00 57.25 291 VAL G O 1
ATOM 12847 N N . ALA G 1 232 ? -37.021 -66.008 -66.197 1.00 57.01 292 ALA G N 1
ATOM 12848 C CA . ALA G 1 232 ? -36.108 -64.907 -66.489 1.00 56.05 292 ALA G CA 1
ATOM 12849 C C . ALA G 1 232 ? -36.320 -64.365 -67.905 1.00 56.91 292 ALA G C 1
ATOM 12850 O O . ALA G 1 232 ? -35.789 -63.314 -68.261 1.00 56.91 292 ALA G O 1
ATOM 12852 N N . GLU G 1 233 ? -37.086 -65.090 -68.714 1.00 54.87 293 GLU G N 1
ATOM 12853 C CA . GLU G 1 233 ? -37.400 -64.654 -70.075 1.00 59.61 293 GLU G CA 1
ATOM 12854 C C . GLU G 1 233 ? -38.039 -63.266 -70.111 1.00 56.77 293 GLU G C 1
ATOM 12855 O O . GLU G 1 233 ? -37.842 -62.514 -71.065 1.00 55.56 293 GLU G O 1
ATOM 12857 N N . LEU G 1 234 ? -38.814 -62.936 -69.081 1.00 52.83 294 LEU G N 1
ATOM 12858 C CA . LEU G 1 234 ? -39.485 -61.643 -69.028 1.00 57.87 294 LEU G CA 1
ATOM 12859 C C . LEU G 1 234 ? -38.966 -60.766 -67.899 1.00 61.24 294 LEU G C 1
ATOM 12860 O O . LEU G 1 234 ? -39.675 -59.884 -67.406 1.00 59.81 294 LEU G O 1
ATOM 12865 N N . ASN G 1 235 ? -37.726 -61.006 -67.495 1.00 61.47 295 ASN G N 1
ATOM 12866 C CA . ASN G 1 235 ? -37.160 -60.323 -66.345 1.00 58.06 295 ASN G CA 1
ATOM 12867 C C . ASN G 1 235 ? -35.659 -60.095 -66.503 1.00 55.52 295 ASN G C 1
ATOM 12868 O O . ASN G 1 235 ? -34.876 -61.040 -66.517 1.00 55.25 295 ASN G O 1
ATOM 12873 N N . GLY G 1 236 ? -35.270 -58.834 -66.639 1.00 55.29 296 GLY G N 1
ATOM 12874 C CA . GLY G 1 236 ? -33.878 -58.480 -66.836 1.00 53.64 296 GLY G CA 1
ATOM 12875 C C . GLY G 1 236 ? -33.106 -58.592 -65.541 1.00 56.16 296 GLY G C 1
ATOM 12876 O O . GLY G 1 236 ? -31.930 -58.947 -65.542 1.00 57.19 296 GLY G O 1
ATOM 12877 N N . GLU G 1 237 ? -33.774 -58.297 -64.430 1.00 55.47 297 GLU G N 1
ATOM 12878 C CA . GLU G 1 237 ? -33.165 -58.446 -63.116 1.00 54.94 297 GLU G CA 1
ATOM 12879 C C . GLU G 1 237 ? -32.646 -59.877 -62.921 1.00 55.10 297 GLU G C 1
ATOM 12880 O O . GLU G 1 237 ? -31.474 -60.062 -62.597 1.00 54.58 297 GLU G O 1
ATOM 12882 N N . LEU G 1 238 ? -33.497 -60.879 -63.141 1.00 49.11 298 LEU G N 1
ATOM 12883 C CA . LEU G 1 238 ? -33.071 -62.267 -62.992 1.00 49.06 298 LEU G CA 1
ATOM 12884 C C . LEU G 1 238 ? -32.032 -62.689 -64.020 1.00 51.53 298 LEU G C 1
ATOM 12885 O O . LEU G 1 238 ? -31.332 -63.678 -63.819 1.00 51.23 298 LEU G O 1
ATOM 12890 N N . ARG G 1 239 ? -31.942 -61.964 -65.130 1.00 51.47 299 ARG G N 1
ATOM 12891 C CA . ARG G 1 239 ? -30.937 -62.272 -66.144 1.00 52.95 299 ARG G CA 1
ATOM 12892 C C . ARG G 1 239 ? -29.614 -61.661 -65.710 1.00 54.38 299 ARG G C 1
ATOM 12893 O O . ARG G 1 239 ? -28.544 -62.247 -65.889 1.00 52.83 299 ARG G O 1
ATOM 12901 N N . ASN G 1 240 ? -29.712 -60.470 -65.125 1.00 54.46 300 ASN G N 1
ATOM 12902 C CA . ASN G 1 240 ? -28.560 -59.746 -64.610 1.00 50.13 300 ASN G CA 1
ATOM 12903 C C . ASN G 1 240 ? -27.943 -60.394 -63.369 1.00 53.08 300 ASN G C 1
ATOM 12904 O O . ASN G 1 240 ? -26.729 -60.354 -63.206 1.00 57.12 300 ASN G O 1
ATOM 12909 N N . ARG G 1 241 ? -28.751 -60.985 -62.488 1.00 49.04 301 ARG G N 1
ATOM 12910 C CA . ARG G 1 241 ? -28.168 -61.636 -61.308 1.00 51.89 301 ARG G CA 1
ATOM 12911 C C . ARG G 1 241 ? -27.477 -62.910 -61.740 1.00 48.43 301 ARG G C 1
ATOM 12912 O O . ARG G 1 241 ? -26.428 -63.260 -61.230 1.00 46.84 301 ARG G O 1
ATOM 12920 N N . GLN G 1 242 ? -28.081 -63.602 -62.692 1.00 49.92 302 GLN G N 1
ATOM 12921 C CA . GLN G 1 242 ? -27.452 -64.762 -63.292 1.00 48.12 302 GLN G CA 1
ATOM 12922 C C . GLN G 1 242 ? -26.133 -64.370 -63.939 1.00 45.40 302 GLN G C 1
ATOM 12923 O O . GLN G 1 242 ? -25.216 -65.163 -64.002 1.00 43.22 302 GLN G O 1
ATOM 12929 N N . TYR G 1 243 ? -26.049 -63.144 -64.437 1.00 48.21 303 TYR G N 1
ATOM 12930 C CA . TYR G 1 243 ? -24.785 -62.621 -64.939 1.00 45.47 303 TYR G CA 1
ATOM 12931 C C . TYR G 1 243 ? -23.825 -62.487 -63.755 1.00 48.71 303 TYR G C 1
ATOM 12932 O O . TYR G 1 243 ? -22.686 -62.974 -63.792 1.00 47.86 303 TYR G O 1
ATOM 12941 N N . LEU G 1 244 ? -24.298 -61.822 -62.701 1.00 42.83 304 LEU G N 1
ATOM 12942 C CA . LEU G 1 244 ? -23.516 -61.654 -61.496 1.00 45.63 304 LEU G CA 1
ATOM 12943 C C . LEU G 1 244 ? -22.878 -62.988 -61.067 1.00 47.07 304 LEU G C 1
ATOM 12944 O O . LEU G 1 244 ? -21.648 -63.140 -61.068 1.00 49.43 304 LEU G O 1
ATOM 12949 N N . VAL G 1 245 ? -23.725 -63.946 -60.708 1.00 40.51 305 VAL G N 1
ATOM 12950 C CA . VAL G 1 245 ? -23.270 -65.265 -60.335 1.00 39.28 305 VAL G CA 1
ATOM 12951 C C . VAL G 1 245 ? -22.222 -65.835 -61.288 1.00 45.71 305 VAL G C 1
ATOM 12952 O O . VAL G 1 245 ? -21.237 -66.427 -60.842 1.00 47.87 305 VAL G O 1
ATOM 12956 N N . GLU G 1 246 ? -22.402 -65.662 -62.590 1.00 41.72 306 GLU G N 1
ATOM 12957 C CA . GLU G 1 246 ? -21.450 -66.265 -63.514 1.00 44.55 306 GLU G CA 1
ATOM 12958 C C . GLU G 1 246 ? -20.097 -65.562 -63.444 1.00 47.43 306 GLU G C 1
ATOM 12959 O O . GLU G 1 246 ? -19.050 -66.212 -63.528 1.00 49.64 306 GLU G O 1
ATOM 12965 N N . GLN G 1 247 ? -20.121 -64.243 -63.281 1.00 43.75 307 GLN G N 1
ATOM 12966 C CA . GLN G 1 247 ? -18.880 -63.480 -63.127 1.00 48.16 307 GLN G CA 1
ATOM 12967 C C . GLN G 1 247 ? -18.102 -63.757 -61.835 1.00 51.57 307 GLN G C 1
ATOM 12968 O O . GLN G 1 247 ? -16.875 -63.822 -61.880 1.00 54.21 307 GLN G O 1
ATOM 12974 N N . LEU G 1 248 ? -18.806 -63.907 -60.703 1.00 50.84 308 LEU G N 1
ATOM 12975 C CA . LEU G 1 248 ? -18.205 -64.297 -59.410 1.00 46.02 308 LEU G CA 1
ATOM 12976 C C . LEU G 1 248 ? -17.516 -65.638 -59.513 1.00 51.34 308 LEU G C 1
ATOM 12977 O O . LEU G 1 248 ? -16.348 -65.792 -59.138 1.00 53.14 308 LEU G O 1
ATOM 12982 N N . THR G 1 249 ? -18.283 -66.607 -60.012 1.00 53.29 309 THR G N 1
ATOM 12983 C CA . THR G 1 249 ? -17.833 -67.971 -60.282 1.00 53.36 309 THR G CA 1
ATOM 12984 C C . THR G 1 249 ? -16.584 -68.031 -61.159 1.00 49.14 309 THR G C 1
ATOM 12985 O O . THR G 1 249 ? -15.791 -68.960 -61.057 1.00 56.26 309 THR G O 1
ATOM 12989 N N . LYS G 1 250 ? -16.418 -67.057 -62.038 1.00 45.74 310 LYS G N 1
ATOM 12990 C CA . LYS G 1 250 ? -15.306 -67.093 -62.972 1.00 51.47 310 LYS G CA 1
ATOM 12991 C C . LYS G 1 250 ? -14.184 -66.173 -62.497 1.00 54.12 310 LYS G C 1
ATOM 12992 O O . LYS G 1 250 ? -13.095 -66.145 -63.072 1.00 55.06 310 LYS G O 1
ATOM 12994 N N . ALA G 1 251 ? -14.467 -65.433 -61.429 1.00 56.27 311 ALA G N 1
ATOM 12995 C CA . ALA G 1 251 ? -13.509 -64.520 -60.820 1.00 55.75 311 ALA G CA 1
ATOM 12996 C C . ALA G 1 251 ? -12.457 -65.300 -60.035 1.00 63.49 311 ALA G C 1
ATOM 12997 O O . ALA G 1 251 ? -12.751 -66.383 -59.497 1.00 62.75 311 ALA G O 1
ATOM 12999 N N . ASN G 1 252 ? -11.241 -64.751 -59.980 1.00 63.02 312 ASN G N 1
ATOM 13000 C CA . ASN G 1 252 ? -10.111 -65.405 -59.314 1.00 67.39 312 ASN G CA 1
ATOM 13001 C C . ASN G 1 252 ? -9.142 -64.472 -58.587 1.00 72.84 312 ASN G C 1
ATOM 13002 O O . ASN G 1 252 ? -8.531 -63.590 -59.199 1.00 75.33 312 ASN G O 1
ATOM 13007 N N . ILE G 1 253 ? -8.978 -64.691 -57.285 1.00 69.59 313 ILE G N 1
ATOM 13008 C CA . ILE G 1 253 ? -7.983 -63.955 -56.524 1.00 66.23 313 ILE G CA 1
ATOM 13009 C C . ILE G 1 253 ? -6.616 -64.546 -56.793 1.00 63.86 313 ILE G C 1
ATOM 13010 O O . ILE G 1 253 ? -6.297 -65.634 -56.329 1.00 59.16 313 ILE G O 1
ATOM 13015 N N . ASN G 1 254 ? -5.807 -63.813 -57.541 1.00 67.44 314 ASN G N 1
ATOM 13016 C CA . ASN G 1 254 ? -4.490 -64.291 -57.916 1.00 72.37 314 ASN G CA 1
ATOM 13017 C C . ASN G 1 254 ? -3.437 -64.109 -56.835 1.00 73.72 314 ASN G C 1
ATOM 13018 O O . ASN G 1 254 ? -3.559 -63.233 -55.979 1.00 69.99 314 ASN G O 1
ATOM 13023 N N . ASP G 1 255 ? -2.413 -64.956 -56.865 1.00 71.38 315 ASP G N 1
ATOM 13024 C CA . ASP G 1 255 ? -1.352 -64.888 -55.867 1.00 77.21 315 ASP G CA 1
ATOM 13025 C C . ASP G 1 255 ? -0.599 -63.552 -55.932 1.00 77.69 315 ASP G C 1
ATOM 13026 O O . ASP G 1 255 ? 0.366 -63.402 -56.686 1.00 75.55 315 ASP G O 1
ATOM 13031 N N . VAL G 1 256 ? -1.053 -62.587 -55.134 1.00 72.64 316 VAL G N 1
ATOM 13032 C CA . VAL G 1 256 ? -0.430 -61.271 -55.092 1.00 74.42 316 VAL G CA 1
ATOM 13033 C C . VAL G 1 256 ? 0.619 -61.224 -53.984 1.00 70.77 316 VAL G C 1
ATOM 13034 O O . VAL G 1 256 ? 0.319 -61.541 -52.840 1.00 67.86 316 VAL G O 1
ATOM 13036 N N . ASN G 1 257 ? 1.848 -60.843 -54.326 1.00 67.76 317 ASN G N 1
ATOM 13037 C CA . ASN G 1 257 ? 2.914 -60.761 -53.329 1.00 68.49 317 ASN G CA 1
ATOM 13038 C C . ASN G 1 257 ? 3.171 -59.338 -52.796 1.00 69.95 317 ASN G C 1
ATOM 13039 O O . ASN G 1 257 ? 3.627 -58.443 -53.518 1.00 70.31 317 ASN G O 1
ATOM 13044 N N . PHE G 1 258 ? 2.874 -59.140 -51.518 1.00 65.73 318 PHE G N 1
ATOM 13045 C CA . PHE G 1 258 ? 3.062 -57.847 -50.881 1.00 60.18 318 PHE G CA 1
ATOM 13046 C C . PHE G 1 258 ? 3.825 -58.047 -49.577 1.00 59.81 318 PHE G C 1
ATOM 13047 O O . PHE G 1 258 ? 4.078 -59.185 -49.187 1.00 63.14 318 PHE G O 1
ATOM 13055 N N . THR G 1 259 ? 4.203 -56.948 -48.914 1.00 61.03 319 THR G N 1
ATOM 13056 C CA . THR G 1 259 ? 4.873 -57.007 -47.606 1.00 50.45 319 THR G CA 1
ATOM 13057 C C . THR G 1 259 ? 4.046 -56.288 -46.537 1.00 44.62 319 THR G C 1
ATOM 13058 O O . THR G 1 259 ? 3.720 -55.125 -46.697 1.00 43.95 319 THR G O 1
ATOM 13062 N N . PRO G 1 260 ? 3.718 -56.984 -45.434 1.00 46.64 320 PRO G N 1
ATOM 13063 C CA . PRO G 1 260 ? 2.855 -56.448 -44.367 1.00 46.53 320 PRO G CA 1
ATOM 13064 C C . PRO G 1 260 ? 3.577 -55.478 -43.424 1.00 47.85 320 PRO G C 1
ATOM 13065 O O . PRO G 1 260 ? 3.188 -55.340 -42.261 1.00 45.27 320 PRO G O 1
ATOM 13069 N N . PHE G 1 261 ? 4.612 -54.817 -43.936 1.00 47.74 321 PHE G N 1
ATOM 13070 C CA . PHE G 1 261 ? 5.414 -53.901 -43.147 1.00 45.80 321 PHE G CA 1
ATOM 13071 C C . PHE G 1 261 ? 6.334 -53.056 -44.012 1.00 43.73 321 PHE G C 1
ATOM 13072 O O . PHE G 1 261 ? 6.683 -53.441 -45.120 1.00 43.01 321 PHE G O 1
ATOM 13080 N N . LYS G 1 262 ? 6.722 -51.902 -43.480 1.00 47.13 322 LYS G N 1
ATOM 13081 C CA . LYS G 1 262 ? 7.728 -51.032 -44.080 1.00 47.29 322 LYS G CA 1
ATOM 13082 C C . LYS G 1 262 ? 8.955 -50.919 -43.164 1.00 47.72 322 LYS G C 1
ATOM 13083 O O . LYS G 1 262 ? 8.825 -50.549 -41.997 1.00 49.81 322 LYS G O 1
ATOM 13089 N N . TYR G 1 263 ? 10.135 -51.235 -43.695 1.00 45.40 323 TYR G N 1
ATOM 13090 C CA . TYR G 1 263 ? 11.403 -51.089 -42.964 1.00 44.55 323 TYR G CA 1
ATOM 13091 C C . TYR G 1 263 ? 11.828 -49.626 -42.754 1.00 49.16 323 TYR G C 1
ATOM 13092 O O . TYR G 1 263 ? 11.967 -48.873 -43.722 1.00 52.69 323 TYR G O 1
ATOM 13101 N N . GLN G 1 264 ? 12.042 -49.226 -41.499 1.00 50.01 324 GLN G N 1
ATOM 13102 C CA . GLN G 1 264 ? 12.816 -48.011 -41.203 1.00 52.70 324 GLN G CA 1
ATOM 13103 C C . GLN G 1 264 ? 14.288 -48.434 -41.141 1.00 50.33 324 GLN G C 1
ATOM 13104 O O . GLN G 1 264 ? 15.197 -47.718 -41.577 1.00 46.75 324 GLN G O 1
ATOM 13110 N N . LEU G 1 265 ? 14.496 -49.632 -40.608 1.00 42.54 325 LEU G N 1
ATOM 13111 C CA . LEU G 1 265 ? 15.800 -50.253 -40.589 1.00 47.15 325 LEU G CA 1
ATOM 13112 C C . LEU G 1 265 ? 15.678 -51.741 -40.949 1.00 49.02 325 LEU G C 1
ATOM 13113 O O . LEU G 1 265 ? 14.992 -52.494 -40.257 1.00 50.09 325 LEU G O 1
ATOM 13118 N N . SER G 1 266 ? 16.327 -52.154 -42.037 1.00 47.00 326 SER G N 1
ATOM 13119 C CA . SER G 1 266 ? 16.439 -53.566 -42.402 1.00 46.51 326 SER G CA 1
ATOM 13120 C C . SER G 1 266 ? 17.528 -54.225 -41.565 1.00 49.86 326 SER G C 1
ATOM 13121 O O . SER G 1 266 ? 18.495 -53.558 -41.203 1.00 54.72 326 SER G O 1
ATOM 13124 N N . PRO G 1 267 ? 17.390 -55.534 -41.267 1.00 49.27 327 PRO G N 1
ATOM 13125 C CA . PRO G 1 267 ? 18.299 -56.236 -40.344 1.00 55.62 327 PRO G CA 1
ATOM 13126 C C . PRO G 1 267 ? 19.776 -55.816 -40.429 1.00 53.66 327 PRO G C 1
ATOM 13127 O O . PRO G 1 267 ? 20.455 -56.046 -41.434 1.00 52.13 327 PRO G O 1
ATOM 13131 N N . SER G 1 268 ? 20.250 -55.194 -39.354 1.00 50.50 328 SER G N 1
ATOM 13132 C CA . SER G 1 268 ? 21.595 -54.630 -39.289 1.00 52.37 328 SER G CA 1
ATOM 13133 C C . SER G 1 268 ? 22.720 -55.670 -39.207 1.00 56.78 328 SER G C 1
ATOM 13134 O O . SER G 1 268 ? 22.524 -56.813 -38.757 1.00 52.06 328 SER G O 1
ATOM 13137 N N . LEU G 1 269 ? 23.905 -55.247 -39.639 1.00 56.11 329 LEU G N 1
ATOM 13138 C CA . LEU G 1 269 ? 25.119 -56.029 -39.442 1.00 62.45 329 LEU G CA 1
ATOM 13139 C C . LEU G 1 269 ? 25.994 -55.353 -38.375 1.00 61.90 329 LEU G C 1
ATOM 13140 O O . LEU G 1 269 ? 26.673 -54.367 -38.664 1.00 65.36 329 LEU G O 1
ATOM 13145 N N . PRO G 1 270 ? 25.954 -55.866 -37.132 1.00 60.08 330 PRO G N 1
ATOM 13146 C CA . PRO G 1 270 ? 26.752 -55.358 -36.005 1.00 61.61 330 PRO G CA 1
ATOM 13147 C C . PRO G 1 270 ? 28.262 -55.428 -36.249 1.00 53.70 330 PRO G C 1
ATOM 13148 O O . PRO G 1 270 ? 28.908 -54.374 -36.228 1.00 51.01 330 PRO G O 1
ATOM 13152 N N . TRP H 1 9 ? 30.673 -26.846 -35.329 1.00 58.80 65 TRP H N 1
ATOM 13153 C CA . TRP H 1 9 ? 30.817 -28.271 -35.599 1.00 64.49 65 TRP H CA 1
ATOM 13154 C C . TRP H 1 9 ? 29.468 -29.029 -35.689 1.00 64.06 65 TRP H C 1
ATOM 13155 O O . TRP H 1 9 ? 29.419 -30.145 -36.199 1.00 66.15 65 TRP H O 1
ATOM 13166 N N . THR H 1 10 ? 28.378 -28.440 -35.201 1.00 62.06 66 THR H N 1
ATOM 13167 C CA . THR H 1 10 ? 27.042 -29.029 -35.405 1.00 58.30 66 THR H CA 1
ATOM 13168 C C . THR H 1 10 ? 26.129 -28.184 -36.310 1.00 55.18 66 THR H C 1
ATOM 13169 O O . THR H 1 10 ? 25.880 -27.010 -36.022 1.00 50.97 66 THR H O 1
ATOM 13173 N N . SER H 1 11 ? 25.617 -28.791 -37.384 1.00 55.06 67 SER H N 1
ATOM 13174 C CA . SER H 1 11 ? 24.739 -28.092 -38.332 1.00 52.82 67 SER H CA 1
ATOM 13175 C C . SER H 1 11 ? 23.253 -28.319 -38.031 1.00 49.90 67 SER H C 1
ATOM 13176 O O . SER H 1 11 ? 22.842 -29.425 -37.671 1.00 50.37 67 SER H O 1
ATOM 13179 N N . ALA H 1 12 ? 22.439 -27.279 -38.167 1.00 47.29 68 ALA H N 1
ATOM 13180 C CA . ALA H 1 12 ? 21.027 -27.436 -37.823 1.00 50.89 68 ALA H CA 1
ATOM 13181 C C . ALA H 1 12 ? 20.041 -26.653 -38.680 1.00 52.54 68 ALA H C 1
ATOM 13182 O O . ALA H 1 12 ? 20.354 -25.578 -39.215 1.00 51.64 68 ALA H O 1
ATOM 13184 N N . ALA H 1 13 ? 18.841 -27.224 -38.783 1.00 51.53 69 ALA H N 1
ATOM 13185 C CA . ALA H 1 13 ? 17.754 -26.684 -39.578 1.00 48.57 69 ALA H CA 1
ATOM 13186 C C . ALA H 1 13 ? 16.441 -26.912 -38.846 1.00 46.24 69 ALA H C 1
ATOM 13187 O O . ALA H 1 13 ? 16.176 -28.009 -38.371 1.00 52.03 69 ALA H O 1
ATOM 13189 N N . VAL H 1 14 ? 15.629 -25.872 -38.728 1.00 45.13 70 VAL H N 1
ATOM 13190 C CA . VAL H 1 14 ? 14.279 -26.043 -38.208 1.00 49.79 70 VAL H CA 1
ATOM 13191 C C . VAL H 1 14 ? 13.301 -26.128 -39.379 1.00 46.86 70 VAL H C 1
ATOM 13192 O O . VAL H 1 14 ? 13.545 -25.539 -40.425 1.00 45.48 70 VAL H O 1
ATOM 13196 N N . VAL H 1 15 ? 12.196 -26.842 -39.200 1.00 43.15 71 VAL H N 1
ATOM 13197 C CA . VAL H 1 15 ? 11.397 -27.279 -40.335 1.00 45.20 71 VAL H CA 1
ATOM 13198 C C . VAL H 1 15 ? 9.928 -27.451 -39.936 1.00 42.81 71 VAL H C 1
ATOM 13199 O O . VAL H 1 15 ? 9.649 -27.881 -38.825 1.00 48.30 71 VAL H O 1
ATOM 13203 N N . THR H 1 16 ? 8.989 -27.071 -40.798 1.00 39.24 72 THR H N 1
ATOM 13204 C CA . THR H 1 16 ? 7.558 -27.227 -40.480 1.00 43.23 72 THR H CA 1
ATOM 13205 C C . THR H 1 16 ? 6.720 -27.671 -41.679 1.00 47.03 72 THR H C 1
ATOM 13206 O O . THR H 1 16 ? 7.206 -27.657 -42.811 1.00 46.45 72 THR H O 1
ATOM 13210 N N . PRO H 1 17 ? 5.443 -28.032 -41.444 1.00 47.17 73 PRO H N 1
ATOM 13211 C CA . PRO H 1 17 ? 4.630 -28.438 -42.597 1.00 51.22 73 PRO H CA 1
ATOM 13212 C C . PRO H 1 17 ? 4.551 -27.304 -43.628 1.00 52.19 73 PRO H C 1
ATOM 13213 O O . PRO H 1 17 ? 4.548 -26.126 -43.238 1.00 53.65 73 PRO H O 1
ATOM 13217 N N . PRO H 1 18 ? 4.517 -27.657 -44.926 1.00 48.17 74 PRO H N 1
ATOM 13218 C CA . PRO H 1 18 ? 4.590 -26.703 -46.036 1.00 46.84 74 PRO H CA 1
ATOM 13219 C C . PRO H 1 18 ? 3.394 -25.774 -46.051 1.00 53.77 74 PRO H C 1
ATOM 13220 O O . PRO H 1 18 ? 2.322 -26.136 -45.561 1.00 53.77 74 PRO H O 1
ATOM 13224 N N . GLU H 1 19 ? 3.597 -24.578 -46.596 1.00 55.50 75 GLU H N 1
ATOM 13225 C CA . GLU H 1 19 ? 2.562 -23.559 -46.676 1.00 56.11 75 GLU H CA 1
ATOM 13226 C C . GLU H 1 19 ? 1.800 -23.725 -47.989 1.00 57.10 75 GLU H C 1
ATOM 13227 O O . GLU H 1 19 ? 2.381 -24.163 -48.989 1.00 53.27 75 GLU H O 1
ATOM 13233 N N . PRO H 1 20 ? 0.504 -23.345 -48.003 1.00 60.93 76 PRO H N 1
ATOM 13234 C CA . PRO H 1 20 ? -0.347 -23.501 -49.190 1.00 53.37 76 PRO H CA 1
ATOM 13235 C C . PRO H 1 20 ? 0.323 -22.982 -50.457 1.00 51.56 76 PRO H C 1
ATOM 13236 O O . PRO H 1 20 ? 0.249 -23.619 -51.504 1.00 53.54 76 PRO H O 1
ATOM 13240 N N . VAL H 1 21 ? 1.006 -21.856 -50.352 1.00 51.77 77 VAL H N 1
ATOM 13241 C CA . VAL H 1 21 ? 1.717 -21.293 -51.496 1.00 54.40 77 VAL H CA 1
ATOM 13242 C C . VAL H 1 21 ? 2.567 -22.314 -52.277 1.00 53.04 77 VAL H C 1
ATOM 13243 O O . VAL H 1 21 ? 2.684 -22.232 -53.497 1.00 52.58 77 VAL H O 1
ATOM 13247 N N . GLN H 1 22 ? 3.136 -23.290 -51.583 1.00 54.01 78 GLN H N 1
ATOM 13248 C CA . GLN H 1 22 ? 4.038 -24.240 -52.235 1.00 58.77 78 GLN H CA 1
ATOM 13249 C C . GLN H 1 22 ? 3.284 -25.290 -53.060 1.00 59.63 78 GLN H C 1
ATOM 13250 O O . GLN H 1 22 ? 3.831 -25.869 -53.998 1.00 59.80 78 GLN H O 1
ATOM 13256 N N . TRP H 1 23 ? 2.019 -25.496 -52.709 1.00 55.72 79 TRP H N 1
ATOM 13257 C CA . TRP H 1 23 ? 1.190 -26.572 -53.246 1.00 59.62 79 TRP H CA 1
ATOM 13258 C C . TRP H 1 23 ? 0.541 -26.248 -54.610 1.00 67.74 79 TRP H C 1
ATOM 13259 O O . TRP H 1 23 ? 0.041 -27.141 -55.296 1.00 62.07 79 TRP H O 1
ATOM 13270 N N . GLN H 1 24 ? 0.540 -24.973 -54.989 1.00 65.51 80 GLN H N 1
ATOM 13271 C CA . GLN H 1 24 ? -0.131 -24.528 -56.202 1.00 59.13 80 GLN H CA 1
ATOM 13272 C C . GLN H 1 24 ? 0.104 -25.404 -57.444 1.00 62.54 80 GLN H C 1
ATOM 13273 O O . GLN H 1 24 ? -0.860 -25.824 -58.082 1.00 61.62 80 GLN H O 1
ATOM 13279 N N . GLU H 1 25 ? 1.360 -25.679 -57.803 1.00 63.16 81 GLU H N 1
ATOM 13280 C CA . GLU H 1 25 ? 1.611 -26.496 -58.998 1.00 58.89 81 GLU H CA 1
ATOM 13281 C C . GLU H 1 25 ? 0.938 -27.850 -58.837 1.00 60.28 81 GLU H C 1
ATOM 13282 O O . GLU H 1 25 ? 0.427 -28.412 -59.793 1.00 64.64 81 GLU H O 1
ATOM 13284 N N . LEU H 1 26 ? 0.922 -28.363 -57.613 1.00 62.00 82 LEU H N 1
ATOM 13285 C CA . LEU H 1 26 ? 0.207 -29.597 -57.324 1.00 61.72 82 LEU H CA 1
ATOM 13286 C C . LEU H 1 26 ? -1.306 -29.447 -57.476 1.00 58.15 82 LEU H C 1
ATOM 13287 O O . LEU H 1 26 ? -1.949 -30.282 -58.098 1.00 63.27 82 LEU H O 1
ATOM 13292 N N . GLU H 1 27 ? -1.873 -28.396 -56.897 1.00 57.88 83 GLU H N 1
ATOM 13293 C CA . GLU H 1 27 ? -3.315 -28.205 -56.924 1.00 62.27 83 GLU H CA 1
ATOM 13294 C C . GLU H 1 27 ? -3.878 -28.106 -58.342 1.00 61.71 83 GLU H C 1
ATOM 13295 O O . GLU H 1 27 ? -5.048 -28.400 -58.562 1.00 62.91 83 GLU H O 1
ATOM 13301 N N . LYS H 1 28 ? -3.049 -27.689 -59.293 1.00 55.47 84 LYS H N 1
ATOM 13302 C CA . LYS H 1 28 ? -3.468 -27.597 -60.684 1.00 57.93 84 LYS H CA 1
ATOM 13303 C C . LYS H 1 28 ? -3.683 -28.978 -61.329 1.00 64.24 84 LYS H C 1
ATOM 13304 O O . LYS H 1 28 ? -4.591 -29.184 -62.144 1.00 62.51 84 LYS H O 1
ATOM 13310 N N . THR H 1 29 ? -2.843 -29.925 -60.938 1.00 66.36 85 THR H N 1
ATOM 13311 C CA . THR H 1 29 ? -2.971 -31.320 -61.338 1.00 65.43 85 THR H CA 1
ATOM 13312 C C . THR H 1 29 ? -4.204 -31.984 -60.702 1.00 62.12 85 THR H C 1
ATOM 13313 O O . THR H 1 29 ? -4.941 -32.728 -61.349 1.00 56.70 85 THR H O 1
ATOM 13317 N N . PHE H 1 30 ? -4.423 -31.708 -59.424 1.00 60.04 86 PHE H N 1
ATOM 13318 C CA . PHE H 1 30 ? -5.581 -32.253 -58.726 1.00 65.34 86 PHE H CA 1
ATOM 13319 C C . PHE H 1 30 ? -6.888 -31.628 -59.218 1.00 62.83 86 PHE H C 1
ATOM 13320 O O . PHE H 1 30 ? -7.968 -32.139 -58.921 1.00 60.85 86 PHE H O 1
ATOM 13322 N N . THR H 1 31 ? -6.790 -30.525 -59.961 1.00 62.22 87 THR H N 1
ATOM 13323 C CA . THR H 1 31 ? -7.981 -29.895 -60.529 1.00 65.54 87 THR H CA 1
ATOM 13324 C C . THR H 1 31 ? -8.444 -30.654 -61.760 1.00 60.77 87 THR H C 1
ATOM 13325 O O . THR H 1 31 ? -9.616 -31.003 -61.864 1.00 59.77 87 THR H O 1
ATOM 13329 N N . LYS H 1 32 ? -7.516 -30.903 -62.684 1.00 58.51 88 LYS H N 1
ATOM 13330 C CA . LYS H 1 32 ? -7.796 -31.706 -63.869 1.00 55.77 88 LYS H CA 1
ATOM 13331 C C . LYS H 1 32 ? -8.584 -32.943 -63.491 1.00 61.20 88 LYS H C 1
ATOM 13332 O O . LYS H 1 32 ? -9.678 -33.183 -64.008 1.00 62.67 88 LYS H O 1
ATOM 13338 N N . LEU H 1 33 ? -8.014 -33.725 -62.582 1.00 58.10 89 LEU H N 1
ATOM 13339 C CA . LEU H 1 33 ? -8.623 -34.961 -62.138 1.00 53.38 89 LEU H CA 1
ATOM 13340 C C . LEU H 1 33 ? -9.960 -34.694 -61.442 1.00 54.68 89 LEU H C 1
ATOM 13341 O O . LEU H 1 33 ? -10.837 -35.551 -61.427 1.00 55.84 89 LEU H O 1
ATOM 13346 N N . ARG H 1 34 ? -10.133 -33.506 -60.873 1.00 56.68 90 ARG H N 1
ATOM 13347 C CA . ARG H 1 34 ? -11.378 -33.209 -60.160 1.00 60.95 90 ARG H CA 1
ATOM 13348 C C . ARG H 1 34 ? -12.581 -33.131 -61.121 1.00 63.14 90 ARG H C 1
ATOM 13349 O O . ARG H 1 34 ? -13.708 -33.461 -60.736 1.00 64.77 90 ARG H O 1
ATOM 13357 N N . VAL H 1 35 ? -12.332 -32.707 -62.365 1.00 60.98 91 VAL H N 1
ATOM 13358 C CA . VAL H 1 35 ? -13.370 -32.652 -63.405 1.00 64.22 91 VAL H CA 1
ATOM 13359 C C . VAL H 1 35 ? -13.559 -34.017 -64.057 1.00 60.73 91 VAL H C 1
ATOM 13360 O O . VAL H 1 35 ? -14.483 -34.217 -64.839 1.00 63.10 91 VAL H O 1
ATOM 13362 N N . LEU H 1 36 ? -12.660 -34.939 -63.728 1.00 57.78 92 LEU H N 1
ATOM 13363 C CA . LEU H 1 36 ? -12.691 -36.315 -64.194 1.00 51.92 92 LEU H CA 1
ATOM 13364 C C . LEU H 1 36 ? -13.340 -37.223 -63.158 1.00 51.16 92 LEU H C 1
ATOM 13365 O O . LEU H 1 36 ? -13.362 -38.440 -63.325 1.00 48.81 92 LEU H O 1
ATOM 13370 N N . ASP H 1 37 ? -13.840 -36.628 -62.077 1.00 54.29 93 ASP H N 1
ATOM 13371 C CA . ASP H 1 37 ? -14.565 -37.366 -61.039 1.00 59.54 93 ASP H CA 1
ATOM 13372 C C . ASP H 1 37 ? -13.635 -38.032 -59.980 1.00 60.87 93 ASP H C 1
ATOM 13373 O O . ASP H 1 37 ? -14.089 -38.813 -59.124 1.00 57.27 93 ASP H O 1
ATOM 13378 N N . LEU H 1 38 ? -12.343 -37.691 -60.045 1.00 56.15 94 LEU H N 1
ATOM 13379 C CA . LEU H 1 38 ? -11.295 -38.251 -59.183 1.00 53.10 94 LEU H CA 1
ATOM 13380 C C . LEU H 1 38 ? -10.909 -37.286 -58.045 1.00 60.80 94 LEU H C 1
ATOM 13381 O O . LEU H 1 38 ? -9.981 -36.482 -58.199 1.00 61.84 94 LEU H O 1
ATOM 13386 N N . ASP H 1 39 ? -11.600 -37.347 -56.908 1.00 58.83 95 ASP H N 1
ATOM 13387 C CA . ASP H 1 39 ? -11.321 -36.395 -55.826 1.00 66.25 95 ASP H CA 1
ATOM 13388 C C . ASP H 1 39 ? -10.072 -36.790 -55.025 1.00 57.14 95 ASP H C 1
ATOM 13389 O O . ASP H 1 39 ? -10.139 -37.652 -54.156 1.00 54.17 95 ASP H O 1
ATOM 13394 N N . ILE H 1 40 ? -8.933 -36.176 -55.327 1.00 53.22 96 ILE H N 1
ATOM 13395 C CA . ILE H 1 40 ? -7.686 -36.590 -54.693 1.00 57.37 96 ILE H CA 1
ATOM 13396 C C . ILE H 1 40 ? -6.771 -35.442 -54.286 1.00 61.44 96 ILE H C 1
ATOM 13397 O O . ILE H 1 40 ? -6.421 -34.577 -55.111 1.00 58.00 96 ILE H O 1
ATOM 13402 N N . LYS H 1 41 ? -6.362 -35.488 -53.013 1.00 65.78 97 LYS H N 1
ATOM 13403 C CA . LYS H 1 41 ? -5.469 -34.507 -52.381 1.00 65.12 97 LYS H CA 1
ATOM 13404 C C . LYS H 1 41 ? -4.148 -35.137 -51.925 1.00 61.05 97 LYS H C 1
ATOM 13405 O O . LYS H 1 41 ? -4.071 -36.341 -51.686 1.00 62.23 97 LYS H O 1
ATOM 13411 N N . ILE H 1 42 ? -3.096 -34.333 -51.841 1.00 63.32 98 ILE H N 1
ATOM 13412 C CA . ILE H 1 42 ? -1.941 -34.713 -51.036 1.00 61.50 98 ILE H CA 1
ATOM 13413 C C . ILE H 1 42 ? -1.965 -33.734 -49.880 1.00 63.60 98 ILE H C 1
ATOM 13414 O O . ILE H 1 42 ? -1.697 -32.550 -50.075 1.00 65.17 98 ILE H O 1
ATOM 13419 N N . ASP H 1 43 ? -2.312 -34.209 -48.688 1.00 65.15 99 ASP H N 1
ATOM 13420 C CA . ASP H 1 43 ? -2.413 -33.327 -47.533 1.00 68.61 99 ASP H CA 1
ATOM 13421 C C . ASP H 1 43 ? -1.025 -32.828 -47.148 1.00 67.29 99 ASP H C 1
ATOM 13422 O O . ASP H 1 43 ? -0.084 -33.618 -47.065 1.00 63.21 99 ASP H O 1
ATOM 13427 N N . ARG H 1 44 ? -0.893 -31.519 -46.940 1.00 68.68 100 ARG H N 1
ATOM 13428 C CA . ARG H 1 44 ? 0.410 -30.921 -46.664 1.00 61.69 100 ARG H CA 1
ATOM 13429 C C . ARG H 1 44 ? 0.987 -31.514 -45.394 1.00 58.87 100 ARG H C 1
ATOM 13430 O O . ARG H 1 44 ? 2.122 -31.994 -45.360 1.00 53.79 100 ARG H O 1
ATOM 13438 N N . THR H 1 45 ? 0.180 -31.500 -44.348 1.00 58.94 101 THR H N 1
ATOM 13439 C CA . THR H 1 45 ? 0.644 -31.968 -43.064 1.00 58.88 101 THR H CA 1
ATOM 13440 C C . THR H 1 45 ? 1.005 -33.458 -43.099 1.00 58.27 101 THR H C 1
ATOM 13441 O O . THR H 1 45 ? 1.831 -33.910 -42.309 1.00 59.17 101 THR H O 1
ATOM 13445 N N . GLU H 1 46 ? 0.407 -34.216 -44.014 1.00 60.74 102 GLU H N 1
ATOM 13446 C CA . GLU H 1 46 ? 0.765 -35.631 -44.173 1.00 64.10 102 GLU H CA 1
ATOM 13447 C C . GLU H 1 46 ? 2.063 -35.816 -44.961 1.00 58.76 102 GLU H C 1
ATOM 13448 O O . GLU H 1 46 ? 2.876 -36.686 -44.645 1.00 57.84 102 GLU H O 1
ATOM 13454 N N . ALA H 1 47 ? 2.267 -34.990 -45.977 1.00 53.93 103 ALA H N 1
ATOM 13455 C CA . ALA H 1 47 ? 3.514 -35.038 -46.731 1.00 57.03 103 ALA H CA 1
ATOM 13456 C C . ALA H 1 47 ? 4.691 -34.704 -45.818 1.00 56.70 103 ALA H C 1
ATOM 13457 O O . ALA H 1 47 ? 5.819 -35.168 -46.024 1.00 53.33 103 ALA H O 1
ATOM 13459 N N . PHE H 1 48 ? 4.406 -33.900 -44.802 1.00 55.78 104 PHE H N 1
ATOM 13460 C CA . PHE H 1 48 ? 5.397 -33.540 -43.801 1.00 50.41 104 PHE H CA 1
ATOM 13461 C C . PHE H 1 48 ? 5.723 -34.725 -42.892 1.00 51.49 104 PHE H C 1
ATOM 13462 O O . PHE H 1 48 ? 6.901 -35.051 -42.691 1.00 48.91 104 PHE H O 1
ATOM 13470 N N . ASN H 1 49 ? 4.693 -35.370 -42.345 1.00 51.28 105 ASN H N 1
ATOM 13471 C CA . ASN H 1 49 ? 4.918 -36.495 -41.443 1.00 50.86 105 ASN H CA 1
ATOM 13472 C C . ASN H 1 49 ? 5.681 -37.595 -42.159 1.00 53.91 105 ASN H C 1
ATOM 13473 O O . ASN H 1 49 ? 6.408 -38.372 -41.538 1.00 52.32 105 ASN H O 1
ATOM 13478 N N . LEU H 1 50 ? 5.498 -37.661 -43.475 1.00 53.01 106 LEU H N 1
ATOM 13479 C CA . LEU H 1 50 ? 6.143 -38.691 -44.273 1.00 50.90 106 LEU H CA 1
ATOM 13480 C C . LEU H 1 50 ? 7.589 -38.337 -44.535 1.00 48.79 106 LEU H C 1
ATOM 13481 O O . LEU H 1 50 ? 8.435 -39.224 -44.651 1.00 52.10 106 LEU H O 1
ATOM 13486 N N . PHE H 1 51 ? 7.867 -37.043 -44.646 1.00 49.08 107 PHE H N 1
ATOM 13487 C CA . PHE H 1 51 ? 9.239 -36.560 -44.747 1.00 47.38 107 PHE H CA 1
ATOM 13488 C C . PHE H 1 51 ? 10.010 -36.887 -43.481 1.00 46.03 107 PHE H C 1
ATOM 13489 O O . PHE H 1 51 ? 11.075 -37.517 -43.524 1.00 43.06 107 PHE H O 1
ATOM 13497 N N . ILE H 1 52 ? 9.470 -36.452 -42.351 1.00 43.25 108 ILE H N 1
ATOM 13498 C CA . ILE H 1 52 ? 10.119 -36.733 -41.085 1.00 47.47 108 ILE H CA 1
ATOM 13499 C C . ILE H 1 52 ? 10.365 -38.219 -40.946 1.00 44.35 108 ILE H C 1
ATOM 13500 O O . ILE H 1 52 ? 11.470 -38.625 -40.611 1.00 44.69 108 ILE H O 1
ATOM 13505 N N . LYS H 1 53 ? 9.341 -39.024 -41.224 1.00 47.09 109 LYS H N 1
ATOM 13506 C CA . LYS H 1 53 ? 9.448 -40.476 -41.064 1.00 50.21 109 LYS H CA 1
ATOM 13507 C C . LYS H 1 53 ? 10.563 -41.084 -41.913 1.00 48.52 109 LYS H C 1
ATOM 13508 O O . LYS H 1 53 ? 11.294 -41.961 -41.455 1.00 47.29 109 LYS H O 1
ATOM 13514 N N . LYS H 1 54 ? 10.699 -40.628 -43.149 1.00 46.89 110 LYS H N 1
ATOM 13515 C CA . LYS H 1 54 ? 11.818 -41.095 -43.955 1.00 49.91 110 LYS H CA 1
ATOM 13516 C C . LYS H 1 54 ? 13.138 -40.569 -43.386 1.00 46.40 110 LYS H C 1
ATOM 13517 O O . LYS H 1 54 ? 14.171 -41.223 -43.448 1.00 43.40 110 LYS H O 1
ATOM 13523 N N . PHE H 1 55 ? 13.099 -39.371 -42.832 1.00 46.59 111 PHE H N 1
ATOM 13524 C CA . PHE H 1 55 ? 14.303 -38.811 -42.272 1.00 46.17 111 PHE H CA 1
ATOM 13525 C C . PHE H 1 55 ? 14.763 -39.746 -41.163 1.00 49.65 111 PHE H C 1
ATOM 13526 O O . PHE H 1 55 ? 15.917 -40.161 -41.139 1.00 49.68 111 PHE H O 1
ATOM 13534 N N . GLN H 1 56 ? 13.838 -40.101 -40.270 1.00 47.80 112 GLN H N 1
ATOM 13535 C CA . GLN H 1 56 ? 14.139 -40.945 -39.121 1.00 46.80 112 GLN H CA 1
ATOM 13536 C C . GLN H 1 56 ? 14.562 -42.377 -39.476 1.00 48.57 112 GLN H C 1
ATOM 13537 O O . GLN H 1 56 ? 14.765 -43.193 -38.581 1.00 50.21 112 GLN H O 1
ATOM 13543 N N . SER H 1 57 ? 14.692 -42.687 -40.764 1.00 47.62 113 SER H N 1
ATOM 13544 C CA . SER H 1 57 ? 15.032 -44.051 -41.191 1.00 47.38 113 SER H CA 1
ATOM 13545 C C . SER H 1 57 ? 16.529 -44.270 -41.329 1.00 46.24 113 SER H C 1
ATOM 13546 O O . SER H 1 57 ? 17.172 -43.712 -42.222 1.00 45.87 113 SER H O 1
ATOM 13549 N N . VAL H 1 58 ? 17.078 -45.101 -40.451 1.00 45.78 114 VAL H N 1
ATOM 13550 C CA . VAL H 1 58 ? 18.521 -45.305 -40.420 1.00 48.26 114 VAL H CA 1
ATOM 13551 C C . VAL H 1 58 ? 18.997 -45.894 -41.740 1.00 46.77 114 VAL H C 1
ATOM 13552 O O . VAL H 1 58 ? 20.045 -45.519 -42.262 1.00 49.33 114 VAL H O 1
ATOM 13556 N N . SER H 1 59 ? 18.222 -46.823 -42.276 1.00 46.43 115 SER H N 1
ATOM 13557 C CA . SER H 1 59 ? 18.584 -47.456 -43.537 1.00 51.71 115 SER H CA 1
ATOM 13558 C C . SER H 1 59 ? 18.739 -46.445 -44.688 1.00 51.10 115 SER H C 1
ATOM 13559 O O . SER H 1 59 ? 19.738 -46.468 -45.416 1.00 48.65 115 SER H O 1
ATOM 13562 N N . LEU H 1 60 ? 17.760 -45.558 -44.845 1.00 46.97 116 LEU H N 1
ATOM 13563 C CA . LEU H 1 60 ? 17.873 -44.501 -45.838 1.00 46.99 116 LEU H CA 1
ATOM 13564 C C . LEU H 1 60 ? 19.152 -43.691 -45.634 1.00 51.11 116 LEU H C 1
ATOM 13565 O O . LEU H 1 60 ? 19.921 -43.495 -46.570 1.00 52.68 116 LEU H O 1
ATOM 13570 N N . LEU H 1 61 ? 19.374 -43.231 -44.404 1.00 50.76 117 LEU H N 1
ATOM 13571 C CA . LEU H 1 61 ? 20.628 -42.576 -44.021 1.00 51.59 117 LEU H CA 1
ATOM 13572 C C . LEU H 1 61 ? 21.857 -43.297 -44.567 1.00 54.68 117 LEU H C 1
ATOM 13573 O O . LEU H 1 61 ? 22.641 -42.720 -45.316 1.00 53.47 117 LEU H O 1
ATOM 13578 N N . GLU H 1 62 ? 22.027 -44.558 -44.178 1.00 54.23 118 GLU H N 1
ATOM 13579 C CA . GLU H 1 62 ? 23.183 -45.325 -44.608 1.00 50.96 118 GLU H CA 1
ATOM 13580 C C . GLU H 1 62 ? 23.240 -45.354 -46.114 1.00 57.18 118 GLU H C 1
ATOM 13581 O O . GLU H 1 62 ? 24.323 -45.284 -46.696 1.00 58.89 118 GLU H O 1
ATOM 13587 N N . GLU H 1 63 ? 22.065 -45.459 -46.737 1.00 50.89 119 GLU H N 1
ATOM 13588 C CA . GLU H 1 63 ? 21.954 -45.517 -48.188 1.00 53.79 119 GLU H CA 1
ATOM 13589 C C . GLU H 1 63 ? 22.449 -44.227 -48.831 1.00 57.98 119 GLU H C 1
ATOM 13590 O O . GLU H 1 63 ? 23.278 -44.253 -49.743 1.00 58.80 119 GLU H O 1
ATOM 13592 N N . TYR H 1 64 ? 21.930 -43.098 -48.361 1.00 59.86 120 TYR H N 1
ATOM 13593 C CA . TYR H 1 64 ? 22.411 -41.799 -48.819 1.00 58.54 120 TYR H CA 1
ATOM 13594 C C . TYR H 1 64 ? 23.917 -41.647 -48.585 1.00 58.86 120 TYR H C 1
ATOM 13595 O O . TYR H 1 64 ? 24.629 -41.144 -49.451 1.00 58.16 120 TYR H O 1
ATOM 13604 N N . LEU H 1 65 ? 24.401 -42.091 -47.427 1.00 56.78 121 LEU H N 1
ATOM 13605 C CA . LEU H 1 65 ? 25.808 -41.892 -47.080 1.00 61.21 121 LEU H CA 1
ATOM 13606 C C . LEU H 1 65 ? 26.731 -42.678 -47.994 1.00 62.76 121 LEU H C 1
ATOM 13607 O O . LEU H 1 65 ? 27.738 -42.149 -48.466 1.00 65.03 121 LEU H O 1
ATOM 13612 N N . ARG H 1 66 ? 26.385 -43.940 -48.237 1.00 62.52 122 ARG H N 1
ATOM 13613 C CA . ARG H 1 66 ? 27.194 -44.802 -49.092 1.00 66.03 122 ARG H CA 1
ATOM 13614 C C . ARG H 1 66 ? 27.214 -44.246 -50.514 1.00 65.47 122 ARG H C 1
ATOM 13615 O O . ARG H 1 66 ? 28.077 -44.599 -51.321 1.00 67.19 122 ARG H O 1
ATOM 13617 N N . SER H 1 67 ? 26.274 -43.348 -50.796 1.00 62.76 123 SER H N 1
ATOM 13618 C CA . SER H 1 67 ? 26.007 -42.900 -52.156 1.00 63.01 123 SER H CA 1
ATOM 13619 C C . SER H 1 67 ? 26.568 -41.504 -52.437 1.00 69.68 123 SER H C 1
ATOM 13620 O O . SER H 1 67 ? 26.899 -41.173 -53.572 1.00 72.14 123 SER H O 1
ATOM 13623 N N . SER H 1 68 ? 26.654 -40.679 -51.404 1.00 68.49 124 SER H N 1
ATOM 13624 C CA . SER H 1 68 ? 27.200 -39.333 -51.549 1.00 71.84 124 SER H CA 1
ATOM 13625 C C . SER H 1 68 ? 28.686 -39.374 -51.888 1.00 77.51 124 SER H C 1
ATOM 13626 O O . SER H 1 68 ? 29.502 -39.794 -51.069 1.00 77.47 124 SER H O 1
ATOM 13629 N N . PRO H 1 69 ? 29.046 -38.928 -53.099 1.00 82.62 125 PRO H N 1
ATOM 13630 C CA . PRO H 1 69 ? 30.454 -38.885 -53.509 1.00 82.67 125 PRO H CA 1
ATOM 13631 C C . PRO H 1 69 ? 31.248 -37.877 -52.690 1.00 79.42 125 PRO H C 1
ATOM 13632 O O . PRO H 1 69 ? 32.448 -37.730 -52.910 1.00 83.60 125 PRO H O 1
ATOM 13636 N N . TYR H 1 70 ? 30.584 -37.193 -51.764 1.00 77.09 126 TYR H N 1
ATOM 13637 C CA . TYR H 1 70 ? 31.248 -36.223 -50.892 1.00 82.95 126 TYR H CA 1
ATOM 13638 C C . TYR H 1 70 ? 31.663 -36.858 -49.562 1.00 80.79 126 TYR H C 1
ATOM 13639 O O . TYR H 1 70 ? 32.784 -36.680 -49.095 1.00 79.95 126 TYR H O 1
ATOM 13648 N N . VAL H 1 71 ? 30.739 -37.600 -48.964 1.00 80.78 127 VAL H N 1
ATOM 13649 C CA . VAL H 1 71 ? 31.007 -38.376 -47.769 1.00 75.43 127 VAL H CA 1
ATOM 13650 C C . VAL H 1 71 ? 32.108 -39.410 -48.021 1.00 82.21 127 VAL H C 1
ATOM 13651 O O . VAL H 1 71 ? 32.893 -39.705 -47.128 1.00 90.11 127 VAL H O 1
ATOM 13655 N N . MET H 1 72 ? 32.192 -39.924 -49.246 1.00 79.52 128 MET H N 1
ATOM 13656 C CA . MET H 1 72 ? 32.978 -41.127 -49.530 1.00 79.95 128 MET H CA 1
ATOM 13657 C C . MET H 1 72 ? 34.495 -41.018 -49.632 1.00 92.75 128 MET H C 1
ATOM 13658 O O . MET H 1 72 ? 35.198 -41.968 -49.281 1.00 98.51 128 MET H O 1
ATOM 13663 N N . ASP H 1 73 ? 35.010 -39.899 -50.130 1.00 93.54 129 ASP H N 1
ATOM 13664 C CA . ASP H 1 73 ? 36.460 -39.658 -50.075 1.00 94.37 129 ASP H CA 1
ATOM 13665 C C . ASP H 1 73 ? 36.943 -39.605 -48.619 1.00 98.49 129 ASP H C 1
ATOM 13666 O O . ASP H 1 73 ? 37.709 -40.472 -48.155 1.00 91.76 129 ASP H O 1
ATOM 13671 N N . GLN H 1 74 ? 36.486 -38.571 -47.916 1.00 93.90 130 GLN H N 1
ATOM 13672 C CA . GLN H 1 74 ? 36.656 -38.468 -46.478 1.00 92.02 130 GLN H CA 1
ATOM 13673 C C . GLN H 1 74 ? 36.136 -39.732 -45.771 1.00 96.34 130 GLN H C 1
ATOM 13674 O O . GLN H 1 74 ? 36.369 -40.870 -46.208 1.00 89.01 130 GLN H O 1
ATOM 13676 N N . LEU H 1 83 ? 37.421 -52.725 -45.456 1.00 82.34 139 LEU H N 1
ATOM 13677 C CA . LEU H 1 83 ? 36.008 -52.588 -45.108 1.00 86.52 139 LEU H CA 1
ATOM 13678 C C . LEU H 1 83 ? 35.802 -52.213 -43.635 1.00 90.13 139 LEU H C 1
ATOM 13679 O O . LEU H 1 83 ? 35.151 -52.932 -42.872 1.00 88.18 139 LEU H O 1
ATOM 13684 N N . ASP H 1 84 ? 36.385 -51.089 -43.233 1.00 87.57 140 ASP H N 1
ATOM 13685 C CA . ASP H 1 84 ? 36.007 -50.449 -41.983 1.00 82.69 140 ASP H CA 1
ATOM 13686 C C . ASP H 1 84 ? 34.946 -49.429 -42.380 1.00 80.76 140 ASP H C 1
ATOM 13687 O O . ASP H 1 84 ? 34.361 -48.752 -41.535 1.00 76.78 140 ASP H O 1
ATOM 13689 N N . LEU H 1 85 ? 34.705 -49.338 -43.688 1.00 78.94 141 LEU H N 1
ATOM 13690 C CA . LEU H 1 85 ? 33.667 -48.468 -44.222 1.00 77.45 141 LEU H CA 1
ATOM 13691 C C . LEU H 1 85 ? 32.345 -48.726 -43.517 1.00 76.88 141 LEU H C 1
ATOM 13692 O O . LEU H 1 85 ? 31.684 -47.782 -43.084 1.00 77.34 141 LEU H O 1
ATOM 13694 N N . HIS H 1 86 ? 31.954 -49.990 -43.381 1.00 75.44 142 HIS H N 1
ATOM 13695 C CA . HIS H 1 86 ? 30.704 -50.268 -42.684 1.00 74.30 142 HIS H CA 1
ATOM 13696 C C . HIS H 1 86 ? 30.713 -49.719 -41.245 1.00 73.60 142 HIS H C 1
ATOM 13697 O O . HIS H 1 86 ? 29.696 -49.194 -40.772 1.00 68.37 142 HIS H O 1
ATOM 13704 N N . ARG H 1 87 ? 31.860 -49.831 -40.565 1.00 72.92 143 ARG H N 1
ATOM 13705 C CA . ARG H 1 87 ? 32.030 -49.285 -39.215 1.00 67.58 143 ARG H CA 1
ATOM 13706 C C . ARG H 1 87 ? 32.037 -47.758 -39.247 1.00 67.88 143 ARG H C 1
ATOM 13707 O O . ARG H 1 87 ? 31.705 -47.102 -38.261 1.00 64.49 143 ARG H O 1
ATOM 13709 N N . ALA H 1 88 ? 32.413 -47.207 -40.397 1.00 72.32 144 ALA H N 1
ATOM 13710 C CA . ALA H 1 88 ? 32.447 -45.762 -40.613 1.00 70.98 144 ALA H CA 1
ATOM 13711 C C . ALA H 1 88 ? 31.056 -45.174 -40.899 1.00 70.02 144 ALA H C 1
ATOM 13712 O O . ALA H 1 88 ? 30.676 -44.152 -40.303 1.00 66.50 144 ALA H O 1
ATOM 13714 N N . ILE H 1 89 ? 30.315 -45.809 -41.811 1.00 61.80 145 ILE H N 1
ATOM 13715 C CA . ILE H 1 89 ? 28.934 -45.428 -42.079 1.00 57.73 145 ILE H CA 1
ATOM 13716 C C . ILE H 1 89 ? 28.129 -45.442 -40.791 1.00 60.84 145 ILE H C 1
ATOM 13717 O O . ILE H 1 89 ? 27.490 -44.448 -40.454 1.00 61.72 145 ILE H O 1
ATOM 13722 N N . VAL H 1 90 ? 28.157 -46.563 -40.071 1.00 61.08 146 VAL H N 1
ATOM 13723 C CA . VAL H 1 90 ? 27.473 -46.636 -38.780 1.00 62.80 146 VAL H CA 1
ATOM 13724 C C . VAL H 1 90 ? 27.940 -45.502 -37.868 1.00 64.29 146 VAL H C 1
ATOM 13725 O O . VAL H 1 90 ? 27.141 -44.910 -37.144 1.00 68.02 146 VAL H O 1
ATOM 13729 N N . ALA H 1 91 ? 29.232 -45.191 -37.916 1.00 64.14 147 ALA H N 1
ATOM 13730 C CA . ALA H 1 91 ? 29.785 -44.117 -37.098 1.00 62.99 147 ALA H CA 1
ATOM 13731 C C . ALA H 1 91 ? 29.086 -42.796 -37.390 1.00 61.94 147 ALA H C 1
ATOM 13732 O O . ALA H 1 91 ? 28.916 -41.960 -36.504 1.00 64.26 147 ALA H O 1
ATOM 13734 N N . LEU H 1 92 ? 28.670 -42.624 -38.638 1.00 60.80 148 LEU H N 1
ATOM 13735 C CA . LEU H 1 92 ? 28.018 -41.395 -39.081 1.00 62.96 148 LEU H CA 1
ATOM 13736 C C . LEU H 1 92 ? 26.516 -41.320 -38.769 1.00 58.98 148 LEU H C 1
ATOM 13737 O O . LEU H 1 92 ? 26.009 -40.262 -38.384 1.00 54.61 148 LEU H O 1
ATOM 13742 N N . SER H 1 93 ? 25.820 -42.443 -38.926 1.00 59.30 149 SER H N 1
ATOM 13743 C CA . SER H 1 93 ? 24.367 -42.510 -38.761 1.00 61.06 149 SER H CA 1
ATOM 13744 C C . SER H 1 93 ? 23.892 -42.111 -37.373 1.00 65.12 149 SER H C 1
ATOM 13745 O O . SER H 1 93 ? 22.701 -41.834 -37.161 1.00 64.11 149 SER H O 1
ATOM 13748 N N . GLU H 1 94 ? 24.817 -42.108 -36.421 1.00 60.92 150 GLU H N 1
ATOM 13749 C CA . GLU H 1 94 ? 24.458 -41.839 -35.043 1.00 58.86 150 GLU H CA 1
ATOM 13750 C C . GLU H 1 94 ? 24.517 -40.326 -34.794 1.00 56.05 150 GLU H C 1
ATOM 13751 O O . GLU H 1 94 ? 23.890 -39.806 -33.872 1.00 52.39 150 GLU H O 1
ATOM 13753 N N . LYS H 1 95 ? 25.223 -39.624 -35.675 1.00 59.83 151 LYS H N 1
ATOM 13754 C CA . LYS H 1 95 ? 25.401 -38.176 -35.577 1.00 59.61 151 LYS H CA 1
ATOM 13755 C C . LYS H 1 95 ? 24.257 -37.341 -36.166 1.00 57.61 151 LYS H C 1
ATOM 13756 O O . LYS H 1 95 ? 24.162 -36.144 -35.905 1.00 59.97 151 LYS H O 1
ATOM 13762 N N . MET H 1 96 ? 23.408 -37.963 -36.976 1.00 58.42 152 MET H N 1
ATOM 13763 C CA . MET H 1 96 ? 22.196 -37.311 -37.467 1.00 52.61 152 MET H CA 1
ATOM 13764 C C . MET H 1 96 ? 21.069 -37.528 -36.486 1.00 53.96 152 MET H C 1
ATOM 13765 O O . MET H 1 96 ? 20.922 -38.625 -35.960 1.00 57.35 152 MET H O 1
ATOM 13770 N N . LYS H 1 97 ? 20.265 -36.504 -36.235 1.00 53.02 153 LYS H N 1
ATOM 13771 C CA . LYS H 1 97 ? 19.079 -36.688 -35.412 1.00 53.92 153 LYS H CA 1
ATOM 13772 C C . LYS H 1 97 ? 17.974 -35.739 -35.822 1.00 54.83 153 LYS H C 1
ATOM 13773 O O . LYS H 1 97 ? 18.209 -34.761 -36.533 1.00 51.67 153 LYS H O 1
ATOM 13779 N N . ALA H 1 98 ? 16.766 -36.063 -35.380 1.00 57.51 154 ALA H N 1
ATOM 13780 C CA . ALA H 1 98 ? 15.600 -35.241 -35.613 1.00 53.76 154 ALA H CA 1
ATOM 13781 C C . ALA H 1 98 ? 14.777 -35.288 -34.318 1.00 59.59 154 ALA H C 1
ATOM 13782 O O . ALA H 1 98 ? 14.593 -36.363 -33.730 1.00 56.33 154 ALA H O 1
ATOM 13784 N N . VAL H 1 99 ? 14.285 -34.141 -33.857 1.00 55.45 155 VAL H N 1
ATOM 13785 C CA . VAL H 1 99 ? 13.473 -34.143 -32.640 1.00 56.60 155 VAL H CA 1
ATOM 13786 C C . VAL H 1 99 ? 12.295 -33.190 -32.784 1.00 52.33 155 VAL H C 1
ATOM 13787 O O . VAL H 1 99 ? 12.446 -32.081 -33.305 1.00 52.56 155 VAL H O 1
ATOM 13791 N N . ASP H 1 100 ? 11.120 -33.624 -32.342 1.00 49.02 156 ASP H N 1
ATOM 13792 C CA . ASP H 1 100 ? 9.975 -32.725 -32.288 1.00 53.07 156 ASP H CA 1
ATOM 13793 C C . ASP H 1 100 ? 10.265 -31.599 -31.284 1.00 55.53 156 ASP H C 1
ATOM 13794 O O . ASP H 1 100 ? 10.847 -31.844 -30.230 1.00 50.22 156 ASP H O 1
ATOM 13799 N N . ASP H 1 101 ? 9.869 -30.368 -31.593 1.00 51.33 157 ASP H N 1
ATOM 13800 C CA . ASP H 1 101 ? 10.061 -29.285 -30.629 1.00 48.41 157 ASP H CA 1
ATOM 13801 C C . ASP H 1 101 ? 8.971 -29.201 -29.548 1.00 53.24 157 ASP H C 1
ATOM 13802 O O . ASP H 1 101 ? 9.105 -28.416 -28.618 1.00 53.37 157 ASP H O 1
ATOM 13807 N N . ASN H 1 102 ? 7.909 -30.003 -29.663 1.00 54.92 158 ASN H N 1
ATOM 13808 C CA . ASN H 1 102 ? 6.955 -30.196 -28.558 1.00 54.13 158 ASN H CA 1
ATOM 13809 C C . ASN H 1 102 ? 7.473 -31.188 -27.500 1.00 60.11 158 ASN H C 1
ATOM 13810 O O . ASN H 1 102 ? 7.733 -32.373 -27.808 1.00 50.77 158 ASN H O 1
ATOM 13812 N N . ALA H 1 103 ? 7.579 -30.684 -26.259 1.00 65.86 159 ALA H N 1
ATOM 13813 C CA . ALA H 1 103 ? 8.260 -31.335 -25.117 1.00 65.73 159 ALA H CA 1
ATOM 13814 C C . ALA H 1 103 ? 7.858 -32.787 -24.775 1.00 55.48 159 ALA H C 1
ATOM 13815 O O . ALA H 1 103 ? 7.148 -33.465 -25.524 1.00 50.67 159 ALA H O 1
ATOM 13817 N N . SER H 1 111 ? 0.179 -26.260 -28.982 1.00 57.17 167 SER H N 1
ATOM 13818 C CA . SER H 1 111 ? 1.081 -25.182 -29.429 1.00 76.26 167 SER H CA 1
ATOM 13819 C C . SER H 1 111 ? 0.673 -24.555 -30.781 1.00 70.27 167 SER H C 1
ATOM 13820 O O . SER H 1 111 ? -0.264 -25.034 -31.425 1.00 66.00 167 SER H O 1
ATOM 13823 N N . LEU H 1 112 ? 1.370 -23.498 -31.214 1.00 62.78 168 LEU H N 1
ATOM 13824 C CA . LEU H 1 112 ? 0.930 -22.701 -32.372 1.00 59.10 168 LEU H CA 1
ATOM 13825 C C . LEU H 1 112 ? 1.043 -23.499 -33.664 1.00 63.02 168 LEU H C 1
ATOM 13826 O O . LEU H 1 112 ? 0.051 -24.022 -34.190 1.00 62.39 168 LEU H O 1
ATOM 13831 N N . TYR H 1 113 ? 2.264 -23.578 -34.177 1.00 57.74 169 TYR H N 1
ATOM 13832 C CA . TYR H 1 113 ? 2.535 -24.387 -35.347 1.00 48.62 169 TYR H CA 1
ATOM 13833 C C . TYR H 1 113 ? 3.435 -25.562 -34.990 1.00 51.25 169 TYR H C 1
ATOM 13834 O O . TYR H 1 113 ? 4.030 -25.597 -33.917 1.00 51.27 169 TYR H O 1
ATOM 13843 N N . THR H 1 114 ? 3.507 -26.536 -35.892 1.00 56.17 170 THR H N 1
ATOM 13844 C CA . THR H 1 114 ? 4.362 -27.708 -35.714 1.00 54.56 170 THR H CA 1
ATOM 13845 C C . THR H 1 114 ? 5.733 -27.419 -36.293 1.00 49.08 170 THR H C 1
ATOM 13846 O O . THR H 1 114 ? 5.835 -26.858 -37.379 1.00 54.73 170 THR H O 1
ATOM 13850 N N . SER H 1 115 ? 6.784 -27.801 -35.585 1.00 42.88 171 SER H N 1
ATOM 13851 C CA . SER H 1 115 ? 8.120 -27.694 -36.147 1.00 44.22 171 SER H CA 1
ATOM 13852 C C . SER H 1 115 ? 9.008 -28.771 -35.567 1.00 47.30 171 SER H C 1
ATOM 13853 O O . SER H 1 115 ? 8.811 -29.199 -34.434 1.00 49.84 171 SER H O 1
ATOM 13856 N N . TRP H 1 116 ? 9.975 -29.220 -36.358 1.00 47.61 172 TRP H N 1
ATOM 13857 C CA . TRP H 1 116 ? 10.962 -30.194 -35.906 1.00 48.94 172 TRP H CA 1
ATOM 13858 C C . TRP H 1 116 ? 12.333 -29.577 -36.100 1.00 51.84 172 TRP H C 1
ATOM 13859 O O . TRP H 1 116 ? 12.502 -28.688 -36.933 1.00 52.19 172 TRP H O 1
ATOM 13870 N N . THR H 1 117 ? 13.308 -30.026 -35.321 1.00 50.91 173 THR H N 1
ATOM 13871 C CA . THR H 1 117 ? 14.666 -29.535 -35.474 1.00 48.09 173 THR H CA 1
ATOM 13872 C C . THR H 1 117 ? 15.529 -30.696 -35.871 1.00 51.17 173 THR H C 1
ATOM 13873 O O . THR H 1 117 ? 15.601 -31.698 -35.155 1.00 53.14 173 THR H O 1
ATOM 13877 N N . LEU H 1 118 ? 16.180 -30.586 -37.015 1.00 49.08 174 LEU H N 1
ATOM 13878 C CA . LEU H 1 118 ? 16.975 -31.711 -37.479 1.00 53.30 174 LEU H CA 1
ATOM 13879 C C . LEU H 1 118 ? 18.417 -31.270 -37.631 1.00 48.88 174 LEU H C 1
ATOM 13880 O O . LEU H 1 118 ? 18.688 -30.150 -38.053 1.00 52.36 174 LEU H O 1
ATOM 13885 N N . SER H 1 119 ? 19.332 -32.146 -37.229 1.00 47.09 175 SER H N 1
ATOM 13886 C CA . SER H 1 119 ? 20.721 -31.765 -37.000 1.00 47.86 175 SER H CA 1
ATOM 13887 C C . SER H 1 119 ? 21.681 -32.884 -37.322 1.00 47.57 175 SER H C 1
ATOM 13888 O O . SER H 1 119 ? 21.389 -34.053 -37.111 1.00 50.52 175 SER H O 1
ATOM 13891 N N . PHE H 1 120 ? 22.843 -32.504 -37.821 1.00 46.97 176 PHE H N 1
ATOM 13892 C CA . PHE H 1 120 ? 23.925 -33.429 -38.055 1.00 48.03 176 PHE H CA 1
ATOM 13893 C C . PHE H 1 120 ? 25.183 -32.758 -37.562 1.00 59.94 176 PHE H C 1
ATOM 13894 O O . PHE H 1 120 ? 25.377 -31.557 -37.790 1.00 61.13 176 PHE H O 1
ATOM 13902 N N . THR H 1 121 ? 26.039 -33.519 -36.882 1.00 60.92 177 THR H N 1
ATOM 13903 C CA . THR H 1 121 ? 27.279 -32.963 -36.363 1.00 57.23 177 THR H CA 1
ATOM 13904 C C . THR H 1 121 ? 28.509 -33.622 -36.995 1.00 53.66 177 THR H C 1
ATOM 13905 O O . THR H 1 121 ? 28.495 -34.803 -37.325 1.00 50.93 177 THR H O 1
ATOM 13909 N N . ALA H 1 122 ? 29.559 -32.827 -37.179 1.00 58.19 178 ALA H N 1
ATOM 13910 C CA . ALA H 1 122 ? 30.779 -33.256 -37.853 1.00 60.32 178 ALA H CA 1
ATOM 13911 C C . ALA H 1 122 ? 31.995 -32.458 -37.357 1.00 67.82 178 ALA H C 1
ATOM 13912 O O . ALA H 1 122 ? 31.850 -31.486 -36.612 1.00 66.25 178 ALA H O 1
ATOM 13914 N N . PRO H 1 123 ? 33.207 -32.892 -37.736 1.00 72.97 179 PRO H N 1
ATOM 13915 C CA . PRO H 1 123 ? 34.435 -32.203 -37.314 1.00 71.89 179 PRO H CA 1
ATOM 13916 C C . PRO H 1 123 ? 34.609 -30.787 -37.870 1.00 67.31 179 PRO H C 1
ATOM 13917 O O . PRO H 1 123 ? 35.022 -29.887 -37.147 1.00 66.45 179 PRO H O 1
ATOM 13921 N N . THR H 1 124 ? 34.303 -30.588 -39.142 1.00 72.19 180 THR H N 1
ATOM 13922 C CA . THR H 1 124 ? 34.396 -29.252 -39.727 1.00 69.53 180 THR H CA 1
ATOM 13923 C C . THR H 1 124 ? 33.043 -28.543 -39.669 1.00 67.05 180 THR H C 1
ATOM 13924 O O . THR H 1 124 ? 32.009 -29.194 -39.584 1.00 63.32 180 THR H O 1
ATOM 13928 N N . SER H 1 125 ? 33.051 -27.214 -39.691 1.00 71.46 181 SER H N 1
ATOM 13929 C CA . SER H 1 125 ? 31.809 -26.453 -39.682 1.00 67.35 181 SER H CA 1
ATOM 13930 C C . SER H 1 125 ? 31.074 -26.699 -40.984 1.00 68.64 181 SER H C 1
ATOM 13931 O O . SER H 1 125 ? 29.906 -27.074 -40.991 1.00 66.43 181 SER H O 1
ATOM 13934 N N . GLU H 1 126 ? 31.780 -26.496 -42.091 1.00 70.24 182 GLU H N 1
ATOM 13935 C CA . GLU H 1 126 ? 31.239 -26.759 -43.417 1.00 65.07 182 GLU H CA 1
ATOM 13936 C C . GLU H 1 126 ? 30.828 -28.226 -43.643 1.00 69.05 182 GLU H C 1
ATOM 13937 O O . GLU H 1 126 ? 29.862 -28.514 -44.363 1.00 71.64 182 GLU H O 1
ATOM 13943 N N . GLU H 1 127 ? 31.554 -29.168 -43.057 1.00 71.32 183 GLU H N 1
ATOM 13944 C CA . GLU H 1 127 ? 31.177 -30.560 -43.268 1.00 69.94 183 GLU H CA 1
ATOM 13945 C C . GLU H 1 127 ? 29.784 -30.790 -42.702 1.00 61.89 183 GLU H C 1
ATOM 13946 O O . GLU H 1 127 ? 29.009 -31.554 -43.244 1.00 62.56 183 GLU H O 1
ATOM 13952 N N . ALA H 1 128 ? 29.466 -30.101 -41.617 1.00 62.04 184 ALA H N 1
ATOM 13953 C CA . ALA H 1 128 ? 28.191 -30.290 -40.954 1.00 60.13 184 ALA H CA 1
ATOM 13954 C C . ALA H 1 128 ? 27.055 -29.873 -41.867 1.00 60.78 184 ALA H C 1
ATOM 13955 O O . ALA H 1 128 ? 26.041 -30.553 -41.966 1.00 60.28 184 ALA H O 1
ATOM 13957 N N . GLN H 1 129 ? 27.218 -28.742 -42.531 1.00 59.71 185 GLN H N 1
ATOM 13958 C CA . GLN H 1 129 ? 26.161 -28.243 -43.387 1.00 57.13 185 GLN H CA 1
ATOM 13959 C C . GLN H 1 129 ? 25.995 -29.102 -44.638 1.00 58.69 185 GLN H C 1
ATOM 13960 O O . GLN H 1 129 ? 24.905 -29.618 -44.893 1.00 56.77 185 GLN H O 1
ATOM 13966 N N . THR H 1 130 ? 27.062 -29.258 -45.419 1.00 57.69 186 THR H N 1
ATOM 13967 C CA . THR H 1 130 ? 26.957 -30.057 -46.634 1.00 57.00 186 THR H CA 1
ATOM 13968 C C . THR H 1 130 ? 26.182 -31.345 -46.363 1.00 58.15 186 THR H C 1
ATOM 13969 O O . THR H 1 130 ? 25.086 -31.546 -46.889 1.00 61.21 186 THR H O 1
ATOM 13973 N N . VAL H 1 131 ? 26.741 -32.207 -45.526 1.00 56.77 187 VAL H N 1
ATOM 13974 C CA . VAL H 1 131 ? 26.104 -33.481 -45.216 1.00 55.58 187 VAL H CA 1
ATOM 13975 C C . VAL H 1 131 ? 24.622 -33.339 -44.847 1.00 52.73 187 VAL H C 1
ATOM 13976 O O . VAL H 1 131 ? 23.787 -34.052 -45.404 1.00 52.47 187 VAL H O 1
ATOM 13980 N N . LEU H 1 132 ? 24.295 -32.414 -43.940 1.00 47.49 188 LEU H N 1
ATOM 13981 C CA . LEU H 1 132 ? 22.905 -32.209 -43.514 1.00 46.66 188 LEU H CA 1
ATOM 13982 C C . LEU H 1 132 ? 21.949 -31.785 -44.631 1.00 51.83 188 LEU H C 1
ATOM 13983 O O . LEU H 1 132 ? 20.863 -32.347 -44.780 1.00 49.16 188 LEU H O 1
ATOM 13988 N N . SER H 1 133 ? 22.339 -30.773 -45.398 1.00 52.52 189 SER H N 1
ATOM 13989 C CA . SER H 1 133 ? 21.505 -30.302 -46.498 1.00 53.71 189 SER H CA 1
ATOM 13990 C C . SER H 1 133 ? 21.342 -31.402 -47.567 1.00 56.51 189 SER H C 1
ATOM 13991 O O . SER H 1 133 ? 20.264 -31.586 -48.140 1.00 53.03 189 SER H O 1
ATOM 13994 N N . GLY H 1 134 ? 22.415 -32.141 -47.820 1.00 54.60 190 GLY H N 1
ATOM 13995 C CA . GLY H 1 134 ? 22.372 -33.231 -48.776 1.00 54.09 190 GLY H CA 1
ATOM 13996 C C . GLY H 1 134 ? 21.391 -34.334 -48.414 1.00 53.78 190 GLY H C 1
ATOM 13997 O O . GLY H 1 134 ? 20.706 -34.857 -49.282 1.00 58.69 190 GLY H O 1
ATOM 13998 N N . TYR H 1 135 ? 21.333 -34.702 -47.138 1.00 53.91 191 TYR H N 1
ATOM 13999 C CA . TYR H 1 135 ? 20.411 -35.737 -46.688 1.00 49.87 191 TYR H CA 1
ATOM 14000 C C . TYR H 1 135 ? 18.985 -35.207 -46.700 1.00 48.77 191 TYR H C 1
ATOM 14001 O O . TYR H 1 135 ? 18.057 -35.937 -47.006 1.00 51.01 191 TYR H O 1
ATOM 14010 N N . ILE H 1 136 ? 18.801 -33.936 -46.367 1.00 47.55 192 ILE H N 1
ATOM 14011 C CA . ILE H 1 136 ? 17.461 -33.380 -46.352 1.00 48.87 192 ILE H CA 1
ATOM 14012 C C . ILE H 1 136 ? 16.867 -33.409 -47.758 1.00 54.19 192 ILE H C 1
ATOM 14013 O O . ILE H 1 136 ? 15.737 -33.858 -47.956 1.00 51.05 192 ILE H O 1
ATOM 14018 N N . ASP H 1 137 ? 17.648 -32.941 -48.727 1.00 53.25 193 ASP H N 1
ATOM 14019 C CA . ASP H 1 137 ? 17.239 -32.938 -50.125 1.00 54.22 193 ASP H CA 1
ATOM 14020 C C . ASP H 1 137 ? 17.044 -34.353 -50.661 1.00 55.84 193 ASP H C 1
ATOM 14021 O O . ASP H 1 137 ? 16.114 -34.611 -51.434 1.00 57.29 193 ASP H O 1
ATOM 14026 N N . TYR H 1 138 ? 17.929 -35.261 -50.260 1.00 50.55 194 TYR H N 1
ATOM 14027 C CA . TYR H 1 138 ? 17.838 -36.661 -50.664 1.00 50.54 194 TYR H CA 1
ATOM 14028 C C . TYR H 1 138 ? 16.518 -37.277 -50.207 1.00 50.73 194 TYR H C 1
ATOM 14029 O O . TYR H 1 138 ? 15.837 -37.932 -50.993 1.00 51.68 194 TYR H O 1
ATOM 14038 N N . ILE H 1 139 ? 16.154 -37.049 -48.947 1.00 48.27 195 ILE H N 1
ATOM 14039 C CA . ILE H 1 139 ? 14.856 -37.468 -48.415 1.00 49.86 195 ILE H CA 1
ATOM 14040 C C . ILE H 1 139 ? 13.691 -36.779 -49.141 1.00 55.53 195 ILE H C 1
ATOM 14041 O O . ILE H 1 139 ? 12.763 -37.436 -49.621 1.00 58.88 195 ILE H O 1
ATOM 14046 N N . SER H 1 140 ? 13.735 -35.458 -49.229 1.00 52.02 196 SER H N 1
ATOM 14047 C CA . SER H 1 140 ? 12.658 -34.732 -49.879 1.00 50.55 196 SER H CA 1
ATOM 14048 C C . SER H 1 140 ? 12.357 -35.322 -51.250 1.00 52.35 196 SER H C 1
ATOM 14049 O O . SER H 1 140 ? 11.200 -35.486 -51.619 1.00 52.09 196 SER H O 1
ATOM 14052 N N . ALA H 1 141 ? 13.402 -35.640 -52.004 1.00 51.76 197 ALA H N 1
ATOM 14053 C CA . ALA H 1 141 ? 13.223 -36.208 -53.332 1.00 50.75 197 ALA H CA 1
ATOM 14054 C C . ALA H 1 141 ? 12.406 -37.502 -53.261 1.00 57.76 197 ALA H C 1
ATOM 14055 O O . ALA H 1 141 ? 11.459 -37.689 -54.029 1.00 58.20 197 ALA H O 1
ATOM 14057 N N . LEU H 1 142 ? 12.771 -38.387 -52.336 1.00 53.26 198 LEU H N 1
ATOM 14058 C CA . LEU H 1 142 ? 12.049 -39.638 -52.146 1.00 52.34 198 LEU H CA 1
ATOM 14059 C C . LEU H 1 142 ? 10.573 -39.392 -51.893 1.00 51.96 198 LEU H C 1
ATOM 14060 O O . LEU H 1 142 ? 9.723 -40.136 -52.366 1.00 54.24 198 LEU H O 1
ATOM 14065 N N . VAL H 1 143 ? 10.262 -38.356 -51.129 1.00 50.11 199 VAL H N 1
ATOM 14066 C CA . VAL H 1 143 ? 8.883 -38.172 -50.705 1.00 51.53 199 VAL H CA 1
ATOM 14067 C C . VAL H 1 143 ? 7.980 -37.627 -51.824 1.00 53.50 199 VAL H C 1
ATOM 14068 O O . VAL H 1 143 ? 6.789 -37.932 -51.848 1.00 54.91 199 VAL H O 1
ATOM 14072 N N . VAL H 1 144 ? 8.535 -36.862 -52.766 1.00 52.14 200 VAL H N 1
ATOM 14073 C CA . VAL H 1 144 ? 7.750 -36.458 -53.937 1.00 54.76 200 VAL H CA 1
ATOM 14074 C C . VAL H 1 144 ? 7.564 -37.626 -54.903 1.00 56.42 200 VAL H C 1
ATOM 14075 O O . VAL H 1 144 ? 6.481 -37.785 -55.457 1.00 58.78 200 VAL H O 1
ATOM 14079 N N . LYS H 1 145 ? 8.599 -38.444 -55.094 1.00 51.98 201 LYS H N 1
ATOM 14080 C CA . LYS H 1 145 ? 8.489 -39.612 -55.959 1.00 49.77 201 LYS H CA 1
ATOM 14081 C C . LYS H 1 145 ? 7.357 -40.494 -55.481 1.00 54.66 201 LYS H C 1
ATOM 14082 O O . LYS H 1 145 ? 6.414 -40.783 -56.221 1.00 56.73 201 LYS H O 1
ATOM 14086 N N . GLU H 1 146 ? 7.445 -40.918 -54.230 1.00 52.69 202 GLU H N 1
ATOM 14087 C CA . GLU H 1 146 ? 6.409 -41.768 -53.670 1.00 57.84 202 GLU H CA 1
ATOM 14088 C C . GLU H 1 146 ? 5.055 -41.045 -53.738 1.00 51.11 202 GLU H C 1
ATOM 14089 O O . GLU H 1 146 ? 4.010 -41.664 -53.947 1.00 46.83 202 GLU H O 1
ATOM 14095 N N . SER H 1 147 ? 5.097 -39.726 -53.583 1.00 47.96 203 SER H N 1
ATOM 14096 C CA . SER H 1 147 ? 3.890 -38.910 -53.539 1.00 51.54 203 SER H CA 1
ATOM 14097 C C . SER H 1 147 ? 3.119 -38.913 -54.858 1.00 56.87 203 SER H C 1
ATOM 14098 O O . SER H 1 147 ? 1.922 -39.212 -54.889 1.00 55.78 203 SER H O 1
ATOM 14101 N N . ILE H 1 148 ? 3.795 -38.563 -55.947 1.00 52.50 204 ILE H N 1
ATOM 14102 C CA . ILE H 1 148 ? 3.120 -38.536 -57.225 1.00 53.92 204 ILE H CA 1
ATOM 14103 C C . ILE H 1 148 ? 2.915 -39.964 -57.730 1.00 53.25 204 ILE H C 1
ATOM 14104 O O . ILE H 1 148 ? 1.888 -40.260 -58.319 1.00 54.68 204 ILE H O 1
ATOM 14109 N N . GLU H 1 149 ? 3.860 -40.863 -57.462 1.00 54.62 205 GLU H N 1
ATOM 14110 C CA . GLU H 1 149 ? 3.642 -42.283 -57.778 1.00 57.48 205 GLU H CA 1
ATOM 14111 C C . GLU H 1 149 ? 2.407 -42.807 -57.052 1.00 52.96 205 GLU H C 1
ATOM 14112 O O . GLU H 1 149 ? 1.943 -43.901 -57.321 1.00 51.29 205 GLU H O 1
ATOM 14114 N N . ASN H 1 150 ? 1.883 -42.021 -56.124 1.00 51.65 206 ASN H N 1
ATOM 14115 C CA . ASN H 1 150 ? 0.717 -42.423 -55.370 1.00 49.17 206 ASN H CA 1
ATOM 14116 C C . ASN H 1 150 ? -0.532 -41.868 -56.046 1.00 53.68 206 ASN H C 1
ATOM 14117 O O . ASN H 1 150 ? -1.615 -42.454 -55.992 1.00 51.69 206 ASN H O 1
ATOM 14122 N N . VAL H 1 151 ? -0.364 -40.716 -56.683 1.00 54.41 207 VAL H N 1
ATOM 14123 C CA . VAL H 1 151 ? -1.425 -40.094 -57.465 1.00 53.16 207 VAL H CA 1
ATOM 14124 C C . VAL H 1 151 ? -1.680 -40.903 -58.752 1.00 51.51 207 VAL H C 1
ATOM 14125 O O . VAL H 1 151 ? -2.815 -41.274 -59.055 1.00 44.85 207 VAL H O 1
ATOM 14129 N N . ARG H 1 152 ? -0.603 -41.171 -59.486 1.00 49.20 208 ARG H N 1
ATOM 14130 C CA . ARG H 1 152 ? -0.634 -42.050 -60.638 1.00 44.48 208 ARG H CA 1
ATOM 14131 C C . ARG H 1 152 ? -1.302 -43.359 -60.305 1.00 48.29 208 ARG H C 1
ATOM 14132 O O . ARG H 1 152 ? -2.103 -43.857 -61.083 1.00 49.86 208 ARG H O 1
ATOM 14140 N N . ASN H 1 153 ? -0.980 -43.934 -59.157 1.00 50.06 209 ASN H N 1
ATOM 14141 C CA . ASN H 1 153 ? -1.680 -45.139 -58.767 1.00 48.08 209 ASN H CA 1
ATOM 14142 C C . ASN H 1 153 ? -3.169 -44.873 -58.586 1.00 50.98 209 ASN H C 1
ATOM 14143 O O . ASN H 1 153 ? -3.984 -45.594 -59.142 1.00 54.48 209 ASN H O 1
ATOM 14148 N N . LYS H 1 154 ? -3.534 -43.831 -57.847 1.00 46.88 210 LYS H N 1
ATOM 14149 C CA . LYS H 1 154 ? -4.953 -43.525 -57.694 1.00 50.34 210 LYS H CA 1
ATOM 14150 C C . LYS H 1 154 ? -5.676 -43.319 -59.048 1.00 53.94 210 LYS H C 1
ATOM 14151 O O . LYS H 1 154 ? -6.888 -43.536 -59.144 1.00 47.40 210 LYS H O 1
ATOM 14157 N N . LEU H 1 155 ? -4.922 -42.938 -60.085 1.00 50.37 211 LEU H N 1
ATOM 14158 C CA . LEU H 1 155 ? -5.465 -42.694 -61.429 1.00 50.71 211 LEU H CA 1
ATOM 14159 C C . LEU H 1 155 ? -5.639 -43.976 -62.267 1.00 56.11 211 LEU H C 1
ATOM 14160 O O . LEU H 1 155 ? -6.628 -44.132 -63.007 1.00 51.76 211 LEU H O 1
ATOM 14165 N N . GLU H 1 156 ? -4.675 -44.885 -62.167 1.00 55.52 212 GLU H N 1
ATOM 14166 C CA . GLU H 1 156 ? -4.816 -46.188 -62.797 1.00 53.31 212 GLU H CA 1
ATOM 14167 C C . GLU H 1 156 ? -5.977 -46.961 -62.184 1.00 49.53 212 GLU H C 1
ATOM 14168 O O . GLU H 1 156 ? -6.732 -47.601 -62.882 1.00 54.17 212 GLU H O 1
ATOM 14174 N N . ILE H 1 157 ? -6.128 -46.899 -60.874 1.00 49.20 213 ILE H N 1
ATOM 14175 C CA . ILE H 1 157 ? -7.260 -47.556 -60.251 1.00 47.39 213 ILE H CA 1
ATOM 14176 C C . ILE H 1 157 ? -8.593 -46.982 -60.720 1.00 51.43 213 ILE H C 1
ATOM 14177 O O . ILE H 1 157 ? -9.552 -47.728 -60.850 1.00 57.51 213 ILE H O 1
ATOM 14182 N N . LYS H 1 158 ? -8.659 -45.675 -60.988 1.00 52.19 214 LYS H N 1
ATOM 14183 C CA . LYS H 1 158 ? -9.906 -45.034 -61.428 1.00 44.24 214 LYS H CA 1
ATOM 14184 C C . LYS H 1 158 ? -10.211 -45.444 -62.865 1.00 50.78 214 LYS H C 1
ATOM 14185 O O . LYS H 1 158 ? -11.326 -45.854 -63.176 1.00 50.19 214 LYS H O 1
ATOM 14191 N N . THR H 1 159 ? -9.208 -45.333 -63.734 1.00 49.68 215 THR H N 1
ATOM 14192 C CA . THR H 1 159 ? -9.342 -45.722 -65.132 1.00 47.35 215 THR H CA 1
ATOM 14193 C C . THR H 1 159 ? -9.845 -47.165 -65.208 1.00 52.33 215 THR H C 1
ATOM 14194 O O . THR H 1 159 ? -10.847 -47.464 -65.880 1.00 47.74 215 THR H O 1
ATOM 14198 N N . GLN H 1 160 ? -9.153 -48.055 -64.497 1.00 52.23 216 GLN H N 1
ATOM 14199 C CA . GLN H 1 160 ? -9.475 -49.476 -64.526 1.00 53.35 216 GLN H CA 1
ATOM 14200 C C . GLN H 1 160 ? -10.849 -49.793 -63.953 1.00 52.41 216 GLN H C 1
ATOM 14201 O O . GLN H 1 160 ? -11.575 -50.599 -64.514 1.00 57.02 216 GLN H O 1
ATOM 14207 N N . PHE H 1 161 ? -11.225 -49.166 -62.852 1.00 45.45 217 PHE H N 1
ATOM 14208 C CA . PHE H 1 161 ? -12.554 -49.410 -62.333 1.00 46.10 217 PHE H CA 1
ATOM 14209 C C . PHE H 1 161 ? -13.625 -48.871 -63.283 1.00 52.13 217 PHE H C 1
ATOM 14210 O O . PHE H 1 161 ? -14.614 -49.540 -63.590 1.00 52.25 217 PHE H O 1
ATOM 14218 N N . GLU H 1 162 ? -13.425 -47.651 -63.759 1.00 55.04 218 GLU H N 1
ATOM 14219 C CA . GLU H 1 162 ? -14.465 -46.950 -64.498 1.00 50.47 218 GLU H CA 1
ATOM 14220 C C . GLU H 1 162 ? -14.765 -47.672 -65.818 1.00 54.76 218 GLU H C 1
ATOM 14221 O O . GLU H 1 162 ? -15.904 -47.637 -66.331 1.00 55.17 218 GLU H O 1
ATOM 14227 N N . LYS H 1 163 ? -13.747 -48.339 -66.353 1.00 49.71 219 LYS H N 1
ATOM 14228 C CA . LYS H 1 163 ? -13.879 -48.979 -67.651 1.00 45.54 219 LYS H CA 1
ATOM 14229 C C . LYS H 1 163 ? -14.459 -50.382 -67.539 1.00 47.28 219 LYS H C 1
ATOM 14230 O O . LYS H 1 163 ? -15.179 -50.829 -68.421 1.00 48.69 219 LYS H O 1
ATOM 14236 N N . GLU H 1 164 ? -14.159 -51.082 -66.457 1.00 47.85 220 GLU H N 1
ATOM 14237 C CA . GLU H 1 164 ? -14.799 -52.359 -66.236 1.00 49.61 220 GLU H CA 1
ATOM 14238 C C . GLU H 1 164 ? -16.267 -52.150 -65.890 1.00 46.92 220 GLU H C 1
ATOM 14239 O O . GLU H 1 164 ? -17.113 -52.875 -66.374 1.00 48.11 220 GLU H O 1
ATOM 14245 N N . LYS H 1 165 ? -16.583 -51.175 -65.047 1.00 47.64 221 LYS H N 1
ATOM 14246 C CA . LYS H 1 165 ? -17.987 -50.940 -64.729 1.00 50.91 221 LYS H CA 1
ATOM 14247 C C . LYS H 1 165 ? -18.753 -50.692 -66.019 1.00 52.36 221 LYS H C 1
ATOM 14248 O O . LYS H 1 165 ? -19.937 -51.027 -66.127 1.00 53.06 221 LYS H O 1
ATOM 14254 N N . LEU H 1 166 ? -18.075 -50.100 -66.998 1.00 48.91 222 LEU H N 1
ATOM 14255 C CA . LEU H 1 166 ? -18.698 -49.853 -68.295 1.00 50.33 222 LEU H CA 1
ATOM 14256 C C . LEU H 1 166 ? -18.933 -51.153 -69.074 1.00 53.22 222 LEU H C 1
ATOM 14257 O O . LEU H 1 166 ? -20.070 -51.477 -69.430 1.00 49.19 222 LEU H O 1
ATOM 14262 N N . ALA H 1 167 ? -17.859 -51.893 -69.340 1.00 49.15 223 ALA H N 1
ATOM 14263 C CA . ALA H 1 167 ? -17.996 -53.177 -70.002 1.00 45.57 223 ALA H CA 1
ATOM 14264 C C . ALA H 1 167 ? -19.170 -53.940 -69.387 1.00 47.95 223 ALA H C 1
ATOM 14265 O O . ALA H 1 167 ? -20.002 -54.503 -70.107 1.00 51.64 223 ALA H O 1
ATOM 14267 N N . GLN H 1 168 ? -19.256 -53.926 -68.061 1.00 41.37 224 GLN H N 1
ATOM 14268 C CA . GLN H 1 168 ? -20.274 -54.697 -67.357 1.00 45.79 224 GLN H CA 1
ATOM 14269 C C . GLN H 1 168 ? -21.651 -54.040 -67.363 1.00 49.10 224 GLN H C 1
ATOM 14270 O O . GLN H 1 168 ? -22.665 -54.713 -67.239 1.00 51.14 224 GLN H O 1
ATOM 14276 N N . ASP H 1 169 ? -21.699 -52.724 -67.496 1.00 52.96 225 ASP H N 1
ATOM 14277 C CA . ASP H 1 169 ? -22.995 -52.059 -67.519 1.00 54.88 225 ASP H CA 1
ATOM 14278 C C . ASP H 1 169 ? -23.673 -52.175 -68.885 1.00 55.35 225 ASP H C 1
ATOM 14279 O O . ASP H 1 169 ? -24.892 -52.089 -68.978 1.00 56.74 225 ASP H O 1
ATOM 14284 N N . ARG H 1 170 ? -22.885 -52.388 -69.937 1.00 51.77 226 ARG H N 1
ATOM 14285 C CA . ARG H 1 170 ? -23.446 -52.591 -71.268 1.00 51.52 226 ARG H CA 1
ATOM 14286 C C . ARG H 1 170 ? -24.116 -53.942 -71.340 1.00 53.01 226 ARG H C 1
ATOM 14287 O O . ARG H 1 170 ? -25.243 -54.066 -71.805 1.00 53.29 226 ARG H O 1
ATOM 14295 N N . ILE H 1 171 ? -23.416 -54.961 -70.876 1.00 50.47 227 ILE H N 1
ATOM 14296 C CA . ILE H 1 171 ? -23.996 -56.282 -70.856 1.00 48.66 227 ILE H CA 1
ATOM 14297 C C . ILE H 1 171 ? -25.275 -56.291 -70.010 1.00 48.84 227 ILE H C 1
ATOM 14298 O O . ILE H 1 171 ? -26.250 -56.936 -70.365 1.00 49.12 227 ILE H O 1
ATOM 14303 N N . LYS H 1 172 ? -25.299 -55.545 -68.915 1.00 47.59 228 LYS H N 1
ATOM 14304 C CA . LYS H 1 172 ? -26.509 -55.519 -68.103 1.00 50.44 228 LYS H CA 1
ATOM 14305 C C . LYS H 1 172 ? -27.634 -54.794 -68.851 1.00 54.08 228 LYS H C 1
ATOM 14306 O O . LYS H 1 172 ? -28.815 -55.093 -68.669 1.00 53.51 228 LYS H O 1
ATOM 14308 N N . MET H 1 173 ? -27.248 -53.849 -69.704 1.00 57.20 229 MET H N 1
ATOM 14309 C CA . MET H 1 173 ? -28.180 -53.086 -70.532 1.00 52.19 229 MET H CA 1
ATOM 14310 C C . MET H 1 173 ? -28.803 -53.972 -71.623 1.00 56.00 229 MET H C 1
ATOM 14311 O O . MET H 1 173 ? -30.015 -53.957 -71.857 1.00 50.31 229 MET H O 1
ATOM 14316 N N . LYS H 1 174 ? -27.946 -54.737 -72.288 1.00 53.58 230 LYS H N 1
ATOM 14317 C CA . LYS H 1 174 ? -28.369 -55.636 -73.331 1.00 48.11 230 LYS H CA 1
ATOM 14318 C C . LYS H 1 174 ? -29.271 -56.755 -72.798 1.00 51.66 230 LYS H C 1
ATOM 14319 O O . LYS H 1 174 ? -30.222 -57.145 -73.455 1.00 57.54 230 LYS H O 1
ATOM 14324 N N . ASN H 1 175 ? -28.991 -57.282 -71.618 1.00 48.52 231 ASN H N 1
ATOM 14325 C CA . ASN H 1 175 ? -29.895 -58.273 -71.048 1.00 49.88 231 ASN H CA 1
ATOM 14326 C C . ASN H 1 175 ? -31.251 -57.666 -70.752 1.00 48.19 231 ASN H C 1
ATOM 14327 O O . ASN H 1 175 ? -32.237 -58.380 -70.669 1.00 52.07 231 ASN H O 1
ATOM 14332 N N . GLN H 1 176 ? -31.305 -56.354 -70.560 1.00 49.79 232 GLN H N 1
ATOM 14333 C CA . GLN H 1 176 ? -32.581 -55.696 -70.273 1.00 55.98 232 GLN H CA 1
ATOM 14334 C C . GLN H 1 176 ? -33.398 -55.465 -71.563 1.00 57.49 232 GLN H C 1
ATOM 14335 O O . GLN H 1 176 ? -34.608 -55.720 -71.614 1.00 53.44 232 GLN H O 1
ATOM 14341 N N . LEU H 1 177 ? -32.715 -54.972 -72.592 1.00 56.34 233 LEU H N 1
ATOM 14342 C CA . LEU H 1 177 ? -33.273 -54.858 -73.923 1.00 53.23 233 LEU H CA 1
ATOM 14343 C C . LEU H 1 177 ? -33.908 -56.197 -74.266 1.00 58.67 233 LEU H C 1
ATOM 14344 O O . LEU H 1 177 ? -35.093 -56.263 -74.607 1.00 61.15 233 LEU H O 1
ATOM 14349 N N . ASP H 1 178 ? -33.130 -57.270 -74.134 1.00 57.53 234 ASP H N 1
ATOM 14350 C CA . ASP H 1 178 ? -33.581 -58.601 -74.548 1.00 56.01 234 ASP H CA 1
ATOM 14351 C C . ASP H 1 178 ? -34.754 -59.143 -73.756 1.00 53.26 234 ASP H C 1
ATOM 14352 O O . ASP H 1 178 ? -35.472 -59.997 -74.238 1.00 60.34 234 ASP H O 1
ATOM 14357 N N . ALA H 1 179 ? -34.961 -58.669 -72.543 1.00 50.76 235 ALA H N 1
ATOM 14358 C CA . ALA H 1 179 ? -36.137 -59.108 -71.813 1.00 55.26 235 ALA H CA 1
ATOM 14359 C C . ALA H 1 179 ? -37.316 -58.221 -72.188 1.00 59.29 235 ALA H C 1
ATOM 14360 O O . ALA H 1 179 ? -38.463 -58.544 -71.905 1.00 63.30 235 ALA H O 1
ATOM 14362 N N . ASN H 1 180 ? -37.020 -57.096 -72.822 1.00 55.52 236 ASN H N 1
ATOM 14363 C CA . ASN H 1 180 ? -38.050 -56.156 -73.231 1.00 58.79 236 ASN H CA 1
ATOM 14364 C C . ASN H 1 180 ? -38.534 -56.462 -74.645 1.00 63.04 236 ASN H C 1
ATOM 14365 O O . ASN H 1 180 ? -39.678 -56.181 -75.014 1.00 60.72 236 ASN H O 1
ATOM 14370 N N . ILE H 1 181 ? -37.634 -57.014 -75.445 1.00 60.31 237 ILE H N 1
ATOM 14371 C CA . ILE H 1 181 ? -37.981 -57.452 -76.773 1.00 51.52 237 ILE H CA 1
ATOM 14372 C C . ILE H 1 181 ? -38.915 -58.639 -76.634 1.00 52.23 237 ILE H C 1
ATOM 14373 O O . ILE H 1 181 ? -39.791 -58.842 -77.454 1.00 59.42 237 ILE H O 1
ATOM 14378 N N . GLN H 1 182 ? -38.756 -59.410 -75.571 1.00 53.24 238 GLN H N 1
ATOM 14379 C CA . GLN H 1 182 ? -39.655 -60.527 -75.335 1.00 50.70 238 GLN H CA 1
ATOM 14380 C C . GLN H 1 182 ? -40.967 -60.082 -74.710 1.00 49.59 238 GLN H C 1
ATOM 14381 O O . GLN H 1 182 ? -41.944 -60.812 -74.727 1.00 53.47 238 GLN H O 1
ATOM 14387 N N . ARG H 1 183 ? -41.000 -58.889 -74.140 1.00 51.91 239 ARG H N 1
ATOM 14388 C CA . ARG H 1 183 ? -42.264 -58.413 -73.608 1.00 54.30 239 ARG H CA 1
ATOM 14389 C C . ARG H 1 183 ? -43.024 -57.732 -74.738 1.00 54.36 239 ARG H C 1
ATOM 14390 O O . ARG H 1 183 ? -44.228 -57.923 -74.901 1.00 53.50 239 ARG H O 1
ATOM 14398 N N . LEU H 1 184 ? -42.297 -56.951 -75.529 1.00 54.33 240 LEU H N 1
ATOM 14399 C CA . LEU H 1 184 ? -42.859 -56.281 -76.687 1.00 53.67 240 LEU H CA 1
ATOM 14400 C C . LEU H 1 184 ? -43.530 -57.308 -77.603 1.00 50.99 240 LEU H C 1
ATOM 14401 O O . LEU H 1 184 ? -44.711 -57.194 -77.895 1.00 45.96 240 LEU H O 1
ATOM 14406 N N . ASN H 1 185 ? -42.758 -58.309 -78.023 1.00 51.12 241 ASN H N 1
ATOM 14407 C CA . ASN H 1 185 ? -43.237 -59.471 -78.772 1.00 50.92 241 ASN H CA 1
ATOM 14408 C C . ASN H 1 185 ? -44.543 -60.078 -78.264 1.00 52.23 241 ASN H C 1
ATOM 14409 O O . ASN H 1 185 ? -45.364 -60.524 -79.054 1.00 52.99 241 ASN H O 1
ATOM 14414 N N . TYR H 1 186 ? -44.726 -60.126 -76.951 1.00 53.91 242 TYR H N 1
ATOM 14415 C CA . TYR H 1 186 ? -45.963 -60.656 -76.384 1.00 55.47 242 TYR H CA 1
ATOM 14416 C C . TYR H 1 186 ? -47.006 -59.553 -76.280 1.00 52.82 242 TYR H C 1
ATOM 14417 O O . TYR H 1 186 ? -48.194 -59.830 -76.147 1.00 53.47 242 TYR H O 1
ATOM 14426 N N . SER H 1 187 ? -46.554 -58.304 -76.301 1.00 50.70 243 SER H N 1
ATOM 14427 C CA . SER H 1 187 ? -47.472 -57.173 -76.386 1.00 56.34 243 SER H CA 1
ATOM 14428 C C . SER H 1 187 ? -48.180 -57.165 -77.758 1.00 54.08 243 SER H C 1
ATOM 14429 O O . SER H 1 187 ? -49.399 -57.021 -77.844 1.00 50.52 243 SER H O 1
ATOM 14432 N N . LEU H 1 188 ? -47.403 -57.352 -78.819 1.00 52.03 244 LEU H N 1
ATOM 14433 C CA . LEU H 1 188 ? -47.953 -57.535 -80.152 1.00 53.20 244 LEU H CA 1
ATOM 14434 C C . LEU H 1 188 ? -49.041 -58.604 -80.169 1.00 55.89 244 LEU H C 1
ATOM 14435 O O . LEU H 1 188 ? -50.156 -58.345 -80.609 1.00 58.56 244 LEU H O 1
ATOM 14440 N N . ASP H 1 189 ? -48.726 -59.805 -79.698 1.00 54.84 245 ASP H N 1
ATOM 14441 C CA . ASP H 1 189 ? -49.708 -60.885 -79.735 1.00 56.33 245 ASP H CA 1
ATOM 14442 C C . ASP H 1 189 ? -51.010 -60.491 -79.047 1.00 59.27 245 ASP H C 1
ATOM 14443 O O . ASP H 1 189 ? -52.087 -60.645 -79.622 1.00 63.51 245 ASP H O 1
ATOM 14448 N N . ILE H 1 190 ? -50.915 -59.966 -77.832 1.00 53.86 246 ILE H N 1
ATOM 14449 C CA . ILE H 1 190 ? -52.111 -59.620 -77.073 1.00 53.27 246 ILE H CA 1
ATOM 14450 C C . ILE H 1 190 ? -52.843 -58.506 -77.789 1.00 62.03 246 ILE H C 1
ATOM 14451 O O . ILE H 1 190 ? -54.077 -58.491 -77.865 1.00 65.36 246 ILE H O 1
ATOM 14456 N N . ALA H 1 191 ? -52.074 -57.579 -78.340 1.00 58.72 247 ALA H N 1
ATOM 14457 C CA . ALA H 1 191 ? -52.659 -56.497 -79.107 1.00 60.12 247 ALA H CA 1
ATOM 14458 C C . ALA H 1 191 ? -53.490 -57.065 -80.281 1.00 64.74 247 ALA H C 1
ATOM 14459 O O . ALA H 1 191 ? -54.705 -56.839 -80.371 1.00 65.47 247 ALA H O 1
ATOM 14461 N N . ASN H 1 192 ? -52.837 -57.816 -81.164 1.00 60.87 248 ASN H N 1
ATOM 14462 C CA . ASN H 1 192 ? -53.539 -58.476 -82.257 1.00 63.15 248 ASN H CA 1
ATOM 14463 C C . ASN H 1 192 ? -54.820 -59.157 -81.771 1.00 64.25 248 ASN H C 1
ATOM 14464 O O . ASN H 1 192 ? -55.887 -58.891 -82.286 1.00 65.81 248 ASN H O 1
ATOM 14469 N N . ALA H 1 193 ? -54.718 -60.013 -80.761 1.00 67.22 249 ALA H N 1
ATOM 14470 C CA . ALA H 1 193 ? -55.885 -60.727 -80.236 1.00 65.61 249 ALA H CA 1
ATOM 14471 C C . ALA H 1 193 ? -57.005 -59.822 -79.703 1.00 67.30 249 ALA H C 1
ATOM 14472 O O . ALA H 1 193 ? -58.175 -60.197 -79.720 1.00 67.35 249 ALA H O 1
ATOM 14474 N N . ALA H 1 194 ? -56.655 -58.641 -79.212 1.00 70.52 250 ALA H N 1
ATOM 14475 C CA . ALA H 1 194 ? -57.668 -57.752 -78.650 1.00 73.04 250 ALA H CA 1
ATOM 14476 C C . ALA H 1 194 ? -58.335 -56.959 -79.761 1.00 72.42 250 ALA H C 1
ATOM 14477 O O . ALA H 1 194 ? -59.390 -56.342 -79.566 1.00 75.87 250 ALA H O 1
ATOM 14479 N N . GLY H 1 195 ? -57.705 -56.983 -80.931 1.00 71.86 251 GLY H N 1
ATOM 14480 C CA . GLY H 1 195 ? -58.214 -56.280 -82.094 1.00 70.72 251 GLY H CA 1
ATOM 14481 C C . GLY H 1 195 ? -57.589 -54.909 -82.259 1.00 74.61 251 GLY H C 1
ATOM 14482 O O . GLY H 1 195 ? -57.774 -54.268 -83.294 1.00 75.55 251 GLY H O 1
ATOM 14483 N N . ILE H 1 196 ? -56.842 -54.470 -81.243 1.00 73.79 252 ILE H N 1
ATOM 14484 C CA . ILE H 1 196 ? -56.228 -53.141 -81.233 1.00 67.00 252 ILE H CA 1
ATOM 14485 C C . ILE H 1 196 ? -55.054 -52.996 -82.211 1.00 70.48 252 ILE H C 1
ATOM 14486 O O . ILE H 1 196 ? -53.893 -53.255 -81.864 1.00 66.33 252 ILE H O 1
ATOM 14491 N N . LYS H 1 197 ? -55.382 -52.564 -83.433 1.00 76.68 253 LYS H N 1
ATOM 14492 C CA . LYS H 1 197 ? -54.423 -52.440 -84.539 1.00 78.10 253 LYS H CA 1
ATOM 14493 C C . LYS H 1 197 ? -53.913 -51.001 -84.748 1.00 73.81 253 LYS H C 1
ATOM 14494 O O . LYS H 1 197 ? -52.832 -50.794 -85.307 1.00 73.37 253 LYS H O 1
ATOM 14500 N N . LYS H 1 198 ? -54.691 -50.020 -84.293 1.00 76.68 254 LYS H N 1
ATOM 14501 C CA . LYS H 1 198 ? -54.277 -48.612 -84.334 1.00 79.45 254 LYS H CA 1
ATOM 14502 C C . LYS H 1 198 ? -54.334 -48.030 -82.918 1.00 72.01 254 LYS H C 1
ATOM 14503 O O . LYS H 1 198 ? -55.160 -48.462 -82.117 1.00 73.05 254 LYS H O 1
ATOM 14505 N N . PRO H 1 199 ? -53.456 -47.059 -82.604 1.00 71.99 255 PRO H N 1
ATOM 14506 C CA . PRO H 1 199 ? -53.247 -46.573 -81.226 1.00 73.95 255 PRO H CA 1
ATOM 14507 C C . PRO H 1 199 ? -54.506 -46.324 -80.380 1.00 73.34 255 PRO H C 1
ATOM 14508 O O . PRO H 1 199 ? -55.598 -46.771 -80.731 1.00 68.20 255 PRO H O 1
ATOM 14512 N N . VAL H 1 200 ? -54.328 -45.614 -79.263 1.00 73.83 256 VAL H N 1
ATOM 14513 C CA . VAL H 1 200 ? -55.435 -45.292 -78.358 1.00 73.25 256 VAL H CA 1
ATOM 14514 C C . VAL H 1 200 ? -55.168 -44.141 -77.375 1.00 71.05 256 VAL H C 1
ATOM 14515 O O . VAL H 1 200 ? -54.214 -44.172 -76.594 1.00 69.70 256 VAL H O 1
ATOM 14519 N N . ASP H 1 206 ? -52.877 -52.057 -69.510 1.00 62.02 266 ASP H N 1
ATOM 14520 C CA . ASP H 1 206 ? -52.338 -53.302 -68.943 1.00 71.07 266 ASP H CA 1
ATOM 14521 C C . ASP H 1 206 ? -50.899 -53.125 -68.446 1.00 71.06 266 ASP H C 1
ATOM 14522 O O . ASP H 1 206 ? -50.004 -52.758 -69.220 1.00 66.65 266 ASP H O 1
ATOM 14527 N N . PRO H 1 207 ? -50.678 -53.397 -67.146 1.00 70.72 267 PRO H N 1
ATOM 14528 C CA . PRO H 1 207 ? -49.391 -53.185 -66.468 1.00 66.18 267 PRO H CA 1
ATOM 14529 C C . PRO H 1 207 ? -48.273 -54.060 -67.034 1.00 65.67 267 PRO H C 1
ATOM 14530 O O . PRO H 1 207 ? -47.180 -53.562 -67.303 1.00 64.51 267 PRO H O 1
ATOM 14534 N N . ASP H 1 208 ? -48.554 -55.344 -67.226 1.00 66.20 268 ASP H N 1
ATOM 14535 C CA . ASP H 1 208 ? -47.558 -56.277 -67.732 1.00 64.79 268 ASP H CA 1
ATOM 14536 C C . ASP H 1 208 ? -47.222 -56.017 -69.200 1.00 65.04 268 ASP H C 1
ATOM 14537 O O . ASP H 1 208 ? -46.083 -55.705 -69.543 1.00 66.70 268 ASP H O 1
ATOM 14542 N N . PHE H 1 209 ? -48.222 -56.149 -70.062 1.00 64.04 269 PHE H N 1
ATOM 14543 C CA . PHE H 1 209 ? -48.008 -56.074 -71.501 1.00 65.02 269 PHE H CA 1
ATOM 14544 C C . PHE H 1 209 ? -48.683 -54.809 -72.026 1.00 69.16 269 PHE H C 1
ATOM 14545 O O . PHE H 1 209 ? -49.907 -54.762 -72.182 1.00 64.09 269 PHE H O 1
ATOM 14553 N N . SER H 1 210 ? -47.885 -53.765 -72.253 1.00 72.41 270 SER H N 1
ATOM 14554 C CA . SER H 1 210 ? -48.424 -52.492 -72.733 1.00 70.24 270 SER H CA 1
ATOM 14555 C C . SER H 1 210 ? -48.943 -52.654 -74.149 1.00 70.72 270 SER H C 1
ATOM 14556 O O . SER H 1 210 ? -48.230 -53.138 -75.032 1.00 67.84 270 SER H O 1
ATOM 14559 N N . ILE H 1 211 ? -50.180 -52.225 -74.363 1.00 68.70 271 ILE H N 1
ATOM 14560 C CA . ILE H 1 211 ? -50.903 -52.582 -75.574 1.00 68.14 271 ILE H CA 1
ATOM 14561 C C . ILE H 1 211 ? -51.286 -51.349 -76.384 1.00 68.90 271 ILE H C 1
ATOM 14562 O O . ILE H 1 211 ? -51.589 -51.433 -77.577 1.00 63.38 271 ILE H O 1
ATOM 14567 N N . SER H 1 212 ? -51.227 -50.200 -75.726 1.00 69.07 272 SER H N 1
ATOM 14568 C CA . SER H 1 212 ? -51.831 -48.984 -76.237 1.00 63.25 272 SER H CA 1
ATOM 14569 C C . SER H 1 212 ? -51.135 -48.360 -77.442 1.00 65.16 272 SER H C 1
ATOM 14570 O O . SER H 1 212 ? -51.721 -47.510 -78.108 1.00 71.06 272 SER H O 1
ATOM 14573 N N . LEU H 1 213 ? -49.905 -48.764 -77.743 1.00 62.72 273 LEU H N 1
ATOM 14574 C CA . LEU H 1 213 ? -49.283 -48.276 -78.975 1.00 63.82 273 LEU H CA 1
ATOM 14575 C C . LEU H 1 213 ? -49.969 -48.900 -80.200 1.00 67.90 273 LEU H C 1
ATOM 14576 O O . LEU H 1 213 ? -49.829 -48.411 -81.320 1.00 70.20 273 LEU H O 1
ATOM 14581 N N . GLY H 1 214 ? -50.720 -49.977 -79.983 1.00 66.12 274 GLY H N 1
ATOM 14582 C CA . GLY H 1 214 ? -51.445 -50.627 -81.063 1.00 68.89 274 GLY H CA 1
ATOM 14583 C C . GLY H 1 214 ? -50.549 -51.535 -81.886 1.00 66.44 274 GLY H C 1
ATOM 14584 O O . GLY H 1 214 ? -49.335 -51.307 -81.979 1.00 63.10 274 GLY H O 1
ATOM 14585 N N . ALA H 1 215 ? -51.144 -52.561 -82.488 1.00 57.90 275 ALA H N 1
ATOM 14586 C CA . ALA H 1 215 ? -50.370 -53.582 -83.173 1.00 59.15 275 ALA H CA 1
ATOM 14587 C C . ALA H 1 215 ? -49.503 -53.018 -84.299 1.00 60.95 275 ALA H C 1
ATOM 14588 O O . ALA H 1 215 ? -48.431 -53.541 -84.598 1.00 60.83 275 ALA H O 1
ATOM 14590 N N . ASP H 1 216 ? -49.963 -51.940 -84.917 1.00 68.60 276 ASP H N 1
ATOM 14591 C CA . ASP H 1 216 ? -49.222 -51.333 -86.020 1.00 72.34 276 ASP H CA 1
ATOM 14592 C C . ASP H 1 216 ? -47.937 -50.684 -85.521 1.00 63.92 276 ASP H C 1
ATOM 14593 O O . ASP H 1 216 ? -46.844 -51.025 -85.978 1.00 59.71 276 ASP H O 1
ATOM 14595 N N . GLY H 1 217 ? -48.083 -49.749 -84.585 1.00 64.57 277 GLY H N 1
ATOM 14596 C CA . GLY H 1 217 ? -46.944 -49.080 -83.976 1.00 66.64 277 GLY H CA 1
ATOM 14597 C C . GLY H 1 217 ? -45.983 -50.034 -83.287 1.00 65.47 277 GLY H C 1
ATOM 14598 O O . GLY H 1 217 ? -44.762 -49.924 -83.456 1.00 61.48 277 GLY H O 1
ATOM 14599 N N . ILE H 1 218 ? -46.542 -50.970 -82.516 1.00 63.80 278 ILE H N 1
ATOM 14600 C CA . ILE H 1 218 ? -45.759 -51.978 -81.806 1.00 58.30 278 ILE H CA 1
ATOM 14601 C C . ILE H 1 218 ? -44.880 -52.794 -82.737 1.00 58.37 278 ILE H C 1
ATOM 14602 O O . ILE H 1 218 ? -43.719 -53.053 -82.427 1.00 61.25 278 ILE H O 1
ATOM 14607 N N . GLU H 1 219 ? -45.430 -53.214 -83.872 1.00 59.54 279 GLU H N 1
ATOM 14608 C CA . GLU H 1 219 ? -44.706 -54.132 -84.749 1.00 57.81 279 GLU H CA 1
ATOM 14609 C C . GLU H 1 219 ? -43.491 -53.448 -85.358 1.00 57.29 279 GLU H C 1
ATOM 14610 O O . GLU H 1 219 ? -42.572 -54.109 -85.835 1.00 59.04 279 GLU H O 1
ATOM 14612 N N . ARG H 1 220 ? -43.479 -52.121 -85.334 1.00 54.49 280 ARG H N 1
ATOM 14613 C CA . ARG H 1 220 ? -42.349 -51.395 -85.885 1.00 58.54 280 ARG H CA 1
ATOM 14614 C C . ARG H 1 220 ? -41.312 -51.149 -84.792 1.00 63.25 280 ARG H C 1
ATOM 14615 O O . ARG H 1 220 ? -40.107 -51.274 -85.025 1.00 63.01 280 ARG H O 1
ATOM 14623 N N . LYS H 1 221 ? -41.793 -50.801 -83.601 1.00 58.82 281 LYS H N 1
ATOM 14624 C CA . LYS H 1 221 ? -40.944 -50.714 -82.422 1.00 59.10 281 LYS H CA 1
ATOM 14625 C C . LYS H 1 221 ? -40.155 -52.002 -82.266 1.00 60.89 281 LYS H C 1
ATOM 14626 O O . LYS H 1 221 ? -38.939 -51.997 -82.009 1.00 55.77 281 LYS H O 1
ATOM 14632 N N . LEU H 1 222 ? -40.871 -53.108 -82.440 1.00 59.89 282 LEU H N 1
ATOM 14633 C CA . LEU H 1 222 ? -40.326 -54.425 -82.197 1.00 58.01 282 LEU H CA 1
ATOM 14634 C C . LEU H 1 222 ? -39.197 -54.718 -83.176 1.00 58.04 282 LEU H C 1
ATOM 14635 O O . LEU H 1 222 ? -38.220 -55.385 -82.836 1.00 54.53 282 LEU H O 1
ATOM 14640 N N . GLU H 1 223 ? -39.322 -54.209 -84.392 1.00 56.84 283 GLU H N 1
ATOM 14641 C CA . GLU H 1 223 ? -38.299 -54.470 -85.389 1.00 59.51 283 GLU H CA 1
ATOM 14642 C C . GLU H 1 223 ? -37.065 -53.627 -85.098 1.00 62.39 283 GLU H C 1
ATOM 14643 O O . GLU H 1 223 ? -35.941 -54.106 -85.215 1.00 66.02 283 GLU H O 1
ATOM 14645 N N . ILE H 1 224 ? -37.283 -52.379 -84.691 1.00 63.04 284 ILE H N 1
ATOM 14646 C CA . ILE H 1 224 ? -36.188 -51.441 -84.439 1.00 65.52 284 ILE H CA 1
ATOM 14647 C C . ILE H 1 224 ? -35.282 -51.910 -83.304 1.00 61.14 284 ILE H C 1
ATOM 14648 O O . ILE H 1 224 ? -34.075 -51.660 -83.318 1.00 55.40 284 ILE H O 1
ATOM 14653 N N . GLU H 1 225 ? -35.887 -52.585 -82.328 1.00 60.14 285 GLU H N 1
ATOM 14654 C CA . GLU H 1 225 ? -35.180 -53.073 -81.146 1.00 59.96 285 GLU H CA 1
ATOM 14655 C C . GLU H 1 225 ? -34.379 -54.351 -81.406 1.00 60.27 285 GLU H C 1
ATOM 14656 O O . GLU H 1 225 ? -33.272 -54.517 -80.880 1.00 61.22 285 GLU H O 1
ATOM 14662 N N . LYS H 1 226 ? -34.937 -55.249 -82.214 1.00 59.60 286 LYS H N 1
ATOM 14663 C CA . LYS H 1 226 ? -34.197 -56.424 -82.649 1.00 57.88 286 LYS H CA 1
ATOM 14664 C C . LYS H 1 226 ? -32.984 -55.988 -83.478 1.00 60.97 286 LYS H C 1
ATOM 14665 O O . LYS H 1 226 ? -31.960 -56.674 -83.519 1.00 63.97 286 LYS H O 1
ATOM 14671 N N . ALA H 1 227 ? -33.099 -54.834 -84.126 1.00 58.74 287 ALA H N 1
ATOM 14672 C CA . ALA H 1 227 ? -32.046 -54.352 -85.016 1.00 64.06 287 ALA H CA 1
ATOM 14673 C C . ALA H 1 227 ? -30.936 -53.605 -84.273 1.00 67.76 287 ALA H C 1
ATOM 14674 O O . ALA H 1 227 ? -29.806 -53.521 -84.762 1.00 68.08 287 ALA H O 1
ATOM 14676 N N . VAL H 1 228 ? -31.274 -53.050 -83.108 1.00 62.25 288 VAL H N 1
ATOM 14677 C CA . VAL H 1 228 ? -30.319 -52.332 -82.271 1.00 63.53 288 VAL H CA 1
ATOM 14678 C C . VAL H 1 228 ? -29.098 -53.209 -81.994 1.00 66.93 288 VAL H C 1
ATOM 14679 O O . VAL H 1 228 ? -29.231 -54.359 -81.563 1.00 60.66 288 VAL H O 1
ATOM 14683 N N . THR H 1 229 ? -27.912 -52.662 -82.246 1.00 65.80 289 THR H N 1
ATOM 14684 C CA . THR H 1 229 ? -26.689 -53.455 -82.208 1.00 64.28 289 THR H CA 1
ATOM 14685 C C . THR H 1 229 ? -25.587 -52.759 -81.400 1.00 69.60 289 THR H C 1
ATOM 14686 O O . THR H 1 229 ? -24.389 -52.996 -81.595 1.00 68.70 289 THR H O 1
ATOM 14690 N N . ASP H 1 230 ? -26.019 -51.898 -80.485 1.00 66.76 290 ASP H N 1
ATOM 14691 C CA . ASP H 1 230 ? -25.136 -51.126 -79.628 1.00 55.64 290 ASP H CA 1
ATOM 14692 C C . ASP H 1 230 ? -26.056 -50.338 -78.708 1.00 58.34 290 ASP H C 1
ATOM 14693 O O . ASP H 1 230 ? -26.781 -49.432 -79.151 1.00 58.39 290 ASP H O 1
ATOM 14698 N N . VAL H 1 231 ? -26.046 -50.723 -77.434 1.00 55.03 291 VAL H N 1
ATOM 14699 C CA . VAL H 1 231 ? -26.924 -50.160 -76.418 1.00 51.73 291 VAL H CA 1
ATOM 14700 C C . VAL H 1 231 ? -26.626 -48.681 -76.217 1.00 52.03 291 VAL H C 1
ATOM 14701 O O . VAL H 1 231 ? -27.417 -47.946 -75.625 1.00 52.31 291 VAL H O 1
ATOM 14705 N N . ALA H 1 232 ? -25.477 -48.255 -76.727 1.00 50.14 292 ALA H N 1
ATOM 14706 C CA . ALA H 1 232 ? -25.084 -46.863 -76.656 1.00 54.72 292 ALA H CA 1
ATOM 14707 C C . ALA H 1 232 ? -25.955 -45.978 -77.550 1.00 57.35 292 ALA H C 1
ATOM 14708 O O . ALA H 1 232 ? -26.451 -44.955 -77.096 1.00 57.45 292 ALA H O 1
ATOM 14710 N N . GLU H 1 233 ? -26.165 -46.377 -78.804 1.00 60.24 293 GLU H N 1
ATOM 14711 C CA . GLU H 1 233 ? -26.898 -45.539 -79.767 1.00 58.61 293 GLU H CA 1
ATOM 14712 C C . GLU H 1 233 ? -28.116 -44.792 -79.195 1.00 57.26 293 GLU H C 1
ATOM 14713 O O . GLU H 1 233 ? -28.335 -43.637 -79.532 1.00 54.01 293 GLU H O 1
ATOM 14715 N N . LEU H 1 234 ? -28.896 -45.438 -78.331 1.00 58.04 294 LEU H N 1
ATOM 14716 C CA . LEU H 1 234 ? -30.050 -44.771 -77.716 1.00 59.99 294 LEU H CA 1
ATOM 14717 C C . LEU H 1 234 ? -29.796 -44.226 -76.307 1.00 64.32 294 LEU H C 1
ATOM 14718 O O . LEU H 1 234 ? -30.676 -43.602 -75.714 1.00 62.36 294 LEU H O 1
ATOM 14723 N N . ASN H 1 235 ? -28.607 -44.469 -75.765 1.00 62.65 295 ASN H N 1
ATOM 14724 C CA . ASN H 1 235 ? -28.335 -44.124 -74.373 1.00 64.29 295 ASN H CA 1
ATOM 14725 C C . ASN H 1 235 ? -27.244 -43.059 -74.179 1.00 64.27 295 ASN H C 1
ATOM 14726 O O . ASN H 1 235 ? -26.053 -43.336 -74.331 1.00 60.42 295 ASN H O 1
ATOM 14731 N N . GLY H 1 236 ? -27.654 -41.839 -73.845 1.00 63.25 296 GLY H N 1
ATOM 14732 C CA . GLY H 1 236 ? -26.698 -40.762 -73.663 1.00 64.05 296 GLY H CA 1
ATOM 14733 C C . GLY H 1 236 ? -25.704 -41.038 -72.542 1.00 60.39 296 GLY H C 1
ATOM 14734 O O . GLY H 1 236 ? -24.494 -40.843 -72.705 1.00 48.86 296 GLY H O 1
ATOM 14735 N N . GLU H 1 237 ? -26.220 -41.487 -71.401 1.00 59.81 297 GLU H N 1
ATOM 14736 C CA . GLU H 1 237 ? -25.373 -41.830 -70.276 1.00 59.33 297 GLU H CA 1
ATOM 14737 C C . GLU H 1 237 ? -24.252 -42.745 -70.733 1.00 58.54 297 GLU H C 1
ATOM 14738 O O . GLU H 1 237 ? -23.077 -42.450 -70.532 1.00 57.79 297 GLU H O 1
ATOM 14744 N N . LEU H 1 238 ? -24.626 -43.852 -71.362 1.00 59.38 298 LEU H N 1
ATOM 14745 C CA . LEU H 1 238 ? -23.658 -44.836 -71.834 1.00 58.96 298 LEU H CA 1
ATOM 14746 C C . LEU H 1 238 ? -22.639 -44.219 -72.775 1.00 56.32 298 LEU H C 1
ATOM 14747 O O . LEU H 1 238 ? -21.463 -44.566 -72.732 1.00 53.27 298 LEU H O 1
ATOM 14752 N N . ARG H 1 239 ? -23.093 -43.315 -73.637 1.00 58.37 299 ARG H N 1
ATOM 14753 C CA . ARG H 1 239 ? -22.197 -42.681 -74.595 1.00 56.36 299 ARG H CA 1
ATOM 14754 C C . ARG H 1 239 ? -21.199 -41.820 -73.822 1.00 53.75 299 ARG H C 1
ATOM 14755 O O . ARG H 1 239 ? -20.010 -41.792 -74.146 1.00 51.20 299 ARG H O 1
ATOM 14757 N N . ASN H 1 240 ? -21.688 -41.148 -72.778 1.00 56.08 300 ASN H N 1
ATOM 14758 C CA . ASN H 1 240 ? -20.853 -40.272 -71.955 1.00 49.65 300 ASN H CA 1
ATOM 14759 C C . ASN H 1 240 ? -19.829 -41.021 -71.111 1.00 53.95 300 ASN H C 1
ATOM 14760 O O . ASN H 1 240 ? -18.674 -40.599 -71.035 1.00 50.88 300 ASN H O 1
ATOM 14765 N N . ARG H 1 241 ? -20.249 -42.130 -70.493 1.00 51.32 301 ARG H N 1
ATOM 14766 C CA . ARG H 1 241 ? -19.351 -42.940 -69.663 1.00 49.98 301 ARG H CA 1
ATOM 14767 C C . ARG H 1 241 ? -18.119 -43.364 -70.434 1.00 48.99 301 ARG H C 1
ATOM 14768 O O . ARG H 1 241 ? -17.015 -43.328 -69.899 1.00 48.43 301 ARG H O 1
ATOM 14776 N N . GLN H 1 242 ? -18.304 -43.762 -71.688 1.00 44.06 302 GLN H N 1
ATOM 14777 C CA . GLN H 1 242 ? -17.169 -44.050 -72.559 1.00 48.02 302 GLN H CA 1
ATOM 14778 C C . GLN H 1 242 ? -16.265 -42.821 -72.745 1.00 52.19 302 GLN H C 1
ATOM 14779 O O . GLN H 1 242 ? -15.054 -42.942 -72.936 1.00 51.44 302 GLN H O 1
ATOM 14785 N N . TYR H 1 243 ? -16.856 -41.636 -72.696 1.00 51.90 303 TYR H N 1
ATOM 14786 C CA . TYR H 1 243 ? -16.085 -40.402 -72.822 1.00 53.95 303 TYR H CA 1
ATOM 14787 C C . TYR H 1 243 ? -15.102 -40.238 -71.643 1.00 52.27 303 TYR H C 1
ATOM 14788 O O . TYR H 1 243 ? -13.917 -39.934 -71.835 1.00 49.99 303 TYR H O 1
ATOM 14797 N N . LEU H 1 244 ? -15.619 -40.439 -70.432 1.00 51.00 304 LEU H N 1
ATOM 14798 C CA . LEU H 1 244 ? -14.823 -40.501 -69.212 1.00 46.97 304 LEU H CA 1
ATOM 14799 C C . LEU H 1 244 ? -13.658 -41.452 -69.402 1.00 45.66 304 LEU H C 1
ATOM 14800 O O . LEU H 1 244 ? -12.506 -41.058 -69.385 1.00 45.26 304 LEU H O 1
ATOM 14805 N N . VAL H 1 245 ? -13.970 -42.717 -69.609 1.00 44.96 305 VAL H N 1
ATOM 14806 C CA . VAL H 1 245 ? -12.928 -43.702 -69.807 1.00 48.23 305 VAL H CA 1
ATOM 14807 C C . VAL H 1 245 ? -11.813 -43.223 -70.738 1.00 49.67 305 VAL H C 1
ATOM 14808 O O . VAL H 1 245 ? -10.640 -43.495 -70.510 1.00 53.73 305 VAL H O 1
ATOM 14812 N N . GLU H 1 246 ? -12.153 -42.493 -71.779 1.00 51.14 306 GLU H N 1
ATOM 14813 C CA . GLU H 1 246 ? -11.115 -42.070 -72.703 1.00 54.63 306 GLU H CA 1
ATOM 14814 C C . GLU H 1 246 ? -10.268 -40.916 -72.163 1.00 56.37 306 GLU H C 1
ATOM 14815 O O . GLU H 1 246 ? -9.113 -40.745 -72.557 1.00 57.42 306 GLU H O 1
ATOM 14821 N N . GLN H 1 247 ? -10.838 -40.122 -71.265 1.00 53.51 307 GLN H N 1
ATOM 14822 C CA . GLN H 1 247 ? -10.095 -39.006 -70.678 1.00 58.31 307 GLN H CA 1
ATOM 14823 C C . GLN H 1 247 ? -9.135 -39.474 -69.563 1.00 59.17 307 GLN H C 1
ATOM 14824 O O . GLN H 1 247 ? -7.974 -39.060 -69.515 1.00 56.14 307 GLN H O 1
ATOM 14830 N N . LEU H 1 248 ? -9.638 -40.334 -68.678 1.00 56.85 308 LEU H N 1
ATOM 14831 C CA . LEU H 1 248 ? -8.819 -41.039 -67.707 1.00 49.39 308 LEU H CA 1
ATOM 14832 C C . LEU H 1 248 ? -7.638 -41.712 -68.407 1.00 52.59 308 LEU H C 1
ATOM 14833 O O . LEU H 1 248 ? -6.488 -41.585 -67.973 1.00 56.07 308 LEU H O 1
ATOM 14838 N N . THR H 1 249 ? -7.925 -42.432 -69.492 1.00 53.04 309 THR H N 1
ATOM 14839 C CA . THR H 1 249 ? -6.896 -43.156 -70.245 1.00 52.24 309 THR H CA 1
ATOM 14840 C C . THR H 1 249 ? -5.947 -42.212 -70.955 1.00 54.71 309 THR H C 1
ATOM 14841 O O . THR H 1 249 ? -4.860 -42.592 -71.371 1.00 57.02 309 THR H O 1
ATOM 14845 N N . LYS H 1 250 ? -6.373 -40.978 -71.133 1.00 55.35 310 LYS H N 1
ATOM 14846 C CA . LYS H 1 250 ? -5.554 -40.035 -71.860 1.00 59.64 310 LYS H CA 1
ATOM 14847 C C . LYS H 1 250 ? -4.757 -39.245 -70.841 1.00 62.17 310 LYS H C 1
ATOM 14848 O O . LYS H 1 250 ? -3.549 -39.063 -70.990 1.00 67.77 310 LYS H O 1
ATOM 14850 N N . ALA H 1 251 ? -5.450 -38.816 -69.787 1.00 61.02 311 ALA H N 1
ATOM 14851 C CA . ALA H 1 251 ? -4.884 -37.948 -68.755 1.00 64.96 311 ALA H CA 1
ATOM 14852 C C . ALA H 1 251 ? -3.555 -38.446 -68.213 1.00 64.39 311 ALA H C 1
ATOM 14853 O O . ALA H 1 251 ? -3.379 -39.645 -67.981 1.00 61.35 311 ALA H O 1
ATOM 14855 N N . ASN H 1 252 ? -2.636 -37.500 -68.012 1.00 68.56 312 ASN H N 1
ATOM 14856 C CA . ASN H 1 252 ? -1.299 -37.777 -67.487 1.00 70.17 312 ASN H CA 1
ATOM 14857 C C . ASN H 1 252 ? -0.943 -36.918 -66.275 1.00 69.60 312 ASN H C 1
ATOM 14858 O O . ASN H 1 252 ? -1.200 -35.707 -66.281 1.00 71.80 312 ASN H O 1
ATOM 14863 N N . ILE H 1 253 ? -0.350 -37.543 -65.251 1.00 62.06 313 ILE H N 1
ATOM 14864 C CA . ILE H 1 253 ? 0.190 -36.813 -64.097 1.00 62.89 313 ILE H CA 1
ATOM 14865 C C . ILE H 1 253 ? 1.698 -36.625 -64.238 1.00 60.59 313 ILE H C 1
ATOM 14866 O O . ILE H 1 253 ? 2.471 -37.545 -64.013 1.00 59.84 313 ILE H O 1
ATOM 14871 N N . ASN H 1 254 ? 2.107 -35.421 -64.607 1.00 64.34 314 ASN H N 1
ATOM 14872 C CA . ASN H 1 254 ? 3.513 -35.118 -64.859 1.00 67.06 314 ASN H CA 1
ATOM 14873 C C . ASN H 1 254 ? 4.316 -34.883 -63.578 1.00 69.54 314 ASN H C 1
ATOM 14874 O O . ASN H 1 254 ? 3.754 -34.861 -62.481 1.00 67.46 314 ASN H O 1
ATOM 14879 N N . ASP H 1 255 ? 5.626 -34.690 -63.720 1.00 71.86 315 ASP H N 1
ATOM 14880 C CA . ASP H 1 255 ? 6.528 -34.691 -62.561 1.00 71.67 315 ASP H CA 1
ATOM 14881 C C . ASP H 1 255 ? 6.615 -33.362 -61.802 1.00 70.33 315 ASP H C 1
ATOM 14882 O O . ASP H 1 255 ? 7.697 -32.794 -61.651 1.00 69.96 315 ASP H O 1
ATOM 14887 N N . VAL H 1 256 ? 5.468 -32.885 -61.324 1.00 69.01 316 VAL H N 1
ATOM 14888 C CA . VAL H 1 256 ? 5.416 -31.729 -60.441 1.00 67.30 316 VAL H CA 1
ATOM 14889 C C . VAL H 1 256 ? 6.490 -31.866 -59.381 1.00 64.95 316 VAL H C 1
ATOM 14890 O O . VAL H 1 256 ? 6.675 -32.944 -58.830 1.00 61.32 316 VAL H O 1
ATOM 14894 N N . ASN H 1 257 ? 7.199 -30.778 -59.101 1.00 68.18 317 ASN H N 1
ATOM 14895 C CA . ASN H 1 257 ? 8.160 -30.760 -57.998 1.00 68.32 317 ASN H CA 1
ATOM 14896 C C . ASN H 1 257 ? 7.673 -29.887 -56.844 1.00 66.69 317 ASN H C 1
ATOM 14897 O O . ASN H 1 257 ? 7.029 -28.856 -57.065 1.00 68.89 317 ASN H O 1
ATOM 14902 N N . PHE H 1 258 ? 7.960 -30.308 -55.616 1.00 60.27 318 PHE H N 1
ATOM 14903 C CA . PHE H 1 258 ? 7.681 -29.478 -54.445 1.00 59.81 318 PHE H CA 1
ATOM 14904 C C . PHE H 1 258 ? 8.677 -29.751 -53.312 1.00 62.49 318 PHE H C 1
ATOM 14905 O O . PHE H 1 258 ? 9.716 -30.398 -53.515 1.00 59.81 318 PHE H O 1
ATOM 14913 N N . THR H 1 259 ? 8.368 -29.223 -52.129 1.00 59.67 319 THR H N 1
ATOM 14914 C CA . THR H 1 259 ? 9.138 -29.506 -50.923 1.00 54.42 319 THR H CA 1
ATOM 14915 C C . THR H 1 259 ? 8.157 -29.879 -49.816 1.00 48.38 319 THR H C 1
ATOM 14916 O O . THR H 1 259 ? 7.229 -29.130 -49.523 1.00 48.56 319 THR H O 1
ATOM 14920 N N . PRO H 1 260 ? 8.338 -31.053 -49.211 1.00 41.14 320 PRO H N 1
ATOM 14921 C CA . PRO H 1 260 ? 7.340 -31.460 -48.219 1.00 45.65 320 PRO H CA 1
ATOM 14922 C C . PRO H 1 260 ? 7.509 -30.762 -46.861 1.00 45.49 320 PRO H C 1
ATOM 14923 O O . PRO H 1 260 ? 7.096 -31.284 -45.827 1.00 48.23 320 PRO H O 1
ATOM 14927 N N . PHE H 1 261 ? 8.089 -29.570 -46.870 1.00 43.42 321 PHE H N 1
ATOM 14928 C CA . PHE H 1 261 ? 8.226 -28.787 -45.645 1.00 46.13 321 PHE H CA 1
ATOM 14929 C C . PHE H 1 261 ? 8.468 -27.318 -45.963 1.00 47.53 321 PHE H C 1
ATOM 14930 O O . PHE H 1 261 ? 8.643 -26.945 -47.127 1.00 48.22 321 PHE H O 1
ATOM 14938 N N . LYS H 1 262 ? 8.469 -26.489 -44.924 1.00 47.44 322 LYS H N 1
ATOM 14939 C CA . LYS H 1 262 ? 8.877 -25.086 -45.036 1.00 48.06 322 LYS H CA 1
ATOM 14940 C C . LYS H 1 262 ? 9.989 -24.832 -44.019 1.00 48.32 322 LYS H C 1
ATOM 14941 O O . LYS H 1 262 ? 9.852 -25.198 -42.847 1.00 48.21 322 LYS H O 1
ATOM 14947 N N . TYR H 1 263 ? 11.097 -24.243 -44.467 1.00 47.44 323 TYR H N 1
ATOM 14948 C CA . TYR H 1 263 ? 12.188 -23.889 -43.554 1.00 45.08 323 TYR H CA 1
ATOM 14949 C C . TYR H 1 263 ? 11.849 -22.694 -42.648 1.00 44.06 323 TYR H C 1
ATOM 14950 O O . TYR H 1 263 ? 11.455 -21.623 -43.123 1.00 43.81 323 TYR H O 1
ATOM 14959 N N . GLN H 1 264 ? 12.008 -22.889 -41.341 1.00 47.20 324 GLN H N 1
ATOM 14960 C CA . GLN H 1 264 ? 12.124 -21.783 -40.393 1.00 47.32 324 GLN H CA 1
ATOM 14961 C C . GLN H 1 264 ? 13.600 -21.381 -40.353 1.00 45.77 324 GLN H C 1
ATOM 14962 O O . GLN H 1 264 ? 13.959 -20.207 -40.238 1.00 45.65 324 GLN H O 1
ATOM 14968 N N . LEU H 1 265 ? 14.450 -22.386 -40.472 1.00 47.25 325 LEU H N 1
ATOM 14969 C CA . LEU H 1 265 ? 15.879 -22.184 -40.542 1.00 50.21 325 LEU H CA 1
ATOM 14970 C C . LEU H 1 265 ? 16.497 -23.232 -41.464 1.00 51.89 325 LEU H C 1
ATOM 14971 O O . LEU H 1 265 ? 16.498 -24.420 -41.130 1.00 50.83 325 LEU H O 1
ATOM 14976 N N . SER H 1 266 ? 17.022 -22.801 -42.612 1.00 47.60 326 SER H N 1
ATOM 14977 C CA . SER H 1 266 ? 17.794 -23.696 -43.477 1.00 51.57 326 SER H CA 1
ATOM 14978 C C . SER H 1 266 ? 19.077 -24.176 -42.770 1.00 50.43 326 SER H C 1
ATOM 14979 O O . SER H 1 266 ? 19.537 -23.537 -41.826 1.00 52.04 326 SER H O 1
ATOM 14982 N N . PRO H 1 267 ? 19.662 -25.296 -43.229 1.00 47.93 327 PRO H N 1
ATOM 14983 C CA . PRO H 1 267 ? 20.871 -25.852 -42.607 1.00 51.22 327 PRO H CA 1
ATOM 14984 C C . PRO H 1 267 ? 21.919 -24.791 -42.344 1.00 52.56 327 PRO H C 1
ATOM 14985 O O . PRO H 1 267 ? 22.351 -24.101 -43.273 1.00 51.58 327 PRO H O 1
ATOM 14989 N N . SER H 1 268 ? 22.328 -24.679 -41.084 1.00 51.08 328 SER H N 1
ATOM 14990 C CA . SER H 1 268 ? 23.176 -23.579 -40.657 1.00 50.83 328 SER H CA 1
ATOM 14991 C C . SER H 1 268 ? 24.650 -23.833 -40.902 1.00 52.01 328 SER H C 1
ATOM 14992 O O . SER H 1 268 ? 25.077 -24.971 -41.055 1.00 52.91 328 SER H O 1
ATOM 14995 N N . LEU H 1 269 ? 25.420 -22.750 -40.958 1.00 53.60 329 LEU H N 1
ATOM 14996 C CA . LEU H 1 269 ? 26.877 -22.832 -40.861 1.00 58.58 329 LEU H CA 1
ATOM 14997 C C . LEU H 1 269 ? 27.193 -22.398 -39.436 1.00 55.06 329 LEU H C 1
ATOM 14998 O O . LEU H 1 269 ? 26.855 -21.274 -39.051 1.00 57.87 329 LEU H O 1
ATOM 15003 N N . PRO H 1 270 ? 27.805 -23.292 -38.641 1.00 57.40 330 PRO H N 1
ATOM 15004 C CA . PRO H 1 270 ? 27.907 -23.075 -37.183 1.00 54.50 330 PRO H CA 1
ATOM 15005 C C . PRO H 1 270 ? 29.037 -22.153 -36.683 1.00 48.36 330 PRO H C 1
ATOM 15006 O O . PRO H 1 270 ? 29.967 -21.801 -37.410 1.00 50.79 330 PRO H O 1
ATOM 15010 N N . TRP I 1 9 ? 17.985 0.415 -23.679 1.00 67.10 65 TRP I N 1
ATOM 15011 C CA . TRP I 1 9 ? 18.474 -0.355 -24.823 1.00 62.56 65 TRP I CA 1
ATOM 15012 C C . TRP I 1 9 ? 17.753 -1.707 -25.087 1.00 59.96 65 TRP I C 1
ATOM 15013 O O . TRP I 1 9 ? 18.325 -2.654 -25.633 1.00 54.81 65 TRP I O 1
ATOM 15024 N N . THR I 1 10 ? 16.478 -1.757 -24.709 1.00 62.93 66 THR I N 1
ATOM 15025 C CA . THR I 1 10 ? 15.543 -2.796 -25.160 1.00 56.05 66 THR I CA 1
ATOM 15026 C C . THR I 1 10 ? 14.153 -2.232 -25.543 1.00 53.95 66 THR I C 1
ATOM 15027 O O . THR I 1 10 ? 13.381 -1.807 -24.669 1.00 49.43 66 THR I O 1
ATOM 15031 N N . SER I 1 11 ? 13.837 -2.228 -26.842 1.00 51.51 67 SER I N 1
ATOM 15032 C CA . SER I 1 11 ? 12.506 -1.802 -27.295 1.00 49.42 67 SER I CA 1
ATOM 15033 C C . SER I 1 11 ? 11.544 -2.974 -27.431 1.00 40.35 67 SER I C 1
ATOM 15034 O O . SER I 1 11 ? 11.903 -4.028 -27.932 1.00 43.37 67 SER I O 1
ATOM 15037 N N . ALA I 1 12 ? 10.322 -2.789 -26.961 1.00 39.02 68 ALA I N 1
ATOM 15038 C CA . ALA I 1 12 ? 9.304 -3.818 -27.107 1.00 43.62 68 ALA I CA 1
ATOM 15039 C C . ALA I 1 12 ? 8.185 -3.355 -28.027 1.00 45.42 68 ALA I C 1
ATOM 15040 O O . ALA I 1 12 ? 7.996 -2.156 -28.251 1.00 45.12 68 ALA I O 1
ATOM 15042 N N . ALA I 1 13 ? 7.444 -4.313 -28.563 1.00 41.50 69 ALA I N 1
ATOM 15043 C CA . ALA I 1 13 ? 6.157 -4.007 -29.158 1.00 43.42 69 ALA I CA 1
ATOM 15044 C C . ALA I 1 13 ? 5.184 -5.032 -28.642 1.00 46.67 69 ALA I C 1
ATOM 15045 O O . ALA I 1 13 ? 5.555 -6.178 -28.405 1.00 48.54 69 ALA I O 1
ATOM 15047 N N . VAL I 1 14 ? 3.939 -4.638 -28.449 1.00 44.19 70 VAL I N 1
ATOM 15048 C CA . VAL I 1 14 ? 2.934 -5.626 -28.110 1.00 42.80 70 VAL I CA 1
ATOM 15049 C C . VAL I 1 14 ? 1.926 -5.705 -29.233 1.00 43.87 70 VAL I C 1
ATOM 15050 O O . VAL I 1 14 ? 1.279 -4.709 -29.540 1.00 46.96 70 VAL I O 1
ATOM 15054 N N . VAL I 1 15 ? 1.780 -6.886 -29.833 1.00 49.32 71 VAL I N 1
ATOM 15055 C CA . VAL I 1 15 ? 0.877 -7.083 -30.981 1.00 42.36 71 VAL I CA 1
ATOM 15056 C C . VAL I 1 15 ? -0.277 -8.059 -30.745 1.00 39.18 71 VAL I C 1
ATOM 15057 O O . VAL I 1 15 ? -0.179 -8.978 -29.971 1.00 44.54 71 VAL I O 1
ATOM 15061 N N . THR I 1 16 ? -1.372 -7.848 -31.452 1.00 50.35 72 THR I N 1
ATOM 15062 C CA . THR I 1 16 ? -2.610 -8.600 -31.264 1.00 51.89 72 THR I CA 1
ATOM 15063 C C . THR I 1 16 ? -3.158 -9.040 -32.633 1.00 52.68 72 THR I C 1
ATOM 15064 O O . THR I 1 16 ? -2.779 -8.458 -33.650 1.00 52.27 72 THR I O 1
ATOM 15068 N N . PRO I 1 17 ? -4.037 -10.068 -32.677 1.00 55.66 73 PRO I N 1
ATOM 15069 C CA . PRO I 1 17 ? -4.752 -10.341 -33.936 1.00 56.08 73 PRO I CA 1
ATOM 15070 C C . PRO I 1 17 ? -5.469 -9.081 -34.415 1.00 55.05 73 PRO I C 1
ATOM 15071 O O . PRO I 1 17 ? -6.154 -8.440 -33.605 1.00 52.91 73 PRO I O 1
ATOM 15075 N N . PRO I 1 18 ? -5.321 -8.736 -35.711 1.00 54.10 74 PRO I N 1
ATOM 15076 C CA . PRO I 1 18 ? -5.863 -7.477 -36.228 1.00 51.56 74 PRO I CA 1
ATOM 15077 C C . PRO I 1 18 ? -7.374 -7.456 -36.132 1.00 53.07 74 PRO I C 1
ATOM 15078 O O . PRO I 1 18 ? -8.012 -8.510 -36.019 1.00 48.02 74 PRO I O 1
ATOM 15082 N N . GLU I 1 19 ? -7.935 -6.253 -36.165 1.00 50.47 75 GLU I N 1
ATOM 15083 C CA . GLU I 1 19 ? -9.362 -6.086 -35.967 1.00 55.06 75 GLU I CA 1
ATOM 15084 C C . GLU I 1 19 ? -10.134 -5.797 -37.240 1.00 57.54 75 GLU I C 1
ATOM 15085 O O . GLU I 1 19 ? -9.585 -5.247 -38.206 1.00 50.73 75 GLU I O 1
ATOM 15091 N N . PRO I 1 20 ? -11.428 -6.160 -37.220 1.00 60.15 76 PRO I N 1
ATOM 15092 C CA . PRO I 1 20 ? -12.439 -5.923 -38.245 1.00 55.24 76 PRO I CA 1
ATOM 15093 C C . PRO I 1 20 ? -12.122 -4.727 -39.129 1.00 56.64 76 PRO I C 1
ATOM 15094 O O . PRO I 1 20 ? -11.916 -4.890 -40.340 1.00 50.85 76 PRO I O 1
ATOM 15098 N N . VAL I 1 21 ? -12.064 -3.543 -38.533 1.00 50.67 77 VAL I N 1
ATOM 15099 C CA . VAL I 1 21 ? -11.956 -2.347 -39.341 1.00 47.89 77 VAL I CA 1
ATOM 15100 C C . VAL I 1 21 ? -10.675 -2.329 -40.169 1.00 49.79 77 VAL I C 1
ATOM 15101 O O . VAL I 1 21 ? -10.565 -1.593 -41.138 1.00 54.45 77 VAL I O 1
ATOM 15105 N N . GLN I 1 22 ? -9.708 -3.158 -39.806 1.00 53.99 78 GLN I N 1
ATOM 15106 C CA . GLN I 1 22 ? -8.474 -3.229 -40.580 1.00 55.08 78 GLN I CA 1
ATOM 15107 C C . GLN I 1 22 ? -8.654 -4.088 -41.813 1.00 54.95 78 GLN I C 1
ATOM 15108 O O . GLN I 1 22 ? -7.736 -4.221 -42.620 1.00 57.14 78 GLN I O 1
ATOM 15114 N N . TRP I 1 23 ? -9.836 -4.676 -41.946 1.00 52.03 79 TRP I N 1
ATOM 15115 C CA . TRP I 1 23 ? -10.045 -5.744 -42.910 1.00 55.00 79 TRP I CA 1
ATOM 15116 C C . TRP I 1 23 ? -10.969 -5.318 -44.060 1.00 58.71 79 TRP I C 1
ATOM 15117 O O . TRP I 1 23 ? -11.120 -6.044 -45.039 1.00 57.65 79 TRP I O 1
ATOM 15128 N N . GLN I 1 24 ? -11.572 -4.138 -43.944 1.00 55.06 80 GLN I N 1
ATOM 15129 C CA . GLN I 1 24 ? -12.547 -3.683 -44.923 1.00 54.84 80 GLN I CA 1
ATOM 15130 C C . GLN I 1 24 ? -12.047 -3.762 -46.362 1.00 60.36 80 GLN I C 1
ATOM 15131 O O . GLN I 1 24 ? -12.721 -4.333 -47.215 1.00 60.78 80 GLN I O 1
ATOM 15137 N N . GLU I 1 25 ? -10.873 -3.204 -46.637 1.00 59.04 81 GLU I N 1
ATOM 15138 C CA . GLU I 1 25 ? -10.301 -3.326 -47.973 1.00 59.87 81 GLU I CA 1
ATOM 15139 C C . GLU I 1 25 ? -10.330 -4.779 -48.459 1.00 62.51 81 GLU I C 1
ATOM 15140 O O . GLU I 1 25 ? -10.853 -5.073 -49.527 1.00 68.67 81 GLU I O 1
ATOM 15146 N N . LEU I 1 26 ? -9.791 -5.695 -47.673 1.00 60.89 82 LEU I N 1
ATOM 15147 C CA . LEU I 1 26 ? -9.896 -7.102 -48.017 1.00 58.02 82 LEU I CA 1
ATOM 15148 C C . LEU I 1 26 ? -11.340 -7.571 -48.209 1.00 60.56 82 LEU I C 1
ATOM 15149 O O . LEU I 1 26 ? -11.628 -8.291 -49.154 1.00 65.22 82 LEU I O 1
ATOM 15154 N N . GLU I 1 27 ? -12.251 -7.174 -47.330 1.00 58.54 83 GLU I N 1
ATOM 15155 C CA . GLU I 1 27 ? -13.614 -7.705 -47.376 1.00 60.98 83 GLU I CA 1
ATOM 15156 C C . GLU I 1 27 ? -14.454 -7.195 -48.588 1.00 67.65 83 GLU I C 1
ATOM 15157 O O . GLU I 1 27 ? -15.494 -7.780 -48.914 1.00 63.51 83 GLU I O 1
ATOM 15163 N N . LYS I 1 28 ? -13.988 -6.123 -49.247 1.00 66.75 84 LYS I N 1
ATOM 15164 C CA . LYS I 1 28 ? -14.591 -5.609 -50.488 1.00 60.53 84 LYS I CA 1
ATOM 15165 C C . LYS I 1 28 ? -14.105 -6.386 -51.724 1.00 69.03 84 LYS I C 1
ATOM 15166 O O . LYS I 1 28 ? -14.846 -6.578 -52.704 1.00 74.78 84 LYS I O 1
ATOM 15172 N N . THR I 1 29 ? -12.849 -6.821 -51.668 1.00 68.24 85 THR I N 1
ATOM 15173 C CA . THR I 1 29 ? -12.255 -7.674 -52.697 1.00 66.69 85 THR I CA 1
ATOM 15174 C C . THR I 1 29 ? -12.851 -9.074 -52.614 1.00 66.82 85 THR I C 1
ATOM 15175 O O . THR I 1 29 ? -13.068 -9.720 -53.639 1.00 66.32 85 THR I O 1
ATOM 15179 N N . PHE I 1 30 ? -13.128 -9.539 -51.396 1.00 67.27 86 PHE I N 1
ATOM 15180 C CA . PHE I 1 30 ? -13.630 -10.903 -51.198 1.00 68.50 86 PHE I CA 1
ATOM 15181 C C . PHE I 1 30 ? -15.122 -11.039 -51.495 1.00 63.07 86 PHE I C 1
ATOM 15182 O O . PHE I 1 30 ? -15.597 -12.130 -51.809 1.00 64.06 86 PHE I O 1
ATOM 15184 N N . THR I 1 31 ? -15.864 -9.940 -51.408 1.00 65.65 87 THR I N 1
ATOM 15185 C CA . THR I 1 31 ? -17.270 -9.989 -51.794 1.00 67.85 87 THR I CA 1
ATOM 15186 C C . THR I 1 31 ? -17.461 -9.891 -53.308 1.00 61.22 87 THR I C 1
ATOM 15187 O O . THR I 1 31 ? -18.503 -10.285 -53.810 1.00 58.87 87 THR I O 1
ATOM 15191 N N . LYS I 1 32 ? -16.468 -9.365 -54.026 1.00 60.74 88 LYS I N 1
ATOM 15192 C CA . LYS I 1 32 ? -16.521 -9.344 -55.492 1.00 62.13 88 LYS I CA 1
ATOM 15193 C C . LYS I 1 32 ? -16.235 -10.732 -56.048 1.00 62.29 88 LYS I C 1
ATOM 15194 O O . LYS I 1 32 ? -16.549 -11.028 -57.198 1.00 62.01 88 LYS I O 1
ATOM 15200 N N . LEU I 1 33 ? -15.646 -11.584 -55.213 1.00 63.64 89 LEU I N 1
ATOM 15201 C CA . LEU I 1 33 ? -15.376 -12.967 -55.580 1.00 56.20 89 LEU I CA 1
ATOM 15202 C C . LEU I 1 33 ? -16.514 -13.848 -55.091 1.00 53.89 89 LEU I C 1
ATOM 15203 O O . LEU I 1 33 ? -16.731 -14.930 -55.616 1.00 50.77 89 LEU I O 1
ATOM 15208 N N . ARG I 1 34 ? -17.235 -13.375 -54.076 1.00 55.53 90 ARG I N 1
ATOM 15209 C CA . ARG I 1 34 ? -18.426 -14.067 -53.576 1.00 59.58 90 ARG I CA 1
ATOM 15210 C C . ARG I 1 34 ? -19.531 -14.133 -54.647 1.00 60.33 90 ARG I C 1
ATOM 15211 O O . ARG I 1 34 ? -20.282 -15.106 -54.737 1.00 62.65 90 ARG I O 1
ATOM 15219 N N . VAL I 1 35 ? -19.626 -13.085 -55.457 1.00 61.34 91 VAL I N 1
ATOM 15220 C CA . VAL I 1 35 ? -20.622 -13.009 -56.512 1.00 55.63 91 VAL I CA 1
ATOM 15221 C C . VAL I 1 35 ? -20.258 -13.958 -57.653 1.00 54.82 91 VAL I C 1
ATOM 15222 O O . VAL I 1 35 ? -21.128 -14.415 -58.374 1.00 53.04 91 VAL I O 1
ATOM 15226 N N . LEU I 1 36 ? -18.968 -14.257 -57.795 1.00 55.76 92 LEU I N 1
ATOM 15227 C CA . LEU I 1 36 ? -18.487 -15.251 -58.752 1.00 53.21 92 LEU I CA 1
ATOM 15228 C C . LEU I 1 36 ? -18.436 -16.653 -58.134 1.00 56.10 92 LEU I C 1
ATOM 15229 O O . LEU I 1 36 ? -17.597 -17.472 -58.516 1.00 54.48 92 LEU I O 1
ATOM 15234 N N . ASP I 1 37 ? -19.330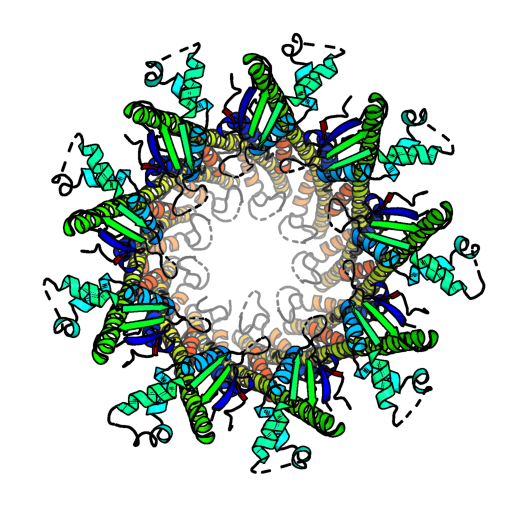 -16.912 -57.177 1.00 57.49 93 ASP I N 1
ATOM 15235 C CA . ASP I 1 37 ? -19.468 -18.220 -56.518 1.00 60.61 93 ASP I CA 1
ATOM 15236 C C . ASP I 1 37 ? -18.178 -18.803 -55.918 1.00 63.06 93 ASP I C 1
ATOM 15237 O O . ASP I 1 37 ? -18.091 -20.011 -55.711 1.00 72.45 93 ASP I O 1
ATOM 15239 N N . LEU I 1 38 ? -17.190 -17.958 -55.638 1.00 61.99 94 LEU I N 1
ATOM 15240 C CA . LEU I 1 38 ? -15.931 -18.398 -55.039 1.00 62.47 94 LEU I CA 1
ATOM 15241 C C . LEU I 1 38 ? -15.807 -17.759 -53.666 1.00 64.85 94 LEU I C 1
ATOM 15242 O O . LEU I 1 38 ? -15.174 -16.715 -53.536 1.00 66.83 94 LEU I O 1
ATOM 15247 N N . ASP I 1 39 ? -16.395 -18.357 -52.633 1.00 67.61 95 ASP I N 1
ATOM 15248 C CA . ASP I 1 39 ? -16.303 -17.709 -51.325 1.00 70.03 95 ASP I CA 1
ATOM 15249 C C . ASP I 1 39 ? -14.990 -18.024 -50.597 1.00 64.76 95 ASP I C 1
ATOM 15250 O O . ASP I 1 39 ? -14.653 -19.160 -50.292 1.00 58.71 95 ASP I O 1
ATOM 15255 N N . ILE I 1 40 ? -14.242 -16.962 -50.364 1.00 69.01 96 ILE I N 1
ATOM 15256 C CA . ILE I 1 40 ? -12.879 -17.045 -49.909 1.00 62.36 96 ILE I CA 1
ATOM 15257 C C . ILE I 1 40 ? -12.821 -16.255 -48.622 1.00 58.64 96 ILE I C 1
ATOM 15258 O O . ILE I 1 40 ? -13.674 -15.390 -48.389 1.00 58.47 96 ILE I O 1
ATOM 15263 N N . LYS I 1 41 ? -11.835 -16.564 -47.781 1.00 63.05 97 LYS I N 1
ATOM 15264 C CA . LYS I 1 41 ? -11.544 -15.765 -46.581 1.00 57.17 97 LYS I CA 1
ATOM 15265 C C . LYS I 1 41 ? -10.040 -15.609 -46.404 1.00 53.02 97 LYS I C 1
ATOM 15266 O O . LYS I 1 41 ? -9.252 -16.317 -47.034 1.00 57.58 97 LYS I O 1
ATOM 15268 N N . ILE I 1 42 ? -9.653 -14.639 -45.586 1.00 55.87 98 ILE I N 1
ATOM 15269 C CA . ILE I 1 42 ? -8.363 -14.660 -44.898 1.00 55.25 98 ILE I CA 1
ATOM 15270 C C . ILE I 1 42 ? -8.694 -14.408 -43.434 1.00 54.61 98 ILE I C 1
ATOM 15271 O O . ILE I 1 42 ? -8.886 -13.263 -43.024 1.00 55.87 98 ILE I O 1
ATOM 15276 N N . ASP I 1 43 ? -8.794 -15.484 -42.661 1.00 53.83 99 ASP I N 1
ATOM 15277 C CA . ASP I 1 43 ? -9.160 -15.410 -41.249 1.00 58.54 99 ASP I CA 1
ATOM 15278 C C . ASP I 1 43 ? -8.182 -14.539 -40.437 1.00 58.14 99 ASP I C 1
ATOM 15279 O O . ASP I 1 43 ? -6.988 -14.826 -40.407 1.00 54.98 99 ASP I O 1
ATOM 15284 N N . ARG I 1 44 ? -8.686 -13.489 -39.778 1.00 61.40 100 ARG I N 1
ATOM 15285 C CA . ARG I 1 44 ? -7.831 -12.516 -39.078 1.00 50.99 100 ARG I CA 1
ATOM 15286 C C . ARG I 1 44 ? -6.832 -13.202 -38.155 1.00 55.02 100 ARG I C 1
ATOM 15287 O O . ARG I 1 44 ? -5.627 -12.936 -38.230 1.00 54.03 100 ARG I O 1
ATOM 15295 N N . THR I 1 45 ? -7.325 -14.094 -37.297 1.00 54.93 101 THR I N 1
ATOM 15296 C CA . THR I 1 45 ? -6.461 -14.803 -36.350 1.00 55.61 101 THR I CA 1
ATOM 15297 C C . THR I 1 45 ? -5.407 -15.689 -37.038 1.00 55.55 101 THR I C 1
ATOM 15298 O O . THR I 1 45 ? -4.338 -15.958 -36.481 1.00 51.02 101 THR I O 1
ATOM 15302 N N . GLU I 1 46 ? -5.719 -16.148 -38.247 1.00 57.54 102 GLU I N 1
ATOM 15303 C CA . GLU I 1 46 ? -4.774 -16.950 -39.019 1.00 58.48 102 GLU I CA 1
ATOM 15304 C C . GLU I 1 46 ? -3.692 -16.067 -39.631 1.00 55.10 102 GLU I C 1
ATOM 15305 O O . GLU I 1 46 ? -2.538 -16.477 -39.747 1.00 55.65 102 GLU I O 1
ATOM 15311 N N . ALA I 1 47 ? -4.073 -14.855 -40.026 1.00 53.50 103 ALA I N 1
ATOM 15312 C CA . ALA I 1 47 ? -3.109 -13.884 -40.519 1.00 54.40 103 ALA I CA 1
ATOM 15313 C C . ALA I 1 47 ? -2.143 -13.579 -39.380 1.00 50.74 103 ALA I C 1
ATOM 15314 O O . ALA I 1 47 ? -0.919 -13.532 -39.563 1.00 46.77 103 ALA I O 1
ATOM 15316 N N . PHE I 1 48 ? -2.708 -13.395 -38.194 1.00 47.97 104 PHE I N 1
ATOM 15317 C CA . PHE I 1 48 ? -1.892 -13.130 -37.028 1.00 50.61 104 PHE I CA 1
ATOM 15318 C C . PHE I 1 48 ? -0.904 -14.265 -36.783 1.00 51.72 104 PHE I C 1
ATOM 15319 O O . PHE I 1 48 ? 0.295 -14.025 -36.657 1.00 50.96 104 PHE I O 1
ATOM 15327 N N . ASN I 1 49 ? -1.410 -15.497 -36.734 1.00 54.51 105 ASN I N 1
ATOM 15328 C CA . ASN I 1 49 ? -0.583 -16.665 -36.437 1.00 52.12 105 ASN I CA 1
ATOM 15329 C C . ASN I 1 49 ? 0.494 -16.912 -37.475 1.00 49.53 105 ASN I C 1
ATOM 15330 O O . ASN I 1 49 ? 1.515 -17.541 -37.189 1.00 50.34 105 ASN I O 1
ATOM 15335 N N . LEU I 1 50 ? 0.273 -16.418 -38.683 1.00 48.35 106 LEU I N 1
ATOM 15336 C CA . LEU I 1 50 ? 1.277 -16.583 -39.712 1.00 49.96 106 LEU I CA 1
ATOM 15337 C C . LEU I 1 50 ? 2.340 -15.500 -39.572 1.00 50.65 106 LEU I C 1
ATOM 15338 O O . LEU I 1 50 ? 3.496 -15.719 -39.924 1.00 50.62 106 LEU I O 1
ATOM 15343 N N . PHE I 1 51 ? 1.947 -14.342 -39.042 1.00 51.24 107 PHE I N 1
ATOM 15344 C CA . PHE I 1 51 ? 2.902 -13.274 -38.706 1.00 50.87 107 PHE I CA 1
ATOM 15345 C C . PHE I 1 51 ? 3.924 -13.691 -37.637 1.00 47.13 107 PHE I C 1
ATOM 15346 O O . PHE I 1 51 ? 5.134 -13.551 -37.820 1.00 45.06 107 PHE I O 1
ATOM 15354 N N . ILE I 1 52 ? 3.415 -14.183 -36.515 1.00 46.68 108 ILE I N 1
ATOM 15355 C CA . ILE I 1 52 ? 4.261 -14.661 -35.443 1.00 46.40 108 ILE I CA 1
ATOM 15356 C C . ILE I 1 52 ? 5.186 -15.733 -35.981 1.00 47.83 108 ILE I C 1
ATOM 15357 O O . ILE I 1 52 ? 6.383 -15.705 -35.722 1.00 47.55 108 ILE I O 1
ATOM 15362 N N . LYS I 1 53 ? 4.631 -16.676 -36.734 1.00 48.22 109 LYS I N 1
ATOM 15363 C CA . LYS I 1 53 ? 5.407 -17.821 -37.185 1.00 49.61 109 LYS I CA 1
ATOM 15364 C C . LYS I 1 53 ? 6.513 -17.367 -38.117 1.00 47.65 109 LYS I C 1
ATOM 15365 O O . LYS I 1 53 ? 7.579 -17.986 -38.175 1.00 49.50 109 LYS I O 1
ATOM 15371 N N . LYS I 1 54 ? 6.267 -16.296 -38.857 1.00 44.11 110 LYS I N 1
ATOM 15372 C CA . LYS I 1 54 ? 7.295 -15.819 -39.760 1.00 47.64 110 LYS I CA 1
ATOM 15373 C C . LYS I 1 54 ? 8.346 -15.161 -38.908 1.00 48.83 110 LYS I C 1
ATOM 15374 O O . LYS I 1 54 ? 9.556 -15.333 -39.110 1.00 45.57 110 LYS I O 1
ATOM 15380 N N . PHE I 1 55 ? 7.852 -14.417 -37.927 1.00 45.95 111 PHE I N 1
ATOM 15381 C CA . PHE I 1 55 ? 8.707 -13.615 -37.053 1.00 44.16 111 PHE I CA 1
ATOM 15382 C C . PHE I 1 55 ? 9.707 -14.466 -36.303 1.00 44.88 111 PHE I C 1
ATOM 15383 O O . PHE I 1 55 ? 10.863 -14.078 -36.196 1.00 43.01 111 PHE I O 1
ATOM 15391 N N . GLN I 1 56 ? 9.250 -15.614 -35.795 1.00 41.82 112 GLN I N 1
ATOM 15392 C CA . GLN I 1 56 ? 10.102 -16.586 -35.128 1.00 39.75 112 GLN I CA 1
ATOM 15393 C C . GLN I 1 56 ? 11.012 -17.323 -36.101 1.00 44.60 112 GLN I C 1
ATOM 15394 O O . GLN I 1 56 ? 11.777 -18.201 -35.702 1.00 41.46 112 GLN I O 1
ATOM 15400 N N . SER I 1 57 ? 10.921 -17.005 -37.386 1.00 46.83 113 SER I N 1
ATOM 15401 C CA . SER I 1 57 ? 11.808 -17.669 -38.328 1.00 48.53 113 SER I CA 1
ATOM 15402 C C . SER I 1 57 ? 13.175 -17.064 -38.171 1.00 46.64 113 SER I C 1
ATOM 15403 O O . SER I 1 57 ? 13.322 -15.851 -38.238 1.00 46.44 113 SER I O 1
ATOM 15406 N N . VAL I 1 58 ? 14.185 -17.897 -37.970 1.00 47.59 114 VAL I N 1
ATOM 15407 C CA . VAL I 1 58 ? 15.521 -17.344 -37.810 1.00 52.32 114 VAL I CA 1
ATOM 15408 C C . VAL I 1 58 ? 16.138 -16.999 -39.161 1.00 53.37 114 VAL I C 1
ATOM 15409 O O . VAL I 1 58 ? 16.857 -16.004 -39.287 1.00 55.95 114 VAL I O 1
ATOM 15413 N N . SER I 1 59 ? 15.845 -17.809 -40.172 1.00 49.53 115 SER I N 1
ATOM 15414 C CA . SER I 1 59 ? 16.417 -17.572 -41.487 1.00 51.52 115 SER I CA 1
ATOM 15415 C C . SER I 1 59 ? 15.850 -16.308 -42.131 1.00 53.79 115 SER I C 1
ATOM 15416 O O . SER I 1 59 ? 16.540 -15.629 -42.883 1.00 58.68 115 SER I O 1
ATOM 15419 N N . LEU I 1 60 ? 14.603 -15.974 -41.832 1.00 49.57 116 LEU I N 1
ATOM 15420 C CA . LEU I 1 60 ? 14.095 -14.675 -42.243 1.00 49.94 116 LEU I CA 1
ATOM 15421 C C . LEU I 1 60 ? 14.897 -13.545 -41.578 1.00 52.83 116 LEU I C 1
ATOM 15422 O O . LEU I 1 60 ? 15.408 -12.648 -42.255 1.00 54.26 116 LEU I O 1
ATOM 15427 N N . LEU I 1 61 ? 15.016 -13.603 -40.254 1.00 51.71 117 LEU I N 1
ATOM 15428 C CA . LEU I 1 61 ? 15.735 -12.587 -39.485 1.00 50.77 117 LEU I CA 1
ATOM 15429 C C . LEU I 1 61 ? 17.105 -12.243 -40.073 1.00 53.90 117 LEU I C 1
ATOM 15430 O O . LEU I 1 61 ? 17.477 -11.078 -40.116 1.00 51.35 117 LEU I O 1
ATOM 15435 N N . GLU I 1 62 ? 17.857 -13.246 -40.519 1.00 55.49 118 GLU I N 1
ATOM 15436 C CA . GLU I 1 62 ? 19.163 -12.980 -41.113 1.00 54.12 118 GLU I CA 1
ATOM 15437 C C . GLU I 1 62 ? 19.062 -12.315 -42.463 1.00 55.60 118 GLU I C 1
ATOM 15438 O O . GLU I 1 62 ? 19.829 -11.400 -42.767 1.00 54.04 118 GLU I O 1
ATOM 15444 N N . GLU I 1 63 ? 18.143 -12.817 -43.288 1.00 56.20 119 GLU I N 1
ATOM 15445 C CA . GLU I 1 63 ? 17.939 -12.291 -44.633 1.00 57.51 119 GLU I CA 1
ATOM 15446 C C . GLU I 1 63 ? 17.540 -10.823 -44.531 1.00 56.95 119 GLU I C 1
ATOM 15447 O O . GLU I 1 63 ? 17.847 -10.017 -45.410 1.00 58.72 119 GLU I O 1
ATOM 15449 N N . TYR I 1 64 ? 16.870 -10.475 -43.440 1.00 53.29 120 TYR I N 1
ATOM 15450 C CA . TYR I 1 64 ? 16.614 -9.072 -43.147 1.00 56.13 120 TYR I CA 1
ATOM 15451 C C . TYR I 1 64 ? 17.870 -8.306 -42.689 1.00 56.81 120 TYR I C 1
ATOM 15452 O O . TYR I 1 64 ? 18.225 -7.285 -43.277 1.00 61.59 120 TYR I O 1
ATOM 15461 N N . LEU I 1 65 ? 18.538 -8.784 -41.645 1.00 54.18 121 LEU I N 1
ATOM 15462 C CA . LEU I 1 65 ? 19.744 -8.107 -41.167 1.00 60.44 121 LEU I CA 1
ATOM 15463 C C . LEU I 1 65 ? 20.751 -7.928 -42.306 1.00 64.75 121 LEU I C 1
ATOM 15464 O O . LEU I 1 65 ? 21.351 -6.864 -42.443 1.00 69.33 121 LEU I O 1
ATOM 15469 N N . ARG I 1 66 ? 20.935 -8.963 -43.123 1.00 63.62 122 ARG I N 1
ATOM 15470 C CA . ARG I 1 66 ? 21.971 -8.928 -44.153 1.00 66.72 122 ARG I CA 1
ATOM 15471 C C . ARG I 1 66 ? 21.568 -7.989 -45.284 1.00 63.11 122 ARG I C 1
ATOM 15472 O O . ARG I 1 66 ? 22.403 -7.560 -46.083 1.00 60.75 122 ARG I O 1
ATOM 15474 N N . SER I 1 67 ? 20.283 -7.645 -45.310 1.00 62.52 123 SER I N 1
ATOM 15475 C CA . SER I 1 67 ? 19.694 -6.846 -46.392 1.00 63.64 123 SER I CA 1
ATOM 15476 C C . SER I 1 67 ? 19.563 -5.372 -46.026 1.00 64.80 123 SER I C 1
ATOM 15477 O O . SER I 1 67 ? 19.661 -4.513 -46.895 1.00 63.60 123 SER I O 1
ATOM 15480 N N . SER I 1 68 ? 19.320 -5.106 -44.740 1.00 66.43 124 SER I N 1
ATOM 15481 C CA . SER I 1 68 ? 19.157 -3.747 -44.219 1.00 72.57 124 SER I CA 1
ATOM 15482 C C . SER I 1 68 ? 20.450 -2.936 -44.240 1.00 72.89 124 SER I C 1
ATOM 15483 O O . SER I 1 68 ? 21.423 -3.287 -43.551 1.00 74.53 124 SER I O 1
ATOM 15486 N N . PRO I 1 69 ? 20.446 -1.819 -45.006 1.00 74.01 125 PRO I N 1
ATOM 15487 C CA . PRO I 1 69 ? 21.624 -0.952 -45.122 1.00 72.54 125 PRO I CA 1
ATOM 15488 C C . PRO I 1 69 ? 22.003 -0.464 -43.733 1.00 74.95 125 PRO I C 1
ATOM 15489 O O . PRO I 1 69 ? 23.180 -0.446 -43.367 1.00 75.51 125 PRO I O 1
ATOM 15493 N N . TYR I 1 70 ? 20.975 -0.097 -42.974 1.00 72.50 126 TYR I N 1
ATOM 15494 C CA . TYR I 1 70 ? 21.127 0.388 -41.612 1.00 74.52 126 TYR I CA 1
ATOM 15495 C C . TYR I 1 70 ? 22.046 -0.480 -40.755 1.00 74.93 126 TYR I C 1
ATOM 15496 O O . TYR I 1 70 ? 23.022 0.001 -40.171 1.00 80.78 126 TYR I O 1
ATOM 15505 N N . VAL I 1 71 ? 21.727 -1.761 -40.665 1.00 72.03 127 VAL I N 1
ATOM 15506 C CA . VAL I 1 71 ? 22.550 -2.688 -39.911 1.00 74.51 127 VAL I CA 1
ATOM 15507 C C . VAL I 1 71 ? 23.935 -2.831 -40.536 1.00 78.51 127 VAL I C 1
ATOM 15508 O O . VAL I 1 71 ? 24.942 -2.857 -39.827 1.00 71.20 127 VAL I O 1
ATOM 15512 N N . MET I 1 72 ? 23.985 -2.904 -41.864 1.00 77.80 128 MET I N 1
ATOM 15513 C CA . MET I 1 72 ? 25.241 -3.216 -42.546 1.00 78.77 128 MET I CA 1
ATOM 15514 C C . MET I 1 72 ? 26.297 -2.117 -42.473 1.00 83.47 128 MET I C 1
ATOM 15515 O O . MET I 1 72 ? 27.488 -2.408 -42.567 1.00 90.32 128 MET I O 1
ATOM 15520 N N . ASP I 1 73 ? 25.874 -0.865 -42.307 1.00 81.67 129 ASP I N 1
ATOM 15521 C CA . ASP I 1 73 ? 26.817 0.212 -41.980 1.00 87.01 129 ASP I CA 1
ATOM 15522 C C . ASP I 1 73 ? 27.748 -0.269 -40.854 1.00 86.91 129 ASP I C 1
ATOM 15523 O O . ASP I 1 73 ? 28.928 -0.603 -41.076 1.00 83.95 129 ASP I O 1
ATOM 15528 N N . GLN I 1 74 ? 27.179 -0.279 -39.649 1.00 83.75 130 GLN I N 1
ATOM 15529 C CA . GLN I 1 74 ? 27.811 -0.754 -38.436 1.00 82.25 130 GLN I CA 1
ATOM 15530 C C . GLN I 1 74 ? 28.142 -2.226 -38.518 1.00 80.32 130 GLN I C 1
ATOM 15531 O O . GLN I 1 74 ? 28.896 -2.660 -39.384 1.00 80.86 130 GLN I O 1
ATOM 15537 N N . LEU I 1 83 ? 35.399 -12.960 -43.497 1.00 83.34 139 LEU I N 1
ATOM 15538 C CA . LEU I 1 83 ? 33.944 -12.808 -43.523 1.00 91.71 139 LEU I CA 1
ATOM 15539 C C . LEU I 1 83 ? 33.345 -13.092 -42.147 1.00 92.44 139 LEU I C 1
ATOM 15540 O O . LEU I 1 83 ? 32.327 -13.786 -42.022 1.00 90.76 139 LEU I O 1
ATOM 15542 N N . ASP I 1 84 ? 33.999 -12.548 -41.123 1.00 89.01 140 ASP I N 1
ATOM 15543 C CA . ASP I 1 84 ? 33.497 -12.574 -39.754 1.00 83.03 140 ASP I CA 1
ATOM 15544 C C . ASP I 1 84 ? 32.021 -12.186 -39.675 1.00 80.06 140 ASP I C 1
ATOM 15545 O O . ASP I 1 84 ? 31.267 -12.737 -38.873 1.00 75.19 140 ASP I O 1
ATOM 15550 N N . LEU I 1 85 ? 31.626 -11.229 -40.507 1.00 78.91 141 LEU I N 1
ATOM 15551 C CA . LEU I 1 85 ? 30.262 -10.716 -40.540 1.00 79.36 141 LEU I CA 1
ATOM 15552 C C . LEU I 1 85 ? 29.188 -11.744 -40.182 1.00 80.09 141 LEU I C 1
ATOM 15553 O O . LEU I 1 85 ? 28.256 -11.433 -39.432 1.00 75.87 141 LEU I O 1
ATOM 15558 N N . HIS I 1 86 ? 29.309 -12.957 -40.722 1.00 78.58 142 HIS I N 1
ATOM 15559 C CA . HIS I 1 86 ? 28.345 -14.013 -40.415 1.00 71.66 142 HIS I CA 1
ATOM 15560 C C . HIS I 1 86 ? 28.139 -14.124 -38.900 1.00 69.44 142 HIS I C 1
ATOM 15561 O O . HIS I 1 86 ? 27.011 -14.077 -38.411 1.00 69.47 142 HIS I O 1
ATOM 15568 N N . ARG I 1 87 ? 29.237 -14.241 -38.163 1.00 68.36 143 ARG I N 1
ATOM 15569 C CA . ARG I 1 87 ? 29.178 -14.320 -36.709 1.00 68.36 143 ARG I CA 1
ATOM 15570 C C . ARG I 1 87 ? 28.410 -13.133 -36.109 1.00 62.69 143 ARG I C 1
ATOM 15571 O O . ARG I 1 87 ? 27.602 -13.303 -35.201 1.00 61.15 143 ARG I O 1
ATOM 15579 N N . ALA I 1 88 ? 28.648 -11.931 -36.617 1.00 61.79 144 ALA I N 1
ATOM 15580 C CA . ALA I 1 88 ? 27.964 -10.752 -36.085 1.00 61.69 144 ALA I CA 1
ATOM 15581 C C . ALA I 1 88 ? 26.447 -10.834 -36.258 1.00 65.69 144 ALA I C 1
ATOM 15582 O O . ALA I 1 88 ? 25.692 -10.451 -35.353 1.00 59.27 144 ALA I O 1
ATOM 15584 N N . ILE I 1 89 ? 26.019 -11.318 -37.431 1.00 65.33 145 ILE I N 1
ATOM 15585 C CA . ILE I 1 89 ? 24.608 -11.510 -37.753 1.00 59.44 145 ILE I CA 1
ATOM 15586 C C . ILE I 1 89 ? 23.973 -12.483 -36.771 1.00 57.99 145 ILE I C 1
ATOM 15587 O O . ILE I 1 89 ? 22.976 -12.174 -36.121 1.00 57.08 145 ILE I O 1
ATOM 15592 N N . VAL I 1 90 ? 24.567 -13.664 -36.682 1.00 55.83 146 VAL I N 1
ATOM 15593 C CA . VAL I 1 90 ? 24.183 -14.666 -35.703 1.00 57.44 146 VAL I CA 1
ATOM 15594 C C . VAL I 1 90 ? 24.068 -14.088 -34.283 1.00 56.29 146 VAL I C 1
ATOM 15595 O O . VAL I 1 90 ? 23.168 -14.458 -33.520 1.00 52.93 146 VAL I O 1
ATOM 15599 N N . ALA I 1 91 ? 24.986 -13.192 -33.924 1.00 58.83 147 ALA I N 1
ATOM 15600 C CA . ALA I 1 91 ? 24.982 -12.584 -32.595 1.00 58.48 147 ALA I CA 1
ATOM 15601 C C . ALA I 1 91 ? 23.871 -11.526 -32.488 1.00 61.24 147 ALA I C 1
ATOM 15602 O O . ALA I 1 91 ? 23.216 -11.401 -31.449 1.00 63.76 147 ALA I O 1
ATOM 15604 N N . LEU I 1 92 ? 23.658 -10.768 -33.561 1.00 56.88 148 LEU I N 1
ATOM 15605 C CA . LEU I 1 92 ? 22.502 -9.883 -33.638 1.00 59.80 148 LEU I CA 1
ATOM 15606 C C . LEU I 1 92 ? 21.182 -10.668 -33.622 1.00 58.41 148 LEU I C 1
ATOM 15607 O O . LEU I 1 92 ? 20.223 -10.283 -32.957 1.00 58.04 148 LEU I O 1
ATOM 15612 N N . SER I 1 93 ? 21.131 -11.775 -34.349 1.00 55.22 149 SER I N 1
ATOM 15613 C CA . SER I 1 93 ? 19.884 -12.520 -34.461 1.00 62.13 149 SER I CA 1
ATOM 15614 C C . SER I 1 93 ? 19.410 -13.089 -33.133 1.00 62.10 149 SER I C 1
ATOM 15615 O O . SER I 1 93 ? 18.200 -13.198 -32.902 1.00 64.45 149 SER I O 1
ATOM 15618 N N . GLU I 1 94 ? 20.360 -13.447 -32.271 1.00 57.15 150 GLU I N 1
ATOM 15619 C CA . GLU I 1 94 ? 20.039 -14.044 -30.978 1.00 59.93 150 GLU I CA 1
ATOM 15620 C C . GLU I 1 94 ? 19.293 -13.060 -30.063 1.00 57.64 150 GLU I C 1
ATOM 15621 O O . GLU I 1 94 ? 18.566 -13.468 -29.170 1.00 59.66 150 GLU I O 1
ATOM 15623 N N . LYS I 1 95 ? 19.437 -11.766 -30.315 1.00 54.03 151 LYS I N 1
ATOM 15624 C CA . LYS I 1 95 ? 18.778 -10.761 -29.488 1.00 52.64 151 LYS I CA 1
ATOM 15625 C C . LYS I 1 95 ? 17.311 -10.452 -29.851 1.00 57.70 151 LYS I C 1
ATOM 15626 O O . LYS I 1 95 ? 16.657 -9.673 -29.142 1.00 57.81 151 LYS I O 1
ATOM 15631 N N . MET I 1 96 ? 16.803 -11.022 -30.953 1.00 58.55 152 MET I N 1
ATOM 15632 C CA . MET I 1 96 ? 15.390 -10.847 -31.348 1.00 53.84 152 MET I CA 1
ATOM 15633 C C . MET I 1 96 ? 14.491 -11.814 -30.589 1.00 56.85 152 MET I C 1
ATOM 15634 O O . MET I 1 96 ? 14.770 -13.007 -30.550 1.00 61.30 152 MET I O 1
ATOM 15639 N N . LYS I 1 97 ? 13.407 -11.322 -30.000 1.00 54.02 153 LYS I N 1
ATOM 15640 C CA . LYS I 1 97 ? 12.576 -12.188 -29.161 1.00 57.26 153 LYS I CA 1
ATOM 15641 C C . LYS I 1 97 ? 11.076 -11.940 -29.331 1.00 51.75 153 LYS I C 1
ATOM 15642 O O . LYS I 1 97 ? 10.656 -10.791 -29.507 1.00 50.07 153 LYS I O 1
ATOM 15648 N N . ALA I 1 98 ? 10.289 -13.018 -29.274 1.00 47.15 154 ALA I N 1
ATOM 15649 C CA . ALA I 1 98 ? 8.822 -12.940 -29.323 1.00 50.56 154 ALA I CA 1
ATOM 15650 C C . ALA I 1 98 ? 8.243 -13.899 -28.281 1.00 50.66 154 ALA I C 1
ATOM 15651 O O . ALA I 1 98 ? 8.770 -14.996 -28.091 1.00 49.80 154 ALA I O 1
ATOM 15653 N N . VAL I 1 99 ? 7.149 -13.513 -27.632 1.00 43.75 155 VAL I N 1
ATOM 15654 C CA . VAL I 1 99 ? 6.686 -14.258 -26.474 1.00 44.59 155 VAL I CA 1
ATOM 15655 C C . VAL I 1 99 ? 5.198 -14.142 -26.229 1.00 46.30 155 VAL I C 1
ATOM 15656 O O . VAL I 1 99 ? 4.693 -13.070 -25.942 1.00 49.02 155 VAL I O 1
ATOM 15660 N N . ASP I 1 100 ? 4.490 -15.252 -26.334 1.00 47.46 156 ASP I N 1
ATOM 15661 C CA . ASP I 1 100 ? 3.092 -15.257 -25.964 1.00 50.89 156 ASP I CA 1
ATOM 15662 C C . ASP I 1 100 ? 2.960 -14.676 -24.559 1.00 54.14 156 ASP I C 1
ATOM 15663 O O . ASP I 1 100 ? 3.552 -15.185 -23.604 1.00 59.09 156 ASP I O 1
ATOM 15668 N N . ASP I 1 101 ? 2.186 -13.605 -24.451 1.00 54.17 157 ASP I N 1
ATOM 15669 C CA . ASP I 1 101 ? 1.938 -12.933 -23.182 1.00 58.01 157 ASP I CA 1
ATOM 15670 C C . ASP I 1 101 ? 1.056 -13.763 -22.268 1.00 55.26 157 ASP I C 1
ATOM 15671 O O . ASP I 1 101 ? 0.508 -13.268 -21.304 1.00 63.07 157 ASP I O 1
ATOM 15676 N N . ASN I 1 102 ? 0.933 -15.037 -22.581 1.00 56.79 158 ASN I N 1
ATOM 15677 C CA . ASN I 1 102 ? 0.055 -15.921 -21.836 1.00 64.62 158 ASN I CA 1
ATOM 15678 C C . ASN I 1 102 ? 0.520 -17.382 -21.883 1.00 65.53 158 ASN I C 1
ATOM 15679 O O . ASN I 1 102 ? -0.201 -18.236 -22.374 1.00 66.68 158 ASN I O 1
ATOM 15684 N N . ALA I 1 103 ? 1.716 -17.661 -21.372 1.00 60.22 159 ALA I N 1
ATOM 15685 C CA . ALA I 1 103 ? 2.266 -19.012 -21.464 1.00 68.40 159 ALA I CA 1
ATOM 15686 C C . ALA I 1 103 ? 1.987 -19.863 -20.226 1.00 69.54 159 ALA I C 1
ATOM 15687 O O . ALA I 1 103 ? 0.872 -20.372 -20.025 1.00 66.92 159 ALA I O 1
ATOM 15689 N N . SER I 1 111 ? -7.921 -15.978 -21.412 1.00 60.67 167 SER I N 1
ATOM 15690 C CA . SER I 1 111 ? -7.624 -14.547 -21.541 1.00 68.69 167 SER I CA 1
ATOM 15691 C C . SER I 1 111 ? -8.668 -13.715 -22.309 1.00 64.45 167 SER I C 1
ATOM 15692 O O . SER I 1 111 ? -9.492 -14.250 -23.059 1.00 65.18 167 SER I O 1
ATOM 15695 N N . LEU I 1 112 ? -8.625 -12.400 -22.109 1.00 58.61 168 LEU I N 1
ATOM 15696 C CA . LEU I 1 112 ? -9.562 -11.490 -22.765 1.00 61.13 168 LEU I CA 1
ATOM 15697 C C . LEU I 1 112 ? -9.222 -11.348 -24.248 1.00 57.94 168 LEU I C 1
ATOM 15698 O O . LEU I 1 112 ? -10.101 -11.172 -25.084 1.00 51.14 168 LEU I O 1
ATOM 15703 N N . TYR I 1 113 ? -7.936 -11.439 -24.564 1.00 57.97 169 TYR I N 1
ATOM 15704 C CA . TYR I 1 113 ? -7.487 -11.375 -25.943 1.00 50.08 169 TYR I CA 1
ATOM 15705 C C . TYR I 1 113 ? -6.040 -11.845 -26.070 1.00 49.34 169 TYR I C 1
ATOM 15706 O O . TYR I 1 113 ? -5.190 -11.519 -25.242 1.00 51.04 169 TYR I O 1
ATOM 15715 N N . THR I 1 114 ? -5.779 -12.639 -27.099 1.00 42.25 170 THR I N 1
ATOM 15716 C CA . THR I 1 114 ? -4.425 -13.008 -27.467 1.00 42.30 170 THR I CA 1
ATOM 15717 C C . THR I 1 114 ? -3.543 -11.789 -27.635 1.00 46.86 170 THR I C 1
ATOM 15718 O O . THR I 1 114 ? -3.995 -10.763 -28.152 1.00 47.65 170 THR I O 1
ATOM 15722 N N . SER I 1 115 ? -2.286 -11.906 -27.207 1.00 43.18 171 SER I N 1
ATOM 15723 C CA . SER I 1 115 ? -1.296 -10.864 -27.455 1.00 43.80 171 SER I CA 1
ATOM 15724 C C . SER I 1 115 ? 0.107 -11.376 -27.219 1.00 48.34 171 SER I C 1
ATOM 15725 O O . SER I 1 115 ? 0.340 -12.173 -26.323 1.00 50.78 171 SER I O 1
ATOM 15728 N N . TRP I 1 116 ? 1.040 -10.906 -28.035 1.00 48.23 172 TRP I N 1
ATOM 15729 C CA . TRP I 1 116 ? 2.438 -11.285 -27.911 1.00 48.68 172 TRP I CA 1
ATOM 15730 C C . TRP I 1 116 ? 3.291 -10.057 -27.676 1.00 48.96 172 TRP I C 1
ATOM 15731 O O . TRP I 1 116 ? 2.865 -8.936 -27.959 1.00 49.72 172 TRP I O 1
ATOM 15742 N N . THR I 1 117 ? 4.499 -10.271 -27.164 1.00 42.10 173 THR I N 1
ATOM 15743 C CA . THR I 1 117 ? 5.437 -9.185 -26.983 1.00 39.07 173 THR I CA 1
ATOM 15744 C C . THR I 1 117 ? 6.665 -9.396 -27.836 1.00 40.55 173 THR I C 1
ATOM 15745 O O . THR I 1 117 ? 7.359 -10.386 -27.699 1.00 46.23 173 THR I O 1
ATOM 15749 N N . LEU I 1 118 ? 6.920 -8.459 -28.736 1.00 42.05 174 LEU I N 1
ATOM 15750 C CA . LEU I 1 118 ? 8.068 -8.549 -29.622 1.00 43.84 174 LEU I CA 1
ATOM 15751 C C . LEU I 1 118 ? 9.171 -7.701 -29.051 1.00 44.55 174 LEU I C 1
ATOM 15752 O O . LEU I 1 118 ? 8.898 -6.697 -28.397 1.00 50.61 174 LEU I O 1
ATOM 15757 N N . SER I 1 119 ? 10.419 -8.081 -29.275 1.00 43.18 175 SER I N 1
ATOM 15758 C CA . SER I 1 119 ? 11.491 -7.318 -28.651 1.00 42.70 175 SER I CA 1
ATOM 15759 C C . SER I 1 119 ? 12.846 -7.528 -29.262 1.00 43.82 175 SER I C 1
ATOM 15760 O O . SER I 1 119 ? 13.207 -8.630 -29.676 1.00 48.99 175 SER I O 1
ATOM 15763 N N . PHE I 1 120 ? 13.588 -6.432 -29.303 1.00 44.59 176 PHE I N 1
ATOM 15764 C CA . PHE I 1 120 ? 14.983 -6.423 -29.710 1.00 50.19 176 PHE I CA 1
ATOM 15765 C C . PHE I 1 120 ? 15.815 -5.615 -28.699 1.00 47.50 176 PHE I C 1
ATOM 15766 O O . PHE I 1 120 ? 15.365 -4.586 -28.191 1.00 45.33 176 PHE I O 1
ATOM 15774 N N . THR I 1 121 ? 17.018 -6.084 -28.395 1.00 49.06 177 THR I N 1
ATOM 15775 C CA . THR I 1 121 ? 17.920 -5.293 -27.561 1.00 54.07 177 THR I CA 1
ATOM 15776 C C . THR I 1 121 ? 19.151 -4.855 -28.356 1.00 49.59 177 THR I C 1
ATOM 15777 O O . THR I 1 121 ? 19.603 -5.554 -29.262 1.00 44.55 177 THR I O 1
ATOM 15781 N N . ALA I 1 122 ? 19.689 -3.693 -28.011 1.00 52.01 178 ALA I N 1
ATOM 15782 C CA . ALA I 1 122 ? 20.853 -3.170 -28.710 1.00 57.72 178 ALA I CA 1
ATOM 15783 C C . ALA I 1 122 ? 21.651 -2.232 -27.809 1.00 64.39 178 ALA I C 1
ATOM 15784 O O . ALA I 1 122 ? 21.188 -1.868 -26.730 1.00 60.88 178 ALA I O 1
ATOM 15786 N N . PRO I 1 123 ? 22.862 -1.845 -28.244 1.00 68.40 179 PRO I N 1
ATOM 15787 C CA . PRO I 1 123 ? 23.704 -0.946 -27.441 1.00 63.60 179 PRO I CA 1
ATOM 15788 C C . PRO I 1 123 ? 23.066 0.422 -27.211 1.00 69.38 179 PRO I C 1
ATOM 15789 O O . PRO I 1 123 ? 22.973 0.882 -26.075 1.00 64.55 179 PRO I O 1
ATOM 15793 N N . THR I 1 124 ? 22.619 1.066 -28.282 1.00 72.94 180 THR I N 1
ATOM 15794 C CA . THR I 1 124 ? 21.945 2.350 -28.155 1.00 68.84 180 THR I CA 1
ATOM 15795 C C . THR I 1 124 ? 20.430 2.145 -28.010 1.00 67.17 180 THR I C 1
ATOM 15796 O O . THR I 1 124 ? 19.957 1.018 -27.987 1.00 67.13 180 THR I O 1
ATOM 15800 N N . SER I 1 125 ? 19.667 3.226 -27.902 1.00 70.48 181 SER I N 1
ATOM 15801 C CA . SER I 1 125 ? 18.212 3.108 -27.789 1.00 64.13 181 SER I CA 1
ATOM 15802 C C . SER I 1 125 ? 17.526 3.177 -29.145 1.00 62.79 181 SER I C 1
ATOM 15803 O O . SER I 1 125 ? 16.610 2.414 -29.406 1.00 63.31 181 SER I O 1
ATOM 15806 N N . GLU I 1 126 ? 17.951 4.104 -29.996 1.00 63.80 182 GLU I N 1
ATOM 15807 C CA . GLU I 1 126 ? 17.416 4.183 -31.348 1.00 57.33 182 GLU I CA 1
ATOM 15808 C C . GLU I 1 126 ? 17.847 2.942 -32.133 1.00 65.51 182 GLU I C 1
ATOM 15809 O O . GLU I 1 126 ? 17.151 2.486 -33.041 1.00 66.34 182 GLU I O 1
ATOM 15811 N N . GLU I 1 127 ? 18.993 2.384 -31.770 1.00 64.58 183 GLU I N 1
ATOM 15812 C CA . GLU I 1 127 ? 19.416 1.117 -32.340 1.00 63.58 183 GLU I CA 1
ATOM 15813 C C . GLU I 1 127 ? 18.369 0.029 -32.128 1.00 64.26 183 GLU I C 1
ATOM 15814 O O . GLU I 1 127 ? 18.125 -0.783 -33.013 1.00 65.95 183 GLU I O 1
ATOM 15820 N N . ALA I 1 128 ? 17.759 -0.000 -30.948 1.00 61.00 184 ALA I N 1
ATOM 15821 C CA . ALA I 1 128 ? 16.693 -0.960 -30.678 1.00 57.35 184 ALA I CA 1
ATOM 15822 C C . ALA I 1 128 ? 15.423 -0.550 -31.406 1.00 59.95 184 ALA I C 1
ATOM 15823 O O . ALA I 1 128 ? 14.911 -1.289 -32.242 1.00 59.41 184 ALA I O 1
ATOM 15825 N N . GLN I 1 129 ? 14.912 0.627 -31.056 1.00 57.66 185 GLN I N 1
ATOM 15826 C CA . GLN I 1 129 ? 13.755 1.220 -31.698 1.00 47.61 185 GLN I CA 1
ATOM 15827 C C . GLN I 1 129 ? 13.720 0.869 -33.169 1.00 50.94 185 GLN I C 1
ATOM 15828 O O . GLN I 1 129 ? 12.781 0.234 -33.621 1.00 52.62 185 GLN I O 1
ATOM 15834 N N . THR I 1 130 ? 14.736 1.263 -33.931 1.00 54.35 186 THR I N 1
ATOM 15835 C CA . THR I 1 130 ? 14.642 1.060 -35.376 1.00 52.20 186 THR I CA 1
ATOM 15836 C C . THR I 1 130 ? 14.669 -0.420 -35.772 1.00 50.24 186 THR I C 1
ATOM 15837 O O . THR I 1 130 ? 13.688 -0.908 -36.309 1.00 55.82 186 THR I O 1
ATOM 15841 N N . VAL I 1 131 ? 15.750 -1.141 -35.491 1.00 53.38 187 VAL I N 1
ATOM 15842 C CA . VAL I 1 131 ? 15.848 -2.539 -35.930 1.00 49.05 187 VAL I CA 1
ATOM 15843 C C . VAL I 1 131 ? 14.585 -3.370 -35.681 1.00 45.49 187 VAL I C 1
ATOM 15844 O O . VAL I 1 131 ? 14.177 -4.105 -36.572 1.00 45.59 187 VAL I O 1
ATOM 15848 N N . LEU I 1 132 ? 13.961 -3.254 -34.505 1.00 39.92 188 LEU I N 1
ATOM 15849 C CA . LEU I 1 132 ? 12.727 -4.003 -34.239 1.00 41.47 188 LEU I CA 1
ATOM 15850 C C . LEU I 1 132 ? 11.606 -3.620 -35.196 1.00 47.48 188 LEU I C 1
ATOM 15851 O O . LEU I 1 132 ? 10.958 -4.477 -35.790 1.00 48.20 188 LEU I O 1
ATOM 15856 N N . SER I 1 133 ? 11.366 -2.323 -35.324 1.00 51.36 189 SER I N 1
ATOM 15857 C CA . SER I 1 133 ? 10.392 -1.794 -36.276 1.00 49.01 189 SER I CA 1
ATOM 15858 C C . SER I 1 133 ? 10.675 -2.231 -37.727 1.00 51.21 189 SER I C 1
ATOM 15859 O O . SER I 1 133 ? 9.790 -2.733 -38.423 1.00 50.57 189 SER I O 1
ATOM 15862 N N . GLY I 1 134 ? 11.907 -2.034 -38.180 1.00 47.45 190 GLY I N 1
ATOM 15863 C CA . GLY I 1 134 ? 12.306 -2.463 -39.508 1.00 46.84 190 GLY I CA 1
ATOM 15864 C C . GLY I 1 134 ? 12.125 -3.951 -39.787 1.00 51.16 190 GLY I C 1
ATOM 15865 O O . GLY I 1 134 ? 11.945 -4.343 -40.934 1.00 54.42 190 GLY I O 1
ATOM 15866 N N . TYR I 1 135 ? 12.190 -4.789 -38.755 1.00 48.39 191 TYR I N 1
ATOM 15867 C CA . TYR I 1 135 ? 11.995 -6.221 -38.931 1.00 45.98 191 TYR I CA 1
ATOM 15868 C C . TYR I 1 135 ? 10.514 -6.565 -38.858 1.00 48.05 191 TYR I C 1
ATOM 15869 O O . TYR I 1 135 ? 10.037 -7.411 -39.601 1.00 47.93 191 TYR I O 1
ATOM 15878 N N . ILE I 1 136 ? 9.782 -5.905 -37.967 1.00 47.45 192 ILE I N 1
ATOM 15879 C CA . ILE I 1 136 ? 8.334 -6.093 -37.899 1.00 47.17 192 ILE I CA 1
ATOM 15880 C C . ILE I 1 136 ? 7.688 -5.793 -39.239 1.00 49.39 192 ILE I C 1
ATOM 15881 O O . ILE I 1 136 ? 6.700 -6.424 -39.602 1.00 49.92 192 ILE I O 1
ATOM 15886 N N . ASP I 1 137 ? 8.244 -4.820 -39.961 1.00 49.80 193 ASP I N 1
ATOM 15887 C CA . ASP I 1 137 ? 7.736 -4.435 -41.275 1.00 46.57 193 ASP I CA 1
ATOM 15888 C C . ASP I 1 137 ? 8.124 -5.438 -42.340 1.00 48.58 193 ASP I C 1
ATOM 15889 O O . ASP I 1 137 ? 7.260 -5.976 -43.023 1.00 50.54 193 ASP I O 1
ATOM 15894 N N . TYR I 1 138 ? 9.419 -5.688 -42.482 1.00 46.46 194 TYR I N 1
ATOM 15895 C CA . TYR I 1 138 ? 9.908 -6.718 -43.392 1.00 43.02 194 TYR I CA 1
ATOM 15896 C C . TYR I 1 138 ? 8.976 -7.925 -43.350 1.00 48.70 194 TYR I C 1
ATOM 15897 O O . TYR I 1 138 ? 8.416 -8.334 -44.370 1.00 49.94 194 TYR I O 1
ATOM 15906 N N . ILE I 1 139 ? 8.793 -8.473 -42.153 1.00 48.03 195 ILE I N 1
ATOM 15907 C CA . ILE I 1 139 ? 7.928 -9.624 -41.954 1.00 45.88 195 ILE I CA 1
ATOM 15908 C C . ILE I 1 139 ? 6.492 -9.356 -42.366 1.00 46.88 195 ILE I C 1
ATOM 15909 O O . ILE I 1 139 ? 5.900 -10.171 -43.063 1.00 52.79 195 ILE I O 1
ATOM 15914 N N . SER I 1 140 ? 5.910 -8.243 -41.947 1.00 41.59 196 SER I N 1
ATOM 15915 C CA . SER I 1 140 ? 4.518 -8.025 -42.301 1.00 44.77 196 SER I CA 1
ATOM 15916 C C . SER I 1 140 ? 4.330 -7.936 -43.827 1.00 50.21 196 SER I C 1
ATOM 15917 O O . SER I 1 140 ? 3.326 -8.416 -44.371 1.00 45.18 196 SER I O 1
ATOM 15920 N N . ALA I 1 141 ? 5.310 -7.333 -44.501 1.00 51.09 197 ALA I N 1
ATOM 15921 C CA . ALA I 1 141 ? 5.359 -7.284 -45.960 1.00 46.88 197 ALA I CA 1
ATOM 15922 C C . ALA I 1 141 ? 5.241 -8.697 -46.480 1.00 52.86 197 ALA I C 1
ATOM 15923 O O . ALA I 1 141 ? 4.572 -8.955 -47.484 1.00 53.47 197 ALA I O 1
ATOM 15925 N N . LEU I 1 142 ? 5.904 -9.615 -45.785 1.00 49.65 198 LEU I N 1
ATOM 15926 C CA . LEU I 1 142 ? 5.895 -11.005 -46.193 1.00 48.48 198 LEU I CA 1
ATOM 15927 C C . LEU I 1 142 ? 4.548 -11.690 -46.028 1.00 49.33 198 LEU I C 1
ATOM 15928 O O . LEU I 1 142 ? 4.132 -12.419 -46.912 1.00 53.70 198 LEU I O 1
ATOM 15933 N N . VAL I 1 143 ? 3.858 -11.470 -44.918 1.00 48.24 199 VAL I N 1
ATOM 15934 C CA . VAL I 1 143 ? 2.565 -12.129 -44.727 1.00 52.42 199 VAL I CA 1
ATOM 15935 C C . VAL I 1 143 ? 1.515 -11.578 -45.704 1.00 54.71 199 VAL I C 1
ATOM 15936 O O . VAL I 1 143 ? 0.583 -12.283 -46.113 1.00 51.07 199 VAL I O 1
ATOM 15940 N N . VAL I 1 144 ? 1.693 -10.318 -46.092 1.00 55.68 200 VAL I N 1
ATOM 15941 C CA . VAL I 1 144 ? 0.758 -9.643 -46.988 1.00 53.40 200 VAL I CA 1
ATOM 15942 C C . VAL I 1 144 ? 0.919 -10.148 -48.419 1.00 52.73 200 VAL I C 1
ATOM 15943 O O . VAL I 1 144 ? -0.056 -10.515 -49.063 1.00 54.37 200 VAL I O 1
ATOM 15947 N N . LYS I 1 145 ? 2.150 -10.193 -48.908 1.00 50.47 201 LYS I N 1
ATOM 15948 C CA . LYS I 1 145 ? 2.390 -10.665 -50.258 1.00 47.42 201 LYS I CA 1
ATOM 15949 C C . LYS I 1 145 ? 2.049 -12.160 -50.423 1.00 50.56 201 LYS I C 1
ATOM 15950 O O . LYS I 1 145 ? 1.719 -12.627 -51.520 1.00 55.18 201 LYS I O 1
ATOM 15956 N N . GLU I 1 146 ? 2.094 -12.903 -49.327 1.00 51.25 202 GLU I N 1
ATOM 15957 C CA . GLU I 1 146 ? 1.786 -14.330 -49.354 1.00 53.24 202 GLU I CA 1
ATOM 15958 C C . GLU I 1 146 ? 0.273 -14.557 -49.240 1.00 52.74 202 GLU I C 1
ATOM 15959 O O . GLU I 1 146 ? -0.283 -15.432 -49.897 1.00 48.42 202 GLU I O 1
ATOM 15965 N N . SER I 1 147 ? -0.397 -13.758 -48.416 1.00 54.06 203 SER I N 1
ATOM 15966 C CA . SER I 1 147 ? -1.852 -13.839 -48.317 1.00 54.85 203 SER I CA 1
ATOM 15967 C C . SER I 1 147 ? -2.512 -13.526 -49.658 1.00 55.49 203 SER I C 1
ATOM 15968 O O . SER I 1 147 ? -3.583 -14.036 -49.976 1.00 53.73 203 SER I O 1
ATOM 15971 N N . ILE I 1 148 ? -1.863 -12.676 -50.443 1.00 54.50 204 ILE I N 1
ATOM 15972 C CA . ILE I 1 148 ? -2.399 -12.279 -51.731 1.00 50.54 204 ILE I CA 1
ATOM 15973 C C . ILE I 1 148 ? -2.146 -13.382 -52.757 1.00 52.25 204 ILE I C 1
ATOM 15974 O O . ILE I 1 148 ? -3.091 -13.918 -53.320 1.00 54.40 204 ILE I O 1
ATOM 15979 N N . GLU I 1 149 ? -0.885 -13.751 -52.970 1.00 55.00 205 GLU I N 1
ATOM 15980 C CA . GLU I 1 149 ? -0.562 -14.883 -53.845 1.00 51.78 205 GLU I CA 1
ATOM 15981 C C . GLU I 1 149 ? -1.506 -16.041 -53.560 1.00 49.55 205 GLU I C 1
ATOM 15982 O O . GLU I 1 149 ? -1.819 -16.829 -54.433 1.00 49.47 205 GLU I O 1
ATOM 15984 N N . ASN I 1 150 ? -1.961 -16.134 -52.321 1.00 51.99 206 ASN I N 1
ATOM 15985 C CA . ASN I 1 150 ? -2.818 -17.225 -51.908 1.00 49.83 206 ASN I CA 1
ATOM 15986 C C . ASN I 1 150 ? -4.179 -17.118 -52.535 1.00 53.37 206 ASN I C 1
ATOM 15987 O O . ASN I 1 150 ? -4.676 -18.095 -53.091 1.00 54.87 206 ASN I O 1
ATOM 15992 N N . VAL I 1 151 ? -4.782 -15.932 -52.434 1.00 54.18 207 VAL I N 1
ATOM 15993 C CA . VAL I 1 151 ? -6.082 -15.667 -53.050 1.00 50.97 207 VAL I CA 1
ATOM 15994 C C . VAL I 1 151 ? -5.997 -15.740 -54.579 1.00 49.46 207 VAL I C 1
ATOM 15995 O O . VAL I 1 151 ? -6.748 -16.483 -55.201 1.00 50.25 207 VAL I O 1
ATOM 15999 N N . ARG I 1 152 ? -5.063 -14.995 -55.174 1.00 49.23 208 ARG I N 1
ATOM 16000 C CA . ARG I 1 152 ? -4.824 -15.062 -56.617 1.00 48.54 208 ARG I CA 1
ATOM 16001 C C . ARG I 1 152 ? -4.679 -16.505 -57.076 1.00 48.38 208 ARG I C 1
ATOM 16002 O O . ARG I 1 152 ? -4.906 -16.816 -58.229 1.00 47.24 208 ARG I O 1
ATOM 16010 N N . ASN I 1 153 ? -4.285 -17.387 -56.171 1.00 51.54 209 ASN I N 1
ATOM 16011 C CA . ASN I 1 153 ? -4.180 -18.803 -56.495 1.00 52.91 209 ASN I CA 1
ATOM 16012 C C . ASN I 1 153 ? -5.544 -19.494 -56.479 1.00 51.98 209 ASN I C 1
ATOM 16013 O O . ASN I 1 153 ? -5.908 -20.166 -57.433 1.00 51.18 209 ASN I O 1
ATOM 16018 N N . LYS I 1 154 ? -6.297 -19.318 -55.398 1.00 51.80 210 LYS I N 1
ATOM 16019 C CA . LYS I 1 154 ? -7.622 -19.908 -55.289 1.00 50.10 210 LYS I CA 1
ATOM 16020 C C . LYS I 1 154 ? -8.534 -19.428 -56.416 1.00 58.54 210 LYS I C 1
ATOM 16021 O O . LYS I 1 154 ? -9.534 -20.085 -56.715 1.00 63.81 210 LYS I O 1
ATOM 16027 N N . LEU I 1 155 ? -8.200 -18.286 -57.030 1.00 55.99 211 LEU I N 1
ATOM 16028 C CA . LEU I 1 155 ? -8.955 -17.754 -58.182 1.00 52.73 211 LEU I CA 1
ATOM 16029 C C . LEU I 1 155 ? -8.545 -18.445 -59.486 1.00 53.25 211 LEU I C 1
ATOM 16030 O O . LEU I 1 155 ? -9.389 -18.901 -60.248 1.00 58.30 211 LEU I O 1
ATOM 16035 N N . GLU I 1 156 ? -7.243 -18.529 -59.732 1.00 54.82 212 GLU I N 1
ATOM 16036 C CA . GLU I 1 156 ? -6.723 -19.250 -60.889 1.00 57.45 212 GLU I CA 1
ATOM 16037 C C . GLU I 1 156 ? -7.223 -20.699 -60.984 1.00 58.02 212 GLU I C 1
ATOM 16038 O O . GLU I 1 156 ? -7.483 -21.194 -62.080 1.00 58.07 212 GLU I O 1
ATOM 16044 N N . ILE I 1 157 ? -7.340 -21.376 -59.843 1.00 55.52 213 ILE I N 1
ATOM 16045 C CA . ILE I 1 157 ? -7.896 -22.730 -59.795 1.00 52.97 213 ILE I CA 1
ATOM 16046 C C . ILE I 1 157 ? -9.400 -22.754 -60.077 1.00 54.49 213 ILE I C 1
ATOM 16047 O O . ILE I 1 157 ? -9.881 -23.613 -60.812 1.00 54.10 213 ILE I O 1
ATOM 16052 N N . LYS I 1 158 ? -10.140 -21.810 -59.500 1.00 55.49 214 LYS I N 1
ATOM 16053 C CA . LYS I 1 158 ? -11.582 -21.747 -59.705 1.00 53.35 214 LYS I CA 1
ATOM 16054 C C . LYS I 1 158 ? -11.856 -21.630 -61.201 1.00 55.49 214 LYS I C 1
ATOM 16055 O O . LYS I 1 158 ? -12.663 -22.369 -61.766 1.00 54.23 214 LYS I O 1
ATOM 16061 N N . THR I 1 159 ? -11.161 -20.697 -61.837 1.00 53.23 215 THR I N 1
ATOM 16062 C CA . THR I 1 159 ? -11.258 -20.509 -63.268 1.00 49.45 215 THR I CA 1
ATOM 16063 C C . THR I 1 159 ? -10.893 -21.768 -64.029 1.00 52.26 215 THR I C 1
ATOM 16064 O O . THR I 1 159 ? -11.694 -22.285 -64.799 1.00 53.34 215 THR I O 1
ATOM 16068 N N . GLN I 1 160 ? -9.681 -22.267 -63.813 1.00 54.33 216 GLN I N 1
ATOM 16069 C CA . GLN I 1 160 ? -9.226 -23.445 -64.531 1.00 53.67 216 GLN I CA 1
ATOM 16070 C C . GLN I 1 160 ? -10.256 -24.573 -64.446 1.00 54.68 216 GLN I C 1
ATOM 16071 O O . GLN I 1 160 ? -10.361 -25.388 -65.346 1.00 55.57 216 GLN I O 1
ATOM 16077 N N . PHE I 1 161 ? -11.030 -24.608 -63.371 1.00 54.08 217 PHE I N 1
ATOM 16078 C CA . PHE I 1 161 ? -12.033 -25.647 -63.200 1.00 47.79 217 PHE I CA 1
ATOM 16079 C C . PHE I 1 161 ? -13.336 -25.336 -63.932 1.00 51.64 217 PHE I C 1
ATOM 16080 O O . PHE I 1 161 ? -13.769 -26.113 -64.772 1.00 53.60 217 PHE I O 1
ATOM 16088 N N . GLU I 1 162 ? -13.974 -24.216 -63.612 1.00 51.44 218 GLU I N 1
ATOM 16089 C CA . GLU I 1 162 ? -15.239 -23.879 -64.252 1.00 47.53 218 GLU I CA 1
ATOM 16090 C C . GLU I 1 162 ? -15.118 -23.962 -65.766 1.00 48.55 218 GLU I C 1
ATOM 16091 O O . GLU I 1 162 ? -16.051 -24.368 -66.477 1.00 42.74 218 GLU I O 1
ATOM 16097 N N . LYS I 1 163 ? -13.936 -23.598 -66.236 1.00 45.15 219 LYS I N 1
ATOM 16098 C CA . LYS I 1 163 ? -13.620 -23.633 -67.640 1.00 43.79 219 LYS I CA 1
ATOM 16099 C C . LYS I 1 163 ? -13.557 -25.068 -68.124 1.00 48.75 219 LYS I C 1
ATOM 16100 O O . LYS I 1 163 ? -14.117 -25.398 -69.167 1.00 53.74 219 LYS I O 1
ATOM 16106 N N . GLU I 1 164 ? -12.901 -25.936 -67.366 1.00 47.81 220 GLU I N 1
ATOM 16107 C CA . GLU I 1 164 ? -12.791 -27.324 -67.797 1.00 49.69 220 GLU I CA 1
ATOM 16108 C C . GLU I 1 164 ? -14.046 -28.160 -67.627 1.00 49.00 220 GLU I C 1
ATOM 16109 O O . GLU I 1 164 ? -14.372 -28.950 -68.511 1.00 47.58 220 GLU I O 1
ATOM 16115 N N . LYS I 1 165 ? -14.751 -27.996 -66.512 1.00 44.70 221 LYS I N 1
ATOM 16116 C CA . LYS I 1 165 ? -16.038 -28.660 -66.371 1.00 48.41 221 LYS I CA 1
ATOM 16117 C C . LYS I 1 165 ? -16.968 -28.240 -67.496 1.00 52.37 221 LYS I C 1
ATOM 16118 O O . LYS I 1 165 ? -17.855 -28.990 -67.893 1.00 54.72 221 LYS I O 1
ATOM 16124 N N . LEU I 1 166 ? -16.759 -27.043 -68.023 1.00 50.38 222 LEU I N 1
ATOM 16125 C CA . LEU I 1 166 ? -17.605 -26.561 -69.104 1.00 52.38 222 LEU I CA 1
ATOM 16126 C C . LEU I 1 166 ? -17.331 -27.241 -70.458 1.00 52.70 222 LEU I C 1
ATOM 16127 O O . LEU I 1 166 ? -18.239 -27.828 -71.046 1.00 54.15 222 LEU I O 1
ATOM 16132 N N . ALA I 1 167 ? -16.098 -27.154 -70.958 1.00 47.66 223 ALA I N 1
ATOM 16133 C CA . ALA I 1 167 ? -15.773 -27.792 -72.221 1.00 42.70 223 ALA I CA 1
ATOM 16134 C C . ALA I 1 167 ? -16.292 -29.230 -72.171 1.00 52.61 223 ALA I C 1
ATOM 16135 O O . ALA I 1 167 ? -16.970 -29.706 -73.093 1.00 53.73 223 ALA I O 1
ATOM 16137 N N . GLN I 1 168 ? -15.994 -29.896 -71.062 1.00 49.69 224 GLN I N 1
ATOM 16138 C CA . GLN I 1 168 ? -16.446 -31.251 -70.808 1.00 53.82 224 GLN I CA 1
ATOM 16139 C C . GLN I 1 168 ? -17.965 -31.367 -70.891 1.00 49.92 224 GLN I C 1
ATOM 16140 O O . GLN I 1 168 ? -18.470 -32.174 -71.644 1.00 53.94 224 GLN I O 1
ATOM 16146 N N . ASP I 1 169 ? -18.694 -30.577 -70.119 1.00 48.45 225 ASP I N 1
ATOM 16147 C CA . ASP I 1 169 ? -20.136 -30.736 -70.072 1.00 52.90 225 ASP I CA 1
ATOM 16148 C C . ASP I 1 169 ? -20.799 -30.305 -71.371 1.00 58.76 225 ASP I C 1
ATOM 16149 O O . ASP I 1 169 ? -21.960 -30.635 -71.625 1.00 55.65 225 ASP I O 1
ATOM 16154 N N . ARG I 1 170 ? -20.063 -29.572 -72.197 1.00 53.69 226 ARG I N 1
ATOM 16155 C CA . ARG I 1 170 ? -20.534 -29.286 -73.541 1.00 53.59 226 ARG I CA 1
ATOM 16156 C C . ARG I 1 170 ? -20.582 -30.567 -74.342 1.00 53.89 226 ARG I C 1
ATOM 16157 O O . ARG I 1 170 ? -21.551 -30.842 -75.043 1.00 63.66 226 ARG I O 1
ATOM 16165 N N . ILE I 1 171 ? -19.522 -31.349 -74.244 1.00 50.17 227 ILE I N 1
ATOM 16166 C CA . ILE I 1 171 ? -19.469 -32.621 -74.936 1.00 54.75 227 ILE I CA 1
ATOM 16167 C C . ILE I 1 171 ? -20.530 -33.607 -74.425 1.00 56.25 227 ILE I C 1
ATOM 16168 O O . ILE I 1 171 ? -21.272 -34.185 -75.215 1.00 52.50 227 ILE I O 1
ATOM 16173 N N . LYS I 1 172 ? -20.623 -33.780 -73.112 1.00 54.96 228 LYS I N 1
ATOM 16174 C CA . LYS I 1 172 ? -21.660 -34.642 -72.554 1.00 55.48 228 LYS I CA 1
ATOM 16175 C C . LYS I 1 172 ? -23.044 -34.211 -73.054 1.00 61.02 228 LYS I C 1
ATOM 16176 O O . LYS I 1 172 ? -23.968 -35.020 -73.093 1.00 64.85 228 LYS I O 1
ATOM 16182 N N . MET I 1 173 ? -23.185 -32.941 -73.432 1.00 61.09 229 MET I N 1
ATOM 16183 C CA . MET I 1 173 ? -24.478 -32.401 -73.864 1.00 60.45 229 MET I CA 1
ATOM 16184 C C . MET I 1 173 ? -24.660 -32.592 -75.344 1.00 61.74 229 MET I C 1
ATOM 16185 O O . MET I 1 173 ? -25.779 -32.600 -75.836 1.00 65.68 229 MET I O 1
ATOM 16190 N N . LYS I 1 174 ? -23.549 -32.733 -76.053 1.00 61.33 230 LYS I N 1
ATOM 16191 C CA . LYS I 1 174 ? -23.588 -33.041 -77.472 1.00 61.69 230 LYS I CA 1
ATOM 16192 C C . LYS I 1 174 ? -23.996 -34.501 -77.662 1.00 62.74 230 LYS I C 1
ATOM 16193 O O . LYS I 1 174 ? -24.803 -34.824 -78.528 1.00 69.60 230 LYS I O 1
ATOM 16196 N N . ASN I 1 175 ? -23.439 -35.380 -76.839 1.00 62.31 231 ASN I N 1
ATOM 16197 C CA . ASN I 1 175 ? -23.703 -36.802 -76.949 1.00 54.45 231 ASN I CA 1
ATOM 16198 C C . ASN I 1 175 ? -25.131 -37.145 -76.584 1.00 51.93 231 ASN I C 1
ATOM 16199 O O . ASN I 1 175 ? -25.677 -38.099 -77.088 1.00 51.72 231 ASN I O 1
ATOM 16204 N N . GLN I 1 176 ? -25.742 -36.380 -75.696 1.00 56.01 232 GLN I N 1
ATOM 16205 C CA . GLN I 1 176 ? -27.116 -36.672 -75.324 1.00 57.96 232 GLN I CA 1
ATOM 16206 C C . GLN I 1 176 ? -28.026 -36.269 -76.477 1.00 61.86 232 GLN I C 1
ATOM 16207 O O . GLN I 1 176 ? -29.024 -36.935 -76.754 1.00 63.38 232 GLN I O 1
ATOM 16213 N N . LEU I 1 177 ? -27.664 -35.175 -77.144 1.00 62.07 233 LEU I N 1
ATOM 16214 C CA . LEU I 1 177 ? -28.375 -34.687 -78.323 1.00 60.86 233 LEU I CA 1
ATOM 16215 C C . LEU I 1 177 ? -28.410 -35.783 -79.403 1.00 65.33 233 LEU I C 1
ATOM 16216 O O . LEU I 1 177 ? -29.477 -36.095 -79.949 1.00 65.28 233 LEU I O 1
ATOM 16221 N N . ASP I 1 178 ? -27.251 -36.382 -79.684 1.00 63.26 234 ASP I N 1
ATOM 16222 C CA . ASP I 1 178 ? -27.154 -37.505 -80.624 1.00 59.78 234 ASP I CA 1
ATOM 16223 C C . ASP I 1 178 ? -28.070 -38.662 -80.244 1.00 59.23 234 ASP I C 1
ATOM 16224 O O . ASP I 1 178 ? -28.870 -39.136 -81.057 1.00 58.39 234 ASP I O 1
ATOM 16229 N N . ALA I 1 179 ? -27.956 -39.108 -79.001 1.00 56.22 235 ALA I N 1
ATOM 16230 C CA . ALA I 1 179 ? -28.813 -40.171 -78.504 1.00 60.92 235 ALA I CA 1
ATOM 16231 C C . ALA I 1 179 ? -30.283 -39.787 -78.638 1.00 62.73 235 ALA I C 1
ATOM 16232 O O . ALA I 1 179 ? -31.155 -40.648 -78.740 1.00 60.85 235 ALA I O 1
ATOM 16234 N N . ASN I 1 180 ? -30.562 -38.491 -78.640 1.00 62.31 236 ASN I N 1
ATOM 16235 C CA . ASN I 1 180 ? -31.939 -38.044 -78.761 1.00 62.32 236 ASN I CA 1
ATOM 16236 C C . ASN I 1 180 ? -32.385 -37.886 -80.200 1.00 63.15 236 ASN I C 1
ATOM 16237 O O . ASN I 1 180 ? -33.574 -37.951 -80.491 1.00 64.61 236 ASN I O 1
ATOM 16242 N N . ILE I 1 181 ? -31.419 -37.690 -81.093 1.00 63.84 237 ILE I N 1
ATOM 16243 C CA . ILE I 1 181 ? -31.673 -37.634 -82.529 1.00 59.14 237 ILE I CA 1
ATOM 16244 C C . ILE I 1 181 ? -32.112 -39.015 -83.028 1.00 62.19 237 ILE I C 1
ATOM 16245 O O . ILE I 1 181 ? -33.191 -39.149 -83.596 1.00 66.00 237 ILE I O 1
ATOM 16250 N N . GLN I 1 182 ? -31.294 -40.041 -82.796 1.00 61.26 238 GLN I N 1
ATOM 16251 C CA . GLN I 1 182 ? -31.644 -41.401 -83.190 1.00 54.02 238 GLN I CA 1
ATOM 16252 C C . GLN I 1 182 ? -32.956 -41.832 -82.576 1.00 55.65 238 GLN I C 1
ATOM 16253 O O . GLN I 1 182 ? -33.745 -42.508 -83.216 1.00 60.49 238 GLN I O 1
ATOM 16259 N N . ARG I 1 183 ? -33.188 -41.479 -81.323 1.00 54.42 239 ARG I N 1
ATOM 16260 C CA . ARG I 1 183 ? -34.408 -41.932 -80.667 1.00 60.15 239 ARG I CA 1
ATOM 16261 C C . ARG I 1 183 ? -35.609 -41.292 -81.363 1.00 61.95 239 ARG I C 1
ATOM 16262 O O . ARG I 1 183 ? -36.710 -41.836 -81.376 1.00 62.30 239 ARG I O 1
ATOM 16270 N N . LEU I 1 184 ? -35.372 -40.135 -81.960 1.00 60.58 240 LEU I N 1
ATOM 16271 C CA . LEU I 1 184 ? -36.422 -39.396 -82.630 1.00 62.43 240 LEU I CA 1
ATOM 16272 C C . LEU I 1 184 ? -36.605 -39.929 -84.067 1.00 63.84 240 LEU I C 1
ATOM 16273 O O . LEU I 1 184 ? -37.722 -39.955 -84.602 1.00 59.83 240 LEU I O 1
ATOM 16278 N N . ASN I 1 185 ? -35.503 -40.376 -84.667 1.00 60.57 241 ASN I N 1
ATOM 16279 C CA . ASN I 1 185 ? -35.515 -41.013 -85.972 1.00 60.42 241 ASN I CA 1
ATOM 16280 C C . ASN I 1 185 ? -36.373 -42.276 -85.965 1.00 61.37 241 ASN I C 1
ATOM 16281 O O . ASN I 1 185 ? -37.114 -42.532 -86.905 1.00 63.78 241 ASN I O 1
ATOM 16286 N N . TYR I 1 186 ? -36.272 -43.057 -84.896 1.00 60.40 242 TYR I N 1
ATOM 16287 C CA . TYR I 1 186 ? -37.099 -44.242 -84.732 1.00 58.03 242 TYR I CA 1
ATOM 16288 C C . TYR I 1 186 ? -38.495 -43.858 -84.265 1.00 59.74 242 TYR I C 1
ATOM 16289 O O . TYR I 1 186 ? -39.442 -44.610 -84.464 1.00 65.27 242 TYR I O 1
ATOM 16298 N N . SER I 1 187 ? -38.633 -42.705 -83.624 1.00 58.01 243 SER I N 1
ATOM 16299 C CA . SER I 1 187 ? -39.963 -42.241 -83.248 1.00 60.94 243 SER I CA 1
ATOM 16300 C C . SER I 1 187 ? -40.703 -41.848 -84.514 1.00 63.36 243 SER I C 1
ATOM 16301 O O . SER I 1 187 ? -41.917 -42.012 -84.619 1.00 64.09 243 SER I O 1
ATOM 16304 N N . LEU I 1 188 ? -39.957 -41.342 -85.488 1.00 61.21 244 LEU I N 1
ATOM 16305 C CA . LEU I 1 188 ? -40.530 -41.042 -86.791 1.00 61.26 244 LEU I CA 1
ATOM 16306 C C . LEU I 1 188 ? -41.119 -42.328 -87.414 1.00 64.56 244 LEU I C 1
ATOM 16307 O O . LEU I 1 188 ? -42.316 -42.368 -87.732 1.00 61.78 244 LEU I O 1
ATOM 16312 N N . ASP I 1 189 ? -40.282 -43.355 -87.596 1.00 63.37 245 ASP I N 1
ATOM 16313 C CA . ASP I 1 189 ? -40.727 -44.614 -88.165 1.00 60.28 245 ASP I CA 1
ATOM 16314 C C . ASP I 1 189 ? -41.960 -45.159 -87.487 1.00 60.18 245 ASP I C 1
ATOM 16315 O O . ASP I 1 189 ? -42.970 -45.407 -88.127 1.00 65.09 245 ASP I O 1
ATOM 16320 N N . ILE I 1 190 ? -41.879 -45.336 -86.182 1.00 57.34 246 ILE I N 1
ATOM 16321 C CA . ILE I 1 190 ? -43.023 -45.851 -85.437 1.00 58.26 246 ILE I CA 1
ATOM 16322 C C . ILE I 1 190 ? -44.255 -44.983 -85.685 1.00 60.66 246 ILE I C 1
ATOM 16323 O O . ILE I 1 190 ? -45.324 -45.504 -85.989 1.00 64.43 246 ILE I O 1
ATOM 16328 N N . ALA I 1 191 ? -44.111 -43.664 -85.607 1.00 61.70 247 ALA I N 1
ATOM 16329 C CA . ALA I 1 191 ? -45.231 -42.780 -85.949 1.00 67.91 247 ALA I CA 1
ATOM 16330 C C . ALA I 1 191 ? -45.803 -43.083 -87.363 1.00 65.45 247 ALA I C 1
ATOM 16331 O O . ALA I 1 191 ? -47.017 -43.277 -87.533 1.00 61.16 247 ALA I O 1
ATOM 16333 N N . ASN I 1 192 ? -44.924 -43.129 -88.363 1.00 61.85 248 ASN I N 1
ATOM 16334 C CA . ASN I 1 192 ? -45.315 -43.526 -89.712 1.00 59.96 248 ASN I CA 1
ATOM 16335 C C . ASN I 1 192 ? -46.068 -44.857 -89.698 1.00 64.89 248 ASN I C 1
ATOM 16336 O O . ASN I 1 192 ? -47.269 -44.899 -89.937 1.00 69.94 248 ASN I O 1
ATOM 16341 N N . ALA I 1 193 ? -45.357 -45.945 -89.424 1.00 63.04 249 ALA I N 1
ATOM 16342 C CA . ALA I 1 193 ? -45.977 -47.257 -89.332 1.00 58.24 249 ALA I CA 1
ATOM 16343 C C . ALA I 1 193 ? -47.332 -47.221 -88.617 1.00 61.00 249 ALA I C 1
ATOM 16344 O O . ALA I 1 193 ? -48.277 -47.866 -89.048 1.00 63.54 249 ALA I O 1
ATOM 16346 N N . ALA I 1 194 ? -47.434 -46.462 -87.533 1.00 63.80 250 ALA I N 1
ATOM 16347 C CA . ALA I 1 194 ? -48.679 -46.401 -86.764 1.00 66.00 250 ALA I CA 1
ATOM 16348 C C . ALA I 1 194 ? -49.784 -45.626 -87.481 1.00 67.66 250 ALA I C 1
ATOM 16349 O O . ALA I 1 194 ? -50.940 -45.649 -87.051 1.00 63.57 250 ALA I O 1
ATOM 16351 N N . GLY I 1 195 ? -49.417 -44.927 -88.556 1.00 71.01 251 GLY I N 1
ATOM 16352 C CA . GLY I 1 195 ? -50.353 -44.138 -89.349 1.00 74.95 251 GLY I CA 1
ATOM 16353 C C . GLY I 1 195 ? -50.539 -42.697 -88.879 1.00 76.04 251 GLY I C 1
ATOM 16354 O O . GLY I 1 195 ? -51.182 -41.888 -89.556 1.00 63.30 251 GLY I O 1
ATOM 16355 N N . ILE I 1 196 ? -49.964 -42.382 -87.719 1.00 76.20 252 ILE I N 1
ATOM 16356 C CA . ILE I 1 196 ? -50.133 -41.078 -87.080 1.00 75.19 252 ILE I CA 1
ATOM 16357 C C . ILE I 1 196 ? -49.368 -39.962 -87.804 1.00 77.23 252 ILE I C 1
ATOM 16358 O O . ILE I 1 196 ? -48.135 -39.984 -87.837 1.00 76.52 252 ILE I O 1
ATOM 16363 N N . LYS I 1 197 ? -50.088 -38.989 -88.377 1.00 79.38 253 LYS I N 1
ATOM 16364 C CA . LYS I 1 197 ? -49.437 -37.858 -89.063 1.00 77.15 253 LYS I CA 1
ATOM 16365 C C . LYS I 1 197 ? -49.618 -36.525 -88.340 1.00 76.30 253 LYS I C 1
ATOM 16366 O O . LYS I 1 197 ? -48.684 -35.725 -88.252 1.00 73.59 253 LYS I O 1
ATOM 16372 N N . LYS I 1 198 ? -50.812 -36.290 -87.814 1.00 78.15 254 LYS I N 1
ATOM 16373 C CA . LYS I 1 198 ? -51.055 -35.066 -87.059 1.00 78.05 254 LYS I CA 1
ATOM 16374 C C . LYS I 1 198 ? -51.184 -35.420 -85.578 1.00 79.59 254 LYS I C 1
ATOM 16375 O O . LYS I 1 198 ? -51.481 -36.571 -85.243 1.00 82.26 254 LYS I O 1
ATOM 16377 N N . PRO I 1 199 ? -50.926 -34.441 -84.694 1.00 78.16 255 PRO I N 1
ATOM 16378 C CA . PRO I 1 199 ? -51.023 -34.494 -83.227 1.00 74.73 255 PRO I CA 1
ATOM 16379 C C . PRO I 1 199 ? -52.185 -35.330 -82.639 1.00 81.62 255 PRO I C 1
ATOM 16380 O O . PRO I 1 199 ? -52.903 -36.012 -83.367 1.00 84.24 255 PRO I O 1
ATOM 16384 N N . VAL I 1 200 ? -52.355 -35.277 -81.317 1.00 85.65 256 VAL I N 1
ATOM 16385 C CA . VAL I 1 200 ? -53.352 -36.108 -80.628 1.00 84.80 256 VAL I CA 1
ATOM 16386 C C . VAL I 1 200 ? -54.186 -35.341 -79.595 1.00 82.67 256 VAL I C 1
ATOM 16387 O O . VAL I 1 200 ? -54.861 -35.938 -78.750 1.00 77.43 256 VAL I O 1
ATOM 16391 N N . ASP I 1 206 ? -46.090 -43.221 -75.518 1.00 68.61 266 ASP I N 1
ATOM 16392 C CA . ASP I 1 206 ? -45.092 -44.285 -75.413 1.00 73.71 266 ASP I CA 1
ATOM 16393 C C . ASP I 1 206 ? -43.833 -43.804 -74.665 1.00 78.41 266 ASP I C 1
ATOM 16394 O O . ASP I 1 206 ? -43.311 -42.722 -74.953 1.00 79.68 266 ASP I O 1
ATOM 16399 N N . PRO I 1 207 ? -43.344 -44.606 -73.696 1.00 73.54 267 PRO I N 1
ATOM 16400 C CA . PRO I 1 207 ? -42.247 -44.188 -72.815 1.00 69.52 267 PRO I CA 1
ATOM 16401 C C . PRO I 1 207 ? -40.877 -44.147 -73.500 1.00 69.83 267 PRO I C 1
ATOM 16402 O O . PRO I 1 207 ? -40.058 -43.300 -73.163 1.00 67.06 267 PRO I O 1
ATOM 16406 N N . ASP I 1 208 ? -40.634 -45.032 -74.460 1.00 73.77 268 ASP I N 1
ATOM 16407 C CA . ASP I 1 208 ? -39.331 -45.076 -75.129 1.00 73.70 268 ASP I CA 1
ATOM 16408 C C . ASP I 1 208 ? -39.278 -44.258 -76.436 1.00 74.12 268 ASP I C 1
ATOM 16409 O O . ASP I 1 208 ? -38.258 -43.636 -76.755 1.00 68.24 268 ASP I O 1
ATOM 16414 N N . PHE I 1 209 ? -40.374 -44.276 -77.192 1.00 72.47 269 PHE I N 1
ATOM 16415 C CA . PHE I 1 209 ? -40.462 -43.520 -78.442 1.00 73.35 269 PHE I CA 1
ATOM 16416 C C . PHE I 1 209 ? -41.792 -42.775 -78.489 1.00 74.44 269 PHE I C 1
ATOM 16417 O O . PHE I 1 209 ? -42.759 -43.271 -79.063 1.00 67.26 269 PHE I O 1
ATOM 16425 N N . SER I 1 210 ? -41.851 -41.596 -77.874 1.00 76.60 270 SER I N 1
ATOM 16426 C CA . SER I 1 210 ? -43.089 -40.828 -77.878 1.00 71.14 270 SER I CA 1
ATOM 16427 C C . SER I 1 210 ? -43.346 -40.377 -79.298 1.00 70.48 270 SER I C 1
ATOM 16428 O O . SER I 1 210 ? -42.436 -39.910 -79.986 1.00 70.47 270 SER I O 1
ATOM 16431 N N . ILE I 1 211 ? -44.591 -40.543 -79.733 1.00 72.93 271 ILE I N 1
ATOM 16432 C CA . ILE I 1 211 ? -44.987 -40.228 -81.096 1.00 66.34 271 ILE I CA 1
ATOM 16433 C C . ILE I 1 211 ? -46.135 -39.237 -81.102 1.00 66.45 271 ILE I C 1
ATOM 16434 O O . ILE I 1 211 ? -46.594 -38.823 -82.167 1.00 69.22 271 ILE I O 1
ATOM 16439 N N . SER I 1 212 ? -46.599 -38.856 -79.917 1.00 61.01 272 SER I N 1
ATOM 16440 C CA . SER I 1 212 ? -47.820 -38.074 -79.807 1.00 66.78 272 SER I CA 1
ATOM 16441 C C . SER I 1 212 ? -47.779 -36.740 -80.572 1.00 74.40 272 SER I C 1
ATOM 16442 O O . SER I 1 212 ? -48.788 -36.040 -80.649 1.00 75.72 272 SER I O 1
ATOM 16445 N N . LEU I 1 213 ? -46.628 -36.391 -81.143 1.00 70.93 273 LEU I N 1
ATOM 16446 C CA . LEU I 1 213 ? -46.554 -35.214 -82.015 1.00 71.66 273 LEU I CA 1
ATOM 16447 C C . LEU I 1 213 ? -47.076 -35.492 -83.443 1.00 72.27 273 LEU I C 1
ATOM 16448 O O . LEU I 1 213 ? -47.509 -34.579 -84.152 1.00 73.08 273 LEU I O 1
ATOM 16453 N N . GLY I 1 214 ? -47.047 -36.752 -83.858 1.00 69.04 274 GLY I N 1
ATOM 16454 C CA . GLY I 1 214 ? -47.422 -37.090 -85.217 1.00 69.84 274 GLY I CA 1
ATOM 16455 C C . GLY I 1 214 ? -46.223 -36.952 -86.127 1.00 67.15 274 GLY I C 1
ATOM 16456 O O . GLY I 1 214 ? -45.351 -36.117 -85.888 1.00 65.92 274 GLY I O 1
ATOM 16457 N N . ALA I 1 215 ? -46.175 -37.778 -87.165 1.00 63.88 275 ALA I N 1
ATOM 16458 C CA . ALA I 1 215 ? -45.017 -37.836 -88.051 1.00 65.92 275 ALA I CA 1
ATOM 16459 C C . ALA I 1 215 ? -44.717 -36.496 -88.693 1.00 66.87 275 ALA I C 1
ATOM 16460 O O . ALA I 1 215 ? -43.561 -36.177 -88.970 1.00 62.94 275 ALA I O 1
ATOM 16462 N N . ASP I 1 216 ? -45.761 -35.714 -88.943 1.00 75.26 276 ASP I N 1
ATOM 16463 C CA . ASP I 1 216 ? -45.593 -34.427 -89.614 1.00 77.36 276 ASP I CA 1
ATOM 16464 C C . ASP I 1 216 ? -44.728 -33.485 -88.763 1.00 70.35 276 ASP I C 1
ATOM 16465 O O . ASP I 1 216 ? -43.708 -32.966 -89.232 1.00 68.18 276 ASP I O 1
ATOM 16467 N N . GLY I 1 217 ? -45.122 -33.290 -87.508 1.00 67.40 277 GLY I N 1
ATOM 16468 C CA . GLY I 1 217 ? -44.280 -32.576 -86.559 1.00 69.77 277 GLY I CA 1
ATOM 16469 C C . GLY I 1 217 ? -42.887 -33.174 -86.404 1.00 64.33 277 GLY I C 1
ATOM 16470 O O . GLY I 1 217 ? -41.890 -32.582 -86.823 1.00 64.19 277 GLY I O 1
ATOM 16471 N N . ILE I 1 218 ? -42.820 -34.348 -85.791 1.00 57.44 278 ILE I N 1
ATOM 16472 C CA . ILE I 1 218 ? -41.566 -35.073 -85.636 1.00 58.99 278 ILE I CA 1
ATOM 16473 C C . ILE I 1 218 ? -40.580 -34.926 -86.807 1.00 57.50 278 ILE I C 1
ATOM 16474 O O . ILE I 1 218 ? -39.382 -34.778 -86.595 1.00 57.83 278 ILE I O 1
ATOM 16479 N N . GLU I 1 219 ? -41.070 -34.968 -88.039 1.00 58.91 279 GLU I N 1
ATOM 16480 C CA . GLU I 1 219 ? -40.168 -34.910 -89.184 1.00 56.88 279 GLU I CA 1
ATOM 16481 C C . GLU I 1 219 ? -39.305 -33.648 -89.141 1.00 59.49 279 GLU I C 1
ATOM 16482 O O . GLU I 1 219 ? -38.088 -33.704 -89.324 1.00 55.36 279 GLU I O 1
ATOM 16484 N N . ARG I 1 220 ? -39.957 -32.512 -88.897 1.00 59.88 280 ARG I N 1
ATOM 16485 C CA . ARG I 1 220 ? -39.312 -31.202 -88.909 1.00 59.33 280 ARG I CA 1
ATOM 16486 C C . ARG I 1 220 ? -38.351 -31.086 -87.725 1.00 65.50 280 ARG I C 1
ATOM 16487 O O . ARG I 1 220 ? -37.188 -30.671 -87.870 1.00 59.47 280 ARG I O 1
ATOM 16495 N N . LYS I 1 221 ? -38.865 -31.465 -86.553 1.00 66.20 281 LYS I N 1
ATOM 16496 C CA . LYS I 1 221 ? -38.103 -31.527 -85.307 1.00 59.30 281 LYS I CA 1
ATOM 16497 C C . LYS I 1 221 ? -36.762 -32.188 -85.570 1.00 59.99 281 LYS I C 1
ATOM 16498 O O . LYS I 1 221 ? -35.733 -31.765 -85.044 1.00 58.14 281 LYS I O 1
ATOM 16504 N N . LEU I 1 222 ? -36.779 -33.222 -86.407 1.00 60.23 282 LEU I N 1
ATOM 16505 C CA . LEU I 1 222 ? -35.565 -33.961 -86.717 1.00 61.56 282 LEU I CA 1
ATOM 16506 C C . LEU I 1 222 ? -34.602 -33.112 -87.549 1.00 62.71 282 LEU I C 1
ATOM 16507 O O . LEU I 1 222 ? -33.391 -33.152 -87.333 1.00 65.00 282 LEU I O 1
ATOM 16512 N N . GLU I 1 223 ? -35.142 -32.330 -88.480 1.00 64.41 283 GLU I N 1
ATOM 16513 C CA . GLU I 1 223 ? -34.312 -31.469 -89.324 1.00 67.97 283 GLU I CA 1
ATOM 16514 C C . GLU I 1 223 ? -33.583 -30.402 -88.489 1.00 67.32 283 GLU I C 1
ATOM 16515 O O . GLU I 1 223 ? -32.390 -30.125 -88.692 1.00 66.43 283 GLU I O 1
ATOM 16517 N N . ILE I 1 224 ? -34.319 -29.830 -87.540 1.00 64.38 284 ILE I N 1
ATOM 16518 C CA . ILE I 1 224 ? -33.848 -28.756 -86.676 1.00 62.04 284 ILE I CA 1
ATOM 16519 C C . ILE I 1 224 ? -32.776 -29.244 -85.687 1.00 67.52 284 ILE I C 1
ATOM 16520 O O . ILE I 1 224 ? -31.772 -28.564 -85.434 1.00 63.76 284 ILE I O 1
ATOM 16525 N N . GLU I 1 225 ? -32.983 -30.431 -85.134 1.00 64.12 285 GLU I N 1
ATOM 16526 C CA . GLU I 1 225 ? -32.056 -30.942 -84.147 1.00 63.65 285 GLU I CA 1
ATOM 16527 C C . GLU I 1 225 ? -30.752 -31.446 -84.753 1.00 66.77 285 GLU I C 1
ATOM 16528 O O . GLU I 1 225 ? -29.711 -31.407 -84.094 1.00 73.46 285 GLU I O 1
ATOM 16534 N N . LYS I 1 226 ? -30.791 -31.904 -86.001 1.00 62.63 286 LYS I N 1
ATOM 16535 C CA . LYS I 1 226 ? -29.567 -32.375 -86.659 1.00 66.39 286 LYS I CA 1
ATOM 16536 C C . LYS I 1 226 ? -28.751 -31.185 -87.150 1.00 67.45 286 LYS I C 1
ATOM 16537 O O . LYS I 1 226 ? -27.554 -31.299 -87.472 1.00 61.39 286 LYS I O 1
ATOM 16543 N N . ALA I 1 227 ? -29.423 -30.038 -87.180 1.00 66.58 287 ALA I N 1
ATOM 16544 C CA . ALA I 1 227 ? -28.855 -28.809 -87.715 1.00 71.86 287 ALA I CA 1
ATOM 16545 C C . ALA I 1 227 ? -28.092 -28.006 -86.663 1.00 70.73 287 ALA I C 1
ATOM 16546 O O . ALA I 1 227 ? -27.345 -27.085 -87.004 1.00 68.70 287 ALA I O 1
ATOM 16548 N N . VAL I 1 228 ? -28.280 -28.361 -85.393 1.00 68.87 288 VAL I N 1
ATOM 16549 C CA . VAL I 1 228 ? -27.674 -27.619 -84.287 1.00 71.68 288 VAL I CA 1
ATOM 16550 C C . VAL I 1 228 ? -26.134 -27.668 -84.310 1.00 75.08 288 VAL I C 1
ATOM 16551 O O . VAL I 1 228 ? -25.530 -28.748 -84.435 1.00 68.75 288 VAL I O 1
ATOM 16555 N N . THR I 1 229 ? -25.514 -26.488 -84.206 1.00 72.84 289 THR I N 1
ATOM 16556 C CA . THR I 1 229 ? -24.059 -26.349 -84.326 1.00 75.71 289 THR I CA 1
ATOM 16557 C C . THR I 1 229 ? -23.428 -25.906 -83.016 1.00 77.87 289 THR I C 1
ATOM 16558 O O . THR I 1 229 ? -22.201 -25.831 -82.893 1.00 76.15 289 THR I O 1
ATOM 16562 N N . ASP I 1 230 ? -24.278 -25.582 -82.050 1.00 76.49 290 ASP I N 1
ATOM 16563 C CA . ASP I 1 230 ? -23.823 -25.185 -80.729 1.00 67.88 290 ASP I CA 1
ATOM 16564 C C . ASP I 1 230 ? -24.896 -25.528 -79.701 1.00 68.94 290 ASP I C 1
ATOM 16565 O O . ASP I 1 230 ? -26.041 -25.066 -79.791 1.00 68.78 290 ASP I O 1
ATOM 16570 N N . VAL I 1 231 ? -24.518 -26.357 -78.734 1.00 65.11 291 VAL I N 1
ATOM 16571 C CA . VAL I 1 231 ? -25.463 -26.866 -77.752 1.00 65.27 291 VAL I CA 1
ATOM 16572 C C . VAL I 1 231 ? -25.945 -25.772 -76.806 1.00 64.21 291 VAL I C 1
ATOM 16573 O O . VAL I 1 231 ? -26.903 -25.961 -76.052 1.00 64.64 291 VAL I O 1
ATOM 16577 N N . ALA I 1 232 ? -25.275 -24.626 -76.857 1.00 63.91 292 ALA I N 1
ATOM 16578 C CA . ALA I 1 232 ? -25.628 -23.493 -76.020 1.00 64.11 292 ALA I CA 1
ATOM 16579 C C . ALA I 1 232 ? -26.869 -22.801 -76.557 1.00 62.09 292 ALA I C 1
ATOM 16580 O O . ALA I 1 232 ? -27.626 -22.241 -75.768 1.00 57.11 292 ALA I O 1
ATOM 16582 N N . GLU I 1 233 ? -27.064 -22.848 -77.884 1.00 65.84 293 GLU I N 1
ATOM 16583 C CA . GLU I 1 233 ? -28.187 -22.198 -78.569 1.00 62.01 293 GLU I CA 1
ATOM 16584 C C . GLU I 1 233 ? -29.481 -22.251 -77.772 1.00 57.44 293 GLU I C 1
ATOM 16585 O O . GLU I 1 233 ? -30.122 -21.231 -77.504 1.00 49.35 293 GLU I O 1
ATOM 16591 N N . LEU I 1 234 ? -29.867 -23.463 -77.402 1.00 57.69 294 LEU I N 1
ATOM 16592 C CA . LEU I 1 234 ? -31.127 -23.654 -76.704 1.00 58.98 294 LEU I CA 1
ATOM 16593 C C . LEU I 1 234 ? -30.981 -23.814 -75.199 1.00 62.16 294 LEU I C 1
ATOM 16594 O O . LEU I 1 234 ? -31.981 -23.990 -74.500 1.00 59.31 294 LEU I O 1
ATOM 16599 N N . ASN I 1 235 ? -29.750 -23.729 -74.695 1.00 62.35 295 ASN I N 1
ATOM 16600 C CA . ASN I 1 235 ? -29.516 -23.945 -73.271 1.00 58.55 295 ASN I CA 1
ATOM 16601 C C . ASN I 1 235 ? -29.126 -22.730 -72.426 1.00 59.95 295 ASN I C 1
ATOM 16602 O O . ASN I 1 235 ? -27.962 -22.329 -72.380 1.00 59.47 295 ASN I O 1
ATOM 16607 N N . GLY I 1 236 ? -30.111 -22.173 -71.732 1.00 58.41 296 GLY I N 1
ATOM 16608 C CA . GLY I 1 236 ? -29.871 -21.058 -70.842 1.00 54.38 296 GLY I CA 1
ATOM 16609 C C . GLY I 1 236 ? -28.745 -21.338 -69.861 1.00 58.61 296 GLY I C 1
ATOM 16610 O O . GLY I 1 236 ? -27.856 -20.504 -69.699 1.00 58.04 296 GLY I O 1
ATOM 16611 N N . GLU I 1 237 ? -28.762 -22.505 -69.216 1.00 55.28 297 GLU I N 1
ATOM 16612 C CA . GLU I 1 237 ? -27.760 -22.802 -68.185 1.00 56.33 297 GLU I CA 1
ATOM 16613 C C . GLU I 1 237 ? -26.328 -22.979 -68.712 1.00 57.84 297 GLU I C 1
ATOM 16614 O O . GLU I 1 237 ? -25.367 -22.757 -67.974 1.00 57.72 297 GLU I O 1
ATOM 16616 N N . LEU I 1 238 ? -26.165 -23.362 -69.973 1.00 56.24 298 LEU I N 1
ATOM 16617 C CA . LEU I 1 238 ? -24.812 -23.490 -70.501 1.00 54.14 298 LEU I CA 1
ATOM 16618 C C . LEU I 1 238 ? -24.278 -22.154 -70.995 1.00 54.91 298 LEU I C 1
ATOM 16619 O O . LEU I 1 238 ? -23.069 -21.963 -71.129 1.00 52.78 298 LEU I O 1
ATOM 16624 N N . ARG I 1 239 ? -25.190 -21.225 -71.255 1.00 60.63 299 ARG I N 1
ATOM 16625 C CA . ARG I 1 239 ? -24.806 -19.876 -71.658 1.00 58.48 299 ARG I CA 1
ATOM 16626 C C . ARG I 1 239 ? -24.241 -19.132 -70.466 1.00 53.65 299 ARG I C 1
ATOM 16627 O O . ARG I 1 239 ? -23.135 -18.591 -70.531 1.00 52.52 299 ARG I O 1
ATOM 16635 N N . ASN I 1 240 ? -25.014 -19.111 -69.383 1.00 52.37 300 ASN I N 1
ATOM 16636 C CA . ASN I 1 240 ? -24.589 -18.501 -68.135 1.00 49.00 300 ASN I CA 1
ATOM 16637 C C . ASN I 1 240 ? -23.249 -19.052 -67.668 1.00 49.98 300 ASN I C 1
ATOM 16638 O O . ASN I 1 240 ? -22.378 -18.310 -67.227 1.00 50.96 300 ASN I O 1
ATOM 16643 N N . ARG I 1 241 ? -23.086 -20.363 -67.768 1.00 52.12 301 ARG I N 1
ATOM 16644 C CA . ARG I 1 241 ? -21.851 -21.003 -67.340 1.00 52.14 301 ARG I CA 1
ATOM 16645 C C . ARG I 1 241 ? -20.665 -20.439 -68.119 1.00 49.77 301 ARG I C 1
ATOM 16646 O O . ARG I 1 241 ? -19.555 -20.346 -67.593 1.00 44.20 301 ARG I O 1
ATOM 16654 N N . GLN I 1 242 ? -20.910 -20.064 -69.373 1.00 51.82 302 GLN I N 1
ATOM 16655 C CA . GLN I 1 242 ? -19.888 -19.418 -70.195 1.00 51.49 302 GLN I CA 1
ATOM 16656 C C . GLN I 1 242 ? -19.628 -18.019 -69.669 1.00 48.22 302 GLN I C 1
ATOM 16657 O O . GLN I 1 242 ? -18.482 -17.582 -69.600 1.00 47.32 302 GLN I O 1
ATOM 16663 N N . TYR I 1 243 ? -20.699 -17.320 -69.305 1.00 47.23 303 TYR I N 1
ATOM 16664 C CA . TYR I 1 243 ? -20.588 -15.987 -68.715 1.00 48.22 303 TYR I CA 1
ATOM 16665 C C . TYR I 1 243 ? -19.747 -16.037 -67.433 1.00 53.09 303 TYR I C 1
ATOM 16666 O O . TYR I 1 243 ? -18.837 -15.218 -67.227 1.00 48.89 303 TYR I O 1
ATOM 16675 N N . LEU I 1 244 ? -20.052 -17.012 -66.579 1.00 50.31 304 LEU I N 1
ATOM 16676 C CA . LEU I 1 244 ? -19.315 -17.182 -65.351 1.00 45.70 304 LEU I CA 1
ATOM 16677 C C . LEU I 1 244 ? -17.831 -17.327 -65.646 1.00 45.20 304 LEU I C 1
ATOM 16678 O O . LEU I 1 244 ? -17.031 -16.576 -65.112 1.00 48.15 304 LEU I O 1
ATOM 16683 N N . VAL I 1 245 ? -17.462 -18.270 -66.505 1.00 39.79 305 VAL I N 1
ATOM 16684 C CA . VAL I 1 245 ? -16.068 -18.405 -66.912 1.00 42.87 305 VAL I CA 1
ATOM 16685 C C . VAL I 1 245 ? -15.500 -17.071 -67.399 1.00 50.82 305 VAL I C 1
ATOM 16686 O O . VAL I 1 245 ? -14.308 -16.774 -67.238 1.00 49.23 305 VAL I O 1
ATOM 16690 N N . GLU I 1 246 ? -16.353 -16.262 -68.010 1.00 48.16 306 GLU I N 1
ATOM 16691 C CA . GLU I 1 246 ? -15.887 -15.007 -68.554 1.00 47.40 306 GLU I CA 1
ATOM 16692 C C . GLU I 1 246 ? -15.562 -14.039 -67.417 1.00 50.06 306 GLU I C 1
ATOM 16693 O O . GLU I 1 246 ? -14.500 -13.425 -67.413 1.00 50.24 306 GLU I O 1
ATOM 16695 N N . GLN I 1 247 ? -16.462 -13.915 -66.446 1.00 45.25 307 GLN I N 1
ATOM 16696 C CA . GLN I 1 247 ? -16.218 -13.031 -65.314 1.00 46.45 307 GLN I CA 1
ATOM 16697 C C . GLN I 1 247 ? -14.914 -13.377 -64.571 1.00 52.91 307 GLN I C 1
ATOM 16698 O O . GLN I 1 247 ? -14.083 -12.501 -64.325 1.00 50.28 307 GLN I O 1
ATOM 16704 N N . LEU I 1 248 ? -14.745 -14.659 -64.238 1.00 51.04 308 LEU I N 1
ATOM 16705 C CA . LEU I 1 248 ? -13.544 -15.161 -63.578 1.00 44.22 308 LEU I CA 1
ATOM 16706 C C . LEU I 1 248 ? -12.246 -14.849 -64.309 1.00 48.28 308 LEU I C 1
ATOM 16707 O O . LEU I 1 248 ? -11.279 -14.392 -63.684 1.00 59.36 308 LEU I O 1
ATOM 16712 N N . THR I 1 249 ? -12.191 -15.110 -65.608 1.00 44.94 309 THR I N 1
ATOM 16713 C CA . THR I 1 249 ? -10.973 -14.809 -66.349 1.00 48.01 309 THR I CA 1
ATOM 16714 C C . THR I 1 249 ? -10.662 -13.323 -66.270 1.00 56.58 309 THR I C 1
ATOM 16715 O O . THR I 1 249 ? -9.495 -12.924 -66.240 1.00 65.55 309 THR I O 1
ATOM 16719 N N . LYS I 1 250 ? -11.705 -12.503 -66.215 1.00 51.44 310 LYS I N 1
ATOM 16720 C CA . LYS I 1 250 ? -11.521 -11.059 -66.207 1.00 55.56 310 LYS I CA 1
ATOM 16721 C C . LYS I 1 250 ? -10.976 -10.600 -64.863 1.00 66.09 310 LYS I C 1
ATOM 16722 O O . LYS I 1 250 ? -9.885 -10.018 -64.787 1.00 66.08 310 LYS I O 1
ATOM 16724 N N . ALA I 1 251 ? -11.758 -10.877 -63.814 1.00 66.83 311 ALA I N 1
ATOM 16725 C CA . ALA I 1 251 ? -11.457 -10.482 -62.440 1.00 58.89 311 ALA I CA 1
ATOM 16726 C C . ALA I 1 251 ? -9.994 -10.671 -62.126 1.00 62.27 311 ALA I C 1
ATOM 16727 O O . ALA I 1 251 ? -9.409 -11.707 -62.447 1.00 64.90 311 ALA I O 1
ATOM 16729 N N . ASN I 1 252 ? -9.403 -9.656 -61.513 1.00 64.02 312 ASN I N 1
ATOM 16730 C CA . ASN I 1 252 ? -8.072 -9.782 -60.960 1.00 64.82 312 ASN I CA 1
ATOM 16731 C C . ASN I 1 252 ? -8.147 -9.394 -59.477 1.00 67.05 312 ASN I C 1
ATOM 16732 O O . ASN I 1 252 ? -9.151 -8.809 -59.046 1.00 63.03 312 ASN I O 1
ATOM 16737 N N . ILE I 1 253 ? -7.118 -9.745 -58.696 1.00 64.44 313 ILE I N 1
ATOM 16738 C CA . ILE I 1 253 ? -7.075 -9.376 -57.277 1.00 62.95 313 ILE I CA 1
ATOM 16739 C C . ILE I 1 253 ? -6.129 -8.206 -57.053 1.00 60.72 313 ILE I C 1
ATOM 16740 O O . ILE I 1 253 ? -4.990 -8.245 -57.500 1.00 63.62 313 ILE I O 1
ATOM 16745 N N . ASN I 1 254 ? -6.586 -7.158 -56.376 1.00 57.67 314 ASN I N 1
ATOM 16746 C CA . ASN I 1 254 ? -5.730 -5.980 -56.226 1.00 62.33 314 ASN I CA 1
ATOM 16747 C C . ASN I 1 254 ? -4.531 -6.165 -55.286 1.00 63.11 314 ASN I C 1
ATOM 16748 O O . ASN I 1 254 ? -4.635 -6.866 -54.281 1.00 59.78 314 ASN I O 1
ATOM 16753 N N . ASP I 1 255 ? -3.406 -5.519 -55.599 1.00 65.49 315 ASP I N 1
ATOM 16754 C CA . ASP I 1 255 ? -2.285 -5.454 -54.658 1.00 62.66 315 ASP I CA 1
ATOM 16755 C C . ASP I 1 255 ? -2.676 -4.686 -53.398 1.00 60.15 315 ASP I C 1
ATOM 16756 O O . ASP I 1 255 ? -2.163 -3.601 -53.151 1.00 60.21 315 ASP I O 1
ATOM 16761 N N . VAL I 1 256 ? -3.567 -5.263 -52.597 1.00 59.90 316 VAL I N 1
ATOM 16762 C CA . VAL I 1 256 ? -4.079 -4.625 -51.390 1.00 60.51 316 VAL I CA 1
ATOM 16763 C C . VAL I 1 256 ? -3.042 -4.632 -50.242 1.00 66.13 316 VAL I C 1
ATOM 16764 O O . VAL I 1 256 ? -2.189 -5.523 -50.156 1.00 59.10 316 VAL I O 1
ATOM 16768 N N . ASN I 1 257 ? -3.098 -3.610 -49.390 1.00 65.40 317 ASN I N 1
ATOM 16769 C CA . ASN I 1 257 ? -2.268 -3.549 -48.189 1.00 64.86 317 ASN I CA 1
ATOM 16770 C C . ASN I 1 257 ? -3.095 -3.583 -46.913 1.00 63.59 317 ASN I C 1
ATOM 16771 O O . ASN I 1 257 ? -3.956 -2.734 -46.689 1.00 64.93 317 ASN I O 1
ATOM 16776 N N . PHE I 1 258 ? -2.835 -4.581 -46.082 1.00 58.32 318 PHE I N 1
ATOM 16777 C CA . PHE I 1 258 ? -3.449 -4.649 -44.771 1.00 57.22 318 PHE I CA 1
ATOM 16778 C C . PHE I 1 258 ? -2.320 -4.855 -43.774 1.00 60.08 318 PHE I C 1
ATOM 16779 O O . PHE I 1 258 ? -1.147 -4.818 -44.157 1.00 65.26 318 PHE I O 1
ATOM 16787 N N . THR I 1 259 ? -2.657 -5.029 -42.498 1.00 58.68 319 THR I N 1
ATOM 16788 C CA . THR I 1 259 ? -1.651 -5.356 -41.486 1.00 53.03 319 THR I CA 1
ATOM 16789 C C . THR I 1 259 ? -2.099 -6.533 -40.612 1.00 49.19 319 THR I C 1
ATOM 16790 O O . THR I 1 259 ? -3.187 -6.496 -40.030 1.00 50.16 319 THR I O 1
ATOM 16794 N N . PRO I 1 260 ? -1.260 -7.584 -40.534 1.00 42.93 320 PRO I N 1
ATOM 16795 C CA . PRO I 1 260 ? -1.566 -8.873 -39.905 1.00 38.74 320 PRO I CA 1
ATOM 16796 C C . PRO I 1 260 ? -1.818 -8.776 -38.405 1.00 42.48 320 PRO I C 1
ATOM 16797 O O . PRO I 1 260 ? -2.071 -9.792 -37.783 1.00 43.67 320 PRO I O 1
ATOM 16801 N N . PHE I 1 261 ? -1.745 -7.579 -37.836 1.00 44.12 321 PHE I N 1
ATOM 16802 C CA . PHE I 1 261 ? -1.901 -7.406 -36.397 1.00 46.36 321 PHE I CA 1
ATOM 16803 C C . PHE I 1 261 ? -2.415 -6.010 -36.081 1.00 46.33 321 PHE I C 1
ATOM 16804 O O . PHE I 1 261 ? -2.659 -5.205 -36.971 1.00 45.40 321 PHE I O 1
ATOM 16812 N N . LYS I 1 262 ? -2.542 -5.741 -34.787 1.00 50.26 322 LYS I N 1
ATOM 16813 C CA . LYS I 1 262 ? -2.915 -4.441 -34.251 1.00 46.96 322 LYS I CA 1
ATOM 16814 C C . LYS I 1 262 ? -1.984 -4.132 -33.058 1.00 47.37 322 LYS I C 1
ATOM 16815 O O . LYS I 1 262 ? -1.846 -4.959 -32.151 1.00 47.59 322 LYS I O 1
ATOM 16821 N N . TYR I 1 263 ? -1.336 -2.968 -33.053 1.00 43.37 323 TYR I N 1
ATOM 16822 C CA . TYR I 1 263 ? -0.466 -2.597 -31.921 1.00 43.55 323 TYR I CA 1
ATOM 16823 C C . TYR I 1 263 ? -1.230 -2.296 -30.616 1.00 42.20 323 TYR I C 1
ATOM 16824 O O . TYR I 1 263 ? -2.126 -1.453 -30.591 1.00 40.22 323 TYR I O 1
ATOM 16833 N N . GLN I 1 264 ? -0.882 -2.974 -29.525 1.00 44.58 324 GLN I N 1
ATOM 16834 C CA . GLN I 1 264 ? -1.222 -2.430 -28.207 1.00 44.26 324 GLN I CA 1
ATOM 16835 C C . GLN I 1 264 ? -0.120 -1.442 -27.867 1.00 40.73 324 GLN I C 1
ATOM 16836 O O . GLN I 1 264 ? -0.378 -0.345 -27.385 1.00 42.74 324 GLN I O 1
ATOM 16842 N N . LEU I 1 265 ? 1.114 -1.848 -28.148 1.00 40.11 325 LEU I N 1
ATOM 16843 C CA . LEU I 1 265 ? 2.282 -0.991 -27.996 1.00 43.16 325 LEU I CA 1
ATOM 16844 C C . LEU I 1 265 ? 3.106 -1.057 -29.268 1.00 46.89 325 LEU I C 1
ATOM 16845 O O . LEU I 1 265 ? 3.542 -2.146 -29.654 1.00 48.83 325 LEU I O 1
ATOM 16850 N N . SER I 1 266 ? 3.339 0.083 -29.918 1.00 44.85 326 SER I N 1
ATOM 16851 C CA . SER I 1 266 ? 4.189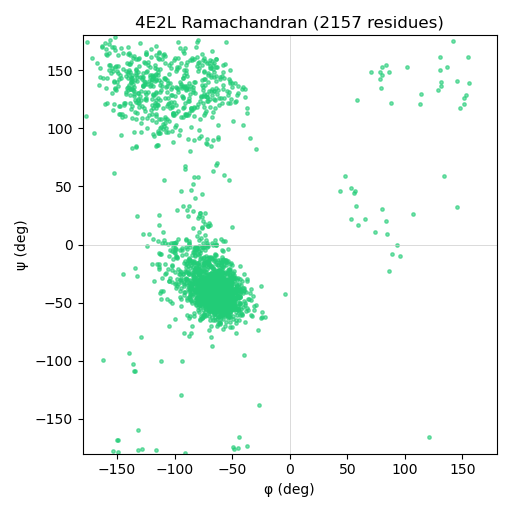 0.082 -31.104 1.00 42.81 326 SER I CA 1
ATOM 16852 C C . SER I 1 266 ? 5.627 0.073 -30.616 1.00 41.21 326 SER I C 1
ATOM 16853 O O . SER I 1 266 ? 5.876 0.405 -29.456 1.00 39.93 326 SER I O 1
ATOM 16856 N N . PRO I 1 267 ? 6.574 -0.318 -31.485 1.00 40.85 327 PRO I N 1
ATOM 16857 C CA . PRO I 1 267 ? 7.966 -0.312 -31.041 1.00 45.01 327 PRO I CA 1
ATOM 16858 C C . PRO I 1 267 ? 8.242 0.931 -30.212 1.00 49.94 327 PRO I C 1
ATOM 16859 O O . PRO I 1 267 ? 7.801 2.033 -30.568 1.00 47.45 327 PRO I O 1
ATOM 16863 N N . SER I 1 268 ? 8.942 0.734 -29.095 1.00 50.42 328 SER I N 1
ATOM 16864 C CA . SER I 1 268 ? 9.134 1.781 -28.107 1.00 48.44 328 SER I CA 1
ATOM 16865 C C . SER I 1 268 ? 10.558 2.283 -28.129 1.00 48.75 328 SER I C 1
ATOM 16866 O O . SER I 1 268 ? 11.452 1.634 -28.687 1.00 48.62 328 SER I O 1
ATOM 16869 N N . LEU I 1 269 ? 10.743 3.460 -27.547 1.00 46.69 329 LEU I N 1
ATOM 16870 C CA . LEU I 1 269 ? 12.061 4.030 -27.339 1.00 53.46 329 LEU I CA 1
ATOM 16871 C C . LEU I 1 269 ? 12.342 3.987 -25.826 1.00 54.24 329 LEU I C 1
ATOM 16872 O O . LEU I 1 269 ? 11.802 4.777 -25.056 1.00 53.00 329 LEU I O 1
ATOM 16877 N N . PRO I 1 270 ? 13.180 3.036 -25.396 1.00 56.08 330 PRO I N 1
ATOM 16878 C CA . PRO I 1 270 ? 13.295 2.663 -23.975 1.00 59.49 330 PRO I CA 1
ATOM 16879 C C . PRO I 1 270 ? 13.915 3.719 -23.052 1.00 58.55 330 PRO I C 1
ATOM 16880 O O . PRO I 1 270 ? 14.725 4.521 -23.502 1.00 58.09 330 PRO I O 1
#

Nearest PDB structures (foldseek):
  4e2l-assembly1_I  TM=1.004E+00  e=8.888E-44  Escherichia coli O157:H7
  3b8n-assembly1_A  TM=9.973E-01  e=1.569E-40  Escherichia coli O157:H7
  4e2l-assembly1_G  TM=1.000E+00  e=1.569E-40  Escherichia coli O157:H7
  4e2l-assembly1_F  TM=1.001E+00  e=3.029E-40  Escherichia coli O157:H7
  4e2l-assembly1_C  TM=9.913E-01  e=1.392E-38  Escherichia coli O157:H7

Solvent-accessible surface area: 101094 Å² total; per-residue (Å²): 212,51,0,23,0,32,0,2,23,2,13,58,31,49,19,24,101,3,54,43,26,5,1,18,9,80,4,14,97,17,107,15,141,19,61,88,71,121,7,2,48,44,0,0,18,14,8,66,2,66,35,50,7,48,51,20,0,138,75,10,106,85,10,62,114,138,213,86,72,82,69,49,10,56,50,33,13,126,63,16,113,20,84,92,111,152,80,56,69,16,21,38,0,22,1,45,7,116,81,33,50,24,0,50,56,2,0,38,25,0,0,93,58,0,14,50,54,2,22,131,40,14,7,66,34,2,69,25,104,15,84,16,34,22,47,38,23,108,78,52,9,58,15,29,58,75,78,52,63,31,66,47,49,0,68,20,60,77,22,55,42,2,25,40,2,0,70,48,11,52,17,115,61,54,126,77,122,52,2,66,13,60,20,0,7,39,0,4,102,78,11,11,100,4,23,126,66,26,133,63,26,10,44,27,36,4,106,0,33,24,47,76,38,27,14,89,66,2,85,92,38,122,15,96,128,21,122,9,52,0,5,62,66,9,28,47,12,30,72,81,151,65,0,25,0,31,0,1,28,3,14,50,36,55,19,30,61,12,57,86,25,12,0,51,5,84,8,20,90,15,121,29,165,35,57,73,69,74,5,0,47,44,0,0,18,12,7,67,1,56,23,38,8,26,87,23,1,104,80,9,112,71,12,78,98,135,141,100,77,62,179,48,3,52,43,36,16,111,80,14,122,25,90,79,109,153,81,56,72,14,28,36,0,21,0,49,6,103,74,19,98,24,0,43,43,1,0,39,24,0,0,96,60,0,16,51,49,3,23,128,32,11,7,68,34,10,91,21,96,14,92,19,34,20,44,45,19,105,73,51,17,52,16,29,75,80,58,76,86,34,63,28,61,5,71,14,63,79,18,48,41,3,28,52,0,0,83,35,12,66,24,110,116,42,144,81,123,60,4,66,9,61,11,0,5,33,0,2,101,71,17,19,82,9,23,121,75,22,133,58,24,11,37,30,40,4,116,10,61,30,44,81,37,36,11,82,56,3,90,147,28,131,13,97,124,19,142,12,53,0,7,58,62,12,26,50,17,29,72,26,184,65,0,27,0,30,0,0,27,2,15,61,49,40,8,38,76,3,48,104,25,2,0,76,0,73,4,14,94,18,115,9,111,13,58,68,72,121,2,0,53,28,0,0,17,11,9,68,4,60,26,29,8,45,105,20,1,127,68,12,116,118,15,52,75,86,14,101,100,20,95,143,128,38,47,34,115,40,5,61,57,56,16,92,25,22,42,24,88,80,115,160,70,58,67,12,30,40,0,26,0,55,7,114,73,33,105,15,0,43,48,10,0,40,26,0,1,87,46,0,18,60,61,0,20,57,27,12,13,82,30,3,109,22,100,15,75,22,38,28,50,53,28,62,37,58,11,61,27,26,88,72,44,62,54,27,73,39,48,1,68,19,54,75,18,56,44,2,40,42,0,0,85,47,3,59,29,51,76,48,140,63,118,66,4,59,10,58,41,0,12,55,0,3,37,73,32,17,95,5,23,81,71,28,142,58,24,10,32,34,54,6,99,4,65,23,51,98,36,36,16,47,59,2,92,72,15,105,10,123,106,16,110,11,45,0,9,68,66,9,27,51,17,31,61,89,168,70,0,24,0,31,0,1,26,4,12,65,27,57,20,28,96,3,72,71,10,12,5,76,0,122,7,13,108,18,120,20,155,23,52,86,68,113,3,0,52,36,0,0,15,11,7,65,3,63,31,43,6,36,84,18,0,111,69,17,113,71,7,90,82,146,189,87,66,54,165,50,4,69,51,30,12,87,79,19,121,7,70,64,65,120,143,78,62,66,16,28,35,0,24,1,52,9,102,65,23,102,10,0,50,57,1,0,34,24,0,1,99,57,0,14,50,45,0,24,137,31,13,10,71,54,6,81,32,62,13,84,26,28,8,54,44,13,117,40,49,10,61,16,39,84,74,83,78,35,28,58,44,60,0,65,30,74,87,23,64,58,5,24,48,2,0,72,45,7,47,22,104,116,51,141,173,53,23,83,12,55,32,0,9,32,0,3,96,66,21,25,98,10,16,71,76,24,140,60,27,15,60,55,47,4,117,16,29,39,42,91,43,30,12,50,69,1,87,73,19,97,9,109,123,8,119,18,44,0,9,71,65,10,29,47,18,27,75,57,158,79,0,31,0,32,0,0,24,1,15,60,53,45,15,30,109,8,71,79,38,8,4,47,5,102,12,24,80,21,134,12,72,26,81,89,67,72,0,0,55,28,0,0,26,16,9,65,4,63,27,36,9,53,50,18,1,56,85,15,114,86,12,79,124,147,188,121,52,80,78,55,21,73,62,48,16,91,37,25,44,19,83,95,99,152,74,54,60,19,23,36,0,29,1,59,8,103,67,21,105,22,0,46,45,3,0,40,26,0,0,91,67,0,13,58,43,0,14,130,33,2,10,68,29,4,93,24,92,18,84,27,48,21,58,29,42,63,91,61,7,52,30,43,75,79,29,65,39,39,67,31,74,5,68,20,56,29,21,48,48,2,32,44,7,0,96,44,5,52,24,57,58,47,73,152,81,132,88,6,64,27,58,17,0,8,64,0,4,103,71,15,18,83,8,22,111,78,36,136,62,21,16,31,26,45,5,61,8,57,27,69,80,41,45,14,92,60,4,72,149,23,116,5,109,122,22,130,17,56,0,13,57,62,8,18,48,15,31,73,68,155,66,0,28,0,31,0,0,22,1,16,57,29,54,14,26,68,4,58,88,24,3,0,53,5,82,8,15,64,15,114,27,77,28,72,90,66,122,6,2,41,37,0,0,18,3,7,63,3,61,26,34,6,46,49,20,0,114,79,14,110,84,15,76,107,125,148,85,103,69,72,51,68,51,3,53,37,46,14,134,71,20,111,22,87,52,79,108,150,153,78,54,67,14,23,45,0,9,0,32,6,110,63,11,97,29,0,55,58,4,0,40,24,0,0,90,64,0,15,60,53,0,26,72,31,10,10,84,24,3,57,31,60,3,91,41,32,24,57,36,33,114,69,51,9,54,20,22,83,64,74,60,76,28,65,41,66,1,55,17,64,82,18,46,60,2,22,42,2,0,69,38,10,46,27,102,57,45,130,62,127,63,7,65,13,54,15,0,0,54,0,3,91,72,17,15,94,17,22,122,73,26,130,53,13,13,33,25,43,4,67,8,62,22,73,98,50,29,15,53,37,3,96,149,28,133,8,102,124,18,97,16,51,0,9,55,59,9,24,47,15,30,62,54,195,60,0,26,0,29,0,0,22,1,16,56,54,50,15,30,93,8,70,55,23,10,7,116,4,52,7,16,90,17,94,33,148,25,64,92,63,56,5,1,49,36,0,0,19,7,8,67,3,50,18,25,8,45,100,19,0,62,79,12,115,78,7,65,123,128,142,81,106,69,67,58,15,57,50,41,7,132,69,19,128,15,65,91,111,162,73,52,70,15,25,35,0,24,0,44,3,94,85,18,101,33,0,54,55,6,0,38,24,0,1,95,57,0,17,51,55,0,24,61,38,13,15,81,53,8,88,17,55,12,95,24,38,22,52,53,26,85,36,55,10,55,10,23,64,83,78,61,37,27,53,34,62,1,66,20,60,79,20,45,40,3,31,57,2,0,67,24,14,57,26,106,101,38,152,69,128,58,5,66,15,58,17,0,3,50,0,3,39,91,22,8,102,11,14,103,70,36,134,64,24,10,35,30,43,4,61,3,62,41,66,71,37,37,13,90,73,2,88,73,25,120,15,105,122,16,133,12,56,0,17,79,65,10,24,49,17,34,66,80,200,56,0,23,0,33,0,0,24,2,21,54,53,54,18,28,50,14,68,69,16,15,2,113,0,74,7,18,106,16,128,22,165,39,52,87,67,117,4,2,53,31,0,0,20,13,6,70,3,53,29,43,10,44,46,17,0,65,68,11,118,87,16,82,116,103,190,76,60,56,71,47,16,71,50,40,15,68,76,12,114,16,87,68,74,68,157,154,75,53,68,15,24,35,0,24,0,42,6,119,73,39,101,46,0,57,52,4,0,38,24,0,0,90,63,0,12,49,57,0,15,81,29,9,11,39,31,11,98,31,94,15,77,31,30,22,34,54,24,107,42,58,9,58,36,38,80,76,26,64,95,30,81,37,49,1,63,18,62,78,16,42,63,3,30,48,0,0,87,34,2,50,34,120,66,40,134,70,127,56,3,65,15,55,16,0,3,12,0,1,48,87,18,14,45,5,20,127,75,31,131,63,19,20,50,27,39,4,127,12,31,25,51,79,33,24,10,84,66,4,92,64,30,126,12,101,111,24,122,21,48,0,6,67,63,9,30,47,12,30,78,77,178,53,0,24,0,29,0,3,18,0,19,55,51,47,24,30,81,17,72,81,16,17,2,53,0,102,9,16,70,13,115,38,70,34,73,86,66,118,4,1,52,31,0,0,20,14,9,67,3,64,29,40,6,42,49,17,0,56,72,12,104,80,18,93,119,143,119,103,108,78,185,51,18,70,60,52,14,64,77,21,114,21,86,52,63,75,142,128,70,50,65,11,24,34,0,21,2,46,5,114,81,31,49,30,0,48,56,4,0,37,29,0,0,85,63,0,12,62,45,0,16,147,35,13,15,37,26,9,86,32,78,14,84,24,40,24,47,49,26,104,61,50,10,55,15,35,87,73,56,68,52,36,64,35,71,4,61,19,74,77,22,55,69,2,34,36,0,0,68,51,9,54,40,117,65,44,137,61,132,62,3,66,15,60,17,0,2,33,0,3,48,87,13,18,50,6,19,130,71,32,128,50,24,11,40,32,50,4,62,11,55,23,60,95,46,36,11,48,54,2,96,77,24,88,2,74,128,8,128,12,52,0,10,62,61,13,24,45,18,32,75,80

Organism: Escherichia coli O157:H7 (NCBI:txid83334)

Radius of gyration: 48.02 Å; Cα contacts (8 Å, |Δi|>4): 3217; chains: 9; bounding box: 123×120×123 Å

CATH classification: 3.30.1890.10 (+1 more: 1.10.287.210)

Secondary structure (DSSP, 8-state):
-EEEEEEEPPPGGGGHHHHHHHTTTTTTT------HHHHHHHHHHHHT-HHHHHHHHHH-TTTTT---HHHHHHHHHTTEEEEE---S--EEEEEE-SSSHHHHHHHHHHHHHHHHHHHHHHHHHHHHHHHHHHHHHHHHHHHHHHHHHHHHHHHHHHHHHHHHHHHHTT--S----SS--TT-HHHHHHHHHHHHT---TTSS-HHHHHHHHHHHHHHH---------SSEEEE-----/-EEEEEEEPPPGGGGHHHHHHHHHHHHTT------HHHHHHHHHHHHT-HHHHHHHHHH-HHHHH---HHHHHHHHTTSEEEEE---S--EEEEEE-SSHHHHHHHHHHHHHHHHHHHHHHHHHHHHHHHHHHHHHHHHHHHHHHHHHHHHHHHHHHHHHHHHHHHHTTT--S----SS--TTHHHHHHHHHHHSSS-S-GGGG-HHHHHHHHHHHHHHH---------SSEEEEPSP--/-EEEEEEEPPPGGGTHHHHTTTTTTTTTT------HHHHHHHHHHHHT-HHHHHHHHHH-TTTTTTTTT----THHHHHHHHGGGEEEEE---S--EEEEEE-SSHHHHHHHHHHHHHHHHHHHHHHHHHHHHHHHHHHHHHHHHHHHHHHHHHHHHHHHHHHHHHHHHHHHHHTT--S----SS--TTHHHHHHHHHHHTTS--STTSS-HHHHHHHHHHHHHHH---------SSEEEE-----/-EEEEEEESPPHHHHHHHHHHHHHHHTTT------HHHHHHHHHHHHT-HHHHHHHHHH-TTTTT--THHHHHHHHGGGEEEEE----S--EEEEEE-SSHHHHHHHHHHHHHHHHHHHHHHHHHHHHHHHHHHHHHHHHHHHHHHHHHHHHHHHHHHHHHHHHHHHHHHT--S----S--TTHHHHHHHHHHHHTT---TTTT-SHHHHHHHHHHHHHH---------S-EEEE-S---/-EEEEEEEPPPGGGSHHHHHHHHHHHTTT------HHHHHHHHHHHHT-HHHHHHHHTT-HHHHT---HHHHHHHHHTT-EEEE---S--EEEEEE-SSHHHHHHHHHHHHHHHHHHHHHHHHHHHHHHHHHHHHHHHHHHHHHHHTHHHHHHHHHHHHHHHHHHHHHHT--S-----SS--TTHHHHHHHHHHHHTT---TTSS-HHHHHHHHHHHHHHH---------SSEEEEPPP--/-EEEEEEEPPPGGGGHHHHHHHHHHHHTT------HHHHHHHHHHHHT-HHHHHHHHHH-HHHH----TTHHHHHHHHHTTEEEEES----S--EEEEEE-SSSHHHHHHHHHHHHHHHHHHHHHHHHHHHHHHHHHHHHHHHHHHHHHHHHHHHHHHHHHHHHHHHHHHHHHT--S----SS--TTHHHHHHHHHHHHTT---TTTT-HHHHHHHHHHHHHTT---------S-EEEE-S---/-EEEEEEEPPPGGG-HHHHHHHHHHHHTT------HHHHHHHHHHHHT-HHHHHHHHHH-HHHHH--THHHHHHHHTTSEEEEE---S--EEEEEE-SSHHHHHHHHHHHHHHHHHHHHHHHHHHHHHHHHHHHHHHHHHHHHHHHHHHHHHHHHHHHHHHHHHHHHHHT--S----SS--TTHHHHHHHHHHHHTT--STTTT-HHHHHHHHHHHHHHH---------S-EEEE-----/-EEEEEEEPPPHHHHHHHHHHHHHHHTTT------HHHHHHHHHHHHT-HHHHHHHHHH-TTTTT---HHHHHHHHHTTEEEEES----S--EEEEEE-SSHHHHHHHHHHHHHHHHHHHHHHHHHHHHHHHHHHHHHHHHHHHHHHHHHHHHHHHHHHHHHHHHHHHHHHT--S----SS--TTHHHHHHHHHHHHHH---TTTT-HHHHHHHHHHHHHTT---------SSEEEEPSPP-/-EEEEEEE---GGGSHHHHHHHHHHHTTT------HHHHHHHHHHHHT-HHHHHHHHTT-HHHHH--THHHHHHHHHTTEEEEETT---S--EEEEEE-SSSHHHHHHHHHHHHHHHHHHHHHHHHHHHHHHHHHHHHHHHHHHHHHHHHHHHHHHHHHHHHHHHHHHHHHT--S----SS--TTHHHHHHHHHHHHHT-S-TTTT-HHHHHHHHHHHHHHH---------SSEEEE-S---

Sequence (2175 aa):
WTSAAVVTPPEPVQWQELEKTFTKLRVLDLDIKIDRTEAFNLFIKKFQSVSLLEEYLRSSPYVMDQLDLHRAIVALSEKMKAVDDSLYTSWTLSFTAPTSEEAQTVLSGYIDYISALVVKESIENVRNKLEIKTQFEKEKLAQDRIKMKNQLDANIQRLNYSLDIANAAGIKKPVDPDFSISLGADGIERKLEIEKAVTDVAELNGELRNRQYLVEQLTKANINDVNFTPFKYQLSPSLPWTSAAVVTPPEPVQWQELEKTFTKLRVLDLDIKIDRTEAFNLFIKKFQSVSLLEEYLRSSPYVMDQLDLHRAIVALSEKMKAVDDSLYTSWTLSFTAPTSEEAQTVLSGYIDYISALVVKESIENVRNKLEIKTQFEKEKLAQDRIKMKNQLDANIQRLNYSLDIANAAGIKKPVDPDFSISLGADGIERKLEIEKAVTDVAELNGELRNRQYLVEQLTKANINDVNFTPFKYQLSPSLPWTSAAVVTPPEPVQWQELEKTFTKLRVLDLDIKIDRTEAFNLFIKKFQSVSLLEEYLRSSPYVMDQLKEAKELDLHRAIVALSEKMKAVDDSLYTSWTLSFTAPTSEEAQTVLSGYIDYISALVVKESIENVRNKLEIKTQFEKEKLAQDRIKMKNQLDANIQRLNYSLDIANAAGIKKPVDPDFSISLGADGIERKLEIEKAVTDVAELNGELRNRQYLVEQLTKANINDVNFTPFKYQLSPSLPWTSAAVVTPPEPVQWQELEKTFTKLRVLDLDIKIDRTEAFNLFIKKFQSVSLLEEYLRSSPYVMDQLDLHRAIVALSEKMKAVDDNSLYTSWTLSFTAPTSEEAQTVLSGYIDYISALVVKESIENVRNKLEIKTQFEKEKLAQDRIKMKNQLDANIQRLNYSLDIANAAGIKKPVPDFSISLGADGIERKLEIEKAVTDVAELNGELRNRQYLVEQLTKANINDVNFTPFKYQLSPSLPWTSAAVVTPPEPVQWQELEKTFTKLRVLDLDIKIDRTEAFNLFIKKFQSVSLLEEYLRSSPYVMDQLDLHRAIVALSEKMKAVDDSLYTSWTLSFTAPTSEEAQTVLSGYIDYISALVVKESIENVRNKLEIKTQFEKEKLAQDRIKMKNQLDANIQRLNYSLDIANAAGIKKPVYDPDFSISLGADGIERKLEIEKAVTDVAELNGELRNRQYLVEQLTKANINDVNFTPFKYQLSPSLPWTSAAVVTPPEPVQWQELEKTFTKLRVLDLDIKIDRTEAFNLFIKKFQSVSLLEEYLRSSPYVMDQDELDLHRAIVALSEKMKAVDDNASLYTSWTLSFTAPTSEEAQTVLSGYIDYISALVVKESIENVRNKLEIKTQFEKEKLAQDRIKMKNQLDANIQRLNYSLDIANAAGIKKPVDPDFSISLGADGIERKLEIEKAVTDVAELNGELRNRQYLVEQLTKANINDVNFTPFKYQLSPSLPWTSAAVVTPPEPVQWQELEKTFTKLRVLDLDIKIDRTEAFNLFIKKFQSVSLLEEYLRSSPYVMDQLDLHRAIVALSEKMKAVDDSLYTSWTLSFTAPTSEEAQTVLSGYIDYISALVVKESIENVRNKLEIKTQFEKEKLAQDRIKMKNQLDANIQRLNYSLDIANAAGIKKPVDPDFSISLGADGIERKLEIEKAVTDVAELNGELRNRQYLVEQLTKANINDVNFTPFKYQLSPSLPWTSAAVVTPPEPVQWQELEKTFTKLRVLDLDIKIDRTEAFNLFIKKFQSVSLLEEYLRSSPYVMDQLDLHRAIVALSEKMKAVDDNASLYTSWTLSFTAPTSEEAQTVLSGYIDYISALVVKESIENVRNKLEIKTQFEKEKLAQDRIKMKNQLDANIQRLNYSLDIANAAGIKKPVDPDFSISLGADGIERKLEIEKAVTDVAELNGELRNRQYLVEQLTKANINDVNFTPFKYQLSPSLPWTSAAVVTPPEPVQWQELEKTFTKLRVLDLDIKIDRTEAFNLFIKKFQSVSLLEEYLRSSPYVMDQLDLHRAIVALSEKMKAVDDNASLYTSWTLSFTAPTSEEAQTVLSGYIDYISALVVKESIENVRNKLEIKTQFEKEKLAQDRIKMKNQLDANIQRLNYSLDIANAAGIKKPVDPDFSISLGADGIERKLEIEKAVTDVAELNGELRNRQYLVEQLTKANINDVNFTPFKYQLSPSLP

InterPro domains:
  IPR003856 Polysaccharide chain length determinant, N-terminal domain [PF02706] (25-122)
  IPR050445 Bacterial polysaccharide biosynthesis and export [PTHR32309] (18-366)